Protein 8B4Z (pdb70)

Solvent-accessible surface area: 87998 Å² total; per-residue (Å²): 140,24,121,149,66,96,163,116,68,62,103,56,184,47,74,92,86,18,109,79,47,107,6,44,33,63,10,1,1,14,78,1,38,3,166,68,2,37,19,113,47,8,85,22,94,64,6,15,34,2,6,39,85,4,33,26,29,9,0,9,42,57,60,16,1,14,22,23,3,143,20,34,0,2,0,0,0,1,0,5,0,33,1,93,33,7,70,1,8,1,2,0,1,2,3,1,1,2,7,2,48,2,5,78,6,46,2,100,5,36,0,78,6,71,94,24,34,152,69,70,74,38,108,54,12,50,36,46,0,34,78,94,5,50,72,13,1,80,92,201,24,135,1,2,48,27,1,0,149,19,0,4,38,21,9,6,20,0,2,63,37,2,1,4,4,4,0,3,0,0,0,1,0,0,0,0,4,14,0,3,54,63,61,65,33,76,34,0,31,4,117,5,37,104,81,82,94,44,55,20,74,61,69,1,18,48,100,44,64,20,2,0,0,1,4,62,3,7,0,1,13,29,50,97,26,28,56,16,133,82,49,80,140,81,26,99,86,119,78,78,20,34,108,68,13,27,24,0,9,78,30,0,19,44,1,98,86,59,132,126,80,21,0,58,8,2,0,4,1,0,16,90,19,17,107,1,8,0,49,28,0,18,37,0,0,0,0,0,7,0,0,1,3,52,26,0,1,1,37,30,26,10,42,146,47,39,0,3,1,0,60,12,3,73,4,14,40,8,4,1,0,0,0,5,45,45,57,0,14,82,35,5,45,12,59,5,49,81,73,112,60,104,10,32,56,5,80,165,15,69,84,20,118,55,19,141,40,0,25,107,38,0,4,30,17,58,20,134,20,108,55,140,10,1,2,0,53,12,0,33,76,20,94,1,0,5,1,0,0,0,0,2,0,24,4,4,7,7,23,26,17,4,0,49,0,2,3,9,0,0,2,5,0,2,4,4,1,1,1,9,0,3,1,3,6,0,20,2,70,5,0,1,50,116,54,36,4,87,61,1,21,39,6,0,0,36,0,0,0,19,0,4,0,12,8,0,46,5,36,40,19,75,41,83,75,46,43,34,93,9,9,21,28,35,0,0,6,3,3,12,0,1,23,1,17,11,30,18,101,84,7,90,35,93,66,5,89,10,75,83,38,22,26,57,74,5,0,54,72,1,18,21,98,55,72,10,127,43,26,80,4,65,106,8,2,91,27,14,68,6,0,133,45,88,83,39,2,8,0,17,0,0,5,24,14,20,60,40,33,86,56,63,43,115,74,27,32,11,114,17,92,32,10,88,53,99,85,60,10,60,6,45,0,12,0,0,3,2,1,0,0,0,0,10,2,19,6,0,79,31,52,74,61,0,63,92,7,0,0,4,0,0,0,4,0,0,2,9,2,1,0,0,0,15,20,22,64,26,115,54,48,0,44,116,3,5,45,22,134,25,99,27,130,4,26,8,112,24,55,113,33,34,85,52,55,27,0,53,17,0,7,1,3,20,32,70,10,2,9,2,0,0,11,2,3,2,57,4,44,6,6,0,8,0,1,1,47,23,0,40,34,49,4,39,114,64,143,35,84,48,4,82,56,63,1,73,12,5,0,5,20,16,11,4,30,48,12,26,11,17,0,1,2,0,0,0,1,0,0,1,1,1,0,0,0,1,22,0,2,31,117,42,65,3,0,2,0,1,0,1,37,9,85,73,61,22,0,2,16,33,72,74,0,17,88,63,10,120,75,37,93,22,70,90,119,113,59,35,39,60,2,10,12,32,81,1,9,27,79,2,36,44,31,0,49,181,11,0,5,63,8,36,7,52,56,10,34,32,38,67,71,13,138,15,34,4,14,13,32,113,29,88,14,104,84,33,78,84,6,0,2,0,4,18,13,3,6,3,4,0,0,4,2,5,0,22,36,9,54,34,69,23,0,4,1,1,8,29,72,101,47,6,21,109,39,111,15,46,80,17,157,19,2,9,38,2,7,60,8,70,83,21,212,98,21,86,122,59,3,3,39,0,0,1,4,7,0,0,1,0,1,0,1,6,1,39,2,54,5,35,5,88,7,111,64,116,86,101,71,87,160,24,29,142,28,49,1,5,74,30,3,2,46,5,43,5,1,9,0,1,3,0,7,5,1,6,7,0,1,6,0,8,6,12,3,41,5,14,56,19,191,42,99,33,49,26,10,79,70,0,0,64,17,6,17,5,7,3,4,8,4,2,3,26,8,61,78,21,1,6,2,0,6,0,4,5,13,9,62,119,32,95,18,21,18,11,0,1,29,0,24,174,133,4,9,39,80,79,33,81,9,3,21,10,3,0,53,34,26,79,113,40,6,13,18,49,9,37,53,78,56,0,1,51,111,60,10,109,137,64,58,78,23,83,49,13,103,2,10,3,2,33,8,41,6,2,39,2,17,68,85,29,20,4,12,9,11,79,128,64,0,10,35,87,0,92,54,79,18,86,26,104,36,33,1,8,1,5,6,0,0,0,13,32,28,13,57,4,121,40,81,53,92,53,28,50,0,3,38,0,4,106,60,6,106,11,16,1,34,81,8,5,24,3,1,0,5,45,0,23,10,28,13,6,0,6,8,118,22,78,107,84,183,81,96,92,110,44,15,121,57,27,52,44,21,7,83,41,41,124,45,12,43,40,21,120,4,7,21,104,69,0,34,43,21,1,78,46,1,117,6,39,5,134,38,9,46,63,118,69,28,206,143,119,71,221,143,126,104,98,59,126,49,63,95,10,44,34,58,25,0,3,8,77,1,108,7,163,93,131,120,85,184,38,9,90,27,33,35,6,4,5,18,10,0,1,11,3,51,120,77,31,47,4,3,89,124,39,1,24,42,3,97,26,28,0,1,0,0,0,0,0,6,0,51,2,107,124,147,132,1,2,3,2,0,1,4,6,0,9,1,10,2,39,8,6,114,5,34,2,24,7,8,1,24,1,58,38,42,19,119,57,107,59,10,70,94,10,17,37,98,0,46,78,87,2,49,69,16,2,67,109,70,4,40,0,0,13,10,1,0,14,0,0,7,0,0,22,10,39,42,17,68,55,0,3,4,4,6,0,3,0,0,0,1,0,1,0,3,4,6,1,3,59,66,61,59,45,81,38,0,29,3,68,17,33,126,75,68,116,44,51,24,81,64,79,0,16,59,96,56,58,18,3,0,2,3,3,62,2,8,0,2,22,37,43,88,30,30,52,12,134,82,47,73,146,78,28,88,79,126,67,76,26,39,110,81,10,29,20,0,13,57,32,1,33,40,3,57,5,33,35,42,5,11,0,52,13,4,0,4,0,0,18,88,11,13,155,10,39,0,25,33,0,15,33,0,1,0,0,0,5,0,0,0,2,54,24,0,1,0,41,34,29,9,13,126,60,39,2,1,0,0,68,9,3,72,6,15,42,6,5,1,0,0,0,6,43,63,45,0,16,74,45,5,45,22,90,39,22,84,65,124,74,104,84,140,102,43,100,134,23,49,87,24,122,55,19,149,43,4,21,105,40,0,4,23,16,65,22,121,10,115,51,148,7,3,4,0,59,8,0,43,86,24,82,2,0,4,1,0,0,0,0,2,0,26,6,4,16,0,21,24,26,0,2,33,0,4,13,7,0,0,0,3,0,2,4,5,3,1,2,5,0,5,2,2,3,0,16,2,70,0,0,1,21,54,24,14,4,56,37,1,21,35,2,0,0,34,0,0,0,16,0,4,0,27,11,0,43,6,57,14,39,114,27,90,73,48,33,35,94,11,9,23,29,30,0,0,6,4,8,16,0,2,24,1,14,12,33,9,111,86,7,83,42,91,63,11,83,12,69,96,36,24,23,63,78,3,1,54,75,2,24,23,100,28,86,11,97,41,19,81,8,72,97,7,6,88,24,12,66,4,0,128,56,85,85,32,0,4,0,20,0,0,3,28,13,19,71,29,40,110,137,63,62,126,45,14,24,14,102,36,95,35,19,74,52,101,68,61,9,48,10,45,0,6,0,0,5,2,2,2,0,0,4,14,3,15,16,0,82,28,56,77,60,0,33,78,8,0,1,7,0,3,0,4,0,0,2,7,1,0,0,0,0,16,25,39,46,26,115,57,48,0,43,115,5,3,39,18,146,32,99,31,82,1,23,9,116,25,49,97,26,27,76,48,47,26,0,32,11,2,0,0,2,9,28,38,1,7,6,14,0,0,8,3,14,0,32,2,12,22,25,0,10,0,1,1,41,32,0,18,89,26,8,92,58,51,209,76,90,49,3,72,40,40,0,89,51,0,0,32,34,0,24,146,20,82,21,49,18,1,0,6,1,0,0,3,9,0,0,8,0,2,0,0,0,2,0,0,2,6,79,19,8,2,0,5,0,0,0,3,2,3,4,26,29,46,7,1,8,32,83,71,0,21,73,30,5,144,54,25,90,1,59,40,110,118,2,33,13,67,5,0,19,26,36,1,1,30,50,0,22,29,1,1,32,89,2,5,4,25,12,13,3,71,47,10,30,82,88,14,41,5,66,20,18,3,46,7,3,74,12,21,47,142,8,1,86,66,0,0,0,0,6,6,14,4,9,2,4,0,0,4,4,11,2,1,34,14,12,21,17,18,0,2,1,1,6,45,87,94,61,5,30,96,49,114,43,66,161,31,163,16,3,8,38,2,17,47,23,104,90,19,123,45,8,30,19,19,4,2,45,0,0,0,3,6,0,0,1,0,0,0,1,4,1,38,1,81,0,34,0,23,6,89,56,85,93,61,78,73,150,20,38,140,19,46,1,2,45,27,0,0,62,6,41,4,3,11,0,2,4,0,5,11,1,7,4,0,1,5,0,3,4,16,2,13,1,0,0,0,80,1,63,12,56,32,8,84,65,0,0,56,21,4,18,7,8,8,4,10,3,3,4,19,22,87,91,6,2,1,5,0,8,1,12,6,11,18,139,154,37,99,33,20,10,17,1,4,29,4,24,93,202,47,37,129,41,15,38,69,11,5,26,62,11,5,140,18,124,112,78,35,4,26,10,53,10,35,71,79,68,0,2,55,102,62,10,119,143,68,70,103,28,96,46,8,101,3,7,1,0,27,9,47,3,3,50,24,27,72,90,27,25,3,9,8,9,73,123,77,0,14,39,83,0,94,55,86,21,68,22,101,30,32,3,6,2,3,5,0,1,0,14,43,34,11,54,7,106,40,78,58,89,50,38,48,0,4,48,0,8,114,49,5,101,9,19,1,25,59,8,5,63,2,5,12,12,24,2,10,18,53,28,41,4,4,24,20,18,148,70,149,127,37,89,193,122,82,160,62,53,118,108,135,78,59,154,80,31,84,67,136,39,112,115,73,40,82,73,59,113,131,135,28,96,89,74,43,178,132,146,101,140,185,129,161,65,77,179,115,166,181,132,59,139,125,53,60,112,125,114,81,156,134,69,148,86,141,72,116,26,8,63,68,46,187,65,38,86,63,55,28,52,17,33,119,83,49,110,39,118,179,52,128,193

Structure (mmCIF, N/CA/C/O backbone):
data_8B4Z
#
_entry.id   8B4Z
#
_cell.length_a   1.00
_cell.length_b   1.00
_cell.length_c   1.00
_cell.angle_alpha   90.00
_cell.angle_beta   90.00
_cell.angle_gamma   90.00
#
_symmetry.space_group_name_H-M   'P 1'
#
loop_
_atom_site.group_PDB
_atom_site.id
_atom_site.type_symbol
_atom_site.label_atom_id
_atom_site.label_alt_id
_atom_site.label_comp_id
_atom_site.label_asym_id
_atom_site.label_entity_id
_atom_site.label_seq_id
_atom_site.pdbx_PDB_ins_code
_atom_site.Cartn_x
_atom_site.Cartn_y
_atom_site.Cartn_z
_atom_site.occupancy
_atom_site.B_iso_or_equiv
_atom_site.auth_seq_id
_atom_site.auth_comp_id
_atom_site.auth_asym_id
_atom_site.auth_atom_id
_atom_site.pdbx_PDB_model_num
ATOM 1 N N . SER A 1 2 ? -4.806 -14.310 209.061 1.00 35.14 2 SER A N 1
ATOM 2 C CA . SER A 1 2 ? -6.172 -14.010 209.474 1.00 35.14 2 SER A CA 1
ATOM 3 C C . SER A 1 2 ? -7.010 -15.276 209.502 1.00 35.14 2 SER A C 1
ATOM 4 O O . SER A 1 2 ? -7.783 -15.540 208.586 1.00 35.14 2 SER A O 1
ATOM 7 N N . GLY A 1 3 ? -6.853 -16.060 210.560 1.00 33.37 3 GLY A N 1
ATOM 8 C CA . GLY A 1 3 ? -7.542 -17.327 210.637 1.00 33.37 3 GLY A CA 1
ATOM 9 C C . GLY A 1 3 ? -9.035 -17.222 210.852 1.00 33.37 3 GLY A C 1
ATOM 10 O O . GLY A 1 3 ? -9.814 -17.502 209.940 1.00 33.37 3 GLY A O 1
ATOM 11 N N . ASP A 1 4 ? -9.443 -16.800 212.044 1.00 34.25 4 ASP A N 1
ATOM 12 C CA . ASP A 1 4 ? -10.848 -16.774 212.440 1.00 34.25 4 ASP A CA 1
ATOM 13 C C . ASP A 1 4 ? -11.507 -18.135 212.197 1.00 34.25 4 ASP A C 1
ATOM 14 O O . ASP A 1 4 ? -12.338 -18.311 211.310 1.00 34.25 4 ASP A O 1
ATOM 19 N N . ASN A 1 5 ? -11.057 -19.113 212.986 1.00 34.14 5 ASN A N 1
ATOM 20 C CA . ASN A 1 5 ? -11.616 -20.468 212.982 1.00 34.14 5 ASN A CA 1
ATOM 21 C C . ASN A 1 5 ? -11.315 -21.201 211.678 1.00 34.14 5 ASN A C 1
ATOM 22 O O . ASN A 1 5 ? -12.179 -21.876 211.121 1.00 34.14 5 ASN A O 1
ATOM 27 N N . GLY A 1 6 ? -10.088 -21.077 211.187 1.00 31.05 6 GLY A N 1
ATOM 28 C CA . GLY A 1 6 ? -9.735 -21.734 209.944 1.00 31.05 6 GLY A CA 1
ATOM 29 C C . GLY A 1 6 ? -10.518 -21.245 208.750 1.00 31.05 6 GLY A C 1
ATOM 30 O O . GLY A 1 6 ? -10.764 -22.015 207.818 1.00 31.05 6 GLY A O 1
ATOM 31 N N . VAL A 1 7 ? -10.917 -19.976 208.753 1.00 30.12 7 VAL A N 1
ATOM 32 C CA . VAL A 1 7 ? -11.624 -19.378 207.629 1.00 30.12 7 VAL A CA 1
ATOM 33 C C . VAL A 1 7 ? -10.701 -18.366 206.971 1.00 30.12 7 VAL A C 1
ATOM 34 O O . VAL A 1 7 ? -10.629 -17.210 207.393 1.00 30.12 7 VAL A O 1
ATOM 38 N N . TYR A 1 8 ? -9.987 -18.790 205.938 1.00 27.89 8 TYR A N 1
ATOM 39 C CA . TYR A 1 8 ? -9.080 -17.917 205.211 1.00 27.89 8 TYR A CA 1
ATOM 40 C C . TYR A 1 8 ? -9.747 -17.497 203.912 1.00 27.89 8 TYR A C 1
ATOM 41 O O . TYR A 1 8 ? -10.080 -18.344 203.080 1.00 27.89 8 TYR A O 1
ATOM 50 N N . SER A 1 9 ? -9.956 -16.199 203.749 1.00 23.57 9 SER A N 1
ATOM 51 C CA . SER A 1 9 ? -10.484 -15.680 202.504 1.00 23.57 9 SER A CA 1
ATOM 52 C C . SER A 1 9 ? -9.374 -15.597 201.460 1.00 23.57 9 SER A C 1
ATOM 53 O O . SER A 1 9 ? -8.185 -15.680 201.769 1.00 23.57 9 SER A O 1
ATOM 56 N N . GLY A 1 10 ? -9.769 -15.427 200.212 1.00 20.04 10 GLY A N 1
ATOM 57 C CA . GLY A 1 10 ? -8.830 -15.382 199.104 1.00 20.04 10 GLY A CA 1
ATOM 58 C C . GLY A 1 10 ? -8.958 -14.101 198.307 1.00 20.04 10 GLY A C 1
ATOM 59 O O . GLY A 1 10 ? -10.065 -13.674 197.980 1.00 20.04 10 GLY A O 1
ATOM 60 N N . SER A 1 11 ? -7.817 -13.499 197.986 1.00 17.17 11 SER A N 1
ATOM 61 C CA . SER A 1 11 ? -7.787 -12.320 197.131 1.00 17.17 11 SER A CA 1
ATOM 62 C C . SER A 1 11 ? -7.996 -12.769 195.695 1.00 17.17 11 SER A C 1
ATOM 63 O O . SER A 1 11 ? -7.138 -13.440 195.118 1.00 17.17 11 SER A O 1
ATOM 66 N N . ALA A 1 12 ? -9.132 -12.400 195.114 1.00 16.76 12 ALA A N 1
ATOM 67 C CA . ALA A 1 12 ? -9.545 -13.013 193.861 1.00 16.76 12 ALA A CA 1
ATOM 68 C C . ALA A 1 12 ? -8.960 -12.327 192.639 1.00 16.76 12 ALA A C 1
ATOM 69 O O . ALA A 1 12 ? -8.595 -13.006 191.675 1.00 16.76 12 ALA A O 1
ATOM 71 N N . ALA A 1 13 ? -8.863 -11.002 192.639 1.00 16.61 13 ALA A N 1
ATOM 72 C CA . ALA A 1 13 ? -8.324 -10.303 191.482 1.00 16.61 13 ALA A CA 1
ATOM 73 C C . ALA A 1 13 ? -7.191 -9.347 191.800 1.00 16.61 13 ALA A C 1
ATOM 74 O O . ALA A 1 13 ? -6.554 -8.854 190.866 1.00 16.61 13 ALA A O 1
ATOM 76 N N . TYR A 1 14 ? -6.902 -9.088 193.071 1.00 16.34 14 TYR A N 1
ATOM 77 C CA . TYR A 1 14 ? -5.921 -8.086 193.455 1.00 16.34 14 TYR A CA 1
ATOM 78 C C . TYR A 1 14 ? -4.869 -8.709 194.359 1.00 16.34 14 TYR A C 1
ATOM 79 O O . TYR A 1 14 ? -4.573 -8.193 195.440 1.00 16.34 14 TYR A O 1
ATOM 88 N N . ASN A 1 15 ? -4.317 -9.833 193.918 1.00 16.49 15 ASN A N 1
ATOM 89 C CA . ASN A 1 15 ? -3.366 -10.641 194.657 1.00 16.49 15 ASN A CA 1
ATOM 90 C C . ASN A 1 15 ? -1.937 -10.274 194.266 1.00 16.49 15 ASN A C 1
ATOM 91 O O . ASN A 1 15 ? -1.694 -9.276 193.590 1.00 16.49 15 ASN A O 1
ATOM 96 N N . THR A 1 16 ? -0.973 -11.085 194.711 1.00 15.77 16 THR A N 1
ATOM 97 C CA . THR A 1 16 ? 0.429 -10.826 194.393 1.00 15.77 16 THR A CA 1
ATOM 98 C C . THR A 1 16 ? 0.727 -11.032 192.916 1.00 15.77 16 THR A C 1
ATOM 99 O O . THR A 1 16 ? 1.687 -10.457 192.397 1.00 15.77 16 THR A O 1
ATOM 103 N N . ALA A 1 17 ? -0.064 -11.854 192.229 1.00 15.78 17 ALA A N 1
ATOM 104 C CA . ALA A 1 17 ? 0.192 -12.106 190.817 1.00 15.78 17 ALA A CA 1
ATOM 105 C C . ALA A 1 17 ? -0.198 -10.921 189.946 1.00 15.78 17 ALA A C 1
ATOM 106 O O . ALA A 1 17 ? 0.413 -10.702 188.897 1.00 15.78 17 ALA A O 1
ATOM 108 N N . THR A 1 18 ? -1.202 -10.150 190.352 1.00 16.31 18 THR A N 1
ATOM 109 C CA . THR A 1 18 ? -1.675 -9.005 189.582 1.00 16.31 18 THR A CA 1
ATOM 110 C C . THR A 1 18 ? -1.306 -7.695 190.267 1.00 16.31 18 THR A C 1
ATOM 111 O O . THR A 1 18 ? -2.089 -6.746 190.292 1.00 16.31 18 THR A O 1
ATOM 115 N N . ALA A 1 19 ? -0.114 -7.637 190.838 1.00 16.77 19 ALA A N 1
ATOM 116 C CA . ALA A 1 19 ? 0.248 -6.409 191.520 1.00 16.77 19 ALA A CA 1
ATOM 117 C C . ALA A 1 19 ? 1.120 -5.543 190.625 1.00 16.77 19 ALA A C 1
ATOM 118 O O . ALA A 1 19 ? 2.011 -6.058 189.943 1.00 16.77 19 ALA A O 1
ATOM 120 N N . PRO A 1 20 ? 0.885 -4.229 190.591 1.00 17.62 20 PRO A N 1
ATOM 121 C CA . PRO A 1 20 ? 1.609 -3.380 189.641 1.00 17.62 20 PRO A CA 1
ATOM 122 C C . PRO A 1 20 ? 3.012 -3.043 190.113 1.00 17.62 20 PRO A C 1
ATOM 123 O O . PRO A 1 20 ? 3.199 -2.168 190.963 1.00 17.62 20 PRO A O 1
ATOM 127 N N . LYS A 1 21 ? 4.008 -3.702 189.537 1.00 17.91 21 LYS A N 1
ATOM 128 C CA . LYS A 1 21 ? 5.381 -3.504 189.962 1.00 17.91 21 LYS A CA 1
ATOM 129 C C . LYS A 1 21 ? 5.955 -2.240 189.343 1.00 17.91 21 LYS A C 1
ATOM 130 O O . LYS A 1 21 ? 5.555 -1.814 188.258 1.00 17.91 21 LYS A O 1
ATOM 136 N N . VAL A 1 22 ? 6.902 -1.637 190.050 1.00 17.42 22 VAL A N 1
ATOM 137 C CA . VAL A 1 22 ? 7.531 -0.393 189.623 1.00 17.42 22 VAL A CA 1
ATOM 138 C C . VAL A 1 22 ? 8.747 -0.747 188.772 1.00 17.42 22 VAL A C 1
ATOM 139 O O . VAL A 1 22 ? 9.619 -1.488 189.246 1.00 17.42 22 VAL A O 1
ATOM 143 N N . PRO A 1 23 ? 8.837 -0.268 187.532 1.00 18.52 23 PRO A N 1
ATOM 144 C CA . PRO A 1 23 ? 10.050 -0.502 186.742 1.00 18.52 23 PRO A CA 1
ATOM 145 C C . PRO A 1 23 ? 11.217 0.279 187.319 1.00 18.52 23 PRO A C 1
ATOM 146 O O . PRO A 1 23 ? 11.145 1.497 187.491 1.00 18.52 23 PRO A O 1
ATOM 150 N N . VAL A 1 24 ? 12.303 -0.429 187.598 1.00 18.54 24 VAL A N 1
ATOM 151 C CA . VAL A 1 24 ? 13.428 0.117 188.337 1.00 18.54 24 VAL A CA 1
ATOM 152 C C . VAL A 1 24 ? 14.701 -0.053 187.522 1.00 18.54 24 VAL A C 1
ATOM 153 O O . VAL A 1 24 ? 14.899 -1.076 186.858 1.00 18.54 24 VAL A O 1
ATOM 157 N N . SER A 1 25 ? 15.538 0.972 187.540 1.00 18.30 25 SER A N 1
ATOM 158 C CA . SER A 1 25 ? 16.880 0.934 186.988 1.00 18.30 25 SER A CA 1
ATOM 159 C C . SER A 1 25 ? 17.877 1.029 188.134 1.00 18.30 25 SER A C 1
ATOM 160 O O . SER A 1 25 ? 17.500 1.124 189.302 1.00 18.30 25 SER A O 1
ATOM 163 N N . ARG A 1 26 ? 19.166 0.980 187.804 1.00 17.22 26 ARG A N 1
ATOM 164 C CA . ARG A 1 26 ? 20.165 1.186 188.844 1.00 17.22 26 ARG A CA 1
ATOM 165 C C . ARG A 1 26 ? 20.103 2.603 189.385 1.00 17.22 26 ARG A C 1
ATOM 166 O O . ARG A 1 26 ? 20.175 2.813 190.599 1.00 17.22 26 ARG A O 1
ATOM 174 N N . ALA A 1 27 ? 19.951 3.585 188.497 1.00 16.53 27 ALA A N 1
ATOM 175 C CA . ALA A 1 27 ? 19.917 4.981 188.903 1.00 16.53 27 ALA A CA 1
ATOM 176 C C . ALA A 1 27 ? 18.709 5.308 189.761 1.00 16.53 27 ALA A C 1
ATOM 177 O O . ALA A 1 27 ? 18.680 6.372 190.382 1.00 16.53 27 ALA A O 1
ATOM 179 N N . THR A 1 28 ? 17.707 4.430 189.795 1.00 16.65 28 THR A N 1
ATOM 180 C CA . THR A 1 28 ? 16.571 4.636 190.685 1.00 16.65 28 THR A CA 1
ATOM 181 C C . THR A 1 28 ? 16.998 4.574 192.142 1.00 16.65 28 THR A C 1
ATOM 182 O O . THR A 1 28 ? 16.542 5.376 192.964 1.00 16.65 28 THR A O 1
ATOM 186 N N . PHE A 1 29 ? 17.888 3.647 192.479 1.00 15.46 29 PHE A N 1
ATOM 187 C CA . PHE A 1 29 ? 18.267 3.408 193.862 1.00 15.46 29 PHE A CA 1
ATOM 188 C C . PHE A 1 29 ? 19.591 4.039 194.249 1.00 15.46 29 PHE A C 1
ATOM 189 O O . PHE A 1 29 ? 19.741 4.480 195.386 1.00 15.46 29 PHE A O 1
ATOM 197 N N . PHE A 1 30 ? 20.556 4.093 193.339 1.00 15.28 30 PHE A N 1
ATOM 198 C CA . PHE A 1 30 ? 21.931 4.405 193.686 1.00 15.28 30 PHE A CA 1
ATOM 199 C C . PHE A 1 30 ? 22.395 5.673 192.991 1.00 15.28 30 PHE A C 1
ATOM 200 O O . PHE A 1 30 ? 21.999 5.966 191.862 1.00 15.28 30 PHE A O 1
ATOM 208 N N . GLN A 1 31 ? 23.249 6.419 193.682 1.00 16.86 31 GLN A N 1
ATOM 209 C CA . GLN A 1 31 ? 23.705 7.708 193.195 1.00 16.86 31 GLN A CA 1
ATOM 210 C C . GLN A 1 31 ? 24.786 7.544 192.138 1.00 16.86 31 GLN A C 1
ATOM 211 O O . GLN A 1 31 ? 25.693 6.720 192.275 1.00 16.86 31 GLN A O 1
ATOM 217 N N . ASN A 1 32 ? 24.682 8.342 191.080 1.00 19.10 32 ASN A N 1
ATOM 218 C CA . ASN A 1 32 ? 25.685 8.389 190.022 1.00 19.10 32 ASN A CA 1
ATOM 219 C C . ASN A 1 32 ? 26.670 9.497 190.363 1.00 19.10 32 ASN A C 1
ATOM 220 O O . ASN A 1 32 ? 26.366 10.681 190.221 1.00 19.10 32 ASN A O 1
ATOM 225 N N . THR A 1 33 ? 27.856 9.114 190.825 1.00 19.85 33 THR A N 1
ATOM 226 C CA . THR A 1 33 ? 28.900 10.080 191.162 1.00 19.85 33 THR A CA 1
ATOM 227 C C . THR A 1 33 ? 29.756 10.377 189.932 1.00 19.85 33 THR A C 1
ATOM 228 O O . THR A 1 33 ? 30.955 10.120 189.889 1.00 19.85 33 THR A O 1
ATOM 232 N N . LYS A 1 34 ? 29.099 10.926 188.914 1.00 23.89 34 LYS A N 1
ATOM 233 C CA . LYS A 1 34 ? 29.740 11.200 187.634 1.00 23.89 34 LYS A CA 1
ATOM 234 C C . LYS A 1 34 ? 29.120 12.452 187.040 1.00 23.89 34 LYS A C 1
ATOM 235 O O . LYS A 1 34 ? 27.912 12.486 186.792 1.00 23.89 34 LYS A O 1
ATOM 241 N N . SER A 1 35 ? 29.941 13.469 186.809 1.00 29.19 35 SER A N 1
ATOM 242 C CA . SER A 1 35 ? 29.447 14.726 186.270 1.00 29.19 35 SER A CA 1
ATOM 243 C C . SER A 1 35 ? 29.120 14.600 184.791 1.00 29.19 35 SER A C 1
ATOM 244 O O . SER A 1 35 ? 29.835 13.942 184.033 1.00 29.19 35 SER A O 1
ATOM 247 N N . LYS A 1 36 ? 28.031 15.240 184.381 1.00 34.26 36 LYS A N 1
ATOM 248 C CA . LYS A 1 36 ? 27.693 15.364 182.973 1.00 34.26 36 LYS A CA 1
ATOM 249 C C . LYS A 1 36 ? 28.334 16.583 182.335 1.00 34.26 36 LYS A C 1
ATOM 250 O O . LYS A 1 36 ? 28.211 16.771 181.122 1.00 34.26 36 LYS A O 1
ATOM 256 N N . ASP A 1 37 ? 29.014 17.409 183.125 1.00 36.33 37 ASP A N 1
ATOM 257 C CA . ASP A 1 37 ? 29.617 18.628 182.616 1.00 36.33 37 ASP A CA 1
ATOM 258 C C . ASP A 1 37 ? 30.979 18.396 181.982 1.00 36.33 37 ASP A C 1
ATOM 259 O O . ASP A 1 37 ? 31.400 19.206 181.152 1.00 36.33 37 ASP A O 1
ATOM 264 N N . PHE A 1 38 ? 31.672 17.321 182.346 1.00 32.58 38 PHE A N 1
ATOM 265 C CA . PHE A 1 38 ? 32.999 17.050 181.813 1.00 32.58 38 PHE A CA 1
ATOM 266 C C . PHE A 1 38 ? 33.290 15.563 181.940 1.00 32.58 38 PHE A C 1
ATOM 267 O O . PHE A 1 38 ? 32.608 14.834 182.662 1.00 32.58 38 PHE A O 1
ATOM 275 N N . ASP A 1 39 ? 34.324 15.124 181.229 1.00 34.00 39 ASP A N 1
ATOM 276 C CA . ASP A 1 39 ? 34.747 13.733 181.203 1.00 34.00 39 ASP A CA 1
ATOM 277 C C . ASP A 1 39 ? 36.206 13.624 181.616 1.00 34.00 39 ASP A C 1
ATOM 278 O O . ASP A 1 39 ? 36.988 14.560 181.440 1.00 34.00 39 ASP A O 1
ATOM 283 N N . PHE A 1 40 ? 36.569 12.473 182.168 1.00 27.23 40 PHE A N 1
ATOM 284 C CA . PHE A 1 40 ? 37.942 12.178 182.560 1.00 27.23 40 PHE A CA 1
ATOM 285 C C . PHE A 1 40 ? 38.513 11.184 181.559 1.00 27.23 40 PHE A C 1
ATOM 286 O O . PHE A 1 40 ? 38.171 9.999 181.591 1.00 27.23 40 PHE A O 1
ATOM 294 N N . LYS A 1 41 ? 39.381 11.662 180.676 1.00 28.04 41 LYS A N 1
ATOM 295 C CA . LYS A 1 41 ? 39.954 10.825 179.633 1.00 28.04 41 LYS A CA 1
ATOM 296 C C . LYS A 1 41 ? 41.200 10.131 180.163 1.00 28.04 41 LYS A C 1
ATOM 297 O O . LYS A 1 41 ? 42.154 10.793 180.583 1.00 28.04 41 LYS A O 1
ATOM 303 N N . PHE A 1 42 ? 41.191 8.803 180.134 1.00 25.38 42 PHE A N 1
ATOM 304 C CA . PHE A 1 42 ? 42.327 8.038 180.619 1.00 25.38 42 PHE A CA 1
ATOM 305 C C . PHE A 1 42 ? 43.547 8.289 179.750 1.00 25.38 42 PHE A C 1
ATOM 306 O O . PHE A 1 42 ? 43.443 8.528 178.545 1.00 25.38 42 PHE A O 1
ATOM 314 N N . ALA A 1 43 ? 44.717 8.234 180.376 1.00 26.01 43 ALA A N 1
ATOM 315 C CA . ALA A 1 43 ? 45.963 8.491 179.671 1.00 26.01 43 ALA A CA 1
ATOM 316 C C . ALA A 1 43 ? 46.299 7.326 178.758 1.00 26.01 43 ALA A C 1
ATOM 317 O O . ALA A 1 43 ? 46.902 6.346 179.199 1.00 26.01 43 ALA A O 1
ATOM 319 N N . ASP A 1 44 ? 45.920 7.422 177.487 1.00 27.74 44 ASP A N 1
ATOM 320 C CA . ASP A 1 44 ? 46.116 6.342 176.523 1.00 27.74 44 ASP A CA 1
ATOM 321 C C . ASP A 1 44 ? 47.081 6.807 175.435 1.00 27.74 44 ASP A C 1
ATOM 322 O O . ASP A 1 44 ? 46.671 7.380 174.424 1.00 27.74 44 ASP A O 1
ATOM 327 N N . GLY A 1 45 ? 48.373 6.557 175.659 1.00 28.52 45 GLY A N 1
ATOM 328 C CA . GLY A 1 45 ? 49.394 6.743 174.666 1.00 28.52 45 GLY A CA 1
ATOM 329 C C . GLY A 1 45 ? 49.835 5.433 174.050 1.00 28.52 45 GLY A C 1
ATOM 330 O O . GLY A 1 45 ? 49.159 4.401 174.157 1.00 28.52 45 GLY A O 1
ATOM 331 N N . ALA A 1 46 ? 50.996 5.468 173.401 1.00 29.93 46 ALA A N 1
ATOM 332 C CA . ALA A 1 46 ? 51.520 4.279 172.738 1.00 29.93 46 ALA A CA 1
ATOM 333 C C . ALA A 1 46 ? 52.370 3.439 173.686 1.00 29.93 46 ALA A C 1
ATOM 334 O O . ALA A 1 46 ? 52.072 2.266 173.926 1.00 29.93 46 ALA A O 1
ATOM 336 N N . ASP A 1 47 ? 53.427 4.030 174.230 1.00 28.33 47 ASP A N 1
ATOM 337 C CA . ASP A 1 47 ? 54.338 3.360 175.141 1.00 28.33 47 ASP A CA 1
ATOM 338 C C . ASP A 1 47 ? 54.063 3.834 176.561 1.00 28.33 47 ASP A C 1
ATOM 339 O O . ASP A 1 47 ? 53.396 4.845 176.779 1.00 28.33 47 ASP A O 1
ATOM 344 N N . ALA A 1 48 ? 54.595 3.093 177.532 1.00 24.95 48 ALA A N 1
ATOM 345 C CA . ALA A 1 48 ? 54.326 3.411 178.930 1.00 24.95 48 ALA A CA 1
ATOM 346 C C . ALA A 1 48 ? 54.900 4.762 179.327 1.00 24.95 48 ALA A C 1
ATOM 347 O O . ALA A 1 48 ? 54.412 5.385 180.274 1.00 24.95 48 ALA A O 1
ATOM 349 N N . ILE A 1 49 ? 55.941 5.228 178.634 1.00 24.49 49 ILE A N 1
ATOM 350 C CA . ILE A 1 49 ? 56.509 6.529 178.971 1.00 24.49 49 ILE A CA 1
ATOM 351 C C . ILE A 1 49 ? 55.639 7.649 178.428 1.00 24.49 49 ILE A C 1
ATOM 352 O O . ILE A 1 49 ? 55.633 8.758 178.970 1.00 24.49 49 ILE A O 1
ATOM 357 N N . ALA A 1 50 ? 54.888 7.384 177.362 1.00 25.11 50 ALA A N 1
ATOM 358 C CA . ALA A 1 50 ? 53.929 8.366 176.880 1.00 25.11 50 ALA A CA 1
ATOM 359 C C . ALA A 1 50 ? 52.835 8.608 177.909 1.00 25.11 50 ALA A C 1
ATOM 360 O O . ALA A 1 50 ? 52.374 9.740 178.080 1.00 25.11 50 ALA A O 1
ATOM 362 N N . ASN A 1 51 ? 52.407 7.554 178.603 1.00 24.94 51 ASN A N 1
ATOM 363 C CA . ASN A 1 51 ? 51.330 7.683 179.578 1.00 24.94 51 ASN A CA 1
ATOM 364 C C . ASN A 1 51 ? 51.853 8.163 180.919 1.00 24.94 51 ASN A C 1
ATOM 365 O O . ASN A 1 51 ? 51.221 8.994 181.576 1.00 24.94 51 ASN A O 1
ATOM 370 N N . VAL A 1 52 ? 52.999 7.636 181.354 1.00 23.08 52 VAL A N 1
ATOM 371 C CA . VAL A 1 52 ? 53.557 8.056 182.635 1.00 23.08 52 VAL A CA 1
ATOM 372 C C . VAL A 1 52 ? 53.823 9.552 182.624 1.00 23.08 52 VAL A C 1
ATOM 373 O O . VAL A 1 52 ? 53.548 10.249 183.603 1.00 23.08 52 VAL A O 1
ATOM 377 N N . LEU A 1 53 ? 54.315 10.078 181.503 1.00 23.04 53 LEU A N 1
ATOM 378 C CA . LEU A 1 53 ? 54.536 11.515 181.401 1.00 23.04 53 LEU A CA 1
ATOM 379 C C . LEU A 1 53 ? 53.238 12.292 181.580 1.00 23.04 53 LEU A C 1
ATOM 380 O O . LEU A 1 53 ? 53.220 13.340 182.234 1.00 23.04 53 LEU A O 1
ATOM 385 N N . GLN A 1 54 ? 52.143 11.801 180.999 1.00 23.08 54 GLN A N 1
ATOM 386 C CA . GLN A 1 54 ? 50.843 12.427 181.217 1.00 23.08 54 GLN A CA 1
ATOM 387 C C . GLN A 1 54 ? 50.400 12.293 182.665 1.00 23.08 54 GLN A C 1
ATOM 388 O O . GLN A 1 54 ? 49.884 13.248 183.253 1.00 23.08 54 GLN A O 1
ATOM 394 N N . GLN A 1 55 ? 50.582 11.112 183.250 1.00 21.99 55 GLN A N 1
ATOM 395 C CA . GLN A 1 55 ? 50.071 10.834 184.583 1.00 21.99 55 GLN A CA 1
ATOM 396 C C . GLN A 1 55 ? 50.901 11.471 185.683 1.00 21.99 55 GLN A C 1
ATOM 397 O O . GLN A 1 55 ? 50.400 11.625 186.799 1.00 21.99 55 GLN A O 1
ATOM 403 N N . MET A 1 56 ? 52.150 11.843 185.402 1.00 21.75 56 MET A N 1
ATOM 404 C CA . MET A 1 56 ? 52.974 12.519 186.394 1.00 21.75 56 MET A CA 1
ATOM 405 C C . MET A 1 56 ? 52.495 13.929 186.692 1.00 21.75 56 MET A C 1
ATOM 406 O O . MET A 1 56 ? 52.984 14.537 187.647 1.00 21.75 56 MET A O 1
ATOM 411 N N . GLU A 1 57 ? 51.570 14.464 185.904 1.00 22.02 57 GLU A N 1
ATOM 412 C CA . GLU A 1 57 ? 50.991 15.768 186.183 1.00 22.02 57 GLU A CA 1
ATOM 413 C C . GLU A 1 57 ? 49.864 15.694 187.198 1.00 22.02 57 GLU A C 1
ATOM 414 O O . GLU A 1 57 ? 49.310 16.735 187.560 1.00 22.02 57 GLU A O 1
ATOM 420 N N . HIS A 1 58 ? 49.503 14.498 187.654 1.00 20.95 58 HIS A N 1
ATOM 421 C CA . HIS A 1 58 ? 48.385 14.330 188.570 1.00 20.95 58 HIS A CA 1
ATOM 422 C C . HIS A 1 58 ? 48.790 13.496 189.775 1.00 20.95 58 HIS A C 1
ATOM 423 O O . HIS A 1 58 ? 49.971 13.201 189.969 1.00 20.95 58 HIS A O 1
ATOM 430 N N . GLY A 1 59 ? 47.817 13.122 190.585 1.00 17.62 59 GLY A N 1
ATOM 431 C CA . GLY A 1 59 ? 48.074 12.364 191.790 1.00 17.62 59 GLY A CA 1
ATOM 432 C C . GLY A 1 59 ? 46.922 12.511 192.749 1.00 17.62 59 GLY A C 1
ATOM 433 O O . GLY A 1 59 ? 46.021 13.323 192.559 1.00 17.62 59 GLY A O 1
ATOM 434 N N . VAL A 1 60 ? 46.967 11.705 193.809 1.00 16.80 60 VAL A N 1
ATOM 435 C CA . VAL A 1 60 ? 45.846 11.668 194.734 1.00 16.80 60 VAL A CA 1
ATOM 436 C C . VAL A 1 60 ? 45.733 12.941 195.551 1.00 16.80 60 VAL A C 1
ATOM 437 O O . VAL A 1 60 ? 44.636 13.285 196.000 1.00 16.80 60 VAL A O 1
ATOM 441 N N . ALA A 1 61 ? 46.829 13.659 195.751 1.00 17.92 61 ALA A N 1
ATOM 442 C CA . ALA A 1 61 ? 46.852 14.798 196.657 1.00 17.92 61 ALA A CA 1
ATOM 443 C C . ALA A 1 61 ? 46.505 16.066 195.889 1.00 17.92 61 ALA A C 1
ATOM 444 O O . ALA A 1 61 ? 47.298 16.542 195.074 1.00 17.92 61 ALA A O 1
ATOM 446 N N . GLN A 1 62 ? 45.320 16.605 196.143 1.00 19.67 62 GLN A N 1
ATOM 447 C CA . GLN A 1 62 ? 44.940 17.947 195.729 1.00 19.67 62 GLN A CA 1
ATOM 448 C C . GLN A 1 62 ? 44.511 18.740 196.959 1.00 19.67 62 GLN A C 1
ATOM 449 O O . GLN A 1 62 ? 44.655 18.285 198.096 1.00 19.67 62 GLN A O 1
ATOM 455 N N . HIS A 1 63 ? 43.984 19.936 196.726 1.00 21.46 63 HIS A N 1
ATOM 456 C CA . HIS A 1 63 ? 43.621 20.852 197.798 1.00 21.46 63 HIS A CA 1
ATOM 457 C C . HIS A 1 63 ? 42.138 20.703 198.102 1.00 21.46 63 HIS A C 1
ATOM 458 O O . HIS A 1 63 ? 41.301 20.827 197.204 1.00 21.46 63 HIS A O 1
ATOM 465 N N . GLN A 1 64 ? 41.827 20.426 199.368 1.00 21.75 64 GLN A N 1
ATOM 466 C CA . GLN A 1 64 ? 40.489 20.153 199.890 1.00 21.75 64 GLN A CA 1
ATOM 467 C C . GLN A 1 64 ? 39.675 19.249 198.974 1.00 21.75 64 GLN A C 1
ATOM 468 O O . GLN A 1 64 ? 38.445 19.332 198.943 1.00 21.75 64 GLN A O 1
ATOM 474 N N . LEU A 1 65 ? 40.354 18.372 198.241 1.00 19.82 65 LEU A N 1
ATOM 475 C CA . LEU A 1 65 ? 39.700 17.366 197.412 1.00 19.82 65 LEU A CA 1
ATOM 476 C C . LEU A 1 65 ? 40.316 15.985 197.521 1.00 19.82 65 LEU A C 1
ATOM 477 O O . LEU A 1 65 ? 39.643 15.009 197.182 1.00 19.82 65 LEU A O 1
ATOM 482 N N . GLY A 1 66 ? 41.559 15.859 197.962 1.00 19.16 66 GLY A N 1
ATOM 483 C CA . GLY A 1 66 ? 42.216 14.574 198.083 1.00 19.16 66 GLY A CA 1
ATOM 484 C C . GLY A 1 66 ? 43.352 14.707 199.066 1.00 19.16 66 GLY A C 1
ATOM 485 O O . GLY A 1 66 ? 43.775 15.810 199.415 1.00 19.16 66 GLY A O 1
ATOM 486 N N . ASP A 1 67 ? 43.854 13.562 199.505 1.00 20.08 67 ASP A N 1
ATOM 487 C CA . ASP A 1 67 ? 44.781 13.541 200.623 1.00 20.08 67 ASP A CA 1
ATOM 488 C C . ASP A 1 67 ? 45.653 12.309 200.507 1.00 20.08 67 ASP A C 1
ATOM 489 O O . ASP A 1 67 ? 45.380 11.398 199.727 1.00 20.08 67 ASP A O 1
ATOM 494 N N . MET A 1 68 ? 46.706 12.290 201.313 1.00 19.62 68 MET A N 1
ATOM 495 C CA . MET A 1 68 ? 47.669 11.198 201.299 1.00 19.62 68 MET A CA 1
ATOM 496 C C . MET A 1 68 ? 48.364 11.184 202.650 1.00 19.62 68 MET A C 1
ATOM 497 O O . MET A 1 68 ? 49.105 12.115 202.969 1.00 19.62 68 MET A O 1
ATOM 502 N N . ASN A 1 69 ? 48.131 10.145 203.437 1.00 18.65 69 ASN A N 1
ATOM 503 C CA . ASN A 1 69 ? 48.779 9.981 204.733 1.00 18.65 69 ASN A CA 1
ATOM 504 C C . ASN A 1 69 ? 49.682 8.759 204.635 1.00 18.65 69 ASN A C 1
ATOM 505 O O . ASN A 1 69 ? 49.278 7.646 204.960 1.00 18.65 69 ASN A O 1
ATOM 510 N N . VAL A 1 70 ? 50.917 8.975 204.195 1.00 17.18 70 VAL A N 1
ATOM 511 C CA . VAL A 1 70 ? 51.842 7.878 203.955 1.00 17.18 70 VAL A CA 1
ATOM 512 C C . VAL A 1 70 ? 52.975 7.817 204.968 1.00 17.18 70 VAL A C 1
ATOM 513 O O . VAL A 1 70 ? 53.628 6.770 205.072 1.00 17.18 70 VAL A O 1
ATOM 517 N N . ARG A 1 71 ? 53.233 8.887 205.716 1.00 18.51 71 ARG A N 1
ATOM 518 C CA . ARG A 1 71 ? 54.277 8.872 206.739 1.00 18.51 71 ARG A CA 1
ATOM 519 C C . ARG A 1 71 ? 53.694 8.337 208.047 1.00 18.51 71 ARG A C 1
ATOM 520 O O . ARG A 1 71 ? 53.463 9.060 209.015 1.00 18.51 71 ARG A O 1
ATOM 528 N N . THR A 1 72 ? 53.461 7.028 208.054 1.00 18.68 72 THR A N 1
ATOM 529 C CA . THR A 1 72 ? 52.801 6.344 209.155 1.00 18.68 72 THR A CA 1
ATOM 530 C C . THR A 1 72 ? 53.626 5.145 209.593 1.00 18.68 72 THR A C 1
ATOM 531 O O . THR A 1 72 ? 54.619 4.778 208.965 1.00 18.68 72 THR A O 1
ATOM 535 N N . ASP A 1 73 ? 53.184 4.522 210.683 1.00 20.63 73 ASP A N 1
ATOM 536 C CA . ASP A 1 73 ? 53.793 3.308 211.204 1.00 20.63 73 ASP A CA 1
ATOM 537 C C . ASP A 1 73 ? 53.272 2.051 210.525 1.00 20.63 73 ASP A C 1
ATOM 538 O O . ASP A 1 73 ? 53.458 0.954 211.056 1.00 20.63 73 ASP A O 1
ATOM 543 N N . GLY A 1 74 ? 52.612 2.180 209.379 1.00 18.27 74 GLY A N 1
ATOM 544 C CA . GLY A 1 74 ? 52.213 1.006 208.633 1.00 18.27 74 GLY A CA 1
ATOM 545 C C . GLY A 1 74 ? 50.826 1.021 208.030 1.00 18.27 74 GLY A C 1
ATOM 546 O O . GLY A 1 74 ? 50.400 0.017 207.458 1.00 18.27 74 GLY A O 1
ATOM 547 N N . LEU A 1 75 ? 50.101 2.131 208.138 1.00 17.54 75 LEU A N 1
ATOM 548 C CA . LEU A 1 75 ? 48.752 2.229 207.579 1.00 17.54 75 LEU A CA 1
ATOM 549 C C . LEU A 1 75 ? 48.675 3.485 206.721 1.00 17.54 75 LEU A C 1
ATOM 550 O O . LEU A 1 75 ? 48.256 4.544 207.190 1.00 17.54 75 LEU A O 1
ATOM 555 N N . ALA A 1 76 ? 49.071 3.364 205.461 1.00 16.37 76 ALA A N 1
ATOM 556 C CA . ALA A 1 76 ? 48.973 4.480 204.539 1.00 16.37 76 ALA A CA 1
ATOM 557 C C . ALA A 1 76 ? 47.581 4.525 203.934 1.00 16.37 76 ALA A C 1
ATOM 558 O O . ALA A 1 76 ? 47.042 3.501 203.516 1.00 16.37 76 ALA A O 1
ATOM 560 N N . THR A 1 77 ? 46.996 5.716 203.898 1.00 16.69 77 THR A N 1
ATOM 561 C CA . THR A 1 77 ? 45.649 5.900 203.389 1.00 16.69 77 THR A CA 1
ATOM 562 C C . THR A 1 77 ? 45.652 6.945 202.287 1.00 16.69 77 THR A C 1
ATOM 563 O O . THR A 1 77 ? 46.541 7.791 202.199 1.00 16.69 77 THR A O 1
ATOM 567 N N . VAL A 1 78 ? 44.633 6.869 201.441 1.00 16.07 78 VAL A N 1
ATOM 568 C CA . VAL A 1 78 ? 44.390 7.840 200.387 1.00 16.07 78 VAL A CA 1
ATOM 569 C C . VAL A 1 78 ? 42.933 8.256 200.480 1.00 16.07 78 VAL A C 1
ATOM 570 O O . VAL A 1 78 ? 42.043 7.403 200.473 1.00 16.07 78 VAL A O 1
ATOM 574 N N . SER A 1 79 ? 42.689 9.556 200.581 1.00 17.16 79 SER A N 1
ATOM 575 C CA . SER A 1 79 ? 41.359 10.080 200.840 1.00 17.16 79 SER A CA 1
ATOM 576 C C . SER A 1 79 ? 40.830 10.850 199.640 1.00 17.16 79 SER A C 1
ATOM 577 O O . SER A 1 79 ? 41.568 11.200 198.720 1.00 17.16 79 SER A O 1
ATOM 580 N N . ALA A 1 80 ? 39.526 11.097 199.662 1.00 16.18 80 ALA A N 1
ATOM 581 C CA . ALA A 1 80 ? 38.852 11.846 198.616 1.00 16.18 80 ALA A CA 1
ATOM 582 C C . ALA A 1 80 ? 37.524 12.331 199.160 1.00 16.18 80 ALA A C 1
ATOM 583 O O . ALA A 1 80 ? 36.791 11.565 199.783 1.00 16.18 80 ALA A O 1
ATOM 585 N N . VAL A 1 81 ? 37.216 13.599 198.923 1.00 16.99 81 VAL A N 1
ATOM 586 C CA . VAL A 1 81 ? 35.986 14.209 199.405 1.00 16.99 81 VAL A CA 1
ATOM 587 C C . VAL A 1 81 ? 34.955 14.182 198.291 1.00 16.99 81 VAL A C 1
ATOM 588 O O . VAL A 1 81 ? 35.226 14.625 197.170 1.00 16.99 81 VAL A O 1
ATOM 592 N N . LEU A 1 82 ? 33.782 13.650 198.595 1.00 17.31 82 LEU A N 1
ATOM 593 C CA . LEU A 1 82 ? 32.637 13.691 197.702 1.00 17.31 82 LEU A CA 1
ATOM 594 C C . LEU A 1 82 ? 31.770 14.870 198.117 1.00 17.31 82 LEU A C 1
ATOM 595 O O . LEU A 1 82 ? 31.322 14.938 199.264 1.00 17.31 82 LEU A O 1
ATOM 600 N N . ASN A 1 83 ? 31.552 15.800 197.196 1.00 18.65 83 ASN A N 1
ATOM 601 C CA . ASN A 1 83 ? 30.864 17.050 197.480 1.00 18.65 83 ASN A CA 1
ATOM 602 C C . ASN A 1 83 ? 29.492 17.033 196.828 1.00 18.65 83 ASN A C 1
ATOM 603 O O . ASN A 1 83 ? 29.363 16.686 195.653 1.00 18.65 83 ASN A O 1
ATOM 608 N N . GLY A 1 84 ? 28.474 17.423 197.585 1.00 18.83 84 GLY A N 1
ATOM 609 C CA . GLY A 1 84 ? 27.115 17.483 197.081 1.00 18.83 84 GLY A CA 1
ATOM 610 C C . GLY A 1 84 ? 26.759 18.891 196.637 1.00 18.83 84 GLY A C 1
ATOM 611 O O . GLY A 1 84 ? 27.142 19.869 197.273 1.00 18.83 84 GLY A O 1
ATOM 612 N N . ARG A 1 85 ? 26.022 18.977 195.535 1.00 20.24 85 ARG A N 1
ATOM 613 C CA . ARG A 1 85 ? 25.631 20.258 194.969 1.00 20.24 85 ARG A CA 1
ATOM 614 C C . ARG A 1 85 ? 24.266 20.727 195.439 1.00 20.24 85 ARG A C 1
ATOM 615 O O . ARG A 1 85 ? 24.058 21.931 195.609 1.00 20.24 85 ARG A O 1
ATOM 623 N N . LYS A 1 86 ? 23.337 19.804 195.649 1.00 17.93 86 LYS A N 1
ATOM 624 C CA . LYS A 1 86 ? 21.969 20.166 195.978 1.00 17.93 86 LYS A CA 1
ATOM 625 C C . LYS A 1 86 ? 21.823 20.660 197.410 1.00 17.93 86 LYS A C 1
ATOM 626 O O . LYS A 1 86 ? 21.009 21.550 197.669 1.00 17.93 86 LYS A O 1
ATOM 632 N N . ARG A 1 87 ? 22.585 20.111 198.349 1.00 16.48 87 ARG A N 1
ATOM 633 C CA . ARG A 1 87 ? 22.400 20.431 199.753 1.00 16.48 87 ARG A CA 1
ATOM 634 C C . ARG A 1 87 ? 23.682 20.800 200.480 1.00 16.48 87 ARG A C 1
ATOM 635 O O . ARG A 1 87 ? 23.633 21.040 201.689 1.00 16.48 87 ARG A O 1
ATOM 643 N N . LYS A 1 88 ? 24.814 20.866 199.784 1.00 18.27 88 LYS A N 1
ATOM 644 C CA . LYS A 1 88 ? 26.113 21.137 200.394 1.00 18.27 88 LYS A CA 1
ATOM 645 C C . LYS A 1 88 ? 26.432 20.119 201.486 1.00 18.27 88 LYS A C 1
ATOM 646 O O . LYS A 1 88 ? 26.847 20.465 202.592 1.00 18.27 88 LYS A O 1
ATOM 652 N N . ILE A 1 89 ? 26.235 18.848 201.157 1.00 17.25 89 ILE A N 1
ATOM 653 C CA . ILE A 1 89 ? 26.623 17.732 202.007 1.00 17.25 89 ILE A CA 1
ATOM 654 C C . ILE A 1 89 ? 27.904 17.139 201.441 1.00 17.25 89 ILE A C 1
ATOM 655 O O . ILE A 1 89 ? 27.982 16.846 200.243 1.00 17.25 89 ILE A O 1
ATOM 660 N N . ALA A 1 90 ? 28.911 16.971 202.290 1.00 17.87 90 ALA A N 1
ATOM 661 C CA . ALA A 1 90 ? 30.199 16.442 201.875 1.00 17.87 90 ALA A CA 1
ATOM 662 C C . ALA A 1 90 ? 30.556 15.234 202.720 1.00 17.87 90 ALA A C 1
ATOM 663 O O . ALA A 1 90 ? 30.240 15.185 203.909 1.00 17.87 90 ALA A O 1
ATOM 665 N N . ASN A 1 91 ? 31.214 14.262 202.096 1.00 17.52 91 ASN A N 1
ATOM 666 C CA . ASN A 1 91 ? 31.663 13.051 202.764 1.00 17.52 91 ASN A CA 1
ATOM 667 C C . ASN A 1 91 ? 33.077 12.742 202.306 1.00 17.52 91 ASN A C 1
ATOM 668 O O . ASN A 1 91 ? 33.502 13.160 201.231 1.00 17.52 91 ASN A O 1
ATOM 673 N N . GLN A 1 92 ? 33.803 12.000 203.129 1.00 16.98 92 GLN A N 1
ATOM 674 C CA . GLN A 1 92 ? 35.185 11.647 202.846 1.00 16.98 92 GLN A CA 1
ATOM 675 C C . GLN A 1 92 ? 35.340 10.135 202.816 1.00 16.98 92 GLN A C 1
ATOM 676 O O . GLN A 1 92 ? 34.804 9.429 203.675 1.00 16.98 92 GLN A O 1
ATOM 682 N N . TYR A 1 93 ? 36.081 9.647 201.827 1.00 15.47 93 TYR A N 1
ATOM 683 C CA . TYR A 1 93 ? 36.267 8.225 201.588 1.00 15.47 93 TYR A CA 1
ATOM 684 C C . TYR A 1 93 ? 37.750 7.903 201.600 1.00 15.47 93 TYR A C 1
ATOM 685 O O . TYR A 1 93 ? 38.569 8.724 201.192 1.00 15.47 93 TYR A O 1
ATOM 694 N N . MET A 1 94 ? 38.093 6.710 202.068 1.00 16.84 94 MET A N 1
ATOM 695 C CA . MET A 1 94 ? 39.482 6.319 202.238 1.00 16.84 94 MET A CA 1
ATOM 696 C C . MET A 1 94 ? 39.728 4.964 201.600 1.00 16.84 94 MET A C 1
ATOM 697 O O . MET A 1 94 ? 38.815 4.156 201.435 1.00 16.84 94 MET A O 1
ATOM 702 N N . MET A 1 95 ? 40.984 4.727 201.236 1.00 16.08 95 MET A N 1
ATOM 703 C CA . MET A 1 95 ? 41.471 3.383 200.969 1.00 16.08 95 MET A CA 1
ATOM 704 C C . MET A 1 95 ? 42.760 3.200 201.743 1.00 16.08 95 MET A C 1
ATOM 705 O O . MET A 1 95 ? 43.622 4.080 201.727 1.00 16.08 95 MET A O 1
ATOM 710 N N . HIS A 1 96 ? 42.885 2.067 202.423 1.00 16.24 96 HIS A N 1
ATOM 711 C CA . HIS A 1 96 ? 43.987 1.825 203.341 1.00 16.24 96 HIS A CA 1
ATOM 712 C C . HIS A 1 96 ? 44.967 0.847 202.720 1.00 16.24 96 HIS A C 1
ATOM 713 O O . HIS A 1 96 ? 44.566 -0.201 202.217 1.00 16.24 96 HIS A O 1
ATOM 720 N N . PHE A 1 97 ? 46.247 1.190 202.761 1.00 15.44 97 PHE A N 1
ATOM 721 C CA . PHE A 1 97 ? 47.305 0.344 202.238 1.00 15.44 97 PHE A CA 1
ATOM 722 C C . PHE A 1 97 ? 48.122 -0.217 203.390 1.00 15.44 97 PHE A C 1
ATOM 723 O O . PHE A 1 97 ? 48.410 0.485 204.360 1.00 15.44 97 PHE A O 1
ATOM 731 N N . ASP A 1 98 ? 48.479 -1.488 203.283 1.00 17.07 98 ASP A N 1
ATOM 732 C CA . ASP A 1 98 ? 49.310 -2.153 204.275 1.00 17.07 98 ASP A CA 1
ATOM 733 C C . ASP A 1 98 ? 50.770 -1.927 203.909 1.00 17.07 98 ASP A C 1
ATOM 734 O O . ASP A 1 98 ? 51.248 -2.437 202.892 1.00 17.07 98 ASP A O 1
ATOM 739 N N . LEU A 1 99 ? 51.477 -1.152 204.725 1.00 16.82 99 LEU A N 1
ATOM 740 C CA . LEU A 1 99 ? 52.900 -0.939 204.513 1.00 16.82 99 LEU A CA 1
ATOM 741 C C . LEU A 1 99 ? 53.763 -2.009 205.159 1.00 16.82 99 LEU A C 1
ATOM 742 O O . LEU A 1 99 ? 54.956 -2.080 204.859 1.00 16.82 99 LEU A O 1
ATOM 747 N N . PHE A 1 100 ? 53.201 -2.830 206.035 1.00 17.80 100 PHE A N 1
ATOM 748 C CA . PHE A 1 100 ? 53.947 -3.948 206.587 1.00 17.80 100 PHE A CA 1
ATOM 749 C C . PHE A 1 100 ? 54.284 -4.946 205.487 1.00 17.80 100 PHE A C 1
ATOM 750 O O . PHE A 1 100 ? 53.478 -5.204 204.591 1.00 17.80 100 PHE A O 1
ATOM 758 N N . GLY A 1 101 ? 55.484 -5.507 205.555 1.00 17.15 101 GLY A N 1
ATOM 759 C CA . GLY A 1 101 ? 55.898 -6.485 204.572 1.00 17.15 101 GLY A CA 1
ATOM 760 C C . GLY A 1 101 ? 55.558 -7.894 204.997 1.00 17.15 101 GLY A C 1
ATOM 761 O O . GLY A 1 101 ? 56.405 -8.786 204.960 1.00 17.15 101 GLY A O 1
ATOM 762 N N . ARG A 1 102 ? 54.318 -8.102 205.420 1.00 18.38 102 ARG A N 1
ATOM 763 C CA . ARG A 1 102 ? 53.858 -9.404 205.870 1.00 18.38 102 ARG A CA 1
ATOM 764 C C . ARG A 1 102 ? 53.045 -10.137 204.818 1.00 18.38 102 ARG A C 1
ATOM 765 O O . ARG A 1 102 ? 52.746 -11.320 205.003 1.00 18.38 102 ARG A O 1
ATOM 773 N N . ALA A 1 103 ? 52.688 -9.471 203.720 1.00 19.42 103 ALA A N 1
ATOM 774 C CA . ALA A 1 103 ? 51.874 -10.080 202.678 1.00 19.42 103 ALA A CA 1
ATOM 775 C C . ALA A 1 103 ? 52.484 -9.902 201.295 1.00 19.42 103 ALA A C 1
ATOM 776 O O . ALA A 1 103 ? 51.782 -10.068 200.296 1.00 19.42 103 ALA A O 1
ATOM 778 N N . ALA A 1 104 ? 53.773 -9.571 201.212 1.00 19.66 104 ALA A N 1
ATOM 779 C CA . ALA A 1 104 ? 54.403 -9.234 199.941 1.00 19.66 104 ALA A CA 1
ATOM 780 C C . ALA A 1 104 ? 54.407 -10.398 198.954 1.00 19.66 104 ALA A C 1
ATOM 781 O O . ALA A 1 104 ? 53.772 -10.318 197.897 1.00 19.66 104 ALA A O 1
ATOM 783 N N . ARG A 1 105 ? 55.126 -11.472 199.275 1.00 22.01 105 ARG A N 1
ATOM 784 C CA . ARG A 1 105 ? 55.127 -12.709 198.492 1.00 22.01 105 ARG A CA 1
ATOM 785 C C . ARG A 1 105 ? 55.638 -12.535 197.064 1.00 22.01 105 ARG A C 1
ATOM 786 O O . ARG A 1 105 ? 55.417 -13.407 196.222 1.00 22.01 105 ARG A O 1
ATOM 794 N N . SER A 1 106 ? 56.323 -11.441 196.750 1.00 19.14 106 SER A N 1
ATOM 795 C CA . SER A 1 106 ? 56.785 -11.202 195.390 1.00 19.14 106 SER A CA 1
ATOM 796 C C . SER A 1 106 ? 58.266 -10.870 195.415 1.00 19.14 106 SER A C 1
ATOM 797 O O . SER A 1 106 ? 58.711 -10.079 196.250 1.00 19.14 106 SER A O 1
ATOM 800 N N . THR A 1 107 ? 59.022 -11.467 194.499 1.00 18.88 107 THR A N 1
ATOM 801 C CA . THR A 1 107 ? 60.468 -11.328 194.447 1.00 18.88 107 THR A CA 1
ATOM 802 C C . THR A 1 107 ? 60.897 -10.847 193.070 1.00 18.88 107 THR A C 1
ATOM 803 O O . THR A 1 107 ? 60.271 -11.174 192.061 1.00 18.88 107 THR A O 1
ATOM 807 N N . VAL A 1 108 ? 61.966 -10.053 193.036 1.00 17.38 108 VAL A N 1
ATOM 808 C CA . VAL A 1 108 ? 62.513 -9.507 191.800 1.00 17.38 108 VAL A CA 1
ATOM 809 C C . VAL A 1 108 ? 64.020 -9.692 191.812 1.00 17.38 108 VAL A C 1
ATOM 810 O O . VAL A 1 108 ? 64.691 -9.279 192.762 1.00 17.38 108 VAL A O 1
ATOM 814 N N . ARG A 1 109 ? 64.551 -10.292 190.753 1.00 18.31 109 ARG A N 1
ATOM 815 C CA . ARG A 1 109 ? 65.980 -10.516 190.609 1.00 18.31 109 ARG A CA 1
ATOM 816 C C . ARG A 1 109 ? 66.408 -10.104 189.212 1.00 18.31 109 ARG A C 1
ATOM 817 O O . ARG A 1 109 ? 65.605 -10.080 188.279 1.00 18.31 109 ARG A O 1
ATOM 825 N N . MET A 1 110 ? 67.688 -9.772 189.073 1.00 19.37 110 MET A N 1
ATOM 826 C CA . MET A 1 110 ? 68.228 -9.304 187.805 1.00 19.37 110 MET A CA 1
ATOM 827 C C . MET A 1 110 ? 69.475 -10.095 187.448 1.00 19.37 110 MET A C 1
ATOM 828 O O . MET A 1 110 ? 70.377 -10.247 188.275 1.00 19.37 110 MET A O 1
ATOM 833 N N . GLU A 1 111 ? 69.524 -10.589 186.214 1.00 22.04 111 GLU A N 1
ATOM 834 C CA . GLU A 1 111 ? 70.621 -11.413 185.714 1.00 22.04 111 GLU A CA 1
ATOM 835 C C . GLU A 1 111 ? 71.545 -10.549 184.867 1.00 22.04 111 GLU A C 1
ATOM 836 O O . GLU A 1 111 ? 71.156 -10.080 183.795 1.00 22.04 111 GLU A O 1
ATOM 842 N N . SER A 1 112 ? 72.767 -10.342 185.339 1.00 21.79 112 SER A N 1
ATOM 843 C CA . SER A 1 112 ? 73.758 -9.585 184.578 1.00 21.79 112 SER A CA 1
ATOM 844 C C . SER A 1 112 ? 74.533 -10.514 183.645 1.00 21.79 112 SER A C 1
ATOM 845 O O . SER A 1 112 ? 75.754 -10.611 183.693 1.00 21.79 112 SER A O 1
ATOM 848 N N . ARG A 1 113 ? 73.794 -11.200 182.780 1.00 23.09 113 ARG A N 1
ATOM 849 C CA . ARG A 1 113 ? 74.373 -12.228 181.931 1.00 23.09 113 ARG A CA 1
ATOM 850 C C . ARG A 1 113 ? 74.713 -11.675 180.558 1.00 23.09 113 ARG A C 1
ATOM 851 O O . ARG A 1 113 ? 74.109 -10.710 180.087 1.00 23.09 113 ARG A O 1
ATOM 859 N N . ILE A 1 114 ? 75.682 -12.320 179.914 1.00 21.85 114 ILE A N 1
ATOM 860 C CA . ILE A 1 114 ? 76.301 -11.830 178.696 1.00 21.85 114 ILE A CA 1
ATOM 861 C C . ILE A 1 114 ? 76.372 -12.966 177.685 1.00 21.85 114 ILE A C 1
ATOM 862 O O . ILE A 1 114 ? 76.160 -14.132 178.010 1.00 21.85 114 ILE A O 1
ATOM 867 N N . GLN A 1 115 ? 76.673 -12.604 176.443 1.00 23.61 115 GLN A N 1
ATOM 868 C CA . GLN A 1 115 ? 76.874 -13.557 175.364 1.00 23.61 115 GLN A CA 1
ATOM 869 C C . GLN A 1 115 ? 78.227 -13.317 174.719 1.00 23.61 115 GLN A C 1
ATOM 870 O O . GLN A 1 115 ? 79.031 -12.510 175.184 1.00 23.61 115 GLN A O 1
ATOM 876 N N . SER A 1 116 ? 78.459 -14.019 173.618 1.00 24.35 116 SER A N 1
ATOM 877 C CA . SER A 1 116 ? 79.575 -13.765 172.721 1.00 24.35 116 SER A CA 1
ATOM 878 C C . SER A 1 116 ? 79.009 -13.365 171.370 1.00 24.35 116 SER A C 1
ATOM 879 O O . SER A 1 116 ? 78.124 -14.044 170.844 1.00 24.35 116 SER A O 1
ATOM 882 N N . PHE A 1 117 ? 79.513 -12.271 170.812 1.00 25.55 117 PHE A N 1
ATOM 883 C CA . PHE A 1 117 ? 78.931 -11.683 169.618 1.00 25.55 117 PHE A CA 1
ATOM 884 C C . PHE A 1 117 ? 79.932 -11.666 168.477 1.00 25.55 117 PHE A C 1
ATOM 885 O O . PHE A 1 117 ? 81.143 -11.573 168.690 1.00 25.55 117 PHE A O 1
ATOM 893 N N . GLY A 1 118 ? 79.408 -11.770 167.260 1.00 30.71 118 GLY A N 1
ATOM 894 C CA . GLY A 1 118 ? 80.195 -11.582 166.059 1.00 30.71 118 GLY A CA 1
ATOM 895 C C . GLY A 1 118 ? 81.188 -12.683 165.763 1.00 30.71 118 GLY A C 1
ATOM 896 O O . GLY A 1 118 ? 81.569 -13.453 166.648 1.00 30.71 118 GLY A O 1
ATOM 897 N N . GLU A 1 119 ? 81.603 -12.767 164.503 1.00 34.05 119 GLU A N 1
ATOM 898 C CA . GLU A 1 119 ? 82.648 -13.679 164.070 1.00 34.05 119 GLU A CA 1
ATOM 899 C C . GLU A 1 119 ? 83.548 -12.942 163.095 1.00 34.05 119 GLU A C 1
ATOM 900 O O . GLU A 1 119 ? 83.118 -12.005 162.421 1.00 34.05 119 GLU A O 1
ATOM 906 N N . GLY A 1 120 ? 84.801 -13.369 163.028 1.00 31.11 120 GLY A N 1
ATOM 907 C CA . GLY A 1 120 ? 85.749 -12.723 162.151 1.00 31.11 120 GLY A CA 1
ATOM 908 C C . GLY A 1 120 ? 86.250 -11.385 162.630 1.00 31.11 120 GLY A C 1
ATOM 909 O O . GLY A 1 120 ? 86.810 -10.631 161.830 1.00 31.11 120 GLY A O 1
ATOM 910 N N . LYS A 1 121 ? 86.071 -11.065 163.907 1.00 26.24 121 LYS A N 1
ATOM 911 C CA . LYS A 1 121 ? 86.534 -9.794 164.435 1.00 26.24 121 LYS A CA 1
ATOM 912 C C . LYS A 1 121 ? 88.050 -9.804 164.579 1.00 26.24 121 LYS A C 1
ATOM 913 O O . LYS A 1 121 ? 88.738 -10.751 164.197 1.00 26.24 121 LYS A O 1
ATOM 919 N N . ASP A 1 122 ? 88.579 -8.715 165.122 1.00 23.69 122 ASP A N 1
ATOM 920 C CA . ASP A 1 122 ? 89.955 -8.671 165.607 1.00 23.69 122 ASP A CA 1
ATOM 921 C C . ASP A 1 122 ? 89.979 -8.046 167.000 1.00 23.69 122 ASP A C 1
ATOM 922 O O . ASP A 1 122 ? 89.695 -6.862 167.193 1.00 23.69 122 ASP A O 1
ATOM 927 N N . VAL A 1 123 ? 90.286 -8.884 167.985 1.00 19.79 123 VAL A N 1
ATOM 928 C CA . VAL A 1 123 ? 90.214 -8.457 169.369 1.00 19.79 123 VAL A CA 1
ATOM 929 C C . VAL A 1 123 ? 91.432 -7.629 169.736 1.00 19.79 123 VAL A C 1
ATOM 930 O O . VAL A 1 123 ? 91.358 -6.755 170.603 1.00 19.79 123 VAL A O 1
ATOM 934 N N . ASP A 1 124 ? 92.563 -7.870 169.079 1.00 20.20 124 ASP A N 1
ATOM 935 C CA . ASP A 1 124 ? 93.764 -7.102 169.376 1.00 20.20 124 ASP A CA 1
ATOM 936 C C . ASP A 1 124 ? 93.645 -5.663 168.899 1.00 20.20 124 ASP A C 1
ATOM 937 O O . ASP A 1 124 ? 94.269 -4.768 169.477 1.00 20.20 124 ASP A O 1
ATOM 942 N N . ASN A 1 125 ? 92.867 -5.423 167.844 1.00 19.34 125 ASN A N 1
ATOM 943 C CA . ASN A 1 125 ? 92.705 -4.067 167.336 1.00 19.34 125 ASN A CA 1
ATOM 944 C C . ASN A 1 125 ? 91.812 -3.252 168.260 1.00 19.34 125 ASN A C 1
ATOM 945 O O . ASN A 1 125 ? 92.136 -2.110 168.599 1.00 19.34 125 ASN A O 1
ATOM 950 N N . PHE A 1 126 ? 90.684 -3.819 168.687 1.00 17.09 126 PHE A N 1
ATOM 951 C CA . PHE A 1 126 ? 89.865 -3.122 169.669 1.00 17.09 126 PHE A CA 1
ATOM 952 C C . PHE A 1 126 ? 90.616 -2.954 170.979 1.00 17.09 126 PHE A C 1
ATOM 953 O O . PHE A 1 126 ? 90.586 -1.878 171.583 1.00 17.09 126 PHE A O 1
ATOM 961 N N . MET A 1 127 ? 91.290 -4.007 171.439 1.00 16.91 127 MET A N 1
ATOM 962 C CA . MET A 1 127 ? 92.051 -3.901 172.676 1.00 16.91 127 MET A CA 1
ATOM 963 C C . MET A 1 127 ? 93.091 -2.799 172.595 1.00 16.91 127 MET A C 1
ATOM 964 O O . MET A 1 127 ? 93.450 -2.213 173.619 1.00 16.91 127 MET A O 1
ATOM 969 N N . ALA A 1 128 ? 93.601 -2.515 171.395 1.00 16.75 128 ALA A N 1
ATOM 970 C CA . ALA A 1 128 ? 94.493 -1.376 171.225 1.00 16.75 128 ALA A CA 1
ATOM 971 C C . ALA A 1 128 ? 93.736 -0.068 171.354 1.00 16.75 128 ALA A C 1
ATOM 972 O O . ALA A 1 128 ? 94.223 0.875 171.980 1.00 16.75 128 ALA A O 1
ATOM 974 N N . LYS A 1 129 ? 92.547 0.013 170.761 1.00 16.58 129 LYS A N 1
ATOM 975 C CA . LYS A 1 129 ? 91.741 1.218 170.899 1.00 16.58 129 LYS A CA 1
ATOM 976 C C . LYS A 1 129 ? 91.349 1.453 172.347 1.00 16.58 129 LYS A C 1
ATOM 977 O O . LYS A 1 129 ? 91.406 2.584 172.837 1.00 16.58 129 LYS A O 1
ATOM 983 N N . PHE A 1 130 ? 90.944 0.398 173.050 1.00 16.02 130 PHE A N 1
ATOM 984 C CA . PHE A 1 130 ? 90.483 0.568 174.421 1.00 16.02 130 PHE A CA 1
ATOM 985 C C . PHE A 1 130 ? 91.596 1.089 175.316 1.00 16.02 130 PHE A C 1
ATOM 986 O O . PHE A 1 130 ? 91.429 2.100 176.004 1.00 16.02 130 PHE A O 1
ATOM 994 N N . HIS A 1 131 ? 92.746 0.422 175.311 1.00 15.98 131 HIS A N 1
ATOM 995 C CA . HIS A 1 131 ? 93.790 0.761 176.267 1.00 15.98 131 HIS A CA 1
ATOM 996 C C . HIS A 1 131 ? 94.619 1.957 175.841 1.00 15.98 131 HIS A C 1
ATOM 997 O O . HIS A 1 131 ? 95.385 2.473 176.657 1.00 15.98 131 HIS A O 1
ATOM 1004 N N . ASN A 1 132 ? 94.469 2.427 174.607 1.00 15.63 132 ASN A N 1
ATOM 1005 C CA . ASN A 1 132 ? 95.134 3.657 174.199 1.00 15.63 132 ASN A CA 1
ATOM 1006 C C . ASN A 1 132 ? 94.321 4.881 174.583 1.00 15.63 132 ASN A C 1
ATOM 1007 O O . ASN A 1 132 ? 94.884 5.883 175.029 1.00 15.63 132 ASN A O 1
ATOM 1012 N N . GLN A 1 133 ? 93.001 4.821 174.408 1.00 14.86 133 GLN A N 1
ATOM 1013 C CA . GLN A 1 133 ? 92.151 5.966 174.713 1.00 14.86 133 GLN A CA 1
ATOM 1014 C C . GLN A 1 133 ? 92.141 6.265 176.205 1.00 14.86 133 GLN A C 1
ATOM 1015 O O . GLN A 1 133 ? 92.369 7.404 176.622 1.00 14.86 133 GLN A O 1
ATOM 1021 N N . LEU A 1 134 ? 91.890 5.253 177.027 1.00 16.63 134 LEU A N 1
ATOM 1022 C CA . LEU A 1 134 ? 91.923 5.421 178.477 1.00 16.63 134 LEU A CA 1
ATOM 1023 C C . LEU A 1 134 ? 93.355 5.226 178.972 1.00 16.63 134 LEU A C 1
ATOM 1024 O O . LEU A 1 134 ? 93.693 4.259 179.651 1.00 16.63 134 LEU A O 1
ATOM 1029 N N . SER A 1 135 ? 94.212 6.170 178.588 1.00 17.68 135 SER A N 1
ATOM 1030 C CA . SER A 1 135 ? 95.612 6.174 178.990 1.00 17.68 135 SER A CA 1
ATOM 1031 C C . SER A 1 135 ? 95.948 7.286 179.961 1.00 17.68 135 SER A C 1
ATOM 1032 O O . SER A 1 135 ? 96.893 7.148 180.736 1.00 17.68 135 SER A O 1
ATOM 1035 N N . GLY A 1 136 ? 95.210 8.384 179.924 1.00 20.12 136 GLY A N 1
ATOM 1036 C CA . GLY A 1 136 ? 95.319 9.385 180.951 1.00 20.12 136 GLY A CA 1
ATOM 1037 C C . GLY A 1 136 ? 94.567 9.049 182.206 1.00 20.12 136 GLY A C 1
ATOM 1038 O O . GLY A 1 136 ? 94.610 9.813 183.173 1.00 20.12 136 GLY A O 1
ATOM 1039 N N . VAL A 1 137 ? 93.874 7.912 182.219 1.00 19.91 137 VAL A N 1
ATOM 1040 C CA . VAL A 1 137 ? 93.071 7.483 183.356 1.00 19.91 137 VAL A CA 1
ATOM 1041 C C . VAL A 1 137 ? 93.643 6.212 183.977 1.00 19.91 137 VAL A C 1
ATOM 1042 O O . VAL A 1 137 ? 94.080 6.216 185.127 1.00 19.91 137 VAL A O 1
ATOM 1046 N N . TYR A 1 138 ? 93.667 5.119 183.221 1.00 19.10 138 TYR A N 1
ATOM 1047 C CA . TYR A 1 138 ? 94.174 3.835 183.680 1.00 19.10 138 TYR A CA 1
ATOM 1048 C C . TYR A 1 138 ? 95.407 3.483 182.868 1.00 19.10 138 TYR A C 1
ATOM 1049 O O . TYR A 1 138 ? 95.440 3.709 181.657 1.00 19.10 138 TYR A O 1
ATOM 1058 N N . GLU A 1 139 ? 96.425 2.938 183.522 1.00 20.62 139 GLU A N 1
ATOM 1059 C CA . GLU A 1 139 ? 97.678 2.714 182.818 1.00 20.62 139 GLU A CA 1
ATOM 1060 C C . GLU A 1 139 ? 97.516 1.613 181.781 1.00 20.62 139 GLU A C 1
ATOM 1061 O O . GLU A 1 139 ? 96.999 0.532 182.070 1.00 20.62 139 GLU A O 1
ATOM 1067 N N . ARG A 1 140 ? 97.938 1.908 180.558 1.00 18.35 140 ARG A N 1
ATOM 1068 C CA . ARG A 1 140 ? 97.900 0.932 179.490 1.00 18.35 140 ARG A CA 1
ATOM 1069 C C . ARG A 1 140 ? 98.941 -0.148 179.744 1.00 18.35 140 ARG A C 1
ATOM 1070 O O . ARG A 1 140 ? 99.822 -0.014 180.595 1.00 18.35 140 ARG A O 1
ATOM 1078 N N . ARG A 1 141 ? 98.839 -1.228 178.979 1.00 19.88 141 ARG A N 1
ATOM 1079 C CA . ARG A 1 141 ? 99.709 -2.384 179.152 1.00 19.88 141 ARG A CA 1
ATOM 1080 C C . ARG A 1 141 ? 99.680 -2.852 180.606 1.00 19.88 141 ARG A C 1
ATOM 1081 O O . ARG A 1 141 ? 100.707 -3.130 181.226 1.00 19.88 141 ARG A O 1
ATOM 1089 N N . SER A 1 142 ? 98.471 -2.920 181.151 1.00 18.95 142 SER A N 1
ATOM 1090 C CA . SER A 1 142 ? 98.203 -3.435 182.483 1.00 18.95 142 SER A CA 1
ATOM 1091 C C . SER A 1 142 ? 97.367 -4.702 182.379 1.00 18.95 142 SER A C 1
ATOM 1092 O O . SER A 1 142 ? 96.683 -4.940 181.382 1.00 18.95 142 SER A O 1
ATOM 1095 N N . GLU A 1 143 ? 97.440 -5.526 183.424 1.00 19.01 143 GLU A N 1
ATOM 1096 C CA . GLU A 1 143 ? 96.691 -6.777 183.427 1.00 19.01 143 GLU A CA 1
ATOM 1097 C C . GLU A 1 143 ? 95.191 -6.527 183.478 1.00 19.01 143 GLU A C 1
ATOM 1098 O O . GLU A 1 143 ? 94.421 -7.208 182.794 1.00 19.01 143 GLU A O 1
ATOM 1104 N N . GLY A 1 144 ? 94.756 -5.561 184.287 1.00 17.63 144 GLY A N 1
ATOM 1105 C CA . GLY A 1 144 ? 93.338 -5.256 184.369 1.00 17.63 144 GLY A CA 1
ATOM 1106 C C . GLY A 1 144 ? 92.789 -4.623 183.106 1.00 17.63 144 GLY A C 1
ATOM 1107 O O . GLY A 1 144 ? 91.680 -4.941 182.677 1.00 17.63 144 GLY A O 1
ATOM 1108 N N . VAL A 1 145 ? 93.547 -3.710 182.503 1.00 17.08 145 VAL A N 1
ATOM 1109 C CA . VAL A 1 145 ? 93.086 -3.058 181.283 1.00 17.08 145 VAL A CA 1
ATOM 1110 C C . VAL A 1 145 ? 93.043 -4.042 180.129 1.00 17.08 145 VAL A C 1
ATOM 1111 O O . VAL A 1 145 ? 92.187 -3.936 179.245 1.00 17.08 145 VAL A O 1
ATOM 1115 N N . ALA A 1 146 ? 93.975 -4.994 180.096 1.00 17.20 146 ALA A N 1
ATOM 1116 C CA . ALA A 1 146 ? 93.958 -6.016 179.058 1.00 17.20 146 ALA A CA 1
ATOM 1117 C C . ALA A 1 146 ? 92.781 -6.962 179.232 1.00 17.20 146 ALA A C 1
ATOM 1118 O O . ALA A 1 146 ? 92.168 -7.384 178.247 1.00 17.20 146 ALA A O 1
ATOM 1120 N N . ASN A 1 147 ? 92.462 -7.322 180.476 1.00 18.24 147 ASN A N 1
ATOM 1121 C CA . ASN A 1 147 ? 91.333 -8.212 180.723 1.00 18.24 147 ASN A CA 1
ATOM 1122 C C . ASN A 1 147 ? 90.022 -7.560 180.310 1.00 18.24 147 ASN A C 1
ATOM 1123 O O . ASN A 1 147 ? 89.240 -8.137 179.549 1.00 18.24 147 ASN A O 1
ATOM 1128 N N . PHE A 1 148 ? 89.765 -6.349 180.802 1.00 17.59 148 PHE A N 1
ATOM 1129 C CA . PHE A 1 148 ? 88.509 -5.680 180.492 1.00 17.59 148 PHE A CA 1
ATOM 1130 C C . PHE A 1 148 ? 88.413 -5.326 179.018 1.00 17.59 148 PHE A C 1
ATOM 1131 O O . PHE A 1 148 ? 87.311 -5.301 178.461 1.00 17.59 148 PHE A O 1
ATOM 1139 N N . GLY A 1 149 ? 89.543 -5.043 178.372 1.00 16.82 149 GLY A N 1
ATOM 1140 C CA . GLY A 1 149 ? 89.522 -4.748 176.953 1.00 16.82 149 GLY A CA 1
ATOM 1141 C C . GLY A 1 149 ? 89.101 -5.928 176.105 1.00 16.82 149 GLY A C 1
ATOM 1142 O O . GLY A 1 149 ? 88.480 -5.749 175.057 1.00 16.82 149 GLY A O 1
ATOM 1143 N N . ARG A 1 150 ? 89.442 -7.144 176.534 1.00 17.58 150 ARG A N 1
ATOM 1144 C CA . ARG A 1 150 ? 89.085 -8.341 175.779 1.00 17.58 150 ARG A CA 1
ATOM 1145 C C . ARG A 1 150 ? 87.638 -8.748 176.002 1.00 17.58 150 ARG A C 1
ATOM 1146 O O . ARG A 1 150 ? 86.985 -9.246 175.082 1.00 17.58 150 ARG A O 1
ATOM 1154 N N . ILE A 1 151 ? 87.127 -8.572 177.218 1.00 18.14 151 ILE A N 1
ATOM 1155 C CA . ILE A 1 151 ? 85.725 -8.870 177.489 1.00 18.14 151 ILE A CA 1
ATOM 1156 C C . ILE A 1 151 ? 84.823 -7.922 176.718 1.00 18.14 151 ILE A C 1
ATOM 1157 O O . ILE A 1 151 ? 83.792 -8.329 176.176 1.00 18.14 151 ILE A O 1
ATOM 1162 N N . LEU A 1 152 ? 85.191 -6.645 176.659 1.00 18.13 152 LEU A N 1
ATOM 1163 C CA . LEU A 1 152 ? 84.435 -5.690 175.861 1.00 18.13 152 LEU A CA 1
ATOM 1164 C C . LEU A 1 152 ? 84.429 -6.082 174.395 1.00 18.13 152 LEU A C 1
ATOM 1165 O O . LEU A 1 152 ? 83.414 -5.937 173.709 1.00 18.13 152 LEU A O 1
ATOM 1170 N N . ALA A 1 153 ? 85.561 -6.568 173.895 1.00 19.25 153 ALA A N 1
ATOM 1171 C CA . ALA A 1 153 ? 85.696 -6.846 172.473 1.00 19.25 153 ALA A CA 1
ATOM 1172 C C . ALA A 1 153 ? 84.981 -8.126 172.076 1.00 19.25 153 ALA A C 1
ATOM 1173 O O . ALA A 1 153 ? 84.461 -8.224 170.962 1.00 19.25 153 ALA A O 1
ATOM 1175 N N . THR A 1 154 ? 84.941 -9.111 172.967 1.00 20.94 154 THR A N 1
ATOM 1176 C CA . THR A 1 154 ? 84.418 -10.429 172.642 1.00 20.94 154 THR A CA 1
ATOM 1177 C C . THR A 1 154 ? 83.000 -10.668 173.135 1.00 20.94 154 THR A C 1
ATOM 1178 O O . THR A 1 154 ? 82.258 -11.418 172.498 1.00 20.94 154 THR A O 1
ATOM 1182 N N . ASP A 1 155 ? 82.605 -10.053 174.243 1.00 22.22 155 ASP A N 1
ATOM 1183 C CA . ASP A 1 155 ? 81.337 -10.328 174.900 1.00 22.22 155 ASP A CA 1
ATOM 1184 C C . ASP A 1 155 ? 80.400 -9.137 174.773 1.00 22.22 155 ASP A C 1
ATOM 1185 O O . ASP A 1 155 ? 80.835 -7.985 174.721 1.00 22.22 155 ASP A O 1
ATOM 1190 N N . THR A 1 156 ? 79.105 -9.425 174.725 1.00 22.55 156 THR A N 1
ATOM 1191 C CA . THR A 1 156 ? 78.071 -8.405 174.774 1.00 22.55 156 THR A CA 1
ATOM 1192 C C . THR A 1 156 ? 77.004 -8.846 175.757 1.00 22.55 156 THR A C 1
ATOM 1193 O O . THR A 1 156 ? 76.859 -10.032 176.051 1.00 22.55 156 THR A O 1
ATOM 1197 N N . ASP A 1 157 ? 76.257 -7.879 176.274 1.00 21.97 157 ASP A N 1
ATOM 1198 C CA . ASP A 1 157 ? 75.221 -8.201 177.239 1.00 21.97 157 ASP A CA 1
ATOM 1199 C C . ASP A 1 157 ? 73.951 -8.672 176.545 1.00 21.97 157 ASP A C 1
ATOM 1200 O O . ASP A 1 157 ? 73.654 -8.291 175.413 1.00 21.97 157 ASP A O 1
ATOM 1205 N N . LEU A 1 158 ? 73.208 -9.529 177.237 1.00 23.26 158 LEU A N 1
ATOM 1206 C CA . LEU A 1 158 ? 72.017 -10.155 176.680 1.00 23.26 158 LEU A CA 1
ATOM 1207 C C . LEU A 1 158 ? 70.773 -9.292 176.859 1.00 23.26 158 LEU A C 1
ATOM 1208 O O . LEU A 1 158 ? 70.008 -9.101 175.912 1.00 23.26 158 LEU A O 1
ATOM 1213 N N . GLY A 1 159 ? 70.560 -8.758 178.055 1.00 22.52 159 GLY A N 1
ATOM 1214 C CA . GLY A 1 159 ? 69.440 -7.870 178.278 1.00 22.52 159 GLY A CA 1
ATOM 1215 C C . GLY A 1 159 ? 69.651 -6.525 177.627 1.00 22.52 159 GLY A C 1
ATOM 1216 O O . GLY A 1 159 ? 68.909 -6.147 176.719 1.00 22.52 159 GLY A O 1
ATOM 1217 N N . GLY A 1 160 ? 70.663 -5.793 178.080 1.00 20.89 160 GLY A N 1
ATOM 1218 C CA . GLY A 1 160 ? 71.045 -4.550 177.444 1.00 20.89 160 GLY A CA 1
ATOM 1219 C C . GLY A 1 160 ? 70.408 -3.338 178.078 1.00 20.89 160 GLY A C 1
ATOM 1220 O O . GLY A 1 160 ? 70.204 -3.302 179.292 1.00 20.89 160 GLY A O 1
ATOM 1221 N N . THR A 1 161 ? 70.088 -2.332 177.265 1.00 20.93 161 THR A N 1
ATOM 1222 C CA . THR A 1 161 ? 69.375 -1.170 177.774 1.00 20.93 161 THR A CA 1
ATOM 1223 C C . THR A 1 161 ? 67.920 -1.471 178.080 1.00 20.93 161 THR A C 1
ATOM 1224 O O . THR A 1 161 ? 67.233 -0.609 178.632 1.00 20.93 161 THR A O 1
ATOM 1228 N N . SER A 1 162 ? 67.433 -2.651 177.720 1.00 20.43 162 SER A N 1
ATOM 1229 C CA . SER A 1 162 ? 66.088 -3.082 178.057 1.00 20.43 162 SER A CA 1
ATOM 1230 C C . SER A 1 162 ? 66.024 -3.796 179.395 1.00 20.43 162 SER A C 1
ATOM 1231 O O . SER A 1 162 ? 64.936 -4.197 179.815 1.00 20.43 162 SER A O 1
ATOM 1234 N N . GLY A 1 163 ? 67.154 -3.972 180.064 1.00 18.67 163 GLY A N 1
ATOM 1235 C CA . GLY A 1 163 ? 67.190 -4.564 181.378 1.00 18.67 163 GLY A CA 1
ATOM 1236 C C . GLY A 1 163 ? 67.282 -3.570 182.501 1.00 18.67 163 GLY A C 1
ATOM 1237 O O . GLY A 1 163 ? 67.406 -3.972 183.660 1.00 18.67 163 GLY A O 1
ATOM 1238 N N . LEU A 1 164 ? 67.223 -2.278 182.197 1.00 17.36 164 LEU A N 1
ATOM 1239 C CA . LEU A 1 164 ? 67.280 -1.240 183.212 1.00 17.36 164 LEU A CA 1
ATOM 1240 C C . LEU A 1 164 ? 65.989 -1.120 183.999 1.00 17.36 164 LEU A C 1
ATOM 1241 O O . LEU A 1 164 ? 65.909 -0.279 184.895 1.00 17.36 164 LEU A O 1
ATOM 1246 N N . SER A 1 165 ? 64.982 -1.930 183.680 1.00 17.14 165 SER A N 1
ATOM 1247 C CA . SER A 1 165 ? 63.721 -1.880 184.405 1.00 17.14 165 SER A CA 1
ATOM 1248 C C . SER A 1 165 ? 63.904 -2.266 185.864 1.00 17.14 165 SER A C 1
ATOM 1249 O O . SER A 1 165 ? 63.303 -1.659 186.753 1.00 17.14 165 SER A O 1
ATOM 1252 N N . VAL A 1 166 ? 64.715 -3.288 186.129 1.00 16.35 166 VAL A N 1
ATOM 1253 C CA . VAL A 1 166 ? 64.934 -3.725 187.502 1.00 16.35 166 VAL A CA 1
ATOM 1254 C C . VAL A 1 166 ? 65.729 -2.684 188.276 1.00 16.35 166 VAL A C 1
ATOM 1255 O O . VAL A 1 166 ? 65.481 -2.452 189.462 1.00 16.35 166 VAL A O 1
ATOM 1259 N N . VAL A 1 167 ? 66.698 -2.041 187.626 1.00 15.55 167 VAL A N 1
ATOM 1260 C CA . VAL A 1 167 ? 67.487 -1.023 188.312 1.00 15.55 167 VAL A CA 1
ATOM 1261 C C . VAL A 1 167 ? 66.605 0.139 188.740 1.00 15.55 167 VAL A C 1
ATOM 1262 O O . VAL A 1 167 ? 66.711 0.634 189.867 1.00 15.55 167 VAL A O 1
ATOM 1266 N N . PHE A 1 168 ? 65.723 0.598 187.850 1.00 15.72 168 PHE A N 1
ATOM 1267 C CA . PHE A 1 168 ? 64.772 1.640 188.210 1.00 15.72 168 PHE A CA 1
ATOM 1268 C C . PHE A 1 168 ? 63.675 1.125 189.124 1.00 15.72 168 PHE A C 1
ATOM 1269 O O . PHE A 1 168 ? 63.047 1.921 189.824 1.00 15.72 168 PHE A O 1
ATOM 1277 N N . ASN A 1 169 ? 63.411 -0.178 189.112 1.00 15.41 169 ASN A N 1
ATOM 1278 C CA . ASN A 1 169 ? 62.435 -0.744 190.033 1.00 15.41 169 ASN A CA 1
ATOM 1279 C C . ASN A 1 169 ? 62.891 -0.568 191.472 1.00 15.41 169 ASN A C 1
ATOM 1280 O O . ASN A 1 169 ? 62.157 -0.034 192.306 1.00 15.41 169 ASN A O 1
ATOM 1285 N N . GLY A 1 170 ? 64.117 -0.993 191.776 1.00 15.04 170 GLY A N 1
ATOM 1286 C CA . GLY A 1 170 ? 64.628 -0.881 193.128 1.00 15.04 170 GLY A CA 1
ATOM 1287 C C . GLY A 1 170 ? 65.006 0.517 193.540 1.00 15.04 170 GLY A C 1
ATOM 1288 O O . GLY A 1 170 ? 65.081 0.795 194.737 1.00 15.04 170 GLY A O 1
ATOM 1289 N N . LEU A 1 171 ? 65.262 1.402 192.579 1.00 15.23 171 LEU A N 1
ATOM 1290 C CA . LEU A 1 171 ? 65.541 2.792 192.914 1.00 15.23 171 LEU A CA 1
ATOM 1291 C C . LEU A 1 171 ? 64.290 3.505 193.396 1.00 15.23 171 LEU A C 1
ATOM 1292 O O . LEU A 1 171 ? 64.374 4.382 194.259 1.00 15.23 171 LEU A O 1
ATOM 1297 N N . LEU A 1 172 ? 63.132 3.161 192.837 1.00 14.70 172 LEU A N 1
ATOM 1298 C CA . LEU A 1 172 ? 61.868 3.681 193.336 1.00 14.70 172 LEU A CA 1
ATOM 1299 C C . LEU A 1 172 ? 61.422 2.977 194.607 1.00 14.70 172 LEU A C 1
ATOM 1300 O O . LEU A 1 172 ? 60.736 3.584 195.431 1.00 14.70 172 LEU A O 1
ATOM 1305 N N . ARG A 1 173 ? 61.778 1.702 194.780 1.00 14.30 173 ARG A N 1
ATOM 1306 C CA . ARG A 1 173 ? 61.416 0.988 196.000 1.00 14.30 173 ARG A CA 1
ATOM 1307 C C . ARG A 1 173 ? 62.068 1.609 197.222 1.00 14.30 173 ARG A C 1
ATOM 1308 O O . ARG A 1 173 ? 61.436 1.732 198.274 1.00 14.30 173 ARG A O 1
ATOM 1316 N N . GLY A 1 174 ? 63.343 1.979 197.117 1.00 14.87 174 GLY A N 1
ATOM 1317 C CA . GLY A 1 174 ? 64.017 2.600 198.240 1.00 14.87 174 GLY A CA 1
ATOM 1318 C C . GLY A 1 174 ? 63.617 4.038 198.459 1.00 14.87 174 GLY A C 1
ATOM 1319 O O . GLY A 1 174 ? 63.668 4.530 199.588 1.00 14.87 174 GLY A O 1
ATOM 1320 N N . LEU A 1 175 ? 63.229 4.738 197.396 1.00 14.60 175 LEU A N 1
ATOM 1321 C CA . LEU A 1 175 ? 62.662 6.069 197.557 1.00 14.60 175 LEU A CA 1
ATOM 1322 C C . LEU A 1 175 ? 61.337 5.999 198.293 1.00 14.60 175 LEU A C 1
ATOM 1323 O O . LEU A 1 175 ? 61.016 6.877 199.099 1.00 14.60 175 LEU A O 1
ATOM 1328 N N . HIS A 1 176 ? 60.545 4.966 198.013 1.00 14.81 176 HIS A N 1
ATOM 1329 C CA . HIS A 1 176 ? 59.266 4.806 198.688 1.00 14.81 176 HIS A CA 1
ATOM 1330 C C . HIS A 1 176 ? 59.454 4.342 200.119 1.00 14.81 176 HIS A C 1
ATOM 1331 O O . HIS A 1 176 ? 58.735 4.785 201.014 1.00 14.81 176 HIS A O 1
ATOM 1338 N N . HIS A 1 177 ? 60.412 3.448 200.351 1.00 14.54 177 HIS A N 1
ATOM 1339 C CA . HIS A 1 177 ? 60.684 2.965 201.698 1.00 14.54 177 HIS A CA 1
ATOM 1340 C C . HIS A 1 177 ? 61.090 4.108 202.617 1.00 14.54 177 HIS A C 1
ATOM 1341 O O . HIS A 1 177 ? 60.581 4.237 203.733 1.00 14.54 177 HIS A O 1
ATOM 1348 N N . VAL A 1 178 ? 61.994 4.963 202.148 1.00 15.91 178 VAL A N 1
ATOM 1349 C CA . VAL A 1 178 ? 62.504 6.058 202.965 1.00 15.91 178 VAL A CA 1
ATOM 1350 C C . VAL A 1 178 ? 61.426 7.102 203.220 1.00 15.91 178 VAL A C 1
ATOM 1351 O O . VAL A 1 178 ? 61.293 7.615 204.336 1.00 15.91 178 VAL A O 1
ATOM 1355 N N . SER A 1 179 ? 60.647 7.440 202.199 1.00 15.50 179 SER A N 1
ATOM 1356 C CA . SER A 1 179 ? 59.688 8.527 202.283 1.00 15.50 179 SER A CA 1
ATOM 1357 C C . SER A 1 179 ? 58.332 8.085 202.800 1.00 15.50 179 SER A C 1
ATOM 1358 O O . SER A 1 179 ? 57.339 8.780 202.570 1.00 15.50 179 SER A O 1
ATOM 1361 N N . THR A 1 180 ? 58.260 6.959 203.501 1.00 15.98 180 THR A N 1
ATOM 1362 C CA . THR A 1 180 ? 56.995 6.502 204.043 1.00 15.98 180 THR A CA 1
ATOM 1363 C C . THR A 1 180 ? 57.091 6.088 205.502 1.00 15.98 180 THR A C 1
ATOM 1364 O O . THR A 1 180 ? 56.101 5.605 206.054 1.00 15.98 180 THR A O 1
ATOM 1368 N N . VAL A 1 181 ? 58.248 6.239 206.133 1.00 17.28 181 VAL A N 1
ATOM 1369 C CA . VAL A 1 181 ? 58.370 6.078 207.576 1.00 17.28 181 VAL A CA 1
ATOM 1370 C C . VAL A 1 181 ? 57.934 7.405 208.185 1.00 17.28 181 VAL A C 1
ATOM 1371 O O . VAL A 1 181 ? 58.007 8.436 207.502 1.00 17.28 181 VAL A O 1
ATOM 1375 N N . PRO A 1 182 ? 57.467 7.439 209.439 1.00 18.98 182 PRO A N 1
ATOM 1376 C CA . PRO A 1 182 ? 56.975 8.712 209.989 1.00 18.98 182 PRO A CA 1
ATOM 1377 C C . PRO A 1 182 ? 57.998 9.827 209.927 1.00 18.98 182 PRO A C 1
ATOM 1378 O O . PRO A 1 182 ? 57.638 10.989 209.709 1.00 18.98 182 PRO A O 1
ATOM 1382 N N . THR A 1 183 ? 59.272 9.499 210.113 1.00 20.73 183 THR A N 1
ATOM 1383 C CA . THR A 1 183 ? 60.363 10.441 209.943 1.00 20.73 183 THR A CA 1
ATOM 1384 C C . THR A 1 183 ? 61.636 9.645 209.734 1.00 20.73 183 THR A C 1
ATOM 1385 O O . THR A 1 183 ? 61.784 8.576 210.340 1.00 20.73 183 THR A O 1
ATOM 1389 N N . PRO A 1 184 ? 62.538 10.089 208.867 1.00 21.05 184 PRO A N 1
ATOM 1390 C CA . PRO A 1 184 ? 63.726 9.287 208.534 1.00 21.05 184 PRO A CA 1
ATOM 1391 C C . PRO A 1 184 ? 64.842 9.410 209.567 1.00 21.05 184 PRO A C 1
ATOM 1392 O O . PRO A 1 184 ? 65.936 9.898 209.284 1.00 21.05 184 PRO A O 1
ATOM 1396 N N . ASN A 1 185 ? 64.568 8.960 210.788 1.00 22.59 185 ASN A N 1
ATOM 1397 C CA . ASN A 1 185 ? 65.628 8.847 211.773 1.00 22.59 185 ASN A CA 1
ATOM 1398 C C . ASN A 1 185 ? 66.517 7.660 211.437 1.00 22.59 185 ASN A C 1
ATOM 1399 O O . ASN A 1 185 ? 66.282 6.917 210.484 1.00 22.59 185 ASN A O 1
ATOM 1404 N N . VAL A 1 186 ? 67.552 7.476 212.254 1.00 24.68 186 VAL A N 1
ATOM 1405 C CA . VAL A 1 186 ? 68.293 6.227 212.225 1.00 24.68 186 VAL A CA 1
ATOM 1406 C C . VAL A 1 186 ? 67.493 5.119 212.894 1.00 24.68 186 VAL A C 1
ATOM 1407 O O . VAL A 1 186 ? 67.733 3.935 212.633 1.00 24.68 186 VAL A O 1
ATOM 1411 N N . ALA A 1 187 ? 66.531 5.477 213.745 1.00 24.27 187 ALA A N 1
ATOM 1412 C CA . ALA A 1 187 ? 65.687 4.480 214.389 1.00 24.27 187 ALA A CA 1
ATOM 1413 C C . ALA A 1 187 ? 64.638 3.925 213.438 1.00 24.27 187 ALA A C 1
ATOM 1414 O O . ALA A 1 187 ? 64.341 2.729 213.473 1.00 24.27 187 ALA A O 1
ATOM 1416 N N . ASN A 1 188 ? 64.056 4.777 212.593 1.00 22.18 188 ASN A N 1
ATOM 1417 C CA . ASN A 1 188 ? 63.025 4.319 211.671 1.00 22.18 188 ASN A CA 1
ATOM 1418 C C . ASN A 1 188 ? 63.609 3.614 210.457 1.00 22.18 188 ASN A C 1
ATOM 1419 O O . ASN A 1 188 ? 62.927 2.790 209.843 1.00 22.18 188 ASN A O 1
ATOM 1424 N N . LEU A 1 189 ? 64.852 3.915 210.093 1.00 20.47 189 LEU A N 1
ATOM 1425 C CA . LEU A 1 189 ? 65.487 3.349 208.904 1.00 20.47 189 LEU A CA 1
ATOM 1426 C C . LEU A 1 189 ? 66.819 2.722 209.287 1.00 20.47 189 LEU A C 1
ATOM 1427 O O . LEU A 1 189 ? 67.879 3.343 209.140 1.00 20.47 189 LEU A O 1
ATOM 1432 N N . PRO A 1 190 ? 66.802 1.494 209.795 1.00 21.51 190 PRO A N 1
ATOM 1433 C CA . PRO A 1 190 ? 68.058 0.782 210.037 1.00 21.51 190 PRO A CA 1
ATOM 1434 C C . PRO A 1 190 ? 68.725 0.368 208.738 1.00 21.51 190 PRO A C 1
ATOM 1435 O O . PRO A 1 190 ? 68.073 0.161 207.714 1.00 21.51 190 PRO A O 1
ATOM 1439 N N . ILE A 1 191 ? 70.046 0.238 208.796 1.00 23.74 191 ILE A N 1
ATOM 1440 C CA . ILE A 1 191 ? 70.859 -0.189 207.666 1.00 23.74 191 ILE A CA 1
ATOM 1441 C C . ILE A 1 191 ? 71.420 -1.567 207.981 1.00 23.74 191 ILE A C 1
ATOM 1442 O O . ILE A 1 191 ? 71.819 -1.838 209.117 1.00 23.74 191 ILE A O 1
ATOM 1447 N N . ARG A 1 192 ? 71.424 -2.443 206.982 1.00 27.85 192 ARG A N 1
ATOM 1448 C CA . ARG A 1 192 ? 71.877 -3.813 207.177 1.00 27.85 192 ARG A CA 1
ATOM 1449 C C . ARG A 1 192 ? 73.339 -3.837 207.587 1.00 27.85 192 ARG A C 1
ATOM 1450 O O . ARG A 1 192 ? 74.210 -3.377 206.844 1.00 27.85 192 ARG A O 1
ATOM 1458 N N . ASN A 1 193 ? 73.607 -4.381 208.767 1.00 34.04 193 ASN A N 1
ATOM 1459 C CA . ASN A 1 193 ? 74.953 -4.478 209.300 1.00 34.04 193 ASN A CA 1
ATOM 1460 C C . ASN A 1 193 ? 75.375 -5.935 209.375 1.00 34.04 193 ASN A C 1
ATOM 1461 O O . ASN A 1 193 ? 74.546 -6.844 209.441 1.00 34.04 193 ASN A O 1
ATOM 1466 N N . ASN A 1 194 ? 76.685 -6.147 209.350 1.00 39.49 194 ASN A N 1
ATOM 1467 C CA . ASN A 1 194 ? 77.264 -7.486 209.384 1.00 39.49 194 ASN A CA 1
ATOM 1468 C C . ASN A 1 194 ? 77.391 -7.911 210.839 1.00 39.49 194 ASN A C 1
ATOM 1469 O O . ASN A 1 194 ? 78.316 -7.499 211.540 1.00 39.49 194 ASN A O 1
ATOM 1474 N N . ARG A 1 195 ? 76.459 -8.734 211.298 1.00 43.08 195 ARG A N 1
ATOM 1475 C CA . ARG A 1 195 ? 76.504 -9.259 212.652 1.00 43.08 195 ARG A CA 1
ATOM 1476 C C . ARG A 1 195 ? 77.280 -10.569 212.684 1.00 43.08 195 ARG A C 1
ATOM 1477 O O . ARG A 1 195 ? 77.404 -11.272 211.680 1.00 43.08 195 ARG A O 1
ATOM 1485 N N . ASP A 1 196 ? 77.802 -10.896 213.865 1.00 49.41 196 ASP A N 1
ATOM 1486 C CA . ASP A 1 196 ? 78.718 -12.016 214.032 1.00 49.41 196 ASP A CA 1
ATOM 1487 C C . ASP A 1 196 ? 78.030 -13.276 214.546 1.00 49.41 196 ASP A C 1
ATOM 1488 O O . ASP A 1 196 ? 78.698 -14.155 215.097 1.00 49.41 196 ASP A O 1
ATOM 1493 N N . GLY A 1 197 ? 76.719 -13.386 214.373 1.00 52.88 197 GLY A N 1
ATOM 1494 C CA . GLY A 1 197 ? 75.954 -14.510 214.886 1.00 52.88 197 GLY A CA 1
ATOM 1495 C C . GLY A 1 197 ? 75.389 -14.253 216.265 1.00 52.88 197 GLY A C 1
ATOM 1496 O O . GLY A 1 197 ? 74.256 -14.637 216.558 1.00 52.88 197 GLY A O 1
ATOM 1497 N N . ALA A 1 198 ? 76.164 -13.593 217.120 1.00 52.06 198 ALA A N 1
ATOM 1498 C CA . ALA A 1 198 ? 75.720 -13.216 218.453 1.00 52.06 198 ALA A CA 1
ATOM 1499 C C . ALA A 1 198 ? 75.035 -11.857 218.481 1.00 52.06 198 ALA A C 1
ATOM 1500 O O . ALA A 1 198 ? 74.686 -11.377 219.564 1.00 52.06 198 ALA A O 1
ATOM 1502 N N . GLY A 1 199 ? 74.830 -11.232 217.324 1.00 48.54 199 GLY A N 1
ATOM 1503 C CA . GLY A 1 199 ? 74.228 -9.922 217.253 1.00 48.54 199 GLY A CA 1
ATOM 1504 C C . GLY A 1 199 ? 75.202 -8.769 217.322 1.00 48.54 199 GLY A C 1
ATOM 1505 O O . GLY A 1 199 ? 74.781 -7.615 217.180 1.00 48.54 199 GLY A O 1
ATOM 1506 N N . ALA A 1 200 ? 76.485 -9.040 217.538 1.00 46.39 200 ALA A N 1
ATOM 1507 C CA . ALA A 1 200 ? 77.495 -7.998 217.606 1.00 46.39 200 ALA A CA 1
ATOM 1508 C C . ALA A 1 200 ? 78.009 -7.682 216.211 1.00 46.39 200 ALA A C 1
ATOM 1509 O O . ALA A 1 200 ? 78.246 -8.582 215.403 1.00 46.39 200 ALA A O 1
ATOM 1511 N N . VAL A 1 201 ? 78.180 -6.390 215.936 1.00 42.19 201 VAL A N 1
ATOM 1512 C CA . VAL A 1 201 ? 78.617 -5.952 214.620 1.00 42.19 201 VAL A CA 1
ATOM 1513 C C . VAL A 1 201 ? 80.081 -6.322 214.412 1.00 42.19 201 VAL A C 1
ATOM 1514 O O . VAL A 1 201 ? 80.889 -6.321 215.350 1.00 42.19 201 VAL A O 1
ATOM 1518 N N . VAL A 1 202 ? 80.425 -6.655 213.173 1.00 41.03 202 VAL A N 1
ATOM 1519 C CA . VAL A 1 202 ? 81.782 -7.033 212.801 1.00 41.03 202 VAL A CA 1
ATOM 1520 C C . VAL A 1 202 ? 82.469 -5.790 212.246 1.00 41.03 202 VAL A C 1
ATOM 1521 O O . VAL A 1 202 ? 82.336 -5.465 211.065 1.00 41.03 202 VAL A O 1
ATOM 1525 N N . GLY A 1 203 ? 83.216 -5.095 213.099 1.00 39.73 203 GLY A N 1
ATOM 1526 C CA . GLY A 1 203 ? 83.962 -3.929 212.670 1.00 39.73 203 GLY A CA 1
ATOM 1527 C C . GLY A 1 203 ? 83.086 -2.740 212.342 1.00 39.73 203 GLY A C 1
ATOM 1528 O O . GLY A 1 203 ? 82.337 -2.262 213.197 1.00 39.73 203 GLY A O 1
ATOM 1529 N N . ARG A 1 204 ? 83.183 -2.240 211.110 1.00 34.26 204 ARG A N 1
ATOM 1530 C CA . ARG A 1 204 ? 82.318 -1.151 210.680 1.00 34.26 204 ARG A CA 1
ATOM 1531 C C . ARG A 1 204 ? 80.946 -1.636 210.236 1.00 34.26 204 ARG A C 1
ATOM 1532 O O . ARG A 1 204 ? 80.014 -0.831 210.168 1.00 34.26 204 ARG A O 1
ATOM 1540 N N . GLY A 1 205 ? 80.798 -2.925 209.943 1.00 36.07 205 GLY A N 1
ATOM 1541 C CA . GLY A 1 205 ? 79.513 -3.492 209.602 1.00 36.07 205 GLY A CA 1
ATOM 1542 C C . GLY A 1 205 ? 79.287 -3.811 208.141 1.00 36.07 205 GLY A C 1
ATOM 1543 O O . GLY A 1 205 ? 78.204 -4.295 207.801 1.00 36.07 205 GLY A O 1
ATOM 1544 N N . ASP A 1 206 ? 80.263 -3.566 207.269 1.00 35.53 206 ASP A N 1
ATOM 1545 C CA . ASP A 1 206 ? 80.083 -3.848 205.850 1.00 35.53 206 ASP A CA 1
ATOM 1546 C C . ASP A 1 206 ? 79.806 -5.317 205.589 1.00 35.53 206 ASP A C 1
ATOM 1547 O O . ASP A 1 206 ? 80.321 -6.200 206.279 1.00 35.53 206 ASP A O 1
ATOM 1552 N N . MET A 1 207 ? 78.988 -5.567 204.582 1.00 33.13 207 MET A N 1
ATOM 1553 C CA . MET A 1 207 ? 78.823 -6.910 204.068 1.00 33.13 207 MET A CA 1
ATOM 1554 C C . MET A 1 207 ? 80.184 -7.388 203.591 1.00 33.13 207 MET A C 1
ATOM 1555 O O . MET A 1 207 ? 80.818 -6.699 202.783 1.00 33.13 207 MET A O 1
ATOM 1560 N N . PRO A 1 208 ? 80.680 -8.528 204.065 1.00 33.85 208 PRO A N 1
ATOM 1561 C CA . PRO A 1 208 ? 82.050 -8.935 203.723 1.00 33.85 208 PRO A CA 1
ATOM 1562 C C . PRO A 1 208 ? 82.196 -9.202 202.234 1.00 33.85 208 PRO A C 1
ATOM 1563 O O . PRO A 1 208 ? 81.643 -10.161 201.695 1.00 33.85 208 PRO A O 1
ATOM 1567 N N . GLY A 1 209 ? 82.956 -8.340 201.572 1.00 29.17 209 GLY A N 1
ATOM 1568 C CA . GLY A 1 209 ? 83.210 -8.460 200.153 1.00 29.17 209 GLY A CA 1
ATOM 1569 C C . GLY A 1 209 ? 82.480 -7.425 199.326 1.00 29.17 209 GLY A C 1
ATOM 1570 O O . GLY A 1 209 ? 83.065 -6.831 198.418 1.00 29.17 209 GLY A O 1
ATOM 1571 N N . ARG A 1 210 ? 81.203 -7.209 199.621 1.00 25.47 210 ARG A N 1
ATOM 1572 C CA . ARG A 1 210 ? 80.394 -6.202 198.931 1.00 25.47 210 ARG A CA 1
ATOM 1573 C C . ARG A 1 210 ? 80.223 -4.948 199.789 1.00 25.47 210 ARG A C 1
ATOM 1574 O O . ARG A 1 210 ? 79.132 -4.623 200.237 1.00 25.47 210 ARG A O 1
ATOM 1582 N N . GLU A 1 211 ? 81.320 -4.230 200.007 1.00 29.34 211 GLU A N 1
ATOM 1583 C CA . GLU A 1 211 ? 81.305 -3.077 200.903 1.00 29.34 211 GLU A CA 1
ATOM 1584 C C . GLU A 1 211 ? 80.532 -1.916 200.293 1.00 29.34 211 GLU A C 1
ATOM 1585 O O . GLU A 1 211 ? 80.894 -1.413 199.225 1.00 29.34 211 GLU A O 1
ATOM 1591 N N . PHE A 1 212 ? 79.482 -1.469 200.981 1.00 25.38 212 PHE A N 1
ATOM 1592 C CA . PHE A 1 212 ? 78.665 -0.361 200.502 1.00 25.38 212 PHE A CA 1
ATOM 1593 C C . PHE A 1 212 ? 78.591 0.803 201.483 1.00 25.38 212 PHE A C 1
ATOM 1594 O O . PHE A 1 212 ? 77.780 1.712 201.280 1.00 25.38 212 PHE A O 1
ATOM 1602 N N . MET A 1 213 ? 79.415 0.812 202.528 1.00 29.08 213 MET A N 1
ATOM 1603 C CA . MET A 1 213 ? 79.520 1.963 203.413 1.00 29.08 213 MET A CA 1
ATOM 1604 C C . MET A 1 213 ? 80.640 2.902 203.006 1.00 29.08 213 MET A C 1
ATOM 1605 O O . MET A 1 213 ? 80.936 3.847 203.740 1.00 29.08 213 MET A O 1
ATOM 1610 N N . ASP A 1 214 ? 81.279 2.646 201.872 1.00 27.68 214 ASP A N 1
ATOM 1611 C CA . ASP A 1 214 ? 82.290 3.531 201.324 1.00 27.68 214 ASP A CA 1
ATOM 1612 C C . ASP A 1 214 ? 82.313 3.347 199.817 1.00 27.68 214 ASP A C 1
ATOM 1613 O O . ASP A 1 214 ? 81.813 2.353 199.289 1.00 27.68 214 ASP A O 1
ATOM 1618 N N . SER A 1 215 ? 82.880 4.326 199.122 1.00 24.18 215 SER A N 1
ATOM 1619 C CA . SER A 1 215 ? 82.887 4.317 197.670 1.00 24.18 215 SER A CA 1
ATOM 1620 C C . SER A 1 215 ? 84.043 3.516 197.099 1.00 24.18 215 SER A C 1
ATOM 1621 O O . SER A 1 215 ? 84.411 3.718 195.939 1.00 24.18 215 SER A O 1
ATOM 1624 N N . SER A 1 216 ? 84.621 2.611 197.880 1.00 23.79 216 SER A N 1
ATOM 1625 C CA . SER A 1 216 ? 85.794 1.866 197.454 1.00 23.79 216 SER A CA 1
ATOM 1626 C C . SER A 1 216 ? 85.470 0.693 196.544 1.00 23.79 216 SER A C 1
ATOM 1627 O O . SER A 1 216 ? 86.391 0.129 195.948 1.00 23.79 216 SER A O 1
ATOM 1630 N N . ARG A 1 217 ? 84.206 0.299 196.428 1.00 21.41 217 ARG A N 1
ATOM 1631 C CA . ARG A 1 217 ? 83.837 -0.833 195.592 1.00 21.41 217 ARG A CA 1
ATOM 1632 C C . ARG A 1 217 ? 83.074 -0.438 194.345 1.00 21.41 217 ARG A C 1
ATOM 1633 O O . ARG A 1 217 ? 83.193 -1.114 193.323 1.00 21.41 217 ARG A O 1
ATOM 1641 N N . ILE A 1 218 ? 82.296 0.634 194.407 1.00 19.30 218 ILE A N 1
ATOM 1642 C CA . ILE A 1 218 ? 81.598 1.120 193.230 1.00 19.30 218 ILE A CA 1
ATOM 1643 C C . ILE A 1 218 ? 82.464 2.085 192.426 1.00 19.30 218 ILE A C 1
ATOM 1644 O O . ILE A 1 218 ? 82.319 2.174 191.204 1.00 19.30 218 ILE A O 1
ATOM 1649 N N . LEU A 1 219 ? 83.375 2.797 193.078 1.00 20.67 219 LEU A N 1
ATOM 1650 C CA . LEU A 1 219 ? 84.286 3.733 192.424 1.00 20.67 219 LEU A CA 1
ATOM 1651 C C . LEU A 1 219 ? 85.687 3.513 192.971 1.00 20.67 219 LEU A C 1
ATOM 1652 O O . LEU A 1 219 ? 86.191 4.320 193.760 1.00 20.67 219 LEU A O 1
ATOM 1657 N N . PRO A 1 220 ? 86.345 2.419 192.582 1.00 21.57 220 PRO A N 1
ATOM 1658 C CA . PRO A 1 220 ? 87.652 2.122 193.150 1.00 21.57 220 PRO A CA 1
ATOM 1659 C C . PRO A 1 220 ? 88.673 3.155 192.714 1.00 21.57 220 PRO A C 1
ATOM 1660 O O . PRO A 1 220 ? 88.600 3.685 191.593 1.00 21.57 220 PRO A O 1
ATOM 1664 N N . PRO A 1 221 ? 89.650 3.468 193.562 1.00 23.51 221 PRO A N 1
ATOM 1665 C CA . PRO A 1 221 ? 90.620 4.507 193.215 1.00 23.51 221 PRO A CA 1
ATOM 1666 C C . PRO A 1 221 ? 91.458 4.111 192.012 1.00 23.51 221 PRO A C 1
ATOM 1667 O O . PRO A 1 221 ? 91.622 2.936 191.690 1.00 23.51 221 PRO A O 1
ATOM 1671 N N . ARG A 1 222 ? 91.964 5.120 191.319 1.00 25.62 222 ARG A N 1
ATOM 1672 C CA . ARG A 1 222 ? 92.930 4.867 190.268 1.00 25.62 222 ARG A CA 1
ATOM 1673 C C . ARG A 1 222 ? 94.266 4.480 190.881 1.00 25.62 222 ARG A C 1
ATOM 1674 O O . ARG A 1 222 ? 94.640 4.954 191.953 1.00 25.62 222 ARG A O 1
ATOM 1682 N N . SER A 1 223 ? 94.986 3.595 190.195 1.00 26.76 223 SER A N 1
ATOM 1683 C CA . SER A 1 223 ? 96.312 3.226 190.671 1.00 26.76 223 SER A CA 1
ATOM 1684 C C . SER A 1 223 ? 97.292 4.380 190.542 1.00 26.76 223 SER A C 1
ATOM 1685 O O . SER A 1 223 ? 98.263 4.453 191.301 1.00 26.76 223 SER A O 1
ATOM 1688 N N . SER A 1 224 ? 97.059 5.286 189.593 1.00 29.16 224 SER A N 1
ATOM 1689 C CA . SER A 1 224 ? 97.924 6.446 189.446 1.00 29.16 224 SER A CA 1
ATOM 1690 C C . SER A 1 224 ? 97.809 7.397 190.625 1.00 29.16 224 SER A C 1
ATOM 1691 O O . SER A 1 224 ? 98.709 8.215 190.833 1.00 29.16 224 SER A O 1
ATOM 1694 N N . ARG A 1 225 ? 96.728 7.306 191.397 1.00 31.03 225 ARG A N 1
ATOM 1695 C CA . ARG A 1 225 ? 96.519 8.136 192.572 1.00 31.03 225 ARG A CA 1
ATOM 1696 C C . ARG A 1 225 ? 96.530 7.340 193.864 1.00 31.03 225 ARG A C 1
ATOM 1697 O O . ARG A 1 225 ? 96.320 7.916 194.934 1.00 31.03 225 ARG A O 1
ATOM 1705 N N . TRP A 1 226 ? 96.775 6.039 193.798 1.00 34.43 226 TRP A N 1
ATOM 1706 C CA . TRP A 1 226 ? 96.846 5.208 194.984 1.00 34.43 226 TRP A CA 1
ATOM 1707 C C . TRP A 1 226 ? 98.222 5.344 195.631 1.00 34.43 226 TRP A C 1
ATOM 1708 O O . TRP A 1 226 ? 99.113 6.027 195.125 1.00 34.43 226 TRP A O 1
ATOM 1719 N N . TYR A 1 227 ? 98.396 4.686 196.770 1.00 40.81 227 TYR A N 1
ATOM 1720 C CA . TYR A 1 227 ? 99.667 4.709 197.475 1.00 40.81 227 TYR A CA 1
ATOM 1721 C C . TYR A 1 227 ? 100.741 3.986 196.673 1.00 40.81 227 TYR A C 1
ATOM 1722 O O . TYR A 1 227 ? 100.461 3.066 195.903 1.00 40.81 227 TYR A O 1
ATOM 1731 N N . GLY A 1 228 ? 101.984 4.404 196.871 1.00 45.69 228 GLY A N 1
ATOM 1732 C CA . GLY A 1 228 ? 103.087 3.790 196.158 1.00 45.69 228 GLY A CA 1
ATOM 1733 C C . GLY A 1 228 ? 103.053 4.037 194.669 1.00 45.69 228 GLY A C 1
ATOM 1734 O O . GLY A 1 228 ? 103.277 3.109 193.884 1.00 45.69 228 GLY A O 1
ATOM 1735 N N . ALA A 1 229 ? 102.777 5.264 194.262 1.00 44.84 229 ALA A N 1
ATOM 1736 C CA . ALA A 1 229 ? 102.682 5.663 192.869 1.00 44.84 229 ALA A CA 1
ATOM 1737 C C . ALA A 1 229 ? 103.525 6.909 192.667 1.00 44.84 229 ALA A C 1
ATOM 1738 O O . ALA A 1 229 ? 103.860 7.601 193.634 1.00 44.84 229 ALA A O 1
ATOM 1740 N N . PRO A 1 230 ? 103.922 7.204 191.428 1.00 46.11 230 PRO A N 1
ATOM 1741 C CA . PRO A 1 230 ? 104.721 8.413 191.178 1.00 46.11 230 PRO A CA 1
ATOM 1742 C C . PRO A 1 230 ? 104.009 9.666 191.661 1.00 46.11 230 PRO A C 1
ATOM 1743 O O . PRO A 1 230 ? 102.940 10.028 191.165 1.00 46.11 230 PRO A O 1
ATOM 1747 N N . GLY A 1 231 ? 104.616 10.332 192.640 1.00 45.96 231 GLY A N 1
ATOM 1748 C CA . GLY A 1 231 ? 104.057 11.533 193.215 1.00 45.96 231 GLY A CA 1
ATOM 1749 C C . GLY A 1 231 ? 103.163 11.314 194.413 1.00 45.96 231 GLY A C 1
ATOM 1750 O O . GLY A 1 231 ? 102.755 12.295 195.045 1.00 45.96 231 GLY A O 1
ATOM 1751 N N . GLN A 1 232 ? 102.857 10.069 194.752 1.00 43.08 232 GLN A N 1
ATOM 1752 C CA . GLN A 1 232 ? 101.990 9.753 195.870 1.00 43.08 232 GLN A CA 1
ATOM 1753 C C . GLN A 1 232 ? 102.794 9.154 197.015 1.00 43.08 232 GLN A C 1
ATOM 1754 O O . GLN A 1 232 ? 103.848 8.552 196.793 1.00 43.08 232 GLN A O 1
ATOM 1760 N N . PRO A 1 233 ? 102.327 9.306 198.252 1.00 46.49 233 PRO A N 1
ATOM 1761 C CA . PRO A 1 233 ? 103.049 8.721 199.382 1.00 46.49 233 PRO A CA 1
ATOM 1762 C C . PRO A 1 233 ? 103.082 7.205 199.292 1.00 46.49 233 PRO A C 1
ATOM 1763 O O . PRO A 1 233 ? 102.194 6.572 198.721 1.00 46.49 233 PRO A O 1
ATOM 1767 N N . ILE A 1 234 ? 104.136 6.627 199.859 1.00 51.87 234 ILE A N 1
ATOM 1768 C CA . ILE A 1 234 ? 104.276 5.180 199.934 1.00 51.87 234 ILE A CA 1
ATOM 1769 C C . ILE A 1 234 ? 103.171 4.627 200.820 1.00 51.87 234 ILE A C 1
ATOM 1770 O O . ILE A 1 234 ? 102.505 5.378 201.541 1.00 51.87 234 ILE A O 1
ATOM 1775 N N . VAL A 1 235 ? 102.961 3.317 200.763 1.00 52.88 235 VAL A N 1
ATOM 1776 C CA . VAL A 1 235 ? 101.933 2.712 201.614 1.00 52.88 235 VAL A CA 1
ATOM 1777 C C . VAL A 1 235 ? 102.295 2.953 203.073 1.00 52.88 235 VAL A C 1
ATOM 1778 O O . VAL A 1 235 ? 103.437 2.666 203.482 1.00 52.88 235 VAL A O 1
ATOM 1782 N N . PRO A 1 236 ? 101.392 3.479 203.892 1.00 53.80 236 PRO A N 1
ATOM 1783 C CA . PRO A 1 236 ? 101.736 3.780 205.280 1.00 53.80 236 PRO A CA 1
ATOM 1784 C C . PRO A 1 236 ? 102.002 2.505 206.057 1.00 53.80 236 PRO A C 1
ATOM 1785 O O . PRO A 1 236 ? 101.602 1.412 205.630 1.00 53.80 236 PRO A O 1
ATOM 1789 N N . PRO A 1 237 ? 102.683 2.599 207.200 1.00 57.96 237 PRO A N 1
ATOM 1790 C CA . PRO A 1 237 ? 103.017 1.387 207.961 1.00 57.96 237 PRO A CA 1
ATOM 1791 C C . PRO A 1 237 ? 101.797 0.704 208.556 1.00 57.96 237 PRO A C 1
ATOM 1792 O O . PRO A 1 237 ? 100.660 1.113 208.305 1.00 57.96 237 PRO A O 1
ATOM 1796 N N . ALA A 1 238 ? 102.030 -0.345 209.343 1.00 57.61 238 ALA A N 1
ATOM 1797 C CA . ALA A 1 238 ? 100.937 -1.190 209.824 1.00 57.61 238 ALA A CA 1
ATOM 1798 C C . ALA A 1 238 ? 99.863 -0.440 210.606 1.00 57.61 238 ALA A C 1
ATOM 1799 O O . ALA A 1 238 ? 98.672 -0.675 210.341 1.00 57.61 238 ALA A O 1
ATOM 1801 N N . PRO A 1 239 ? 100.180 0.431 211.574 1.00 57.36 239 PRO A N 1
ATOM 1802 C CA . PRO A 1 239 ? 99.094 1.099 212.315 1.00 57.36 239 PRO A CA 1
ATOM 1803 C C . PRO A 1 239 ? 98.193 1.953 211.442 1.00 57.36 239 PRO A C 1
ATOM 1804 O O . PRO A 1 239 ? 97.007 2.111 211.756 1.00 57.36 239 PRO A O 1
ATOM 1808 N N . ASN A 1 240 ? 98.716 2.510 210.354 1.00 53.49 240 ASN A N 1
ATOM 1809 C CA . ASN A 1 240 ? 97.952 3.384 209.475 1.00 53.49 240 ASN A CA 1
ATOM 1810 C C . ASN A 1 240 ? 97.859 2.820 208.063 1.00 53.49 240 ASN A C 1
ATOM 1811 O O . ASN A 1 240 ? 97.811 3.572 207.091 1.00 53.49 240 ASN A O 1
ATOM 1816 N N . ASN A 1 241 ? 97.823 1.498 207.938 1.00 49.19 241 ASN A N 1
ATOM 1817 C CA . ASN A 1 241 ? 97.763 0.881 206.627 1.00 49.19 241 ASN A CA 1
ATOM 1818 C C . ASN A 1 241 ? 96.397 1.120 205.986 1.00 49.19 241 ASN A C 1
ATOM 1819 O O . ASN A 1 241 ? 95.400 1.317 206.685 1.00 49.19 241 ASN A O 1
ATOM 1824 N N . PRO A 1 242 ? 96.327 1.120 204.657 1.00 44.69 242 PRO A N 1
ATOM 1825 C CA . PRO A 1 242 ? 95.041 1.301 204.000 1.00 44.69 242 PRO A CA 1
ATOM 1826 C C . PRO A 1 242 ? 94.120 0.135 204.293 1.00 44.69 242 PRO A C 1
ATOM 1827 O O . PRO A 1 242 ? 94.578 -0.977 204.612 1.00 44.69 242 PRO A O 1
ATOM 1831 N N . PRO A 1 243 ? 92.807 0.348 204.217 1.00 38.85 243 PRO A N 1
ATOM 1832 C CA . PRO A 1 243 ? 91.870 -0.752 204.462 1.00 38.85 243 PRO A CA 1
ATOM 1833 C C . PRO A 1 243 ? 92.106 -1.904 203.501 1.00 38.85 243 PRO A C 1
ATOM 1834 O O . PRO A 1 243 ? 92.457 -1.706 202.337 1.00 38.85 243 PRO A O 1
ATOM 1838 N N . ALA A 1 244 ? 91.917 -3.122 204.009 1.00 35.27 244 ALA A N 1
ATOM 1839 C CA . ALA A 1 244 ? 92.247 -4.312 203.236 1.00 35.27 244 ALA A CA 1
ATOM 1840 C C . ALA A 1 244 ? 91.372 -4.448 201.999 1.00 35.27 244 ALA A C 1
ATOM 1841 O O . ALA A 1 244 ? 91.840 -4.918 200.957 1.00 35.27 244 ALA A O 1
ATOM 1843 N N . HIS A 1 245 ? 90.111 -4.035 202.088 1.00 32.01 245 HIS A N 1
ATOM 1844 C CA . HIS A 1 245 ? 89.146 -4.263 201.023 1.00 32.01 245 HIS A CA 1
ATOM 1845 C C . HIS A 1 245 ? 89.216 -3.229 199.910 1.00 32.01 245 HIS A C 1
ATOM 1846 O O . HIS A 1 245 ? 88.421 -3.308 198.970 1.00 32.01 245 HIS A O 1
ATOM 1853 N N . VAL A 1 246 ? 90.125 -2.266 199.989 1.00 30.42 246 VAL A N 1
ATOM 1854 C CA . VAL A 1 246 ? 90.257 -1.245 198.959 1.00 30.42 246 VAL A CA 1
ATOM 1855 C C . VAL A 1 246 ? 91.308 -1.691 197.955 1.00 30.42 246 VAL A C 1
ATOM 1856 O O . VAL A 1 246 ? 92.437 -2.029 198.328 1.00 30.42 246 VAL A O 1
ATOM 1860 N N . ALA A 1 247 ? 90.938 -1.696 196.682 1.00 25.71 247 ALA A N 1
ATOM 1861 C CA . ALA A 1 247 ? 91.840 -2.044 195.602 1.00 25.71 247 ALA A CA 1
ATOM 1862 C C . ALA A 1 247 ? 91.722 -1.012 194.494 1.00 25.71 247 ALA A C 1
ATOM 1863 O O . ALA A 1 247 ? 90.643 -0.458 194.273 1.00 25.71 247 ALA A O 1
ATOM 1865 N N . PRO A 1 248 ? 92.812 -0.733 193.785 1.00 23.12 248 PRO A N 1
ATOM 1866 C CA . PRO A 1 248 ? 92.742 0.186 192.646 1.00 23.12 248 PRO A CA 1
ATOM 1867 C C . PRO A 1 248 ? 91.793 -0.326 191.576 1.00 23.12 248 PRO A C 1
ATOM 1868 O O . PRO A 1 248 ? 91.333 -1.466 191.600 1.00 23.12 248 PRO A O 1
ATOM 1872 N N . MET A 1 249 ? 91.483 0.548 190.621 1.00 21.94 249 MET A N 1
ATOM 1873 C CA . MET A 1 249 ? 90.527 0.169 189.588 1.00 21.94 249 MET A CA 1
ATOM 1874 C C . MET A 1 249 ? 91.057 -0.963 188.728 1.00 21.94 249 MET A C 1
ATOM 1875 O O . MET A 1 249 ? 90.327 -1.912 188.433 1.00 21.94 249 MET A O 1
ATOM 1880 N N . GLU A 1 250 ? 92.324 -0.892 188.323 1.00 21.45 250 GLU A N 1
ATOM 1881 C CA . GLU A 1 250 ? 92.863 -1.907 187.428 1.00 21.45 250 GLU A CA 1
ATOM 1882 C C . GLU A 1 250 ? 92.970 -3.259 188.113 1.00 21.45 250 GLU A C 1
ATOM 1883 O O . GLU A 1 250 ? 92.979 -4.291 187.439 1.00 21.45 250 GLU A O 1
ATOM 1889 N N . THR A 1 251 ? 93.070 -3.278 189.441 1.00 21.27 251 THR A N 1
ATOM 1890 C CA . THR A 1 251 ? 92.960 -4.540 190.161 1.00 21.27 251 THR A CA 1
ATOM 1891 C C . THR A 1 251 ? 91.558 -5.114 190.028 1.00 21.27 251 THR A C 1
ATOM 1892 O O . THR A 1 251 ? 91.388 -6.324 189.845 1.00 21.27 251 THR A O 1
ATOM 1896 N N . VAL A 1 252 ? 90.545 -4.254 190.109 1.00 20.63 252 VAL A N 1
ATOM 1897 C CA . VAL A 1 252 ? 89.163 -4.690 189.955 1.00 20.63 252 VAL A CA 1
ATOM 1898 C C . VAL A 1 252 ? 88.912 -5.211 188.547 1.00 20.63 252 VAL A C 1
ATOM 1899 O O . VAL A 1 252 ? 88.249 -6.237 188.363 1.00 20.63 252 VAL A O 1
ATOM 1903 N N . MET A 1 253 ? 89.426 -4.518 187.528 1.00 19.75 253 MET A N 1
ATOM 1904 C CA . MET A 1 253 ? 89.190 -4.978 186.165 1.00 19.75 253 MET A CA 1
ATOM 1905 C C . MET A 1 253 ? 89.914 -6.277 185.853 1.00 19.75 253 MET A C 1
ATOM 1906 O O . MET A 1 253 ? 89.525 -6.974 184.914 1.00 19.75 253 MET A O 1
ATOM 1911 N N . ALA A 1 254 ? 90.957 -6.615 186.606 1.00 19.82 254 ALA A N 1
ATOM 1912 C CA . ALA A 1 254 ? 91.677 -7.853 186.342 1.00 19.82 254 ALA A CA 1
ATOM 1913 C C . ALA A 1 254 ? 90.840 -9.068 186.709 1.00 19.82 254 ALA A C 1
ATOM 1914 O O . ALA A 1 254 ? 90.916 -10.106 186.043 1.00 19.82 254 ALA A O 1
ATOM 1916 N N . GLY A 1 255 ? 90.048 -8.968 187.771 1.00 20.63 255 GLY A N 1
ATOM 1917 C CA . GLY A 1 255 ? 89.249 -10.089 188.219 1.00 20.63 255 GLY A CA 1
ATOM 1918 C C . GLY A 1 255 ? 87.805 -10.008 187.780 1.00 20.63 255 GLY A C 1
ATOM 1919 O O . GLY A 1 255 ? 86.912 -10.530 188.448 1.00 20.63 255 GLY A O 1
ATOM 1920 N N . LEU A 1 256 ? 87.568 -9.355 186.652 1.00 20.57 256 LEU A N 1
ATOM 1921 C CA . LEU A 1 256 ? 86.217 -9.073 186.177 1.00 20.57 256 LEU A CA 1
ATOM 1922 C C . LEU A 1 256 ? 85.754 -10.144 185.194 1.00 20.57 256 LEU A C 1
ATOM 1923 O O . LEU A 1 256 ? 85.367 -9.854 184.075 1.00 20.57 256 LEU A O 1
ATOM 1928 N N . GLN A 1 257 ? 85.768 -11.393 185.638 1.00 21.79 257 GLN A N 1
ATOM 1929 C CA . GLN A 1 257 ? 85.513 -12.527 184.762 1.00 21.79 257 GLN A CA 1
ATOM 1930 C C . GLN A 1 257 ? 84.030 -12.873 184.705 1.00 21.79 257 GLN A C 1
ATOM 1931 O O . GLN A 1 257 ? 83.201 -12.320 185.426 1.00 21.79 257 GLN A O 1
ATOM 1937 N N . LYS A 1 258 ? 83.709 -13.810 183.820 1.00 23.81 258 LYS A N 1
ATOM 1938 C CA . LYS A 1 258 ? 82.366 -14.354 183.689 1.00 23.81 258 LYS A CA 1
ATOM 1939 C C . LYS A 1 258 ? 82.196 -15.556 184.607 1.00 23.81 258 LYS A C 1
ATOM 1940 O O . LYS A 1 258 ? 83.058 -16.436 184.662 1.00 23.81 258 LYS A O 1
ATOM 1946 N N . THR A 1 259 ? 81.074 -15.595 185.315 1.00 24.14 259 THR A N 1
ATOM 1947 C CA . THR A 1 259 ? 80.821 -16.634 186.304 1.00 24.14 259 THR A CA 1
ATOM 1948 C C . THR A 1 259 ? 80.364 -17.917 185.614 1.00 24.14 259 THR A C 1
ATOM 1949 O O . THR A 1 259 ? 80.479 -18.078 184.396 1.00 24.14 259 THR A O 1
ATOM 1953 N N . VAL A 1 260 ? 79.850 -18.863 186.405 1.00 25.51 260 VAL A N 1
ATOM 1954 C CA . VAL A 1 260 ? 79.353 -20.127 185.867 1.00 25.51 260 VAL A CA 1
ATOM 1955 C C . VAL A 1 260 ? 77.898 -20.050 185.436 1.00 25.51 260 VAL A C 1
ATOM 1956 O O . VAL A 1 260 ? 77.400 -20.992 184.801 1.00 25.51 260 VAL A O 1
ATOM 1960 N N . MET A 1 261 ? 77.197 -18.966 185.758 1.00 25.47 261 MET A N 1
ATOM 1961 C CA . MET A 1 261 ? 75.837 -18.751 185.294 1.00 25.47 261 MET A CA 1
ATOM 1962 C C . MET A 1 261 ? 75.789 -18.044 183.949 1.00 25.47 261 MET A C 1
ATOM 1963 O O . MET A 1 261 ? 74.743 -17.490 183.596 1.00 25.47 261 MET A O 1
ATOM 1968 N N . ASN A 1 262 ? 76.886 -18.067 183.190 1.00 24.74 262 ASN A N 1
ATOM 1969 C CA . ASN A 1 262 ? 77.019 -17.290 181.961 1.00 24.74 262 ASN A CA 1
ATOM 1970 C C . ASN A 1 262 ? 76.752 -15.819 182.240 1.00 24.74 262 ASN A C 1
ATOM 1971 O O . ASN A 1 262 ? 76.030 -15.137 181.515 1.00 24.74 262 ASN A O 1
ATOM 1976 N N . GLU A 1 263 ? 77.360 -15.334 183.311 1.00 23.01 263 GLU A N 1
ATOM 1977 C CA . GLU A 1 263 ? 77.020 -14.066 183.924 1.00 23.01 263 GLU A CA 1
ATOM 1978 C C . GLU A 1 263 ? 78.297 -13.306 184.232 1.00 23.01 263 GLU A C 1
ATOM 1979 O O . GLU A 1 263 ? 79.268 -13.895 184.708 1.00 23.01 263 GLU A O 1
ATOM 1985 N N . LEU A 1 264 ? 78.299 -12.004 183.972 1.00 21.15 264 LEU A N 1
ATOM 1986 C CA . LEU A 1 264 ? 79.459 -11.217 184.348 1.00 21.15 264 LEU A CA 1
ATOM 1987 C C . LEU A 1 264 ? 79.517 -11.055 185.861 1.00 21.15 264 LEU A C 1
ATOM 1988 O O . LEU A 1 264 ? 78.523 -11.200 186.571 1.00 21.15 264 LEU A O 1
ATOM 1993 N N . ASN A 1 265 ? 80.717 -10.762 186.350 1.00 20.43 265 ASN A N 1
ATOM 1994 C CA . ASN A 1 265 ? 80.929 -10.623 187.783 1.00 20.43 265 ASN A CA 1
ATOM 1995 C C . ASN A 1 265 ? 80.137 -9.451 188.353 1.00 20.43 265 ASN A C 1
ATOM 1996 O O . ASN A 1 265 ? 79.538 -9.562 189.427 1.00 20.43 265 ASN A O 1
ATOM 2001 N N . ARG A 1 266 ? 80.123 -8.318 187.654 1.00 19.14 266 ARG A N 1
ATOM 2002 C CA . ARG A 1 266 ? 79.521 -7.093 188.160 1.00 19.14 266 ARG A CA 1
ATOM 2003 C C . ARG A 1 266 ? 78.794 -6.382 187.032 1.00 19.14 266 ARG A C 1
ATOM 2004 O O . ARG A 1 266 ? 78.916 -6.738 185.860 1.00 19.14 266 ARG A O 1
ATOM 2012 N N . VAL A 1 267 ? 78.024 -5.368 187.397 1.00 17.75 267 VAL A N 1
ATOM 2013 C CA . VAL A 1 267 ? 77.313 -4.528 186.444 1.00 17.75 267 VAL A CA 1
ATOM 2014 C C . VAL A 1 267 ? 78.147 -3.280 186.211 1.00 17.75 267 VAL A C 1
ATOM 2015 O O . VAL A 1 267 ? 78.547 -2.609 187.167 1.00 17.75 267 VAL A O 1
ATOM 2019 N N . ILE A 1 268 ? 78.426 -2.975 184.948 1.00 17.79 268 ILE A N 1
ATOM 2020 C CA . ILE A 1 268 ? 79.276 -1.851 184.578 1.00 17.79 268 ILE A CA 1
ATOM 2021 C C . ILE A 1 268 ? 78.392 -0.683 184.178 1.00 17.79 268 ILE A C 1
ATOM 2022 O O . ILE A 1 268 ? 77.481 -0.836 183.358 1.00 17.79 268 ILE A O 1
ATOM 2027 N N . VAL A 1 269 ? 78.650 0.482 184.763 1.00 17.58 269 VAL A N 1
ATOM 2028 C CA . VAL A 1 269 ? 77.954 1.716 184.423 1.00 17.58 269 VAL A CA 1
ATOM 2029 C C . VAL A 1 269 ? 79.040 2.737 184.125 1.00 17.58 269 VAL A C 1
ATOM 2030 O O . VAL A 1 269 ? 79.580 3.360 185.042 1.00 17.58 269 VAL A O 1
ATOM 2034 N N . SER A 1 270 ? 79.367 2.914 182.852 1.00 18.19 270 SER A N 1
ATOM 2035 C CA . SER A 1 270 ? 80.502 3.737 182.462 1.00 18.19 270 SER A CA 1
ATOM 2036 C C . SER A 1 270 ? 80.053 5.176 182.254 1.00 18.19 270 SER A C 1
ATOM 2037 O O . SER A 1 270 ? 79.167 5.447 181.440 1.00 18.19 270 SER A O 1
ATOM 2040 N N . ILE A 1 271 ? 80.683 6.093 182.980 1.00 20.51 271 ILE A N 1
ATOM 2041 C CA . ILE A 1 271 ? 80.313 7.501 182.998 1.00 20.51 271 ILE A CA 1
ATOM 2042 C C . ILE A 1 271 ? 81.346 8.268 182.190 1.00 20.51 271 ILE A C 1
ATOM 2043 O O . ILE A 1 271 ? 82.524 8.312 182.560 1.00 20.51 271 ILE A O 1
ATOM 2048 N N . ALA A 1 272 ? 80.908 8.877 181.090 1.00 23.98 272 ALA A N 1
ATOM 2049 C CA . ALA A 1 272 ? 81.785 9.724 180.291 1.00 23.98 272 ALA A CA 1
ATOM 2050 C C . ALA A 1 272 ? 81.743 11.167 180.780 1.00 23.98 272 ALA A C 1
ATOM 2051 O O . ALA A 1 272 ? 82.776 11.742 181.138 1.00 23.98 272 ALA A O 1
ATOM 2053 N N . ASP A 1 273 ? 80.553 11.756 180.803 1.00 27.58 273 ASP A N 1
ATOM 2054 C CA . ASP A 1 273 ? 80.324 13.093 181.321 1.00 27.58 273 ASP A CA 1
ATOM 2055 C C . ASP A 1 273 ? 79.318 13.028 182.462 1.00 27.58 273 ASP A C 1
ATOM 2056 O O . ASP A 1 273 ? 78.515 12.099 182.554 1.00 27.58 273 ASP A O 1
ATOM 2061 N N . VAL A 1 274 ? 79.383 14.008 183.348 1.00 24.05 274 VAL A N 1
ATOM 2062 C CA . VAL A 1 274 ? 78.627 14.001 184.597 1.00 24.05 274 VAL A CA 1
ATOM 2063 C C . VAL A 1 274 ? 77.488 15.006 184.480 1.00 24.05 274 VAL A C 1
ATOM 2064 O O . VAL A 1 274 ? 77.722 16.137 184.042 1.00 24.05 274 VAL A O 1
ATOM 2068 N N . PRO A 1 275 ? 76.257 14.637 184.833 1.00 22.14 275 PRO A N 1
ATOM 2069 C CA . PRO A 1 275 ? 75.179 15.629 184.894 1.00 22.14 275 PRO A CA 1
ATOM 2070 C C . PRO A 1 275 ? 75.485 16.718 185.910 1.00 22.14 275 PRO A C 1
ATOM 2071 O O . PRO A 1 275 ? 76.102 16.475 186.947 1.00 22.14 275 PRO A O 1
ATOM 2075 N N . LYS A 1 276 ? 75.040 17.934 185.602 1.00 22.63 276 LYS A N 1
ATOM 2076 C CA . LYS A 1 276 ? 75.379 19.102 186.412 1.00 22.63 276 LYS A CA 1
ATOM 2077 C C . LYS A 1 276 ? 74.642 19.023 187.738 1.00 22.63 276 LYS A C 1
ATOM 2078 O O . LYS A 1 276 ? 73.445 19.293 187.818 1.00 22.63 276 LYS A O 1
ATOM 2084 N N . LEU A 1 277 ? 75.361 18.654 188.784 1.00 22.55 277 LEU A N 1
ATOM 2085 C CA . LEU A 1 277 ? 74.840 18.565 190.136 1.00 22.55 277 LEU A CA 1
ATOM 2086 C C . LEU A 1 277 ? 75.922 19.040 191.089 1.00 22.55 277 LEU A C 1
ATOM 2087 O O . LEU A 1 277 ? 77.107 19.037 190.740 1.00 22.55 277 LEU A O 1
ATOM 2092 N N . PRO A 1 278 ? 75.549 19.469 192.289 1.00 22.21 278 PRO A N 1
ATOM 2093 C CA . PRO A 1 278 ? 76.561 19.757 193.304 1.00 22.21 278 PRO A CA 1
ATOM 2094 C C . PRO A 1 278 ? 77.329 18.497 193.655 1.00 22.21 278 PRO A C 1
ATOM 2095 O O . PRO A 1 278 ? 76.837 17.382 193.489 1.00 22.21 278 PRO A O 1
ATOM 2099 N N . ALA A 1 279 ? 78.562 18.681 194.120 1.00 22.98 279 ALA A N 1
ATOM 2100 C CA . ALA A 1 279 ? 79.397 17.532 194.445 1.00 22.98 279 ALA A CA 1
ATOM 2101 C C . ALA A 1 279 ? 78.775 16.689 195.546 1.00 22.98 279 ALA A C 1
ATOM 2102 O O . ALA A 1 279 ? 78.773 15.458 195.465 1.00 22.98 279 ALA A O 1
ATOM 2104 N N . HIS A 1 280 ? 78.242 17.331 196.585 1.00 21.98 280 HIS A N 1
ATOM 2105 C CA . HIS A 1 280 ? 77.664 16.582 197.695 1.00 21.98 280 HIS A CA 1
ATOM 2106 C C . HIS A 1 280 ? 76.460 15.770 197.244 1.00 21.98 280 HIS A C 1
ATOM 2107 O O . HIS A 1 280 ? 76.239 14.655 197.726 1.00 21.98 280 HIS A O 1
ATOM 2114 N N . ARG A 1 281 ? 75.662 16.318 196.330 1.00 20.48 281 ARG A N 1
ATOM 2115 C CA . ARG A 1 281 ? 74.542 15.565 195.784 1.00 20.48 281 ARG A CA 1
ATOM 2116 C C . ARG A 1 281 ? 75.018 14.387 194.953 1.00 20.48 281 ARG A C 1
ATOM 2117 O O . ARG A 1 281 ? 74.328 13.368 194.880 1.00 20.48 281 ARG A O 1
ATOM 2125 N N . ILE A 1 282 ? 76.178 14.510 194.313 1.00 19.43 282 ILE A N 1
ATOM 2126 C CA . ILE A 1 282 ? 76.722 13.399 193.541 1.00 19.43 282 ILE A CA 1
ATOM 2127 C C . ILE A 1 282 ? 77.213 12.294 194.463 1.00 19.43 282 ILE A C 1
ATOM 2128 O O . ILE A 1 282 ? 76.994 11.110 194.197 1.00 19.43 282 ILE A O 1
ATOM 2133 N N . ARG A 1 283 ? 77.880 12.653 195.558 1.00 20.87 283 ARG A N 1
ATOM 2134 C CA . ARG A 1 283 ? 78.341 11.638 196.498 1.00 20.87 283 ARG A CA 1
ATOM 2135 C C . ARG A 1 283 ? 77.173 10.881 197.108 1.00 20.87 283 ARG A C 1
ATOM 2136 O O . ARG A 1 283 ? 77.266 9.674 197.350 1.00 20.87 283 ARG A O 1
ATOM 2144 N N . ASN A 1 284 ? 76.067 11.575 197.374 1.00 18.54 284 ASN A N 1
ATOM 2145 C CA . ASN A 1 284 ? 74.918 10.932 197.999 1.00 18.54 284 ASN A CA 1
ATOM 2146 C C . ASN A 1 284 ? 74.305 9.875 197.095 1.00 18.54 284 ASN A C 1
ATOM 2147 O O . ASN A 1 284 ? 73.892 8.816 197.572 1.00 18.54 284 ASN A O 1
ATOM 2152 N N . LEU A 1 285 ? 74.228 10.135 195.791 1.00 17.00 285 LEU A N 1
ATOM 2153 C CA . LEU A 1 285 ? 73.666 9.137 194.895 1.00 17.00 285 LEU A CA 1
ATOM 2154 C C . LEU A 1 285 ? 74.610 7.965 194.675 1.00 17.00 285 LEU A C 1
ATOM 2155 O O . LEU A 1 285 ? 74.148 6.884 194.307 1.00 17.00 285 LEU A O 1
ATOM 2160 N N . ILE A 1 286 ? 75.916 8.146 194.880 1.00 17.90 286 ILE A N 1
ATOM 2161 C CA . ILE A 1 286 ? 76.819 7.000 194.856 1.00 17.90 286 ILE A CA 1
ATOM 2162 C C . ILE A 1 286 ? 76.511 6.069 196.017 1.00 17.90 286 ILE A C 1
ATOM 2163 O O . ILE A 1 286 ? 76.594 4.846 195.886 1.00 17.90 286 ILE A O 1
ATOM 2168 N N . ALA A 1 287 ? 76.160 6.631 197.174 1.00 17.54 287 ALA A N 1
ATOM 2169 C CA . ALA A 1 287 ? 75.749 5.804 198.302 1.00 17.54 287 ALA A CA 1
ATOM 2170 C C . ALA A 1 287 ? 74.531 4.973 197.949 1.00 17.54 287 ALA A C 1
ATOM 2171 O O . ALA A 1 287 ? 74.432 3.804 198.333 1.00 17.54 287 ALA A O 1
ATOM 2173 N N . VAL A 1 288 ? 73.586 5.572 197.229 1.00 16.52 288 VAL A N 1
ATOM 2174 C CA . VAL A 1 288 ? 72.384 4.872 196.797 1.00 16.52 288 VAL A CA 1
ATOM 2175 C C . VAL A 1 288 ? 72.726 3.778 195.797 1.00 16.52 288 VAL A C 1
ATOM 2176 O O . VAL A 1 288 ? 72.205 2.663 195.879 1.00 16.52 288 VAL A O 1
ATOM 2180 N N . LEU A 1 289 ? 73.603 4.074 194.839 1.00 15.74 289 LEU A N 1
ATOM 2181 C CA . LEU A 1 289 ? 73.920 3.103 193.799 1.00 15.74 289 LEU A CA 1
ATOM 2182 C C . LEU A 1 289 ? 74.707 1.922 194.347 1.00 15.74 289 LEU A C 1
ATOM 2183 O O . LEU A 1 289 ? 74.654 0.829 193.776 1.00 15.74 289 LEU A O 1
ATOM 2188 N N . ALA A 1 290 ? 75.454 2.121 195.431 1.00 16.60 290 ALA A N 1
ATOM 2189 C CA . ALA A 1 290 ? 76.135 1.000 196.063 1.00 16.60 290 ALA A CA 1
ATOM 2190 C C . ALA A 1 290 ? 75.160 0.110 196.817 1.00 16.60 290 ALA A C 1
ATOM 2191 O O . ALA A 1 290 ? 75.445 -1.069 197.043 1.00 16.60 290 ALA A O 1
ATOM 2193 N N . ALA A 1 291 ? 74.014 0.650 197.213 1.00 16.16 291 ALA A N 1
ATOM 2194 C CA . ALA A 1 291 ? 73.051 -0.070 198.028 1.00 16.16 291 ALA A CA 1
ATOM 2195 C C . ALA A 1 291 ? 71.868 -0.601 197.238 1.00 16.16 291 ALA A C 1
ATOM 2196 O O . ALA A 1 291 ? 71.109 -1.410 197.771 1.00 16.16 291 ALA A O 1
ATOM 2198 N N . VAL A 1 292 ? 71.680 -0.170 195.992 1.00 15.83 292 VAL A N 1
ATOM 2199 C CA . VAL A 1 292 ? 70.554 -0.669 195.219 1.00 15.83 292 VAL A CA 1
ATOM 2200 C C . VAL A 1 292 ? 70.727 -2.140 194.880 1.00 15.83 292 VAL A C 1
ATOM 2201 O O . VAL A 1 292 ? 69.739 -2.836 194.635 1.00 15.83 292 VAL A O 1
ATOM 2205 N N . SER A 1 293 ? 71.957 -2.640 194.880 1.00 16.80 293 SER A N 1
ATOM 2206 C CA . SER A 1 293 ? 72.224 -4.023 194.519 1.00 16.80 293 SER A CA 1
ATOM 2207 C C . SER A 1 293 ? 72.041 -4.983 195.677 1.00 16.80 293 SER A C 1
ATOM 2208 O O . SER A 1 293 ? 71.798 -6.170 195.450 1.00 16.80 293 SER A O 1
ATOM 2211 N N . LYS A 1 294 ? 72.167 -4.507 196.908 1.00 17.72 294 LYS A N 1
ATOM 2212 C CA . LYS A 1 294 ? 72.149 -5.397 198.050 1.00 17.72 294 LYS A CA 1
ATOM 2213 C C . LYS A 1 294 ? 70.757 -5.990 198.240 1.00 17.72 294 LYS A C 1
ATOM 2214 O O . LYS A 1 294 ? 69.763 -5.407 197.807 1.00 17.72 294 LYS A O 1
ATOM 2220 N N . PRO A 1 295 ? 70.657 -7.163 198.861 1.00 17.09 295 PRO A N 1
ATOM 2221 C CA . PRO A 1 295 ? 69.335 -7.700 199.185 1.00 17.09 295 PRO A CA 1
ATOM 2222 C C . PRO A 1 295 ? 68.594 -6.763 200.121 1.00 17.09 295 PRO A C 1
ATOM 2223 O O . PRO A 1 295 ? 69.154 -6.258 201.094 1.00 17.09 295 PRO A O 1
ATOM 2227 N N . ASN A 1 296 ? 67.317 -6.539 199.815 1.00 16.11 296 ASN A N 1
ATOM 2228 C CA . ASN A 1 296 ? 66.483 -5.568 200.517 1.00 16.11 296 ASN A CA 1
ATOM 2229 C C . ASN A 1 296 ? 67.087 -4.172 200.475 1.00 16.11 296 ASN A C 1
ATOM 2230 O O . ASN A 1 296 ? 66.917 -3.389 201.407 1.00 16.11 296 ASN A O 1
ATOM 2235 N N . LEU A 1 297 ? 67.799 -3.858 199.392 1.00 16.04 297 LEU A N 1
ATOM 2236 C CA . LEU A 1 297 ? 68.369 -2.531 199.155 1.00 16.04 297 LEU A CA 1
ATOM 2237 C C . LEU A 1 297 ? 69.343 -2.116 200.248 1.00 16.04 297 LEU A C 1
ATOM 2238 O O . LEU A 1 297 ? 69.544 -0.928 200.488 1.00 16.04 297 LEU A O 1
ATOM 2243 N N . GLY A 1 298 ? 69.971 -3.080 200.907 1.00 17.44 298 GLY A N 1
ATOM 2244 C CA . GLY A 1 298 ? 70.860 -2.745 202.002 1.00 17.44 298 GLY A CA 1
ATOM 2245 C C . GLY A 1 298 ? 70.149 -2.105 203.166 1.00 17.44 298 GLY A C 1
ATOM 2246 O O . GLY A 1 298 ? 70.717 -1.245 203.840 1.00 17.44 298 GLY A O 1
ATOM 2247 N N . PHE A 1 299 ? 68.906 -2.496 203.404 1.00 17.78 299 PHE A N 1
ATOM 2248 C CA . PHE A 1 299 ? 68.085 -1.984 204.484 1.00 17.78 299 PHE A CA 1
ATOM 2249 C C . PHE A 1 299 ? 67.718 -3.139 205.398 1.00 17.78 299 PHE A C 1
ATOM 2250 O O . PHE A 1 299 ? 67.614 -4.286 204.960 1.00 17.78 299 PHE A O 1
ATOM 2258 N N . ASP A 1 300 ? 67.521 -2.833 206.669 1.00 21.76 300 ASP A N 1
ATOM 2259 C CA . ASP A 1 300 ? 67.216 -3.855 207.650 1.00 21.76 300 ASP A CA 1
ATOM 2260 C C . ASP A 1 300 ? 65.727 -3.800 207.977 1.00 21.76 300 ASP A C 1
ATOM 2261 O O . ASP A 1 300 ? 64.997 -2.920 207.520 1.00 21.76 300 ASP A O 1
ATOM 2266 N N . ALA A 1 301 ? 65.267 -4.762 208.768 1.00 21.07 301 ALA A N 1
ATOM 2267 C CA . ALA A 1 301 ? 63.858 -4.837 209.128 1.00 21.07 301 ALA A CA 1
ATOM 2268 C C . ALA A 1 301 ? 63.488 -3.658 210.019 1.00 21.07 301 ALA A C 1
ATOM 2269 O O . ALA A 1 301 ? 64.061 -3.488 211.099 1.00 21.07 301 ALA A O 1
ATOM 2271 N N . ASN A 1 302 ? 62.521 -2.851 209.579 1.00 20.49 302 ASN A N 1
ATOM 2272 C CA . ASN A 1 302 ? 62.220 -1.594 210.246 1.00 20.49 302 ASN A CA 1
ATOM 2273 C C . ASN A 1 302 ? 60.856 -1.544 210.919 1.00 20.49 302 ASN A C 1
ATOM 2274 O O . ASN A 1 302 ? 60.604 -0.608 211.684 1.00 20.49 302 ASN A O 1
ATOM 2279 N N . ARG A 1 303 ? 59.974 -2.507 210.666 1.00 20.87 303 ARG A N 1
ATOM 2280 C CA . ARG A 1 303 ? 58.654 -2.530 211.290 1.00 20.87 303 ARG A CA 1
ATOM 2281 C C . ARG A 1 303 ? 58.313 -3.959 211.673 1.00 20.87 303 ARG A C 1
ATOM 2282 O O . ARG A 1 303 ? 58.269 -4.833 210.805 1.00 20.87 303 ARG A O 1
ATOM 2290 N N . LEU A 1 304 ? 58.065 -4.191 212.962 1.00 22.44 304 LEU A N 1
ATOM 2291 C CA . LEU A 1 304 ? 57.655 -5.502 213.466 1.00 22.44 304 LEU A CA 1
ATOM 2292 C C . LEU A 1 304 ? 58.709 -6.570 213.199 1.00 22.44 304 LEU A C 1
ATOM 2293 O O . LEU A 1 304 ? 58.378 -7.737 212.982 1.00 22.44 304 LEU A O 1
ATOM 2298 N N . GLU A 1 305 ? 59.981 -6.174 213.221 1.00 24.02 305 GLU A N 1
ATOM 2299 C CA . GLU A 1 305 ? 61.103 -7.078 212.972 1.00 24.02 305 GLU A CA 1
ATOM 2300 C C . GLU A 1 305 ? 60.938 -7.799 211.640 1.00 24.02 305 GLU A C 1
ATOM 2301 O O . GLU A 1 305 ? 61.217 -8.991 211.509 1.00 24.02 305 GLU A O 1
ATOM 2307 N N . ASP A 1 306 ? 60.474 -7.059 210.639 1.00 21.26 306 ASP A N 1
ATOM 2308 C CA . ASP A 1 306 ? 60.279 -7.589 209.301 1.00 21.26 306 ASP A CA 1
ATOM 2309 C C . ASP A 1 306 ? 60.462 -6.455 208.307 1.00 21.26 306 ASP A C 1
ATOM 2310 O O . ASP A 1 306 ? 60.462 -5.279 208.668 1.00 21.26 306 ASP A O 1
ATOM 2315 N N . HIS A 1 307 ? 60.627 -6.823 207.045 1.00 17.80 307 HIS A N 1
ATOM 2316 C CA . HIS A 1 307 ? 60.881 -5.835 206.015 1.00 17.80 307 HIS A CA 1
ATOM 2317 C C . HIS A 1 307 ? 59.613 -5.069 205.678 1.00 17.80 307 HIS A C 1
ATOM 2318 O O . HIS A 1 307 ? 58.501 -5.481 206.003 1.00 17.80 307 HIS A O 1
ATOM 2325 N N . SER A 1 308 ? 59.793 -3.933 205.023 1.00 15.70 308 SER A N 1
ATOM 2326 C CA . SER A 1 308 ? 58.660 -3.100 204.665 1.00 15.70 308 SER A CA 1
ATOM 2327 C C . SER A 1 308 ? 57.984 -3.691 203.437 1.00 15.70 308 SER A C 1
ATOM 2328 O O . SER A 1 308 ? 58.320 -4.780 202.969 1.00 15.70 308 SER A O 1
ATOM 2331 N N . CYS A 1 309 ? 57.006 -2.972 202.902 1.00 15.93 309 CYS A N 1
ATOM 2332 C CA . CYS A 1 309 ? 56.328 -3.434 201.704 1.00 15.93 309 CYS A CA 1
ATOM 2333 C C . CYS A 1 309 ? 57.242 -3.360 200.489 1.00 15.93 309 CYS A C 1
ATOM 2334 O O . CYS A 1 309 ? 57.087 -4.141 199.546 1.00 15.93 309 CYS A O 1
ATOM 2337 N N . PHE A 1 310 ? 58.216 -2.450 200.515 1.00 14.82 310 PHE A N 1
ATOM 2338 C CA . PHE A 1 310 ? 59.022 -2.080 199.360 1.00 14.82 310 PHE A CA 1
ATOM 2339 C C . PHE A 1 310 ? 60.382 -2.753 199.327 1.00 14.82 310 PHE A C 1
ATOM 2340 O O . PHE A 1 310 ? 60.863 -3.098 198.246 1.00 14.82 310 PHE A O 1
ATOM 2348 N N . THR A 1 311 ? 61.025 -2.947 200.469 1.00 15.42 311 THR A N 1
ATOM 2349 C CA . THR A 1 311 ? 62.312 -3.619 200.480 1.00 15.42 311 THR A CA 1
ATOM 2350 C C . THR A 1 311 ? 62.195 -5.132 200.568 1.00 15.42 311 THR A C 1
ATOM 2351 O O . THR A 1 311 ? 63.213 -5.819 200.480 1.00 15.42 311 THR A O 1
ATOM 2355 N N . LYS A 1 312 ? 60.995 -5.671 200.725 1.00 15.92 312 LYS A N 1
ATOM 2356 C CA . LYS A 1 312 ? 60.839 -7.112 200.810 1.00 15.92 312 LYS A CA 1
ATOM 2357 C C . LYS A 1 312 ? 60.763 -7.726 199.423 1.00 15.92 312 LYS A C 1
ATOM 2358 O O . LYS A 1 312 ? 60.052 -7.232 198.546 1.00 15.92 312 LYS A O 1
ATOM 2364 N N . GLY A 1 313 ? 61.493 -8.819 199.231 1.00 15.76 313 GLY A N 1
ATOM 2365 C CA . GLY A 1 313 ? 61.535 -9.488 197.957 1.00 15.76 313 GLY A CA 1
ATOM 2366 C C . GLY A 1 313 ? 62.574 -8.960 197.004 1.00 15.76 313 GLY A C 1
ATOM 2367 O O . GLY A 1 313 ? 62.737 -9.524 195.921 1.00 15.76 313 GLY A O 1
ATOM 2368 N N . TRP A 1 314 ? 63.271 -7.889 197.360 1.00 14.97 314 TRP A N 1
ATOM 2369 C CA . TRP A 1 314 ? 64.397 -7.409 196.570 1.00 14.97 314 TRP A CA 1
ATOM 2370 C C . TRP A 1 314 ? 65.572 -8.333 196.834 1.00 14.97 314 TRP A C 1
ATOM 2371 O O . TRP A 1 314 ? 66.171 -8.307 197.908 1.00 14.97 314 TRP A O 1
ATOM 2382 N N . LEU A 1 315 ? 65.896 -9.170 195.852 1.00 16.36 315 LEU A N 1
ATOM 2383 C CA . LEU A 1 315 ? 67.028 -10.072 195.991 1.00 16.36 315 LEU A CA 1
ATOM 2384 C C . LEU A 1 315 ? 68.323 -9.418 195.544 1.00 16.36 315 LEU A C 1
ATOM 2385 O O . LEU A 1 315 ? 69.400 -9.813 196.000 1.00 16.36 315 LEU A O 1
ATOM 2390 N N . GLY A 1 316 ? 68.240 -8.427 194.670 1.00 16.85 316 GLY A N 1
ATOM 2391 C CA . GLY A 1 316 ? 69.406 -7.689 194.246 1.00 16.85 316 GLY A CA 1
ATOM 2392 C C . GLY A 1 316 ? 70.031 -8.249 192.990 1.00 16.85 316 GLY A C 1
ATOM 2393 O O . GLY A 1 316 ? 69.492 -9.128 192.316 1.00 16.85 316 GLY A O 1
ATOM 2394 N N . PHE A 1 317 ? 71.205 -7.715 192.671 1.00 17.72 317 PHE A N 1
ATOM 2395 C CA . PHE A 1 317 ? 71.986 -8.204 191.547 1.00 17.72 317 PHE A CA 1
ATOM 2396 C C . PHE A 1 317 ? 73.463 -8.000 191.854 1.00 17.72 317 PHE A C 1
ATOM 2397 O O . PHE A 1 317 ? 73.852 -7.769 193.002 1.00 17.72 317 PHE A O 1
ATOM 2405 N N . ASN A 1 318 ? 74.292 -8.118 190.822 1.00 18.92 318 ASN A N 1
ATOM 2406 C CA . ASN A 1 318 ? 75.722 -7.907 190.975 1.00 18.92 318 ASN A CA 1
ATOM 2407 C C . ASN A 1 318 ? 76.015 -6.428 191.164 1.00 18.92 318 ASN A C 1
ATOM 2408 O O . ASN A 1 318 ? 75.363 -5.571 190.565 1.00 18.92 318 ASN A O 1
ATOM 2413 N N . ASP A 1 319 ? 77.010 -6.129 191.989 1.00 19.87 319 ASP A N 1
ATOM 2414 C CA . ASP A 1 319 ? 77.258 -4.751 192.377 1.00 19.87 319 ASP A CA 1
ATOM 2415 C C . ASP A 1 319 ? 77.580 -3.886 191.171 1.00 19.87 319 ASP A C 1
ATOM 2416 O O . ASP A 1 319 ? 78.282 -4.305 190.252 1.00 19.87 319 ASP A O 1
ATOM 2421 N N . ILE A 1 320 ? 77.056 -2.664 191.183 1.00 17.91 320 ILE A N 1
ATOM 2422 C CA . ILE A 1 320 ? 77.356 -1.708 190.132 1.00 17.91 320 ILE A CA 1
ATOM 2423 C C . ILE A 1 320 ? 78.816 -1.297 190.231 1.00 17.91 320 ILE A C 1
ATOM 2424 O O . ILE A 1 320 ? 79.358 -1.119 191.328 1.00 17.91 320 ILE A O 1
ATOM 2429 N N . LEU A 1 321 ? 79.472 -1.180 189.084 1.00 18.00 321 LEU A N 1
ATOM 2430 C CA . LEU A 1 321 ? 80.834 -0.674 189.000 1.00 18.00 321 LEU A CA 1
ATOM 2431 C C . LEU A 1 321 ? 80.799 0.608 188.183 1.00 18.00 321 LEU A C 1
ATOM 2432 O O . LEU A 1 321 ? 80.562 0.573 186.973 1.00 18.00 321 LEU A O 1
ATOM 2437 N N . LEU A 1 322 ? 81.028 1.737 188.843 1.00 18.46 322 LEU A N 1
ATOM 2438 C CA . LEU A 1 322 ? 81.106 3.021 188.160 1.00 18.46 322 LEU A CA 1
ATOM 2439 C C . LEU A 1 322 ? 82.477 3.108 187.513 1.00 18.46 322 LEU A C 1
ATOM 2440 O O . LEU A 1 322 ? 83.480 3.360 188.179 1.00 18.46 322 LEU A O 1
ATOM 2445 N N . PHE A 1 323 ? 82.523 2.884 186.204 1.00 18.13 323 PHE A N 1
ATOM 2446 C CA . PHE A 1 323 ? 83.766 2.821 185.448 1.00 18.13 323 PHE A CA 1
ATOM 2447 C C . PHE A 1 323 ? 83.871 4.081 184.606 1.00 18.13 323 PHE A C 1
ATOM 2448 O O . PHE A 1 323 ? 83.342 4.131 183.490 1.00 18.13 323 PHE A O 1
ATOM 2456 N N . PRO A 1 324 ? 84.529 5.132 185.088 1.00 19.00 324 PRO A N 1
ATOM 2457 C CA . PRO A 1 324 ? 84.578 6.376 184.320 1.00 19.00 324 PRO A CA 1
ATOM 2458 C C . PRO A 1 324 ? 85.400 6.208 183.054 1.00 19.00 324 PRO A C 1
ATOM 2459 O O . PRO A 1 324 ? 86.532 5.724 183.089 1.00 19.00 324 PRO A O 1
ATOM 2463 N N . LEU A 1 325 ? 84.818 6.612 181.932 1.00 20.17 325 LEU A N 1
ATOM 2464 C CA . LEU A 1 325 ? 85.549 6.706 180.680 1.00 20.17 325 LEU A CA 1
ATOM 2465 C C . LEU A 1 325 ? 86.330 8.001 180.574 1.00 20.17 325 LEU A C 1
ATOM 2466 O O . LEU A 1 325 ? 87.010 8.218 179.570 1.00 20.17 325 LEU A O 1
ATOM 2471 N N . THR A 1 326 ? 86.240 8.862 181.580 1.00 23.54 326 THR A N 1
ATOM 2472 C CA . THR A 1 326 ? 86.938 10.135 181.584 1.00 23.54 326 THR A CA 1
ATOM 2473 C C . THR A 1 326 ? 87.092 10.537 183.045 1.00 23.54 326 THR A C 1
ATOM 2474 O O . THR A 1 326 ? 86.339 10.081 183.907 1.00 23.54 326 THR A O 1
ATOM 2478 N N . VAL A 1 327 ? 88.078 11.387 183.317 1.00 25.76 327 VAL A N 1
ATOM 2479 C CA . VAL A 1 327 ? 88.476 11.729 184.679 1.00 25.76 327 VAL A CA 1
ATOM 2480 C C . VAL A 1 327 ? 87.416 12.586 185.371 1.00 25.76 327 VAL A C 1
ATOM 2481 O O . VAL A 1 327 ? 87.524 12.870 186.567 1.00 25.76 327 VAL A O 1
ATOM 2485 N N . ASP A 1 328 ? 86.370 12.984 184.641 1.00 27.04 328 ASP A N 1
ATOM 2486 C CA . ASP A 1 328 ? 85.396 13.921 185.200 1.00 27.04 328 ASP A CA 1
ATOM 2487 C C . ASP A 1 328 ? 84.700 13.361 186.434 1.00 27.04 328 ASP A C 1
ATOM 2488 O O . ASP A 1 328 ? 84.518 14.075 187.423 1.00 27.04 328 ASP A O 1
ATOM 2493 N N . LEU A 1 329 ? 84.282 12.097 186.396 1.00 23.83 329 LEU A N 1
ATOM 2494 C CA . LEU A 1 329 ? 83.578 11.548 187.549 1.00 23.83 329 LEU A CA 1
ATOM 2495 C C . LEU A 1 329 ? 84.498 11.401 188.750 1.00 23.83 329 LEU A C 1
ATOM 2496 O O . LEU A 1 329 ? 84.029 11.395 189.891 1.00 23.83 329 LEU A O 1
ATOM 2501 N N . PHE A 1 330 ? 85.803 11.284 188.520 1.00 23.87 330 PHE A N 1
ATOM 2502 C CA . PHE A 1 330 ? 86.723 11.066 189.628 1.00 23.87 330 PHE A CA 1
ATOM 2503 C C . PHE A 1 330 ? 86.946 12.338 190.435 1.00 23.87 330 PHE A C 1
ATOM 2504 O O . PHE A 1 330 ? 87.013 12.288 191.667 1.00 23.87 330 PHE A O 1
ATOM 2512 N N . ASP A 1 331 ? 87.074 13.482 189.770 1.00 26.20 331 ASP A N 1
ATOM 2513 C CA . ASP A 1 331 ? 87.336 14.728 190.473 1.00 26.20 331 ASP A CA 1
ATOM 2514 C C . ASP A 1 331 ? 86.071 15.509 190.809 1.00 26.20 331 ASP A C 1
ATOM 2515 O O . ASP A 1 331 ? 86.167 16.591 191.394 1.00 26.20 331 ASP A O 1
ATOM 2520 N N . ARG A 1 332 ? 84.896 14.995 190.455 1.00 25.53 332 ARG A N 1
ATOM 2521 C CA . ARG A 1 332 ? 83.646 15.576 190.922 1.00 25.53 332 ARG A CA 1
ATOM 2522 C C . ARG A 1 332 ? 83.201 14.987 192.246 1.00 25.53 332 ARG A C 1
ATOM 2523 O O . ARG A 1 332 ? 82.565 15.680 193.044 1.00 25.53 332 ARG A O 1
ATOM 2531 N N . VAL A 1 333 ? 83.517 13.717 192.489 1.00 23.86 333 VAL A N 1
ATOM 2532 C CA . VAL A 1 333 ? 83.099 13.059 193.719 1.00 23.86 333 VAL A CA 1
ATOM 2533 C C . VAL A 1 333 ? 83.877 13.599 194.911 1.00 23.86 333 VAL A C 1
ATOM 2534 O O . VAL A 1 333 ? 83.317 13.806 195.990 1.00 23.86 333 VAL A O 1
ATOM 2538 N N . VAL A 1 334 ? 85.171 13.851 194.738 1.00 25.52 334 VAL A N 1
ATOM 2539 C CA . VAL A 1 334 ? 86.008 14.332 195.830 1.00 25.52 334 VAL A CA 1
ATOM 2540 C C . VAL A 1 334 ? 86.062 15.852 195.821 1.00 25.52 334 VAL A C 1
ATOM 2541 O O . VAL A 1 334 ? 86.819 16.460 196.585 1.00 25.52 334 VAL A O 1
ATOM 2545 N N . ALA A 1 335 ? 85.268 16.475 194.958 1.00 27.73 335 ALA A N 1
ATOM 2546 C CA . ALA A 1 335 ? 85.284 17.925 194.842 1.00 27.73 335 ALA A CA 1
ATOM 2547 C C . ALA A 1 335 ? 84.706 18.564 196.092 1.00 27.73 335 ALA A C 1
ATOM 2548 O O . ALA A 1 335 ? 83.631 18.179 196.557 1.00 27.73 335 ALA A O 1
ATOM 2550 N N . ASN A 1 336 ? 85.417 19.545 196.631 1.00 36.10 336 ASN A N 1
ATOM 2551 C CA . ASN A 1 336 ? 84.998 20.278 197.821 1.00 36.10 336 ASN A CA 1
ATOM 2552 C C . ASN A 1 336 ? 84.520 21.653 197.374 1.00 36.10 336 ASN A C 1
ATOM 2553 O O . ASN A 1 336 ? 85.330 22.547 197.119 1.00 36.10 336 ASN A O 1
ATOM 2558 N N . GLU A 1 337 ? 83.206 21.826 197.287 1.00 35.53 337 GLU A N 1
ATOM 2559 C CA . GLU A 1 337 ? 82.629 23.084 196.828 1.00 35.53 337 GLU A CA 1
ATOM 2560 C C . GLU A 1 337 ? 82.282 23.962 198.027 1.00 35.53 337 GLU A C 1
ATOM 2561 O O . GLU A 1 337 ? 81.122 24.196 198.365 1.00 35.53 337 GLU A O 1
ATOM 2567 N N . ALA A 1 338 ? 83.337 24.458 198.669 1.00 45.06 338 ALA A N 1
ATOM 2568 C CA . ALA A 1 338 ? 83.186 25.367 199.804 1.00 45.06 338 ALA A CA 1
ATOM 2569 C C . ALA A 1 338 ? 84.370 26.335 199.780 1.00 45.06 338 ALA A C 1
ATOM 2570 O O . ALA A 1 338 ? 85.436 26.044 200.325 1.00 45.06 338 ALA A O 1
ATOM 2572 N N . GLY A 1 339 ? 84.165 27.485 199.141 1.00 54.38 339 GLY A N 1
ATOM 2573 C CA . GLY A 1 339 ? 85.119 28.575 199.178 1.00 54.38 339 GLY A CA 1
ATOM 2574 C C . GLY A 1 339 ? 86.167 28.600 198.085 1.00 54.38 339 GLY A C 1
ATOM 2575 O O . GLY A 1 339 ? 86.929 29.572 198.012 1.00 54.38 339 GLY A O 1
ATOM 2576 N N . VAL A 1 340 ? 86.232 27.585 197.230 1.00 55.23 340 VAL A N 1
ATOM 2577 C CA . VAL A 1 340 ? 87.261 27.514 196.200 1.00 55.23 340 VAL A CA 1
ATOM 2578 C C . VAL A 1 340 ? 86.603 27.469 194.828 1.00 55.23 340 VAL A C 1
ATOM 2579 O O . VAL A 1 340 ? 85.456 27.037 194.677 1.00 55.23 340 VAL A O 1
ATOM 2583 N N . ASN A 1 341 ? 87.347 27.925 193.820 1.00 53.38 341 ASN A N 1
ATOM 2584 C CA . ASN A 1 341 ? 86.818 27.957 192.461 1.00 53.38 341 ASN A CA 1
ATOM 2585 C C . ASN A 1 341 ? 86.718 26.552 191.881 1.00 53.38 341 ASN A C 1
ATOM 2586 O O . ASN A 1 341 ? 85.643 26.122 191.453 1.00 53.38 341 ASN A O 1
ATOM 2591 N N . ASP A 1 342 ? 87.856 25.862 191.784 1.00 51.24 342 ASP A N 1
ATOM 2592 C CA . ASP A 1 342 ? 88.004 24.429 191.528 1.00 51.24 342 ASP A CA 1
ATOM 2593 C C . ASP A 1 342 ? 87.085 23.877 190.443 1.00 51.24 342 ASP A C 1
ATOM 2594 O O . ASP A 1 342 ? 86.757 22.686 190.458 1.00 51.24 342 ASP A O 1
ATOM 2599 N N . ALA A 1 343 ? 86.694 24.720 189.485 1.00 45.47 343 ALA A N 1
ATOM 2600 C CA . ALA A 1 343 ? 85.883 24.295 188.344 1.00 45.47 343 ALA A CA 1
ATOM 2601 C C . ALA A 1 343 ? 84.619 23.565 188.793 1.00 45.47 343 ALA A C 1
ATOM 2602 O O . ALA A 1 343 ? 84.210 22.563 188.205 1.00 45.47 343 ALA A O 1
ATOM 2604 N N . GLY A 1 344 ? 83.994 24.076 189.853 1.00 37.82 344 GLY A N 1
ATOM 2605 C CA . GLY A 1 344 ? 82.757 23.523 190.361 1.00 37.82 344 GLY A CA 1
ATOM 2606 C C . GLY A 1 344 ? 81.812 24.633 190.775 1.00 37.82 344 GLY A C 1
ATOM 2607 O O . GLY A 1 344 ? 82.143 25.814 190.692 1.00 37.82 344 GLY A O 1
ATOM 2608 N N . PHE A 1 345 ? 80.631 24.229 191.227 1.00 31.13 345 PHE A N 1
ATOM 2609 C CA . PHE A 1 345 ? 79.628 25.189 191.654 1.00 31.13 345 PHE A CA 1
ATOM 2610 C C . PHE A 1 345 ? 80.037 25.853 192.963 1.00 31.13 345 PHE A C 1
ATOM 2611 O O . PHE A 1 345 ? 80.822 25.319 193.747 1.00 31.13 345 PHE A O 1
ATOM 2619 N N . ILE A 1 346 ? 79.495 27.045 193.190 1.00 32.31 346 ILE A N 1
ATOM 2620 C CA . ILE A 1 346 ? 79.628 27.727 194.470 1.00 32.31 346 ILE A CA 1
ATOM 2621 C C . ILE A 1 346 ? 78.403 27.346 195.290 1.00 32.31 346 ILE A C 1
ATOM 2622 O O . ILE A 1 346 ? 77.320 27.900 195.109 1.00 32.31 346 ILE A O 1
ATOM 2627 N N . VAL A 1 347 ? 78.571 26.376 196.180 1.00 34.51 347 VAL A N 1
ATOM 2628 C CA . VAL A 1 347 ? 77.502 25.943 197.070 1.00 34.51 347 VAL A CA 1
ATOM 2629 C C . VAL A 1 347 ? 77.888 26.317 198.493 1.00 34.51 347 VAL A C 1
ATOM 2630 O O . VAL A 1 347 ? 78.773 25.679 199.078 1.00 34.51 347 VAL A O 1
ATOM 2634 N N . PRO A 1 348 ? 77.280 27.339 199.079 1.00 39.99 348 PRO A N 1
ATOM 2635 C CA . PRO A 1 348 ? 77.553 27.646 200.482 1.00 39.99 348 PRO A CA 1
ATOM 2636 C C . PRO A 1 348 ? 76.920 26.621 201.406 1.00 39.99 348 PRO A C 1
ATOM 2637 O O . PRO A 1 348 ? 75.892 26.015 201.096 1.00 39.99 348 PRO A O 1
ATOM 2641 N N . ASN A 1 349 ? 77.562 26.433 202.559 1.00 43.20 349 ASN A N 1
ATOM 2642 C CA . ASN A 1 349 ? 77.106 25.492 203.582 1.00 43.20 349 ASN A CA 1
ATOM 2643 C C . ASN A 1 349 ? 77.019 24.067 203.050 1.00 43.20 349 ASN A C 1
ATOM 2644 O O . ASN A 1 349 ? 76.160 23.289 203.470 1.00 43.20 349 ASN A O 1
ATOM 2649 N N . ALA A 1 350 ? 77.909 23.712 202.129 1.00 40.34 350 ALA A N 1
ATOM 2650 C CA . ALA A 1 350 ? 77.957 22.367 201.577 1.00 40.34 350 ALA A CA 1
ATOM 2651 C C . ALA A 1 350 ? 78.984 21.545 202.342 1.00 40.34 350 ALA A C 1
ATOM 2652 O O . ALA A 1 350 ? 80.100 22.011 202.590 1.00 40.34 350 ALA A O 1
ATOM 2654 N N . ALA A 1 351 ? 78.600 20.334 202.717 1.00 37.98 351 ALA A N 1
ATOM 2655 C CA . ALA A 1 351 ? 79.451 19.506 203.558 1.00 37.98 351 ALA A CA 1
ATOM 2656 C C . ALA A 1 351 ? 80.703 19.088 202.796 1.00 37.98 351 ALA A C 1
ATOM 2657 O O . ALA A 1 351 ? 80.598 18.565 201.681 1.00 37.98 351 ALA A O 1
ATOM 2659 N N . PRO A 1 352 ? 81.897 19.303 203.352 1.00 34.55 352 PRO A N 1
ATOM 2660 C CA . PRO A 1 352 ? 83.105 18.851 202.673 1.00 34.55 352 PRO A CA 1
ATOM 2661 C C . PRO A 1 352 ? 83.156 17.335 202.626 1.00 34.55 352 PRO A C 1
ATOM 2662 O O . PRO A 1 352 ? 82.530 16.654 203.455 1.00 34.55 352 PRO A O 1
ATOM 2666 N N . PRO A 1 353 ? 83.871 16.760 201.660 1.00 29.44 353 PRO A N 1
ATOM 2667 C CA . PRO A 1 353 ? 83.894 15.300 201.533 1.00 29.44 353 PRO A CA 1
ATOM 2668 C C . PRO A 1 353 ? 84.455 14.628 202.774 1.00 29.44 353 PRO A C 1
ATOM 2669 O O . PRO A 1 353 ? 85.377 15.130 203.416 1.00 29.44 353 PRO A O 1
ATOM 2673 N N . GLN A 1 354 ? 83.877 13.483 203.109 1.00 28.33 354 GLN A N 1
ATOM 2674 C CA . GLN A 1 354 ? 84.338 12.654 204.213 1.00 28.33 354 GLN A CA 1
ATOM 2675 C C . GLN A 1 354 ? 85.147 11.510 203.626 1.00 28.33 354 GLN A C 1
ATOM 2676 O O . GLN A 1 354 ? 84.590 10.608 202.997 1.00 28.33 354 GLN A O 1
ATOM 2682 N N . PHE A 1 355 ? 86.455 11.548 203.830 1.00 28.09 355 PHE A N 1
ATOM 2683 C CA . PHE A 1 355 ? 87.360 10.572 203.249 1.00 28.09 355 PHE A CA 1
ATOM 2684 C C . PHE A 1 355 ? 87.629 9.464 204.252 1.00 28.09 355 PHE A C 1
ATOM 2685 O O . PHE A 1 355 ? 87.931 9.735 205.416 1.00 28.09 355 PHE A O 1
ATOM 2693 N N . LEU A 1 356 ? 87.504 8.221 203.798 1.00 32.47 356 LEU A N 1
ATOM 2694 C CA . LEU A 1 356 ? 87.882 7.084 204.618 1.00 32.47 356 LEU A CA 1
ATOM 2695 C C . LEU A 1 356 ? 89.363 7.166 204.960 1.00 32.47 356 LEU A C 1
ATOM 2696 O O . LEU A 1 356 ? 90.188 7.557 204.131 1.00 32.47 356 LEU A O 1
ATOM 2701 N N . GLN A 1 357 ? 89.697 6.802 206.193 1.00 38.98 357 GLN A N 1
ATOM 2702 C CA . GLN A 1 357 ? 91.041 7.024 206.703 1.00 38.98 357 GLN A CA 1
ATOM 2703 C C . GLN A 1 357 ? 92.063 6.173 205.967 1.00 38.98 357 GLN A C 1
ATOM 2704 O O . GLN A 1 357 ? 91.828 4.995 205.687 1.00 38.98 357 GLN A O 1
ATOM 2710 N N . ASN A 1 358 ? 93.212 6.781 205.666 1.00 41.79 358 ASN A N 1
ATOM 2711 C CA . ASN A 1 358 ? 94.347 6.107 205.037 1.00 41.79 358 ASN A CA 1
ATOM 2712 C C . ASN A 1 358 ? 93.969 5.517 203.680 1.00 41.79 358 ASN A C 1
ATOM 2713 O O . ASN A 1 358 ? 94.141 4.329 203.418 1.00 41.79 358 ASN A O 1
ATOM 2718 N N . THR A 1 359 ? 93.445 6.378 202.811 1.00 35.69 359 THR A N 1
ATOM 2719 C CA . THR A 1 359 ? 93.120 5.987 201.445 1.00 35.69 359 THR A CA 1
ATOM 2720 C C . THR A 1 359 ? 93.619 7.007 200.433 1.00 35.69 359 THR A C 1
ATOM 2721 O O . THR A 1 359 ? 93.131 7.028 199.302 1.00 35.69 359 THR A O 1
ATOM 2725 N N . ASN A 1 360 ? 94.574 7.854 200.817 1.00 35.50 360 ASN A N 1
ATOM 2726 C CA . ASN A 1 360 ? 95.116 8.889 199.940 1.00 35.50 360 ASN A CA 1
ATOM 2727 C C . ASN A 1 360 ? 94.031 9.844 199.456 1.00 35.50 360 ASN A C 1
ATOM 2728 O O . ASN A 1 360 ? 94.103 10.364 198.343 1.00 35.50 360 ASN A O 1
ATOM 2733 N N . GLN A 1 361 ? 93.021 10.080 200.294 1.00 31.35 361 GLN A N 1
ATOM 2734 C CA . GLN A 1 361 ? 91.901 10.962 199.971 1.00 31.35 361 GLN A CA 1
ATOM 2735 C C . GLN A 1 361 ? 91.206 10.552 198.678 1.00 31.35 361 GLN A C 1
ATOM 2736 O O . GLN A 1 361 ? 90.720 11.400 197.930 1.00 31.35 361 GLN A O 1
ATOM 2742 N N . GLN A 1 362 ? 91.141 9.251 198.404 1.00 28.63 362 GLN A N 1
ATOM 2743 C CA . GLN A 1 362 ? 90.557 8.753 197.169 1.00 28.63 362 GLN A CA 1
ATOM 2744 C C . GLN A 1 362 ? 89.246 8.014 197.372 1.00 28.63 362 GLN A C 1
ATOM 2745 O O . GLN A 1 362 ? 88.524 7.796 196.395 1.00 28.63 362 GLN A O 1
ATOM 2751 N N . VAL A 1 363 ? 88.914 7.633 198.600 1.00 27.60 363 VAL A N 1
ATOM 2752 C CA . VAL A 1 363 ? 87.716 6.861 198.903 1.00 27.60 363 VAL A CA 1
ATOM 2753 C C . VAL A 1 363 ? 86.849 7.678 199.848 1.00 27.60 363 VAL A C 1
ATOM 2754 O O . VAL A 1 363 ? 87.332 8.155 200.879 1.00 27.60 363 VAL A O 1
ATOM 2758 N N . ILE A 1 364 ? 85.578 7.840 199.495 1.00 25.70 364 ILE A N 1
ATOM 2759 C CA . ILE A 1 364 ? 84.627 8.614 200.286 1.00 25.70 364 ILE A CA 1
ATOM 2760 C C . ILE A 1 364 ? 84.000 7.715 201.338 1.00 25.70 364 ILE A C 1
ATOM 2761 O O . ILE A 1 364 ? 83.638 6.569 201.061 1.00 25.70 364 ILE A O 1
ATOM 2766 N N . ASP A 1 365 ? 83.876 8.232 202.554 1.00 27.40 365 ASP A N 1
ATOM 2767 C CA . ASP A 1 365 ? 83.274 7.497 203.656 1.00 27.40 365 ASP A CA 1
ATOM 2768 C C . ASP A 1 365 ? 81.789 7.829 203.736 1.00 27.40 365 ASP A C 1
ATOM 2769 O O . ASP A 1 365 ? 81.415 8.987 203.945 1.00 27.40 365 ASP A O 1
ATOM 2774 N N . PHE A 1 366 ? 80.946 6.814 203.562 1.00 24.63 366 PHE A N 1
ATOM 2775 C CA . PHE A 1 366 ? 79.505 7.000 203.603 1.00 24.63 366 PHE A CA 1
ATOM 2776 C C . PHE A 1 366 ? 78.915 6.763 204.981 1.00 24.63 366 PHE A C 1
ATOM 2777 O O . PHE A 1 366 ? 77.800 7.217 205.248 1.00 24.63 366 PHE A O 1
ATOM 2785 N N . ARG A 1 367 ? 79.640 6.081 205.858 1.00 29.39 367 ARG A N 1
ATOM 2786 C CA . ARG A 1 367 ? 79.083 5.593 207.108 1.00 29.39 367 ARG A CA 1
ATOM 2787 C C . ARG A 1 367 ? 79.050 6.676 208.177 1.00 29.39 367 ARG A C 1
ATOM 2788 O O . ARG A 1 367 ? 79.989 7.461 208.320 1.00 29.39 367 ARG A O 1
ATOM 2796 N N . GLY A 1 368 ? 77.949 6.711 208.930 1.00 31.67 368 GLY A N 1
ATOM 2797 C CA . GLY A 1 368 ? 77.838 7.548 210.104 1.00 31.67 368 GLY A CA 1
ATOM 2798 C C . GLY A 1 368 ? 77.429 6.720 211.310 1.00 31.67 368 GLY A C 1
ATOM 2799 O O . GLY A 1 368 ? 77.289 5.500 211.229 1.00 31.67 368 GLY A O 1
ATOM 2800 N N . VAL A 1 369 ? 77.241 7.415 212.430 1.00 36.23 369 VAL A N 1
ATOM 2801 C CA . VAL A 1 369 ? 76.862 6.742 213.666 1.00 36.23 369 VAL A CA 1
ATOM 2802 C C . VAL A 1 369 ? 75.410 6.293 213.583 1.00 36.23 369 VAL A C 1
ATOM 2803 O O . VAL A 1 369 ? 74.537 7.034 213.114 1.00 36.23 369 VAL A O 1
ATOM 2807 N N . GLY A 1 370 ? 75.145 5.073 214.039 1.00 38.54 370 GLY A N 1
ATOM 2808 C CA . GLY A 1 370 ? 73.815 4.506 213.940 1.00 38.54 370 GLY A CA 1
ATOM 2809 C C . GLY A 1 370 ? 73.091 4.365 215.261 1.00 38.54 370 GLY A C 1
ATOM 2810 O O . GLY A 1 370 ? 72.789 5.364 215.917 1.00 38.54 370 GLY A O 1
ATOM 2811 N N . VAL A 1 371 ? 72.811 3.128 215.669 1.00 42.70 371 VAL A N 1
ATOM 2812 C CA . VAL A 1 371 ? 72.068 2.878 216.899 1.00 42.70 371 VAL A CA 1
ATOM 2813 C C . VAL A 1 371 ? 73.028 2.225 217.886 1.00 42.70 371 VAL A C 1
ATOM 2814 O O . VAL A 1 371 ? 72.639 1.378 218.698 1.00 42.70 371 VAL A O 1
ATOM 2818 N N . GLY A 1 372 ? 74.300 2.594 217.804 1.00 45.46 372 GLY A N 1
ATOM 2819 C CA . GLY A 1 372 ? 75.268 2.116 218.768 1.00 45.46 372 GLY A CA 1
ATOM 2820 C C . GLY A 1 372 ? 75.981 0.870 218.295 1.00 45.46 372 GLY A C 1
ATOM 2821 O O . GLY A 1 372 ? 75.407 -0.223 218.314 1.00 45.46 372 GLY A O 1
ATOM 2822 N N . GLN A 1 373 ? 77.232 1.032 217.867 1.00 45.42 373 GLN A N 1
ATOM 2823 C CA . GLN A 1 373 ? 78.104 -0.000 217.316 1.00 45.42 373 GLN A CA 1
ATOM 2824 C C . GLN A 1 373 ? 77.657 -0.482 215.946 1.00 45.42 373 GLN A C 1
ATOM 2825 O O . GLN A 1 373 ? 78.358 -1.295 215.338 1.00 45.42 373 GLN A O 1
ATOM 2831 N N . ALA A 1 374 ? 76.532 -0.004 215.431 1.00 40.23 374 ALA A N 1
ATOM 2832 C CA . ALA A 1 374 ? 76.032 -0.388 214.116 1.00 40.23 374 ALA A CA 1
ATOM 2833 C C . ALA A 1 374 ? 75.872 0.887 213.303 1.00 40.23 374 ALA A C 1
ATOM 2834 O O . ALA A 1 374 ? 74.912 1.636 213.501 1.00 40.23 374 ALA A O 1
ATOM 2836 N N . GLY A 1 375 ? 76.800 1.134 212.392 1.00 33.11 375 GLY A N 1
ATOM 2837 C CA . GLY A 1 375 ? 76.745 2.339 211.597 1.00 33.11 375 GLY A CA 1
ATOM 2838 C C . GLY A 1 375 ? 75.645 2.298 210.562 1.00 33.11 375 GLY A C 1
ATOM 2839 O O . GLY A 1 375 ? 75.040 1.264 210.281 1.00 33.11 375 GLY A O 1
ATOM 2840 N N . ASP A 1 376 ? 75.376 3.464 209.984 1.00 27.30 376 ASP A N 1
ATOM 2841 C CA . ASP A 1 376 ? 74.370 3.590 208.944 1.00 27.30 376 ASP A CA 1
ATOM 2842 C C . ASP A 1 376 ? 74.906 4.494 207.843 1.00 27.30 376 ASP A C 1
ATOM 2843 O O . ASP A 1 376 ? 76.033 4.986 207.907 1.00 27.30 376 ASP A O 1
ATOM 2848 N N . ILE A 1 377 ? 74.085 4.708 206.825 1.00 22.11 377 ILE A N 1
ATOM 2849 C CA . ILE A 1 377 ? 74.398 5.595 205.716 1.00 22.11 377 ILE A CA 1
ATOM 2850 C C . ILE A 1 377 ? 73.418 6.757 205.753 1.00 22.11 377 ILE A C 1
ATOM 2851 O O . ILE A 1 377 ? 72.269 6.626 205.334 1.00 22.11 377 ILE A O 1
ATOM 2856 N N . PRO A 1 378 ? 73.836 7.918 206.255 1.00 21.10 378 PRO A N 1
ATOM 2857 C CA . PRO A 1 378 ? 72.920 9.064 206.298 1.00 21.10 378 PRO A CA 1
ATOM 2858 C C . PRO A 1 378 ? 72.460 9.520 204.932 1.00 21.10 378 PRO A C 1
ATOM 2859 O O . PRO A 1 378 ? 71.446 10.217 204.839 1.00 21.10 378 PRO A O 1
ATOM 2863 N N . ALA A 1 379 ? 73.173 9.160 203.870 1.00 18.80 379 ALA A N 1
ATOM 2864 C CA . ALA A 1 379 ? 72.780 9.531 202.521 1.00 18.80 379 ALA A CA 1
ATOM 2865 C C . ALA A 1 379 ? 71.708 8.623 201.944 1.00 18.80 379 ALA A C 1
ATOM 2866 O O . ALA A 1 379 ? 71.134 8.960 200.907 1.00 18.80 379 ALA A O 1
ATOM 2868 N N . LEU A 1 380 ? 71.440 7.478 202.571 1.00 18.12 380 LEU A N 1
ATOM 2869 C CA . LEU A 1 380 ? 70.368 6.601 202.127 1.00 18.12 380 LEU A CA 1
ATOM 2870 C C . LEU A 1 380 ? 69.023 6.965 202.720 1.00 18.12 380 LEU A C 1
ATOM 2871 O O . LEU A 1 380 ? 67.994 6.535 202.193 1.00 18.12 380 LEU A O 1
ATOM 2876 N N . ARG A 1 381 ? 69.004 7.737 203.796 1.00 18.88 381 ARG A N 1
ATOM 2877 C CA . ARG A 1 381 ? 67.766 8.152 204.428 1.00 18.88 381 ARG A CA 1
ATOM 2878 C C . ARG A 1 381 ? 67.249 9.468 203.880 1.00 18.88 381 ARG A C 1
ATOM 2879 O O . ARG A 1 381 ? 66.254 9.990 204.386 1.00 18.88 381 ARG A O 1
ATOM 2887 N N . LEU A 1 382 ? 67.905 10.015 202.870 1.00 17.78 382 LEU A N 1
ATOM 2888 C CA . LEU A 1 382 ? 67.443 11.202 202.173 1.00 17.78 382 LEU A CA 1
ATOM 2889 C C . LEU A 1 382 ? 66.738 10.745 200.910 1.00 17.78 382 LEU A C 1
ATOM 2890 O O . LEU A 1 382 ? 67.345 10.076 200.072 1.00 17.78 382 LEU A O 1
ATOM 2895 N N . ALA A 1 383 ? 65.460 11.092 200.775 1.00 17.02 383 ALA A N 1
ATOM 2896 C CA . ALA A 1 383 ? 64.736 10.724 199.568 1.00 17.02 383 ALA A CA 1
ATOM 2897 C C . ALA A 1 383 ? 65.234 11.489 198.358 1.00 17.02 383 ALA A C 1
ATOM 2898 O O . ALA A 1 383 ? 64.960 11.082 197.228 1.00 17.02 383 ALA A O 1
ATOM 2900 N N . GLN A 1 384 ? 65.947 12.593 198.573 1.00 17.09 384 GLN A N 1
ATOM 2901 C CA . GLN A 1 384 ? 66.553 13.312 197.462 1.00 17.09 384 GLN A CA 1
ATOM 2902 C C . GLN A 1 384 ? 67.583 12.452 196.757 1.00 17.09 384 GLN A C 1
ATOM 2903 O O . GLN A 1 384 ? 67.645 12.431 195.526 1.00 17.09 384 GLN A O 1
ATOM 2909 N N . SER A 1 385 ? 68.402 11.736 197.524 1.00 16.29 385 SER A N 1
ATOM 2910 C CA . SER A 1 385 ? 69.460 10.928 196.934 1.00 16.29 385 SER A CA 1
ATOM 2911 C C . SER A 1 385 ? 68.893 9.790 196.099 1.00 16.29 385 SER A C 1
ATOM 2912 O O . SER A 1 385 ? 69.440 9.460 195.044 1.00 16.29 385 SER A O 1
ATOM 2915 N N . TRP A 1 386 ? 67.800 9.179 196.551 1.00 18.79 386 TRP A N 1
ATOM 2916 C CA . TRP A 1 386 ? 67.200 8.089 195.792 1.00 18.79 386 TRP A CA 1
ATOM 2917 C C . TRP A 1 386 ? 66.584 8.589 194.494 1.00 18.79 386 TRP A C 1
ATOM 2918 O O . TRP A 1 386 ? 66.616 7.889 193.479 1.00 18.79 386 TRP A O 1
ATOM 2929 N N . SER A 1 387 ? 66.020 9.794 194.503 1.00 17.12 387 SER A N 1
ATOM 2930 C CA . SER A 1 387 ? 65.453 10.356 193.287 1.00 17.12 387 SER A CA 1
ATOM 2931 C C . SER A 1 387 ? 66.496 11.023 192.411 1.00 17.12 387 SER A C 1
ATOM 2932 O O . SER A 1 387 ? 66.234 11.252 191.229 1.00 17.12 387 SER A O 1
ATOM 2935 N N . ASP A 1 388 ? 67.666 11.338 192.962 1.00 17.46 388 ASP A N 1
ATOM 2936 C CA . ASP A 1 388 ? 68.771 11.855 192.165 1.00 17.46 388 ASP A CA 1
ATOM 2937 C C . ASP A 1 388 ? 69.440 10.754 191.359 1.00 17.46 388 ASP A C 1
ATOM 2938 O O . ASP A 1 388 ? 69.873 10.989 190.228 1.00 17.46 388 ASP A O 1
ATOM 2943 N N . ALA A 1 389 ? 69.546 9.552 191.926 1.00 16.63 389 ALA A N 1
ATOM 2944 C CA . ALA A 1 389 ? 70.141 8.442 191.195 1.00 16.63 389 ALA A CA 1
ATOM 2945 C C . ALA A 1 389 ? 69.263 8.003 190.035 1.00 16.63 389 ALA A C 1
ATOM 2946 O O . ALA A 1 389 ? 69.775 7.535 189.017 1.00 16.63 389 ALA A O 1
ATOM 2948 N N . ILE A 1 390 ? 67.944 8.143 190.165 1.00 16.41 390 ILE A N 1
ATOM 2949 C CA . ILE A 1 390 ? 67.064 7.899 189.029 1.00 16.41 390 ILE A CA 1
ATOM 2950 C C . ILE A 1 390 ? 67.346 8.903 187.920 1.00 16.41 390 ILE A C 1
ATOM 2951 O O . ILE A 1 390 ? 67.384 8.549 186.739 1.00 16.41 390 ILE A O 1
ATOM 2956 N N . GLY A 1 391 ? 67.530 10.174 188.279 1.00 16.72 391 GLY A N 1
ATOM 2957 C CA . GLY A 1 391 ? 67.901 11.172 187.288 1.00 16.72 391 GLY A CA 1
ATOM 2958 C C . GLY A 1 391 ? 69.310 10.991 186.761 1.00 16.72 391 GLY A C 1
ATOM 2959 O O . GLY A 1 391 ? 69.569 11.202 185.576 1.00 16.72 391 GLY A O 1
ATOM 2960 N N . PHE A 1 392 ? 70.242 10.603 187.634 1.00 17.08 392 PHE A N 1
ATOM 2961 C CA . PHE A 1 392 ? 71.630 10.411 187.223 1.00 17.08 392 PHE A CA 1
ATOM 2962 C C . PHE A 1 392 ? 71.752 9.319 186.173 1.00 17.08 392 PHE A C 1
ATOM 2963 O O . PHE A 1 392 ? 72.517 9.457 185.215 1.00 17.08 392 PHE A O 1
ATOM 2971 N N . LEU A 1 393 ? 71.014 8.221 186.334 1.00 16.69 393 LEU A N 1
ATOM 2972 C CA . LEU A 1 393 ? 71.066 7.148 185.351 1.00 16.69 393 LEU A CA 1
ATOM 2973 C C . LEU A 1 393 ? 70.314 7.488 184.077 1.00 16.69 393 LEU A C 1
ATOM 2974 O O . LEU A 1 393 ? 70.560 6.860 183.045 1.00 16.69 393 LEU A O 1
ATOM 2979 N N . LEU A 1 394 ? 69.389 8.444 184.126 1.00 17.94 394 LEU A N 1
ATOM 2980 C CA . LEU A 1 394 ? 68.587 8.759 182.950 1.00 17.94 394 LEU A CA 1
ATOM 2981 C C . LEU A 1 394 ? 69.400 9.504 181.905 1.00 17.94 394 LEU A C 1
ATOM 2982 O O . LEU A 1 394 ? 69.329 9.193 180.713 1.00 17.94 394 LEU A O 1
ATOM 2987 N N . ASP A 1 395 ? 70.171 10.500 182.327 1.00 19.31 395 ASP A N 1
ATOM 2988 C CA . ASP A 1 395 ? 70.937 11.314 181.398 1.00 19.31 395 ASP A CA 1
ATOM 2989 C C . ASP A 1 395 ? 72.389 10.876 181.310 1.00 19.31 395 ASP A C 1
ATOM 2990 O O . ASP A 1 395 ? 73.235 11.641 180.839 1.00 19.31 395 ASP A O 1
ATOM 2995 N N . THR A 1 396 ? 72.697 9.666 181.767 1.00 18.76 396 THR A N 1
ATOM 2996 C CA . THR A 1 396 ? 74.024 9.094 181.589 1.00 18.76 396 THR A CA 1
ATOM 2997 C C . THR A 1 396 ? 73.989 7.847 180.718 1.00 18.76 396 THR A C 1
ATOM 2998 O O . THR A 1 396 ? 74.685 7.798 179.701 1.00 18.76 396 THR A O 1
ATOM 3002 N N . ILE A 1 397 ? 73.191 6.843 181.072 1.00 18.80 397 ILE A N 1
ATOM 3003 C CA . ILE A 1 397 ? 73.132 5.598 180.320 1.00 18.80 397 ILE A CA 1
ATOM 3004 C C . ILE A 1 397 ? 71.786 5.376 179.665 1.00 18.80 397 ILE A C 1
ATOM 3005 O O . ILE A 1 397 ? 71.576 4.316 179.061 1.00 18.80 397 ILE A O 1
ATOM 3010 N N . GLY A 1 398 ? 70.866 6.331 179.759 1.00 19.26 398 GLY A N 1
ATOM 3011 C CA . GLY A 1 398 ? 69.578 6.182 179.112 1.00 19.26 398 GLY A CA 1
ATOM 3012 C C . GLY A 1 398 ? 68.554 5.505 180.006 1.00 19.26 398 GLY A C 1
ATOM 3013 O O . GLY A 1 398 ? 68.617 5.574 181.230 1.00 19.26 398 GLY A O 1
ATOM 3014 N N . GLY A 1 399 ? 67.602 4.828 179.371 1.00 20.90 399 GLY A N 1
ATOM 3015 C CA . GLY A 1 399 ? 66.575 4.115 180.100 1.00 20.90 399 GLY A CA 1
ATOM 3016 C C . GLY A 1 399 ? 65.285 4.877 180.315 1.00 20.90 399 GLY A C 1
ATOM 3017 O O . GLY A 1 399 ? 64.835 5.027 181.451 1.00 20.90 399 GLY A O 1
ATOM 3018 N N . GLU A 1 400 ? 64.680 5.373 179.236 1.00 23.06 400 GLU A N 1
ATOM 3019 C CA . GLU A 1 400 ? 63.401 6.065 179.356 1.00 23.06 400 GLU A CA 1
ATOM 3020 C C . GLU A 1 400 ? 62.225 5.107 179.447 1.00 23.06 400 GLU A C 1
ATOM 3021 O O . GLU A 1 400 ? 61.508 5.097 180.451 1.00 23.06 400 GLU A O 1
ATOM 3027 N N . ALA A 1 401 ? 62.003 4.303 178.410 1.00 20.77 401 ALA A N 1
ATOM 3028 C CA . ALA A 1 401 ? 60.898 3.360 178.449 1.00 20.77 401 ALA A CA 1
ATOM 3029 C C . ALA A 1 401 ? 61.027 2.391 179.610 1.00 20.77 401 ALA A C 1
ATOM 3030 O O . ALA A 1 401 ? 60.026 1.802 180.028 1.00 20.77 401 ALA A O 1
ATOM 3032 N N . GLN A 1 402 ? 62.237 2.216 180.136 1.00 18.98 402 GLN A N 1
ATOM 3033 C CA . GLN A 1 402 ? 62.462 1.341 181.275 1.00 18.98 402 GLN A CA 1
ATOM 3034 C C . GLN A 1 402 ? 62.061 1.993 182.587 1.00 18.98 402 GLN A C 1
ATOM 3035 O O . GLN A 1 402 ? 61.634 1.298 183.511 1.00 18.98 402 GLN A O 1
ATOM 3041 N N . LEU A 1 403 ? 62.199 3.312 182.699 1.00 18.16 403 LEU A N 1
ATOM 3042 C CA . LEU A 1 403 ? 61.718 3.994 183.894 1.00 18.16 403 LEU A CA 1
ATOM 3043 C C . LEU A 1 403 ? 60.200 4.006 183.946 1.00 18.16 403 LEU A C 1
ATOM 3044 O O . LEU A 1 403 ? 59.614 4.012 185.031 1.00 18.16 403 LEU A O 1
ATOM 3049 N N . ALA A 1 404 ? 59.550 4.030 182.788 1.00 19.10 404 ALA A N 1
ATOM 3050 C CA . ALA A 1 404 ? 58.108 3.855 182.757 1.00 19.10 404 ALA A CA 1
ATOM 3051 C C . ALA A 1 404 ? 57.725 2.422 183.079 1.00 19.10 404 ALA A C 1
ATOM 3052 O O . ALA A 1 404 ? 56.738 2.180 183.778 1.00 19.10 404 ALA A O 1
ATOM 3054 N N . MET A 1 405 ? 58.477 1.458 182.554 1.00 18.71 405 MET A N 1
ATOM 3055 C CA . MET A 1 405 ? 58.240 0.059 182.888 1.00 18.71 405 MET A CA 1
ATOM 3056 C C . MET A 1 405 ? 58.552 -0.209 184.351 1.00 18.71 405 MET A C 1
ATOM 3057 O O . MET A 1 405 ? 57.754 -0.823 185.062 1.00 18.71 405 MET A O 1
ATOM 3062 N N . GLY A 1 406 ? 59.713 0.248 184.820 1.00 17.06 406 GLY A N 1
ATOM 3063 C CA . GLY A 1 406 ? 60.121 -0.000 186.188 1.00 17.06 406 GLY A CA 1
ATOM 3064 C C . GLY A 1 406 ? 59.256 0.680 187.221 1.00 17.06 406 GLY A C 1
ATOM 3065 O O . GLY A 1 406 ? 59.226 0.240 188.372 1.00 17.06 406 GLY A O 1
ATOM 3066 N N . LEU A 1 407 ? 58.563 1.750 186.844 1.00 16.44 407 LEU A N 1
ATOM 3067 C CA . LEU A 1 407 ? 57.620 2.387 187.754 1.00 16.44 407 LEU A CA 1
ATOM 3068 C C . LEU A 1 407 ? 56.343 1.573 187.892 1.00 16.44 407 LEU A C 1
ATOM 3069 O O . LEU A 1 407 ? 55.827 1.408 188.999 1.00 16.44 407 LEU A O 1
ATOM 3074 N N . ASN A 1 408 ? 55.818 1.061 186.780 1.00 17.21 408 ASN A N 1
ATOM 3075 C CA . ASN A 1 408 ? 54.616 0.241 186.838 1.00 17.21 408 ASN A CA 1
ATOM 3076 C C . ASN A 1 408 ? 54.880 -1.100 187.505 1.00 17.21 408 ASN A C 1
ATOM 3077 O O . ASN A 1 408 ? 53.989 -1.647 188.160 1.00 17.21 408 ASN A O 1
ATOM 3082 N N . ASP A 1 409 ? 56.080 -1.655 187.332 1.00 17.21 409 ASP A N 1
ATOM 3083 C CA . ASP A 1 409 ? 56.421 -2.902 188.004 1.00 17.21 409 ASP A CA 1
ATOM 3084 C C . ASP A 1 409 ? 56.456 -2.725 189.512 1.00 17.21 409 ASP A C 1
ATOM 3085 O O . ASP A 1 409 ? 56.000 -3.599 190.253 1.00 17.21 409 ASP A O 1
ATOM 3090 N N . MET A 1 410 ? 57.014 -1.612 189.986 1.00 15.45 410 MET A N 1
ATOM 3091 C CA . MET A 1 410 ? 57.075 -1.371 191.421 1.00 15.45 410 MET A CA 1
ATOM 3092 C C . MET A 1 410 ? 55.682 -1.262 192.018 1.00 15.45 410 MET A C 1
ATOM 3093 O O . MET A 1 410 ? 55.421 -1.794 193.099 1.00 15.45 410 MET A O 1
ATOM 3098 N N . VAL A 1 411 ? 54.772 -0.577 191.328 1.00 14.99 411 VAL A N 1
ATOM 3099 C CA . VAL A 1 411 ? 53.428 -0.388 191.860 1.00 14.99 411 VAL A CA 1
ATOM 3100 C C . VAL A 1 411 ? 52.723 -1.725 192.015 1.00 14.99 411 VAL A C 1
ATOM 3101 O O . VAL A 1 411 ? 52.089 -1.993 193.039 1.00 14.99 411 VAL A O 1
ATOM 3105 N N . ALA A 1 412 ? 52.830 -2.589 191.006 1.00 15.20 412 ALA A N 1
ATOM 3106 C CA . ALA A 1 412 ? 52.149 -3.876 191.055 1.00 15.20 412 ALA A CA 1
ATOM 3107 C C . ALA A 1 412 ? 52.670 -4.743 192.192 1.00 15.20 412 ALA A C 1
ATOM 3108 O O . ALA A 1 412 ? 51.888 -5.380 192.905 1.00 15.20 412 ALA A O 1
ATOM 3110 N N . GLN A 1 413 ? 53.985 -4.771 192.388 1.00 16.52 413 GLN A N 1
ATOM 3111 C CA . GLN A 1 413 ? 54.605 -5.715 193.306 1.00 16.52 413 GLN A CA 1
ATOM 3112 C C . GLN A 1 413 ? 54.710 -5.214 194.736 1.00 16.52 413 GLN A C 1
ATOM 3113 O O . GLN A 1 413 ? 54.880 -6.030 195.646 1.00 16.52 413 GLN A O 1
ATOM 3119 N N . CYS A 1 414 ? 54.615 -3.908 194.961 1.00 15.76 414 CYS A N 1
ATOM 3120 C CA . CYS A 1 414 ? 54.935 -3.321 196.254 1.00 15.76 414 CYS A CA 1
ATOM 3121 C C . CYS A 1 414 ? 53.761 -2.562 196.851 1.00 15.76 414 CYS A C 1
ATOM 3122 O O . CYS A 1 414 ? 53.961 -1.571 197.546 1.00 15.76 414 CYS A O 1
ATOM 3125 N N . PHE A 1 415 ? 52.532 -2.989 196.585 1.00 14.87 415 PHE A N 1
ATOM 3126 C CA . PHE A 1 415 ? 51.371 -2.286 197.115 1.00 14.87 415 PHE A CA 1
ATOM 3127 C C . PHE A 1 415 ? 50.308 -3.298 197.490 1.00 14.87 415 PHE A C 1
ATOM 3128 O O . PHE A 1 415 ? 49.895 -4.103 196.653 1.00 14.87 415 PHE A O 1
ATOM 3136 N N . HIS A 1 416 ? 49.872 -3.250 198.744 1.00 15.50 416 HIS A N 1
ATOM 3137 C CA . HIS A 1 416 ? 48.876 -4.161 199.276 1.00 15.50 416 HIS A CA 1
ATOM 3138 C C . HIS A 1 416 ? 47.822 -3.361 200.015 1.00 15.50 416 HIS A C 1
ATOM 3139 O O . HIS A 1 416 ? 48.142 -2.399 200.712 1.00 15.50 416 HIS A O 1
ATOM 3146 N N . MET A 1 417 ? 46.569 -3.761 199.858 1.00 15.44 417 MET A N 1
ATOM 3147 C CA . MET A 1 417 ? 45.444 -3.030 200.405 1.00 15.44 417 MET A CA 1
ATOM 3148 C C . MET A 1 417 ? 44.699 -3.953 201.356 1.00 15.44 417 MET A C 1
ATOM 3149 O O . MET A 1 417 ? 44.753 -5.173 201.215 1.00 15.44 417 MET A O 1
ATOM 3154 N N . HIS A 1 418 ? 44.003 -3.370 202.331 1.00 15.51 418 HIS A N 1
ATOM 3155 C CA . HIS A 1 418 ? 43.622 -4.140 203.509 1.00 15.51 418 HIS A CA 1
ATOM 3156 C C . HIS A 1 418 ? 42.418 -5.053 203.316 1.00 15.51 418 HIS A C 1
ATOM 3157 O O . HIS A 1 418 ? 42.114 -5.823 204.231 1.00 15.51 418 HIS A O 1
ATOM 3164 N N . GLY A 1 419 ? 41.722 -5.003 202.192 1.00 14.91 419 GLY A N 1
ATOM 3165 C CA . GLY A 1 419 ? 40.653 -5.963 201.990 1.00 14.91 419 GLY A CA 1
ATOM 3166 C C . GLY A 1 419 ? 39.390 -5.646 202.760 1.00 14.91 419 GLY A C 1
ATOM 3167 O O . GLY A 1 419 ? 39.444 -4.973 203.788 1.00 14.91 419 GLY A O 1
ATOM 3168 N N . ALA A 1 420 ? 38.249 -6.150 202.295 1.00 14.06 420 ALA A N 1
ATOM 3169 C CA . ALA A 1 420 ? 36.958 -5.656 202.755 1.00 14.06 420 ALA A CA 1
ATOM 3170 C C . ALA A 1 420 ? 36.509 -6.232 204.084 1.00 14.06 420 ALA A C 1
ATOM 3171 O O . ALA A 1 420 ? 35.561 -5.704 204.664 1.00 14.06 420 ALA A O 1
ATOM 3173 N N . GLN A 1 421 ? 37.130 -7.306 204.569 1.00 14.72 421 GLN A N 1
ATOM 3174 C CA . GLN A 1 421 ? 36.724 -7.862 205.855 1.00 14.72 421 GLN A CA 1
ATOM 3175 C C . GLN A 1 421 ? 37.010 -6.892 206.987 1.00 14.72 421 GLN A C 1
ATOM 3176 O O . GLN A 1 421 ? 36.189 -6.720 207.891 1.00 14.72 421 GLN A O 1
ATOM 3182 N N . THR A 1 422 ? 38.169 -6.248 206.954 1.00 15.37 422 THR A N 1
ATOM 3183 C CA . THR A 1 422 ? 38.568 -5.325 208.001 1.00 15.37 422 THR A CA 1
ATOM 3184 C C . THR A 1 422 ? 38.055 -3.907 207.792 1.00 15.37 422 THR A C 1
ATOM 3185 O O . THR A 1 422 ? 38.080 -3.118 208.740 1.00 15.37 422 THR A O 1
ATOM 3189 N N . THR A 1 423 ? 37.574 -3.564 206.597 1.00 15.10 423 THR A N 1
ATOM 3190 C CA . THR A 1 423 ? 37.165 -2.199 206.307 1.00 15.10 423 THR A CA 1
ATOM 3191 C C . THR A 1 423 ? 35.700 -2.033 205.937 1.00 15.10 423 THR A C 1
ATOM 3192 O O . THR A 1 423 ? 35.198 -0.910 206.015 1.00 15.10 423 THR A O 1
ATOM 3196 N N . MET A 1 424 ? 35.008 -3.081 205.547 1.00 14.28 424 MET A N 1
ATOM 3197 C CA . MET A 1 424 ? 33.627 -2.902 205.115 1.00 14.28 424 MET A CA 1
ATOM 3198 C C . MET A 1 424 ? 32.649 -3.830 205.807 1.00 14.28 424 MET A C 1
ATOM 3199 O O . MET A 1 424 ? 31.522 -3.420 206.081 1.00 14.28 424 MET A O 1
ATOM 3204 N N . LEU A 1 425 ? 33.045 -5.065 206.087 1.00 13.79 425 LEU A N 1
ATOM 3205 C CA . LEU A 1 425 ? 32.141 -6.119 206.522 1.00 13.79 425 LEU A CA 1
ATOM 3206 C C . LEU A 1 425 ? 32.215 -6.331 208.027 1.00 13.79 425 LEU A C 1
ATOM 3207 O O . LEU A 1 425 ? 33.209 -6.008 208.678 1.00 13.79 425 LEU A O 1
ATOM 3212 N N . SER A 1 426 ? 31.136 -6.893 208.575 1.00 14.49 426 SER A N 1
ATOM 3213 C CA . SER A 1 426 ? 31.056 -7.230 209.995 1.00 14.49 426 SER A CA 1
ATOM 3214 C C . SER A 1 426 ? 31.705 -8.593 210.230 1.00 14.49 426 SER A C 1
ATOM 3215 O O . SER A 1 426 ? 31.057 -9.587 210.560 1.00 14.49 426 SER A O 1
ATOM 3218 N N . THR A 1 427 ? 33.006 -8.629 210.045 1.00 14.94 427 THR A N 1
ATOM 3219 C CA . THR A 1 427 ? 33.742 -9.857 210.287 1.00 14.94 427 THR A CA 1
ATOM 3220 C C . THR A 1 427 ? 34.098 -9.960 211.764 1.00 14.94 427 THR A C 1
ATOM 3221 O O . THR A 1 427 ? 34.677 -9.023 212.320 1.00 14.94 427 THR A O 1
ATOM 3225 N N . PRO A 1 428 ? 33.761 -11.062 212.428 1.00 15.91 428 PRO A N 1
ATOM 3226 C CA . PRO A 1 428 ? 34.099 -11.200 213.844 1.00 15.91 428 PRO A CA 1
ATOM 3227 C C . PRO A 1 428 ? 35.600 -11.200 214.064 1.00 15.91 428 PRO A C 1
ATOM 3228 O O . PRO A 1 428 ? 36.380 -11.559 213.183 1.00 15.91 428 PRO A O 1
ATOM 3232 N N . ILE A 1 429 ? 35.997 -10.794 215.272 1.00 16.82 429 ILE A N 1
ATOM 3233 C CA . ILE A 1 429 ? 37.406 -10.708 215.637 1.00 16.82 429 ILE A CA 1
ATOM 3234 C C . ILE A 1 429 ? 38.136 -12.024 215.426 1.00 16.82 429 ILE A C 1
ATOM 3235 O O . ILE A 1 429 ? 39.364 -12.035 215.300 1.00 16.82 429 ILE A O 1
ATOM 3240 N N . ILE A 1 430 ? 37.417 -13.143 215.377 1.00 17.12 430 ILE A N 1
ATOM 3241 C CA . ILE A 1 430 ? 38.080 -14.421 215.157 1.00 17.12 430 ILE A CA 1
ATOM 3242 C C . ILE A 1 430 ? 38.717 -14.461 213.775 1.00 17.12 430 ILE A C 1
ATOM 3243 O O . ILE A 1 430 ? 39.833 -14.961 213.609 1.00 17.12 430 ILE A O 1
ATOM 3248 N N . SER A 1 431 ? 38.042 -13.906 212.771 1.00 16.49 431 SER A N 1
ATOM 3249 C CA . SER A 1 431 ? 38.565 -13.885 211.416 1.00 16.49 431 SER A CA 1
ATOM 3250 C C . SER A 1 431 ? 39.123 -12.533 211.009 1.00 16.49 431 SER A C 1
ATOM 3251 O O . SER A 1 431 ? 39.923 -12.472 210.071 1.00 16.49 431 SER A O 1
ATOM 3254 N N . ARG A 1 432 ? 38.722 -11.453 211.676 1.00 15.83 432 ARG A N 1
ATOM 3255 C CA . ARG A 1 432 ? 39.231 -10.145 211.290 1.00 15.83 432 ARG A CA 1
ATOM 3256 C C . ARG A 1 432 ? 40.669 -9.962 211.754 1.00 15.83 432 ARG A C 1
ATOM 3257 O O . ARG A 1 432 ? 41.458 -9.283 211.090 1.00 15.83 432 ARG A O 1
ATOM 3265 N N . ALA A 1 433 ? 41.027 -10.561 212.885 1.00 17.91 433 ALA A N 1
ATOM 3266 C CA . ALA A 1 433 ? 42.337 -10.400 213.488 1.00 17.91 433 ALA A CA 1
ATOM 3267 C C . ALA A 1 433 ? 43.157 -11.675 213.326 1.00 17.91 433 ALA A C 1
ATOM 3268 O O . ALA A 1 433 ? 42.693 -12.685 212.800 1.00 17.91 433 ALA A O 1
ATOM 3270 N N . ASP A 1 434 ? 44.400 -11.624 213.792 1.00 21.27 434 ASP A N 1
ATOM 3271 C CA . ASP A 1 434 ? 45.290 -12.770 213.680 1.00 21.27 434 ASP A CA 1
ATOM 3272 C C . ASP A 1 434 ? 44.830 -13.875 214.617 1.00 21.27 434 ASP A C 1
ATOM 3273 O O . ASP A 1 434 ? 44.589 -13.636 215.801 1.00 21.27 434 ASP A O 1
ATOM 3278 N N . PHE A 1 435 ? 44.718 -15.094 214.093 1.00 22.12 435 PHE A N 1
ATOM 3279 C CA . PHE A 1 435 ? 44.175 -16.178 214.903 1.00 22.12 435 PHE A CA 1
ATOM 3280 C C . PHE A 1 435 ? 45.137 -16.620 215.996 1.00 22.12 435 PHE A C 1
ATOM 3281 O O . PHE A 1 435 ? 44.696 -17.043 217.067 1.00 22.12 435 PHE A O 1
ATOM 3289 N N . GLY A 1 436 ? 46.443 -16.544 215.752 1.00 24.22 436 GLY A N 1
ATOM 3290 C CA . GLY A 1 436 ? 47.392 -17.019 216.746 1.00 24.22 436 GLY A CA 1
ATOM 3291 C C . GLY A 1 436 ? 47.297 -16.270 218.060 1.00 24.22 436 GLY A C 1
ATOM 3292 O O . GLY A 1 436 ? 47.301 -16.877 219.132 1.00 24.22 436 GLY A O 1
ATOM 3293 N N . VAL A 1 437 ? 47.201 -14.948 217.996 1.00 24.28 437 VAL A N 1
ATOM 3294 C CA . VAL A 1 437 ? 47.150 -14.119 219.195 1.00 24.28 437 VAL A CA 1
ATOM 3295 C C . VAL A 1 437 ? 45.715 -13.855 219.627 1.00 24.28 437 VAL A C 1
ATOM 3296 O O . VAL A 1 437 ? 45.367 -13.988 220.802 1.00 24.28 437 VAL A O 1
ATOM 3300 N N . TYR A 1 438 ? 44.872 -13.464 218.683 1.00 23.14 438 TYR A N 1
ATOM 3301 C CA . TYR A 1 438 ? 43.515 -13.009 218.969 1.00 23.14 438 TYR A CA 1
ATOM 3302 C C . TYR A 1 438 ? 42.501 -14.118 218.700 1.00 23.14 438 TYR A C 1
ATOM 3303 O O . TYR A 1 438 ? 41.628 -13.986 217.846 1.00 23.14 438 TYR A O 1
ATOM 3312 N N . HIS A 1 439 ? 42.607 -15.228 219.428 1.00 25.22 439 HIS A N 1
ATOM 3313 C CA . HIS A 1 439 ? 41.622 -16.292 219.292 1.00 25.22 439 HIS A CA 1
ATOM 3314 C C . HIS A 1 439 ? 40.779 -16.480 220.538 1.00 25.22 439 HIS A C 1
ATOM 3315 O O . HIS A 1 439 ? 39.785 -17.211 220.487 1.00 25.22 439 HIS A O 1
ATOM 3322 N N . ASN A 1 440 ? 41.150 -15.848 221.648 1.00 25.47 440 ASN A N 1
ATOM 3323 C CA . ASN A 1 440 ? 40.319 -15.824 222.840 1.00 25.47 440 ASN A CA 1
ATOM 3324 C C . ASN A 1 440 ? 40.321 -14.438 223.462 1.00 25.47 440 ASN A C 1
ATOM 3325 O O . ASN A 1 440 ? 40.253 -14.301 224.686 1.00 25.47 440 ASN A O 1
ATOM 3330 N N . VAL A 1 441 ? 40.425 -13.401 222.633 1.00 23.47 441 VAL A N 1
ATOM 3331 C CA . VAL A 1 441 ? 40.325 -12.039 223.136 1.00 23.47 441 VAL A CA 1
ATOM 3332 C C . VAL A 1 441 ? 38.878 -11.696 223.446 1.00 23.47 441 VAL A C 1
ATOM 3333 O O . VAL A 1 441 ? 38.603 -10.825 224.276 1.00 23.47 441 VAL A O 1
ATOM 3337 N N . VAL A 1 442 ? 37.928 -12.377 222.809 1.00 22.84 442 VAL A N 1
ATOM 3338 C CA . VAL A 1 442 ? 36.530 -12.087 223.087 1.00 22.84 442 VAL A CA 1
ATOM 3339 C C . VAL A 1 442 ? 36.064 -12.844 224.320 1.00 22.84 442 VAL A C 1
ATOM 3340 O O . VAL A 1 442 ? 35.189 -12.378 225.055 1.00 22.84 442 VAL A O 1
ATOM 3344 N N . THR A 1 443 ? 36.623 -14.028 224.562 1.00 24.18 443 THR A N 1
ATOM 3345 C CA . THR A 1 443 ? 36.352 -14.714 225.818 1.00 24.18 443 THR A CA 1
ATOM 3346 C C . THR A 1 443 ? 36.879 -13.912 226.996 1.00 24.18 443 THR A C 1
ATOM 3347 O O . THR A 1 443 ? 36.206 -13.789 228.024 1.00 24.18 443 THR A O 1
ATOM 3351 N N . ASN A 1 444 ? 38.075 -13.342 226.859 1.00 24.86 444 ASN A N 1
ATOM 3352 C CA . ASN A 1 444 ? 38.657 -12.573 227.950 1.00 24.86 444 ASN A CA 1
ATOM 3353 C C . ASN A 1 444 ? 38.001 -11.207 228.087 1.00 24.86 444 ASN A C 1
ATOM 3354 O O . ASN A 1 444 ? 37.867 -10.693 229.201 1.00 24.86 444 ASN A O 1
ATOM 3359 N N . MET A 1 445 ? 37.600 -10.591 226.971 1.00 23.83 445 MET A N 1
ATOM 3360 C CA . MET A 1 445 ? 36.839 -9.348 227.051 1.00 23.83 445 MET A CA 1
ATOM 3361 C C . MET A 1 445 ? 35.526 -9.559 227.781 1.00 23.83 445 MET A C 1
ATOM 3362 O O . MET A 1 445 ? 35.101 -8.711 228.569 1.00 23.83 445 MET A O 1
ATOM 3367 N N . TYR A 1 446 ? 34.857 -10.675 227.508 1.00 23.07 446 TYR A N 1
ATOM 3368 C CA . TYR A 1 446 ? 33.599 -10.972 228.179 1.00 23.07 446 TYR A CA 1
ATOM 3369 C C . TYR A 1 446 ? 33.799 -11.134 229.678 1.00 23.07 446 TYR A C 1
ATOM 3370 O O . TYR A 1 446 ? 32.972 -10.679 230.473 1.00 23.07 446 TYR A O 1
ATOM 3379 N N . ARG A 1 447 ? 34.889 -11.783 230.084 1.00 24.06 447 ARG A N 1
ATOM 3380 C CA . ARG A 1 447 ? 35.174 -11.928 231.506 1.00 24.06 447 ARG A CA 1
ATOM 3381 C C . ARG A 1 447 ? 35.450 -10.582 232.156 1.00 24.06 447 ARG A C 1
ATOM 3382 O O . ARG A 1 447 ? 34.995 -10.319 233.273 1.00 24.06 447 ARG A O 1
ATOM 3390 N N . ARG A 1 448 ? 36.204 -9.720 231.480 1.00 22.61 448 ARG A N 1
ATOM 3391 C CA . ARG A 1 448 ? 36.534 -8.427 232.064 1.00 22.61 448 ARG A CA 1
ATOM 3392 C C . ARG A 1 448 ? 35.299 -7.557 232.213 1.00 22.61 448 ARG A C 1
ATOM 3393 O O . ARG A 1 448 ? 35.158 -6.847 233.209 1.00 22.61 448 ARG A O 1
ATOM 3401 N N . LEU A 1 449 ? 34.387 -7.602 231.248 1.00 22.21 449 LEU A N 1
ATOM 3402 C CA . LEU A 1 449 ? 33.157 -6.832 231.375 1.00 22.21 449 LEU A CA 1
ATOM 3403 C C . LEU A 1 449 ? 32.206 -7.464 232.380 1.00 22.21 449 LEU A C 1
ATOM 3404 O O . LEU A 1 449 ? 31.518 -6.753 233.116 1.00 22.21 449 LEU A O 1
ATOM 3409 N N . ALA A 1 450 ? 32.146 -8.795 232.418 1.00 23.67 450 ALA A N 1
ATOM 3410 C CA . ALA A 1 450 ? 31.317 -9.465 233.412 1.00 23.67 450 ALA A CA 1
ATOM 3411 C C . ALA A 1 450 ? 31.800 -9.163 234.820 1.00 23.67 450 ALA A C 1
ATOM 3412 O O . ALA A 1 450 ? 30.993 -8.960 235.732 1.00 23.67 450 ALA A O 1
ATOM 3414 N N . TYR A 1 451 ? 33.116 -9.135 235.021 1.00 25.86 451 TYR A N 1
ATOM 3415 C CA . TYR A 1 451 ? 33.655 -8.828 236.338 1.00 25.86 451 TYR A CA 1
ATOM 3416 C C . TYR A 1 451 ? 33.250 -7.430 236.782 1.00 25.86 451 TYR A C 1
ATOM 3417 O O . TYR A 1 451 ? 32.674 -7.257 237.858 1.00 25.86 451 TYR A O 1
ATOM 3426 N N . MET A 1 452 ? 33.506 -6.420 235.945 1.00 23.91 452 MET A N 1
ATOM 3427 C CA . MET A 1 452 ? 33.240 -5.041 236.344 1.00 23.91 452 MET A CA 1
ATOM 3428 C C . MET A 1 452 ? 31.769 -4.821 236.656 1.00 23.91 452 MET A C 1
ATOM 3429 O O . MET A 1 452 ? 31.430 -4.154 237.637 1.00 23.91 452 MET A O 1
ATOM 3434 N N . TYR A 1 453 ? 30.879 -5.372 235.836 1.00 23.18 453 TYR A N 1
ATOM 3435 C CA . TYR A 1 453 ? 29.459 -5.096 236.006 1.00 23.18 453 TYR A CA 1
ATOM 3436 C C . TYR A 1 453 ? 28.908 -5.713 237.279 1.00 23.18 453 TYR A C 1
ATOM 3437 O O . TYR A 1 453 ? 27.967 -5.172 237.866 1.00 23.18 453 TYR A O 1
ATOM 3446 N N . THR A 1 454 ? 29.461 -6.839 237.715 1.00 25.89 454 THR A N 1
ATOM 3447 C CA . THR A 1 454 ? 28.966 -7.518 238.901 1.00 25.89 454 THR A CA 1
ATOM 3448 C C . THR A 1 454 ? 29.659 -7.083 240.183 1.00 25.89 454 THR A C 1
ATOM 3449 O O . THR A 1 454 ? 29.263 -7.536 241.258 1.00 25.89 454 THR A O 1
ATOM 3453 N N . ARG A 1 455 ? 30.679 -6.237 240.105 1.00 28.24 455 ARG A N 1
ATOM 3454 C CA . ARG A 1 455 ? 31.297 -5.712 241.309 1.00 28.24 455 ARG A CA 1
ATOM 3455 C C . ARG A 1 455 ? 30.491 -4.541 241.851 1.00 28.24 455 ARG A C 1
ATOM 3456 O O . ARG A 1 455 ? 29.684 -3.926 241.150 1.00 28.24 455 ARG A O 1
ATOM 3464 N N . LEU A 1 456 ? 30.723 -4.233 243.119 1.00 32.77 456 LEU A N 1
ATOM 3465 C CA . LEU A 1 456 ? 30.180 -3.039 243.753 1.00 32.77 456 LEU A CA 1
ATOM 3466 C C . LEU A 1 456 ? 31.342 -2.083 243.977 1.00 32.77 456 LEU A C 1
ATOM 3467 O O . LEU A 1 456 ? 32.221 -2.349 244.801 1.00 32.77 456 LEU A O 1
ATOM 3472 N N . ILE A 1 457 ? 31.356 -0.981 243.232 1.00 33.86 457 ILE A N 1
ATOM 3473 C CA . ILE A 1 457 ? 32.434 -0.000 243.323 1.00 33.86 457 ILE A CA 1
ATOM 3474 C C . ILE A 1 457 ? 32.069 0.906 244.494 1.00 33.86 457 ILE A C 1
ATOM 3475 O O . ILE A 1 457 ? 31.353 1.892 244.349 1.00 33.86 457 ILE A O 1
ATOM 3480 N N . ARG A 1 458 ? 32.570 0.561 245.673 1.00 39.17 458 ARG A N 1
ATOM 3481 C CA . ARG A 1 458 ? 32.182 1.266 246.881 1.00 39.17 458 ARG A CA 1
ATOM 3482 C C . ARG A 1 458 ? 32.824 2.648 246.944 1.00 39.17 458 ARG A C 1
ATOM 3483 O O . ARG A 1 458 ? 33.796 2.948 246.249 1.00 39.17 458 ARG A O 1
ATOM 3491 N N . THR A 1 459 ? 32.263 3.492 247.804 1.00 42.50 459 THR A N 1
ATOM 3492 C CA . THR A 1 459 ? 32.712 4.862 248.000 1.00 42.50 459 THR A CA 1
ATOM 3493 C C . THR A 1 459 ? 33.424 4.962 249.342 1.00 42.50 459 THR A C 1
ATOM 3494 O O . THR A 1 459 ? 32.920 4.462 250.351 1.00 42.50 459 THR A O 1
ATOM 3498 N N . ASN A 1 460 ? 34.589 5.600 249.355 1.00 47.76 460 ASN A N 1
ATOM 3499 C CA . ASN A 1 460 ? 35.418 5.678 250.545 1.00 47.76 460 ASN A CA 1
ATOM 3500 C C . ASN A 1 460 ? 35.169 6.981 251.293 1.00 47.76 460 ASN A C 1
ATOM 3501 O O . ASN A 1 460 ? 34.196 7.695 251.039 1.00 47.76 460 ASN A O 1
ATOM 3506 N N . ALA A 1 461 ? 36.057 7.277 252.245 1.00 57.29 461 ALA A N 1
ATOM 3507 C CA . ALA A 1 461 ? 36.049 8.532 252.997 1.00 57.29 461 ALA A CA 1
ATOM 3508 C C . ALA A 1 461 ? 34.718 8.743 253.708 1.00 57.29 461 ALA A C 1
ATOM 3509 O O . ALA A 1 461 ? 34.207 9.861 253.798 1.00 57.29 461 ALA A O 1
ATOM 3511 N N . ALA A 1 462 ? 34.163 7.660 254.240 1.00 61.67 462 ALA A N 1
ATOM 3512 C CA . ALA A 1 462 ? 32.913 7.752 254.975 1.00 61.67 462 ALA A CA 1
ATOM 3513 C C . ALA A 1 462 ? 33.161 8.418 256.322 1.00 61.67 462 ALA A C 1
ATOM 3514 O O . ALA A 1 462 ? 32.991 7.789 257.372 1.00 61.67 462 ALA A O 1
ATOM 3516 N N . ALA A 1 463 ? 33.554 9.694 256.292 1.00 64.78 463 ALA A N 1
ATOM 3517 C CA . ALA A 1 463 ? 33.978 10.425 257.488 1.00 64.78 463 ALA A CA 1
ATOM 3518 C C . ALA A 1 463 ? 35.066 9.658 258.238 1.00 64.78 463 ALA A C 1
ATOM 3519 O O . ALA A 1 463 ? 35.076 9.590 259.468 1.00 64.78 463 ALA A O 1
ATOM 3521 N N . GLY A 1 464 ? 35.989 9.075 257.485 1.00 62.81 464 GLY A N 1
ATOM 3522 C CA . GLY A 1 464 ? 37.053 8.291 258.080 1.00 62.81 464 GLY A CA 1
ATOM 3523 C C . GLY A 1 464 ? 38.023 7.835 257.015 1.00 62.81 464 GLY A C 1
ATOM 3524 O O . GLY A 1 464 ? 37.838 8.087 255.820 1.00 62.81 464 GLY A O 1
ATOM 3525 N N . GLY A 1 465 ? 39.071 7.155 257.470 1.00 60.08 465 GLY A N 1
ATOM 3526 C CA . GLY A 1 465 ? 40.098 6.665 256.573 1.00 60.08 465 GLY A CA 1
ATOM 3527 C C . GLY A 1 465 ? 40.073 5.161 256.412 1.00 60.08 465 GLY A C 1
ATOM 3528 O O . GLY A 1 465 ? 40.209 4.420 257.390 1.00 60.08 465 GLY A O 1
ATOM 3529 N N . GLY A 1 466 ? 39.901 4.699 255.174 1.00 57.94 466 GLY A N 1
ATOM 3530 C CA . GLY A 1 466 ? 39.808 3.290 254.874 1.00 57.94 466 GLY A CA 1
ATOM 3531 C C . GLY A 1 466 ? 38.406 2.721 254.923 1.00 57.94 466 GLY A C 1
ATOM 3532 O O . GLY A 1 466 ? 38.177 1.631 254.391 1.00 57.94 466 GLY A O 1
ATOM 3533 N N . ALA A 1 467 ? 37.465 3.426 255.544 1.00 54.47 467 ALA A N 1
ATOM 3534 C CA . ALA A 1 467 ? 36.089 2.962 255.605 1.00 54.47 467 ALA A CA 1
ATOM 3535 C C . ALA A 1 467 ? 35.442 3.033 254.228 1.00 54.47 467 ALA A C 1
ATOM 3536 O O . ALA A 1 467 ? 35.728 3.925 253.427 1.00 54.47 467 ALA A O 1
ATOM 3538 N N . MET A 1 468 ? 34.558 2.077 253.958 1.00 46.34 468 MET A N 1
ATOM 3539 C CA . MET A 1 468 ? 33.914 1.952 252.661 1.00 46.34 468 MET A CA 1
ATOM 3540 C C . MET A 1 468 ? 32.405 1.899 252.832 1.00 46.34 468 MET A C 1
ATOM 3541 O O . MET A 1 468 ? 31.898 1.278 253.770 1.00 46.34 468 MET A O 1
ATOM 3546 N N . LEU A 1 469 ? 31.694 2.554 251.920 1.00 45.18 469 LEU A N 1
ATOM 3547 C CA . LEU A 1 469 ? 30.240 2.613 251.935 1.00 45.18 469 LEU A CA 1
ATOM 3548 C C . LEU A 1 469 ? 29.684 1.677 250.874 1.00 45.18 469 LEU A C 1
ATOM 3549 O O . LEU A 1 469 ? 30.160 1.677 249.737 1.00 45.18 469 LEU A O 1
ATOM 3554 N N . ASP A 1 470 ? 28.666 0.899 251.234 1.00 44.22 470 ASP A N 1
ATOM 3555 C CA . ASP A 1 470 ? 28.065 -0.006 250.263 1.00 44.22 470 ASP A CA 1
ATOM 3556 C C . ASP A 1 470 ? 27.212 0.770 249.272 1.00 44.22 470 ASP A C 1
ATOM 3557 O O . ASP A 1 470 ? 25.992 0.596 249.214 1.00 44.22 470 ASP A O 1
ATOM 3562 N N . ARG A 1 471 ? 27.860 1.618 248.480 1.00 39.35 471 ARG A N 1
ATOM 3563 C CA . ARG A 1 471 ? 27.187 2.475 247.520 1.00 39.35 471 ARG A CA 1
ATOM 3564 C C . ARG A 1 471 ? 28.000 2.496 246.239 1.00 39.35 471 ARG A C 1
ATOM 3565 O O . ARG A 1 471 ? 29.211 2.727 246.277 1.00 39.35 471 ARG A O 1
ATOM 3573 N N . GLN A 1 472 ? 27.338 2.240 245.116 1.00 33.36 472 GLN A N 1
ATOM 3574 C CA . GLN A 1 472 ? 27.988 2.336 243.818 1.00 33.36 472 GLN A CA 1
ATOM 3575 C C . GLN A 1 472 ? 28.560 3.729 243.633 1.00 33.36 472 GLN A C 1
ATOM 3576 O O . GLN A 1 472 ? 27.880 4.727 243.876 1.00 33.36 472 GLN A O 1
ATOM 3582 N N . HIS A 1 473 ? 29.815 3.801 243.211 1.00 32.26 473 HIS A N 1
ATOM 3583 C CA . HIS A 1 473 ? 30.452 5.094 243.039 1.00 32.26 473 HIS A CA 1
ATOM 3584 C C . HIS A 1 473 ? 29.772 5.872 241.920 1.00 32.26 473 HIS A C 1
ATOM 3585 O O . HIS A 1 473 ? 29.188 5.298 241.000 1.00 32.26 473 HIS A O 1
ATOM 3592 N N . TYR A 1 474 ? 29.829 7.198 242.019 1.00 30.49 474 TYR A N 1
ATOM 3593 C CA . TYR A 1 474 ? 29.111 8.028 241.061 1.00 30.49 474 TYR A CA 1
ATOM 3594 C C . TYR A 1 474 ? 29.689 7.887 239.659 1.00 30.49 474 TYR A C 1
ATOM 3595 O O . TYR A 1 474 ? 28.945 7.840 238.675 1.00 30.49 474 TYR A O 1
ATOM 3604 N N . GLN A 1 475 ? 31.012 7.803 239.549 1.00 28.74 475 GLN A N 1
ATOM 3605 C CA . GLN A 1 475 ? 31.670 7.747 238.252 1.00 28.74 475 GLN A CA 1
ATOM 3606 C C . GLN A 1 475 ? 31.461 6.425 237.531 1.00 28.74 475 GLN A C 1
ATOM 3607 O O . GLN A 1 475 ? 31.892 6.295 236.382 1.00 28.74 475 GLN A O 1
ATOM 3613 N N . TRP A 1 476 ? 30.834 5.444 238.176 1.00 26.49 476 TRP A N 1
ATOM 3614 C CA . TRP A 1 476 ? 30.624 4.113 237.612 1.00 26.49 476 TRP A CA 1
ATOM 3615 C C . TRP A 1 476 ? 29.131 3.828 237.596 1.00 26.49 476 TRP A C 1
ATOM 3616 O O . TRP A 1 476 ? 28.575 3.341 238.591 1.00 26.49 476 TRP A O 1
ATOM 3627 N N . PRO A 1 477 ? 28.442 4.120 236.497 1.00 25.33 477 PRO A N 1
ATOM 3628 C CA . PRO A 1 477 ? 26.992 3.923 236.461 1.00 25.33 477 PRO A CA 1
ATOM 3629 C C . PRO A 1 477 ? 26.620 2.466 236.682 1.00 25.33 477 PRO A C 1
ATOM 3630 O O . PRO A 1 477 ? 27.315 1.553 236.239 1.00 25.33 477 PRO A O 1
ATOM 3634 N N . THR A 1 478 ? 25.515 2.256 237.386 1.00 26.56 478 THR A N 1
ATOM 3635 C CA . THR A 1 478 ? 25.082 0.907 237.716 1.00 26.56 478 THR A CA 1
ATOM 3636 C C . THR A 1 478 ? 24.503 0.224 236.486 1.00 26.56 478 THR A C 1
ATOM 3637 O O . THR A 1 478 ? 23.689 0.808 235.769 1.00 26.56 478 THR A O 1
ATOM 3641 N N . HIS A 1 479 ? 24.927 -1.012 236.240 1.00 25.30 479 HIS A N 1
ATOM 3642 C CA . HIS A 1 479 ? 24.373 -1.775 235.131 1.00 25.30 479 HIS A CA 1
ATOM 3643 C C . HIS A 1 479 ? 22.886 -2.006 235.349 1.00 25.30 479 HIS A C 1
ATOM 3644 O O . HIS A 1 479 ? 22.441 -2.282 236.464 1.00 25.30 479 HIS A O 1
ATOM 3651 N N . ALA A 1 480 ? 22.110 -1.877 234.275 1.00 26.28 480 ALA A N 1
ATOM 3652 C CA . ALA A 1 480 ? 20.659 -1.947 234.402 1.00 26.28 480 ALA A CA 1
ATOM 3653 C C . ALA A 1 480 ? 20.197 -3.326 234.853 1.00 26.28 480 ALA A C 1
ATOM 3654 O O . ALA A 1 480 ? 19.297 -3.438 235.686 1.00 26.28 480 ALA A O 1
ATOM 3656 N N . LYS A 1 481 ? 20.795 -4.389 234.319 1.00 26.49 481 LYS A N 1
ATOM 3657 C CA . LYS A 1 481 ? 20.309 -5.739 234.575 1.00 26.49 481 LYS A CA 1
ATOM 3658 C C . LYS A 1 481 ? 21.118 -6.481 235.633 1.00 26.49 481 LYS A C 1
ATOM 3659 O O . LYS A 1 481 ? 20.541 -7.092 236.535 1.00 26.49 481 LYS A O 1
ATOM 3665 N N . VAL A 1 482 ? 22.440 -6.450 235.544 1.00 26.94 482 VAL A N 1
ATOM 3666 C CA . VAL A 1 482 ? 23.290 -7.146 236.494 1.00 26.94 482 VAL A CA 1
ATOM 3667 C C . VAL A 1 482 ? 23.881 -6.185 237.524 1.00 26.94 482 VAL A C 1
ATOM 3668 O O . VAL A 1 482 ? 24.902 -6.484 238.136 1.00 26.94 482 VAL A O 1
ATOM 3672 N N . GLY A 1 483 ? 23.249 -5.037 237.730 1.00 28.14 483 GLY A N 1
ATOM 3673 C CA . GLY A 1 483 ? 23.708 -4.084 238.711 1.00 28.14 483 GLY A CA 1
ATOM 3674 C C . GLY A 1 483 ? 23.338 -4.506 240.115 1.00 28.14 483 GLY A C 1
ATOM 3675 O O . GLY A 1 483 ? 22.898 -5.627 240.372 1.00 28.14 483 GLY A O 1
ATOM 3676 N N . PHE A 1 484 ? 23.520 -3.573 241.046 1.00 31.19 484 PHE A N 1
ATOM 3677 C CA . PHE A 1 484 ? 23.294 -3.837 242.459 1.00 31.19 484 PHE A CA 1
ATOM 3678 C C . PHE A 1 484 ? 22.127 -3.059 243.040 1.00 31.19 484 PHE A C 1
ATOM 3679 O O . PHE A 1 484 ? 21.280 -3.640 243.722 1.00 31.19 484 PHE A O 1
ATOM 3687 N N . HIS A 1 485 ? 22.055 -1.756 242.796 1.00 34.09 485 HIS A N 1
ATOM 3688 C CA . HIS A 1 485 ? 21.024 -0.940 243.412 1.00 34.09 485 HIS A CA 1
ATOM 3689 C C . HIS A 1 485 ? 20.728 0.252 242.514 1.00 34.09 485 HIS A C 1
ATOM 3690 O O . HIS A 1 485 ? 21.184 0.323 241.372 1.00 34.09 485 HIS A O 1
ATOM 3697 N N . ASP A 1 486 ? 19.960 1.194 243.046 1.00 37.31 486 ASP A N 1
ATOM 3698 C CA . ASP A 1 486 ? 19.552 2.387 242.321 1.00 37.31 486 ASP A CA 1
ATOM 3699 C C . ASP A 1 486 ? 20.590 3.486 242.509 1.00 37.31 486 ASP A C 1
ATOM 3700 O O . ASP A 1 486 ? 21.060 3.720 243.626 1.00 37.31 486 ASP A O 1
ATOM 3705 N N . ASP A 1 487 ? 20.947 4.155 241.412 1.00 35.95 487 ASP A N 1
ATOM 3706 C CA . ASP A 1 487 ? 21.890 5.263 241.505 1.00 35.95 487 ASP A CA 1
ATOM 3707 C C . ASP A 1 487 ? 21.243 6.503 242.097 1.00 35.95 487 ASP A C 1
ATOM 3708 O O . ASP A 1 487 ? 21.916 7.287 242.773 1.00 35.95 487 ASP A O 1
ATOM 3713 N N . THR A 1 488 ? 19.949 6.700 241.855 1.00 37.40 488 THR A N 1
ATOM 3714 C CA . THR A 1 488 ? 19.258 7.931 242.204 1.00 37.40 488 THR A CA 1
ATOM 3715 C C . THR A 1 488 ? 18.508 7.840 243.521 1.00 37.40 488 THR A C 1
ATOM 3716 O O . THR A 1 488 ? 17.750 8.755 243.849 1.00 37.40 488 THR A O 1
ATOM 3720 N N . ALA A 1 489 ? 18.693 6.765 244.277 1.00 39.36 489 ALA A N 1
ATOM 3721 C CA . ALA A 1 489 ? 17.974 6.554 245.525 1.00 39.36 489 ALA A CA 1
ATOM 3722 C C . ALA A 1 489 ? 18.813 7.061 246.686 1.00 39.36 489 ALA A C 1
ATOM 3723 O O . ALA A 1 489 ? 19.999 6.737 246.786 1.00 39.36 489 ALA A O 1
ATOM 3725 N N . VAL A 1 490 ? 18.189 7.851 247.561 1.00 40.95 490 VAL A N 1
ATOM 3726 C CA . VAL A 1 490 ? 18.909 8.436 248.688 1.00 40.95 490 VAL A CA 1
ATOM 3727 C C . VAL A 1 490 ? 19.460 7.348 249.599 1.00 40.95 490 VAL A C 1
ATOM 3728 O O . VAL A 1 490 ? 20.566 7.471 250.138 1.00 40.95 490 VAL A O 1
ATOM 3732 N N . ASN A 1 491 ? 18.711 6.264 249.777 1.00 42.45 491 ASN A N 1
ATOM 3733 C CA . ASN A 1 491 ? 19.107 5.159 250.644 1.00 42.45 491 ASN A CA 1
ATOM 3734 C C . ASN A 1 491 ? 19.219 3.905 249.787 1.00 42.45 491 ASN A C 1
ATOM 3735 O O . ASN A 1 491 ? 18.206 3.284 249.453 1.00 42.45 491 ASN A O 1
ATOM 3740 N N . ALA A 1 492 ? 20.452 3.533 249.438 1.00 42.18 492 ALA A N 1
ATOM 3741 C CA . ALA A 1 492 ? 20.658 2.362 248.595 1.00 42.18 492 ALA A CA 1
ATOM 3742 C C . ALA A 1 492 ? 20.345 1.070 249.334 1.00 42.18 492 ALA A C 1
ATOM 3743 O O . ALA A 1 492 ? 20.009 0.063 248.701 1.00 42.18 492 ALA A O 1
ATOM 3745 N N . ALA A 1 493 ? 20.443 1.073 250.664 1.00 43.84 493 ALA A N 1
ATOM 3746 C CA . ALA A 1 493 ? 20.147 -0.123 251.440 1.00 43.84 493 ALA A CA 1
ATOM 3747 C C . ALA A 1 493 ? 18.664 -0.460 251.462 1.00 43.84 493 ALA A C 1
ATOM 3748 O O . ALA A 1 493 ? 18.301 -1.538 251.941 1.00 43.84 493 ALA A O 1
ATOM 3750 N N . ALA A 1 494 ? 17.809 0.428 250.966 1.00 41.58 494 ALA A N 1
ATOM 3751 C CA . ALA A 1 494 ? 16.374 0.198 250.999 1.00 41.58 494 ALA A CA 1
ATOM 3752 C C . ALA A 1 494 ? 15.989 -0.971 250.100 1.00 41.58 494 ALA A C 1
ATOM 3753 O O . ALA A 1 494 ? 16.620 -1.232 249.076 1.00 41.58 494 ALA A O 1
ATOM 3755 N N . ALA A 1 495 ? 14.935 -1.681 250.501 1.00 39.06 495 ALA A N 1
ATOM 3756 C CA . ALA A 1 495 ? 14.452 -2.812 249.723 1.00 39.06 495 ALA A CA 1
ATOM 3757 C C . ALA A 1 495 ? 13.785 -2.391 248.424 1.00 39.06 495 ALA A C 1
ATOM 3758 O O . ALA A 1 495 ? 13.570 -3.243 247.555 1.00 39.06 495 ALA A O 1
ATOM 3760 N N . ALA A 1 496 ? 13.439 -1.117 248.276 1.00 36.75 496 ALA A N 1
ATOM 3761 C CA . ALA A 1 496 ? 12.818 -0.616 247.060 1.00 36.75 496 ALA A CA 1
ATOM 3762 C C . ALA A 1 496 ? 13.835 -0.111 246.052 1.00 36.75 496 ALA A C 1
ATOM 3763 O O . ALA A 1 496 ? 13.454 0.256 244.937 1.00 36.75 496 ALA A O 1
ATOM 3765 N N . ALA A 1 497 ? 15.110 -0.086 246.416 1.00 36.44 497 ALA A N 1
ATOM 3766 C CA . ALA A 1 497 ? 16.186 0.375 245.553 1.00 36.44 497 ALA A CA 1
ATOM 3767 C C . ALA A 1 497 ? 17.191 -0.737 245.307 1.00 36.44 497 ALA A C 1
ATOM 3768 O O . ALA A 1 497 ? 18.394 -0.503 245.250 1.00 36.44 497 ALA A O 1
ATOM 3770 N N . ARG A 1 498 ? 16.705 -1.967 245.176 1.00 35.28 498 ARG A N 1
ATOM 3771 C CA . ARG A 1 498 ? 17.546 -3.133 244.953 1.00 35.28 498 ARG A CA 1
ATOM 3772 C C . ARG A 1 498 ? 17.171 -3.773 243.627 1.00 35.28 498 ARG A C 1
ATOM 3773 O O . ARG A 1 498 ? 15.988 -3.985 243.351 1.00 35.28 498 ARG A O 1
ATOM 3781 N N . ILE A 1 499 ? 18.176 -4.085 242.818 1.00 31.75 499 ILE A N 1
ATOM 3782 C CA . ILE A 1 499 ? 17.956 -4.725 241.528 1.00 31.75 499 ILE A CA 1
ATOM 3783 C C . ILE A 1 499 ? 17.842 -6.228 241.732 1.00 31.75 499 ILE A C 1
ATOM 3784 O O . ILE A 1 499 ? 18.634 -6.826 242.468 1.00 31.75 499 ILE A O 1
ATOM 3789 N N . HIS A 1 500 ? 16.851 -6.840 241.089 1.00 33.37 500 HIS A N 1
ATOM 3790 C CA . HIS A 1 500 ? 16.710 -8.288 241.139 1.00 33.37 500 HIS A CA 1
ATOM 3791 C C . HIS A 1 500 ? 17.933 -8.960 240.536 1.00 33.37 500 HIS A C 1
ATOM 3792 O O . HIS A 1 500 ? 18.380 -8.596 239.446 1.00 33.37 500 HIS A O 1
ATOM 3799 N N . ASP A 1 501 ? 18.465 -9.959 241.239 1.00 33.67 501 ASP A N 1
ATOM 3800 C CA . ASP A 1 501 ? 19.716 -10.602 240.861 1.00 33.67 501 ASP A CA 1
ATOM 3801 C C . ASP A 1 501 ? 19.504 -11.910 240.108 1.00 33.67 501 ASP A C 1
ATOM 3802 O O . ASP A 1 501 ? 20.321 -12.828 240.218 1.00 33.67 501 ASP A O 1
ATOM 3807 N N . GLY A 1 502 ? 18.427 -12.015 239.335 1.00 31.82 502 GLY A N 1
ATOM 3808 C CA . GLY A 1 502 ? 18.206 -13.219 238.560 1.00 31.82 502 GLY A CA 1
ATOM 3809 C C . GLY A 1 502 ? 19.111 -13.362 237.359 1.00 31.82 502 GLY A C 1
ATOM 3810 O O . GLY A 1 502 ? 19.113 -14.425 236.730 1.00 31.82 502 GLY A O 1
ATOM 3811 N N . LEU A 1 503 ? 19.868 -12.320 237.020 1.00 28.94 503 LEU A N 1
ATOM 3812 C CA . LEU A 1 503 ? 20.827 -12.371 235.931 1.00 28.94 503 LEU A CA 1
ATOM 3813 C C . LEU A 1 503 ? 22.261 -12.169 236.385 1.00 28.94 503 LEU A C 1
ATOM 3814 O O . LEU A 1 503 ? 23.173 -12.320 235.569 1.00 28.94 503 LEU A O 1
ATOM 3819 N N . ARG A 1 504 ? 22.485 -11.832 237.654 1.00 29.07 504 ARG A N 1
ATOM 3820 C CA . ARG A 1 504 ? 23.821 -11.473 238.113 1.00 29.07 504 ARG A CA 1
ATOM 3821 C C . ARG A 1 504 ? 24.754 -12.675 238.116 1.00 29.07 504 ARG A C 1
ATOM 3822 O O . ARG A 1 504 ? 25.886 -12.594 237.631 1.00 29.07 504 ARG A O 1
ATOM 3830 N N . GLN A 1 505 ? 24.304 -13.793 238.664 1.00 29.10 505 GLN A N 1
ATOM 3831 C CA . GLN A 1 505 ? 25.156 -14.971 238.771 1.00 29.10 505 GLN A CA 1
ATOM 3832 C C . GLN A 1 505 ? 25.247 -15.764 237.471 1.00 29.10 505 GLN A C 1
ATOM 3833 O O . GLN A 1 505 ? 26.351 -16.173 237.098 1.00 29.10 505 GLN A O 1
ATOM 3839 N N . PRO A 1 506 ? 24.144 -16.029 236.759 1.00 28.48 506 PRO A N 1
ATOM 3840 C CA . PRO A 1 506 ? 24.280 -16.750 235.484 1.00 28.48 506 PRO A CA 1
ATOM 3841 C C . PRO A 1 506 ? 25.164 -16.035 234.485 1.00 28.48 506 PRO A C 1
ATOM 3842 O O . PRO A 1 506 ? 25.760 -16.685 233.619 1.00 28.48 506 PRO A O 1
ATOM 3846 N N . LEU A 1 507 ? 25.256 -14.708 234.570 1.00 27.31 507 LEU A N 1
ATOM 3847 C CA . LEU A 1 507 ? 26.208 -13.978 233.744 1.00 27.31 507 LEU A CA 1
ATOM 3848 C C . LEU A 1 507 ? 27.637 -14.378 234.075 1.00 27.31 507 LEU A C 1
ATOM 3849 O O . LEU A 1 507 ? 28.462 -14.561 233.175 1.00 27.31 507 LEU A O 1
ATOM 3854 N N . LEU A 1 508 ? 27.952 -14.515 235.362 1.00 28.21 508 LEU A N 1
ATOM 3855 C CA . LEU A 1 508 ? 29.301 -14.886 235.762 1.00 28.21 508 LEU A CA 1
ATOM 3856 C C . LEU A 1 508 ? 29.600 -16.355 235.518 1.00 28.21 508 LEU A C 1
ATOM 3857 O O . LEU A 1 508 ? 30.773 -16.738 235.496 1.00 28.21 508 LEU A O 1
ATOM 3862 N N . ASP A 1 509 ? 28.573 -17.187 235.362 1.00 30.34 509 ASP A N 1
ATOM 3863 C CA . ASP A 1 509 ? 28.790 -18.578 234.991 1.00 30.34 509 ASP A CA 1
ATOM 3864 C C . ASP A 1 509 ? 29.112 -18.712 233.511 1.00 30.34 509 ASP A C 1
ATOM 3865 O O . ASP A 1 509 ? 29.947 -19.535 233.126 1.00 30.34 509 ASP A O 1
ATOM 3870 N N . GLU A 1 510 ? 28.446 -17.920 232.672 1.00 28.21 510 GLU A N 1
ATOM 3871 C CA . GLU A 1 510 ? 28.744 -17.921 231.246 1.00 28.21 510 GLU A CA 1
ATOM 3872 C C . GLU A 1 510 ? 30.176 -17.479 230.989 1.00 28.21 510 GLU A C 1
ATOM 3873 O O . GLU A 1 510 ? 30.877 -18.067 230.159 1.00 28.21 510 GLU A O 1
ATOM 3879 N N . ALA A 1 511 ? 30.626 -16.443 231.694 1.00 27.62 511 ALA A N 1
ATOM 3880 C CA . ALA A 1 511 ? 31.947 -15.885 231.445 1.00 27.62 511 ALA A CA 1
ATOM 3881 C C . ALA A 1 511 ? 33.059 -16.760 232.005 1.00 27.62 511 ALA A C 1
ATOM 3882 O O . ALA A 1 511 ? 34.077 -16.966 231.338 1.00 27.62 511 ALA A O 1
ATOM 3884 N N . PHE A 1 512 ? 32.893 -17.285 233.219 1.00 28.19 512 PHE A N 1
ATOM 3885 C CA . PHE A 1 512 ? 33.985 -17.935 233.930 1.00 28.19 512 PHE A CA 1
ATOM 3886 C C . PHE A 1 512 ? 33.771 -19.431 234.116 1.00 28.19 512 PHE A C 1
ATOM 3887 O O . PHE A 1 512 ? 34.600 -20.233 233.685 1.00 28.19 512 PHE A O 1
ATOM 3895 N N . GLY A 1 513 ? 32.684 -19.829 234.754 1.00 33.29 513 GLY A N 1
ATOM 3896 C CA . GLY A 1 513 ? 32.480 -21.220 235.098 1.00 33.29 513 GLY A CA 1
ATOM 3897 C C . GLY A 1 513 ? 31.378 -21.352 236.126 1.00 33.29 513 GLY A C 1
ATOM 3898 O O . GLY A 1 513 ? 30.751 -20.375 236.526 1.00 33.29 513 GLY A O 1
ATOM 3899 N N . ALA A 1 514 ? 31.173 -22.596 236.562 1.00 36.74 514 ALA A N 1
ATOM 3900 C CA . ALA A 1 514 ? 30.032 -22.907 237.419 1.00 36.74 514 ALA A CA 1
ATOM 3901 C C . ALA A 1 514 ? 30.029 -22.056 238.684 1.00 36.74 514 ALA A C 1
ATOM 3902 O O . ALA A 1 514 ? 29.026 -21.410 239.007 1.00 36.74 514 ALA A O 1
ATOM 3904 N N . GLY A 1 515 ? 31.141 -22.038 239.413 1.00 37.77 515 GLY A N 1
ATOM 3905 C CA . GLY A 1 515 ? 31.215 -21.246 240.625 1.00 37.77 515 GLY A CA 1
ATOM 3906 C C . GLY A 1 515 ? 32.545 -20.550 240.809 1.00 37.77 515 GLY A C 1
ATOM 3907 O O . GLY A 1 515 ? 32.967 -20.298 241.941 1.00 37.77 515 GLY A O 1
ATOM 3908 N N . VAL A 1 516 ? 33.212 -20.234 239.699 1.00 34.22 516 VAL A N 1
ATOM 3909 C CA . VAL A 1 516 ? 34.559 -19.676 239.769 1.00 34.22 516 VAL A CA 1
ATOM 3910 C C . VAL A 1 516 ? 34.537 -18.282 240.381 1.00 34.22 516 VAL A C 1
ATOM 3911 O O . VAL A 1 516 ? 35.308 -17.978 241.298 1.00 34.22 516 VAL A O 1
ATOM 3915 N N . VAL A 1 517 ? 33.648 -17.418 239.896 1.00 32.14 517 VAL A N 1
ATOM 3916 C CA . VAL A 1 517 ? 33.612 -16.015 240.285 1.00 32.14 517 VAL A CA 1
ATOM 3917 C C . VAL A 1 517 ? 32.222 -15.680 240.801 1.00 32.14 517 VAL A C 1
ATOM 3918 O O . VAL A 1 517 ? 31.217 -16.153 240.260 1.00 32.14 517 VAL A O 1
ATOM 3922 N N . GLN A 1 518 ? 32.166 -14.874 241.856 1.00 31.94 518 GLN A N 1
ATOM 3923 C CA . GLN A 1 518 ? 30.916 -14.458 242.465 1.00 31.94 518 GLN A CA 1
ATOM 3924 C C . GLN A 1 518 ? 30.865 -12.944 242.575 1.00 31.94 518 GLN A C 1
ATOM 3925 O O . GLN A 1 518 ? 31.907 -12.291 242.660 1.00 31.94 518 GLN A O 1
ATOM 3931 N N . PRO A 1 519 ? 29.667 -12.360 242.575 1.00 30.25 519 PRO A N 1
ATOM 3932 C CA . PRO A 1 519 ? 29.557 -10.914 242.787 1.00 30.25 519 PRO A CA 1
ATOM 3933 C C . PRO A 1 519 ? 30.156 -10.511 244.124 1.00 30.25 519 PRO A C 1
ATOM 3934 O O . PRO A 1 519 ? 30.044 -11.230 245.117 1.00 30.25 519 PRO A O 1
ATOM 3938 N N . GLY A 1 520 ? 30.800 -9.365 244.140 1.00 31.51 520 GLY A N 1
ATOM 3939 C CA . GLY A 1 520 ? 31.492 -8.899 245.324 1.00 31.51 520 GLY A CA 1
ATOM 3940 C C . GLY A 1 520 ? 31.619 -7.403 245.321 1.00 31.51 520 GLY A C 1
ATOM 3941 O O . GLY A 1 520 ? 30.824 -6.698 244.698 1.00 31.51 520 GLY A O 1
ATOM 3942 N N . ASN A 1 521 ? 32.630 -6.910 246.029 1.00 34.53 521 ASN A N 1
ATOM 3943 C CA . ASN A 1 521 ? 32.892 -5.485 246.149 1.00 34.53 521 ASN A CA 1
ATOM 3944 C C . ASN A 1 521 ? 34.302 -5.178 245.670 1.00 34.53 521 ASN A C 1
ATOM 3945 O O . ASN A 1 521 ? 35.217 -5.982 245.856 1.00 34.53 521 ASN A O 1
ATOM 3950 N N . MET A 1 522 ? 34.471 -4.014 245.050 1.00 34.57 522 MET A N 1
ATOM 3951 C CA . MET A 1 522 ? 35.784 -3.492 244.695 1.00 34.57 522 MET A CA 1
ATOM 3952 C C . MET A 1 522 ? 36.017 -2.222 245.495 1.00 34.57 522 MET A C 1
ATOM 3953 O O . MET A 1 522 ? 35.211 -1.289 245.431 1.00 34.57 522 MET A O 1
ATOM 3958 N N . ASP A 1 523 ? 37.120 -2.178 246.234 1.00 38.11 523 ASP A N 1
ATOM 3959 C CA . ASP A 1 523 ? 37.428 -1.066 247.123 1.00 38.11 523 ASP A CA 1
ATOM 3960 C C . ASP A 1 523 ? 38.674 -0.306 246.681 1.00 38.11 523 ASP A C 1
ATOM 3961 O O . ASP A 1 523 ? 39.442 0.181 247.510 1.00 38.11 523 ASP A O 1
ATOM 3966 N N . LEU A 1 524 ? 38.892 -0.187 245.373 1.00 36.07 524 LEU A N 1
ATOM 3967 C CA . LEU A 1 524 ? 40.099 0.451 244.855 1.00 36.07 524 LEU A CA 1
ATOM 3968 C C . LEU A 1 524 ? 39.849 1.898 244.445 1.00 36.07 524 LEU A C 1
ATOM 3969 O O . LEU A 1 524 ? 40.516 2.810 244.940 1.00 36.07 524 LEU A O 1
ATOM 3974 N N . VAL A 1 525 ? 38.904 2.126 243.538 1.00 34.84 525 VAL A N 1
ATOM 3975 C CA . VAL A 1 525 ? 38.562 3.493 243.106 1.00 34.84 525 VAL A CA 1
ATOM 3976 C C . VAL A 1 525 ? 37.442 3.971 244.023 1.00 34.84 525 VAL A C 1
ATOM 3977 O O . VAL A 1 525 ? 36.252 3.910 243.712 1.00 34.84 525 VAL A O 1
ATOM 3981 N N . GLY A 1 526 ? 37.838 4.481 245.182 1.00 38.75 526 GLY A N 1
ATOM 3982 C CA . GLY A 1 526 ? 36.879 4.997 246.133 1.00 38.75 526 GLY A CA 1
ATOM 3983 C C . GLY A 1 526 ? 36.829 6.507 246.140 1.00 38.75 526 GLY A C 1
ATOM 3984 O O . GLY A 1 526 ? 35.781 7.102 246.400 1.00 38.75 526 GLY A O 1
ATOM 3985 N N . ALA A 1 527 ? 37.966 7.141 245.854 1.00 38.99 527 ALA A N 1
ATOM 3986 C CA . ALA A 1 527 ? 38.015 8.597 245.807 1.00 38.99 527 ALA A CA 1
ATOM 3987 C C . ALA A 1 527 ? 37.582 9.115 244.443 1.00 38.99 527 ALA A C 1
ATOM 3988 O O . ALA A 1 527 ? 36.797 10.064 244.351 1.00 38.99 527 ALA A O 1
ATOM 3990 N N . GLY A 1 528 ? 38.079 8.508 243.379 1.00 35.98 528 GLY A N 1
ATOM 3991 C CA . GLY A 1 528 ? 37.647 8.867 242.046 1.00 35.98 528 GLY A CA 1
ATOM 3992 C C . GLY A 1 528 ? 38.710 8.549 241.025 1.00 35.98 528 GLY A C 1
ATOM 3993 O O . GLY A 1 528 ? 39.853 8.237 241.351 1.00 35.98 528 GLY A O 1
ATOM 3994 N N . ILE A 1 529 ? 38.305 8.624 239.776 1.00 33.76 529 ILE A N 1
ATOM 3995 C CA . ILE A 1 529 ? 39.220 8.508 238.650 1.00 33.76 529 ILE A CA 1
ATOM 3996 C C . ILE A 1 529 ? 39.751 9.895 238.341 1.00 33.76 529 ILE A C 1
ATOM 3997 O O . ILE A 1 529 ? 39.132 10.908 238.676 1.00 33.76 529 ILE A O 1
ATOM 4002 N N . ASP A 1 530 ? 40.904 9.949 237.694 1.00 37.36 530 ASP A N 1
ATOM 4003 C CA . ASP A 1 530 ? 41.509 11.204 237.275 1.00 37.36 530 ASP A CA 1
ATOM 4004 C C . ASP A 1 530 ? 41.441 11.257 235.752 1.00 37.36 530 ASP A C 1
ATOM 4005 O O . ASP A 1 530 ? 42.362 10.826 235.059 1.00 37.36 530 ASP A O 1
ATOM 4010 N N . PHE A 1 531 ? 40.334 11.774 235.235 1.00 32.39 531 PHE A N 1
ATOM 4011 C CA . PHE A 1 531 ? 40.237 12.012 233.805 1.00 32.39 531 PHE A CA 1
ATOM 4012 C C . PHE A 1 531 ? 41.221 13.102 233.414 1.00 32.39 531 PHE A C 1
ATOM 4013 O O . PHE A 1 531 ? 41.478 14.028 234.183 1.00 32.39 531 PHE A O 1
ATOM 4021 N N . THR A 1 532 ? 41.792 12.983 232.226 1.00 35.53 532 THR A N 1
ATOM 4022 C CA . THR A 1 532 ? 42.864 13.883 231.838 1.00 35.53 532 THR A CA 1
ATOM 4023 C C . THR A 1 532 ? 42.331 15.127 231.145 1.00 35.53 532 THR A C 1
ATOM 4024 O O . THR A 1 532 ? 41.226 15.150 230.603 1.00 35.53 532 THR A O 1
ATOM 4028 N N . ARG A 1 533 ? 43.143 16.174 231.180 1.00 37.89 533 ARG A N 1
ATOM 4029 C CA . ARG A 1 533 ? 42.908 17.372 230.396 1.00 37.89 533 ARG A CA 1
ATOM 4030 C C . ARG A 1 533 ? 43.552 17.292 229.023 1.00 37.89 533 ARG A C 1
ATOM 4031 O O . ARG A 1 533 ? 43.472 18.257 228.260 1.00 37.89 533 ARG A O 1
ATOM 4039 N N . ASP A 1 534 ? 44.196 16.174 228.704 1.00 36.27 534 ASP A N 1
ATOM 4040 C CA . ASP A 1 534 ? 44.839 15.968 227.410 1.00 36.27 534 ASP A CA 1
ATOM 4041 C C . ASP A 1 534 ? 43.764 15.648 226.384 1.00 36.27 534 ASP A C 1
ATOM 4042 O O . ASP A 1 534 ? 43.308 14.509 226.283 1.00 36.27 534 ASP A O 1
ATOM 4047 N N . LEU A 1 535 ? 43.355 16.654 225.609 1.00 34.33 535 LEU A N 1
ATOM 4048 C CA . LEU A 1 535 ? 42.294 16.441 224.631 1.00 34.33 535 LEU A CA 1
ATOM 4049 C C . LEU A 1 535 ? 42.691 15.452 223.549 1.00 34.33 535 LEU A C 1
ATOM 4050 O O . LEU A 1 535 ? 41.815 14.939 222.846 1.00 34.33 535 LEU A O 1
ATOM 4055 N N . THR A 1 536 ? 43.980 15.173 223.392 1.00 34.64 536 THR A N 1
ATOM 4056 C CA . THR A 1 536 ? 44.440 14.196 222.417 1.00 34.64 536 THR A CA 1
ATOM 4057 C C . THR A 1 536 ? 44.558 12.794 222.995 1.00 34.64 536 THR A C 1
ATOM 4058 O O . THR A 1 536 ? 44.903 11.866 222.260 1.00 34.64 536 THR A O 1
ATOM 4062 N N . SER A 1 537 ? 44.287 12.618 224.286 1.00 33.09 537 SER A N 1
ATOM 4063 C CA . SER A 1 537 ? 44.371 11.314 224.922 1.00 33.09 537 SER A CA 1
ATOM 4064 C C . SER A 1 537 ? 43.195 10.996 225.826 1.00 33.09 537 SER A C 1
ATOM 4065 O O . SER A 1 537 ? 43.044 9.834 226.213 1.00 33.09 537 SER A O 1
ATOM 4068 N N . SER A 1 538 ? 42.365 11.973 226.177 1.00 29.68 538 SER A N 1
ATOM 4069 C CA . SER A 1 538 ? 41.270 11.719 227.099 1.00 29.68 538 SER A CA 1
ATOM 4070 C C . SER A 1 538 ? 40.186 10.893 226.427 1.00 29.68 538 SER A C 1
ATOM 4071 O O . SER A 1 538 ? 39.768 11.190 225.306 1.00 29.68 538 SER A O 1
ATOM 4074 N N . LEU A 1 539 ? 39.746 9.843 227.115 1.00 25.05 539 LEU A N 1
ATOM 4075 C CA . LEU A 1 539 ? 38.546 9.108 226.755 1.00 25.05 539 LEU A CA 1
ATOM 4076 C C . LEU A 1 539 ? 37.309 9.654 227.443 1.00 25.05 539 LEU A C 1
ATOM 4077 O O . LEU A 1 539 ? 36.195 9.291 227.061 1.00 25.05 539 LEU A O 1
ATOM 4082 N N . GLY A 1 540 ? 37.480 10.504 228.450 1.00 25.46 540 GLY A N 1
ATOM 4083 C CA . GLY A 1 540 ? 36.366 11.103 229.148 1.00 25.46 540 GLY A CA 1
ATOM 4084 C C . GLY A 1 540 ? 35.774 12.314 228.480 1.00 25.46 540 GLY A C 1
ATOM 4085 O O . GLY A 1 540 ? 34.720 12.785 228.908 1.00 25.46 540 GLY A O 1
ATOM 4086 N N . LYS A 1 541 ? 36.416 12.835 227.439 1.00 25.18 541 LYS A N 1
ATOM 4087 C CA . LYS A 1 541 ? 35.824 13.941 226.706 1.00 25.18 541 LYS A CA 1
ATOM 4088 C C . LYS A 1 541 ? 34.625 13.511 225.884 1.00 25.18 541 LYS A C 1
ATOM 4089 O O . LYS A 1 541 ? 33.924 14.371 225.346 1.00 25.18 541 LYS A O 1
ATOM 4095 N N . ALA A 1 542 ? 34.383 12.211 225.764 1.00 22.68 542 ALA A N 1
ATOM 4096 C CA . ALA A 1 542 ? 33.242 11.694 225.030 1.00 22.68 542 ALA A CA 1
ATOM 4097 C C . ALA A 1 542 ? 32.011 11.504 225.896 1.00 22.68 542 ALA A C 1
ATOM 4098 O O . ALA A 1 542 ? 30.944 11.198 225.359 1.00 22.68 542 ALA A O 1
ATOM 4100 N N . TYR A 1 543 ? 32.121 11.673 227.204 1.00 23.29 543 TYR A N 1
ATOM 4101 C CA . TYR A 1 543 ? 30.975 11.412 228.062 1.00 23.29 543 TYR A CA 1
ATOM 4102 C C . TYR A 1 543 ? 30.072 12.635 228.057 1.00 23.29 543 TYR A C 1
ATOM 4103 O O . TYR A 1 543 ? 30.562 13.751 228.232 1.00 23.29 543 TYR A O 1
ATOM 4112 N N . PRO A 1 544 ? 28.766 12.474 227.857 1.00 23.67 544 PRO A N 1
ATOM 4113 C CA . PRO A 1 544 ? 27.872 13.636 227.975 1.00 23.67 544 PRO A CA 1
ATOM 4114 C C . PRO A 1 544 ? 27.949 14.323 229.325 1.00 23.67 544 PRO A C 1
ATOM 4115 O O . PRO A 1 544 ? 27.879 15.553 229.392 1.00 23.67 544 PRO A O 1
ATOM 4119 N N . GLU A 1 545 ? 28.102 13.562 230.407 1.00 25.47 545 GLU A N 1
ATOM 4120 C CA . GLU A 1 545 ? 28.128 14.163 231.733 1.00 25.47 545 GLU A CA 1
ATOM 4121 C C . GLU A 1 545 ? 29.397 14.957 231.991 1.00 25.47 545 GLU A C 1
ATOM 4122 O O . GLU A 1 545 ? 29.411 15.792 232.897 1.00 25.47 545 GLU A O 1
ATOM 4128 N N . HIS A 1 546 ? 30.460 14.718 231.230 1.00 26.05 546 HIS A N 1
ATOM 4129 C CA . HIS A 1 546 ? 31.683 15.490 231.386 1.00 26.05 546 HIS A CA 1
ATOM 4130 C C . HIS A 1 546 ? 31.642 16.805 230.634 1.00 26.05 546 HIS A C 1
ATOM 4131 O O . HIS A 1 546 ? 32.596 17.580 230.723 1.00 26.05 546 HIS A O 1
ATOM 4138 N N . ARG A 1 547 ? 30.566 17.071 229.902 1.00 26.43 547 ARG A N 1
ATOM 4139 C CA . ARG A 1 547 ? 30.402 18.300 229.134 1.00 26.43 547 ARG A CA 1
ATOM 4140 C C . ARG A 1 547 ? 29.085 18.932 229.553 1.00 26.43 547 ARG A C 1
ATOM 4141 O O . ARG A 1 547 ? 28.094 18.873 228.816 1.00 26.43 547 ARG A O 1
ATOM 4149 N N . PRO A 1 548 ? 29.036 19.541 230.733 1.00 29.85 548 PRO A N 1
ATOM 4150 C CA . PRO A 1 548 ? 27.785 20.135 231.206 1.00 29.85 548 PRO A CA 1
ATOM 4151 C C . PRO A 1 548 ? 27.436 21.380 230.410 1.00 29.85 548 PRO A C 1
ATOM 4152 O O . PRO A 1 548 ? 28.235 21.917 229.643 1.00 29.85 548 PRO A O 1
ATOM 4156 N N . ILE A 1 549 ? 26.209 21.846 230.616 1.00 31.93 549 ILE A N 1
ATOM 4157 C CA . ILE A 1 549 ? 25.619 22.889 229.797 1.00 31.93 549 ILE A CA 1
ATOM 4158 C C . ILE A 1 549 ? 25.046 23.957 230.721 1.00 31.93 549 ILE A C 1
ATOM 4159 O O . ILE A 1 549 ? 24.919 23.761 231.929 1.00 31.93 549 ILE A O 1
ATOM 4164 N N . GLY A 1 550 ? 24.713 25.105 230.138 1.00 34.71 550 GLY A N 1
ATOM 4165 C CA . GLY A 1 550 ? 24.137 26.190 230.900 1.00 34.71 550 GLY A CA 1
ATOM 4166 C C . GLY A 1 550 ? 22.657 26.009 231.167 1.00 34.71 550 GLY A C 1
ATOM 4167 O O . GLY A 1 550 ? 22.017 25.063 230.718 1.00 34.71 550 GLY A O 1
ATOM 4168 N N . ALA A 1 551 ? 22.105 26.951 231.931 1.00 37.32 551 ALA A N 1
ATOM 4169 C CA . ALA A 1 551 ? 20.695 26.864 232.295 1.00 37.32 551 ALA A CA 1
ATOM 4170 C C . ALA A 1 551 ? 19.788 27.130 231.100 1.00 37.32 551 ALA A C 1
ATOM 4171 O O . ALA A 1 551 ? 18.787 26.431 230.911 1.00 37.32 551 ALA A O 1
ATOM 4173 N N . ASP A 1 552 ? 20.111 28.134 230.285 1.00 36.72 552 ASP A N 1
ATOM 4174 C CA . ASP A 1 552 ? 19.310 28.450 229.109 1.00 36.72 552 ASP A CA 1
ATOM 4175 C C . ASP A 1 552 ? 20.121 28.343 227.823 1.00 36.72 552 ASP A C 1
ATOM 4176 O O . ASP A 1 552 ? 19.885 29.092 226.876 1.00 36.72 552 ASP A O 1
ATOM 4181 N N . ASP A 1 553 ? 21.082 27.429 227.773 1.00 34.35 553 ASP A N 1
ATOM 4182 C CA . ASP A 1 553 ? 21.776 27.181 226.525 1.00 34.35 553 ASP A CA 1
ATOM 4183 C C . ASP A 1 553 ? 20.926 26.298 225.623 1.00 34.35 553 ASP A C 1
ATOM 4184 O O . ASP A 1 553 ? 19.905 25.745 226.032 1.00 34.35 553 ASP A O 1
ATOM 4189 N N . ASN A 1 554 ? 21.353 26.183 224.373 1.00 30.86 554 ASN A N 1
ATOM 4190 C CA . ASN A 1 554 ? 20.734 25.240 223.458 1.00 30.86 554 ASN A CA 1
ATOM 4191 C C . ASN A 1 554 ? 20.958 23.829 223.970 1.00 30.86 554 ASN A C 1
ATOM 4192 O O . ASN A 1 554 ? 22.094 23.359 224.010 1.00 30.86 554 ASN A O 1
ATOM 4197 N N . LYS A 1 555 ? 19.879 23.148 224.362 1.00 30.08 555 LYS A N 1
ATOM 4198 C CA . LYS A 1 555 ? 20.032 21.830 224.968 1.00 30.08 555 LYS A CA 1
ATOM 4199 C C . LYS A 1 555 ? 20.746 20.864 224.039 1.00 30.08 555 LYS A C 1
ATOM 4200 O O . LYS A 1 555 ? 21.385 19.915 224.503 1.00 30.08 555 LYS A O 1
ATOM 4206 N N . ARG A 1 556 ? 20.652 21.082 222.734 1.00 28.10 556 ARG A N 1
ATOM 4207 C CA . ARG A 1 556 ? 21.388 20.275 221.767 1.00 28.10 556 ARG A CA 1
ATOM 4208 C C . ARG A 1 556 ? 22.718 20.922 221.399 1.00 28.10 556 ARG A C 1
ATOM 4209 O O . ARG A 1 556 ? 23.056 21.095 220.235 1.00 28.10 556 ARG A O 1
ATOM 4217 N N . ASP A 1 557 ? 23.487 21.268 222.421 1.00 28.92 557 ASP A N 1
ATOM 4218 C CA . ASP A 1 557 ? 24.802 21.870 222.290 1.00 28.92 557 ASP A CA 1
ATOM 4219 C C . ASP A 1 557 ? 25.864 20.816 222.548 1.00 28.92 557 ASP A C 1
ATOM 4220 O O . ASP A 1 557 ? 25.564 19.671 222.880 1.00 28.92 557 ASP A O 1
ATOM 4225 N N . LEU A 1 558 ? 27.119 21.216 222.397 1.00 27.13 558 LEU A N 1
ATOM 4226 C CA . LEU A 1 558 ? 28.261 20.398 222.790 1.00 27.13 558 LEU A CA 1
ATOM 4227 C C . LEU A 1 558 ? 28.995 21.165 223.879 1.00 27.13 558 LEU A C 1
ATOM 4228 O O . LEU A 1 558 ? 29.496 22.267 223.637 1.00 27.13 558 LEU A O 1
ATOM 4233 N N . GLY A 1 559 ? 29.051 20.595 225.076 1.00 29.49 559 GLY A N 1
ATOM 4234 C CA . GLY A 1 559 ? 29.670 21.280 226.191 1.00 29.49 559 GLY A CA 1
ATOM 4235 C C . GLY A 1 559 ? 31.141 21.558 225.974 1.00 29.49 559 GLY A C 1
ATOM 4236 O O . GLY A 1 559 ? 31.685 21.270 224.906 1.00 29.49 559 GLY A O 1
ATOM 4237 N N . ASP A 1 560 ? 31.806 22.123 226.977 1.00 33.69 560 ASP A N 1
ATOM 4238 C CA . ASP A 1 560 ? 33.204 22.501 226.841 1.00 33.69 560 ASP A CA 1
ATOM 4239 C C . ASP A 1 560 ? 34.146 21.596 227.627 1.00 33.69 560 ASP A C 1
ATOM 4240 O O . ASP A 1 560 ? 35.327 21.923 227.771 1.00 33.69 560 ASP A O 1
ATOM 4245 N N . PHE A 1 561 ? 33.655 20.462 228.126 1.00 31.65 561 PHE A N 1
ATOM 4246 C CA . PHE A 1 561 ? 34.478 19.474 228.825 1.00 31.65 561 PHE A CA 1
ATOM 4247 C C . PHE A 1 561 ? 35.137 20.090 230.065 1.00 31.65 561 PHE A C 1
ATOM 4248 O O . PHE A 1 561 ? 36.347 20.301 230.135 1.00 31.65 561 PHE A O 1
ATOM 4256 N N . THR A 1 562 ? 34.286 20.397 231.043 1.00 35.08 562 THR A N 1
ATOM 4257 C CA . THR A 1 562 ? 34.770 20.999 232.278 1.00 35.08 562 THR A CA 1
ATOM 4258 C C . THR A 1 562 ? 35.562 20.024 233.135 1.00 35.08 562 THR A C 1
ATOM 4259 O O . THR A 1 562 ? 36.408 20.462 233.921 1.00 35.08 562 THR A O 1
ATOM 4263 N N . ALA A 1 563 ? 35.315 18.724 233.008 1.00 34.03 563 ALA A N 1
ATOM 4264 C CA . ALA A 1 563 ? 35.939 17.745 233.888 1.00 34.03 563 ALA A CA 1
ATOM 4265 C C . ALA A 1 563 ? 37.396 17.545 233.483 1.00 34.03 563 ALA A C 1
ATOM 4266 O O . ALA A 1 563 ? 37.941 18.256 232.634 1.00 34.03 563 ALA A O 1
ATOM 4268 N N . GLY A 1 564 ? 38.052 16.572 234.100 1.00 36.90 564 GLY A N 1
ATOM 4269 C CA . GLY A 1 564 ? 39.459 16.356 233.852 1.00 36.90 564 GLY A CA 1
ATOM 4270 C C . GLY A 1 564 ? 40.318 17.092 234.853 1.00 36.90 564 GLY A C 1
ATOM 4271 O O . GLY A 1 564 ? 40.352 18.324 234.855 1.00 36.90 564 GLY A O 1
ATOM 4272 N N . THR A 1 565 ? 41.015 16.353 235.711 1.00 39.75 565 THR A N 1
ATOM 4273 C CA . THR A 1 565 ? 41.836 16.938 236.761 1.00 39.75 565 THR A CA 1
ATOM 4274 C C . THR A 1 565 ? 43.326 16.826 236.483 1.00 39.75 565 THR A C 1
ATOM 4275 O O . THR A 1 565 ? 44.051 17.813 236.613 1.00 39.75 565 THR A O 1
ATOM 4279 N N . VAL A 1 566 ? 43.813 15.646 236.112 1.00 40.85 566 VAL A N 1
ATOM 4280 C CA . VAL A 1 566 ? 45.213 15.503 235.734 1.00 40.85 566 VAL A CA 1
ATOM 4281 C C . VAL A 1 566 ? 45.366 15.954 234.291 1.00 40.85 566 VAL A C 1
ATOM 4282 O O . VAL A 1 566 ? 44.372 16.144 233.583 1.00 40.85 566 VAL A O 1
ATOM 4286 N N . ASP A 1 567 ? 46.607 16.140 233.846 1.00 43.75 567 ASP A N 1
ATOM 4287 C CA . ASP A 1 567 ? 46.869 16.524 232.465 1.00 43.75 567 ASP A CA 1
ATOM 4288 C C . ASP A 1 567 ? 47.953 15.663 231.831 1.00 43.75 567 ASP A C 1
ATOM 4289 O O . ASP A 1 567 ? 48.498 16.034 230.787 1.00 43.75 567 ASP A O 1
ATOM 4294 N N . ALA A 1 568 ? 48.273 14.516 232.429 1.00 44.24 568 ALA A N 1
ATOM 4295 C CA . ALA A 1 568 ? 49.408 13.729 231.952 1.00 44.24 568 ALA A CA 1
ATOM 4296 C C . ALA A 1 568 ? 49.035 12.855 230.757 1.00 44.24 568 ALA A C 1
ATOM 4297 O O . ALA A 1 568 ? 49.498 13.088 229.636 1.00 44.24 568 ALA A O 1
ATOM 4299 N N . ALA A 1 569 ? 48.169 11.867 230.977 1.00 40.11 569 ALA A N 1
ATOM 4300 C CA . ALA A 1 569 ? 47.811 10.890 229.956 1.00 40.11 569 ALA A CA 1
ATOM 4301 C C . ALA A 1 569 ? 46.719 9.979 230.495 1.00 40.11 569 ALA A C 1
ATOM 4302 O O . ALA A 1 569 ? 46.677 9.714 231.701 1.00 40.11 569 ALA A O 1
ATOM 4304 N N . ALA A 1 570 ? 45.834 9.493 229.628 1.00 33.72 570 ALA A N 1
ATOM 4305 C CA . ALA A 1 570 ? 44.704 8.702 230.097 1.00 33.72 570 ALA A CA 1
ATOM 4306 C C . ALA A 1 570 ? 45.180 7.408 230.739 1.00 33.72 570 ALA A C 1
ATOM 4307 O O . ALA A 1 570 ? 45.645 6.501 230.045 1.00 33.72 570 ALA A O 1
ATOM 4309 N N . SER A 1 571 ? 45.068 7.311 232.060 1.00 30.30 571 SER A N 1
ATOM 4310 C CA . SER A 1 571 ? 45.593 6.158 232.772 1.00 30.30 571 SER A CA 1
ATOM 4311 C C . SER A 1 571 ? 44.700 4.946 232.538 1.00 30.30 571 SER A C 1
ATOM 4312 O O . SER A 1 571 ? 43.726 4.989 231.784 1.00 30.30 571 SER A O 1
ATOM 4315 N N . GLY A 1 572 ? 45.043 3.842 233.202 1.00 26.84 572 GLY A N 1
ATOM 4316 C CA . GLY A 1 572 ? 44.312 2.605 232.989 1.00 26.84 572 GLY A CA 1
ATOM 4317 C C . GLY A 1 572 ? 42.870 2.686 233.445 1.00 26.84 572 GLY A C 1
ATOM 4318 O O . GLY A 1 572 ? 41.975 2.144 232.797 1.00 26.84 572 GLY A O 1
ATOM 4319 N N . TYR A 1 573 ? 42.623 3.361 234.567 1.00 26.80 573 TYR A N 1
ATOM 4320 C CA . TYR A 1 573 ? 41.265 3.429 235.092 1.00 26.80 573 TYR A CA 1
ATOM 4321 C C . TYR A 1 573 ? 40.344 4.224 234.178 1.00 26.80 573 TYR A C 1
ATOM 4322 O O . TYR A 1 573 ? 39.152 3.917 234.087 1.00 26.80 573 TYR A O 1
ATOM 4331 N N . GLU A 1 574 ? 40.864 5.247 233.503 1.00 28.45 574 GLU A N 1
ATOM 4332 C CA . GLU A 1 574 ? 40.042 5.984 232.551 1.00 28.45 574 GLU A CA 1
ATOM 4333 C C . GLU A 1 574 ? 39.726 5.137 231.327 1.00 28.45 574 GLU A C 1
ATOM 4334 O O . GLU A 1 574 ? 38.641 5.256 230.750 1.00 28.45 574 GLU A O 1
ATOM 4340 N N . TRP A 1 575 ? 40.665 4.289 230.905 1.00 23.95 575 TRP A N 1
ATOM 4341 C CA . TRP A 1 575 ? 40.382 3.347 229.828 1.00 23.95 575 TRP A CA 1
ATOM 4342 C C . TRP A 1 575 ? 39.325 2.340 230.244 1.00 23.95 575 TRP A C 1
ATOM 4343 O O . TRP A 1 575 ? 38.439 2.002 229.457 1.00 23.95 575 TRP A O 1
ATOM 4354 N N . ASP A 1 576 ? 39.411 1.844 231.479 1.00 23.90 576 ASP A N 1
ATOM 4355 C CA . ASP A 1 576 ? 38.427 0.890 231.975 1.00 23.90 576 ASP A CA 1
ATOM 4356 C C . ASP A 1 576 ? 37.037 1.496 231.999 1.00 23.90 576 ASP A C 1
ATOM 4357 O O . ASP A 1 576 ? 36.053 0.823 231.684 1.00 23.90 576 ASP A O 1
ATOM 4362 N N . ASN A 1 577 ? 36.935 2.760 232.403 1.00 23.42 577 ASN A N 1
ATOM 4363 C CA . ASN A 1 577 ? 35.637 3.413 232.470 1.00 23.42 577 ASN A CA 1
ATOM 4364 C C . ASN A 1 577 ? 35.015 3.551 231.089 1.00 23.42 577 ASN A C 1
ATOM 4365 O O . ASN A 1 577 ? 33.807 3.362 230.925 1.00 23.42 577 ASN A O 1
ATOM 4370 N N . TYR A 1 578 ? 35.825 3.884 230.083 1.00 21.20 578 TYR A N 1
ATOM 4371 C CA . TYR A 1 578 ? 35.298 4.023 228.730 1.00 21.20 578 TYR A CA 1
ATOM 4372 C C . TYR A 1 578 ? 34.705 2.716 228.231 1.00 21.20 578 TYR A C 1
ATOM 4373 O O . TYR A 1 578 ? 33.621 2.701 227.641 1.00 21.20 578 TYR A O 1
ATOM 4382 N N . VAL A 1 579 ? 35.408 1.606 228.448 1.00 20.46 579 VAL A N 1
ATOM 4383 C CA . VAL A 1 579 ? 34.888 0.309 228.039 1.00 20.46 579 VAL A CA 1
ATOM 4384 C C . VAL A 1 579 ? 33.732 -0.110 228.927 1.00 20.46 579 VAL A C 1
ATOM 4385 O O . VAL A 1 579 ? 32.822 -0.815 228.482 1.00 20.46 579 VAL A O 1
ATOM 4389 N N . TYR A 1 580 ? 33.751 0.301 230.192 1.00 21.68 580 TYR A N 1
ATOM 4390 C CA . TYR A 1 580 ? 32.648 -0.000 231.092 1.00 21.68 580 TYR A CA 1
ATOM 4391 C C . TYR A 1 580 ? 31.350 0.602 230.583 1.00 21.68 580 TYR A C 1
ATOM 4392 O O . TYR A 1 580 ? 30.299 -0.045 230.615 1.00 21.68 580 TYR A O 1
ATOM 4401 N N . ARG A 1 581 ? 31.404 1.838 230.097 1.00 20.56 581 ARG A N 1
ATOM 4402 C CA . ARG A 1 581 ? 30.216 2.512 229.600 1.00 20.56 581 ARG A CA 1
ATOM 4403 C C . ARG A 1 581 ? 29.880 2.151 228.164 1.00 20.56 581 ARG A C 1
ATOM 4404 O O . ARG A 1 581 ? 28.721 2.284 227.769 1.00 20.56 581 ARG A O 1
ATOM 4412 N N . LEU A 1 582 ? 30.855 1.712 227.372 1.00 19.65 582 LEU A N 1
ATOM 4413 C CA . LEU A 1 582 ? 30.579 1.398 225.975 1.00 19.65 582 LEU A CA 1
ATOM 4414 C C . LEU A 1 582 ? 29.625 0.217 225.854 1.00 19.65 582 LEU A C 1
ATOM 4415 O O . LEU A 1 582 ? 28.635 0.275 225.120 1.00 19.65 582 LEU A O 1
ATOM 4420 N N . PHE A 1 583 ? 29.903 -0.865 226.576 1.00 19.82 583 PHE A N 1
ATOM 4421 C CA . PHE A 1 583 ? 29.044 -2.039 226.589 1.00 19.82 583 PHE A CA 1
ATOM 4422 C C . PHE A 1 583 ? 28.070 -2.028 227.757 1.00 19.82 583 PHE A C 1
ATOM 4423 O O . PHE A 1 583 ? 27.537 -3.079 228.120 1.00 19.82 583 PHE A O 1
ATOM 4431 N N . GLY A 1 584 ? 27.832 -0.861 228.354 1.00 20.55 584 GLY A N 1
ATOM 4432 C CA . GLY A 1 584 ? 27.096 -0.814 229.604 1.00 20.55 584 GLY A CA 1
ATOM 4433 C C . GLY A 1 584 ? 25.660 -1.274 229.469 1.00 20.55 584 GLY A C 1
ATOM 4434 O O . GLY A 1 584 ? 25.172 -2.063 230.277 1.00 20.55 584 GLY A O 1
ATOM 4435 N N . ASN A 1 585 ? 24.964 -0.789 228.451 1.00 20.59 585 ASN A N 1
ATOM 4436 C CA . ASN A 1 585 ? 23.560 -1.120 228.248 1.00 20.59 585 ASN A CA 1
ATOM 4437 C C . ASN A 1 585 ? 23.370 -1.880 226.947 1.00 20.59 585 ASN A C 1
ATOM 4438 O O . ASN A 1 585 ? 22.380 -1.708 226.240 1.00 20.59 585 ASN A O 1
ATOM 4443 N N . MET A 1 586 ? 24.330 -2.736 226.628 1.00 21.85 586 MET A N 1
ATOM 4444 C CA . MET A 1 586 ? 24.221 -3.645 225.498 1.00 21.85 586 MET A CA 1
ATOM 4445 C C . MET A 1 586 ? 23.614 -4.952 225.985 1.00 21.85 586 MET A C 1
ATOM 4446 O O . MET A 1 586 ? 24.161 -5.600 226.882 1.00 21.85 586 MET A O 1
ATOM 4451 N N . SER A 1 587 ? 22.483 -5.332 225.402 1.00 22.67 587 SER A N 1
ATOM 4452 C CA . SER A 1 587 ? 21.830 -6.584 225.747 1.00 22.67 587 SER A CA 1
ATOM 4453 C C . SER A 1 587 ? 22.518 -7.781 225.131 1.00 22.67 587 SER A C 1
ATOM 4454 O O . SER A 1 587 ? 21.967 -8.880 225.171 1.00 22.67 587 SER A O 1
ATOM 4457 N N . ALA A 1 588 ? 23.699 -7.589 224.559 1.00 22.89 588 ALA A N 1
ATOM 4458 C CA . ALA A 1 588 ? 24.477 -8.658 223.960 1.00 22.89 588 ALA A CA 1
ATOM 4459 C C . ALA A 1 588 ? 25.417 -9.320 224.950 1.00 22.89 588 ALA A C 1
ATOM 4460 O O . ALA A 1 588 ? 26.209 -10.176 224.554 1.00 22.89 588 ALA A O 1
ATOM 4462 N N . MET A 1 589 ? 25.355 -8.943 226.219 1.00 23.78 589 MET A N 1
ATOM 4463 C CA . MET A 1 589 ? 26.166 -9.554 227.255 1.00 23.78 589 MET A CA 1
ATOM 4464 C C . MET A 1 589 ? 25.493 -10.761 227.880 1.00 23.78 589 MET A C 1
ATOM 4465 O O . MET A 1 589 ? 26.013 -11.309 228.854 1.00 23.78 589 MET A O 1
ATOM 4470 N N . ARG A 1 590 ? 24.344 -11.181 227.352 1.00 24.70 590 ARG A N 1
ATOM 4471 C CA . ARG A 1 590 ? 23.679 -12.361 227.889 1.00 24.70 590 ARG A CA 1
ATOM 4472 C C . ARG A 1 590 ? 24.526 -13.611 227.696 1.00 24.70 590 ARG A C 1
ATOM 4473 O O . ARG A 1 590 ? 24.591 -14.466 228.585 1.00 24.70 590 ARG A O 1
ATOM 4481 N N . SER A 1 591 ? 25.188 -13.733 226.548 1.00 24.07 591 SER A N 1
ATOM 4482 C CA . SER A 1 591 ? 25.989 -14.909 226.251 1.00 24.07 591 SER A CA 1
ATOM 4483 C C . SER A 1 591 ? 27.199 -14.496 225.429 1.00 24.07 591 SER A C 1
ATOM 4484 O O . SER A 1 591 ? 27.218 -13.429 224.815 1.00 24.07 591 SER A O 1
ATOM 4487 N N . LYS A 1 592 ? 28.221 -15.357 225.434 1.00 23.81 592 LYS A N 1
ATOM 4488 C CA . LYS A 1 592 ? 29.420 -15.079 224.652 1.00 23.81 592 LYS A CA 1
ATOM 4489 C C . LYS A 1 592 ? 29.139 -15.092 223.160 1.00 23.81 592 LYS A C 1
ATOM 4490 O O . LYS A 1 592 ? 29.806 -14.384 222.403 1.00 23.81 592 LYS A O 1
ATOM 4496 N N . ALA A 1 593 ? 28.184 -15.907 222.716 1.00 21.47 593 ALA A N 1
ATOM 4497 C CA . ALA A 1 593 ? 27.918 -16.024 221.289 1.00 21.47 593 ALA A CA 1
ATOM 4498 C C . ALA A 1 593 ? 27.453 -14.699 220.706 1.00 21.47 593 ALA A C 1
ATOM 4499 O O . ALA A 1 593 ? 27.899 -14.290 219.631 1.00 21.47 593 ALA A O 1
ATOM 4501 N N . GLU A 1 594 ? 26.552 -14.014 221.401 1.00 22.32 594 GLU A N 1
ATOM 4502 C CA . GLU A 1 594 ? 26.032 -12.742 220.927 1.00 22.32 594 GLU A CA 1
ATOM 4503 C C . GLU A 1 594 ? 26.937 -11.570 221.280 1.00 22.32 594 GLU A C 1
ATOM 4504 O O . GLU A 1 594 ? 26.811 -10.502 220.675 1.00 22.32 594 GLU A O 1
ATOM 4510 N N . PHE A 1 595 ? 27.865 -11.748 222.217 1.00 19.98 595 PHE A N 1
ATOM 4511 C CA . PHE A 1 595 ? 28.961 -10.798 222.345 1.00 19.98 595 PHE A CA 1
ATOM 4512 C C . PHE A 1 595 ? 29.893 -10.867 221.144 1.00 19.98 595 PHE A C 1
ATOM 4513 O O . PHE A 1 595 ? 30.364 -9.830 220.669 1.00 19.98 595 PHE A O 1
ATOM 4521 N N . ASP A 1 596 ? 30.164 -12.073 220.642 1.00 20.34 596 ASP A N 1
ATOM 4522 C CA . ASP A 1 596 ? 30.917 -12.212 219.402 1.00 20.34 596 ASP A CA 1
ATOM 4523 C C . ASP A 1 596 ? 30.235 -11.463 218.270 1.00 20.34 596 ASP A C 1
ATOM 4524 O O . ASP A 1 596 ? 30.900 -10.885 217.405 1.00 20.34 596 ASP A O 1
ATOM 4529 N N . ARG A 1 597 ? 28.901 -11.490 218.248 1.00 17.82 597 ARG A N 1
ATOM 4530 C CA . ARG A 1 597 ? 28.140 -10.864 217.178 1.00 17.82 597 ARG A CA 1
ATOM 4531 C C . ARG A 1 597 ? 28.101 -9.352 217.315 1.00 17.82 597 ARG A C 1
ATOM 4532 O O . ARG A 1 597 ? 28.000 -8.648 216.309 1.00 17.82 597 ARG A O 1
ATOM 4540 N N . LEU A 1 598 ? 28.145 -8.835 218.542 1.00 17.30 598 LEU A N 1
ATOM 4541 C CA . LEU A 1 598 ? 28.158 -7.389 218.728 1.00 17.30 598 LEU A CA 1
ATOM 4542 C C . LEU A 1 598 ? 29.499 -6.797 218.328 1.00 17.30 598 LEU A C 1
ATOM 4543 O O . LEU A 1 598 ? 29.552 -5.776 217.638 1.00 17.30 598 LEU A O 1
ATOM 4548 N N . LEU A 1 599 ? 30.592 -7.432 218.745 1.00 16.81 599 LEU A N 1
ATOM 4549 C CA . LEU A 1 599 ? 31.932 -6.976 218.411 1.00 16.81 599 LEU A CA 1
ATOM 4550 C C . LEU A 1 599 ? 32.250 -7.111 216.934 1.00 16.81 599 LEU A C 1
ATOM 4551 O O . LEU A 1 599 ? 33.264 -6.574 216.487 1.00 16.81 599 LEU A O 1
ATOM 4556 N N . ALA A 1 600 ? 31.437 -7.840 216.175 1.00 16.15 600 ALA A N 1
ATOM 4557 C CA . ALA A 1 600 ? 31.681 -7.953 214.746 1.00 16.15 600 ALA A CA 1
ATOM 4558 C C . ALA A 1 600 ? 31.332 -6.667 214.017 1.00 16.15 600 ALA A C 1
ATOM 4559 O O . ALA A 1 600 ? 31.918 -6.370 212.974 1.00 16.15 600 ALA A O 1
ATOM 4561 N N . THR A 1 601 ? 30.397 -5.892 214.550 1.00 16.28 601 THR A N 1
ATOM 4562 C CA . THR A 1 601 ? 29.955 -4.660 213.920 1.00 16.28 601 THR A CA 1
ATOM 4563 C C . THR A 1 601 ? 30.751 -3.442 214.363 1.00 16.28 601 THR A C 1
ATOM 4564 O O . THR A 1 601 ? 30.448 -2.332 213.920 1.00 16.28 601 THR A O 1
ATOM 4568 N N . PHE A 1 602 ? 31.733 -3.612 215.218 1.00 16.69 602 PHE A N 1
ATOM 4569 C CA . PHE A 1 602 ? 32.577 -2.495 215.608 1.00 16.69 602 PHE A CA 1
ATOM 4570 C C . PHE A 1 602 ? 33.579 -2.187 214.501 1.00 16.69 602 PHE A C 1
ATOM 4571 O O . PHE A 1 602 ? 34.089 -3.103 213.857 1.00 16.69 602 PHE A O 1
ATOM 4579 N N . PRO A 1 603 ? 33.880 -0.917 214.263 1.00 16.42 603 PRO A N 1
ATOM 4580 C CA . PRO A 1 603 ? 34.899 -0.579 213.270 1.00 16.42 603 PRO A CA 1
ATOM 4581 C C . PRO A 1 603 ? 36.273 -1.040 213.718 1.00 16.42 603 PRO A C 1
ATOM 4582 O O . PRO A 1 603 ? 36.567 -1.120 214.911 1.00 16.42 603 PRO A O 1
ATOM 4586 N N . SER A 1 604 ? 37.128 -1.342 212.740 1.00 16.18 604 SER A N 1
ATOM 4587 C CA . SER A 1 604 ? 38.469 -1.806 213.068 1.00 16.18 604 SER A CA 1
ATOM 4588 C C . SER A 1 604 ? 39.290 -0.742 213.773 1.00 16.18 604 SER A C 1
ATOM 4589 O O . SER A 1 604 ? 40.277 -1.077 214.430 1.00 16.18 604 SER A O 1
ATOM 4592 N N . SER A 1 605 ? 38.918 0.530 213.639 1.00 17.05 605 SER A N 1
ATOM 4593 C CA . SER A 1 605 ? 39.611 1.580 214.372 1.00 17.05 605 SER A CA 1
ATOM 4594 C C . SER A 1 605 ? 39.326 1.484 215.862 1.00 17.05 605 SER A C 1
ATOM 4595 O O . SER A 1 605 ? 40.196 1.778 216.687 1.00 17.05 605 SER A O 1
ATOM 4598 N N . THR A 1 606 ? 38.108 1.085 216.224 1.00 17.62 606 THR A N 1
ATOM 4599 C CA . THR A 1 606 ? 37.761 0.930 217.629 1.00 17.62 606 THR A CA 1
ATOM 4600 C C . THR A 1 606 ? 38.373 -0.332 218.214 1.00 17.62 606 THR A C 1
ATOM 4601 O O . THR A 1 606 ? 38.828 -0.331 219.361 1.00 17.62 606 THR A O 1
ATOM 4605 N N . LEU A 1 607 ? 38.391 -1.418 217.441 1.00 17.24 607 LEU A N 1
ATOM 4606 C CA . LEU A 1 607 ? 38.982 -2.662 217.919 1.00 17.24 607 LEU A CA 1
ATOM 4607 C C . LEU A 1 607 ? 40.446 -2.485 218.287 1.00 17.24 607 LEU A C 1
ATOM 4608 O O . LEU A 1 607 ? 40.932 -3.143 219.209 1.00 17.24 607 LEU A O 1
ATOM 4613 N N . SER A 1 608 ? 41.165 -1.612 217.580 1.00 17.30 608 SER A N 1
ATOM 4614 C CA . SER A 1 608 ? 42.560 -1.359 217.919 1.00 17.30 608 SER A CA 1
ATOM 4615 C C . SER A 1 608 ? 42.708 -0.851 219.343 1.00 17.30 608 SER A C 1
ATOM 4616 O O . SER A 1 608 ? 43.722 -1.120 219.991 1.00 17.30 608 SER A O 1
ATOM 4619 N N . GLU A 1 609 ? 41.722 -0.102 219.840 1.00 19.51 609 GLU A N 1
ATOM 4620 C CA . GLU A 1 609 ? 41.761 0.347 221.225 1.00 19.51 609 GLU A CA 1
ATOM 4621 C C . GLU A 1 609 ? 41.440 -0.790 222.180 1.00 19.51 609 GLU A C 1
ATOM 4622 O O . GLU A 1 609 ? 42.029 -0.886 223.259 1.00 19.51 609 GLU A O 1
ATOM 4628 N N . LEU A 1 610 ? 40.498 -1.653 221.810 1.00 18.91 610 LEU A N 1
ATOM 4629 C CA . LEU A 1 610 ? 40.155 -2.768 222.678 1.00 18.91 610 LEU A CA 1
ATOM 4630 C C . LEU A 1 610 ? 41.289 -3.777 222.758 1.00 18.91 610 LEU A C 1
ATOM 4631 O O . LEU A 1 610 ? 41.440 -4.453 223.777 1.00 18.91 610 LEU A O 1
ATOM 4636 N N . PHE A 1 611 ? 42.091 -3.897 221.700 1.00 18.86 611 PHE A N 1
ATOM 4637 C CA . PHE A 1 611 ? 43.274 -4.748 221.766 1.00 18.86 611 PHE A CA 1
ATOM 4638 C C . PHE A 1 611 ? 44.365 -4.114 222.614 1.00 18.86 611 PHE A C 1
ATOM 4639 O O . PHE A 1 611 ? 45.151 -4.827 223.240 1.00 18.86 611 PHE A O 1
ATOM 4647 N N . ILE A 1 612 ? 44.443 -2.784 222.622 1.00 19.90 612 ILE A N 1
ATOM 4648 C CA . ILE A 1 612 ? 45.352 -2.089 223.524 1.00 19.90 612 ILE A CA 1
ATOM 4649 C C . ILE A 1 612 ? 44.927 -2.301 224.966 1.00 19.90 612 ILE A C 1
ATOM 4650 O O . ILE A 1 612 ? 45.754 -2.574 225.841 1.00 19.90 612 ILE A O 1
ATOM 4655 N N . TRP A 1 613 ? 43.631 -2.178 225.236 1.00 20.46 613 TRP A N 1
ATOM 4656 C CA . TRP A 1 613 ? 43.116 -2.407 226.578 1.00 20.46 613 TRP A CA 1
ATOM 4657 C C . TRP A 1 613 ? 43.342 -3.847 227.012 1.00 20.46 613 TRP A C 1
ATOM 4658 O O . TRP A 1 613 ? 43.679 -4.110 228.170 1.00 20.46 613 TRP A O 1
ATOM 4669 N N . MET A 1 614 ? 43.161 -4.794 226.092 1.00 21.93 614 MET A N 1
ATOM 4670 C CA . MET A 1 614 ? 43.194 -6.207 226.443 1.00 21.93 614 MET A CA 1
ATOM 4671 C C . MET A 1 614 ? 44.609 -6.720 226.650 1.00 21.93 614 MET A C 1
ATOM 4672 O O . MET A 1 614 ? 44.843 -7.550 227.531 1.00 21.93 614 MET A O 1
ATOM 4677 N N . GLY A 1 615 ? 45.557 -6.263 225.851 1.00 21.75 615 GLY A N 1
ATOM 4678 C CA . GLY A 1 615 ? 46.924 -6.680 226.048 1.00 21.75 615 GLY A CA 1
ATOM 4679 C C . GLY A 1 615 ? 47.695 -5.882 227.066 1.00 21.75 615 GLY A C 1
ATOM 4680 O O . GLY A 1 615 ? 48.844 -6.218 227.360 1.00 21.75 615 GLY A O 1
ATOM 4681 N N . ASN A 1 616 ? 47.085 -4.834 227.618 1.00 23.09 616 ASN A N 1
ATOM 4682 C CA . ASN A 1 616 ? 47.734 -3.951 228.584 1.00 23.09 616 ASN A CA 1
ATOM 4683 C C . ASN A 1 616 ? 49.019 -3.360 228.020 1.00 23.09 616 ASN A C 1
ATOM 4684 O O . ASN A 1 616 ? 50.020 -3.228 228.725 1.00 23.09 616 ASN A O 1
ATOM 4689 N N . VAL A 1 617 ? 49.000 -3.004 226.740 1.00 22.82 617 VAL A N 1
ATOM 4690 C CA . VAL A 1 617 ? 50.180 -2.429 226.106 1.00 22.82 617 VAL A CA 1
ATOM 4691 C C . VAL A 1 617 ? 50.237 -0.949 226.453 1.00 22.82 617 VAL A C 1
ATOM 4692 O O . VAL A 1 617 ? 49.288 -0.202 226.198 1.00 22.82 617 VAL A O 1
ATOM 4696 N N . GLY A 1 618 ? 51.345 -0.527 227.053 1.00 24.66 618 GLY A N 1
ATOM 4697 C CA . GLY A 1 618 ? 51.544 0.862 227.394 1.00 24.66 618 GLY A CA 1
ATOM 4698 C C . GLY A 1 618 ? 50.944 1.299 228.708 1.00 24.66 618 GLY A C 1
ATOM 4699 O O . GLY A 1 618 ? 51.083 2.474 229.068 1.00 24.66 618 GLY A O 1
ATOM 4700 N N . PHE A 1 619 ? 50.279 0.408 229.433 1.00 24.94 619 PHE A N 1
ATOM 4701 C CA . PHE A 1 619 ? 49.708 0.746 230.726 1.00 24.94 619 PHE A CA 1
ATOM 4702 C C . PHE A 1 619 ? 50.731 0.505 231.824 1.00 24.94 619 PHE A C 1
ATOM 4703 O O . PHE A 1 619 ? 51.527 -0.435 231.752 1.00 24.94 619 PHE A O 1
ATOM 4711 N N . ALA A 1 620 ? 50.706 1.364 232.844 1.00 27.89 620 ALA A N 1
ATOM 4712 C CA . ALA A 1 620 ? 51.612 1.192 233.973 1.00 27.89 620 ALA A CA 1
ATOM 4713 C C . ALA A 1 620 ? 51.312 -0.094 234.730 1.00 27.89 620 ALA A C 1
ATOM 4714 O O . ALA A 1 620 ? 52.232 -0.803 235.151 1.00 27.89 620 ALA A O 1
ATOM 4716 N N . ASP A 1 621 ? 50.034 -0.410 234.915 1.00 27.65 621 ASP A N 1
ATOM 4717 C CA . ASP A 1 621 ? 49.618 -1.616 235.611 1.00 27.65 621 ASP A CA 1
ATOM 4718 C C . ASP A 1 621 ? 48.511 -2.302 234.824 1.00 27.65 621 ASP A C 1
ATOM 4719 O O . ASP A 1 621 ? 47.767 -1.660 234.080 1.00 27.65 621 ASP A O 1
ATOM 4724 N N . THR A 1 622 ? 48.411 -3.613 234.995 1.00 27.08 622 THR A N 1
ATOM 4725 C CA . THR A 1 622 ? 47.463 -4.409 234.238 1.00 27.08 622 THR A CA 1
ATOM 4726 C C . THR A 1 622 ? 46.093 -4.393 234.908 1.00 27.08 622 THR A C 1
ATOM 4727 O O . THR A 1 622 ? 45.938 -3.981 236.056 1.00 27.08 622 THR A O 1
ATOM 4731 N N . TRP A 1 623 ? 45.088 -4.852 234.160 1.00 24.35 623 TRP A N 1
ATOM 4732 C CA . TRP A 1 623 ? 43.707 -4.793 234.628 1.00 24.35 623 TRP A CA 1
ATOM 4733 C C . TRP A 1 623 ? 43.517 -5.596 235.903 1.00 24.35 623 TRP A C 1
ATOM 4734 O O . TRP A 1 623 ? 42.792 -5.174 236.809 1.00 24.35 623 TRP A O 1
ATOM 4745 N N . GLU A 1 624 ? 44.155 -6.760 235.989 1.00 27.42 624 GLU A N 1
ATOM 4746 C CA . GLU A 1 624 ? 44.004 -7.603 237.166 1.00 27.42 624 GLU A CA 1
ATOM 4747 C C . GLU A 1 624 ? 44.530 -6.910 238.415 1.00 27.42 624 GLU A C 1
ATOM 4748 O O . GLU A 1 624 ? 43.974 -7.075 239.504 1.00 27.42 624 GLU A O 1
ATOM 4754 N N . GLU A 1 625 ? 45.603 -6.132 238.282 1.00 28.33 625 GLU A N 1
ATOM 4755 C CA . GLU A 1 625 ? 46.062 -5.322 239.404 1.00 28.33 625 GLU A CA 1
ATOM 4756 C C . GLU A 1 625 ? 45.167 -4.114 239.632 1.00 28.33 625 GLU A C 1
ATOM 4757 O O . GLU A 1 625 ? 45.011 -3.669 240.772 1.00 28.33 625 GLU A O 1
ATOM 4763 N N . ARG A 1 626 ? 44.583 -3.569 238.567 1.00 25.81 626 ARG A N 1
ATOM 4764 C CA . ARG A 1 626 ? 43.653 -2.458 238.721 1.00 25.81 626 ARG A CA 1
ATOM 4765 C C . ARG A 1 626 ? 42.385 -2.895 239.439 1.00 25.81 626 ARG A C 1
ATOM 4766 O O . ARG A 1 626 ? 41.844 -2.151 240.263 1.00 25.81 626 ARG A O 1
ATOM 4774 N N . TRP A 1 627 ? 41.891 -4.093 239.135 1.00 26.32 627 TRP A N 1
ATOM 4775 C CA . TRP A 1 627 ? 40.584 -4.535 239.596 1.00 26.32 627 TRP A CA 1
ATOM 4776 C C . TRP A 1 627 ? 40.640 -5.644 240.631 1.00 26.32 627 TRP A C 1
ATOM 4777 O O . TRP A 1 627 ? 39.587 -6.144 241.033 1.00 26.32 627 TRP A O 1
ATOM 4788 N N . GLY A 1 628 ? 41.825 -6.030 241.088 1.00 27.15 628 GLY A N 1
ATOM 4789 C CA . GLY A 1 628 ? 41.914 -7.042 242.125 1.00 27.15 628 GLY A CA 1
ATOM 4790 C C . GLY A 1 628 ? 41.361 -8.385 241.709 1.00 27.15 628 GLY A C 1
ATOM 4791 O O . GLY A 1 628 ? 40.669 -9.042 242.495 1.00 27.15 628 GLY A O 1
ATOM 4792 N N . TYR A 1 629 ? 41.641 -8.803 240.482 1.00 29.67 629 TYR A N 1
ATOM 4793 C CA . TYR A 1 629 ? 41.174 -10.080 239.968 1.00 29.67 629 TYR A CA 1
ATOM 4794 C C . TYR A 1 629 ? 42.195 -11.160 240.290 1.00 29.67 629 TYR A C 1
ATOM 4795 O O . TYR A 1 629 ? 43.396 -10.964 240.088 1.00 29.67 629 TYR A O 1
ATOM 4804 N N . ASP A 1 630 ? 41.718 -12.292 240.798 1.00 33.83 630 ASP A N 1
ATOM 4805 C CA . ASP A 1 630 ? 42.614 -13.366 241.198 1.00 33.83 630 ASP A CA 1
ATOM 4806 C C . ASP A 1 630 ? 42.140 -14.759 240.808 1.00 33.83 630 ASP A C 1
ATOM 4807 O O . ASP A 1 630 ? 42.831 -15.730 241.126 1.00 33.83 630 ASP A O 1
ATOM 4812 N N . ALA A 1 631 ? 41.001 -14.893 240.138 1.00 33.01 631 ALA A N 1
ATOM 4813 C CA . ALA A 1 631 ? 40.519 -16.207 239.746 1.00 33.01 631 ALA A CA 1
ATOM 4814 C C . ALA A 1 631 ? 41.440 -16.829 238.700 1.00 33.01 631 ALA A C 1
ATOM 4815 O O . ALA A 1 631 ? 42.225 -16.149 238.036 1.00 33.01 631 ALA A O 1
ATOM 4817 N N . ALA A 1 632 ? 41.343 -18.151 238.572 1.00 31.62 632 ALA A N 1
ATOM 4818 C CA . ALA A 1 632 ? 42.214 -18.874 237.648 1.00 31.62 632 ALA A CA 1
ATOM 4819 C C . ALA A 1 632 ? 42.035 -18.465 236.191 1.00 31.62 632 ALA A C 1
ATOM 4820 O O . ALA A 1 632 ? 43.053 -18.248 235.512 1.00 31.62 632 ALA A O 1
ATOM 4822 N N . PRO A 1 633 ? 40.819 -18.352 235.641 1.00 30.44 633 PRO A N 1
ATOM 4823 C CA . PRO A 1 633 ? 40.692 -18.035 234.212 1.00 30.44 633 PRO A CA 1
ATOM 4824 C C . PRO A 1 633 ? 41.359 -16.717 233.847 1.00 30.44 633 PRO A C 1
ATOM 4825 O O . PRO A 1 633 ? 41.315 -15.745 234.601 1.00 30.44 633 PRO A O 1
ATOM 4829 N N . LEU A 1 634 ? 41.984 -16.698 232.673 1.00 28.33 634 LEU A N 1
ATOM 4830 C CA . LEU A 1 634 ? 42.715 -15.523 232.223 1.00 28.33 634 LEU A CA 1
ATOM 4831 C C . LEU A 1 634 ? 41.766 -14.413 231.794 1.00 28.33 634 LEU A C 1
ATOM 4832 O O . LEU A 1 634 ? 40.642 -14.659 231.353 1.00 28.33 634 LEU A O 1
ATOM 4837 N N . CYS A 1 635 ? 42.242 -13.177 231.911 1.00 26.52 635 CYS A N 1
ATOM 4838 C CA . CYS A 1 635 ? 41.480 -12.005 231.508 1.00 26.52 635 CYS A CA 1
ATOM 4839 C C . CYS A 1 635 ? 42.375 -11.012 230.782 1.00 26.52 635 CYS A C 1
ATOM 4840 O O . CYS A 1 635 ? 42.289 -9.802 231.003 1.00 26.52 635 CYS A O 1
ATOM 4843 N N . SER A 1 636 ? 43.258 -11.502 229.918 1.00 25.41 636 SER A N 1
ATOM 4844 C CA . SER A 1 636 ? 44.154 -10.629 229.169 1.00 25.41 636 SER A CA 1
ATOM 4845 C C . SER A 1 636 ? 44.795 -11.432 228.048 1.00 25.41 636 SER A C 1
ATOM 4846 O O . SER A 1 636 ? 44.669 -12.656 227.981 1.00 25.41 636 SER A O 1
ATOM 4849 N N . ILE A 1 637 ? 45.496 -10.721 227.171 1.00 26.38 637 ILE A N 1
ATOM 4850 C CA . ILE A 1 637 ? 46.055 -11.277 225.947 1.00 26.38 637 ILE A CA 1
ATOM 4851 C C . ILE A 1 637 ? 47.552 -11.006 225.941 1.00 26.38 637 ILE A C 1
ATOM 4852 O O . ILE A 1 637 ? 47.970 -9.897 226.273 1.00 26.38 637 ILE A O 1
ATOM 4857 N N . PRO A 1 638 ? 48.386 -11.980 225.594 1.00 27.61 638 PRO A N 1
ATOM 4858 C CA . PRO A 1 638 ? 49.818 -11.707 225.424 1.00 27.61 638 PRO A CA 1
ATOM 4859 C C . PRO A 1 638 ? 50.150 -11.124 224.060 1.00 27.61 638 PRO A C 1
ATOM 4860 O O . PRO A 1 638 ? 50.476 -11.869 223.133 1.00 27.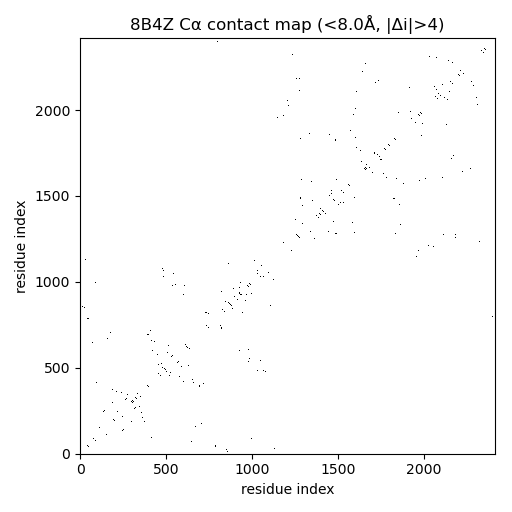61 638 PRO A O 1
ATOM 4864 N N . ILE A 1 639 ? 50.048 -9.810 223.915 1.00 28.07 639 ILE A N 1
ATOM 4865 C CA . ILE A 1 639 ? 50.459 -9.158 222.665 1.00 28.07 639 ILE A CA 1
ATOM 4866 C C . ILE A 1 639 ? 51.945 -9.405 222.440 1.00 28.07 639 ILE A C 1
ATOM 4867 O O . ILE A 1 639 ? 52.722 -9.385 223.410 1.00 28.07 639 ILE A O 1
ATOM 4872 N N . PRO A 1 640 ? 52.390 -9.654 221.208 1.00 30.30 640 PRO A N 1
ATOM 4873 C CA . PRO A 1 640 ? 53.826 -9.818 220.955 1.00 30.30 640 PRO A CA 1
ATOM 4874 C C . PRO A 1 640 ? 54.622 -8.579 221.343 1.00 30.30 640 PRO A C 1
ATOM 4875 O O . PRO A 1 640 ? 54.082 -7.528 221.692 1.00 30.30 640 PRO A O 1
ATOM 4879 N N . ALA A 1 641 ? 55.946 -8.721 221.278 1.00 31.86 641 ALA A N 1
ATOM 4880 C CA . ALA A 1 641 ? 56.837 -7.710 221.838 1.00 31.86 641 ALA A CA 1
ATOM 4881 C C . ALA A 1 641 ? 56.909 -6.452 220.981 1.00 31.86 641 ALA A C 1
ATOM 4882 O O . ALA A 1 641 ? 56.898 -5.338 221.515 1.00 31.86 641 ALA A O 1
ATOM 4884 N N . GLY A 1 642 ? 56.997 -6.597 219.662 1.00 30.21 642 GLY A N 1
ATOM 4885 C CA . GLY A 1 642 ? 57.159 -5.430 218.816 1.00 30.21 642 GLY A CA 1
ATOM 4886 C C . GLY A 1 642 ? 55.907 -4.620 218.574 1.00 30.21 642 GLY A C 1
ATOM 4887 O O . GLY A 1 642 ? 56.000 -3.488 218.094 1.00 30.21 642 GLY A O 1
ATOM 4888 N N . HIS A 1 643 ? 54.741 -5.170 218.897 1.00 28.18 643 HIS A N 1
ATOM 4889 C CA . HIS A 1 643 ? 53.463 -4.508 218.655 1.00 28.18 643 HIS A CA 1
ATOM 4890 C C . HIS A 1 643 ? 53.217 -3.534 219.796 1.00 28.18 643 HIS A C 1
ATOM 4891 O O . HIS A 1 643 ? 52.640 -3.878 220.827 1.00 28.18 643 HIS A O 1
ATOM 4898 N N . ASP A 1 644 ? 53.669 -2.299 219.607 1.00 26.48 644 ASP A N 1
ATOM 4899 C CA . ASP A 1 644 ? 53.541 -1.259 220.618 1.00 26.48 644 ASP A CA 1
ATOM 4900 C C . ASP A 1 644 ? 52.114 -0.726 220.611 1.00 26.48 644 ASP A C 1
ATOM 4901 O O . ASP A 1 644 ? 51.225 -1.264 219.950 1.00 26.48 644 ASP A O 1
ATOM 4906 N N . ARG A 1 645 ? 51.878 0.349 221.360 1.00 23.63 645 ARG A N 1
ATOM 4907 C CA . ARG A 1 645 ? 50.569 0.988 221.335 1.00 23.63 645 ARG A CA 1
ATOM 4908 C C . ARG A 1 645 ? 50.318 1.688 220.011 1.00 23.63 645 ARG A C 1
ATOM 4909 O O . ARG A 1 645 ? 49.186 1.696 219.522 1.00 23.63 645 ARG A O 1
ATOM 4917 N N . SER A 1 646 ? 51.353 2.266 219.411 1.00 23.44 646 SER A N 1
ATOM 4918 C CA . SER A 1 646 ? 51.214 2.965 218.143 1.00 23.44 646 SER A CA 1
ATOM 4919 C C . SER A 1 646 ? 51.236 2.034 216.946 1.00 23.44 646 SER A C 1
ATOM 4920 O O . SER A 1 646 ? 51.002 2.492 215.826 1.00 23.44 646 SER A O 1
ATOM 4923 N N . MET A 1 647 ? 51.520 0.752 217.146 1.00 21.85 647 MET A N 1
ATOM 4924 C CA . MET A 1 647 ? 51.505 -0.207 216.054 1.00 21.85 647 MET A CA 1
ATOM 4925 C C . MET A 1 647 ? 50.225 -1.019 216.001 1.00 21.85 647 MET A C 1
ATOM 4926 O O . MET A 1 647 ? 49.845 -1.481 214.925 1.00 21.85 647 MET A O 1
ATOM 4931 N N . LEU A 1 648 ? 49.555 -1.209 217.134 1.00 20.73 648 LEU A N 1
ATOM 4932 C CA . LEU A 1 648 ? 48.223 -1.790 217.099 1.00 20.73 648 LEU A CA 1
ATOM 4933 C C . LEU A 1 648 ? 47.240 -0.844 216.438 1.00 20.73 648 LEU A C 1
ATOM 4934 O O . LEU A 1 648 ? 46.274 -1.289 215.814 1.00 20.73 648 LEU A O 1
ATOM 4939 N N . ARG A 1 649 ? 47.472 0.461 216.563 1.00 20.67 649 ARG A N 1
ATOM 4940 C CA . ARG A 1 649 ? 46.616 1.457 215.942 1.00 20.67 649 ARG A CA 1
ATOM 4941 C C . ARG A 1 649 ? 46.787 1.526 214.435 1.00 20.67 649 ARG A C 1
ATOM 4942 O O . ARG A 1 649 ? 45.940 2.119 213.763 1.00 20.67 649 ARG A O 1
ATOM 4950 N N . ASN A 1 650 ? 47.853 0.945 213.890 1.00 19.57 650 ASN A N 1
ATOM 4951 C CA . ASN A 1 650 ? 48.057 0.863 212.451 1.00 19.57 650 ASN A CA 1
ATOM 4952 C C . ASN A 1 650 ? 47.682 -0.507 211.903 1.00 19.57 650 ASN A C 1
ATOM 4953 O O . ASN A 1 650 ? 48.251 -0.955 210.905 1.00 19.57 650 ASN A O 1
ATOM 4958 N N . TRP A 1 651 ? 46.733 -1.177 212.555 1.00 16.78 651 TRP A N 1
ATOM 4959 C CA . TRP A 1 651 ? 46.160 -2.436 212.087 1.00 16.78 651 TRP A CA 1
ATOM 4960 C C . TRP A 1 651 ? 47.226 -3.504 211.888 1.00 16.78 651 TRP A C 1
ATOM 4961 O O . TRP A 1 651 ? 47.192 -4.268 210.927 1.00 16.78 651 TRP A O 1
ATOM 4972 N N . SER A 1 652 ? 48.178 -3.567 212.808 1.00 19.53 652 SER A N 1
ATOM 4973 C CA . SER A 1 652 ? 49.147 -4.651 212.800 1.00 19.53 652 SER A CA 1
ATOM 4974 C C . SER A 1 652 ? 48.595 -5.917 213.426 1.00 19.53 652 SER A C 1
ATOM 4975 O O . SER A 1 652 ? 49.313 -6.915 213.512 1.00 19.53 652 SER A O 1
ATOM 4978 N N . TRP A 1 653 ? 47.344 -5.892 213.865 1.00 17.44 653 TRP A N 1
ATOM 4979 C CA . TRP A 1 653 ? 46.678 -7.036 214.459 1.00 17.44 653 TRP A CA 1
ATOM 4980 C C . TRP A 1 653 ? 45.865 -7.840 213.460 1.00 17.44 653 TRP A C 1
ATOM 4981 O O . TRP A 1 653 ? 45.232 -8.819 213.856 1.00 17.44 653 TRP A O 1
ATOM 4992 N N . VAL A 1 654 ? 45.855 -7.459 212.186 1.00 16.87 654 VAL A N 1
ATOM 4993 C CA . VAL A 1 654 ? 44.880 -8.010 211.255 1.00 16.87 654 VAL A CA 1
ATOM 4994 C C . VAL A 1 654 ? 45.333 -9.375 210.751 1.00 16.87 654 VAL A C 1
ATOM 4995 O O . VAL A 1 654 ? 46.513 -9.725 210.775 1.00 16.87 654 VAL A O 1
ATOM 4999 N N . ASN A 1 655 ? 44.357 -10.156 210.296 1.00 17.97 655 ASN A N 1
ATOM 5000 C CA . ASN A 1 655 ? 44.618 -11.416 209.617 1.00 17.97 655 ASN A CA 1
ATOM 5001 C C . ASN A 1 655 ? 45.326 -11.135 208.304 1.00 17.97 655 ASN A C 1
ATOM 5002 O O . ASN A 1 655 ? 44.769 -10.478 207.422 1.00 17.97 655 ASN A O 1
ATOM 5007 N N . VAL A 1 656 ? 46.549 -11.635 208.164 1.00 18.07 656 VAL A N 1
ATOM 5008 C CA . VAL A 1 656 ? 47.407 -11.260 207.047 1.00 18.07 656 VAL A CA 1
ATOM 5009 C C . VAL A 1 656 ? 46.893 -11.878 205.752 1.00 18.07 656 VAL A C 1
ATOM 5010 O O . VAL A 1 656 ? 47.448 -11.645 204.674 1.00 18.07 656 VAL A O 1
ATOM 5014 N N . HIS A 1 657 ? 45.829 -12.665 205.840 1.00 18.96 657 HIS A N 1
ATOM 5015 C CA . HIS A 1 657 ? 45.231 -13.264 204.658 1.00 18.96 657 HIS A CA 1
ATOM 5016 C C . HIS A 1 657 ? 44.143 -12.398 204.048 1.00 18.96 657 HIS A C 1
ATOM 5017 O O . HIS A 1 657 ? 43.593 -12.762 203.006 1.00 18.96 657 HIS A O 1
ATOM 5024 N N . ASN A 1 658 ? 43.820 -11.269 204.669 1.00 17.39 658 ASN A N 1
ATOM 5025 C CA . ASN A 1 658 ? 42.888 -10.303 204.112 1.00 17.39 658 ASN A CA 1
ATOM 5026 C C . ASN A 1 658 ? 43.590 -9.140 203.436 1.00 17.39 658 ASN A C 1
ATOM 5027 O O . ASN A 1 658 ? 42.923 -8.211 202.981 1.00 17.39 658 ASN A O 1
ATOM 5032 N N . VAL A 1 659 ? 44.912 -9.166 203.362 1.00 16.33 659 VAL A N 1
ATOM 5033 C CA . VAL A 1 659 ? 45.678 -8.120 202.703 1.00 16.33 659 VAL A CA 1
ATOM 5034 C C . VAL A 1 659 ? 45.949 -8.582 201.280 1.00 16.33 659 VAL A C 1
ATOM 5035 O O . VAL A 1 659 ? 46.655 -9.571 201.068 1.00 16.33 659 VAL A O 1
ATOM 5039 N N . HIS A 1 660 ? 45.390 -7.877 200.305 1.00 15.48 660 HIS A N 1
ATOM 5040 C CA . HIS A 1 660 ? 45.496 -8.270 198.910 1.00 15.48 660 HIS A CA 1
ATOM 5041 C C . HIS A 1 660 ? 46.393 -7.303 198.156 1.00 15.48 660 HIS A C 1
ATOM 5042 O O . HIS A 1 660 ? 46.314 -6.090 198.353 1.00 15.48 660 HIS A O 1
ATOM 5049 N N . SER A 1 661 ? 47.240 -7.845 197.290 1.00 14.74 661 SER A N 1
ATOM 5050 C CA . SER A 1 661 ? 48.001 -7.006 196.381 1.00 14.74 661 SER A CA 1
ATOM 5051 C C . SER A 1 661 ? 47.056 -6.310 195.416 1.00 14.74 661 SER A C 1
ATOM 5052 O O . SER A 1 661 ? 46.005 -6.840 195.056 1.00 14.74 661 SER A O 1
ATOM 5055 N N . VAL A 1 662 ? 47.438 -5.106 194.989 1.00 14.39 662 VAL A N 1
ATOM 5056 C CA . VAL A 1 662 ? 46.561 -4.308 194.144 1.00 14.39 662 VAL A CA 1
ATOM 5057 C C . VAL A 1 662 ? 46.348 -4.912 192.769 1.00 14.39 662 VAL A C 1
ATOM 5058 O O . VAL A 1 662 ? 45.471 -4.457 192.036 1.00 14.39 662 VAL A O 1
ATOM 5062 N N . THR A 1 663 ? 47.119 -5.920 192.393 1.00 14.83 663 THR A N 1
ATOM 5063 C CA . THR A 1 663 ? 46.856 -6.652 191.167 1.00 14.83 663 THR A CA 1
ATOM 5064 C C . THR A 1 663 ? 46.163 -7.985 191.408 1.00 14.83 663 THR A C 1
ATOM 5065 O O . THR A 1 663 ? 45.661 -8.584 190.455 1.00 14.83 663 THR A O 1
ATOM 5069 N N . GLY A 1 664 ? 46.111 -8.453 192.648 1.00 15.73 664 GLY A N 1
ATOM 5070 C CA . GLY A 1 664 ? 45.582 -9.765 192.929 1.00 15.73 664 GLY A CA 1
ATOM 5071 C C . GLY A 1 664 ? 46.503 -10.902 192.567 1.00 15.73 664 GLY A C 1
ATOM 5072 O O . GLY A 1 664 ? 46.088 -12.062 192.640 1.00 15.73 664 GLY A O 1
ATOM 5073 N N . THR A 1 665 ? 47.738 -10.607 192.173 1.00 16.91 665 THR A N 1
ATOM 5074 C CA . THR A 1 665 ? 48.688 -11.610 191.729 1.00 16.91 665 THR A CA 1
ATOM 5075 C C . THR A 1 665 ? 50.018 -11.421 192.438 1.00 16.91 665 THR A C 1
ATOM 5076 O O . THR A 1 665 ? 50.343 -10.337 192.922 1.00 16.91 665 THR A O 1
ATOM 5080 N N . SER A 1 666 ? 50.782 -12.502 192.495 1.00 18.46 666 SER A N 1
ATOM 5081 C CA . SER A 1 666 ? 52.170 -12.477 192.910 1.00 18.46 666 SER A CA 1
ATOM 5082 C C . SER A 1 666 ? 53.046 -12.535 191.667 1.00 18.46 666 SER A C 1
ATOM 5083 O O . SER A 1 666 ? 52.563 -12.457 190.537 1.00 18.46 666 SER A O 1
ATOM 5086 N N . GLU A 1 667 ? 54.349 -12.685 191.865 1.00 20.28 667 GLU A N 1
ATOM 5087 C CA . GLU A 1 667 ? 55.279 -12.466 190.772 1.00 20.28 667 GLU A CA 1
ATOM 5088 C C . GLU A 1 667 ? 56.652 -12.964 191.190 1.00 20.28 667 GLU A C 1
ATOM 5089 O O . GLU A 1 667 ? 57.081 -12.722 192.316 1.00 20.28 667 GLU A O 1
ATOM 5095 N N . ASN A 1 668 ? 57.334 -13.649 190.283 1.00 20.38 668 ASN A N 1
ATOM 5096 C CA . ASN A 1 668 ? 58.736 -14.008 190.466 1.00 20.38 668 ASN A CA 1
ATOM 5097 C C . ASN A 1 668 ? 59.473 -13.602 189.202 1.00 20.38 668 ASN A C 1
ATOM 5098 O O . ASN A 1 668 ? 59.360 -14.270 188.173 1.00 20.38 668 ASN A O 1
ATOM 5103 N N . VAL A 1 669 ? 60.215 -12.508 189.280 1.00 18.72 669 VAL A N 1
ATOM 5104 C CA . VAL A 1 669 ? 60.879 -11.919 188.130 1.00 18.72 669 VAL A CA 1
ATOM 5105 C C . VAL A 1 669 ? 62.340 -12.320 188.164 1.00 18.72 669 VAL A C 1
ATOM 5106 O O . VAL A 1 669 ? 63.013 -12.141 189.184 1.00 18.72 669 VAL A O 1
ATOM 5110 N N . VAL A 1 670 ? 62.823 -12.887 187.066 1.00 19.17 670 VAL A N 1
ATOM 5111 C CA . VAL A 1 670 ? 64.245 -13.107 186.845 1.00 19.17 670 VAL A CA 1
ATOM 5112 C C . VAL A 1 670 ? 64.509 -12.648 185.419 1.00 19.17 670 VAL A C 1
ATOM 5113 O O . VAL A 1 670 ? 64.304 -13.408 184.468 1.00 19.17 670 VAL A O 1
ATOM 5117 N N . LEU A 1 671 ? 64.960 -11.409 185.264 1.00 20.39 671 LEU A N 1
ATOM 5118 C CA . LEU A 1 671 ? 65.128 -10.785 183.963 1.00 20.39 671 LEU A CA 1
ATOM 5119 C C . LEU A 1 671 ? 66.600 -10.542 183.678 1.00 20.39 671 LEU A C 1
ATOM 5120 O O . LEU A 1 671 ? 67.346 -10.101 184.556 1.00 20.39 671 LEU A O 1
ATOM 5125 N N . ALA A 1 672 ? 67.014 -10.831 182.449 1.00 20.35 672 ALA A N 1
ATOM 5126 C CA . ALA A 1 672 ? 68.347 -10.458 182.002 1.00 20.35 672 ALA A CA 1
ATOM 5127 C C . ALA A 1 672 ? 68.447 -8.942 181.971 1.00 20.35 672 ALA A C 1
ATOM 5128 O O . ALA A 1 672 ? 67.632 -8.274 181.328 1.00 20.35 672 ALA A O 1
ATOM 5130 N N . GLY A 1 673 ? 69.441 -8.397 182.663 1.00 19.93 673 GLY A N 1
ATOM 5131 C CA . GLY A 1 673 ? 69.484 -6.970 182.886 1.00 19.93 673 GLY A CA 1
ATOM 5132 C C . GLY A 1 673 ? 70.646 -6.246 182.249 1.00 19.93 673 GLY A C 1
ATOM 5133 O O . GLY A 1 673 ? 71.423 -6.829 181.491 1.00 19.93 673 GLY A O 1
ATOM 5134 N N . TYR A 1 674 ? 70.759 -4.960 182.560 1.00 18.62 674 TYR A N 1
ATOM 5135 C CA . TYR A 1 674 ? 71.809 -4.120 182.009 1.00 18.62 674 TYR A CA 1
ATOM 5136 C C . TYR A 1 674 ? 73.160 -4.531 182.573 1.00 18.62 674 TYR A C 1
ATOM 5137 O O . TYR A 1 674 ? 73.331 -4.620 183.790 1.00 18.62 674 TYR A O 1
ATOM 5146 N N . VAL A 1 675 ? 74.121 -4.786 181.690 1.00 18.48 675 VAL A N 1
ATOM 5147 C CA . VAL A 1 675 ? 75.486 -5.085 182.087 1.00 18.48 675 VAL A CA 1
ATOM 5148 C C . VAL A 1 675 ? 76.426 -3.933 181.765 1.00 18.48 675 VAL A C 1
ATOM 5149 O O . VAL A 1 675 ? 77.316 -3.619 182.554 1.00 18.48 675 VAL A O 1
ATOM 5153 N N . GLY A 1 676 ? 76.240 -3.287 180.621 1.00 18.41 676 GLY A N 1
ATOM 5154 C CA . GLY A 1 676 ? 77.029 -2.131 180.265 1.00 18.41 676 GLY A CA 1
ATOM 5155 C C . GLY A 1 676 ? 78.154 -2.392 179.297 1.00 18.41 676 GLY A C 1
ATOM 5156 O O . GLY A 1 676 ? 78.929 -1.474 179.018 1.00 18.41 676 GLY A O 1
ATOM 5157 N N . LEU A 1 677 ? 78.276 -3.614 178.787 1.00 18.58 677 LEU A N 1
ATOM 5158 C CA . LEU A 1 677 ? 79.307 -3.920 177.809 1.00 18.58 677 LEU A CA 1
ATOM 5159 C C . LEU A 1 677 ? 78.970 -3.366 176.434 1.00 18.58 677 LEU A C 1
ATOM 5160 O O . LEU A 1 677 ? 79.876 -2.988 175.688 1.00 18.58 677 LEU A O 1
ATOM 5165 N N . SER A 1 678 ? 77.687 -3.322 176.075 1.00 18.96 678 SER A N 1
ATOM 5166 C CA . SER A 1 678 ? 77.295 -2.750 174.792 1.00 18.96 678 SER A CA 1
ATOM 5167 C C . SER A 1 678 ? 77.558 -1.252 174.743 1.00 18.96 678 SER A C 1
ATOM 5168 O O . SER A 1 678 ? 78.003 -0.729 173.718 1.00 18.96 678 SER A O 1
ATOM 5171 N N . ARG A 1 679 ? 77.280 -0.542 175.838 1.00 19.21 679 ARG A N 1
ATOM 5172 C CA . ARG A 1 679 ? 77.437 0.908 175.843 1.00 19.21 679 ARG A CA 1
ATOM 5173 C C . ARG A 1 679 ? 78.902 1.316 175.880 1.00 19.21 679 ARG A C 1
ATOM 5174 O O . ARG A 1 679 ? 79.286 2.309 175.255 1.00 19.21 679 ARG A O 1
ATOM 5182 N N . THR A 1 680 ? 79.730 0.595 176.635 1.00 18.54 680 THR A N 1
ATOM 5183 C CA . THR A 1 680 ? 81.150 0.921 176.677 1.00 18.54 680 THR A CA 1
ATOM 5184 C C . THR A 1 680 ? 81.840 0.565 175.371 1.00 18.54 680 THR A C 1
ATOM 5185 O O . THR A 1 680 ? 82.801 1.230 174.978 1.00 18.54 680 THR A O 1
ATOM 5189 N N . HIS A 1 681 ? 81.386 -0.490 174.701 1.00 18.24 681 HIS A N 1
ATOM 5190 C CA . HIS A 1 681 ? 81.920 -0.816 173.388 1.00 18.24 681 HIS A CA 1
ATOM 5191 C C . HIS A 1 681 ? 81.604 0.280 172.385 1.00 18.24 681 HIS A C 1
ATOM 5192 O O . HIS A 1 681 ? 82.469 0.685 171.604 1.00 18.24 681 HIS A O 1
ATOM 5199 N N . ASP A 1 682 ? 80.367 0.779 172.395 1.00 20.86 682 ASP A N 1
ATOM 5200 C CA . ASP A 1 682 ? 79.966 1.818 171.456 1.00 20.86 682 ASP A CA 1
ATOM 5201 C C . ASP A 1 682 ? 80.653 3.139 171.730 1.00 20.86 682 ASP A C 1
ATOM 5202 O O . ASP A 1 682 ? 80.739 3.974 170.830 1.00 20.86 682 ASP A O 1
ATOM 5207 N N . TYR A 1 683 ? 81.123 3.360 172.954 1.00 19.42 683 TYR A N 1
ATOM 5208 C CA . TYR A 1 683 ? 81.839 4.593 173.248 1.00 19.42 683 TYR A CA 1
ATOM 5209 C C . TYR A 1 683 ? 83.245 4.569 172.669 1.00 19.42 683 TYR A C 1
ATOM 5210 O O . TYR A 1 683 ? 83.726 5.583 172.155 1.00 19.42 683 TYR A O 1
ATOM 5219 N N . ILE A 1 684 ? 83.926 3.428 172.755 1.00 18.09 684 ILE A N 1
ATOM 5220 C CA . ILE A 1 684 ? 85.289 3.348 172.246 1.00 18.09 684 ILE A CA 1
ATOM 5221 C C . ILE A 1 684 ? 85.305 3.456 170.730 1.00 18.09 684 ILE A C 1
ATOM 5222 O O . ILE A 1 684 ? 86.227 4.040 170.153 1.00 18.09 684 ILE A O 1
ATOM 5227 N N . MET A 1 685 ? 84.293 2.921 170.060 1.00 20.24 685 MET A N 1
ATOM 5228 C CA . MET A 1 685 ? 84.203 3.044 168.614 1.00 20.24 685 MET A CA 1
ATOM 5229 C C . MET A 1 685 ? 83.600 4.367 168.172 1.00 20.24 685 MET A C 1
ATOM 5230 O O . MET A 1 685 ? 83.490 4.603 166.966 1.00 20.24 685 MET A O 1
ATOM 5235 N N . ASP A 1 686 ? 83.197 5.220 169.111 1.00 21.78 686 ASP A N 1
ATOM 5236 C CA . ASP A 1 686 ? 82.610 6.527 168.832 1.00 21.78 686 ASP A CA 1
ATOM 5237 C C . ASP A 1 686 ? 81.324 6.424 168.030 1.00 21.78 686 ASP A C 1
ATOM 5238 O O . ASP A 1 686 ? 80.884 7.406 167.429 1.00 21.78 686 ASP A O 1
ATOM 5243 N N . THR A 1 687 ? 80.698 5.249 168.017 1.00 23.60 687 THR A N 1
ATOM 5244 C CA . THR A 1 687 ? 79.506 5.059 167.203 1.00 23.60 687 THR A CA 1
ATOM 5245 C C . THR A 1 687 ? 78.303 5.751 167.827 1.00 23.60 687 THR A C 1
ATOM 5246 O O . THR A 1 687 ? 77.703 6.644 167.220 1.00 23.60 687 THR A O 1
ATOM 5250 N N . ARG A 1 688 ? 77.929 5.351 169.042 1.00 23.69 688 ARG A N 1
ATOM 5251 C CA . ARG A 1 688 ? 76.836 5.989 169.776 1.00 23.69 688 ARG A CA 1
ATOM 5252 C C . ARG A 1 688 ? 77.356 6.299 171.175 1.00 23.69 688 ARG A C 1
ATOM 5253 O O . ARG A 1 688 ? 77.103 5.558 172.124 1.00 23.69 688 ARG A O 1
ATOM 5261 N N . SER A 1 689 ? 78.058 7.424 171.303 1.00 24.72 689 SER A N 1
ATOM 5262 C CA . SER A 1 689 ? 78.768 7.717 172.543 1.00 24.72 689 SER A CA 1
ATOM 5263 C C . SER A 1 689 ? 77.801 8.032 173.674 1.00 24.72 689 SER A C 1
ATOM 5264 O O . SER A 1 689 ? 77.953 7.526 174.790 1.00 24.72 689 SER A O 1
ATOM 5267 N N . THR A 1 690 ? 76.808 8.877 173.413 1.00 25.84 690 THR A N 1
ATOM 5268 C CA . THR A 1 690 ? 75.813 9.209 174.420 1.00 25.84 690 THR A CA 1
ATOM 5269 C C . THR A 1 690 ? 74.486 8.541 174.084 1.00 25.84 690 THR A C 1
ATOM 5270 O O . THR A 1 690 ? 73.920 8.772 173.006 1.00 25.84 690 THR A O 1
ATOM 5274 N N . PRO A 1 691 ? 73.999 7.639 174.938 1.00 24.41 691 PRO A N 1
ATOM 5275 C CA . PRO A 1 691 ? 72.729 6.964 174.665 1.00 24.41 691 PRO A CA 1
ATOM 5276 C C . PRO A 1 691 ? 71.509 7.632 175.276 1.00 24.41 691 PRO A C 1
ATOM 5277 O O . PRO A 1 691 ? 70.385 7.250 174.927 1.00 24.41 691 PRO A O 1
ATOM 5281 N N . ALA A 1 692 ? 71.691 8.612 176.156 1.00 24.78 692 ALA A N 1
ATOM 5282 C CA . ALA A 1 692 ? 70.560 9.318 176.739 1.00 24.78 692 ALA A CA 1
ATOM 5283 C C . ALA A 1 692 ? 69.952 10.267 175.719 1.00 24.78 692 ALA A C 1
ATOM 5284 O O . ALA A 1 692 ? 70.651 11.098 175.134 1.00 24.78 692 ALA A O 1
ATOM 5286 N N . THR A 1 693 ? 68.645 10.151 175.512 1.00 25.82 693 THR A N 1
ATOM 5287 C CA . THR A 1 693 ? 67.954 10.944 174.510 1.00 25.82 693 THR A CA 1
ATOM 5288 C C . THR A 1 693 ? 67.407 12.224 175.125 1.00 25.82 693 THR A C 1
ATOM 5289 O O . THR A 1 693 ? 67.400 12.405 176.341 1.00 25.82 693 THR A O 1
ATOM 5293 N N . SER A 1 694 ? 66.947 13.127 174.256 1.00 26.46 694 SER A N 1
ATOM 5294 C CA . SER A 1 694 ? 66.446 14.415 174.720 1.00 26.46 694 SER A CA 1
ATOM 5295 C C . SER A 1 694 ? 65.235 14.255 175.623 1.00 26.46 694 SER A C 1
ATOM 5296 O O . SER A 1 694 ? 65.064 15.024 176.572 1.00 26.46 694 SER A O 1
ATOM 5299 N N . GLN A 1 695 ? 64.381 13.273 175.343 1.00 26.45 695 GLN A N 1
ATOM 5300 C CA . GLN A 1 695 ? 63.242 13.012 176.209 1.00 26.45 695 GLN A CA 1
ATOM 5301 C C . GLN A 1 695 ? 63.673 12.499 177.575 1.00 26.45 695 GLN A C 1
ATOM 5302 O O . GLN A 1 695 ? 62.931 12.659 178.547 1.00 26.45 695 GLN A O 1
ATOM 5308 N N . GLY A 1 696 ? 64.857 11.897 177.672 1.00 23.86 696 GLY A N 1
ATOM 5309 C CA . GLY A 1 696 ? 65.350 11.439 178.955 1.00 23.86 696 GLY A CA 1
ATOM 5310 C C . GLY A 1 696 ? 66.047 12.497 179.769 1.00 23.86 696 GLY A C 1
ATOM 5311 O O . GLY A 1 696 ? 66.092 12.382 180.995 1.00 23.86 696 GLY A O 1
ATOM 5312 N N . ARG A 1 697 ? 66.592 13.523 179.119 1.00 24.87 697 ARG A N 1
ATOM 5313 C CA . ARG A 1 697 ? 67.226 14.617 179.840 1.00 24.87 697 ARG A CA 1
ATOM 5314 C C . ARG A 1 697 ? 66.208 15.576 180.436 1.00 24.87 697 ARG A C 1
ATOM 5315 O O . ARG A 1 697 ? 66.501 16.234 181.438 1.00 24.87 697 ARG A O 1
ATOM 5323 N N . ARG A 1 698 ? 65.024 15.688 179.836 1.00 26.00 698 ARG A N 1
ATOM 5324 C CA . ARG A 1 698 ? 63.935 16.392 180.500 1.00 26.00 698 ARG A CA 1
ATOM 5325 C C . ARG A 1 698 ? 63.450 15.618 181.711 1.00 26.00 698 ARG A C 1
ATOM 5326 O O . ARG A 1 698 ? 63.294 16.182 182.798 1.00 26.00 698 ARG A O 1
ATOM 5334 N N . LEU A 1 699 ? 63.201 14.321 181.541 1.00 21.27 699 LEU A N 1
ATOM 5335 C CA . LEU A 1 699 ? 62.738 13.508 182.656 1.00 21.27 699 LEU A CA 1
ATOM 5336 C C . LEU A 1 699 ? 63.778 13.455 183.761 1.00 21.27 699 LEU A C 1
ATOM 5337 O O . LEU A 1 699 ? 63.433 13.440 184.945 1.00 21.27 699 LEU A O 1
ATOM 5342 N N . ALA A 1 700 ? 65.058 13.419 183.395 1.00 19.48 700 ALA A N 1
ATOM 5343 C CA . ALA A 1 700 ? 66.111 13.440 184.400 1.00 19.48 700 ALA A CA 1
ATOM 5344 C C . ALA A 1 700 ? 66.081 14.736 185.189 1.00 19.48 700 ALA A C 1
ATOM 5345 O O . ALA A 1 700 ? 66.162 14.728 186.419 1.00 19.48 700 ALA A O 1
ATOM 5347 N N . ALA A 1 701 ? 65.950 15.865 184.493 1.00 19.06 701 ALA A N 1
ATOM 5348 C CA . ALA A 1 701 ? 65.940 17.159 185.163 1.00 19.06 701 ALA A CA 1
ATOM 5349 C C . ALA A 1 701 ? 64.739 17.307 186.079 1.00 19.06 701 ALA A C 1
ATOM 5350 O O . ALA A 1 701 ? 64.807 18.030 187.074 1.00 19.06 701 ALA A O 1
ATOM 5352 N N . MET A 1 702 ? 63.632 16.638 185.761 1.00 19.48 702 MET A N 1
ATOM 5353 C CA . MET A 1 702 ? 62.455 16.702 186.617 1.00 19.48 702 MET A CA 1
ATOM 5354 C C . MET A 1 702 ? 62.741 16.098 187.982 1.00 19.48 702 MET A C 1
ATOM 5355 O O . MET A 1 702 ? 62.312 16.634 189.006 1.00 19.48 702 MET A O 1
ATOM 5360 N N . PHE A 1 703 ? 63.468 14.982 188.018 1.00 17.71 703 PHE A N 1
ATOM 5361 C CA . PHE A 1 703 ? 63.770 14.319 189.280 1.00 17.71 703 PHE A CA 1
ATOM 5362 C C . PHE A 1 703 ? 64.696 15.139 190.162 1.00 17.71 703 PHE A C 1
ATOM 5363 O O . PHE A 1 703 ? 64.786 14.868 191.362 1.00 17.71 703 PHE A O 1
ATOM 5371 N N . TYR A 1 704 ? 65.386 16.126 189.599 1.00 18.28 704 TYR A N 1
ATOM 5372 C CA . TYR A 1 704 ? 66.313 16.925 190.386 1.00 18.28 704 TYR A CA 1
ATOM 5373 C C . TYR A 1 704 ? 65.588 17.915 191.283 1.00 18.28 704 TYR A C 1
ATOM 5374 O O . TYR A 1 704 ? 65.989 18.119 192.432 1.00 18.28 704 TYR A O 1
ATOM 5383 N N . TYR A 1 705 ? 64.527 18.546 190.783 1.00 17.40 705 TYR A N 1
ATOM 5384 C CA . TYR A 1 705 ? 63.845 19.597 191.524 1.00 17.40 705 TYR A CA 1
ATOM 5385 C C . TYR A 1 705 ? 62.425 19.221 191.910 1.00 17.40 705 TYR A C 1
ATOM 5386 O O . TYR A 1 705 ? 61.611 20.105 192.173 1.00 17.40 705 TYR A O 1
ATOM 5395 N N . THR A 1 706 ? 62.102 17.937 191.951 1.00 18.09 706 THR A N 1
ATOM 5396 C CA . THR A 1 706 ? 60.779 17.488 192.350 1.00 18.09 706 THR A CA 1
ATOM 5397 C C . THR A 1 706 ? 60.854 16.860 193.729 1.00 18.09 706 THR A C 1
ATOM 5398 O O . THR A 1 706 ? 61.744 16.050 193.999 1.00 18.09 706 THR A O 1
ATOM 5402 N N . ASN A 1 707 ? 59.933 17.250 194.599 1.00 19.23 707 ASN A N 1
ATOM 5403 C CA . ASN A 1 707 ? 59.836 16.629 195.908 1.00 19.23 707 ASN A CA 1
ATOM 5404 C C . ASN A 1 707 ? 59.479 15.159 195.753 1.00 19.23 707 ASN A C 1
ATOM 5405 O O . ASN A 1 707 ? 58.741 14.778 194.843 1.00 19.23 707 ASN A O 1
ATOM 5410 N N . ALA A 1 708 ? 60.028 14.323 196.635 1.00 19.28 708 ALA A N 1
ATOM 5411 C CA . ALA A 1 708 ? 59.752 12.895 196.563 1.00 19.28 708 ALA A CA 1
ATOM 5412 C C . ALA A 1 708 ? 58.302 12.569 196.875 1.00 19.28 708 ALA A C 1
ATOM 5413 O O . ALA A 1 708 ? 57.814 11.521 196.452 1.00 19.28 708 ALA A O 1
ATOM 5415 N N . ASP A 1 709 ? 57.605 13.440 197.602 1.00 19.72 709 ASP A N 1
ATOM 5416 C CA . ASP A 1 709 ? 56.184 13.241 197.847 1.00 19.72 709 ASP A CA 1
ATOM 5417 C C . ASP A 1 709 ? 55.350 13.418 196.590 1.00 19.72 709 ASP A C 1
ATOM 5418 O O . ASP A 1 709 ? 54.204 12.966 196.557 1.00 19.72 709 ASP A O 1
ATOM 5423 N N . LYS A 1 710 ? 55.886 14.077 195.565 1.00 17.95 710 LYS A N 1
ATOM 5424 C CA . LYS A 1 710 ? 55.175 14.147 194.296 1.00 17.95 710 LYS A CA 1
ATOM 5425 C C . LYS A 1 710 ? 55.174 12.798 193.596 1.00 17.95 710 LYS A C 1
ATOM 5426 O O . LYS A 1 710 ? 54.250 12.492 192.838 1.00 17.95 710 LYS A O 1
ATOM 5432 N N . MET A 1 711 ? 56.202 11.986 193.830 1.00 17.29 711 MET A N 1
ATOM 5433 C CA . MET A 1 711 ? 56.257 10.648 193.258 1.00 17.29 711 MET A CA 1
ATOM 5434 C C . MET A 1 711 ? 55.357 9.675 193.998 1.00 17.29 711 MET A C 1
ATOM 5435 O O . MET A 1 711 ? 54.854 8.725 193.396 1.00 17.29 711 MET A O 1
ATOM 5440 N N . LEU A 1 712 ? 55.148 9.883 195.297 1.00 16.26 712 LEU A N 1
ATOM 5441 C CA . LEU A 1 712 ? 54.271 8.993 196.045 1.00 16.26 712 LEU A CA 1
ATOM 5442 C C . LEU A 1 712 ? 52.808 9.248 195.725 1.00 16.26 712 LEU A C 1
ATOM 5443 O O . LEU A 1 712 ? 51.995 8.325 195.795 1.00 16.26 712 LEU A O 1
ATOM 5448 N N . SER A 1 713 ? 52.446 10.487 195.390 1.00 16.28 713 SER A N 1
ATOM 5449 C CA . SER A 1 713 ? 51.065 10.764 195.016 1.00 16.28 713 SER A CA 1
ATOM 5450 C C . SER A 1 713 ? 50.735 10.164 193.661 1.00 16.28 713 SER A C 1
ATOM 5451 O O . SER A 1 713 ? 49.607 9.725 193.429 1.00 16.28 713 SER A O 1
ATOM 5454 N N . LEU A 1 714 ? 51.701 10.148 192.749 1.00 15.75 714 LEU A N 1
ATOM 5455 C CA . LEU A 1 714 ? 51.494 9.464 191.481 1.00 15.75 714 LEU A CA 1
ATOM 5456 C C . LEU A 1 714 ? 51.382 7.963 191.687 1.00 15.75 714 LEU A C 1
ATOM 5457 O O . LEU A 1 714 ? 50.556 7.302 191.054 1.00 15.75 714 LEU A O 1
ATOM 5462 N N . THR A 1 715 ? 52.188 7.413 192.591 1.00 14.73 715 THR A N 1
ATOM 5463 C CA . THR A 1 715 ? 52.246 5.968 192.762 1.00 14.73 715 THR A CA 1
ATOM 5464 C C . THR A 1 715 ? 51.038 5.442 193.527 1.00 14.73 715 THR A C 1
ATOM 5465 O O . THR A 1 715 ? 50.521 4.366 193.213 1.00 14.73 715 THR A O 1
ATOM 5469 N N . PHE A 1 716 ? 50.570 6.177 194.535 1.00 14.53 716 PHE A N 1
ATOM 5470 C CA . PHE A 1 716 ? 49.371 5.776 195.259 1.00 14.53 716 PHE A CA 1
ATOM 5471 C C . PHE A 1 716 ? 48.098 6.024 194.469 1.00 14.53 716 PHE A C 1
ATOM 5472 O O . PHE A 1 716 ? 47.035 5.552 194.880 1.00 14.53 716 PHE A O 1
ATOM 5480 N N . GLY A 1 717 ? 48.170 6.760 193.366 1.00 14.41 717 GLY A N 1
ATOM 5481 C CA . GLY A 1 717 ? 47.040 6.902 192.476 1.00 14.41 717 GLY A CA 1
ATOM 5482 C C . GLY A 1 717 ? 47.062 5.844 191.403 1.00 14.41 717 GLY A C 1
ATOM 5483 O O . GLY A 1 717 ? 46.027 5.492 190.841 1.00 14.41 717 GLY A O 1
ATOM 5484 N N . LEU A 1 718 ? 48.260 5.351 191.093 1.00 14.60 718 LEU A N 1
ATOM 5485 C CA . LEU A 1 718 ? 48.392 4.189 190.223 1.00 14.60 718 LEU A CA 1
ATOM 5486 C C . LEU A 1 718 ? 48.013 2.915 190.957 1.00 14.60 718 LEU A C 1
ATOM 5487 O O . LEU A 1 718 ? 47.431 2.002 190.367 1.00 14.60 718 LEU A O 1
ATOM 5492 N N . ALA A 1 719 ? 48.353 2.833 192.241 1.00 13.89 719 ALA A N 1
ATOM 5493 C CA . ALA A 1 719 ? 48.068 1.635 193.017 1.00 13.89 719 ALA A CA 1
ATOM 5494 C C . ALA A 1 719 ? 46.574 1.404 193.155 1.00 13.89 719 ALA A C 1
ATOM 5495 O O . ALA A 1 719 ? 46.107 0.267 193.064 1.00 13.89 719 ALA A O 1
ATOM 5497 N N . GLY A 1 720 ? 45.806 2.466 193.393 1.00 13.94 720 GLY A N 1
ATOM 5498 C CA . GLY A 1 720 ? 44.368 2.320 193.491 1.00 13.94 720 GLY A CA 1
ATOM 5499 C C . GLY A 1 720 ? 43.680 2.131 192.160 1.00 13.94 720 GLY A C 1
ATOM 5500 O O . GLY A 1 720 ? 42.590 1.558 192.105 1.00 13.94 720 GLY A O 1
ATOM 5501 N N . GLN A 1 721 ? 44.288 2.602 191.075 1.00 14.84 721 GLN A N 1
ATOM 5502 C CA . GLN A 1 721 ? 43.720 2.371 189.754 1.00 14.84 721 GLN A CA 1
ATOM 5503 C C . GLN A 1 721 ? 43.922 0.934 189.313 1.00 14.84 721 GLN A C 1
ATOM 5504 O O . GLN A 1 721 ? 43.125 0.405 188.535 1.00 14.84 721 GLN A O 1
ATOM 5510 N N . LEU A 1 722 ? 44.987 0.295 189.793 1.00 13.96 722 LEU A N 1
ATOM 5511 C CA . LEU A 1 722 ? 45.208 -1.120 189.541 1.00 13.96 722 LEU A CA 1
ATOM 5512 C C . LEU A 1 722 ? 44.314 -1.996 190.400 1.00 13.96 722 LEU A C 1
ATOM 5513 O O . LEU A 1 722 ? 43.914 -3.077 189.965 1.00 13.96 722 LEU A O 1
ATOM 5518 N N . ARG A 1 723 ? 44.001 -1.559 191.617 1.00 13.96 723 ARG A N 1
ATOM 5519 C CA . ARG A 1 723 ? 43.089 -2.319 192.459 1.00 13.96 723 ARG A CA 1
ATOM 5520 C C . ARG A 1 723 ? 41.665 -2.240 191.943 1.00 13.96 723 ARG A C 1
ATOM 5521 O O . ARG A 1 723 ? 40.884 -3.171 192.141 1.00 13.96 723 ARG A O 1
ATOM 5529 N N . ALA A 1 724 ? 41.305 -1.143 191.282 1.00 14.16 724 ALA A N 1
ATOM 5530 C CA . ALA A 1 724 ? 39.990 -1.064 190.662 1.00 14.16 724 ALA A CA 1
ATOM 5531 C C . ALA A 1 724 ? 39.899 -1.951 189.430 1.00 14.16 724 ALA A C 1
ATOM 5532 O O . ALA A 1 724 ? 38.804 -2.382 189.061 1.00 14.16 724 ALA A O 1
ATOM 5534 N N . ALA A 1 725 ? 41.024 -2.217 188.770 1.00 14.49 725 ALA A N 1
ATOM 5535 C CA . ALA A 1 725 ? 41.025 -3.121 187.629 1.00 14.49 725 ALA A CA 1
ATOM 5536 C C . ALA A 1 725 ? 41.125 -4.575 188.061 1.00 14.49 725 ALA A C 1
ATOM 5537 O O . ALA A 1 725 ? 40.707 -5.466 187.317 1.00 14.49 725 ALA A O 1
ATOM 5539 N N . ALA A 1 726 ? 41.692 -4.832 189.238 1.00 15.47 726 ALA A N 1
ATOM 5540 C CA . ALA A 1 726 ? 41.645 -6.164 189.822 1.00 15.47 726 ALA A CA 1
ATOM 5541 C C . ALA A 1 726 ? 40.293 -6.458 190.441 1.00 15.47 726 ALA A C 1
ATOM 5542 O O . ALA A 1 726 ? 39.848 -7.605 190.420 1.00 15.47 726 ALA A O 1
ATOM 5544 N N . ASP A 1 727 ? 39.635 -5.443 191.001 1.00 18.79 727 ASP A N 1
ATOM 5545 C CA . ASP A 1 727 ? 38.287 -5.623 191.526 1.00 18.79 727 ASP A CA 1
ATOM 5546 C C . ASP A 1 727 ? 37.321 -6.012 190.422 1.00 18.79 727 ASP A C 1
ATOM 5547 O O . ASP A 1 727 ? 36.407 -6.811 190.638 1.00 18.79 727 ASP A O 1
ATOM 5552 N N . THR A 1 728 ? 37.494 -5.440 189.235 1.00 16.24 728 THR A N 1
ATOM 5553 C CA . THR A 1 728 ? 36.652 -5.805 188.108 1.00 16.24 728 THR A CA 1
ATOM 5554 C C . THR A 1 728 ? 36.913 -7.236 187.673 1.00 16.24 728 THR A C 1
ATOM 5555 O O . THR A 1 728 ? 35.991 -7.943 187.256 1.00 16.24 728 THR A O 1
ATOM 5559 N N . THR A 1 729 ? 38.166 -7.675 187.745 1.00 13.07 729 THR A N 1
ATOM 5560 C CA . THR A 1 729 ? 38.506 -9.024 187.319 1.00 13.07 729 THR A CA 1
ATOM 5561 C C . THR A 1 729 ? 38.104 -10.054 188.365 1.00 13.07 729 THR A C 1
ATOM 5562 O O . THR A 1 729 ? 37.644 -11.145 188.022 1.00 13.07 729 THR A O 1
ATOM 5566 N N . VAL A 1 730 ? 38.266 -9.722 189.644 1.00 9.70 730 VAL A N 1
ATOM 5567 C CA . VAL A 1 730 ? 37.811 -10.605 190.711 1.00 9.70 730 VAL A CA 1
ATOM 5568 C C . VAL A 1 730 ? 36.308 -10.808 190.622 1.00 9.70 730 VAL A C 1
ATOM 5569 O O . VAL A 1 730 ? 35.807 -11.929 190.749 1.00 9.70 730 VAL A O 1
ATOM 5573 N N . ALA A 1 731 ? 35.564 -9.726 190.400 1.00 16.82 731 ALA A N 1
ATOM 5574 C CA . ALA A 1 731 ? 34.114 -9.818 190.309 1.00 16.82 731 ALA A CA 1
ATOM 5575 C C . ALA A 1 731 ? 33.667 -10.597 189.082 1.00 16.82 731 ALA A C 1
ATOM 5576 O O . ALA A 1 731 ? 32.592 -11.200 189.094 1.00 16.82 731 ALA A O 1
ATOM 5578 N N . LYS A 1 732 ? 34.463 -10.591 188.015 1.00 18.79 732 LYS A N 1
ATOM 5579 C CA . LYS A 1 732 ? 34.047 -11.273 186.797 1.00 18.79 732 LYS A CA 1
ATOM 5580 C C . LYS A 1 732 ? 34.166 -12.782 186.934 1.00 18.79 732 LYS A C 1
ATOM 5581 O O . LYS A 1 732 ? 33.312 -13.523 186.439 1.00 18.79 732 LYS A O 1
ATOM 5587 N N . PHE A 1 733 ? 35.223 -13.256 187.584 1.00 14.77 733 PHE A N 1
ATOM 5588 C CA . PHE A 1 733 ? 35.479 -14.680 187.728 1.00 14.77 733 PHE A CA 1
ATOM 5589 C C . PHE A 1 733 ? 35.122 -15.207 189.105 1.00 14.77 733 PHE A C 1
ATOM 5590 O O . PHE A 1 733 ? 35.414 -16.364 189.404 1.00 14.77 733 PHE A O 1
ATOM 5598 N N . GLN A 1 734 ? 34.499 -14.385 189.946 1.00 10.39 734 GLN A N 1
ATOM 5599 C CA . GLN A 1 734 ? 34.049 -14.795 191.274 1.00 10.39 734 GLN A CA 1
ATOM 5600 C C . GLN A 1 734 ? 35.205 -15.292 192.128 1.00 10.39 734 GLN A C 1
ATOM 5601 O O . GLN A 1 734 ? 35.106 -16.322 192.791 1.00 10.39 734 GLN A O 1
ATOM 5607 N N . ILE A 1 735 ? 36.316 -14.561 192.111 1.00 14.07 735 ILE A N 1
ATOM 5608 C CA . ILE A 1 735 ? 37.489 -14.973 192.873 1.00 14.07 735 ILE A CA 1
ATOM 5609 C C . ILE A 1 735 ? 37.192 -14.763 194.354 1.00 14.07 735 ILE A C 1
ATOM 5610 O O . ILE A 1 735 ? 37.115 -13.629 194.831 1.00 14.07 735 ILE A O 1
ATOM 5615 N N . CYS A 1 736 ? 37.016 -15.856 195.075 1.00 15.50 736 CYS A N 1
ATOM 5616 C CA . CYS A 1 736 ? 36.775 -15.874 196.508 1.00 15.50 736 CYS A CA 1
ATOM 5617 C C . CYS A 1 736 ? 37.527 -17.069 197.075 1.00 15.50 736 CYS A C 1
ATOM 5618 O O . CYS A 1 736 ? 38.080 -17.860 196.305 1.00 15.50 736 CYS A O 1
ATOM 5621 N N . PRO A 1 737 ? 37.608 -17.230 198.396 1.00 15.81 737 PRO A N 1
ATOM 5622 C CA . PRO A 1 737 ? 38.239 -18.442 198.932 1.00 15.81 737 PRO A CA 1
ATOM 5623 C C . PRO A 1 737 ? 37.581 -19.736 198.479 1.00 15.81 737 PRO A C 1
ATOM 5624 O O . PRO A 1 737 ? 38.281 -20.723 198.240 1.00 15.81 737 PRO A O 1
ATOM 5628 N N . HIS A 1 738 ? 36.256 -19.768 198.360 1.00 15.05 738 HIS A N 1
ATOM 5629 C CA . HIS A 1 738 ? 35.580 -20.988 197.941 1.00 15.05 738 HIS A CA 1
ATOM 5630 C C . HIS A 1 738 ? 35.919 -21.346 196.504 1.00 15.05 738 HIS A C 1
ATOM 5631 O O . HIS A 1 738 ? 36.049 -22.526 196.166 1.00 15.05 738 HIS A O 1
ATOM 5638 N N . THR A 1 739 ? 36.030 -20.345 195.634 1.00 14.15 739 THR A N 1
ATOM 5639 C CA . THR A 1 739 ? 36.340 -20.607 194.234 1.00 14.15 739 THR A CA 1
ATOM 5640 C C . THR A 1 739 ? 37.752 -21.143 194.073 1.00 14.15 739 THR A C 1
ATOM 5641 O O . THR A 1 739 ? 37.981 -22.090 193.319 1.00 14.15 739 THR A O 1
ATOM 5645 N N . ILE A 1 740 ? 38.710 -20.547 194.775 1.00 14.42 740 ILE A N 1
ATOM 5646 C CA . ILE A 1 740 ? 40.099 -20.960 194.634 1.00 14.42 740 ILE A CA 1
ATOM 5647 C C . ILE A 1 740 ? 40.320 -22.328 195.256 1.00 14.42 740 ILE A C 1
ATOM 5648 O O . ILE A 1 740 ? 41.075 -23.147 194.727 1.00 14.42 740 ILE A O 1
ATOM 5653 N N . ALA A 1 741 ? 39.683 -22.594 196.394 1.00 14.09 741 ALA A N 1
ATOM 5654 C CA . ALA A 1 741 ? 39.772 -23.918 196.993 1.00 14.09 741 ALA A CA 1
ATOM 5655 C C . ALA A 1 741 ? 39.117 -24.968 196.108 1.00 14.09 741 ALA A C 1
ATOM 5656 O O . ALA A 1 741 ? 39.629 -26.083 195.984 1.00 14.09 741 ALA A O 1
ATOM 5658 N N . ARG A 1 742 ? 37.981 -24.640 195.492 1.00 13.75 742 ARG A N 1
ATOM 5659 C CA . ARG A 1 742 ? 37.335 -25.581 194.584 1.00 13.75 742 ARG A CA 1
ATOM 5660 C C . ARG A 1 742 ? 38.213 -25.889 193.385 1.00 13.75 742 ARG A C 1
ATOM 5661 O O . ARG A 1 742 ? 38.183 -27.010 192.869 1.00 13.75 742 ARG A O 1
ATOM 5669 N N . ALA A 1 743 ? 39.000 -24.915 192.930 1.00 13.11 743 ALA A N 1
ATOM 5670 C CA . ALA A 1 743 ? 39.908 -25.138 191.814 1.00 13.11 743 ALA A CA 1
ATOM 5671 C C . ALA A 1 743 ? 41.001 -26.131 192.157 1.00 13.11 743 ALA A C 1
ATOM 5672 O O . ALA A 1 743 ? 41.700 -26.601 191.258 1.00 13.11 743 ALA A O 1
ATOM 5674 N N . GLN A 1 744 ? 41.168 -26.453 193.436 1.00 14.16 744 GLN A N 1
ATOM 5675 C CA . GLN A 1 744 ? 42.201 -27.365 193.903 1.00 14.16 744 GLN A CA 1
ATOM 5676 C C . GLN A 1 744 ? 41.597 -28.565 194.623 1.00 14.16 744 GLN A C 1
ATOM 5677 O O . GLN A 1 744 ? 42.182 -29.091 195.566 1.00 14.16 744 GLN A O 1
ATOM 5683 N N . GLY A 1 745 ? 40.425 -29.005 194.182 1.00 14.25 745 GLY A N 1
ATOM 5684 C CA . GLY A 1 745 ? 39.810 -30.210 194.707 1.00 14.25 745 GLY A CA 1
ATOM 5685 C C . GLY A 1 745 ? 39.366 -30.148 196.150 1.00 14.25 745 GLY A C 1
ATOM 5686 O O . GLY A 1 745 ? 39.583 -31.105 196.900 1.00 14.25 745 GLY A O 1
ATOM 5687 N N . TYR A 1 746 ? 38.744 -29.049 196.561 1.00 15.40 746 TYR A N 1
ATOM 5688 C CA . TYR A 1 746 ? 38.236 -28.918 197.917 1.00 15.40 746 TYR A CA 1
ATOM 5689 C C . TYR A 1 746 ? 36.881 -28.234 197.886 1.00 15.40 746 TYR A C 1
ATOM 5690 O O . TYR A 1 746 ? 36.752 -27.138 197.339 1.00 15.40 746 TYR A O 1
ATOM 5699 N N . ILE A 1 747 ? 35.872 -28.874 198.470 1.00 15.69 747 ILE A N 1
ATOM 5700 C CA . ILE A 1 747 ? 34.562 -28.258 198.635 1.00 15.69 747 ILE A CA 1
ATOM 5701 C C . ILE A 1 747 ? 34.627 -27.432 199.913 1.00 15.69 747 ILE A C 1
ATOM 5702 O O . ILE A 1 747 ? 34.527 -27.965 201.017 1.00 15.69 747 ILE A O 1
ATOM 5707 N N . MET A 1 748 ? 34.792 -26.124 199.761 1.00 16.58 748 MET A N 1
ATOM 5708 C CA . MET A 1 748 ? 34.968 -25.213 200.884 1.00 16.58 748 MET A CA 1
ATOM 5709 C C . MET A 1 748 ? 33.694 -24.401 201.051 1.00 16.58 748 MET A C 1
ATOM 5710 O O . MET A 1 748 ? 33.390 -23.538 200.225 1.00 16.58 748 MET A O 1
ATOM 5715 N N . THR A 1 749 ? 32.953 -24.681 202.116 1.00 17.96 749 THR A N 1
ATOM 5716 C CA . THR A 1 749 ? 31.762 -23.927 202.459 1.00 17.96 749 THR A CA 1
ATOM 5717 C C . THR A 1 749 ? 31.792 -23.609 203.943 1.00 17.96 749 THR A C 1
ATOM 5718 O O . THR A 1 749 ? 32.458 -24.283 204.732 1.00 17.96 749 THR A O 1
ATOM 5722 N N . ASP A 1 750 ? 31.068 -22.554 204.310 1.00 18.91 750 ASP A N 1
ATOM 5723 C CA . ASP A 1 750 ? 30.938 -22.198 205.716 1.00 18.91 750 ASP A CA 1
ATOM 5724 C C . ASP A 1 750 ? 30.112 -23.219 206.481 1.00 18.91 750 ASP A C 1
ATOM 5725 O O . ASP A 1 750 ? 30.394 -23.486 207.654 1.00 18.91 750 ASP A O 1
ATOM 5730 N N . ASN A 1 751 ? 29.098 -23.797 205.843 1.00 19.54 751 ASN A N 1
ATOM 5731 C CA . ASN A 1 751 ? 28.271 -24.825 206.465 1.00 19.54 751 ASN A CA 1
ATOM 5732 C C . ASN A 1 751 ? 29.006 -26.155 206.387 1.00 19.54 751 ASN A C 1
ATOM 5733 O O . ASN A 1 751 ? 29.154 -26.726 205.304 1.00 19.54 751 ASN A O 1
ATOM 5738 N N . ASP A 1 752 ? 29.475 -26.646 207.531 1.00 21.53 752 ASP A N 1
ATOM 5739 C CA . ASP A 1 752 ? 30.240 -27.892 207.544 1.00 21.53 752 ASP A CA 1
ATOM 5740 C C . ASP A 1 752 ? 29.432 -29.096 207.078 1.00 21.53 752 ASP A C 1
ATOM 5741 O O . ASP A 1 752 ? 29.965 -29.894 206.288 1.00 21.53 752 ASP A O 1
ATOM 5746 N N . PRO A 1 753 ? 28.188 -29.316 207.523 1.00 20.39 753 PRO A N 1
ATOM 5747 C CA . PRO A 1 753 ? 27.422 -30.446 206.974 1.00 20.39 753 PRO A CA 1
ATOM 5748 C C . PRO A 1 753 ? 27.119 -30.328 205.492 1.00 20.39 753 PRO A C 1
ATOM 5749 O O . PRO A 1 753 ? 26.880 -31.350 204.841 1.00 20.39 753 PRO A O 1
ATOM 5753 N N . LEU A 1 754 ? 27.103 -29.120 204.934 1.00 18.49 754 LEU A N 1
ATOM 5754 C CA . LEU A 1 754 ? 26.791 -28.976 203.518 1.00 18.49 754 LEU A CA 1
ATOM 5755 C C . LEU A 1 754 ? 27.916 -29.506 202.646 1.00 18.49 754 LEU A C 1
ATOM 5756 O O . LEU A 1 754 ? 27.663 -30.151 201.624 1.00 18.49 754 LEU A O 1
ATOM 5761 N N . SER A 1 755 ? 29.165 -29.238 203.025 1.00 20.04 755 SER A N 1
ATOM 5762 C CA . SER A 1 755 ? 30.290 -29.698 202.224 1.00 20.04 755 SER A CA 1
ATOM 5763 C C . SER A 1 755 ? 30.414 -31.211 202.245 1.00 20.04 755 SER A C 1
ATOM 5764 O O . SER A 1 755 ? 30.996 -31.794 201.328 1.00 20.04 755 SER A O 1
ATOM 5767 N N . ASP A 1 756 ? 29.896 -31.861 203.285 1.00 20.81 756 ASP A N 1
ATOM 5768 C CA . ASP A 1 756 ? 29.887 -33.317 203.327 1.00 20.81 756 ASP A CA 1
ATOM 5769 C C . ASP A 1 756 ? 28.808 -33.907 202.436 1.00 20.81 756 ASP A C 1
ATOM 5770 O O . ASP A 1 756 ? 28.975 -35.013 201.915 1.00 20.81 756 ASP A O 1
ATOM 5775 N N . GLU A 1 757 ? 27.696 -33.199 202.261 1.00 20.57 757 GLU A N 1
ATOM 5776 C CA . GLU A 1 757 ? 26.633 -33.681 201.394 1.00 20.57 757 GLU A CA 1
ATOM 5777 C C . GLU A 1 757 ? 26.902 -33.362 199.933 1.00 20.57 757 GLU A C 1
ATOM 5778 O O . GLU A 1 757 ? 26.452 -34.097 199.052 1.00 20.57 757 GLU A O 1
ATOM 5784 N N . LEU A 1 758 ? 27.620 -32.276 199.655 1.00 16.96 758 LEU A N 1
ATOM 5785 C CA . LEU A 1 758 ? 27.930 -31.902 198.283 1.00 16.96 758 LEU A CA 1
ATOM 5786 C C . LEU A 1 758 ? 28.915 -32.852 197.629 1.00 16.96 758 LEU A C 1
ATOM 5787 O O . LEU A 1 758 ? 29.109 -32.774 196.414 1.00 16.96 758 LEU A O 1
ATOM 5792 N N . LYS A 1 759 ? 29.548 -33.731 198.402 1.00 17.93 759 LYS A N 1
ATOM 5793 C CA . LYS A 1 759 ? 30.487 -34.685 197.831 1.00 17.93 759 LYS A CA 1
ATOM 5794 C C . LYS A 1 759 ? 29.778 -35.745 197.001 1.00 17.93 759 LYS A C 1
ATOM 5795 O O . LYS A 1 759 ? 30.345 -36.250 196.028 1.00 17.93 759 LYS A O 1
ATOM 5801 N N . GLY A 1 760 ? 28.545 -36.085 197.357 1.00 17.19 760 GLY A N 1
ATOM 5802 C CA . GLY A 1 760 ? 27.820 -37.125 196.663 1.00 17.19 760 GLY A CA 1
ATOM 5803 C C . GLY A 1 760 ? 26.807 -36.624 195.658 1.00 17.19 760 GLY A C 1
ATOM 5804 O O . GLY A 1 760 ? 25.856 -37.335 195.332 1.00 17.19 760 GLY A O 1
ATOM 5805 N N . THR A 1 761 ? 26.998 -35.411 195.147 1.00 15.42 761 THR A N 1
ATOM 5806 C CA . THR A 1 761 ? 26.059 -34.838 194.191 1.00 15.42 761 THR A CA 1
ATOM 5807 C C . THR A 1 761 ? 26.754 -34.519 192.878 1.00 15.42 761 THR A C 1
ATOM 5808 O O . THR A 1 761 ? 27.918 -34.873 192.683 1.00 15.42 761 THR A O 1
ATOM 5812 N N . ASP A 1 762 ? 26.048 -33.852 191.972 1.00 14.54 762 ASP A N 1
ATOM 5813 C CA . ASP A 1 762 ? 26.636 -33.399 190.722 1.00 14.54 762 ASP A CA 1
ATOM 5814 C C . ASP A 1 762 ? 27.499 -32.158 190.897 1.00 14.54 762 ASP A C 1
ATOM 5815 O O . ASP A 1 762 ? 27.867 -31.526 189.905 1.00 14.54 762 ASP A O 1
ATOM 5820 N N . PHE A 1 763 ? 27.810 -31.788 192.138 1.00 13.43 763 PHE A N 1
ATOM 5821 C CA . PHE A 1 763 ? 28.737 -30.692 192.376 1.00 13.43 763 PHE A CA 1
ATOM 5822 C C . PHE A 1 763 ? 30.114 -31.026 191.829 1.00 13.43 763 PHE A C 1
ATOM 5823 O O . PHE A 1 763 ? 30.782 -30.170 191.241 1.00 13.43 763 PHE A O 1
ATOM 5831 N N . VAL A 1 764 ? 30.557 -32.273 192.012 1.00 12.94 764 VAL A N 1
ATOM 5832 C CA . VAL A 1 764 ? 31.861 -32.705 191.517 1.00 12.94 764 VAL A CA 1
ATOM 5833 C C . VAL A 1 764 ? 31.843 -33.062 190.043 1.00 12.94 764 VAL A C 1
ATOM 5834 O O . VAL A 1 764 ? 32.864 -33.513 189.514 1.00 12.94 764 VAL A O 1
ATOM 5838 N N . THR A 1 765 ? 30.713 -32.885 189.364 1.00 13.43 765 THR A N 1
ATOM 5839 C CA . THR A 1 765 ? 30.652 -33.203 187.944 1.00 13.43 765 THR A CA 1
ATOM 5840 C C . THR A 1 765 ? 31.453 -32.212 187.114 1.00 13.43 765 THR A C 1
ATOM 5841 O O . THR A 1 765 ? 32.198 -32.614 186.217 1.00 13.43 765 THR A O 1
ATOM 5845 N N . GLU A 1 766 ? 31.335 -30.920 187.393 1.00 13.48 766 GLU A N 1
ATOM 5846 C CA . GLU A 1 766 ? 32.089 -29.917 186.654 1.00 13.48 766 GLU A CA 1
ATOM 5847 C C . GLU A 1 766 ? 33.263 -29.383 187.454 1.00 13.48 766 GLU A C 1
ATOM 5848 O O . GLU A 1 766 ? 33.140 -29.092 188.646 1.00 13.48 766 GLU A O 1
ATOM 5854 N N . GLN A 1 767 ? 34.401 -29.271 186.775 1.00 12.96 767 GLN A N 1
ATOM 5855 C CA . GLN A 1 767 ? 35.703 -29.069 187.377 1.00 12.96 767 GLN A CA 1
ATOM 5856 C C . GLN A 1 767 ? 36.451 -27.996 186.603 1.00 12.96 767 GLN A C 1
ATOM 5857 O O . GLN A 1 767 ? 36.137 -27.700 185.451 1.00 12.96 767 GLN A O 1
ATOM 5863 N N . PHE A 1 768 ? 37.447 -27.413 187.257 1.00 13.09 768 PHE A N 1
ATOM 5864 C CA . PHE A 1 768 ? 38.340 -26.464 186.610 1.00 13.09 768 PHE A CA 1
ATOM 5865 C C . PHE A 1 768 ? 39.636 -26.439 187.402 1.00 13.09 768 PHE A C 1
ATOM 5866 O O . PHE A 1 768 ? 39.730 -27.014 188.486 1.00 13.09 768 PHE A O 1
ATOM 5874 N N . SER A 1 769 ? 40.642 -25.781 186.841 1.00 12.99 769 SER A N 1
ATOM 5875 C CA . SER A 1 769 ? 41.987 -25.829 187.385 1.00 12.99 769 SER A CA 1
ATOM 5876 C C . SER A 1 769 ? 42.448 -24.445 187.807 1.00 12.99 769 SER A C 1
ATOM 5877 O O . SER A 1 769 ? 41.983 -23.427 187.295 1.00 12.99 769 SER A O 1
ATOM 5880 N N . LEU A 1 770 ? 43.371 -24.428 188.764 1.00 12.55 770 LEU A N 1
ATOM 5881 C CA . LEU A 1 770 ? 43.960 -23.171 189.202 1.00 12.55 770 LEU A CA 1
ATOM 5882 C C . LEU A 1 770 ? 44.800 -22.548 188.100 1.00 12.55 770 LEU A C 1
ATOM 5883 O O . LEU A 1 770 ? 44.857 -21.321 187.974 1.00 12.55 770 LEU A O 1
ATOM 5888 N N . ALA A 1 771 ? 45.472 -23.377 187.303 1.00 12.67 771 ALA A N 1
ATOM 5889 C CA . ALA A 1 771 ? 46.226 -22.864 186.166 1.00 12.67 771 ALA A CA 1
ATOM 5890 C C . ALA A 1 771 ? 45.306 -22.200 185.155 1.00 12.67 771 ALA A C 1
ATOM 5891 O O . ALA A 1 771 ? 45.586 -21.100 184.677 1.00 12.67 771 ALA A O 1
ATOM 5893 N N . GLY A 1 772 ? 44.197 -22.853 184.818 1.00 12.03 772 GLY A N 1
ATOM 5894 C CA . GLY A 1 772 ? 43.252 -22.250 183.896 1.00 12.03 772 GLY A CA 1
ATOM 5895 C C . GLY A 1 772 ? 42.570 -21.027 184.476 1.00 12.03 772 GLY A C 1
ATOM 5896 O O . GLY A 1 772 ? 42.307 -20.058 183.764 1.00 12.03 772 GLY A O 1
ATOM 5897 N N . LEU A 1 773 ? 42.262 -21.061 185.771 1.00 12.49 773 LEU A N 1
ATOM 5898 C CA . LEU A 1 773 ? 41.665 -19.903 186.425 1.00 12.49 773 LEU A CA 1
ATOM 5899 C C . LEU A 1 773 ? 42.614 -18.715 186.424 1.00 12.49 773 LEU A C 1
ATOM 5900 O O . LEU A 1 773 ? 42.194 -17.578 186.191 1.00 12.49 773 LEU A O 1
ATOM 5905 N N . THR A 1 774 ? 43.896 -18.955 186.696 1.00 13.04 774 THR A N 1
ATOM 5906 C CA . THR A 1 774 ? 44.874 -17.873 186.675 1.00 13.04 774 THR A CA 1
ATOM 5907 C C . THR A 1 774 ? 45.054 -17.305 185.276 1.00 13.04 774 THR A C 1
ATOM 5908 O O . THR A 1 774 ? 45.215 -16.094 185.113 1.00 13.04 774 THR A O 1
ATOM 5912 N N . ASN A 1 775 ? 45.051 -18.161 184.254 1.00 13.20 775 ASN A N 1
ATOM 5913 C CA . ASN A 1 775 ? 45.303 -17.695 182.895 1.00 13.20 775 ASN A CA 1
ATOM 5914 C C . ASN A 1 775 ? 44.175 -16.821 182.378 1.00 13.20 775 ASN A C 1
ATOM 5915 O O . ASN A 1 775 ? 44.396 -15.988 181.496 1.00 13.20 775 ASN A O 1
ATOM 5920 N N . LEU A 1 776 ? 42.959 -17.024 182.880 1.00 12.55 776 LEU A N 1
ATOM 5921 C CA . LEU A 1 776 ? 41.847 -16.148 182.542 1.00 12.55 776 LEU A CA 1
ATOM 5922 C C . LEU A 1 776 ? 41.924 -14.836 183.305 1.00 12.55 776 LEU A C 1
ATOM 5923 O O . LEU A 1 776 ? 41.510 -13.794 182.792 1.00 12.55 776 LEU A O 1
ATOM 5928 N N . TYR A 1 777 ? 42.423 -14.876 184.539 1.00 13.26 777 TYR A N 1
ATOM 5929 C CA . TYR A 1 777 ? 42.559 -13.656 185.324 1.00 13.26 777 TYR A CA 1
ATOM 5930 C C . TYR A 1 777 ? 43.614 -12.735 184.726 1.00 13.26 777 TYR A C 1
ATOM 5931 O O . TYR A 1 777 ? 43.403 -11.523 184.631 1.00 13.26 777 TYR A O 1
ATOM 5940 N N . LEU A 1 778 ? 44.761 -13.287 184.330 1.00 14.11 778 LEU A N 1
ATOM 5941 C CA . LEU A 1 778 ? 45.820 -12.457 183.763 1.00 14.11 778 LEU A CA 1
ATOM 5942 C C . LEU A 1 778 ? 45.439 -11.918 182.398 1.00 14.11 778 LEU A C 1
ATOM 5943 O O . LEU A 1 778 ? 45.824 -10.803 182.041 1.00 14.11 778 LEU A O 1
ATOM 5948 N N . GLY A 1 779 ? 44.721 -12.705 181.604 1.00 13.52 779 GLY A N 1
ATOM 5949 C CA . GLY A 1 779 ? 44.324 -12.233 180.292 1.00 13.52 779 GLY A CA 1
ATOM 5950 C C . GLY A 1 779 ? 43.342 -11.082 180.357 1.00 13.52 779 GLY A C 1
ATOM 5951 O O . GLY A 1 779 ? 43.452 -10.119 179.598 1.00 13.52 779 GLY A O 1
ATOM 5952 N N . TYR A 1 780 ? 42.370 -11.163 181.266 1.00 14.72 780 TYR A N 1
ATOM 5953 C CA . TYR A 1 780 ? 41.369 -10.110 181.375 1.00 14.72 780 TYR A CA 1
ATOM 5954 C C . TYR A 1 780 ? 41.925 -8.879 182.073 1.00 14.72 780 TYR A C 1
ATOM 5955 O O . TYR A 1 780 ? 41.604 -7.750 181.694 1.00 14.72 780 TYR A O 1
ATOM 5964 N N . PHE A 1 781 ? 42.745 -9.073 183.105 1.00 14.85 781 PHE A N 1
ATOM 5965 C CA . PHE A 1 781 ? 43.338 -7.938 183.802 1.00 14.85 781 PHE A CA 1
ATOM 5966 C C . PHE A 1 781 ? 44.259 -7.151 182.885 1.00 14.85 781 PHE A C 1
ATOM 5967 O O . PHE A 1 781 ? 44.307 -5.920 182.952 1.00 14.85 781 PHE A O 1
ATOM 5975 N N . ASP A 1 782 ? 45.013 -7.843 182.036 1.00 16.04 782 ASP A N 1
ATOM 5976 C CA . ASP A 1 782 ? 45.920 -7.162 181.122 1.00 16.04 782 ASP A CA 1
ATOM 5977 C C . ASP A 1 782 ? 45.155 -6.288 180.142 1.00 16.04 782 ASP A C 1
ATOM 5978 O O . ASP A 1 782 ? 45.532 -5.140 179.893 1.00 16.04 782 ASP A O 1
ATOM 5983 N N . GLY A 1 783 ? 44.078 -6.819 179.567 1.00 15.81 783 GLY A N 1
ATOM 5984 C CA . GLY A 1 783 ? 43.312 -6.046 178.606 1.00 15.81 783 GLY A CA 1
ATOM 5985 C C . GLY A 1 783 ? 42.590 -4.877 179.241 1.00 15.81 783 GLY A C 1
ATOM 5986 O O . GLY A 1 783 ? 42.511 -3.795 178.659 1.00 15.81 783 GLY A O 1
ATOM 5987 N N . LEU A 1 784 ? 42.052 -5.081 180.440 1.00 15.63 784 LEU A N 1
ATOM 5988 C CA . LEU A 1 784 ? 41.335 -4.017 181.130 1.00 15.63 784 LEU A CA 1
ATOM 5989 C C . LEU A 1 784 ? 42.277 -2.920 181.597 1.00 15.63 784 LEU A C 1
ATOM 5990 O O . LEU A 1 784 ? 41.978 -1.734 181.438 1.00 15.63 784 LEU A O 1
ATOM 5995 N N . ALA A 1 785 ? 43.411 -3.292 182.190 1.00 16.58 785 ALA A N 1
ATOM 5996 C CA . ALA A 1 785 ? 44.353 -2.290 182.673 1.00 16.58 785 ALA A CA 1
ATOM 5997 C C . ALA A 1 785 ? 44.924 -1.463 181.537 1.00 16.58 785 ALA A C 1
ATOM 5998 O O . ALA A 1 785 ? 45.214 -0.279 181.720 1.00 16.58 785 ALA A O 1
ATOM 6000 N N . THR A 1 786 ? 45.115 -2.066 180.366 1.00 18.75 786 THR A N 1
ATOM 6001 C CA . THR A 1 786 ? 45.537 -1.297 179.201 1.00 18.75 786 THR A CA 1
ATOM 6002 C C . THR A 1 786 ? 44.472 -0.286 178.802 1.00 18.75 786 THR A C 1
ATOM 6003 O O . THR A 1 786 ? 44.784 0.865 178.481 1.00 18.75 786 THR A O 1
ATOM 6007 N N . ARG A 1 787 ? 43.204 -0.695 178.832 1.00 19.30 787 ARG A N 1
ATOM 6008 C CA . ARG A 1 787 ? 42.109 0.199 178.486 1.00 19.30 787 ARG A CA 1
ATOM 6009 C C . ARG A 1 787 ? 42.012 1.367 179.456 1.00 19.30 787 ARG A C 1
ATOM 6010 O O . ARG A 1 787 ? 41.428 2.399 179.115 1.00 19.30 787 ARG A O 1
ATOM 6018 N N . LEU A 1 788 ? 42.580 1.228 180.651 1.00 18.92 788 LEU A N 1
ATOM 6019 C CA . LEU A 1 788 ? 42.720 2.319 181.603 1.00 18.92 788 LEU A CA 1
ATOM 6020 C C . LEU A 1 788 ? 44.047 3.046 181.458 1.00 18.92 788 LEU A C 1
ATOM 6021 O O . LEU A 1 788 ? 44.363 3.905 182.283 1.00 18.92 788 LEU A O 1
ATOM 6026 N N . GLY A 1 789 ? 44.833 2.711 180.442 1.00 20.80 789 GLY A N 1
ATOM 6027 C CA . GLY A 1 789 ? 46.095 3.377 180.200 1.00 20.80 789 GLY A CA 1
ATOM 6028 C C . GLY A 1 789 ? 47.142 3.168 181.268 1.00 20.80 789 GLY A C 1
ATOM 6029 O O . GLY A 1 789 ? 47.771 4.128 181.717 1.00 20.80 789 GLY A O 1
ATOM 6030 N N . ILE A 1 790 ? 47.341 1.926 181.687 1.00 19.85 790 ILE A N 1
ATOM 6031 C CA . ILE A 1 790 ? 48.352 1.581 182.674 1.00 19.85 790 ILE A CA 1
ATOM 6032 C C . ILE A 1 790 ? 49.554 0.900 182.028 1.00 19.85 790 ILE A C 1
ATOM 6033 O O . ILE A 1 790 ? 50.696 1.291 182.265 1.00 19.85 790 ILE A O 1
ATOM 6038 N N . TYR A 1 791 ? 49.313 -0.109 181.193 1.00 22.37 791 TYR A N 1
ATOM 6039 C CA . TYR A 1 791 ? 50.379 -0.873 180.542 1.00 22.37 791 TYR A CA 1
ATOM 6040 C C . TYR A 1 791 ? 51.303 -1.533 181.568 1.00 22.37 791 TYR A C 1
ATOM 6041 O O . TYR A 1 791 ? 52.487 -1.214 181.678 1.00 22.37 791 TYR A O 1
ATOM 6050 N N . ASP A 1 792 ? 50.735 -2.462 182.327 1.00 20.47 792 ASP A N 1
ATOM 6051 C CA . ASP A 1 792 ? 51.520 -3.275 183.240 1.00 20.47 792 ASP A CA 1
ATOM 6052 C C . ASP A 1 792 ? 51.933 -4.573 182.559 1.00 20.47 792 ASP A C 1
ATOM 6053 O O . ASP A 1 792 ? 51.258 -5.064 181.652 1.00 20.47 792 ASP A O 1
ATOM 6058 N N . LEU A 1 793 ? 53.057 -5.123 183.005 1.00 19.11 793 LEU A N 1
ATOM 6059 C CA . LEU A 1 793 ? 53.677 -6.287 182.387 1.00 19.11 793 LEU A CA 1
ATOM 6060 C C . LEU A 1 793 ? 53.443 -7.548 183.208 1.00 19.11 793 LEU A C 1
ATOM 6061 O O . LEU A 1 793 ? 54.320 -8.400 183.333 1.00 19.11 793 LEU A O 1
ATOM 6066 N N . ARG A 1 794 ? 52.255 -7.675 183.791 1.00 18.84 794 ARG A N 1
ATOM 6067 C CA . ARG A 1 794 ? 51.924 -8.895 184.513 1.00 18.84 794 ARG A CA 1
ATOM 6068 C C . ARG A 1 794 ? 51.576 -10.024 183.559 1.00 18.84 794 ARG A C 1
ATOM 6069 O O . ARG A 1 794 ? 51.570 -11.191 183.957 1.00 18.84 794 ARG A O 1
ATOM 6077 N N . TYR A 1 795 ? 51.272 -9.697 182.308 1.00 17.68 795 TYR A N 1
ATOM 6078 C CA . TYR A 1 795 ? 50.977 -10.719 181.315 1.00 17.68 795 TYR A CA 1
ATOM 6079 C C . TYR A 1 795 ? 52.192 -11.002 180.448 1.00 17.68 795 TYR A C 1
ATOM 6080 O O . TYR A 1 795 ? 52.374 -12.127 179.976 1.00 17.68 795 TYR A O 1
ATOM 6089 N N . THR A 1 796 ? 53.024 -9.990 180.216 1.00 17.84 796 THR A N 1
ATOM 6090 C CA . THR A 1 796 ? 54.274 -10.210 179.501 1.00 17.84 796 THR A CA 1
ATOM 6091 C C . THR A 1 796 ? 55.211 -11.106 180.299 1.00 17.84 796 THR A C 1
ATOM 6092 O O . THR A 1 796 ? 55.845 -12.006 179.741 1.00 17.84 796 THR A O 1
ATOM 6096 N N . TYR A 1 797 ? 55.310 -10.875 181.607 1.00 18.84 797 TYR A N 1
ATOM 6097 C CA . TYR A 1 797 ? 56.169 -11.701 182.445 1.00 18.84 797 TYR A CA 1
ATOM 6098 C C . TYR A 1 797 ? 55.636 -13.116 182.584 1.00 18.84 797 TYR A C 1
ATOM 6099 O O . TYR A 1 797 ? 56.416 -14.052 182.768 1.00 18.84 797 TYR A O 1
ATOM 6108 N N . SER A 1 798 ? 54.320 -13.296 182.518 1.00 18.06 798 SER A N 1
ATOM 6109 C CA . SER A 1 798 ? 53.758 -14.635 182.616 1.00 18.06 798 SER A CA 1
ATOM 6110 C C . SER A 1 798 ? 54.151 -15.508 181.436 1.00 18.06 798 SER A C 1
ATOM 6111 O O . SER A 1 798 ? 54.057 -16.733 181.530 1.00 18.06 798 SER A O 1
ATOM 6114 N N . GLU A 1 799 ? 54.594 -14.908 180.336 1.00 18.45 799 GLU A N 1
ATOM 6115 C CA . GLU A 1 799 ? 54.981 -15.631 179.135 1.00 18.45 799 GLU A CA 1
ATOM 6116 C C . GLU A 1 799 ? 56.491 -15.644 178.941 1.00 18.45 799 GLU A C 1
ATOM 6117 O O . GLU A 1 799 ? 56.977 -15.680 177.811 1.00 18.45 799 GLU A O 1
ATOM 6123 N N . TYR A 1 800 ? 57.240 -15.589 180.035 1.00 19.01 800 TYR A N 1
ATOM 6124 C CA . TYR A 1 800 ? 58.682 -15.756 180.026 1.00 19.01 800 TYR A CA 1
ATOM 6125 C C . TYR A 1 800 ? 59.011 -17.026 180.787 1.00 19.01 800 TYR A C 1
ATOM 6126 O O . TYR A 1 800 ? 58.384 -17.326 181.803 1.00 19.01 800 TYR A O 1
ATOM 6135 N N . ALA A 1 801 ? 59.987 -17.781 180.291 1.00 20.10 801 ALA A N 1
ATOM 6136 C CA . ALA A 1 801 ? 60.237 -19.102 180.845 1.00 20.10 801 ALA A CA 1
ATOM 6137 C C . ALA A 1 801 ? 60.870 -19.062 182.226 1.00 20.10 801 ALA A C 1
ATOM 6138 O O . ALA A 1 801 ? 60.875 -20.089 182.909 1.00 20.10 801 ALA A O 1
ATOM 6140 N N . GLU A 1 802 ? 61.399 -17.920 182.654 1.00 19.68 802 GLU A N 1
ATOM 6141 C CA . GLU A 1 802 ? 62.021 -17.791 183.963 1.00 19.68 802 GLU A CA 1
ATOM 6142 C C . GLU A 1 802 ? 61.151 -17.050 184.966 1.00 19.68 802 GLU A C 1
ATOM 6143 O O . GLU A 1 802 ? 61.600 -16.800 186.087 1.00 19.68 802 GLU A O 1
ATOM 6149 N N . CYS A 1 803 ? 59.921 -16.707 184.599 1.00 20.20 803 CYS A N 1
ATOM 6150 C CA . CYS A 1 803 ? 59.024 -15.934 185.444 1.00 20.20 803 CYS A CA 1
ATOM 6151 C C . CYS A 1 803 ? 57.716 -16.687 185.627 1.00 20.20 803 CYS A C 1
ATOM 6152 O O . CYS A 1 803 ? 57.226 -17.331 184.697 1.00 20.20 803 CYS A O 1
ATOM 6155 N N . ARG A 1 804 ? 57.151 -16.603 186.827 1.00 19.85 804 ARG A N 1
ATOM 6156 C CA . ARG A 1 804 ? 55.896 -17.267 187.147 1.00 19.85 804 ARG A CA 1
ATOM 6157 C C . ARG A 1 804 ? 54.984 -16.295 187.870 1.00 19.85 804 ARG A C 1
ATOM 6158 O O . ARG A 1 804 ? 55.411 -15.634 188.817 1.00 19.85 804 ARG A O 1
ATOM 6166 N N . VAL A 1 805 ? 53.730 -16.226 187.437 1.00 18.59 805 VAL A N 1
ATOM 6167 C CA . VAL A 1 805 ? 52.741 -15.328 188.014 1.00 18.59 805 VAL A CA 1
ATOM 6168 C C . VAL A 1 805 ? 51.630 -16.179 188.604 1.00 18.59 805 VAL A C 1
ATOM 6169 O O . VAL A 1 805 ? 51.100 -17.066 187.928 1.00 18.59 805 VAL A O 1
ATOM 6173 N N . GLU A 1 806 ? 51.280 -15.917 189.857 1.00 19.54 806 GLU A N 1
ATOM 6174 C CA . GLU A 1 806 ? 50.246 -16.675 190.538 1.00 19.54 806 GLU A CA 1
ATOM 6175 C C . GLU A 1 806 ? 49.288 -15.725 191.238 1.00 19.54 806 GLU A C 1
ATOM 6176 O O . GLU A 1 806 ? 49.622 -14.576 191.520 1.00 19.54 806 GLU A O 1
ATOM 6182 N N . LEU A 1 807 ? 48.088 -16.221 191.520 1.00 16.33 807 LEU A N 1
ATOM 6183 C CA . LEU A 1 807 ? 47.129 -15.455 192.301 1.00 16.33 807 LEU A CA 1
ATOM 6184 C C . LEU A 1 807 ? 47.654 -15.253 193.718 1.00 16.33 807 LEU A C 1
ATOM 6185 O O . LEU A 1 807 ? 48.451 -16.040 194.224 1.00 16.33 807 LEU A O 1
ATOM 6190 N N . HIS A 1 808 ? 47.214 -14.170 194.356 1.00 17.27 808 HIS A N 1
ATOM 6191 C CA . HIS A 1 808 ? 47.806 -13.801 195.638 1.00 17.27 808 HIS A CA 1
ATOM 6192 C C . HIS A 1 808 ? 47.343 -14.718 196.761 1.00 17.27 808 HIS A C 1
ATOM 6193 O O . HIS A 1 808 ? 48.146 -15.123 197.609 1.00 17.27 808 HIS A O 1
ATOM 6200 N N . GLY A 1 809 ? 46.059 -15.050 196.796 1.00 18.82 809 GLY A N 1
ATOM 6201 C CA . GLY A 1 809 ? 45.546 -15.872 197.872 1.00 18.82 809 GLY A CA 1
ATOM 6202 C C . GLY A 1 809 ? 45.682 -17.357 197.616 1.00 18.82 809 GLY A C 1
ATOM 6203 O O . GLY A 1 809 ? 44.680 -18.055 197.451 1.00 18.82 809 GLY A O 1
ATOM 6204 N N . ILE A 1 810 ? 46.914 -17.856 197.580 1.00 19.08 810 ILE A N 1
ATOM 6205 C CA . ILE A 1 810 ? 47.152 -19.271 197.332 1.00 19.08 810 ILE A CA 1
ATOM 6206 C C . ILE A 1 810 ? 47.902 -19.860 198.515 1.00 19.08 810 ILE A C 1
ATOM 6207 O O . ILE A 1 810 ? 47.785 -21.053 198.813 1.00 19.08 810 ILE A O 1
ATOM 6212 N N . GLN A 1 811 ? 48.660 -19.022 199.212 1.00 21.19 811 GLN A N 1
ATOM 6213 C CA . GLN A 1 811 ? 49.498 -19.474 200.312 1.00 21.19 811 GLN A CA 1
ATOM 6214 C C . GLN A 1 811 ? 48.723 -19.694 201.599 1.00 21.19 811 GLN A C 1
ATOM 6215 O O . GLN A 1 811 ? 49.308 -20.160 202.580 1.00 21.19 811 GLN A O 1
ATOM 6221 N N . ARG A 1 812 ? 47.436 -19.371 201.625 1.00 20.19 812 ARG A N 1
ATOM 6222 C CA . ARG A 1 812 ? 46.647 -19.554 202.827 1.00 20.19 812 ARG A CA 1
ATOM 6223 C C . ARG A 1 812 ? 46.149 -20.987 202.937 1.00 20.19 812 ARG A C 1
ATOM 6224 O O . ARG A 1 812 ? 46.141 -21.751 201.969 1.00 20.19 812 ARG A O 1
ATOM 6232 N N . ASN A 1 813 ? 45.731 -21.348 204.144 1.00 20.74 813 ASN A N 1
ATOM 6233 C CA . ASN A 1 813 ? 45.120 -22.643 204.398 1.00 20.74 813 ASN A CA 1
ATOM 6234 C C . ASN A 1 813 ? 43.617 -22.507 204.212 1.00 20.74 813 ASN A C 1
ATOM 6235 O O . ASN A 1 813 ? 42.959 -21.780 204.960 1.00 20.74 813 ASN A O 1
ATOM 6240 N N . PHE A 1 814 ? 43.080 -23.194 203.210 1.00 18.51 814 PHE A N 1
ATOM 6241 C CA . PHE A 1 814 ? 41.667 -23.071 202.895 1.00 18.51 814 PHE A CA 1
ATOM 6242 C C . PHE A 1 814 ? 40.789 -23.953 203.766 1.00 18.51 814 PHE A C 1
ATOM 6243 O O . PHE A 1 814 ? 39.565 -23.814 203.727 1.00 18.51 814 PHE A O 1
ATOM 6251 N N . LEU A 1 815 ? 41.377 -24.837 204.557 1.00 19.53 815 LEU A N 1
ATOM 6252 C CA . LEU A 1 815 ? 40.628 -25.726 205.427 1.00 19.53 815 LEU A CA 1
ATOM 6253 C C . LEU A 1 815 ? 40.362 -25.119 206.792 1.00 19.53 815 LEU A C 1
ATOM 6254 O O . LEU A 1 815 ? 39.821 -25.803 207.663 1.00 19.53 815 LEU A O 1
ATOM 6259 N N . THR A 1 816 ? 40.727 -23.857 207.004 1.00 21.45 816 THR A N 1
ATOM 6260 C CA . THR A 1 816 ? 40.746 -23.283 208.339 1.00 21.45 816 THR A CA 1
ATOM 6261 C C . THR A 1 816 ? 39.661 -22.237 208.557 1.00 21.45 816 THR A C 1
ATOM 6262 O O . THR A 1 816 ? 38.786 -22.422 209.406 1.00 21.45 816 THR A O 1
ATOM 6266 N N . ASP A 1 817 ? 39.677 -21.148 207.804 1.00 20.29 817 ASP A N 1
ATOM 6267 C CA . ASP A 1 817 ? 38.720 -20.066 208.014 1.00 20.29 817 ASP A CA 1
ATOM 6268 C C . ASP A 1 817 ? 37.584 -20.160 207.001 1.00 20.29 817 ASP A C 1
ATOM 6269 O O . ASP A 1 817 ? 37.385 -19.289 206.158 1.00 20.29 817 ASP A O 1
ATOM 6274 N N . ARG A 1 818 ? 36.825 -21.244 207.101 1.00 18.70 818 ARG A N 1
ATOM 6275 C CA . ARG A 1 818 ? 35.836 -21.549 206.082 1.00 18.70 818 ARG A CA 1
ATOM 6276 C C . ARG A 1 818 ? 34.575 -20.709 206.194 1.00 18.70 818 ARG A C 1
ATOM 6277 O O . ARG A 1 818 ? 33.730 -20.780 205.300 1.00 18.70 818 ARG A O 1
ATOM 6285 N N . LEU A 1 819 ? 34.420 -19.919 207.254 1.00 17.41 819 LEU A N 1
ATOM 6286 C CA . LEU A 1 819 ? 33.232 -19.086 207.382 1.00 17.41 819 LEU A CA 1
ATOM 6287 C C . LEU A 1 819 ? 33.276 -17.858 206.487 1.00 17.41 819 LEU A C 1
ATOM 6288 O O . LEU A 1 819 ? 32.228 -17.259 206.233 1.00 17.41 819 LEU A O 1
ATOM 6293 N N . ASP A 1 820 ? 34.457 -17.468 206.010 1.00 16.67 820 ASP A N 1
ATOM 6294 C CA . ASP A 1 820 ? 34.603 -16.404 205.025 1.00 16.67 820 ASP A CA 1
ATOM 6295 C C . ASP A 1 820 ? 34.792 -16.951 203.618 1.00 16.67 820 ASP A C 1
ATOM 6296 O O . ASP A 1 820 ? 35.529 -16.365 202.822 1.00 16.67 820 ASP A O 1
ATOM 6301 N N . ALA A 1 821 ? 34.151 -18.073 203.299 1.00 15.07 821 ALA A N 1
ATOM 6302 C CA . ALA A 1 821 ? 34.416 -18.748 202.038 1.00 15.07 821 ALA A CA 1
ATOM 6303 C C . ALA A 1 821 ? 33.838 -17.995 200.851 1.00 15.07 821 ALA A C 1
ATOM 6304 O O . ALA A 1 821 ? 34.456 -17.953 199.785 1.00 15.07 821 ALA A O 1
ATOM 6306 N N . PHE A 1 822 ? 32.660 -17.401 201.004 1.00 14.78 822 PHE A N 1
ATOM 6307 C CA . PHE A 1 822 ? 31.957 -16.795 199.884 1.00 14.78 822 PHE A CA 1
ATOM 6308 C C . PHE A 1 822 ? 32.141 -15.292 199.825 1.00 14.78 822 PHE A C 1
ATOM 6309 O O . PHE A 1 822 ? 31.360 -14.607 199.163 1.00 14.78 822 PHE A O 1
ATOM 6317 N N . VAL A 1 823 ? 33.152 -14.765 200.499 1.00 13.96 823 VAL A N 1
ATOM 6318 C CA . VAL A 1 823 ? 33.412 -13.333 200.506 1.00 13.96 823 VAL A CA 1
ATOM 6319 C C . VAL A 1 823 ? 34.440 -13.027 199.429 1.00 13.96 823 VAL A C 1
ATOM 6320 O O . VAL A 1 823 ? 35.539 -13.586 199.430 1.00 13.96 823 VAL A O 1
ATOM 6324 N N . SER A 1 824 ? 34.086 -12.126 198.522 1.00 14.29 824 SER A N 1
ATOM 6325 C CA . SER A 1 824 ? 34.911 -11.853 197.362 1.00 14.29 824 SER A CA 1
ATOM 6326 C C . SER A 1 824 ? 36.193 -11.130 197.762 1.00 14.29 824 SER A C 1
ATOM 6327 O O . SER A 1 824 ? 36.337 -10.629 198.878 1.00 14.29 824 SER A O 1
ATOM 6330 N N . TYR A 1 825 ? 37.144 -11.091 196.828 1.00 15.01 825 TYR A N 1
ATOM 6331 C CA . TYR A 1 825 ? 38.395 -10.362 196.999 1.00 15.01 825 TYR A CA 1
ATOM 6332 C C . TYR A 1 825 ? 38.340 -8.942 196.461 1.00 15.01 825 TYR A C 1
ATOM 6333 O O . TYR A 1 825 ? 39.369 -8.409 196.034 1.00 15.01 825 TYR A O 1
ATOM 6342 N N . LYS A 1 826 ? 37.173 -8.315 196.452 1.00 15.06 826 LYS A N 1
ATOM 6343 C CA . LYS A 1 826 ? 37.091 -6.897 196.148 1.00 15.06 826 LYS A CA 1
ATOM 6344 C C . LYS A 1 826 ? 37.496 -6.105 197.384 1.00 15.06 826 LYS A C 1
ATOM 6345 O O . LYS A 1 826 ? 36.970 -6.335 198.476 1.00 15.06 826 LYS A O 1
ATOM 6351 N N . CYS A 1 827 ? 38.431 -5.173 197.216 1.00 14.98 827 CYS A N 1
ATOM 6352 C CA . CYS A 1 827 ? 39.093 -4.560 198.359 1.00 14.98 827 CYS A CA 1
ATOM 6353 C C . CYS A 1 827 ? 38.620 -3.155 198.675 1.00 14.98 827 CYS A C 1
ATOM 6354 O O . CYS A 1 827 ? 38.722 -2.733 199.830 1.00 14.98 827 CYS A O 1
ATOM 6357 N N . LEU A 1 828 ? 38.125 -2.408 197.699 1.00 14.95 828 LEU A N 1
ATOM 6358 C CA . LEU A 1 828 ? 37.862 -0.993 197.894 1.00 14.95 828 LEU A CA 1
ATOM 6359 C C . LEU A 1 828 ? 36.378 -0.679 197.798 1.00 14.95 828 LEU A C 1
ATOM 6360 O O . LEU A 1 828 ? 35.617 -1.372 197.121 1.00 14.95 828 LEU A O 1
ATOM 6365 N N . HIS A 1 829 ? 35.997 0.396 198.485 1.00 14.75 829 HIS A N 1
ATOM 6366 C CA . HIS A 1 829 ? 34.607 0.756 198.700 1.00 14.75 829 HIS A CA 1
ATOM 6367 C C . HIS A 1 829 ? 33.898 0.973 197.367 1.00 14.75 829 HIS A C 1
ATOM 6368 O O . HIS A 1 829 ? 34.517 1.386 196.387 1.00 14.75 829 HIS A O 1
ATOM 6375 N N . PRO A 1 830 ? 32.598 0.682 197.299 1.00 14.78 830 PRO A N 1
ATOM 6376 C CA . PRO A 1 830 ? 31.853 0.938 196.060 1.00 14.78 830 PRO A CA 1
ATOM 6377 C C . PRO A 1 830 ? 31.891 2.377 195.596 1.00 14.78 830 PRO A C 1
ATOM 6378 O O . PRO A 1 830 ? 31.496 2.644 194.459 1.00 14.78 830 PRO A O 1
ATOM 6382 N N . ILE A 1 831 ? 32.331 3.313 196.431 1.00 14.89 831 ILE A N 1
ATOM 6383 C CA . ILE A 1 831 ? 32.461 4.697 195.995 1.00 14.89 831 ILE A CA 1
ATOM 6384 C C . ILE A 1 831 ? 33.888 5.021 195.571 1.00 14.89 831 ILE A C 1
ATOM 6385 O O . ILE A 1 831 ? 34.092 5.822 194.656 1.00 14.89 831 ILE A O 1
ATOM 6390 N N . MET A 1 832 ? 34.891 4.398 196.186 1.00 15.24 832 MET A N 1
ATOM 6391 C CA . MET A 1 832 ? 36.244 4.564 195.677 1.00 15.24 832 MET A CA 1
ATOM 6392 C C . MET A 1 832 ? 36.461 3.797 194.382 1.00 15.24 832 MET A C 1
ATOM 6393 O O . MET A 1 832 ? 37.461 4.025 193.703 1.00 15.24 832 MET A O 1
ATOM 6398 N N . PHE A 1 833 ? 35.555 2.888 194.032 1.00 15.08 833 PHE A N 1
ATOM 6399 C CA . PHE A 1 833 ? 35.559 2.318 192.692 1.00 15.08 833 PHE A CA 1
ATOM 6400 C C . PHE A 1 833 ? 35.045 3.323 191.672 1.00 15.08 833 PHE A C 1
ATOM 6401 O O . PHE A 1 833 ? 35.603 3.443 190.577 1.00 15.08 833 PHE A O 1
ATOM 6409 N N . GLU A 1 834 ? 33.974 4.044 192.008 1.00 16.43 834 GLU A N 1
ATOM 6410 C CA . GLU A 1 834 ? 33.463 5.084 191.125 1.00 16.43 834 GLU A CA 1
ATOM 6411 C C . GLU A 1 834 ? 34.442 6.237 190.999 1.00 16.43 834 GLU A C 1
ATOM 6412 O O . GLU A 1 834 ? 34.451 6.937 189.985 1.00 16.43 834 GLU A O 1
ATOM 6418 N N . TYR A 1 835 ? 35.256 6.453 192.028 1.00 15.92 835 TYR A N 1
ATOM 6419 C CA . TYR A 1 835 ? 36.262 7.504 191.994 1.00 15.92 835 TYR A CA 1
ATOM 6420 C C . TYR A 1 835 ? 37.263 7.270 190.878 1.00 15.92 835 TYR A C 1
ATOM 6421 O O . TYR A 1 835 ? 37.656 8.207 190.179 1.00 15.92 835 TYR A O 1
ATOM 6430 N N . TYR A 1 836 ? 37.683 6.023 190.694 1.00 15.59 836 TYR A N 1
ATOM 6431 C CA . TYR A 1 836 ? 38.707 5.662 189.727 1.00 15.59 836 TYR A CA 1
ATOM 6432 C C . TYR A 1 836 ? 38.128 5.310 188.367 1.00 15.59 836 TYR A C 1
ATOM 6433 O O . TYR A 1 836 ? 38.693 5.685 187.337 1.00 15.59 836 TYR A O 1
ATOM 6442 N N . MET A 1 837 ? 37.012 4.589 188.340 1.00 17.25 837 MET A N 1
ATOM 6443 C CA . MET A 1 837 ? 36.483 4.028 187.108 1.00 17.25 837 MET A CA 1
ATOM 6444 C C . MET A 1 837 ? 35.435 4.918 186.461 1.00 17.25 837 MET A C 1
ATOM 6445 O O . MET A 1 837 ? 34.548 4.416 185.768 1.00 17.25 837 MET A O 1
ATOM 6450 N N . CYS A 1 838 ? 35.524 6.230 186.670 1.00 20.79 838 CYS A N 1
ATOM 6451 C CA . CYS A 1 838 ? 34.720 7.208 185.943 1.00 20.79 838 CYS A CA 1
ATOM 6452 C C . CYS A 1 838 ? 33.228 6.904 186.069 1.00 20.79 838 CYS A C 1
ATOM 6453 O O . CYS A 1 838 ? 32.516 6.720 185.083 1.00 20.79 838 CYS A O 1
ATOM 6456 N N . GLY A 1 839 ? 32.765 6.846 187.314 1.00 19.48 839 GLY A N 1
ATOM 6457 C CA . GLY A 1 839 ? 31.365 6.646 187.598 1.00 19.48 839 GLY A CA 1
ATOM 6458 C C . GLY A 1 839 ? 30.885 5.219 187.507 1.00 19.48 839 GLY A C 1
ATOM 6459 O O . GLY A 1 839 ? 29.847 4.895 188.092 1.00 19.48 839 GLY A O 1
ATOM 6460 N N . ALA A 1 840 ? 31.600 4.354 186.795 1.00 17.52 840 ALA A N 1
ATOM 6461 C CA . ALA A 1 840 ? 31.190 2.965 186.663 1.00 17.52 840 ALA A CA 1
ATOM 6462 C C . ALA A 1 840 ? 31.250 2.259 188.008 1.00 17.52 840 ALA A C 1
ATOM 6463 O O . ALA A 1 840 ? 32.109 2.538 188.846 1.00 17.52 840 ALA A O 1
ATOM 6465 N N . ASN A 1 841 ? 30.312 1.342 188.217 1.00 16.15 841 ASN A N 1
ATOM 6466 C CA . ASN A 1 841 ? 30.284 0.535 189.424 1.00 16.15 841 ASN A CA 1
ATOM 6467 C C . ASN A 1 841 ? 30.027 -0.908 189.040 1.00 16.15 841 ASN A C 1
ATOM 6468 O O . ASN A 1 841 ? 29.427 -1.189 188.004 1.00 16.15 841 ASN A O 1
ATOM 6473 N N . ILE A 1 842 ? 30.493 -1.823 189.884 1.00 15.59 842 ILE A N 1
ATOM 6474 C CA . ILE A 1 842 ? 30.306 -3.241 189.647 1.00 15.59 842 ILE A CA 1
ATOM 6475 C C . ILE A 1 842 ? 29.273 -3.867 190.577 1.00 15.59 842 ILE A C 1
ATOM 6476 O O . ILE A 1 842 ? 28.607 -4.828 190.177 1.00 15.59 842 ILE A O 1
ATOM 6481 N N . SER A 1 843 ? 29.109 -3.359 191.797 1.00 15.27 843 SER A N 1
ATOM 6482 C CA . SER A 1 843 ? 28.103 -3.889 192.709 1.00 15.27 843 SER A CA 1
ATOM 6483 C C . SER A 1 843 ? 27.031 -2.865 193.051 1.00 15.27 843 SER A C 1
ATOM 6484 O O . SER A 1 843 ? 25.852 -3.099 192.768 1.00 15.27 843 SER A O 1
ATOM 6487 N N . GLY A 1 844 ? 27.400 -1.730 193.632 1.00 15.05 844 GLY A N 1
ATOM 6488 C CA . GLY A 1 844 ? 26.427 -0.719 193.991 1.00 15.05 844 GLY A CA 1
ATOM 6489 C C . GLY A 1 844 ? 26.880 0.135 195.152 1.00 15.05 844 GLY A C 1
ATOM 6490 O O . GLY A 1 844 ? 27.356 -0.389 196.158 1.00 15.05 844 GLY A O 1
ATOM 6491 N N . GLY A 1 845 ? 26.709 1.448 195.037 1.00 14.24 845 GLY A N 1
ATOM 6492 C CA . GLY A 1 845 ? 27.262 2.377 196.000 1.00 14.24 845 GLY A CA 1
ATOM 6493 C C . GLY A 1 845 ? 26.280 2.954 196.994 1.00 14.24 845 GLY A C 1
ATOM 6494 O O . GLY A 1 845 ? 25.574 2.210 197.676 1.00 14.24 845 GLY A O 1
ATOM 6495 N N . ILE A 1 846 ? 26.236 4.280 197.094 1.00 14.48 846 ILE A N 1
ATOM 6496 C CA . ILE A 1 846 ? 25.410 4.966 198.080 1.00 14.48 846 ILE A CA 1
ATOM 6497 C C . ILE A 1 846 ? 24.004 5.148 197.533 1.00 14.48 846 ILE A C 1
ATOM 6498 O O . ILE A 1 846 ? 23.771 4.994 196.332 1.00 14.48 846 ILE A O 1
ATOM 6503 N N . LEU A 1 847 ? 23.063 5.483 198.409 1.00 14.95 847 LEU A N 1
ATOM 6504 C CA . LEU A 1 847 ? 21.662 5.561 198.040 1.00 14.95 847 LEU A CA 1
ATOM 6505 C C . LEU A 1 847 ? 21.361 6.879 197.342 1.00 14.95 847 LEU A C 1
ATOM 6506 O O . LEU A 1 847 ? 22.234 7.715 197.120 1.00 14.95 847 LEU A O 1
ATOM 6511 N N . ASN A 1 848 ? 20.092 7.073 197.013 1.00 17.30 848 ASN A N 1
ATOM 6512 C CA . ASN A 1 848 ? 19.642 8.233 196.269 1.00 17.30 848 ASN A CA 1
ATOM 6513 C C . ASN A 1 848 ? 18.494 8.906 197.009 1.00 17.30 848 ASN A C 1
ATOM 6514 O O . ASN A 1 848 ? 17.849 8.311 197.874 1.00 17.30 848 ASN A O 1
ATOM 6519 N N . GLY A 1 849 ? 18.251 10.162 196.657 1.00 19.55 849 GLY A N 1
ATOM 6520 C CA . GLY A 1 849 ? 17.121 10.895 197.187 1.00 19.55 849 GLY A CA 1
ATOM 6521 C C . GLY A 1 849 ? 16.304 11.510 196.074 1.00 19.55 849 GLY A C 1
ATOM 6522 O O . GLY A 1 849 ? 15.407 12.320 196.315 1.00 19.55 849 GLY A O 1
ATOM 6523 N N . ASP A 1 850 ? 16.621 11.126 194.840 1.00 20.70 850 ASP A N 1
ATOM 6524 C CA . ASP A 1 850 ? 15.928 11.670 193.682 1.00 20.70 850 ASP A CA 1
ATOM 6525 C C . ASP A 1 850 ? 14.474 11.229 193.637 1.00 20.70 850 ASP A C 1
ATOM 6526 O O . ASP A 1 850 ? 13.619 11.968 193.138 1.00 20.70 850 ASP A O 1
ATOM 6531 N N . LYS A 1 851 ? 14.175 10.037 194.143 1.00 19.14 851 LYS A N 1
ATOM 6532 C CA . LYS A 1 851 ? 12.852 9.451 194.038 1.00 19.14 851 LYS A CA 1
ATOM 6533 C C . LYS A 1 851 ? 12.388 8.983 195.407 1.00 19.14 851 LYS A C 1
ATOM 6534 O O . LYS A 1 851 ? 13.190 8.755 196.314 1.00 19.14 851 LYS A O 1
ATOM 6540 N N . ALA A 1 852 ? 11.076 8.854 195.551 1.00 16.71 852 ALA A N 1
ATOM 6541 C CA . ALA A 1 852 ? 10.495 8.311 196.774 1.00 16.71 852 ALA A CA 1
ATOM 6542 C C . ALA A 1 852 ? 10.275 6.809 196.668 1.00 16.71 852 ALA A C 1
ATOM 6543 O O . ALA A 1 852 ? 9.181 6.313 196.912 1.00 16.71 852 ALA A O 1
ATOM 6545 N N . TYR A 1 853 ? 11.322 6.063 196.310 1.00 16.34 853 TYR A N 1
ATOM 6546 C CA . TYR A 1 853 ? 11.198 4.613 196.232 1.00 16.34 853 TYR A CA 1
ATOM 6547 C C . TYR A 1 853 ? 10.888 3.996 197.585 1.00 16.34 853 TYR A C 1
ATOM 6548 O O . TYR A 1 853 ? 10.424 2.855 197.642 1.00 16.34 853 TYR A O 1
ATOM 6557 N N . GLU A 1 854 ? 11.139 4.716 198.674 1.00 17.18 854 GLU A N 1
ATOM 6558 C CA . GLU A 1 854 ? 10.774 4.241 199.998 1.00 17.18 854 GLU A CA 1
ATOM 6559 C C . GLU A 1 854 ? 9.308 4.483 200.324 1.00 17.18 854 GLU A C 1
ATOM 6560 O O . GLU A 1 854 ? 8.839 4.021 201.368 1.00 17.18 854 GLU A O 1
ATOM 6566 N N . GLN A 1 855 ? 8.580 5.197 199.468 1.00 17.06 855 GLN A N 1
ATOM 6567 C CA . GLN A 1 855 ? 7.159 5.445 199.660 1.00 17.06 855 GLN A CA 1
ATOM 6568 C C . GLN A 1 855 ? 6.285 4.577 198.774 1.00 17.06 855 GLN A C 1
ATOM 6569 O O . GLN A 1 855 ? 5.061 4.711 198.819 1.00 17.06 855 GLN A O 1
ATOM 6575 N N . VAL A 1 856 ? 6.876 3.701 197.967 1.00 17.12 856 VAL A N 1
ATOM 6576 C CA . VAL A 1 856 ? 6.093 2.822 197.112 1.00 17.12 856 VAL A CA 1
ATOM 6577 C C . VAL A 1 856 ? 5.413 1.771 197.973 1.00 17.12 856 VAL A C 1
ATOM 6578 O O . VAL A 1 856 ? 6.054 1.116 198.803 1.00 17.12 856 VAL A O 1
ATOM 6582 N N . GLU A 1 857 ? 4.108 1.615 197.791 1.00 18.61 857 GLU A N 1
ATOM 6583 C CA . GLU A 1 857 ? 3.316 0.679 198.569 1.00 18.61 857 GLU A CA 1
ATOM 6584 C C . GLU A 1 857 ? 2.440 -0.132 197.629 1.00 18.61 857 GLU A C 1
ATOM 6585 O O . GLU A 1 857 ? 1.981 0.374 196.604 1.00 18.61 857 GLU A O 1
ATOM 6591 N N . MET A 1 858 ? 2.240 -1.400 197.971 1.00 18.89 858 MET A N 1
ATOM 6592 C CA . MET A 1 858 ? 1.548 -2.355 197.120 1.00 18.89 858 MET A CA 1
ATOM 6593 C C . MET A 1 858 ? 0.794 -3.333 197.999 1.00 18.89 858 MET A C 1
ATOM 6594 O O . MET A 1 858 ? 1.161 -3.560 199.153 1.00 18.89 858 MET A O 1
ATOM 6599 N N . GLY A 1 859 ? -0.260 -3.920 197.442 1.00 17.40 859 GLY A N 1
ATOM 6600 C CA . GLY A 1 859 ? -1.077 -4.860 198.182 1.00 17.40 859 GLY A CA 1
ATOM 6601 C C . GLY A 1 859 ? -0.503 -6.266 198.132 1.00 17.40 859 GLY A C 1
ATOM 6602 O O . GLY A 1 859 ? -0.001 -6.713 197.102 1.00 17.40 859 GLY A O 1
ATOM 6603 N N . ASN A 1 860 ? -0.553 -6.940 199.279 1.00 16.92 860 ASN A N 1
ATOM 6604 C CA . ASN A 1 860 ? -0.292 -8.371 199.384 1.00 16.92 860 ASN A CA 1
ATOM 6605 C C . ASN A 1 860 ? 1.166 -8.739 199.144 1.00 16.92 860 ASN A C 1
ATOM 6606 O O . ASN A 1 860 ? 1.553 -9.895 199.332 1.00 16.92 860 ASN A O 1
ATOM 6611 N N . ILE A 1 861 ? 1.989 -7.772 198.761 1.00 16.49 861 ILE A N 1
ATOM 6612 C CA . ILE A 1 861 ? 3.409 -8.020 198.543 1.00 16.49 861 ILE A CA 1
ATOM 6613 C C . ILE A 1 861 ? 4.117 -7.936 199.887 1.00 16.49 861 ILE A C 1
ATOM 6614 O O . ILE A 1 861 ? 4.064 -6.906 200.563 1.00 16.49 861 ILE A O 1
ATOM 6619 N N . ARG A 1 862 ? 4.774 -9.026 200.281 1.00 16.09 862 ARG A N 1
ATOM 6620 C CA . ARG A 1 862 ? 5.386 -9.126 201.600 1.00 16.09 862 ARG A CA 1
ATOM 6621 C C . ARG A 1 862 ? 6.817 -8.619 201.625 1.00 16.09 862 ARG A C 1
ATOM 6622 O O . ARG A 1 862 ? 7.242 -8.031 202.621 1.00 16.09 862 ARG A O 1
ATOM 6630 N N . ALA A 1 863 ? 7.571 -8.840 200.557 1.00 15.67 863 ALA A N 1
ATOM 6631 C CA . ALA A 1 863 ? 8.959 -8.417 200.489 1.00 15.67 863 ALA A CA 1
ATOM 6632 C C . ALA A 1 863 ? 9.061 -7.060 199.811 1.00 15.67 863 ALA A C 1
ATOM 6633 O O . ALA A 1 863 ? 8.403 -6.806 198.803 1.00 15.67 863 ALA A O 1
ATOM 6635 N N . TYR A 1 864 ? 9.889 -6.184 200.379 1.00 15.55 864 TYR A N 1
ATOM 6636 C CA . TYR A 1 864 ? 10.044 -4.848 199.817 1.00 15.55 864 TYR A CA 1
ATOM 6637 C C . TYR A 1 864 ? 10.655 -4.903 198.426 1.00 15.55 864 TYR A C 1
ATOM 6638 O O . TYR A 1 864 ? 10.186 -4.227 197.506 1.00 15.55 864 TYR A O 1
ATOM 6647 N N . ASP A 1 865 ? 11.698 -5.708 198.253 1.00 16.25 865 ASP A N 1
ATOM 6648 C CA . ASP A 1 865 ? 12.359 -5.836 196.962 1.00 16.25 865 ASP A CA 1
ATOM 6649 C C . ASP A 1 865 ? 11.448 -6.401 195.886 1.00 16.25 865 ASP A C 1
ATOM 6650 O O . ASP A 1 865 ? 11.681 -6.158 194.700 1.00 16.25 865 ASP A O 1
ATOM 6655 N N . ALA A 1 866 ? 10.428 -7.159 196.266 1.00 16.37 866 ALA A N 1
ATOM 6656 C CA . ALA A 1 866 ? 9.498 -7.741 195.313 1.00 16.37 866 ALA A CA 1
ATOM 6657 C C . ALA A 1 866 ? 8.540 -6.717 194.737 1.00 16.37 866 ALA A C 1
ATOM 6658 O O . ALA A 1 866 ? 7.694 -7.078 193.917 1.00 16.37 866 ALA A O 1
ATOM 6660 N N . MET A 1 867 ? 8.645 -5.459 195.152 1.00 15.77 867 MET A N 1
ATOM 6661 C CA . MET A 1 867 ? 7.813 -4.387 194.634 1.00 15.77 867 MET A CA 1
ATOM 6662 C C . MET A 1 867 ? 8.334 -3.809 193.333 1.00 15.77 867 MET A C 1
ATOM 6663 O O . MET A 1 867 ? 7.650 -2.983 192.727 1.00 15.77 867 MET A O 1
ATOM 6668 N N . PHE A 1 868 ? 9.522 -4.209 192.897 1.00 15.89 868 PHE A N 1
ATOM 6669 C CA . PHE A 1 868 ? 10.228 -3.557 191.807 1.00 15.89 868 PHE A CA 1
ATOM 6670 C C . PHE A 1 868 ? 10.548 -4.564 190.716 1.00 15.89 868 PHE A C 1
ATOM 6671 O O . PHE A 1 868 ? 10.879 -5.717 191.003 1.00 15.89 868 PHE A O 1
ATOM 6679 N N . ASP A 1 869 ? 10.462 -4.122 189.466 1.00 20.59 869 ASP A N 1
ATOM 6680 C CA . ASP A 1 869 ? 10.714 -4.967 188.304 1.00 20.59 869 ASP A CA 1
ATOM 6681 C C . ASP A 1 869 ? 12.021 -4.541 187.647 1.00 20.59 869 ASP A C 1
ATOM 6682 O O . ASP A 1 869 ? 12.101 -3.463 187.052 1.00 20.59 869 ASP A O 1
ATOM 6687 N N . THR A 1 870 ? 13.035 -5.395 187.738 1.00 23.35 870 THR A N 1
ATOM 6688 C CA . THR A 1 870 ? 14.334 -5.136 187.133 1.00 23.35 870 THR A CA 1
ATOM 6689 C C . THR A 1 870 ? 14.477 -5.739 185.746 1.00 23.35 870 THR A C 1
ATOM 6690 O O . THR A 1 870 ? 15.542 -5.600 185.137 1.00 23.35 870 THR A O 1
ATOM 6694 N N . SER A 1 871 ? 13.439 -6.406 185.240 1.00 26.13 871 SER A N 1
ATOM 6695 C CA . SER A 1 871 ? 13.590 -7.232 184.048 1.00 26.13 871 SER A CA 1
ATOM 6696 C C . SER A 1 871 ? 13.948 -6.401 182.827 1.00 26.13 871 SER A C 1
ATOM 6697 O O . SER A 1 871 ? 14.789 -6.807 182.018 1.00 26.13 871 SER A O 1
ATOM 6700 N N . ALA A 1 872 ? 13.321 -5.237 182.669 1.00 28.03 872 ALA A N 1
ATOM 6701 C CA . ALA A 1 872 ? 13.603 -4.407 181.506 1.00 28.03 872 ALA A CA 1
ATOM 6702 C C . ALA A 1 872 ? 14.970 -3.748 181.583 1.00 28.03 872 ALA A C 1
ATOM 6703 O O . ALA A 1 872 ? 15.516 -3.360 180.547 1.00 28.03 872 ALA A O 1
ATOM 6705 N N . ALA A 1 873 ? 15.538 -3.621 182.776 1.00 27.31 873 ALA A N 1
ATOM 6706 C CA . ALA A 1 873 ? 16.824 -2.960 182.942 1.00 27.31 873 ALA A CA 1
ATOM 6707 C C . ALA A 1 873 ? 17.952 -3.946 182.671 1.00 27.31 873 ALA A C 1
ATOM 6708 O O . ALA A 1 873 ? 18.037 -4.996 183.317 1.00 27.31 873 ALA A O 1
ATOM 6710 N N . ARG A 1 874 ? 18.811 -3.610 181.713 1.00 28.76 874 ARG A N 1
ATOM 6711 C CA . ARG A 1 874 ? 20.037 -4.354 181.463 1.00 28.76 874 ARG A CA 1
ATOM 6712 C C . ARG A 1 874 ? 21.166 -3.909 182.373 1.00 28.76 874 ARG A C 1
ATOM 6713 O O . ARG A 1 874 ? 22.263 -4.470 182.306 1.00 28.76 874 ARG A O 1
ATOM 6721 N N . ASP A 1 875 ? 20.910 -2.918 183.217 1.00 24.20 875 ASP A N 1
ATOM 6722 C CA . ASP A 1 875 ? 21.903 -2.277 184.061 1.00 24.20 875 ASP A CA 1
ATOM 6723 C C . ASP A 1 875 ? 21.925 -2.888 185.453 1.00 24.20 875 ASP A C 1
ATOM 6724 O O . ASP A 1 875 ? 23.000 -3.080 186.026 1.00 24.20 875 ASP A O 1
ATOM 6729 N N . PHE A 1 876 ? 20.763 -3.258 185.977 1.00 19.58 876 PHE A N 1
ATOM 6730 C CA . PHE A 1 876 ? 20.579 -3.549 187.386 1.00 19.58 876 PHE A CA 1
ATOM 6731 C C . PHE A 1 876 ? 20.161 -5.002 187.556 1.00 19.58 876 PHE A C 1
ATOM 6732 O O . PHE A 1 876 ? 19.895 -5.714 186.588 1.00 19.58 876 PHE A O 1
ATOM 6740 N N . ASN A 1 877 ? 20.117 -5.444 188.808 1.00 19.79 877 ASN A N 1
ATOM 6741 C CA . ASN A 1 877 ? 20.094 -6.869 189.107 1.00 19.79 877 ASN A CA 1
ATOM 6742 C C . ASN A 1 877 ? 19.005 -7.244 190.102 1.00 19.79 877 ASN A C 1
ATOM 6743 O O . ASN A 1 877 ? 18.161 -6.418 190.452 1.00 19.79 877 ASN A O 1
ATOM 6748 N N . PHE A 1 878 ? 19.011 -8.499 190.548 1.00 19.72 878 PHE A N 1
ATOM 6749 C CA . PHE A 1 878 ? 18.133 -8.946 191.623 1.00 19.72 878 PHE A CA 1
ATOM 6750 C C . PHE A 1 878 ? 18.794 -8.889 192.986 1.00 19.72 878 PHE A C 1
ATOM 6751 O O . PHE A 1 878 ? 18.097 -8.721 193.989 1.00 19.72 878 PHE A O 1
ATOM 6759 N N . VAL A 1 879 ? 20.114 -9.052 193.057 1.00 16.91 879 VAL A N 1
ATOM 6760 C CA . VAL A 1 879 ? 20.808 -8.795 194.309 1.00 16.91 879 VAL A CA 1
ATOM 6761 C C . VAL A 1 879 ? 21.089 -7.314 194.477 1.00 16.91 879 VAL A C 1
ATOM 6762 O O . VAL A 1 879 ? 21.419 -6.875 195.582 1.00 16.91 879 VAL A O 1
ATOM 6766 N N . GLY A 1 880 ? 20.983 -6.535 193.401 1.00 16.26 880 GLY A N 1
ATOM 6767 C CA . GLY A 1 880 ? 21.118 -5.098 193.527 1.00 16.26 880 GLY A CA 1
ATOM 6768 C C . GLY A 1 880 ? 19.970 -4.475 194.292 1.00 16.26 880 GLY A C 1
ATOM 6769 O O . GLY A 1 880 ? 20.173 -3.562 195.090 1.00 16.26 880 GLY A O 1
ATOM 6770 N N . VAL A 1 881 ? 18.746 -4.941 194.045 1.00 15.66 881 VAL A N 1
ATOM 6771 C CA . VAL A 1 881 ? 17.599 -4.413 194.774 1.00 15.66 881 VAL A CA 1
ATOM 6772 C C . VAL A 1 881 ? 17.629 -4.874 196.221 1.00 15.66 881 VAL A C 1
ATOM 6773 O O . VAL A 1 881 ? 17.345 -4.099 197.139 1.00 15.66 881 VAL A O 1
ATOM 6777 N N . ARG A 1 882 ? 17.943 -6.145 196.446 1.00 15.21 882 ARG A N 1
ATOM 6778 C CA . ARG A 1 882 ? 18.014 -6.657 197.806 1.00 15.21 882 ARG A CA 1
ATOM 6779 C C . ARG A 1 882 ? 19.147 -6.006 198.584 1.00 15.21 882 ARG A C 1
ATOM 6780 O O . ARG A 1 882 ? 18.999 -5.712 199.773 1.00 15.21 882 ARG A O 1
ATOM 6788 N N . GLY A 1 883 ? 20.289 -5.788 197.937 1.00 13.96 883 GLY A N 1
ATOM 6789 C CA . GLY A 1 883 ? 21.373 -5.085 198.597 1.00 13.96 883 GLY A CA 1
ATOM 6790 C C . GLY A 1 883 ? 21.037 -3.635 198.873 1.00 13.96 883 GLY A C 1
ATOM 6791 O O . GLY A 1 883 ? 21.417 -3.089 199.908 1.00 13.96 883 GLY A O 1
ATOM 6792 N N . ALA A 1 884 ? 20.330 -2.989 197.946 1.00 13.83 884 ALA A N 1
ATOM 6793 C CA . ALA A 1 884 ? 19.870 -1.625 198.175 1.00 13.83 884 ALA A CA 1
ATOM 6794 C C . ALA A 1 884 ? 18.890 -1.562 199.332 1.00 13.83 884 ALA A C 1
ATOM 6795 O O . ALA A 1 884 ? 18.996 -0.689 200.197 1.00 13.83 884 ALA A O 1
ATOM 6797 N N . SER A 1 885 ? 17.933 -2.488 199.370 1.00 13.80 885 SER A N 1
ATOM 6798 C CA . SER A 1 885 ? 16.912 -2.464 200.409 1.00 13.80 885 SER A CA 1
ATOM 6799 C C . SER A 1 885 ? 17.495 -2.742 201.785 1.00 13.80 885 SER A C 1
ATOM 6800 O O . SER A 1 885 ? 16.896 -2.359 202.793 1.00 13.80 885 SER A O 1
ATOM 6803 N N . GLN A 1 886 ? 18.643 -3.411 201.858 1.00 13.69 886 GLN A N 1
ATOM 6804 C CA . GLN A 1 886 ? 19.327 -3.537 203.138 1.00 13.69 886 GLN A CA 1
ATOM 6805 C C . GLN A 1 886 ? 20.004 -2.240 203.538 1.00 13.69 886 GLN A C 1
ATOM 6806 O O . GLN A 1 886 ? 20.151 -1.962 204.731 1.00 13.69 886 GLN A O 1
ATOM 6812 N N . GLN A 1 887 ? 20.445 -1.450 202.562 1.00 13.70 887 GLN A N 1
ATOM 6813 C CA . GLN A 1 887 ? 20.972 -0.127 202.865 1.00 13.70 887 GLN A CA 1
ATOM 6814 C C . GLN A 1 887 ? 19.855 0.861 203.158 1.00 13.70 887 GLN A C 1
ATOM 6815 O O . GLN A 1 887 ? 20.052 1.797 203.934 1.00 13.70 887 GLN A O 1
ATOM 6821 N N . ILE A 1 888 ? 18.688 0.676 202.543 1.00 13.88 888 ILE A N 1
ATOM 6822 C CA . ILE A 1 888 ? 17.532 1.514 202.845 1.00 13.88 888 ILE A CA 1
ATOM 6823 C C . ILE A 1 888 ? 17.087 1.303 204.284 1.00 13.88 888 ILE A C 1
ATOM 6824 O O . ILE A 1 888 ? 16.800 2.260 205.008 1.00 13.88 888 ILE A O 1
ATOM 6829 N N . ALA A 1 889 ? 17.014 0.046 204.716 1.00 14.10 889 ALA A N 1
ATOM 6830 C CA . ALA A 1 889 ? 16.597 -0.250 206.080 1.00 14.10 889 ALA A CA 1
ATOM 6831 C C . ALA A 1 889 ? 17.616 0.242 207.096 1.00 14.10 889 ALA A C 1
ATOM 6832 O O . ALA A 1 889 ? 17.242 0.767 208.148 1.00 14.10 889 ALA A O 1
ATOM 6834 N N . ALA A 1 890 ? 18.907 0.083 206.801 1.00 14.03 890 ALA A N 1
ATOM 6835 C CA . ALA A 1 890 ? 19.954 0.498 207.727 1.00 14.03 890 ALA A CA 1
ATOM 6836 C C . ALA A 1 890 ? 19.950 1.996 207.979 1.00 14.03 890 ALA A C 1
ATOM 6837 O O . ALA A 1 890 ? 20.471 2.440 209.005 1.00 14.03 890 ALA A O 1
ATOM 6839 N N . VAL A 1 891 ? 19.390 2.785 207.062 1.00 14.28 891 VAL A N 1
ATOM 6840 C CA . VAL A 1 891 ? 19.238 4.218 207.295 1.00 14.28 891 VAL A CA 1
ATOM 6841 C C . VAL A 1 891 ? 18.305 4.466 208.470 1.00 14.28 891 VAL A C 1
ATOM 6842 O O . VAL A 1 891 ? 18.591 5.280 209.354 1.00 14.28 891 VAL A O 1
ATOM 6846 N N . GLY A 1 892 ? 17.184 3.753 208.507 1.00 15.42 892 GLY A N 1
ATOM 6847 C CA . GLY A 1 892 ? 16.253 3.882 209.606 1.00 15.42 892 GLY A CA 1
ATOM 6848 C C . GLY A 1 892 ? 16.657 3.177 210.875 1.00 15.42 892 GLY A C 1
ATOM 6849 O O . GLY A 1 892 ? 15.998 3.360 211.900 1.00 15.42 892 GLY A O 1
ATOM 6850 N N . GLY A 1 893 ? 17.724 2.389 210.840 1.00 15.69 893 GLY A N 1
ATOM 6851 C CA . GLY A 1 893 ? 18.151 1.644 212.003 1.00 15.69 893 GLY A CA 1
ATOM 6852 C C . GLY A 1 893 ? 17.580 0.254 212.118 1.00 15.69 893 GLY A C 1
ATOM 6853 O O . GLY A 1 893 ? 17.544 -0.290 213.225 1.00 15.69 893 GLY A O 1
ATOM 6854 N N . PHE A 1 894 ? 17.127 -0.335 211.019 1.00 16.11 894 PHE A N 1
ATOM 6855 C CA . PHE A 1 894 ? 16.499 -1.647 211.008 1.00 16.11 894 PHE A CA 1
ATOM 6856 C C . PHE A 1 894 ? 17.317 -2.601 210.152 1.00 16.11 894 PHE A C 1
ATOM 6857 O O . PHE A 1 894 ? 18.297 -2.218 209.522 1.00 16.11 894 PHE A O 1
ATOM 6865 N N . HIS A 1 895 ? 16.892 -3.858 210.127 1.00 15.02 895 HIS A N 1
ATOM 6866 C CA . HIS A 1 895 ? 17.661 -4.920 209.498 1.00 15.02 895 HIS A CA 1
ATOM 6867 C C . HIS A 1 895 ? 16.721 -5.822 208.721 1.00 15.02 895 HIS A C 1
ATOM 6868 O O . HIS A 1 895 ? 15.718 -6.282 209.268 1.00 15.02 895 HIS A O 1
ATOM 6875 N N . ILE A 1 896 ? 17.033 -6.069 207.453 1.00 14.48 896 ILE A N 1
ATOM 6876 C CA . ILE A 1 896 ? 16.312 -7.042 206.643 1.00 14.48 896 ILE A CA 1
ATOM 6877 C C . ILE A 1 896 ? 17.150 -8.306 206.577 1.00 14.48 896 ILE A C 1
ATOM 6878 O O . ILE A 1 896 ? 18.281 -8.281 206.080 1.00 14.48 896 ILE A O 1
ATOM 6883 N N . GLN A 1 897 ? 16.608 -9.414 207.067 1.00 15.36 897 GLN A N 1
ATOM 6884 C CA . GLN A 1 897 ? 17.322 -10.679 207.046 1.00 15.36 897 GLN A CA 1
ATOM 6885 C C . GLN A 1 897 ? 16.998 -11.438 205.771 1.00 15.36 897 GLN A C 1
ATOM 6886 O O . GLN A 1 897 ? 15.828 -11.652 205.448 1.00 15.36 897 GLN A O 1
ATOM 6892 N N . TYR A 1 898 ? 18.037 -11.842 205.054 1.00 14.85 898 TYR A N 1
ATOM 6893 C CA . TYR A 1 898 ? 17.920 -12.626 203.840 1.00 14.85 898 TYR A CA 1
ATOM 6894 C C . TYR A 1 898 ? 18.446 -14.028 204.093 1.00 14.85 898 TYR A C 1
ATOM 6895 O O . TYR A 1 898 ? 19.040 -14.314 205.133 1.00 14.85 898 TYR A O 1
ATOM 6904 N N . LYS A 1 899 ? 18.213 -14.913 203.131 1.00 15.36 899 LYS A N 1
ATOM 6905 C CA . LYS A 1 899 ? 18.668 -16.287 203.242 1.00 15.36 899 LYS A CA 1
ATOM 6906 C C . LYS A 1 899 ? 19.209 -16.760 201.907 1.00 15.36 899 LYS A C 1
ATOM 6907 O O . LYS A 1 899 ? 18.608 -16.503 200.864 1.00 15.36 899 LYS A O 1
ATOM 6913 N N . MET A 1 900 ? 20.346 -17.446 201.942 1.00 15.70 900 MET A N 1
ATOM 6914 C CA . MET A 1 900 ? 20.874 -18.153 200.782 1.00 15.70 900 MET A CA 1
ATOM 6915 C C . MET A 1 900 ? 20.796 -19.640 201.076 1.00 15.70 900 MET A C 1
ATOM 6916 O O . MET A 1 900 ? 21.421 -20.126 202.021 1.00 15.70 900 MET A O 1
ATOM 6921 N N . GLU A 1 901 ? 20.028 -20.352 200.268 1.00 18.10 901 GLU A N 1
ATOM 6922 C CA . GLU A 1 901 ? 19.653 -21.729 200.528 1.00 18.10 901 GLU A CA 1
ATOM 6923 C C . GLU A 1 901 ? 20.304 -22.624 199.488 1.00 18.10 901 GLU A C 1
ATOM 6924 O O . GLU A 1 901 ? 20.159 -22.386 198.287 1.00 18.10 901 GLU A O 1
ATOM 6930 N N . VAL A 1 902 ? 21.010 -23.651 199.943 1.00 18.46 902 VAL A N 1
ATOM 6931 C CA . VAL A 1 902 ? 21.584 -24.655 199.058 1.00 18.46 902 VAL A CA 1
ATOM 6932 C C . VAL A 1 902 ? 20.782 -25.934 199.232 1.00 18.46 902 VAL A C 1
ATOM 6933 O O . VAL A 1 902 ? 20.684 -26.469 200.341 1.00 18.46 902 VAL A O 1
ATOM 6937 N N . GLU A 1 903 ? 20.212 -26.424 198.139 1.00 22.39 903 GLU A N 1
ATOM 6938 C CA . GLU A 1 903 ? 19.295 -27.551 198.164 1.00 22.39 903 GLU A CA 1
ATOM 6939 C C . GLU A 1 903 ? 19.930 -28.740 197.467 1.00 22.39 903 GLU A C 1
ATOM 6940 O O . GLU A 1 903 ? 20.490 -28.596 196.378 1.00 22.39 903 GLU A O 1
ATOM 6946 N N . ILE A 1 904 ? 19.834 -29.908 198.090 1.00 22.86 904 ILE A N 1
ATOM 6947 C CA . ILE A 1 904 ? 20.393 -31.142 197.556 1.00 22.86 904 ILE A CA 1
ATOM 6948 C C . ILE A 1 904 ? 19.266 -32.154 197.446 1.00 22.86 904 ILE A C 1
ATOM 6949 O O . ILE A 1 904 ? 18.618 -32.480 198.445 1.00 22.86 904 ILE A O 1
ATOM 6954 N N . GLN A 1 905 ? 19.044 -32.659 196.240 1.00 24.72 905 GLN A N 1
ATOM 6955 C CA . GLN A 1 905 ? 17.914 -33.523 195.942 1.00 24.72 905 GLN A CA 1
ATOM 6956 C C . GLN A 1 905 ? 18.318 -34.986 196.028 1.00 24.72 905 GLN A C 1
ATOM 6957 O O . GLN A 1 905 ? 19.407 -35.368 195.596 1.00 24.72 905 GLN A O 1
ATOM 6963 N N . ARG A 1 906 ? 17.427 -35.804 196.576 1.00 27.30 906 ARG A N 1
ATOM 6964 C CA . ARG A 1 906 ? 17.618 -37.253 196.641 1.00 27.30 906 ARG A CA 1
ATOM 6965 C C . ARG A 1 906 ? 16.375 -37.967 196.130 1.00 27.30 906 ARG A C 1
ATOM 6966 O O . ARG A 1 906 ? 15.759 -38.754 196.851 1.00 27.30 906 ARG A O 1
ATOM 6974 N N . PRO A 1 907 ? 15.982 -37.733 194.877 1.00 29.65 907 PRO A N 1
ATOM 6975 C CA . PRO A 1 907 ? 14.774 -38.399 194.384 1.00 29.65 907 PRO A CA 1
ATOM 6976 C C . PRO A 1 907 ? 14.986 -39.875 194.123 1.00 29.65 907 PRO A C 1
ATOM 6977 O O . PRO A 1 907 ? 14.026 -40.651 194.202 1.00 29.65 907 PRO A O 1
ATOM 6981 N N . GLY A 1 908 ? 16.212 -40.290 193.830 1.00 31.06 908 GLY A N 1
ATOM 6982 C CA . GLY A 1 908 ? 16.523 -41.686 193.627 1.00 31.06 908 GLY A CA 1
ATOM 6983 C C . GLY A 1 908 ? 16.699 -42.487 194.887 1.00 31.06 908 GLY A C 1
ATOM 6984 O O . GLY A 1 908 ? 16.900 -43.700 194.822 1.00 31.06 908 GLY A O 1
ATOM 6985 N N . ASP A 1 909 ? 16.638 -41.835 196.045 1.00 33.51 909 ASP A N 1
ATOM 6986 C CA . ASP A 1 909 ? 16.689 -42.514 197.328 1.00 33.51 909 ASP A CA 1
ATOM 6987 C C . ASP A 1 909 ? 15.348 -42.553 198.039 1.00 33.51 909 ASP A C 1
ATOM 6988 O O . ASP A 1 909 ? 15.179 -43.355 198.958 1.00 33.51 909 ASP A O 1
ATOM 6993 N N . GLY A 1 910 ? 14.398 -41.715 197.637 1.00 34.93 910 GLY A N 1
ATOM 6994 C CA . GLY A 1 910 ? 13.095 -41.718 198.261 1.00 34.93 910 GLY A CA 1
ATOM 6995 C C . GLY A 1 910 ? 13.047 -41.095 199.632 1.00 34.93 910 GLY A C 1
ATOM 6996 O O . GLY A 1 910 ? 12.149 -41.414 200.412 1.00 34.93 910 GLY A O 1
ATOM 6997 N N . THR A 1 911 ? 13.991 -40.219 199.956 1.00 34.70 911 THR A N 1
ATOM 6998 C CA . THR A 1 911 ? 14.017 -39.543 201.241 1.00 34.70 911 THR A CA 1
ATOM 6999 C C . THR A 1 911 ? 14.068 -38.040 201.017 1.00 34.70 911 THR A C 1
ATOM 7000 O O . THR A 1 911 ? 14.391 -37.565 199.927 1.00 34.70 911 THR A O 1
ATOM 7004 N N . GLU A 1 912 ? 13.737 -37.299 202.071 1.00 35.46 912 GLU A N 1
ATOM 7005 C CA . GLU A 1 912 ? 13.547 -35.860 201.956 1.00 35.46 912 GLU A CA 1
ATOM 7006 C C . GLU A 1 912 ? 14.841 -35.157 201.577 1.00 35.46 912 GLU A C 1
ATOM 7007 O O . GLU A 1 912 ? 15.929 -35.543 202.010 1.00 35.46 912 GLU A O 1
ATOM 7013 N N . ALA A 1 913 ? 14.715 -34.116 200.760 1.00 28.09 913 ALA A N 1
ATOM 7014 C CA . ALA A 1 913 ? 15.864 -33.330 200.346 1.00 28.09 913 ALA A CA 1
ATOM 7015 C C . ALA A 1 913 ? 16.401 -32.502 201.507 1.00 28.09 913 ALA A C 1
ATOM 7016 O O . ALA A 1 913 ? 15.701 -32.213 202.479 1.00 28.09 913 ALA A O 1
ATOM 7018 N N . SER A 1 914 ? 17.665 -32.114 201.389 1.00 24.82 914 SER A N 1
ATOM 7019 C CA . SER A 1 914 ? 18.358 -31.353 202.416 1.00 24.82 914 SER A CA 1
ATOM 7020 C C . SER A 1 914 ? 18.537 -29.919 201.951 1.00 24.82 914 SER A C 1
ATOM 7021 O O . SER A 1 914 ? 19.040 -29.680 200.851 1.00 24.82 914 SER A O 1
ATOM 7024 N N . ARG A 1 915 ? 18.128 -28.974 202.789 1.00 22.01 915 ARG A N 1
ATOM 7025 C CA . ARG A 1 915 ? 18.283 -27.554 202.518 1.00 22.01 915 ARG A CA 1
ATOM 7026 C C . ARG A 1 915 ? 19.234 -26.953 203.539 1.00 22.01 915 ARG A C 1
ATOM 7027 O O . ARG A 1 915 ? 19.040 -27.124 204.745 1.00 22.01 915 ARG A O 1
ATOM 7035 N N . PHE A 1 916 ? 20.256 -26.253 203.056 1.00 18.79 916 PHE A N 1
ATOM 7036 C CA . PHE A 1 916 ? 21.327 -25.746 203.896 1.00 18.79 916 PHE A CA 1
ATOM 7037 C C . PHE A 1 916 ? 21.457 -24.240 203.750 1.00 18.79 916 PHE A C 1
ATOM 7038 O O . PHE A 1 916 ? 21.168 -23.676 202.693 1.00 18.79 916 PHE A O 1
ATOM 7046 N N . ASN A 1 917 ? 21.918 -23.596 204.816 1.00 16.95 917 ASN A N 1
ATOM 7047 C CA . ASN A 1 917 ? 22.084 -22.150 204.854 1.00 16.95 917 ASN A CA 1
ATOM 7048 C C . ASN A 1 917 ? 23.559 -21.800 204.741 1.00 16.95 917 ASN A C 1
ATOM 7049 O O . ASN A 1 917 ? 24.388 -22.343 205.477 1.00 16.95 917 ASN A O 1
ATOM 7054 N N . VAL A 1 918 ? 23.880 -20.885 203.832 1.00 15.53 918 VAL A N 1
ATOM 7055 C CA . VAL A 1 918 ? 25.247 -20.436 203.621 1.00 15.53 918 VAL A CA 1
ATOM 7056 C C . VAL A 1 918 ? 25.300 -18.931 203.821 1.00 15.53 918 VAL A C 1
ATOM 7057 O O . VAL A 1 918 ? 24.277 -18.245 203.826 1.00 15.53 918 VAL A O 1
ATOM 7061 N N . TYR A 1 919 ? 26.516 -18.423 204.010 1.00 14.15 919 TYR A N 1
ATOM 7062 C CA . TYR A 1 919 ? 26.774 -16.992 204.129 1.00 14.15 919 TYR A CA 1
ATOM 7063 C C . TYR A 1 919 ? 26.071 -16.393 205.338 1.00 14.15 919 TYR A C 1
ATOM 7064 O O . TYR A 1 919 ? 25.821 -15.192 205.382 1.00 14.15 919 TYR A O 1
ATOM 7073 N N . GLU A 1 920 ? 25.760 -17.226 206.332 1.00 15.48 920 GLU A N 1
ATOM 7074 C CA . GLU A 1 920 ? 24.999 -16.817 207.505 1.00 15.48 920 GLU A CA 1
ATOM 7075 C C . GLU A 1 920 ? 25.783 -15.924 208.451 1.00 15.48 920 GLU A C 1
ATOM 7076 O O . GLU A 1 920 ? 25.179 -15.316 209.336 1.00 15.48 920 GLU A O 1
ATOM 7082 N N . ARG A 1 921 ? 27.105 -15.852 208.316 1.00 14.70 921 ARG A N 1
ATOM 7083 C CA . ARG A 1 921 ? 27.876 -14.970 209.181 1.00 14.70 921 ARG A CA 1
ATOM 7084 C C . ARG A 1 921 ? 27.531 -13.513 208.930 1.00 14.70 921 ARG A C 1
ATOM 7085 O O . ARG A 1 921 ? 27.527 -12.707 209.864 1.00 14.70 921 ARG A O 1
ATOM 7093 N N . TYR A 1 922 ? 27.219 -13.164 207.685 1.00 13.95 922 TYR A N 1
ATOM 7094 C CA . TYR A 1 922 ? 26.940 -11.788 207.316 1.00 13.95 922 TYR A CA 1
ATOM 7095 C C . TYR A 1 922 ? 25.464 -11.506 207.109 1.00 13.95 922 TYR A C 1
ATOM 7096 O O . TYR A 1 922 ? 25.046 -10.357 207.262 1.00 13.95 922 TYR A O 1
ATOM 7105 N N . LEU A 1 923 ? 24.668 -12.515 206.775 1.00 14.14 923 LEU A N 1
ATOM 7106 C CA . LEU A 1 923 ? 23.235 -12.320 206.629 1.00 14.14 923 LEU A CA 1
ATOM 7107 C C . LEU A 1 923 ? 22.498 -12.324 207.958 1.00 14.14 923 LEU A C 1
ATOM 7108 O O . LEU A 1 923 ? 21.341 -11.902 208.003 1.00 14.14 923 LEU A O 1
ATOM 7113 N N . ASN A 1 924 ? 23.128 -12.792 209.032 1.00 15.65 924 ASN A N 1
ATOM 7114 C CA . ASN A 1 924 ? 22.526 -12.775 210.355 1.00 15.65 924 ASN A CA 1
ATOM 7115 C C . ASN A 1 924 ? 23.059 -11.660 211.239 1.00 15.65 924 ASN A C 1
ATOM 7116 O O . ASN A 1 924 ? 22.577 -11.502 212.362 1.00 15.65 924 ASN A O 1
ATOM 7121 N N . ASN A 1 925 ? 24.034 -10.896 210.773 1.00 15.41 925 ASN A N 1
ATOM 7122 C CA . ASN A 1 925 ? 24.621 -9.820 211.550 1.00 15.41 925 ASN A CA 1
ATOM 7123 C C . ASN A 1 925 ? 24.415 -8.503 210.820 1.00 15.41 925 ASN A C 1
ATOM 7124 O O . ASN A 1 925 ? 24.436 -8.448 209.589 1.00 15.41 925 ASN A O 1
ATOM 7129 N N . TYR A 1 926 ? 24.230 -7.443 211.594 1.00 15.41 926 TYR A N 1
ATOM 7130 C CA . TYR A 1 926 ? 23.803 -6.167 211.052 1.00 15.41 926 TYR A CA 1
ATOM 7131 C C . TYR A 1 926 ? 24.911 -5.509 210.238 1.00 15.41 926 TYR A C 1
ATOM 7132 O O . TYR A 1 926 ? 26.091 -5.842 210.357 1.00 15.41 926 TYR A O 1
ATOM 7141 N N . LEU A 1 927 ? 24.513 -4.558 209.398 1.00 14.79 927 LEU A N 1
ATOM 7142 C CA . LEU A 1 927 ? 25.483 -3.751 208.678 1.00 14.79 927 LEU A CA 1
ATOM 7143 C C . LEU A 1 927 ? 26.308 -2.918 209.649 1.00 14.79 927 LEU A C 1
ATOM 7144 O O . LEU A 1 927 ? 25.943 -2.709 210.806 1.00 14.79 927 LEU A O 1
ATOM 7149 N N . ARG A 1 928 ? 27.440 -2.441 209.155 1.00 15.26 928 ARG A N 1
ATOM 7150 C CA . ARG A 1 928 ? 28.479 -1.859 209.982 1.00 15.26 928 ARG A CA 1
ATOM 7151 C C . ARG A 1 928 ? 28.955 -0.551 209.374 1.00 15.26 928 ARG A C 1
ATOM 7152 O O . ARG A 1 928 ? 29.055 -0.427 208.153 1.00 15.26 928 ARG A O 1
ATOM 7160 N N . MET A 1 929 ? 29.250 0.421 210.230 1.00 16.93 929 MET A N 1
ATOM 7161 C CA . MET A 1 929 ? 29.841 1.675 209.780 1.00 16.93 929 MET A CA 1
ATOM 7162 C C . MET A 1 929 ? 31.241 1.407 209.244 1.00 16.93 929 MET A C 1
ATOM 7163 O O . MET A 1 929 ? 32.164 1.120 210.011 1.00 16.93 929 MET A O 1
ATOM 7168 N N . SER A 1 930 ? 31.401 1.519 207.930 1.00 16.69 930 SER A N 1
ATOM 7169 C CA . SER A 1 930 ? 32.651 1.154 207.280 1.00 16.69 930 SER A CA 1
ATOM 7170 C C . SER A 1 930 ? 33.795 2.064 207.715 1.00 16.69 930 SER A C 1
ATOM 7171 O O . SER A 1 930 ? 33.600 3.236 208.040 1.00 16.69 930 SER A O 1
ATOM 7174 N N . ASP A 1 931 ? 35.004 1.501 207.741 1.00 17.67 931 ASP A N 1
ATOM 7175 C CA . ASP A 1 931 ? 36.207 2.288 207.982 1.00 17.67 931 ASP A CA 1
ATOM 7176 C C . ASP A 1 931 ? 36.638 3.085 206.767 1.00 17.67 931 ASP A C 1
ATOM 7177 O O . ASP A 1 931 ? 37.312 4.107 206.919 1.00 17.67 931 ASP A O 1
ATOM 7182 N N . CYS A 1 932 ? 36.283 2.627 205.569 1.00 17.94 932 CYS A N 1
ATOM 7183 C CA . CYS A 1 932 ? 36.607 3.376 204.365 1.00 17.94 932 CYS A CA 1
ATOM 7184 C C . CYS A 1 932 ? 35.946 4.744 204.381 1.00 17.94 932 CYS A C 1
ATOM 7185 O O . CYS A 1 932 ? 36.491 5.710 203.840 1.00 17.94 932 CYS A O 1
ATOM 7188 N N . ALA A 1 933 ? 34.778 4.852 205.008 1.00 17.25 933 ALA A N 1
ATOM 7189 C CA . ALA A 1 933 ? 34.038 6.111 205.053 1.00 17.25 933 ALA A CA 1
ATOM 7190 C C . ALA A 1 933 ? 33.197 6.146 206.314 1.00 17.25 933 ALA A C 1
ATOM 7191 O O . ALA A 1 933 ? 32.022 5.763 206.306 1.00 17.25 933 ALA A O 1
ATOM 7193 N N . PRO A 1 934 ? 33.771 6.585 207.427 1.00 18.90 934 PRO A N 1
ATOM 7194 C CA . PRO A 1 934 ? 33.065 6.577 208.712 1.00 18.90 934 PRO A CA 1
ATOM 7195 C C . PRO A 1 934 ? 32.299 7.862 209.015 1.00 18.90 934 PRO A C 1
ATOM 7196 O O . PRO A 1 934 ? 32.375 8.409 210.119 1.00 18.90 934 PRO A O 1
ATOM 7200 N N . THR A 1 935 ? 31.535 8.346 208.049 1.00 18.63 935 THR A N 1
ATOM 7201 C CA . THR A 1 935 ? 30.834 9.608 208.223 1.00 18.63 935 THR A CA 1
ATOM 7202 C C . THR A 1 935 ? 29.333 9.502 208.072 1.00 18.63 935 THR A C 1
ATOM 7203 O O . THR A 1 935 ? 28.613 10.224 208.760 1.00 18.63 935 THR A O 1
ATOM 7207 N N . SER A 1 936 ? 28.841 8.626 207.207 1.00 17.20 936 SER A N 1
ATOM 7208 C CA . SER A 1 936 ? 27.427 8.555 206.896 1.00 17.20 936 SER A CA 1
ATOM 7209 C C . SER A 1 936 ? 26.964 7.112 206.968 1.00 17.20 936 SER A C 1
ATOM 7210 O O . SER A 1 936 ? 27.756 6.179 206.850 1.00 17.20 936 SER A O 1
ATOM 7213 N N . VAL A 1 937 ? 25.661 6.936 207.187 1.00 15.32 937 VAL A N 1
ATOM 7214 C CA . VAL A 1 937 ? 25.080 5.608 207.085 1.00 15.32 937 VAL A CA 1
ATOM 7215 C C . VAL A 1 937 ? 25.094 5.137 205.643 1.00 15.32 937 VAL A C 1
ATOM 7216 O O . VAL A 1 937 ? 25.186 3.934 205.383 1.00 15.32 937 VAL A O 1
ATOM 7220 N N . LEU A 1 938 ? 25.022 6.066 204.691 1.00 14.59 938 LEU A N 1
ATOM 7221 C CA . LEU A 1 938 ? 25.030 5.713 203.279 1.00 14.59 938 LEU A CA 1
ATOM 7222 C C . LEU A 1 938 ? 26.287 4.968 202.873 1.00 14.59 938 LEU A C 1
ATOM 7223 O O . LEU A 1 938 ? 26.283 4.283 201.847 1.00 14.59 938 LEU A O 1
ATOM 7228 N N . ASN A 1 939 ? 27.351 5.079 203.650 1.00 14.79 939 ASN A N 1
ATOM 72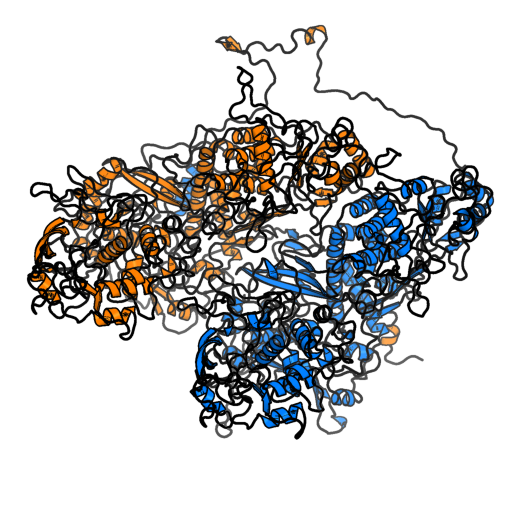29 C CA . ASN A 1 939 ? 28.608 4.428 203.334 1.00 14.79 939 ASN A CA 1
ATOM 7230 C C . ASN A 1 939 ? 28.711 3.027 203.912 1.00 14.79 939 ASN A C 1
ATOM 7231 O O . ASN A 1 939 ? 29.697 2.338 203.646 1.00 14.79 939 ASN A O 1
ATOM 7236 N N . ALA A 1 940 ? 27.728 2.592 204.693 1.00 14.06 940 ALA A N 1
ATOM 7237 C CA . ALA A 1 940 ? 27.686 1.223 205.186 1.00 14.06 940 ALA A CA 1
ATOM 7238 C C . ALA A 1 940 ? 27.210 0.308 204.069 1.00 14.06 940 ALA A C 1
ATOM 7239 O O . ALA A 1 940 ? 26.070 0.424 203.610 1.00 14.06 940 ALA A O 1
ATOM 7241 N N . VAL A 1 941 ? 28.073 -0.602 203.636 1.00 13.15 941 VAL A N 1
ATOM 7242 C CA . VAL A 1 941 ? 27.833 -1.418 202.453 1.00 13.15 941 VAL A CA 1
ATOM 7243 C C . VAL A 1 941 ? 27.213 -2.742 202.875 1.00 13.15 941 VAL A C 1
ATOM 7244 O O . VAL A 1 941 ? 27.502 -3.263 203.958 1.00 13.15 941 VAL A O 1
ATOM 7248 N N . SER A 1 942 ? 26.340 -3.271 202.030 1.00 13.22 942 SER A N 1
ATOM 7249 C CA . SER A 1 942 ? 25.614 -4.497 202.313 1.00 13.22 942 SER A CA 1
ATOM 7250 C C . SER A 1 942 ? 26.449 -5.714 201.928 1.00 13.22 942 SER A C 1
ATOM 7251 O O . SER A 1 942 ? 27.164 -5.682 200.927 1.00 13.22 942 SER A O 1
ATOM 7254 N N . PRO A 1 943 ? 26.379 -6.796 202.704 1.00 12.94 943 PRO A N 1
ATOM 7255 C CA . PRO A 1 943 ? 27.189 -7.977 202.389 1.00 12.94 943 PRO A CA 1
ATOM 7256 C C . PRO A 1 943 ? 26.786 -8.689 201.112 1.00 12.94 943 PRO A C 1
ATOM 7257 O O . PRO A 1 943 ? 27.592 -9.458 200.582 1.00 12.94 943 PRO A O 1
ATOM 7261 N N . LEU A 1 944 ? 25.574 -8.474 200.599 1.00 12.66 944 LEU A N 1
ATOM 7262 C CA . LEU A 1 944 ? 25.161 -9.151 199.377 1.00 12.66 944 LEU A CA 1
ATOM 7263 C C . LEU A 1 944 ? 26.024 -8.767 198.190 1.00 12.66 944 LEU A C 1
ATOM 7264 O O . LEU A 1 944 ? 26.072 -9.510 197.207 1.00 12.66 944 LEU A O 1
ATOM 7269 N N . PHE A 1 945 ? 26.692 -7.619 198.252 1.00 13.43 945 PHE A N 1
ATOM 7270 C CA . PHE A 1 945 ? 27.551 -7.183 197.164 1.00 13.43 945 PHE A CA 1
ATOM 7271 C C . PHE A 1 945 ? 28.912 -7.857 197.186 1.00 13.43 945 PHE A C 1
ATOM 7272 O O . PHE A 1 945 ? 29.612 -7.840 196.172 1.00 13.43 945 PHE A O 1
ATOM 7280 N N . TRP A 1 946 ? 29.299 -8.450 198.310 1.00 13.46 946 TRP A N 1
ATOM 7281 C CA . TRP A 1 946 ? 30.532 -9.214 198.404 1.00 13.46 946 TRP A CA 1
ATOM 7282 C C . TRP A 1 946 ? 30.302 -10.715 198.376 1.00 13.46 946 TRP A C 1
ATOM 7283 O O . TRP A 1 946 ? 31.234 -11.476 198.634 1.00 13.46 946 TRP A O 1
ATOM 7294 N N . MET A 1 947 ? 29.095 -11.158 198.060 1.00 14.60 947 MET A N 1
ATOM 7295 C CA . MET A 1 947 ? 28.830 -12.574 197.859 1.00 14.60 947 MET A CA 1
ATOM 7296 C C . MET A 1 947 ? 29.393 -13.012 196.515 1.00 14.60 947 MET A C 1
ATOM 7297 O O . MET A 1 947 ? 29.029 -12.461 195.472 1.00 14.60 947 MET A O 1
ATOM 7302 N N . ALA A 1 948 ? 30.285 -13.998 196.542 1.00 15.89 948 ALA A N 1
ATOM 7303 C CA . ALA A 1 948 ? 30.817 -14.605 195.333 1.00 15.89 948 ALA A CA 1
ATOM 7304 C C . ALA A 1 948 ? 30.677 -16.113 195.439 1.00 15.89 948 ALA A C 1
ATOM 7305 O O . ALA A 1 948 ? 30.020 -16.608 196.355 1.00 15.89 948 ALA A O 1
ATOM 7307 N N . GLY A 1 949 ? 31.281 -16.855 194.522 1.00 16.60 949 GLY A N 1
ATOM 7308 C CA . GLY A 1 949 ? 31.266 -18.298 194.630 1.00 16.60 949 GLY A CA 1
ATOM 7309 C C . GLY A 1 949 ? 30.744 -19.001 193.399 1.00 16.60 949 GLY A C 1
ATOM 7310 O O . GLY A 1 949 ? 30.080 -18.389 192.561 1.00 16.60 949 GLY A O 1
ATOM 7311 N N . THR A 1 950 ? 31.044 -20.291 193.279 1.00 15.77 950 THR A N 1
ATOM 7312 C CA . THR A 1 950 ? 30.632 -21.094 192.138 1.00 15.77 950 THR A CA 1
ATOM 7313 C C . THR A 1 950 ? 29.511 -22.065 192.481 1.00 15.77 950 THR A C 1
ATOM 7314 O O . THR A 1 950 ? 29.228 -22.973 191.693 1.00 15.77 950 THR A O 1
ATOM 7318 N N . THR A 1 951 ? 28.873 -21.904 193.633 1.00 14.59 951 THR A N 1
ATOM 7319 C CA . THR A 1 951 ? 27.804 -22.788 194.068 1.00 14.59 951 THR A CA 1
ATOM 7320 C C . THR A 1 951 ? 26.450 -22.145 193.801 1.00 14.59 951 THR A C 1
ATOM 7321 O O . THR A 1 951 ? 26.324 -20.921 193.748 1.00 14.59 951 THR A O 1
ATOM 7325 N N . ARG A 1 952 ? 25.433 -22.983 193.627 1.00 13.41 952 ARG A N 1
ATOM 7326 C CA . ARG A 1 952 ? 24.103 -22.524 193.237 1.00 13.41 952 ARG A CA 1
ATOM 7327 C C . ARG A 1 952 ? 23.257 -22.331 194.484 1.00 13.41 952 ARG A C 1
ATOM 7328 O O . ARG A 1 952 ? 22.771 -23.296 195.073 1.00 13.41 952 ARG A O 1
ATOM 7336 N N . VAL A 1 953 ? 23.051 -21.077 194.867 1.00 13.60 953 VAL A N 1
ATOM 7337 C CA . VAL A 1 953 ? 22.225 -20.728 196.009 1.00 13.60 953 VAL A CA 1
ATOM 7338 C C . VAL A 1 953 ? 20.937 -20.101 195.502 1.00 13.60 953 VAL A C 1
ATOM 7339 O O . VAL A 1 953 ? 20.830 -19.684 194.348 1.00 13.60 953 VAL A O 1
ATOM 7343 N N . VAL A 1 954 ? 19.945 -20.040 196.383 1.00 14.76 954 VAL A N 1
ATOM 7344 C CA . VAL A 1 954 ? 18.675 -19.379 196.106 1.00 14.76 954 VAL A CA 1
ATOM 7345 C C . VAL A 1 954 ? 18.483 -18.310 197.168 1.00 14.76 954 VAL A C 1
ATOM 7346 O O . VAL A 1 954 ? 18.312 -18.625 198.351 1.00 14.76 954 VAL A O 1
ATOM 7350 N N . LEU A 1 955 ? 18.493 -17.049 196.752 1.00 14.71 955 LEU A N 1
ATOM 7351 C CA . LEU A 1 955 ? 18.419 -15.924 197.672 1.00 14.71 955 LEU A CA 1
ATOM 7352 C C . LEU A 1 955 ? 16.967 -15.501 197.846 1.00 14.71 955 LEU A C 1
ATOM 7353 O O . LEU A 1 955 ? 16.276 -15.215 196.865 1.00 14.71 955 LEU A O 1
ATOM 7358 N N . CYS A 1 956 ? 16.509 -15.460 199.094 1.00 15.91 956 CYS A N 1
ATOM 7359 C CA . CYS A 1 956 ? 15.135 -15.105 199.405 1.00 15.91 956 CYS A CA 1
ATOM 7360 C C . CYS A 1 956 ? 15.091 -14.509 200.800 1.00 15.91 956 CYS A C 1
ATOM 7361 O O . CYS A 1 956 ? 15.918 -14.837 201.650 1.00 15.91 956 CYS A O 1
ATOM 7364 N N . GLU A 1 957 ? 14.124 -13.630 201.035 1.00 16.88 957 GLU A N 1
ATOM 7365 C CA . GLU A 1 957 ? 14.030 -12.959 202.322 1.00 16.88 957 GLU A CA 1
ATOM 7366 C C . GLU A 1 957 ? 13.424 -13.874 203.375 1.00 16.88 957 GLU A C 1
ATOM 7367 O O . GLU A 1 957 ? 12.453 -14.587 203.117 1.00 16.88 957 GLU A O 1
ATOM 7373 N N . ALA A 1 958 ? 13.989 -13.830 204.575 1.00 17.07 958 ALA A N 1
ATOM 7374 C CA . ALA A 1 958 ? 13.514 -14.665 205.661 1.00 17.07 958 ALA A CA 1
ATOM 7375 C C . ALA A 1 958 ? 12.129 -14.224 206.111 1.00 17.07 958 ALA A C 1
ATOM 7376 O O . ALA A 1 958 ? 11.690 -13.103 205.852 1.00 17.07 958 ALA A O 1
ATOM 7378 N N . ALA A 1 959 ? 11.437 -15.126 206.799 1.00 18.35 959 ALA A N 1
ATOM 7379 C CA . ALA A 1 959 ? 10.103 -14.837 207.306 1.00 18.35 959 ALA A CA 1
ATOM 7380 C C . ALA A 1 959 ? 10.213 -13.964 208.545 1.00 18.35 959 ALA A C 1
ATOM 7381 O O . ALA A 1 959 ? 10.876 -14.342 209.516 1.00 18.35 959 ALA A O 1
ATOM 7383 N N . ASN A 1 960 ? 9.561 -12.801 208.511 1.00 18.00 960 ASN A N 1
ATOM 7384 C CA . ASN A 1 960 ? 9.607 -11.833 209.606 1.00 18.00 960 ASN A CA 1
ATOM 7385 C C . ASN A 1 960 ? 11.045 -11.426 209.917 1.00 18.00 960 ASN A C 1
ATOM 7386 O O . ASN A 1 960 ? 11.495 -11.465 211.062 1.00 18.00 960 ASN A O 1
ATOM 7391 N N . GLY A 1 961 ? 11.771 -11.038 208.877 1.00 17.08 961 GLY A N 1
ATOM 7392 C CA . GLY A 1 961 ? 13.158 -10.662 209.004 1.00 17.08 961 GLY A CA 1
ATOM 7393 C C . GLY A 1 961 ? 13.424 -9.211 209.301 1.00 17.08 961 GLY A C 1
ATOM 7394 O O . GLY A 1 961 ? 14.587 -8.828 209.440 1.00 17.08 961 GLY A O 1
ATOM 7395 N N . TYR A 1 962 ? 12.389 -8.384 209.412 1.00 16.44 962 TYR A N 1
ATOM 7396 C CA . TYR A 1 962 ? 12.556 -6.952 209.637 1.00 16.44 962 TYR A CA 1
ATOM 7397 C C . TYR A 1 962 ? 12.579 -6.698 211.136 1.00 16.44 962 TYR A C 1
ATOM 7398 O O . TYR A 1 962 ? 11.542 -6.720 211.798 1.00 16.44 962 TYR A O 1
ATOM 7407 N N . LYS A 1 963 ? 13.764 -6.444 211.672 1.00 17.13 963 LYS A N 1
ATOM 7408 C CA . LYS A 1 963 ? 13.965 -6.238 213.093 1.00 17.13 963 LYS A CA 1
ATOM 7409 C C . LYS A 1 963 ? 14.906 -5.061 213.286 1.00 17.13 963 LYS A C 1
ATOM 7410 O O . LYS A 1 963 ? 15.704 -4.756 212.394 1.00 17.13 963 LYS A O 1
ATOM 7416 N N . PRO A 1 964 ? 14.836 -4.379 214.425 1.00 17.09 964 PRO A N 1
ATOM 7417 C CA . PRO A 1 964 ? 15.766 -3.279 214.673 1.00 17.09 964 PRO A CA 1
ATOM 7418 C C . PRO A 1 964 ? 17.178 -3.791 214.885 1.00 17.09 964 PRO A C 1
ATOM 7419 O O . PRO A 1 964 ? 17.404 -4.945 215.248 1.00 17.09 964 PRO A O 1
ATOM 7423 N N . MET A 1 965 ? 18.140 -2.909 214.644 1.00 16.95 965 MET A N 1
ATOM 7424 C CA . MET A 1 965 ? 19.535 -3.243 214.858 1.00 16.95 965 MET A CA 1
ATOM 7425 C C . MET A 1 965 ? 19.822 -3.339 216.352 1.00 16.95 965 MET A C 1
ATOM 7426 O O . MET A 1 965 ? 18.934 -3.212 217.195 1.00 16.95 965 MET A O 1
ATOM 7431 N N . ALA A 1 966 ? 21.087 -3.572 216.689 1.00 19.16 966 ALA A N 1
ATOM 7432 C CA . ALA A 1 966 ? 21.484 -3.567 218.091 1.00 19.16 966 ALA A CA 1
ATOM 7433 C C . ALA A 1 966 ? 21.579 -2.141 218.612 1.00 19.16 966 ALA A C 1
ATOM 7434 O O . ALA A 1 966 ? 20.923 -1.777 219.590 1.00 19.16 966 ALA A O 1
ATOM 7436 N N . TYR A 1 967 ? 22.401 -1.326 217.970 1.00 18.48 967 TYR A N 1
ATOM 7437 C CA . TYR A 1 967 ? 22.458 0.101 218.218 1.00 18.48 967 TYR A CA 1
ATOM 7438 C C . TYR A 1 967 ? 22.265 0.814 216.887 1.00 18.48 967 TYR A C 1
ATOM 7439 O O . TYR A 1 967 ? 22.465 0.235 215.818 1.00 18.48 967 TYR A O 1
ATOM 7448 N N . ASP A 1 968 ? 21.846 2.069 216.951 1.00 19.01 968 ASP A N 1
ATOM 7449 C CA . ASP A 1 968 ? 21.615 2.848 215.741 1.00 19.01 968 ASP A CA 1
ATOM 7450 C C . ASP A 1 968 ? 22.949 3.383 215.236 1.00 19.01 968 ASP A C 1
ATOM 7451 O O . ASP A 1 968 ? 23.520 4.299 215.832 1.00 19.01 968 ASP A O 1
ATOM 7456 N N . ILE A 1 969 ? 23.439 2.829 214.123 1.00 18.00 969 ILE A N 1
ATOM 7457 C CA . ILE A 1 969 ? 24.760 3.191 213.623 1.00 18.00 969 ILE A CA 1
ATOM 7458 C C . ILE A 1 969 ? 24.832 4.611 213.094 1.00 18.00 969 ILE A C 1
ATOM 7459 O O . ILE A 1 969 ? 25.929 5.091 212.800 1.00 18.00 969 ILE A O 1
ATOM 7464 N N . SER A 1 970 ? 23.698 5.297 212.955 1.00 18.52 970 SER A N 1
ATOM 7465 C CA . SER A 1 970 ? 23.728 6.698 212.553 1.00 18.52 970 SER A CA 1
ATOM 7466 C C . SER A 1 970 ? 24.400 7.559 213.609 1.00 18.52 970 SER A C 1
ATOM 7467 O O . SER A 1 970 ? 25.135 8.496 213.283 1.00 18.52 970 SER A O 1
ATOM 7470 N N . GLN A 1 971 ? 24.155 7.261 214.883 1.00 18.90 971 GLN A N 1
ATOM 7471 C CA . GLN A 1 971 ? 24.571 8.133 215.969 1.00 18.90 971 GLN A CA 1
ATOM 7472 C C . GLN A 1 971 ? 26.027 7.968 216.357 1.00 18.90 971 GLN A C 1
ATOM 7473 O O . GLN A 1 971 ? 26.544 8.810 217.094 1.00 18.90 971 GLN A O 1
ATOM 7479 N N . THR A 1 972 ? 26.698 6.925 215.892 1.00 18.02 972 THR A N 1
ATOM 7480 C CA . THR A 1 972 ? 28.081 6.677 216.263 1.00 18.02 972 THR A CA 1
ATOM 7481 C C . THR A 1 972 ? 29.033 7.374 215.303 1.00 18.02 972 THR A C 1
ATOM 7482 O O . THR A 1 972 ? 28.815 7.388 214.091 1.00 18.02 972 THR A O 1
ATOM 7486 N N . SER A 1 973 ? 30.095 7.952 215.854 1.00 18.50 973 SER A N 1
ATOM 7487 C CA . SER A 1 973 ? 31.132 8.569 215.040 1.00 18.50 973 SER A CA 1
ATOM 7488 C C . SER A 1 973 ? 32.401 8.658 215.869 1.00 18.50 973 SER A C 1
ATOM 7489 O O . SER A 1 973 ? 32.385 8.477 217.085 1.00 18.50 973 SER A O 1
ATOM 7492 N N . PHE A 1 974 ? 33.505 8.936 215.190 1.00 18.21 974 PHE A N 1
ATOM 7493 C CA . PHE A 1 974 ? 34.802 8.991 215.838 1.00 18.21 974 PHE A CA 1
ATOM 7494 C C . PHE A 1 974 ? 35.097 10.401 216.323 1.00 18.21 974 PHE A C 1
ATOM 7495 O O . PHE A 1 974 ? 34.720 11.387 215.693 1.00 18.21 974 PHE A O 1
ATOM 7503 N N . TRP A 1 975 ? 35.785 10.487 217.454 1.00 20.84 975 TRP A N 1
ATOM 7504 C CA . TRP A 1 975 ? 36.101 11.774 218.053 1.00 20.84 975 TRP A CA 1
ATOM 7505 C C . TRP A 1 975 ? 37.451 12.313 217.615 1.00 20.84 975 TRP A C 1
ATOM 7506 O O . TRP A 1 975 ? 37.640 13.533 217.587 1.00 20.84 975 TRP A O 1
ATOM 7517 N N . ASN A 1 976 ? 38.389 11.435 217.268 1.00 23.93 976 ASN A N 1
ATOM 7518 C CA . ASN A 1 976 ? 39.761 11.814 216.973 1.00 23.93 976 ASN A CA 1
ATOM 7519 C C . ASN A 1 976 ? 40.204 11.188 215.661 1.00 23.93 976 ASN A C 1
ATOM 7520 O O . ASN A 1 976 ? 39.687 10.154 215.236 1.00 23.93 976 ASN A O 1
ATOM 7525 N N . ARG A 1 977 ? 41.174 11.831 215.019 1.00 25.13 977 ARG A N 1
ATOM 7526 C CA . ARG A 1 977 ? 41.841 11.248 213.865 1.00 25.13 977 ARG A CA 1
ATOM 7527 C C . ARG A 1 977 ? 43.080 10.457 214.238 1.00 25.13 977 ARG A C 1
ATOM 7528 O O . ARG A 1 977 ? 43.686 9.838 213.361 1.00 25.13 977 ARG A O 1
ATOM 7536 N N . GLU A 1 978 ? 43.475 10.466 215.506 1.00 28.19 978 GLU A N 1
ATOM 7537 C CA . GLU A 1 978 ? 44.714 9.847 215.937 1.00 28.19 978 GLU A CA 1
ATOM 7538 C C . GLU A 1 978 ? 44.501 8.584 216.757 1.00 28.19 978 GLU A C 1
ATOM 7539 O O . GLU A 1 978 ? 45.477 7.894 217.068 1.00 28.19 978 GLU A O 1
ATOM 7545 N N . ASN A 1 979 ? 43.266 8.261 217.119 1.00 24.93 979 ASN A N 1
ATOM 7546 C CA . ASN A 1 979 ? 42.975 6.996 217.779 1.00 24.93 979 ASN A CA 1
ATOM 7547 C C . ASN A 1 979 ? 41.548 6.595 217.423 1.00 24.93 979 ASN A C 1
ATOM 7548 O O . ASN A 1 979 ? 40.968 7.105 216.459 1.00 24.93 979 ASN A O 1
ATOM 7553 N N . GLY A 1 980 ? 40.984 5.670 218.188 1.00 21.84 980 GLY A N 1
ATOM 7554 C CA . GLY A 1 980 ? 39.681 5.126 217.875 1.00 21.84 980 GLY A CA 1
ATOM 7555 C C . GLY A 1 980 ? 38.613 5.377 218.916 1.00 21.84 980 GLY A C 1
ATOM 7556 O O . GLY A 1 980 ? 37.860 4.462 219.254 1.00 21.84 980 GLY A O 1
ATOM 7557 N N . LEU A 1 981 ? 38.545 6.589 219.456 1.00 20.88 981 LEU A N 1
ATOM 7558 C CA . LEU A 1 981 ? 37.433 6.935 220.329 1.00 20.88 981 LEU A CA 1
ATOM 7559 C C . LEU A 1 981 ? 36.147 6.952 219.520 1.00 20.88 981 LEU A C 1
ATOM 7560 O O . LEU A 1 981 ? 36.051 7.645 218.507 1.00 20.88 981 LEU A O 1
ATOM 7565 N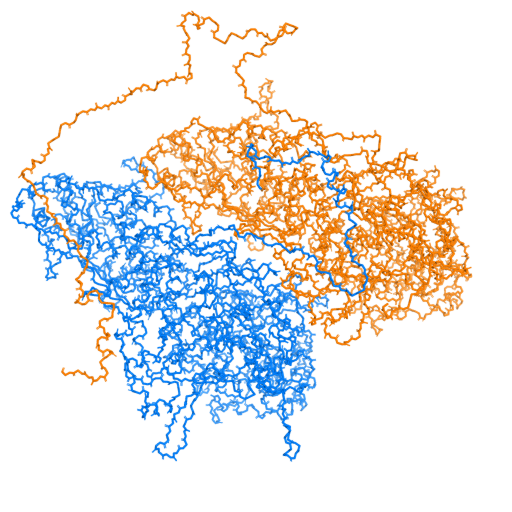 N . TRP A 1 982 ? 35.156 6.194 219.969 1.00 18.30 982 TRP A N 1
ATOM 7566 C CA . TRP A 1 982 ? 33.971 5.945 219.162 1.00 18.30 982 TRP A CA 1
ATOM 7567 C C . TRP A 1 982 ? 32.807 5.674 220.092 1.00 18.30 982 TRP A C 1
ATOM 7568 O O . TRP A 1 982 ? 32.855 4.732 220.886 1.00 18.30 982 TRP A O 1
ATOM 7579 N N . ALA A 1 983 ? 31.774 6.499 219.996 1.00 18.49 983 ALA A N 1
ATOM 7580 C CA . ALA A 1 983 ? 30.592 6.361 220.828 1.00 18.49 983 ALA A CA 1
ATOM 7581 C C . ALA A 1 983 ? 29.477 7.167 220.186 1.00 18.49 983 ALA A C 1
ATOM 7582 O O . ALA A 1 983 ? 29.640 7.726 219.100 1.00 18.49 983 ALA A O 1
ATOM 7584 N N . PHE A 1 984 ? 28.334 7.214 220.859 1.00 18.69 984 PHE A N 1
ATOM 7585 C CA . PHE A 1 984 ? 27.258 8.093 220.431 1.00 18.69 984 PHE A CA 1
ATOM 7586 C C . PHE A 1 984 ? 27.708 9.538 220.577 1.00 18.69 984 PHE A C 1
ATOM 7587 O O . PHE A 1 984 ? 28.211 9.936 221.629 1.00 18.69 984 PHE A O 1
ATOM 7595 N N . THR A 1 985 ? 27.543 10.322 219.520 1.00 20.07 985 THR A N 1
ATOM 7596 C CA . THR A 1 985 ? 28.003 11.700 219.499 1.00 20.07 985 THR A CA 1
ATOM 7597 C C . THR A 1 985 ? 26.825 12.650 219.356 1.00 20.07 985 THR A C 1
ATOM 7598 O O . THR A 1 985 ? 25.689 12.247 219.100 1.00 20.07 985 THR A O 1
ATOM 7602 N N . TRP A 1 986 ? 27.125 13.932 219.520 1.00 22.27 986 TRP A N 1
ATOM 7603 C CA . TRP A 1 986 ? 26.129 14.992 219.520 1.00 22.27 986 TRP A CA 1
ATOM 7604 C C . TRP A 1 986 ? 26.880 16.307 219.417 1.00 22.27 986 TRP A C 1
ATOM 7605 O O . TRP A 1 986 ? 28.108 16.346 219.517 1.00 22.27 986 TRP A O 1
ATOM 7616 N N . GLY A 1 987 ? 26.134 17.386 219.219 1.00 24.87 987 GLY A N 1
ATOM 7617 C CA . GLY A 1 987 ? 26.697 18.715 219.343 1.00 24.87 987 GLY A CA 1
ATOM 7618 C C . GLY A 1 987 ? 26.536 19.625 218.150 1.00 24.87 987 GLY A C 1
ATOM 7619 O O . GLY A 1 987 ? 27.015 20.764 218.211 1.00 24.87 987 GLY A O 1
ATOM 7620 N N . GLU A 1 988 ? 25.888 19.223 217.059 1.00 25.58 988 GLU A N 1
ATOM 7621 C CA . GLU A 1 988 ? 25.763 20.100 215.895 1.00 25.58 988 GLU A CA 1
ATOM 7622 C C . GLU A 1 988 ? 24.711 21.157 216.202 1.00 25.58 988 GLU A C 1
ATOM 7623 O O . GLU A 1 988 ? 23.538 21.051 215.841 1.00 25.58 988 GLU A O 1
ATOM 7629 N N . SER A 1 989 ? 25.150 22.195 216.891 1.00 29.85 989 SER A N 1
ATOM 7630 C CA . SER A 1 989 ? 24.295 23.283 217.320 1.00 29.85 989 SER A CA 1
ATOM 7631 C C . SER A 1 989 ? 24.508 24.508 216.437 1.00 29.85 989 SER A C 1
ATOM 7632 O O . SER A 1 989 ? 25.201 24.460 215.416 1.00 29.85 989 SER A O 1
ATOM 7635 N N . GLU A 1 990 ? 23.900 25.625 216.836 1.00 32.42 990 GLU A N 1
ATOM 7636 C CA . GLU A 1 990 ? 24.067 26.875 216.107 1.00 32.42 990 GLU A CA 1
ATOM 7637 C C . GLU A 1 990 ? 25.497 27.388 216.160 1.00 32.42 990 GLU A C 1
ATOM 7638 O O . GLU A 1 990 ? 25.891 28.170 215.290 1.00 32.42 990 GLU A O 1
ATOM 7644 N N . LYS A 1 991 ? 26.276 26.974 217.154 1.00 32.93 991 LYS A N 1
ATOM 7645 C CA . LYS A 1 991 ? 27.644 27.439 217.314 1.00 32.93 991 LYS A CA 1
ATOM 7646 C C . LYS A 1 991 ? 28.681 26.330 217.306 1.00 32.93 991 LYS A C 1
ATOM 7647 O O . LYS A 1 991 ? 29.794 26.558 216.832 1.00 32.93 991 LYS A O 1
ATOM 7653 N N . THR A 1 992 ? 28.351 25.145 217.810 1.00 28.72 992 THR A N 1
ATOM 7654 C CA . THR A 1 992 ? 29.283 24.033 217.896 1.00 28.72 992 THR A CA 1
ATOM 7655 C C . THR A 1 992 ? 29.044 23.058 216.747 1.00 28.72 992 THR A C 1
ATOM 7656 O O . THR A 1 992 ? 28.135 23.229 215.934 1.00 28.72 992 THR A O 1
ATOM 7660 N N . HIS A 1 993 ? 29.874 22.018 216.681 1.00 24.97 993 HIS A N 1
ATOM 7661 C CA . HIS A 1 993 ? 29.812 21.035 215.610 1.00 24.97 993 HIS A CA 1
ATOM 7662 C C . HIS A 1 993 ? 29.908 19.628 216.180 1.00 24.97 993 HIS A C 1
ATOM 7663 O O . HIS A 1 993 ? 30.460 19.413 217.260 1.00 24.97 993 HIS A O 1
ATOM 7670 N N . ARG A 1 994 ? 29.362 18.675 215.437 1.00 20.75 994 ARG A N 1
ATOM 7671 C CA . ARG A 1 994 ? 29.414 17.282 215.843 1.00 20.75 994 ARG A CA 1
ATOM 7672 C C . ARG A 1 994 ? 30.816 16.720 215.630 1.00 20.75 994 ARG A C 1
ATOM 7673 O O . ARG A 1 994 ? 31.426 16.954 214.583 1.00 20.75 994 ARG A O 1
ATOM 7681 N N . PRO A 1 995 ? 31.350 15.972 216.589 1.00 19.91 995 PRO A N 1
ATOM 7682 C CA . PRO A 1 995 ? 32.667 15.357 216.392 1.00 19.91 995 PRO A CA 1
ATOM 7683 C C . PRO A 1 995 ? 32.615 14.185 215.429 1.00 19.91 995 PRO A C 1
ATOM 7684 O O . PRO A 1 995 ? 32.480 13.034 215.844 1.00 19.91 995 PRO A O 1
ATOM 7688 N N . ASN A 1 996 ? 32.702 14.477 214.139 1.00 19.47 996 ASN A N 1
ATOM 7689 C CA . ASN A 1 996 ? 32.673 13.482 213.073 1.00 19.47 996 ASN A CA 1
ATOM 7690 C C . ASN A 1 996 ? 34.072 13.433 212.462 1.00 19.47 996 ASN A C 1
ATOM 7691 O O . ASN A 1 996 ? 34.364 14.132 211.493 1.00 19.47 996 ASN A O 1
ATOM 7696 N N . ALA A 1 997 ? 34.934 12.598 213.029 1.00 18.90 997 ALA A N 1
ATOM 7697 C CA . ALA A 1 997 ? 36.333 12.536 212.639 1.00 18.90 997 ALA A CA 1
ATOM 7698 C C . ALA A 1 997 ? 36.594 11.365 211.704 1.00 18.90 997 ALA A C 1
ATOM 7699 O O . ALA A 1 997 ? 35.783 10.449 211.572 1.00 18.90 997 ALA A O 1
ATOM 7701 N N . ILE A 1 998 ? 37.751 11.413 211.059 1.00 19.73 998 ILE A N 1
ATOM 7702 C CA . ILE A 1 998 ? 38.191 10.399 210.113 1.00 19.73 998 ILE A CA 1
ATOM 7703 C C . ILE A 1 998 ? 39.431 9.736 210.696 1.00 19.73 998 ILE A C 1
ATOM 7704 O O . ILE A 1 998 ? 40.537 10.262 210.584 1.00 19.73 998 ILE A O 1
ATOM 7709 N N . PRO A 1 999 ? 39.290 8.568 211.309 1.00 20.26 999 PRO A N 1
ATOM 7710 C CA . PRO A 1 999 ? 40.301 8.104 212.269 1.00 20.26 999 PRO A CA 1
ATOM 7711 C C . PRO A 1 999 ? 41.696 7.840 211.728 1.00 20.26 999 PRO A C 1
ATOM 7712 O O . PRO A 1 999 ? 42.568 7.448 212.506 1.00 20.26 999 PRO A O 1
ATOM 7716 N N . HIS A 1 1000 ? 41.951 8.021 210.440 1.00 20.10 1000 HIS A N 1
ATOM 7717 C CA . HIS A 1 1000 ? 43.313 7.840 209.958 1.00 20.10 1000 HIS A CA 1
ATOM 7718 C C . HIS A 1 1000 ? 43.750 8.855 208.916 1.00 20.10 1000 HIS A C 1
ATOM 7719 O O . HIS A 1 1000 ? 44.819 8.675 208.330 1.00 20.10 1000 HIS A O 1
ATOM 7726 N N . GLY A 1 1001 ? 42.976 9.902 208.665 1.00 21.96 1001 GLY A N 1
ATOM 7727 C CA . GLY A 1 1001 ? 43.382 10.932 207.739 1.00 21.96 1001 GLY A CA 1
ATOM 7728 C C . GLY A 1 1001 ? 44.354 11.909 208.361 1.00 21.96 1001 GLY A C 1
ATOM 7729 O O . GLY A 1 1001 ? 44.800 11.766 209.498 1.00 21.96 1001 GLY A O 1
ATOM 7730 N N . THR A 1 1002 ? 44.691 12.931 207.582 1.00 23.88 1002 THR A N 1
ATOM 7731 C CA . THR A 1 1002 ? 45.618 13.957 208.022 1.00 23.88 1002 THR A CA 1
ATOM 7732 C C . THR A 1 1002 ? 44.868 15.127 208.656 1.00 23.88 1002 THR A C 1
ATOM 7733 O O . THR A 1 1002 ? 43.640 15.134 208.762 1.00 23.88 1002 THR A O 1
ATOM 7737 N N . ARG A 1 1003 ? 45.623 16.143 209.072 1.00 26.02 1003 ARG A N 1
ATOM 7738 C CA . ARG A 1 1003 ? 45.056 17.354 209.650 1.00 26.02 1003 ARG A CA 1
ATOM 7739 C C . ARG A 1 1003 ? 44.483 18.222 208.533 1.00 26.02 1003 ARG A C 1
ATOM 7740 O O . ARG A 1 1003 ? 44.800 19.405 208.393 1.00 26.02 1003 ARG A O 1
ATOM 7748 N N . ARG A 1 1004 ? 43.571 17.632 207.772 1.00 24.60 1004 ARG A N 1
ATOM 7749 C CA . ARG A 1 1004 ? 43.177 18.084 206.448 1.00 24.60 1004 ARG A CA 1
ATOM 7750 C C . ARG A 1 1004 ? 41.714 17.742 206.233 1.00 24.60 1004 ARG A C 1
ATOM 7751 O O . ARG A 1 1004 ? 40.905 17.761 207.162 1.00 24.60 1004 ARG A O 1
ATOM 7759 N N . LEU A 1 1005 ? 41.395 17.419 204.986 1.00 21.74 1005 LEU A N 1
ATOM 7760 C CA . LEU A 1 1005 ? 40.108 17.585 204.332 1.00 21.74 1005 LEU A CA 1
ATOM 7761 C C . LEU A 1 1005 ? 38.923 17.534 205.281 1.00 21.74 1005 LEU A C 1
ATOM 7762 O O . LEU A 1 1005 ? 38.145 18.483 205.354 1.00 21.74 1005 LEU A O 1
ATOM 7767 N N . GLY A 1 1006 ? 38.786 16.451 206.037 1.00 22.09 1006 GLY A N 1
ATOM 7768 C CA . GLY A 1 1006 ? 37.606 16.306 206.867 1.00 22.09 1006 GLY A CA 1
ATOM 7769 C C . GLY A 1 1006 ? 37.898 16.520 208.335 1.00 22.09 1006 GLY A C 1
ATOM 7770 O O . GLY A 1 1006 ? 37.039 16.979 209.088 1.00 22.09 1006 GLY A O 1
ATOM 7771 N N . ASN A 1 1007 ? 39.109 16.181 208.761 1.00 23.44 1007 ASN A N 1
ATOM 7772 C CA . ASN A 1 1007 ? 39.506 16.350 210.146 1.00 23.44 1007 ASN A CA 1
ATOM 7773 C C . ASN A 1 1007 ? 39.788 17.798 210.508 1.00 23.44 1007 ASN A C 1
ATOM 7774 O O . ASN A 1 1007 ? 39.831 18.123 211.698 1.00 23.44 1007 ASN A O 1
ATOM 7779 N N . SER A 1 1008 ? 39.993 18.670 209.526 1.00 24.57 1008 SER A N 1
ATOM 7780 C CA . SER A 1 1008 ? 40.320 20.052 209.839 1.00 24.57 1008 SER A CA 1
ATOM 7781 C C . SER A 1 1008 ? 39.326 21.047 209.256 1.00 24.57 1008 SER A C 1
ATOM 7782 O O . SER A 1 1008 ? 38.816 21.910 209.975 1.00 24.57 1008 SER A O 1
ATOM 7785 N N . GLU A 1 1009 ? 39.030 20.931 207.966 1.00 24.41 1009 GLU A N 1
ATOM 7786 C CA . GLU A 1 1009 ? 38.424 22.025 207.220 1.00 24.41 1009 GLU A CA 1
ATOM 7787 C C . GLU A 1 1009 ? 36.997 21.763 206.756 1.00 24.41 1009 GLU A C 1
ATOM 7788 O O . GLU A 1 1009 ? 36.131 22.619 206.954 1.00 24.41 1009 GLU A O 1
ATOM 7794 N N . VAL A 1 1010 ? 36.713 20.621 206.146 1.00 22.36 1010 VAL A N 1
ATOM 7795 C CA . VAL A 1 1010 ? 35.366 20.353 205.654 1.00 22.36 1010 VAL A CA 1
ATOM 7796 C C . VAL A 1 1010 ? 34.545 19.708 206.765 1.00 22.36 1010 VAL A C 1
ATOM 7797 O O . VAL A 1 1010 ? 35.080 19.029 207.645 1.00 22.36 1010 VAL A O 1
ATOM 7801 N N . LEU A 1 1011 ? 33.236 19.943 206.747 1.00 22.21 1011 LEU A N 1
ATOM 7802 C CA . LEU A 1 1011 ? 32.315 19.338 207.700 1.00 22.21 1011 LEU A CA 1
ATOM 7803 C C . LEU A 1 1011 ? 31.537 18.223 207.018 1.00 22.21 1011 LEU A C 1
ATOM 7804 O O . LEU A 1 1011 ? 30.929 18.439 205.967 1.00 22.21 1011 LEU A O 1
ATOM 7809 N N . MET A 1 1012 ? 31.551 17.040 207.622 1.00 19.87 1012 MET A N 1
ATOM 7810 C CA . MET A 1 1012 ? 30.940 15.853 207.047 1.00 19.87 1012 MET A CA 1
ATOM 7811 C C . MET A 1 1012 ? 29.604 15.579 207.720 1.00 19.87 1012 MET A C 1
ATOM 7812 O O . MET A 1 1012 ? 29.507 15.609 208.949 1.00 19.87 1012 MET A O 1
ATOM 7817 N N . ASN A 1 1013 ? 28.579 15.303 206.912 1.00 21.28 1013 ASN A N 1
ATOM 7818 C CA . ASN A 1 1013 ? 27.192 15.271 207.383 1.00 21.28 1013 ASN A CA 1
ATOM 7819 C C . ASN A 1 1013 ? 26.864 16.507 208.208 1.00 21.28 1013 ASN A C 1
ATOM 7820 O O . ASN A 1 1013 ? 26.384 16.425 209.337 1.00 21.28 1013 ASN A O 1
ATOM 7825 N N . SER A 1 1014 ? 27.125 17.669 207.629 1.00 22.62 1014 SER A N 1
ATOM 7826 C CA . SER A 1 1014 ? 26.799 18.896 208.328 1.00 22.62 1014 SER A CA 1
ATOM 7827 C C . SER A 1 1014 ? 25.301 19.118 208.429 1.00 22.62 1014 SER A C 1
ATOM 7828 O O . SER A 1 1014 ? 24.877 20.031 209.142 1.00 22.62 1014 SER A O 1
ATOM 7831 N N . ARG A 1 1015 ? 24.497 18.312 207.744 1.00 19.86 1015 ARG A N 1
ATOM 7832 C CA . ARG A 1 1015 ? 23.065 18.539 207.626 1.00 19.86 1015 ARG A CA 1
ATOM 7833 C C . ARG A 1 1015 ? 22.220 17.525 208.372 1.00 19.86 1015 ARG A C 1
ATOM 7834 O O . ARG A 1 1015 ? 21.188 17.889 208.927 1.00 19.86 1015 ARG A O 1
ATOM 7842 N N . PHE A 1 1016 ? 22.617 16.255 208.391 1.00 20.15 1016 PHE A N 1
ATOM 7843 C CA . PHE A 1 1016 ? 21.857 15.255 209.130 1.00 20.15 1016 PHE A CA 1
ATOM 7844 C C . PHE A 1 1016 ? 21.795 15.605 210.607 1.00 20.15 1016 PHE A C 1
ATOM 7845 O O . PHE A 1 1016 ? 20.714 15.672 211.201 1.00 20.15 1016 PHE A O 1
ATOM 7853 N N . SER A 1 1017 ? 22.952 15.851 211.210 1.00 22.89 1017 SER A N 1
ATOM 7854 C CA . SER A 1 1017 ? 23.012 16.201 212.619 1.00 22.89 1017 SER A CA 1
ATOM 7855 C C . SER A 1 1017 ? 22.421 17.571 212.913 1.00 22.89 1017 SER A C 1
ATOM 7856 O O . SER A 1 1017 ? 22.016 17.821 214.051 1.00 22.89 1017 SER A O 1
ATOM 7859 N N . LYS A 1 1018 ? 22.373 18.464 211.926 1.00 23.87 1018 LYS A N 1
ATOM 7860 C CA . LYS A 1 1018 ? 21.902 19.825 212.181 1.00 23.87 1018 LYS A CA 1
ATOM 7861 C C . LYS A 1 1018 ? 20.381 19.929 212.110 1.00 23.87 1018 LYS A C 1
ATOM 7862 O O . LYS A 1 1018 ? 19.719 20.197 213.115 1.00 23.87 1018 LYS A O 1
ATOM 7868 N N . ILE A 1 1019 ? 19.805 19.718 210.928 1.00 22.22 1019 ILE A N 1
ATOM 7869 C CA . ILE A 1 1019 ? 18.369 19.912 210.770 1.00 22.22 1019 ILE A CA 1
ATOM 7870 C C . ILE A 1 1019 ? 17.582 18.624 210.970 1.00 22.22 1019 ILE A C 1
ATOM 7871 O O . ILE A 1 1019 ? 16.981 18.103 210.027 1.00 22.22 1019 ILE A O 1
ATOM 7876 N N . LEU A 1 1020 ? 17.466 18.164 212.211 1.00 22.93 1020 LEU A N 1
ATOM 7877 C CA . LEU A 1 1020 ? 16.608 17.015 212.467 1.00 22.93 1020 LEU A CA 1
ATOM 7878 C C . LEU A 1 1020 ? 16.573 16.800 213.974 1.00 22.93 1020 LEU A C 1
ATOM 7879 O O . LEU A 1 1020 ? 17.627 16.799 214.614 1.00 22.93 1020 LEU A O 1
ATOM 7884 N N . ASP A 1 1021 ? 15.394 16.627 214.568 1.00 25.89 1021 ASP A N 1
ATOM 7885 C CA . ASP A 1 1021 ? 15.303 16.587 216.026 1.00 25.89 1021 ASP A CA 1
ATOM 7886 C C . ASP A 1 1021 ? 14.815 15.248 216.558 1.00 25.89 1021 ASP A C 1
ATOM 7887 O O . ASP A 1 1021 ? 15.536 14.598 217.321 1.00 25.89 1021 ASP A O 1
ATOM 7892 N N . LYS A 1 1022 ? 13.619 14.808 216.178 1.00 24.96 1022 LYS A N 1
ATOM 7893 C CA . LYS A 1 1022 ? 13.076 13.569 216.719 1.00 24.96 1022 LYS A CA 1
ATOM 7894 C C . LYS A 1 1022 ? 13.626 12.340 216.014 1.00 24.96 1022 LYS A C 1
ATOM 7895 O O . LYS A 1 1022 ? 13.653 11.258 216.605 1.00 24.96 1022 LYS A O 1
ATOM 7901 N N . LYS A 1 1023 ? 14.068 12.489 214.769 1.00 22.92 1023 LYS A N 1
ATOM 7902 C CA . LYS A 1 1023 ? 14.553 11.380 213.962 1.00 22.92 1023 LYS A CA 1
ATOM 7903 C C . LYS A 1 1023 ? 16.003 11.576 213.550 1.00 22.92 1023 LYS A C 1
ATOM 7904 O O . LYS A 1 1023 ? 16.459 10.968 212.580 1.00 22.92 1023 LYS A O 1
ATOM 7910 N N . GLY A 1 1024 ? 16.735 12.414 214.271 1.00 22.55 1024 GLY A N 1
ATOM 7911 C CA . GLY A 1 1024 ? 18.126 12.651 213.965 1.00 22.55 1024 GLY A CA 1
ATOM 7912 C C . GLY A 1 1024 ? 19.032 12.213 215.089 1.00 22.55 1024 GLY A C 1
ATOM 7913 O O . GLY A 1 1024 ? 18.874 11.114 215.624 1.00 22.55 1024 GLY A O 1
ATOM 7914 N N . ILE A 1 1025 ? 19.983 13.066 215.461 1.00 20.81 1025 ILE A N 1
ATOM 7915 C CA . ILE A 1 1025 ? 20.922 12.711 216.512 1.00 20.81 1025 ILE A CA 1
ATOM 7916 C C . ILE A 1 1025 ? 20.193 12.634 217.848 1.00 20.81 1025 ILE A C 1
ATOM 7917 O O . ILE A 1 1025 ? 19.209 13.342 218.091 1.00 20.81 1025 ILE A O 1
ATOM 7922 N N . THR A 1 1026 ? 20.670 11.748 218.717 1.00 22.24 1026 THR A N 1
ATOM 7923 C CA . THR A 1 1026 ? 20.045 11.546 220.014 1.00 22.24 1026 THR A CA 1
ATOM 7924 C C . THR A 1 1026 ? 20.140 12.804 220.868 1.00 22.24 1026 THR A C 1
ATOM 7925 O O . THR A 1 1026 ? 21.047 13.623 220.713 1.00 22.24 1026 THR A O 1
ATOM 7929 N N . LYS A 1 1027 ? 19.167 12.964 221.757 1.00 23.75 1027 LYS A N 1
ATOM 7930 C CA . LYS A 1 1027 ? 19.040 14.159 222.572 1.00 23.75 1027 LYS A CA 1
ATOM 7931 C C . LYS A 1 1027 ? 19.723 13.972 223.916 1.00 23.75 1027 LYS A C 1
ATOM 7932 O O . LYS A 1 1027 ? 19.852 12.860 224.427 1.00 23.75 1027 LYS A O 1
ATOM 7938 N N . LEU A 1 1028 ? 20.155 15.085 224.492 1.00 23.30 1028 LEU A N 1
ATOM 7939 C CA . LEU A 1 1028 ? 20.751 15.091 225.812 1.00 23.30 1028 LEU A CA 1
ATOM 7940 C C . LEU A 1 1028 ? 19.865 15.867 226.771 1.00 23.30 1028 LEU A C 1
ATOM 7941 O O . LEU A 1 1028 ? 19.040 16.687 226.366 1.00 23.30 1028 LEU A O 1
ATOM 7946 N N . GLU A 1 1029 ? 20.057 15.600 228.057 1.00 27.74 1029 GLU A N 1
ATOM 7947 C CA . GLU A 1 1029 ? 19.115 16.006 229.085 1.00 27.74 1029 GLU A CA 1
ATOM 7948 C C . GLU A 1 1029 ? 19.855 16.125 230.404 1.00 27.74 1029 GLU A C 1
ATOM 7949 O O . GLU A 1 1029 ? 20.658 15.256 230.742 1.00 27.74 1029 GLU A O 1
ATOM 7955 N N . THR A 1 1030 ? 19.587 17.192 231.144 1.00 30.24 1030 THR A N 1
ATOM 7956 C CA . THR A 1 1030 ? 20.160 17.376 232.469 1.00 30.24 1030 THR A CA 1
ATOM 7957 C C . THR A 1 1030 ? 19.110 17.032 233.515 1.00 30.24 1030 THR A C 1
ATOM 7958 O O . THR A 1 1030 ? 18.055 17.670 233.575 1.00 30.24 1030 THR A O 1
ATOM 7962 N N . ARG A 1 1031 ? 19.401 16.026 234.332 1.00 31.73 1031 ARG A N 1
ATOM 7963 C CA . ARG A 1 1031 ? 18.526 15.642 235.428 1.00 31.73 1031 ARG A CA 1
ATOM 7964 C C . ARG A 1 1031 ? 19.348 14.852 236.431 1.00 31.73 1031 ARG A C 1
ATOM 7965 O O . ARG A 1 1031 ? 20.521 14.559 236.203 1.00 31.73 1031 ARG A O 1
ATOM 7973 N N . VAL A 1 1032 ? 18.718 14.518 237.553 1.00 34.01 1032 VAL A N 1
ATOM 7974 C CA . VAL A 1 1032 ? 19.394 13.796 238.625 1.00 34.01 1032 VAL A CA 1
ATOM 7975 C C . VAL A 1 1032 ? 19.779 12.410 238.133 1.00 34.01 1032 VAL A C 1
ATOM 7976 O O . VAL A 1 1032 ? 18.915 11.565 237.884 1.00 34.01 1032 VAL A O 1
ATOM 7980 N N . GLY A 1 1033 ? 21.077 12.166 237.997 1.00 34.05 1033 GLY A N 1
ATOM 7981 C CA . GLY A 1 1033 ? 21.545 10.900 237.473 1.00 34.05 1033 GLY A CA 1
ATOM 7982 C C . GLY A 1 1033 ? 22.140 9.991 238.522 1.00 34.05 1033 GLY A C 1
ATOM 7983 O O . GLY A 1 1033 ? 21.957 8.773 238.476 1.00 34.05 1033 GLY A O 1
ATOM 7984 N N . GLY A 1 1034 ? 22.859 10.573 239.472 1.00 36.81 1034 GLY A N 1
ATOM 7985 C CA . GLY A 1 1034 ? 23.447 9.808 240.547 1.00 36.81 1034 GLY A CA 1
ATOM 7986 C C . GLY A 1 1034 ? 23.481 10.609 241.827 1.00 36.81 1034 GLY A C 1
ATOM 7987 O O . GLY A 1 1034 ? 22.903 11.695 241.898 1.00 36.81 1034 GLY A O 1
ATOM 7988 N N . ARG A 1 1035 ? 24.146 10.084 242.850 1.00 40.30 1035 ARG A N 1
ATOM 7989 C CA . ARG A 1 1035 ? 24.291 10.778 244.120 1.00 40.30 1035 ARG A CA 1
ATOM 7990 C C . ARG A 1 1035 ? 25.765 10.829 244.471 1.00 40.30 1035 ARG A C 1
ATOM 7991 O O . ARG A 1 1035 ? 26.424 9.789 244.530 1.00 40.30 1035 ARG A O 1
ATOM 7999 N N . LYS A 1 1036 ? 26.278 12.031 244.701 1.00 42.28 1036 LYS A N 1
ATOM 8000 C CA . LYS A 1 1036 ? 27.654 12.205 245.130 1.00 42.28 1036 LYS A CA 1
ATOM 8001 C C . LYS A 1 1036 ? 27.711 12.245 246.648 1.00 42.28 1036 LYS A C 1
ATOM 8002 O O . LYS A 1 1036 ? 26.880 12.886 247.293 1.00 42.28 1036 LYS A O 1
ATOM 8008 N N . ARG A 1 1037 ? 28.688 11.542 247.215 1.00 52.28 1037 ARG A N 1
ATOM 8009 C CA . ARG A 1 1037 ? 28.820 11.505 248.663 1.00 52.28 1037 ARG A CA 1
ATOM 8010 C C . ARG A 1 1037 ? 29.121 12.896 249.194 1.00 52.28 1037 ARG A C 1
ATOM 8011 O O . ARG A 1 1037 ? 30.035 13.572 248.716 1.00 52.28 1037 ARG A O 1
ATOM 8019 N N . GLY A 1 1038 ? 28.343 13.324 250.183 1.00 59.33 1038 GLY A N 1
ATOM 8020 C CA . GLY A 1 1038 ? 28.561 14.635 250.758 1.00 59.33 1038 GLY A CA 1
ATOM 8021 C C . GLY A 1 1038 ? 29.909 14.722 251.445 1.00 59.33 1038 GLY A C 1
ATOM 8022 O O . GLY A 1 1038 ? 30.397 13.760 252.036 1.00 59.33 1038 GLY A O 1
ATOM 8023 N N . ASP A 1 1039 ? 30.520 15.895 251.357 1.00 64.69 1039 ASP A N 1
ATOM 8024 C CA . ASP A 1 1039 ? 31.807 16.107 251.994 1.00 64.69 1039 ASP A CA 1
ATOM 8025 C C . ASP A 1 1039 ? 31.617 16.293 253.495 1.00 64.69 1039 ASP A C 1
ATOM 8026 O O . ASP A 1 1039 ? 30.628 16.881 253.943 1.00 64.69 1039 ASP A O 1
ATOM 8031 N N . ASN A 1 1040 ? 32.570 15.771 254.268 1.00 66.63 1040 ASN A N 1
ATOM 8032 C CA . ASN A 1 1040 ? 32.573 15.846 255.729 1.00 66.63 1040 ASN A CA 1
ATOM 8033 C C . ASN A 1 1040 ? 31.366 15.161 256.357 1.00 66.63 1040 ASN A C 1
ATOM 8034 O O . ASN A 1 1040 ? 30.993 15.479 257.490 1.00 66.63 1040 ASN A O 1
ATOM 8039 N N . ASN A 1 1041 ? 30.747 14.226 255.646 1.00 63.32 1041 ASN A N 1
ATOM 8040 C CA . ASN A 1 1041 ? 29.689 13.392 256.204 1.00 63.32 1041 ASN A CA 1
ATOM 8041 C C . ASN A 1 1041 ? 29.538 12.170 255.308 1.00 63.32 1041 ASN A C 1
ATOM 8042 O O . ASN A 1 1041 ? 30.364 11.923 254.424 1.00 63.32 1041 ASN A O 1
ATOM 8047 N N . ASP A 1 1042 ? 28.474 11.403 255.533 1.00 62.28 1042 ASP A N 1
ATOM 8048 C CA . ASP A 1 1042 ? 28.255 10.161 254.812 1.00 62.28 1042 ASP A CA 1
ATOM 8049 C C . ASP A 1 1042 ? 27.022 10.170 253.924 1.00 62.28 1042 ASP A C 1
ATOM 8050 O O . ASP A 1 1042 ? 26.873 9.258 253.106 1.00 62.28 1042 ASP A O 1
ATOM 8055 N N . ASP A 1 1043 ? 26.136 11.151 254.062 1.00 58.87 1043 ASP A N 1
ATOM 8056 C CA . ASP A 1 1043 ? 24.938 11.170 253.241 1.00 58.87 1043 ASP A CA 1
ATOM 8057 C C . ASP A 1 1043 ? 25.289 11.536 251.803 1.00 58.87 1043 ASP A C 1
ATOM 8058 O O . ASP A 1 1043 ? 26.320 12.151 251.521 1.00 58.87 1043 ASP A O 1
ATOM 8063 N N . PHE A 1 1044 ? 24.408 11.153 250.888 1.00 48.00 1044 PHE A N 1
ATOM 8064 C CA . PHE A 1 1044 ? 24.636 11.319 249.461 1.00 48.00 1044 PHE A CA 1
ATOM 8065 C C . PHE A 1 1044 ? 23.692 12.375 248.911 1.00 48.00 1044 PHE A C 1
ATOM 8066 O O . PHE A 1 1044 ? 22.478 12.307 249.129 1.00 48.00 1044 PHE A O 1
ATOM 8074 N N . VAL A 1 1045 ? 24.254 13.339 248.196 1.00 44.70 1045 VAL A N 1
ATOM 8075 C CA . VAL A 1 1045 ? 23.528 14.487 247.672 1.00 44.70 1045 VAL A CA 1
ATOM 8076 C C . VAL A 1 1045 ? 23.212 14.233 246.207 1.00 44.70 1045 VAL A C 1
ATOM 8077 O O . VAL A 1 1045 ? 24.001 13.607 245.492 1.00 44.70 1045 VAL A O 1
ATOM 8081 N N . ALA A 1 1046 ? 22.052 14.703 245.757 1.00 41.62 1046 ALA A N 1
ATOM 8082 C CA . ALA A 1 1046 ? 21.683 14.560 244.357 1.00 41.62 1046 ALA A CA 1
ATOM 8083 C C . ALA A 1 1046 ? 22.653 15.326 243.466 1.00 41.62 1046 ALA A C 1
ATOM 8084 O O . ALA A 1 1046 ? 23.190 16.368 243.843 1.00 41.62 1046 ALA A O 1
ATOM 8086 N N . ALA A 1 1047 ? 22.887 14.787 242.272 1.00 38.11 1047 ALA A N 1
ATOM 8087 C CA . ALA A 1 1047 ? 23.801 15.379 241.307 1.00 38.11 1047 ALA A CA 1
ATOM 8088 C C . ALA A 1 1047 ? 23.114 15.461 239.956 1.00 38.11 1047 ALA A C 1
ATOM 8089 O O . ALA A 1 1047 ? 22.573 14.463 239.474 1.00 38.11 1047 ALA A O 1
ATOM 8091 N N . ASP A 1 1048 ? 23.136 16.642 239.347 1.00 36.10 1048 ASP A N 1
ATOM 8092 C CA . ASP A 1 1048 ? 22.540 16.824 238.031 1.00 36.10 1048 ASP A CA 1
ATOM 8093 C C . ASP A 1 1048 ? 23.518 16.351 236.967 1.00 36.10 1048 ASP A C 1
ATOM 8094 O O . ASP A 1 1048 ? 24.633 16.870 236.861 1.00 36.10 1048 ASP A O 1
ATOM 8099 N N . THR A 1 1049 ? 23.096 15.371 236.179 1.00 29.95 1049 THR A N 1
ATOM 8100 C CA . THR A 1 1049 ? 23.943 14.713 235.200 1.00 29.95 1049 THR A CA 1
ATOM 8101 C C . THR A 1 1049 ? 23.354 14.922 233.818 1.00 29.95 1049 THR A C 1
ATOM 8102 O O . THR A 1 1049 ? 22.184 14.604 233.589 1.00 29.95 1049 THR A O 1
ATOM 8106 N N . ARG A 1 1050 ? 24.151 15.460 232.902 1.00 26.18 1050 ARG A N 1
ATOM 8107 C CA . ARG A 1 1050 ? 23.741 15.485 231.507 1.00 26.18 1050 ARG A CA 1
ATOM 8108 C C . ARG A 1 1050 ? 23.790 14.068 230.954 1.00 26.18 1050 ARG A C 1
ATOM 8109 O O . ARG A 1 1050 ? 24.779 13.356 231.136 1.00 26.18 1050 ARG A O 1
ATOM 8117 N N . MET A 1 1051 ? 22.719 13.651 230.289 1.00 26.06 1051 MET A N 1
ATOM 8118 C CA . MET A 1 1051 ? 22.610 12.269 229.858 1.00 26.06 1051 MET A CA 1
ATOM 8119 C C . MET A 1 1051 ? 21.826 12.209 228.564 1.00 26.06 1051 MET A C 1
ATOM 8120 O O . MET A 1 1051 ? 21.101 13.137 228.214 1.00 26.06 1051 MET A O 1
ATOM 8125 N N . PHE A 1 1052 ? 21.966 11.089 227.867 1.00 22.58 1052 PHE A N 1
ATOM 8126 C CA . PHE A 1 1052 ? 21.169 10.846 226.681 1.00 22.58 1052 PHE A CA 1
ATOM 8127 C C . PHE A 1 1052 ? 19.713 10.611 227.063 1.00 22.58 1052 PHE A C 1
ATOM 8128 O O . PHE A 1 1052 ? 19.393 10.213 228.184 1.00 22.58 1052 PHE A O 1
ATOM 8136 N N . ILE A 1 1053 ? 18.821 10.860 226.113 1.00 24.09 1053 ILE A N 1
ATOM 8137 C CA . ILE A 1 1053 ? 17.420 10.482 226.240 1.00 24.09 1053 ILE A CA 1
ATOM 8138 C C . ILE A 1 1053 ? 17.199 9.213 225.431 1.00 24.09 1053 ILE A C 1
ATOM 8139 O O . ILE A 1 1053 ? 17.626 9.122 224.275 1.00 24.09 1053 ILE A O 1
ATOM 8144 N N . ILE A 1 1054 ? 16.544 8.233 226.037 1.00 23.11 1054 ILE A N 1
ATOM 8145 C CA . ILE A 1 1054 ? 16.418 6.900 225.463 1.00 23.11 1054 ILE A CA 1
ATOM 8146 C C . ILE A 1 1054 ? 15.133 6.822 224.653 1.00 23.11 1054 ILE A C 1
ATOM 8147 O O . ILE A 1 1054 ? 14.061 7.207 225.131 1.00 23.11 1054 ILE A O 1
ATOM 8152 N N . GLN A 1 1055 ? 15.239 6.321 223.427 1.00 24.00 1055 GLN A N 1
ATOM 8153 C CA . GLN A 1 1055 ? 14.139 6.278 222.480 1.00 24.00 1055 GLN A CA 1
ATOM 8154 C C . GLN A 1 1055 ? 13.880 4.849 222.027 1.00 24.00 1055 GLN A C 1
ATOM 8155 O O . GLN A 1 1055 ? 14.772 4.000 222.039 1.00 24.00 1055 GLN A O 1
ATOM 8161 N N . ASP A 1 1056 ? 12.649 4.595 221.609 1.00 24.53 1056 ASP A N 1
ATOM 8162 C CA . ASP A 1 1056 ? 12.310 3.323 220.997 1.00 24.53 1056 ASP A CA 1
ATOM 8163 C C . ASP A 1 1056 ? 12.442 3.451 219.482 1.00 24.53 1056 ASP A C 1
ATOM 8164 O O . ASP A 1 1056 ? 12.913 4.464 218.963 1.00 24.53 1056 ASP A O 1
ATOM 8169 N N . VAL A 1 1057 ? 12.025 2.418 218.750 1.00 21.93 1057 VAL A N 1
ATOM 8170 C CA . VAL A 1 1057 ? 12.146 2.449 217.300 1.00 21.93 1057 VAL A CA 1
ATOM 8171 C C . VAL A 1 1057 ? 11.200 3.460 216.670 1.00 21.93 1057 VAL A C 1
ATOM 8172 O O . VAL A 1 1057 ? 11.384 3.833 215.507 1.00 21.93 1057 VAL A O 1
ATOM 8176 N N . ALA A 1 1058 ? 10.184 3.908 217.399 1.00 23.74 1058 ALA A N 1
ATOM 8177 C CA . ALA A 1 1058 ? 9.217 4.866 216.887 1.00 23.74 1058 ALA A CA 1
ATOM 8178 C C . ALA A 1 1058 ? 9.540 6.296 217.280 1.00 23.74 1058 ALA A C 1
ATOM 8179 O O . ALA A 1 1058 ? 8.746 7.195 216.994 1.00 23.74 1058 ALA A O 1
ATOM 8181 N N . GLY A 1 1059 ? 10.674 6.530 217.931 1.00 25.01 1059 GLY A N 1
ATOM 8182 C CA . GLY A 1 1059 ? 11.079 7.865 218.310 1.00 25.01 1059 GLY A CA 1
ATOM 8183 C C . GLY A 1 1059 ? 10.499 8.375 219.609 1.00 25.01 1059 GLY A C 1
ATOM 8184 O O . GLY A 1 1059 ? 10.849 9.483 220.029 1.00 25.01 1059 GLY A O 1
ATOM 8185 N N . GLY A 1 1060 ? 9.632 7.612 220.261 1.00 26.07 1060 GLY A N 1
ATOM 8186 C CA . GLY A 1 1060 ? 9.050 8.060 221.506 1.00 26.07 1060 GLY A CA 1
ATOM 8187 C C . GLY A 1 1060 ? 10.001 7.908 222.677 1.00 26.07 1060 GLY A C 1
ATOM 8188 O O . GLY A 1 1060 ? 10.833 7.007 222.725 1.00 26.07 1060 GLY A O 1
ATOM 8189 N N . GLU A 1 1061 ? 9.861 8.812 223.639 1.00 26.77 1061 GLU A N 1
ATOM 8190 C CA . GLU A 1 1061 ? 10.659 8.807 224.857 1.00 26.77 1061 GLU A CA 1
ATOM 8191 C C . GLU A 1 1061 ? 9.725 8.697 226.048 1.00 26.77 1061 GLU A C 1
ATOM 8192 O O . GLU A 1 1061 ? 8.856 9.553 226.240 1.00 26.77 1061 GLU A O 1
ATOM 8198 N N . HIS A 1 1062 ? 9.905 7.652 226.843 1.00 25.96 1062 HIS A N 1
ATOM 8199 C CA . HIS A 1 1062 ? 9.086 7.402 228.014 1.00 25.96 1062 HIS A CA 1
ATOM 8200 C C . HIS A 1 1062 ? 9.983 7.264 229.230 1.00 25.96 1062 HIS A C 1
ATOM 8201 O O . HIS A 1 1062 ? 11.134 6.837 229.126 1.00 25.96 1062 HIS A O 1
ATOM 8208 N N . ALA A 1 1063 ? 9.447 7.635 230.391 1.00 26.56 1063 ALA A N 1
ATOM 8209 C CA . ALA A 1 1063 ? 10.218 7.539 231.620 1.00 26.56 1063 ALA A CA 1
ATOM 8210 C C . ALA A 1 1063 ? 10.512 6.103 232.017 1.00 26.56 1063 ALA A C 1
ATOM 8211 O O . ALA A 1 1063 ? 11.360 5.884 232.885 1.00 26.56 1063 ALA A O 1
ATOM 8213 N N . ALA A 1 1064 ? 9.844 5.130 231.406 1.00 26.15 1064 ALA A N 1
ATOM 8214 C CA . ALA A 1 1064 ? 10.017 3.725 231.735 1.00 26.15 1064 ALA A CA 1
ATOM 8215 C C . ALA A 1 1064 ? 11.128 3.067 230.934 1.00 26.15 1064 ALA A C 1
ATOM 8216 O O . ALA A 1 1064 ? 11.289 1.846 231.007 1.00 26.15 1064 ALA A O 1
ATOM 8218 N N . TYR A 1 1065 ? 11.887 3.842 230.165 1.00 24.68 1065 TYR A N 1
ATOM 8219 C CA . TYR A 1 1065 ? 12.988 3.303 229.385 1.00 24.68 1065 TYR A CA 1
ATOM 8220 C C . TYR A 1 1065 ? 14.321 3.363 230.107 1.00 24.68 1065 TYR A C 1
ATOM 8221 O O . TYR A 1 1065 ? 15.261 2.680 229.693 1.00 24.68 1065 TYR A O 1
ATOM 8230 N N . SER A 1 1066 ? 14.433 4.162 231.160 1.00 25.34 1066 SER A N 1
ATOM 8231 C CA . SER A 1 1066 ? 15.702 4.403 231.822 1.00 25.34 1066 SER A CA 1
ATOM 8232 C C . SER A 1 1066 ? 15.638 3.939 233.265 1.00 25.34 1066 SER A C 1
ATOM 8233 O O . SER A 1 1066 ? 14.641 4.159 233.953 1.00 25.34 1066 SER A O 1
ATOM 8236 N N . SER A 1 1067 ? 16.714 3.301 233.720 1.00 27.49 1067 SER A N 1
ATOM 8237 C CA . SER A 1 1067 ? 16.803 2.853 235.099 1.00 27.49 1067 SER A CA 1
ATOM 8238 C C . SER A 1 1067 ? 16.881 4.007 236.080 1.00 27.49 1067 SER A C 1
ATOM 8239 O O . SER A 1 1067 ? 16.762 3.780 237.288 1.00 27.49 1067 SER A O 1
ATOM 8242 N N . LEU A 1 1068 ? 17.096 5.227 235.596 1.00 28.64 1068 LEU A N 1
ATOM 8243 C CA . LEU A 1 1068 ? 17.211 6.402 236.442 1.00 28.64 1068 LEU A CA 1
ATOM 8244 C C . LEU A 1 1068 ? 15.880 7.102 236.650 1.00 28.64 1068 LEU A C 1
ATOM 8245 O O . LEU A 1 1068 ? 15.860 8.278 237.023 1.00 28.64 1068 LEU A O 1
ATOM 8250 N N . ARG A 1 1069 ? 14.771 6.410 236.414 1.00 28.84 1069 ARG A N 1
ATOM 8251 C CA . ARG A 1 1069 ? 13.443 6.942 236.663 1.00 28.84 1069 ARG A CA 1
ATOM 8252 C C . ARG A 1 1069 ? 12.621 5.901 237.408 1.00 28.84 1069 ARG A C 1
ATOM 8253 O O . ARG A 1 1069 ? 12.908 4.705 237.361 1.00 28.84 1069 ARG A O 1
ATOM 8261 N N . ASP A 1 1070 ? 11.599 6.374 238.115 1.00 31.30 1070 ASP A N 1
ATOM 8262 C CA . ASP A 1 1070 ? 10.804 5.475 238.949 1.00 31.30 1070 ASP A CA 1
ATOM 8263 C C . ASP A 1 1070 ? 10.086 4.397 238.149 1.00 31.30 1070 ASP A C 1
ATOM 8264 O O . ASP A 1 1070 ? 10.172 3.219 238.536 1.00 31.30 1070 ASP A O 1
ATOM 8269 N N . PRO A 1 1071 ? 9.361 4.699 237.066 1.00 28.96 1071 PRO A N 1
ATOM 8270 C CA . PRO A 1 1071 ? 8.777 3.605 236.276 1.00 28.96 1071 PRO A CA 1
ATOM 8271 C C . PRO A 1 1071 ? 9.816 2.714 235.624 1.00 28.96 1071 PRO A C 1
ATOM 8272 O O . PRO A 1 1071 ? 9.558 1.522 235.423 1.00 28.96 1071 PRO A O 1
ATOM 8276 N N . GLY A 1 1072 ? 10.978 3.261 235.268 1.00 28.97 1072 GLY A N 1
ATOM 8277 C CA . GLY A 1 1072 ? 12.029 2.435 234.701 1.00 28.97 1072 GLY A CA 1
ATOM 8278 C C . GLY A 1 1072 ? 12.603 1.447 235.695 1.00 28.97 1072 GLY A C 1
ATOM 8279 O O . GLY A 1 1072 ? 12.803 0.275 235.373 1.00 28.97 1072 GLY A O 1
ATOM 8280 N N . PHE A 1 1073 ? 12.872 1.900 236.916 1.00 31.17 1073 PHE A N 1
ATOM 8281 C CA . PHE A 1 1073 ? 13.457 1.029 237.924 1.00 31.17 1073 PHE A CA 1
ATOM 8282 C C . PHE A 1 1073 ? 12.460 0.048 238.519 1.00 31.17 1073 PHE A C 1
ATOM 8283 O O . PHE A 1 1073 ? 12.876 -0.893 239.199 1.00 31.17 1073 PHE A O 1
ATOM 8291 N N . ALA A 1 1074 ? 11.163 0.246 238.298 1.00 30.04 1074 ALA A N 1
ATOM 8292 C CA . ALA A 1 1074 ? 10.189 -0.743 238.737 1.00 30.04 1074 ALA A CA 1
ATOM 8293 C C . ALA A 1 1074 ? 10.388 -2.064 238.010 1.00 30.04 1074 ALA A C 1
ATOM 8294 O O . ALA A 1 1074 ? 10.258 -3.136 238.608 1.00 30.04 1074 ALA A O 1
ATOM 8296 N N . LEU A 1 1075 ? 10.703 -2.006 236.718 1.00 29.71 1075 LEU A N 1
ATOM 8297 C CA . LEU A 1 1075 ? 10.870 -3.197 235.899 1.00 29.71 1075 LEU A CA 1
ATOM 8298 C C . LEU A 1 1075 ? 12.190 -3.906 236.148 1.00 29.71 1075 LEU A C 1
ATOM 8299 O O . LEU A 1 1075 ? 12.344 -5.057 235.732 1.00 29.71 1075 LEU A O 1
ATOM 8304 N N . VAL A 1 1076 ? 13.137 -3.245 236.801 1.00 30.21 1076 VAL A N 1
ATOM 8305 C CA . VAL A 1 1076 ? 14.414 -3.842 237.154 1.00 30.21 1076 VAL A CA 1
ATOM 8306 C C . VAL A 1 1076 ? 14.405 -4.379 238.577 1.00 30.21 1076 VAL A C 1
ATOM 8307 O O . VAL A 1 1076 ? 14.992 -5.425 238.854 1.00 30.21 1076 VAL A O 1
ATOM 8311 N N . ARG A 1 1077 ? 13.737 -3.675 239.489 1.00 31.45 1077 ARG A N 1
ATOM 8312 C CA . ARG A 1 1077 ? 13.560 -4.195 240.836 1.00 31.45 1077 ARG A CA 1
ATOM 8313 C C . ARG A 1 1077 ? 12.710 -5.458 240.835 1.00 31.45 1077 ARG A C 1
ATOM 8314 O O . ARG A 1 1077 ? 12.862 -6.309 241.717 1.00 31.45 1077 ARG A O 1
ATOM 8322 N N . ALA A 1 1078 ? 11.818 -5.600 239.862 1.00 30.96 1078 ALA A N 1
ATOM 8323 C CA . ALA A 1 1078 ? 11.100 -6.847 239.680 1.00 30.96 1078 ALA A CA 1
ATOM 8324 C C . ALA A 1 1078 ? 11.962 -7.845 238.917 1.00 30.96 1078 ALA A C 1
ATOM 8325 O O . ALA A 1 1078 ? 12.948 -7.487 238.271 1.00 30.96 1078 ALA A O 1
ATOM 8327 N N . ALA A 1 1079 ? 11.578 -9.117 239.000 1.00 31.23 1079 ALA A N 1
ATOM 8328 C CA . ALA A 1 1079 ? 12.301 -10.167 238.296 1.00 31.23 1079 ALA A CA 1
ATOM 8329 C C . ALA A 1 1079 ? 12.210 -9.950 236.795 1.00 31.23 1079 ALA A C 1
ATOM 8330 O O . ALA A 1 1079 ? 11.133 -10.076 236.207 1.00 31.23 1079 ALA A O 1
ATOM 8332 N N . HIS A 1 1080 ? 13.332 -9.629 236.172 1.00 30.12 1080 HIS A N 1
ATOM 8333 C CA . HIS A 1 1080 ? 13.399 -9.282 234.763 1.00 30.12 1080 HIS A CA 1
ATOM 8334 C C . HIS A 1 1080 ? 14.290 -10.271 234.027 1.00 30.12 1080 HIS A C 1
ATOM 8335 O O . HIS A 1 1080 ? 14.828 -11.216 234.606 1.00 30.12 1080 HIS A O 1
ATOM 8342 N N . THR A 1 1081 ? 14.433 -10.040 232.729 1.00 28.69 1081 THR A N 1
ATOM 8343 C CA . THR A 1 1081 ? 15.366 -10.762 231.882 1.00 28.69 1081 THR A CA 1
ATOM 8344 C C . THR A 1 1081 ? 16.120 -9.752 231.035 1.00 28.69 1081 THR A C 1
ATOM 8345 O O . THR A 1 1081 ? 15.907 -8.543 231.137 1.00 28.69 1081 THR A O 1
ATOM 8349 N N . TRP A 1 1082 ? 17.007 -10.249 230.181 1.00 26.55 1082 TRP A N 1
ATOM 8350 C CA . TRP A 1 1082 ? 17.476 -9.426 229.079 1.00 26.55 1082 TRP A CA 1
ATOM 8351 C C . TRP A 1 1082 ? 16.280 -9.218 228.161 1.00 26.55 1082 TRP A C 1
ATOM 8352 O O . TRP A 1 1082 ? 15.220 -9.810 228.388 1.00 26.55 1082 TRP A O 1
ATOM 8363 N N . ASP A 1 1083 ? 16.420 -8.378 227.141 1.00 26.69 1083 ASP A N 1
ATOM 8364 C CA . ASP A 1 1083 ? 15.334 -7.943 226.267 1.00 26.69 1083 ASP A CA 1
ATOM 8365 C C . ASP A 1 1083 ? 14.346 -7.032 226.981 1.00 26.69 1083 ASP A C 1
ATOM 8366 O O . ASP A 1 1083 ? 13.403 -6.552 226.347 1.00 26.69 1083 ASP A O 1
ATOM 8371 N N . THR A 1 1084 ? 14.515 -6.789 228.276 1.00 25.54 1084 THR A N 1
ATOM 8372 C CA . THR A 1 1084 ? 13.805 -5.699 228.923 1.00 25.54 1084 THR A CA 1
ATOM 8373 C C . THR A 1 1084 ? 14.411 -4.381 228.464 1.00 25.54 1084 THR A C 1
ATOM 8374 O O . THR A 1 1084 ? 15.633 -4.223 228.428 1.00 25.54 1084 THR A O 1
ATOM 8378 N N . PHE A 1 1085 ? 13.555 -3.427 228.105 1.00 22.67 1085 PHE A N 1
ATOM 8379 C CA . PHE A 1 1085 ? 14.015 -2.197 227.476 1.00 22.67 1085 PHE A CA 1
ATOM 8380 C C . PHE A 1 1085 ? 14.419 -1.136 228.485 1.00 22.67 1085 PHE A C 1
ATOM 8381 O O . PHE A 1 1085 ? 14.348 0.060 228.186 1.00 22.67 1085 PHE A O 1
ATOM 8389 N N . VAL A 1 1086 ? 14.839 -1.535 229.677 1.00 23.33 1086 VAL A N 1
ATOM 8390 C CA . VAL A 1 1086 ? 15.313 -0.602 230.687 1.00 23.33 1086 VAL A CA 1
ATOM 8391 C C . VAL A 1 1086 ? 16.828 -0.553 230.609 1.00 23.33 1086 VAL A C 1
ATOM 8392 O O . VAL A 1 1086 ? 17.496 -1.586 230.720 1.00 23.33 1086 VAL A O 1
ATOM 8396 N N . GLN A 1 1087 ? 17.375 0.643 230.415 1.00 22.24 1087 GLN A N 1
ATOM 8397 C CA . GLN A 1 1087 ? 18.810 0.788 230.242 1.00 22.24 1087 GLN A CA 1
ATOM 8398 C C . GLN A 1 1087 ? 19.262 2.135 230.783 1.00 22.24 1087 GLN A C 1
ATOM 8399 O O . GLN A 1 1087 ? 18.474 3.067 230.923 1.00 22.24 1087 GLN A O 1
ATOM 8405 N N . ASN A 1 1088 ? 20.552 2.213 231.094 1.00 22.68 1088 ASN A N 1
ATOM 8406 C CA . ASN A 1 1088 ? 21.124 3.360 231.786 1.00 22.68 1088 ASN A CA 1
ATOM 8407 C C . ASN A 1 1088 ? 21.523 4.425 230.776 1.00 22.68 1088 ASN A C 1
ATOM 8408 O O . ASN A 1 1088 ? 22.393 4.166 229.936 1.00 22.68 1088 ASN A O 1
ATOM 8413 N N . PRO A 1 1089 ? 20.942 5.624 230.826 1.00 22.54 1089 PRO A N 1
ATOM 8414 C CA . PRO A 1 1089 ? 21.280 6.666 229.855 1.00 22.54 1089 PRO A CA 1
ATOM 8415 C C . PRO A 1 1089 ? 22.608 7.359 230.103 1.00 22.54 1089 PRO A C 1
ATOM 8416 O O . PRO A 1 1089 ? 22.916 8.326 229.403 1.00 22.54 1089 PRO A O 1
ATOM 8420 N N . ARG A 1 1090 ? 23.397 6.911 231.071 1.00 23.51 1090 ARG A N 1
ATOM 8421 C CA . ARG A 1 1090 ? 24.718 7.468 231.306 1.00 23.51 1090 ARG A CA 1
ATOM 8422 C C . ARG A 1 1090 ? 25.812 6.677 230.615 1.00 23.51 1090 ARG A C 1
ATOM 8423 O O . ARG A 1 1090 ? 26.990 6.995 230.782 1.00 23.51 1090 ARG A O 1
ATOM 8431 N N . MET A 1 1091 ? 25.450 5.658 229.846 1.00 20.94 1091 MET A N 1
ATOM 8432 C CA . MET A 1 1091 ? 26.405 4.849 229.116 1.00 20.94 1091 MET A CA 1
ATOM 8433 C C . MET A 1 1091 ? 26.705 5.529 227.781 1.00 20.94 1091 MET A C 1
ATOM 8434 O O . MET A 1 1091 ? 26.164 6.590 227.470 1.00 20.94 1091 MET A O 1
ATOM 8439 N N . LEU A 1 1092 ? 27.559 4.922 226.960 1.00 19.72 1092 LEU A N 1
ATOM 8440 C CA . LEU A 1 1092 ? 27.987 5.586 225.732 1.00 19.72 1092 LEU A CA 1
ATOM 8441 C C . LEU A 1 1092 ? 27.311 5.068 224.473 1.00 19.72 1092 LEU A C 1
ATOM 8442 O O . LEU A 1 1092 ? 27.195 5.818 223.503 1.00 19.72 1092 LEU A O 1
ATOM 8447 N N . LEU A 1 1093 ? 26.876 3.818 224.443 1.00 19.09 1093 LEU A N 1
ATOM 8448 C CA . LEU A 1 1093 ? 26.002 3.343 223.383 1.00 19.09 1093 LEU A CA 1
ATOM 8449 C C . LEU A 1 1093 ? 24.581 3.249 223.916 1.00 19.09 1093 LEU A C 1
ATOM 8450 O O . LEU A 1 1093 ? 24.334 3.356 225.116 1.00 19.09 1093 LEU A O 1
ATOM 8455 N N . LEU A 1 1094 ? 23.635 3.048 223.008 1.00 19.48 1094 LEU A N 1
ATOM 8456 C CA . LEU A 1 1094 ? 22.230 2.956 223.386 1.00 19.48 1094 LEU A CA 1
ATOM 8457 C C . LEU A 1 1094 ? 21.571 1.874 222.547 1.00 19.48 1094 LEU A C 1
ATOM 8458 O O . LEU A 1 1094 ? 21.364 2.059 221.346 1.00 19.48 1094 LEU A O 1
ATOM 8463 N N . GLU A 1 1095 ? 21.241 0.755 223.182 1.00 21.06 1095 GLU A N 1
ATOM 8464 C CA . GLU A 1 1095 ? 20.458 -0.279 222.525 1.00 21.06 1095 GLU A CA 1
ATOM 8465 C C . GLU A 1 1095 ? 19.097 0.269 222.127 1.00 21.06 1095 GLU A C 1
ATOM 8466 O O . GLU A 1 1095 ? 18.470 1.019 222.878 1.00 21.06 1095 GLU A O 1
ATOM 8472 N N . ARG A 1 1096 ? 18.639 -0.101 220.938 1.00 20.07 1096 ARG A N 1
ATOM 8473 C CA . ARG A 1 1096 ? 17.332 0.309 220.450 1.00 20.07 1096 ARG A CA 1
ATOM 8474 C C . ARG A 1 1096 ? 16.400 -0.890 220.396 1.00 20.07 1096 ARG A C 1
ATOM 8475 O O . ARG A 1 1096 ? 16.834 -2.017 220.145 1.00 20.07 1096 ARG A O 1
ATOM 8483 N N . GLY A 1 1097 ? 15.122 -0.642 220.646 1.00 21.27 1097 GLY A N 1
ATOM 8484 C CA . GLY A 1 1097 ? 14.146 -1.711 220.633 1.00 21.27 1097 GLY A CA 1
ATOM 8485 C C . GLY A 1 1097 ? 12.753 -1.135 220.640 1.00 21.27 1097 GLY A C 1
ATOM 8486 O O . GLY A 1 1097 ? 12.559 0.081 220.640 1.00 21.27 1097 GLY A O 1
ATOM 8487 N N . TYR A 1 1098 ? 11.776 -2.032 220.640 1.00 21.86 1098 TYR A N 1
ATOM 8488 C CA . TYR A 1 1098 ? 10.388 -1.622 220.760 1.00 21.86 1098 TYR A CA 1
ATOM 8489 C C . TYR A 1 1098 ? 10.084 -1.356 222.225 1.00 21.86 1098 TYR A C 1
ATOM 8490 O O . TYR A 1 1098 ? 10.370 -2.193 223.085 1.00 21.86 1098 TYR A O 1
ATOM 8499 N N . GLY A 1 1099 ? 9.510 -0.202 222.517 1.00 25.50 1099 GLY A N 1
ATOM 8500 C CA . GLY A 1 1099 ? 9.124 0.055 223.886 1.00 25.50 1099 GLY A CA 1
ATOM 8501 C C . GLY A 1 1099 ? 7.746 0.660 224.000 1.00 25.50 1099 GLY A C 1
ATOM 8502 O O . GLY A 1 1099 ? 7.511 1.766 223.508 1.00 25.50 1099 GLY A O 1
ATOM 8503 N N . ASN A 1 1100 ? 6.830 -0.047 224.657 1.00 28.23 1100 ASN A N 1
ATOM 8504 C CA . ASN A 1 1100 ? 5.471 0.441 224.878 1.00 28.23 1100 ASN A CA 1
ATOM 8505 C C . ASN A 1 1100 ? 4.791 0.825 223.570 1.00 28.23 1100 ASN A C 1
ATOM 8506 O O . ASN A 1 1100 ? 3.920 1.696 223.542 1.00 28.23 1100 ASN A O 1
ATOM 8511 N N . THR A 1 1101 ? 5.194 0.188 222.478 1.00 27.77 1101 THR A N 1
ATOM 8512 C CA . THR A 1 1101 ? 4.522 0.333 221.199 1.00 27.77 1101 THR A CA 1
ATOM 8513 C C . THR A 1 1101 ? 4.237 -1.051 220.640 1.00 27.77 1101 THR A C 1
ATOM 8514 O O . THR A 1 1101 ? 5.000 -1.996 220.854 1.00 27.77 1101 THR A O 1
ATOM 8518 N N . GLY A 1 1102 ? 3.121 -1.170 219.936 1.00 27.24 1102 GLY A N 1
ATOM 8519 C CA . GLY A 1 1102 ? 2.690 -2.464 219.454 1.00 27.24 1102 GLY A CA 1
ATOM 8520 C C . GLY A 1 1102 ? 3.423 -2.919 218.214 1.00 27.24 1102 GLY A C 1
ATOM 8521 O O . GLY A 1 1102 ? 2.797 -3.359 217.246 1.00 27.24 1102 GLY A O 1
ATOM 8522 N N . PHE A 1 1103 ? 4.747 -2.825 218.229 1.00 24.18 1103 PHE A N 1
ATOM 8523 C CA . PHE A 1 1103 ? 5.566 -3.190 217.086 1.00 24.18 1103 PHE A CA 1
ATOM 8524 C C . PHE A 1 1103 ? 6.172 -4.566 217.313 1.00 24.18 1103 PHE A C 1
ATOM 8525 O O . PHE A 1 1103 ? 6.605 -4.891 218.421 1.00 24.18 1103 PHE A O 1
ATOM 8533 N N . THR A 1 1104 ? 6.187 -5.374 216.260 1.00 22.46 1104 THR A N 1
ATOM 8534 C CA . THR A 1 1104 ? 6.769 -6.704 216.289 1.00 22.46 1104 THR A CA 1
ATOM 8535 C C . THR A 1 1104 ? 7.685 -6.860 215.087 1.00 22.46 1104 THR A C 1
ATOM 8536 O O . THR A 1 1104 ? 7.746 -5.995 214.213 1.00 22.46 1104 THR A O 1
ATOM 8540 N N . ASP A 1 1105 ? 8.417 -7.970 215.054 1.00 20.68 1105 ASP A N 1
ATOM 8541 C CA . ASP A 1 1105 ? 9.131 -8.337 213.841 1.00 20.68 1105 ASP A CA 1
ATOM 8542 C C . ASP A 1 1105 ? 8.124 -8.586 212.733 1.00 20.68 1105 ASP A C 1
ATOM 8543 O O . ASP A 1 1105 ? 7.138 -9.300 212.924 1.00 20.68 1105 ASP A O 1
ATOM 8548 N N . THR A 1 1106 ? 8.367 -7.991 211.573 1.00 18.33 1106 THR A N 1
ATOM 8549 C CA . THR A 1 1106 ? 7.419 -8.058 210.477 1.00 18.33 1106 THR A CA 1
ATOM 8550 C C . THR A 1 1106 ? 8.200 -8.307 209.197 1.00 18.33 1106 THR A C 1
ATOM 8551 O O . THR A 1 1106 ? 9.385 -8.641 209.227 1.00 18.33 1106 THR A O 1
ATOM 8555 N N . TYR A 1 1107 ? 7.533 -8.160 208.065 1.00 17.46 1107 TYR A N 1
ATOM 8556 C CA . TYR A 1 1107 ? 8.195 -8.306 206.784 1.00 17.46 1107 TYR A CA 1
ATOM 8557 C C . TYR A 1 1107 ? 8.811 -6.980 206.357 1.00 17.46 1107 TYR A C 1
ATOM 8558 O O . TYR A 1 1107 ? 8.548 -5.927 206.934 1.00 17.46 1107 TYR A O 1
ATOM 8567 N N . SER A 1 1108 ? 9.661 -7.045 205.336 1.00 16.29 1108 SER A N 1
ATOM 8568 C CA . SER A 1 1108 ? 10.360 -5.846 204.897 1.00 16.29 1108 SER A CA 1
ATOM 8569 C C . SER A 1 1108 ? 9.394 -4.805 204.352 1.00 16.29 1108 SER A C 1
ATOM 8570 O O . SER A 1 1108 ? 9.518 -3.617 204.661 1.00 16.29 1108 SER A O 1
ATOM 8573 N N . ALA A 1 1109 ? 8.420 -5.228 203.548 1.00 16.17 1109 ALA A N 1
ATOM 8574 C CA . ALA A 1 1109 ? 7.533 -4.264 202.906 1.00 16.17 1109 ALA A CA 1
ATOM 8575 C C . ALA A 1 1109 ? 6.630 -3.578 203.917 1.00 16.17 1109 ALA A C 1
ATOM 8576 O O . ALA A 1 1109 ? 6.416 -2.364 203.840 1.00 16.17 1109 ALA A O 1
ATOM 8578 N N . ALA A 1 1110 ? 6.081 -4.335 204.864 1.00 17.04 1110 ALA A N 1
ATOM 8579 C CA . ALA A 1 1110 ? 5.221 -3.748 205.882 1.00 17.04 1110 ALA A CA 1
ATOM 8580 C C . ALA A 1 1110 ? 6.013 -3.005 206.945 1.00 17.04 1110 ALA A C 1
ATOM 8581 O O . ALA A 1 1110 ? 5.481 -2.088 207.573 1.00 17.04 1110 ALA A O 1
ATOM 8583 N N . GLY A 1 1111 ? 7.268 -3.391 207.175 1.00 16.75 1111 GLY A N 1
ATOM 8584 C CA . GLY A 1 1111 ? 8.076 -2.699 208.159 1.00 16.75 1111 GLY A CA 1
ATOM 8585 C C . GLY A 1 1111 ? 8.693 -1.415 207.653 1.00 16.75 1111 GLY A C 1
ATOM 8586 O O . GLY A 1 1111 ? 8.960 -0.506 208.441 1.00 16.75 1111 GLY A O 1
ATOM 8587 N N . ILE A 1 1112 ? 8.949 -1.320 206.351 1.00 16.28 1112 ILE A N 1
ATOM 8588 C CA . ILE A 1 1112 ? 9.456 -0.069 205.802 1.00 16.28 1112 ILE A CA 1
ATOM 8589 C C . ILE A 1 1112 ? 8.357 0.982 205.769 1.00 16.28 1112 ILE A C 1
ATOM 8590 O O . ILE A 1 1112 ? 8.594 2.158 206.065 1.00 16.28 1112 ILE A O 1
ATOM 8595 N N . ARG A 1 1113 ? 7.139 0.580 205.417 1.00 18.55 1113 ARG A N 1
ATOM 8596 C CA . ARG A 1 1113 ? 6.010 1.496 205.490 1.00 18.55 1113 ARG A CA 1
ATOM 8597 C C . ARG A 1 1113 ? 5.746 1.924 206.925 1.00 18.55 1113 ARG A C 1
ATOM 8598 O O . ARG A 1 1113 ? 5.459 3.096 207.189 1.00 18.55 1113 ARG A O 1
ATOM 8606 N N . ARG A 1 1114 ? 5.851 0.986 207.867 1.00 19.02 1114 ARG A N 1
ATOM 8607 C CA . ARG A 1 1114 ? 5.588 1.293 209.268 1.00 19.02 1114 ARG A CA 1
ATOM 8608 C C . ARG A 1 1114 ? 6.591 2.298 209.818 1.00 19.02 1114 ARG A C 1
ATOM 8609 O O . ARG A 1 1114 ? 6.223 3.187 210.591 1.00 19.02 1114 ARG A O 1
ATOM 8617 N N . THR A 1 1115 ? 7.863 2.176 209.440 1.00 18.27 1115 THR A N 1
ATOM 8618 C CA . THR A 1 1115 ? 8.877 3.155 209.835 1.00 18.27 1115 THR A CA 1
ATOM 8619 C C . THR A 1 1115 ? 9.040 4.180 208.716 1.00 18.27 1115 THR A C 1
ATOM 8620 O O . THR A 1 1115 ? 10.039 4.227 208.002 1.00 18.27 1115 THR A O 1
ATOM 8624 N N . ASN A 1 1116 ? 8.015 5.017 208.578 1.00 20.08 1116 ASN A N 1
ATOM 8625 C CA . ASN A 1 1116 ? 7.948 5.936 207.449 1.00 20.08 1116 ASN A CA 1
ATOM 8626 C C . ASN A 1 1116 ? 8.906 7.108 207.621 1.00 20.08 1116 ASN A C 1
ATOM 8627 O O . ASN A 1 1116 ? 9.751 7.364 206.758 1.00 20.08 1116 ASN A O 1
ATOM 8632 N N . GLY A 1 1117 ? 8.787 7.836 208.732 1.00 19.72 1117 GLY A N 1
ATOM 8633 C CA . GLY A 1 1117 ? 9.579 9.042 208.902 1.00 19.72 1117 GLY A CA 1
ATOM 8634 C C . GLY A 1 1117 ? 11.060 8.770 209.070 1.00 19.72 1117 GLY A C 1
ATOM 8635 O O . GLY A 1 1117 ? 11.894 9.480 208.510 1.00 19.72 1117 GLY A O 1
ATOM 8636 N N . HIS A 1 1118 ? 11.409 7.736 209.828 1.00 20.65 1118 HIS A N 1
ATOM 8637 C CA . HIS A 1 1118 ? 12.812 7.432 210.084 1.00 20.65 1118 HIS A CA 1
ATOM 8638 C C . HIS A 1 1118 ? 13.573 6.970 208.858 1.00 20.65 1118 HIS A C 1
ATOM 8639 O O . HIS A 1 1118 ? 14.760 6.672 208.988 1.00 20.65 1118 HIS A O 1
ATOM 8646 N N . ILE A 1 1119 ? 12.956 6.892 207.685 1.00 17.03 1119 ILE A N 1
ATOM 8647 C CA . ILE A 1 1119 ? 13.654 6.545 206.456 1.00 17.03 1119 ILE A CA 1
ATOM 8648 C C . ILE A 1 1119 ? 13.566 7.666 205.431 1.00 17.03 1119 ILE A C 1
ATOM 8649 O O . ILE A 1 1119 ? 14.583 8.112 204.897 1.00 17.03 1119 ILE A O 1
ATOM 8654 N N . SER A 1 1120 ? 12.355 8.139 205.146 1.00 16.93 1120 SER A N 1
ATOM 8655 C CA . SER A 1 1120 ? 12.189 9.192 204.152 1.00 16.93 1120 SER A CA 1
ATOM 8656 C C . SER A 1 1120 ? 12.807 10.504 204.615 1.00 16.93 1120 SER A C 1
ATOM 8657 O O . SER A 1 1120 ? 13.440 11.208 203.823 1.00 16.93 1120 SER A O 1
ATOM 8660 N N . LEU A 1 1121 ? 12.626 10.856 205.889 1.00 16.93 1121 LEU A N 1
ATOM 8661 C CA . LEU A 1 1121 ? 13.189 12.103 206.399 1.00 16.93 1121 LEU A CA 1
ATOM 8662 C C . LEU A 1 1121 ? 14.705 12.038 206.482 1.00 16.93 1121 LEU A C 1
ATOM 8663 O O . LEU A 1 1121 ? 15.391 12.986 206.091 1.00 16.93 1121 LEU A O 1
ATOM 8668 N N . ARG A 1 1122 ? 15.245 10.932 206.994 1.00 16.67 1122 ARG A N 1
ATOM 8669 C CA . ARG A 1 1122 ? 16.693 10.795 207.104 1.00 16.67 1122 ARG A CA 1
ATOM 8670 C C . ARG A 1 1122 ? 17.359 10.814 205.737 1.00 16.67 1122 ARG A C 1
ATOM 8671 O O . ARG A 1 1122 ? 18.421 11.417 205.569 1.00 16.67 1122 ARG A O 1
ATOM 8679 N N . LEU A 1 1123 ? 16.757 10.153 204.749 1.00 15.76 1123 LEU A N 1
ATOM 8680 C CA . LEU A 1 1123 ? 17.331 10.147 203.410 1.00 15.76 1123 LEU A CA 1
ATOM 8681 C C . LEU A 1 1123 ? 17.468 11.554 202.848 1.00 15.76 1123 LEU A C 1
ATOM 8682 O O . LEU A 1 1123 ? 18.392 11.826 202.079 1.00 15.76 1123 LEU A O 1
ATOM 8687 N N . SER A 1 1124 ? 16.561 12.459 203.206 1.00 16.30 1124 SER A N 1
ATOM 8688 C CA . SER A 1 1124 ? 16.678 13.833 202.737 1.00 16.30 1124 SER A CA 1
ATOM 8689 C C . SER A 1 1124 ? 17.827 14.560 203.418 1.00 16.30 1124 SER A C 1
ATOM 8690 O O . SER A 1 1124 ? 18.469 15.417 202.803 1.00 16.30 1124 SER A O 1
ATOM 8693 N N . ALA A 1 1125 ? 18.094 14.246 204.682 1.00 16.00 1125 ALA A N 1
ATOM 8694 C CA . ALA A 1 1125 ? 19.220 14.846 205.382 1.00 16.00 1125 ALA A CA 1
ATOM 8695 C C . ALA A 1 1125 ? 20.547 14.231 204.970 1.00 16.00 1125 ALA A C 1
ATOM 8696 O O . ALA A 1 1125 ? 21.587 14.889 205.057 1.00 16.00 1125 ALA A O 1
ATOM 8698 N N . LEU A 1 1126 ? 20.535 12.979 204.527 1.00 15.96 1126 LEU A N 1
ATOM 8699 C CA . LEU A 1 1126 ? 21.749 12.220 204.272 1.00 15.96 1126 LEU A CA 1
ATOM 8700 C C . LEU A 1 1126 ? 22.165 12.222 202.814 1.00 15.96 1126 LEU A C 1
ATOM 8701 O O . LEU A 1 1126 ? 23.359 12.272 202.520 1.00 15.96 1126 LEU A O 1
ATOM 8706 N N . THR A 1 1127 ? 21.212 12.143 201.896 1.00 16.35 1127 THR A N 1
ATOM 8707 C CA . THR A 1 1127 ? 21.520 12.074 200.480 1.00 16.35 1127 THR A CA 1
ATOM 8708 C C . THR A 1 1127 ? 21.751 13.469 199.918 1.00 16.35 1127 THR A C 1
ATOM 8709 O O . THR A 1 1127 ? 21.517 14.480 200.577 1.00 16.35 1127 THR A O 1
ATOM 8713 N N . ASP A 1 1128 ? 22.212 13.516 198.679 1.00 18.01 1128 ASP A N 1
ATOM 8714 C CA . ASP A 1 1128 ? 22.520 14.775 198.010 1.00 18.01 1128 ASP A CA 1
ATOM 8715 C C . ASP A 1 1128 ? 22.717 14.482 196.528 1.00 18.01 1128 ASP A C 1
ATOM 8716 O O . ASP A 1 1128 ? 22.427 13.379 196.053 1.00 18.01 1128 ASP A O 1
ATOM 8721 N N . ASP A 1 1129 ? 23.183 15.483 195.793 1.00 18.70 1129 ASP A N 1
ATOM 8722 C CA . ASP A 1 1129 ? 23.580 15.329 194.397 1.00 18.70 1129 ASP A CA 1
ATOM 8723 C C . ASP A 1 1129 ? 25.092 15.142 194.310 1.00 18.70 1129 ASP A C 1
ATOM 8724 O O . ASP A 1 1129 ? 25.819 15.960 193.760 1.00 18.70 1129 ASP A O 1
ATOM 8729 N N . PHE A 1 1130 ? 25.550 14.032 194.878 1.00 17.80 1130 PHE A N 1
ATOM 8730 C CA . PHE A 1 1130 ? 26.975 13.781 195.030 1.00 17.80 1130 PHE A CA 1
ATOM 8731 C C . PHE A 1 1130 ? 27.648 13.609 193.679 1.00 17.80 1130 PHE A C 1
ATOM 8732 O O . PHE A 1 1130 ? 27.093 12.993 192.768 1.00 17.80 1130 PHE A O 1
ATOM 8740 N N . GLU A 1 1131 ? 28.859 14.150 193.556 1.00 20.68 1131 GLU A N 1
ATOM 8741 C CA . GLU A 1 1131 ? 29.567 14.193 192.285 1.00 20.68 1131 GLU A CA 1
ATOM 8742 C C . GLU A 1 1131 ? 31.065 14.268 192.531 1.00 20.68 1131 GLU A C 1
ATOM 8743 O O . GLU A 1 1131 ? 31.520 14.890 193.492 1.00 20.68 1131 GLU A O 1
ATOM 8749 N N . PHE A 1 1132 ? 31.830 13.642 191.641 1.00 18.30 1132 PHE A N 1
ATOM 8750 C CA . PHE A 1 1132 ? 33.285 13.650 191.709 1.00 18.30 1132 PHE A CA 1
ATOM 8751 C C . PHE A 1 1132 ? 33.821 14.623 190.670 1.00 18.30 1132 PHE A C 1
ATOM 8752 O O . PHE A 1 1132 ? 33.599 14.438 189.471 1.00 18.30 1132 PHE A O 1
ATOM 8760 N N . THR A 1 1133 ? 34.528 15.651 191.128 1.00 20.61 1133 THR A N 1
ATOM 8761 C CA . THR A 1 1133 ? 35.108 16.653 190.246 1.00 20.61 1133 THR A CA 1
ATOM 8762 C C . THR A 1 1133 ? 36.589 16.432 190.000 1.00 20.61 1133 THR A C 1
ATOM 8763 O O . THR A 1 1133 ? 37.208 17.215 189.278 1.00 20.61 1133 THR A O 1
ATOM 8767 N N . MET A 1 1134 ? 37.166 15.387 190.576 1.00 21.19 1134 MET A N 1
ATOM 8768 C CA . MET A 1 1134 ? 38.585 15.111 190.469 1.00 21.19 1134 MET A CA 1
ATOM 8769 C C . MET A 1 1134 ? 38.798 13.635 190.178 1.00 21.19 1134 MET A C 1
ATOM 8770 O O . MET A 1 1134 ? 38.008 12.783 190.586 1.00 21.19 1134 MET A O 1
ATOM 8775 N N . HIS A 1 1135 ? 39.873 13.340 189.456 1.00 19.63 1135 HIS A N 1
ATOM 8776 C CA . HIS A 1 1135 ? 40.292 11.986 189.241 1.00 19.63 1135 HIS A CA 1
ATOM 8777 C C . HIS A 1 1135 ? 41.809 12.017 189.271 1.00 19.63 1135 HIS A C 1
ATOM 8778 O O . HIS A 1 1135 ? 42.418 12.809 188.535 1.00 19.63 1135 HIS A O 1
ATOM 8785 N N . PRO A 1 1136 ? 42.451 11.209 190.107 1.00 19.13 1136 PRO A N 1
ATOM 8786 C CA . PRO A 1 1136 ? 43.890 11.017 189.949 1.00 19.13 1136 PRO A CA 1
ATOM 8787 C C . PRO A 1 1136 ? 44.163 10.387 188.595 1.00 19.13 1136 PRO A C 1
ATOM 8788 O O . PRO A 1 1136 ? 43.386 9.563 188.111 1.00 19.13 1136 PRO A O 1
ATOM 8792 N N . LEU A 1 1137 ? 45.254 10.805 187.968 1.00 20.39 1137 LEU A N 1
ATOM 8793 C CA . LEU A 1 1137 ? 45.769 10.283 186.705 1.00 20.39 1137 LEU A CA 1
ATOM 8794 C C . LEU A 1 1137 ? 44.999 10.760 185.482 1.00 20.39 1137 LEU A C 1
ATOM 8795 O O . LEU A 1 1137 ? 45.331 10.326 184.377 1.00 20.39 1137 LEU A O 1
ATOM 8800 N N . ALA A 1 1138 ? 43.996 11.622 185.621 1.00 23.50 1138 ALA A N 1
ATOM 8801 C CA . ALA A 1 1138 ? 43.277 12.102 184.452 1.00 23.50 1138 ALA A CA 1
ATOM 8802 C C . ALA A 1 1138 ? 42.826 13.535 184.680 1.00 23.50 1138 ALA A C 1
ATOM 8803 O O . ALA A 1 1138 ? 42.725 14.005 185.815 1.00 23.50 1138 ALA A O 1
ATOM 8805 N N . ARG A 1 1139 ? 42.560 14.228 183.575 1.00 29.77 1139 ARG A N 1
ATOM 8806 C CA . ARG A 1 1139 ? 42.194 15.637 183.583 1.00 29.77 1139 ARG A CA 1
ATOM 8807 C C . ARG A 1 1139 ? 40.789 15.813 183.024 1.00 29.77 1139 ARG A C 1
ATOM 8808 O O . ARG A 1 1139 ? 40.397 15.124 182.078 1.00 29.77 1139 ARG A O 1
ATOM 8816 N N . ALA A 1 1140 ? 40.040 16.743 183.615 1.00 33.47 1140 ALA A N 1
ATOM 8817 C CA . ALA A 1 1140 ? 38.664 16.995 183.207 1.00 33.47 1140 ALA A CA 1
ATOM 8818 C C . ALA A 1 1140 ? 38.628 17.606 181.813 1.00 33.47 1140 ALA A C 1
ATOM 8819 O O . ALA A 1 1140 ? 39.214 18.666 181.577 1.00 33.47 1140 ALA A O 1
ATOM 8821 N N . GLU A 1 1141 ? 37.932 16.943 180.896 1.00 36.40 1141 GLU A N 1
ATOM 8822 C CA . GLU A 1 1141 ? 37.795 17.383 179.513 1.00 36.40 1141 GLU A CA 1
ATOM 8823 C C . GLU A 1 1141 ? 36.360 17.851 179.307 1.00 36.40 1141 GLU A C 1
ATOM 8824 O O . GLU A 1 1141 ? 35.445 17.029 179.200 1.00 36.40 1141 GLU A O 1
ATOM 8830 N N . TYR A 1 1142 ? 36.166 19.165 179.241 1.00 37.82 1142 TYR A N 1
ATOM 8831 C CA . TYR A 1 1142 ? 34.822 19.724 179.220 1.00 37.82 1142 TYR A CA 1
ATOM 8832 C C . TYR A 1 1142 ? 34.107 19.412 177.913 1.00 37.82 1142 TYR A C 1
ATOM 8833 O O . TYR A 1 1142 ? 34.724 19.261 176.856 1.00 37.82 1142 TYR A O 1
ATOM 8842 N N . LYS A 1 1143 ? 32.784 19.321 177.997 1.00 46.86 1143 LYS A N 1
ATOM 8843 C CA . LYS A 1 1143 ? 31.942 19.035 176.849 1.00 46.86 1143 LYS A CA 1
ATOM 8844 C C . LYS A 1 1143 ? 30.796 20.032 176.786 1.00 46.86 1143 LYS A C 1
ATOM 8845 O O . LYS A 1 1143 ? 30.270 20.466 177.815 1.00 46.86 1143 LYS A O 1
ATOM 8851 N N . GLU A 1 1144 ? 30.416 20.395 175.562 1.00 60.37 1144 GLU A N 1
ATOM 8852 C CA . GLU A 1 1144 ? 29.279 21.280 175.315 1.00 60.37 1144 GLU A CA 1
ATOM 8853 C C . GLU A 1 1144 ? 28.053 20.409 175.084 1.00 60.37 1144 GLU A C 1
ATOM 8854 O O . GLU A 1 1144 ? 27.852 19.880 173.990 1.00 60.37 1144 GLU A O 1
ATOM 8860 N N . THR A 1 1145 ? 27.228 20.250 176.122 1.00 58.12 1145 THR A N 1
ATOM 8861 C CA . THR A 1 1145 ? 26.087 19.342 176.072 1.00 58.12 1145 THR A CA 1
ATOM 8862 C C . THR A 1 1145 ? 24.802 20.008 176.547 1.00 58.12 1145 THR A C 1
ATOM 8863 O O . THR A 1 1145 ? 23.958 19.355 177.164 1.00 58.12 1145 THR A O 1
ATOM 8867 N N . SER A 1 1146 ? 24.638 21.302 176.265 1.00 53.05 1146 SER A N 1
ATOM 8868 C CA . SER A 1 1146 ? 23.366 22.001 176.456 1.00 53.05 1146 SER A CA 1
ATOM 8869 C C . SER A 1 1146 ? 22.903 21.923 177.915 1.00 53.05 1146 SER A C 1
ATOM 8870 O O . SER A 1 1146 ? 21.931 21.246 178.258 1.00 53.05 1146 SER A O 1
ATOM 8873 N N . ARG A 1 1147 ? 23.663 22.610 178.769 1.00 39.30 1147 ARG A N 1
ATOM 8874 C CA . ARG A 1 1147 ? 23.294 22.760 180.171 1.00 39.30 1147 ARG A CA 1
ATOM 8875 C C . ARG A 1 1147 ? 21.843 23.209 180.291 1.00 39.30 1147 ARG A C 1
ATOM 8876 O O . ARG A 1 1147 ? 21.387 24.094 179.563 1.00 39.30 1147 ARG A O 1
ATOM 8884 N N . VAL A 1 1148 ? 21.112 22.580 181.207 1.00 35.95 1148 VAL A N 1
ATOM 8885 C CA . VAL A 1 1148 ? 19.656 22.655 181.255 1.00 35.95 1148 VAL A CA 1
ATOM 8886 C C . VAL A 1 1148 ? 19.226 23.521 182.430 1.00 35.95 1148 VAL A C 1
ATOM 8887 O O . VAL A 1 1148 ? 19.674 23.312 183.563 1.00 35.95 1148 VAL A O 1
ATOM 8891 N N . SER A 1 1149 ? 18.359 24.489 182.154 1.00 30.16 1149 SER A N 1
ATOM 8892 C CA . SER A 1 1149 ? 17.624 25.234 183.162 1.00 30.16 1149 SER A CA 1
ATOM 8893 C C . SER A 1 1149 ? 16.149 24.866 183.076 1.00 30.16 1149 SER A C 1
ATOM 8894 O O . SER A 1 1149 ? 15.667 24.397 182.043 1.00 30.16 1149 SER A O 1
ATOM 8897 N N . LEU A 1 1150 ? 15.430 25.073 184.176 1.00 27.44 1150 LEU A N 1
ATOM 8898 C CA . LEU A 1 1150 ? 14.032 24.674 184.213 1.00 27.44 1150 LEU A CA 1
ATOM 8899 C C . LEU A 1 1150 ? 13.188 25.632 183.382 1.00 27.44 1150 LEU A C 1
ATOM 8900 O O . LEU A 1 1150 ? 13.340 26.852 183.462 1.00 27.44 1150 LEU A O 1
ATOM 8905 N N . THR A 1 1151 ? 12.294 25.066 182.571 1.00 31.28 1151 THR A N 1
ATOM 8906 C CA . THR A 1 1151 ? 11.568 25.860 181.589 1.00 31.28 1151 THR A CA 1
ATOM 8907 C C . THR A 1 1151 ? 10.468 26.714 182.206 1.00 31.28 1151 THR A C 1
ATOM 8908 O O . THR A 1 1151 ? 10.085 27.732 181.620 1.00 31.28 1151 THR A O 1
ATOM 8912 N N . SER A 1 1152 ? 9.941 26.331 183.364 1.00 29.90 1152 SER A N 1
ATOM 8913 C CA . SER A 1 1152 ? 8.812 27.067 183.908 1.00 29.90 1152 SER A CA 1
ATOM 8914 C C . SER A 1 1152 ? 8.753 26.886 185.414 1.00 29.90 1152 SER A C 1
ATOM 8915 O O . SER A 1 1152 ? 9.066 25.816 185.940 1.00 29.90 1152 SER A O 1
ATOM 8918 N N . MET A 1 1153 ? 8.339 27.950 186.094 1.00 26.68 1153 MET A N 1
ATOM 8919 C CA . MET A 1 1153 ? 8.062 27.916 187.524 1.00 26.68 1153 MET A CA 1
ATOM 8920 C C . MET A 1 1153 ? 6.733 27.205 187.709 1.00 26.68 1153 MET A C 1
ATOM 8921 O O . MET A 1 1153 ? 5.672 27.794 187.510 1.00 26.68 1153 MET A O 1
ATOM 8926 N N . ILE A 1 1154 ? 6.779 25.929 188.078 1.00 23.78 1154 ILE A N 1
ATOM 8927 C CA . ILE A 1 1154 ? 5.552 25.158 188.229 1.00 23.78 1154 ILE A CA 1
ATOM 8928 C C . ILE A 1 1154 ? 4.823 25.645 189.472 1.00 23.78 1154 ILE A C 1
ATOM 8929 O O . ILE A 1 1154 ? 5.327 25.520 190.593 1.00 23.78 1154 ILE A O 1
ATOM 8934 N N . TYR A 1 1155 ? 3.631 26.198 189.279 1.00 22.43 1155 TYR A N 1
ATOM 8935 C CA . TYR A 1 1155 ? 2.844 26.778 190.356 1.00 22.43 1155 TYR A CA 1
ATOM 8936 C C . TYR A 1 1155 ? 1.843 25.760 190.877 1.00 22.43 1155 TYR A C 1
ATOM 8937 O O . TYR A 1 1155 ? 1.214 25.042 190.098 1.00 22.43 1155 TYR A O 1
ATOM 8946 N N . VAL A 1 1156 ? 1.695 25.702 192.193 1.00 21.12 1156 VAL A N 1
ATOM 8947 C CA . VAL A 1 1156 ? 0.720 24.823 192.815 1.00 21.12 1156 VAL A CA 1
ATOM 8948 C C . VAL A 1 1156 ? -0.359 25.674 193.464 1.00 21.12 1156 VAL A C 1
ATOM 8949 O O . VAL A 1 1156 ? -0.171 26.853 193.760 1.00 21.12 1156 VAL A O 1
ATOM 8953 N N . GLY A 1 1157 ? -1.507 25.050 193.690 1.00 21.26 1157 GLY A N 1
ATOM 8954 C CA . GLY A 1 1157 ? -2.684 25.761 194.157 1.00 21.26 1157 GLY A CA 1
ATOM 8955 C C . GLY A 1 1157 ? -3.734 25.600 193.077 1.00 21.26 1157 GLY A C 1
ATOM 8956 O O . GLY A 1 1157 ? -3.478 25.782 191.890 1.00 21.26 1157 GLY A O 1
ATOM 8957 N N . THR A 1 1158 ? -4.937 25.226 193.499 1.00 22.34 1158 THR A N 1
ATOM 8958 C CA . THR A 1 1158 ? -6.020 25.005 192.555 1.00 22.34 1158 THR A CA 1
ATOM 8959 C C . THR A 1 1158 ? -6.891 26.231 192.362 1.00 22.34 1158 THR A C 1
ATOM 8960 O O . THR A 1 1158 ? -7.609 26.311 191.360 1.00 22.34 1158 THR A O 1
ATOM 8964 N N . ALA A 1 1159 ? -6.843 27.183 193.284 1.00 21.16 1159 ALA A N 1
ATOM 8965 C CA . ALA A 1 1159 ? -7.636 28.395 193.197 1.00 21.16 1159 ALA A CA 1
ATOM 8966 C C . ALA A 1 1159 ? -6.744 29.598 193.436 1.00 21.16 1159 ALA A C 1
ATOM 8967 O O . ALA A 1 1159 ? -5.850 29.558 194.284 1.00 21.16 1159 ALA A O 1
ATOM 8969 N N . GLY A 1 1160 ? -6.989 30.657 192.683 1.00 19.70 1160 GLY A N 1
ATOM 8970 C CA . GLY A 1 1160 ? -6.324 31.925 192.874 1.00 19.70 1160 GLY A CA 1
ATOM 8971 C C . GLY A 1 1160 ? -5.445 32.286 191.694 1.00 19.70 1160 GLY A C 1
ATOM 8972 O O . GLY A 1 1160 ? -5.441 31.630 190.650 1.00 19.70 1160 GLY A O 1
ATOM 8973 N N . LYS A 1 1161 ? -4.696 33.365 191.879 1.00 19.95 1161 LYS A N 1
ATOM 8974 C CA . LYS A 1 1161 ? -3.697 33.826 190.932 1.00 19.95 1161 LYS A CA 1
ATOM 8975 C C . LYS A 1 1161 ? -2.318 33.666 191.548 1.00 19.95 1161 LYS A C 1
ATOM 8976 O O . LYS A 1 1161 ? -2.168 33.600 192.768 1.00 19.95 1161 LYS A O 1
ATOM 8982 N N . ASP A 1 1162 ? -1.308 33.600 190.695 1.00 20.92 1162 ASP A N 1
ATOM 8983 C CA . ASP A 1 1162 ? 0.046 33.463 191.193 1.00 20.92 1162 ASP A CA 1
ATOM 8984 C C . ASP A 1 1162 ? 0.636 34.839 191.482 1.00 20.92 1162 ASP A C 1
ATOM 8985 O O . ASP A 1 1162 ? 0.000 35.876 191.291 1.00 20.92 1162 ASP A O 1
ATOM 8990 N N . LEU A 1 1163 ? 1.879 34.846 191.948 1.00 19.47 1163 LEU A N 1
ATOM 8991 C CA . LEU A 1 1163 ? 2.551 36.063 192.367 1.00 19.47 1163 LEU A CA 1
ATOM 8992 C C . LEU A 1 1163 ? 3.574 36.540 191.349 1.00 19.47 1163 LEU A C 1
ATOM 8993 O O . LEU A 1 1163 ? 4.480 37.300 191.701 1.00 19.47 1163 LEU A O 1
ATOM 8998 N N . SER A 1 1164 ? 3.450 36.111 190.098 1.00 20.95 1164 SER A N 1
ATOM 8999 C CA . SER A 1 1164 ? 4.382 36.547 189.072 1.00 20.95 1164 SER A CA 1
ATOM 9000 C C . SER A 1 1164 ? 4.291 38.053 188.882 1.00 20.95 1164 SER A C 1
ATOM 9001 O O . SER A 1 1164 ? 3.256 38.673 189.133 1.00 20.95 1164 SER A O 1
ATOM 9004 N N . LEU A 1 1165 ? 5.394 38.644 188.438 1.00 20.78 1165 LEU A N 1
ATOM 9005 C CA . LEU A 1 1165 ? 5.431 40.071 188.201 1.00 20.78 1165 LEU A CA 1
ATOM 9006 C C . LEU A 1 1165 ? 4.454 40.447 187.096 1.00 20.78 1165 LEU A C 1
ATOM 9007 O O . LEU A 1 1165 ? 4.137 39.630 186.231 1.00 20.78 1165 LEU A O 1
ATOM 9012 N N . PRO A 1 1166 ? 3.947 41.677 187.115 1.00 21.49 1166 PRO A N 1
ATOM 9013 C CA . PRO A 1 1166 ? 3.141 42.148 185.990 1.00 21.49 1166 PRO A CA 1
ATOM 9014 C C . PRO A 1 1166 ? 3.943 42.087 184.700 1.00 21.49 1166 PRO A C 1
ATOM 9015 O O . PRO A 1 1166 ? 5.157 42.294 184.686 1.00 21.49 1166 PRO A O 1
ATOM 9019 N N . THR A 1 1167 ? 3.244 41.781 183.609 1.00 23.02 1167 THR A N 1
ATOM 9020 C CA . THR A 1 1167 ? 3.908 41.442 182.358 1.00 23.02 1167 THR A CA 1
ATOM 9021 C C . THR A 1 1167 ? 4.735 42.587 181.790 1.00 23.02 1167 THR A C 1
ATOM 9022 O O . THR A 1 1167 ? 5.603 42.345 180.947 1.00 23.02 1167 THR A O 1
ATOM 9026 N N . GLY A 1 1168 ? 4.495 43.819 182.222 1.00 21.98 1168 GLY A N 1
ATOM 9027 C CA . GLY A 1 1168 ? 5.255 44.939 181.710 1.00 21.98 1168 GLY A CA 1
ATOM 9028 C C . GLY A 1 1168 ? 6.221 45.532 182.711 1.00 21.98 1168 GLY A C 1
ATOM 9029 O O . GLY A 1 1168 ? 6.636 46.683 182.568 1.00 21.98 1168 GLY A O 1
ATOM 9030 N N . THR A 1 1169 ? 6.593 44.758 183.729 1.00 21.41 1169 THR A N 1
ATOM 9031 C CA . THR A 1 1169 ? 7.474 45.249 184.780 1.00 21.41 1169 THR A CA 1
ATOM 9032 C C . THR A 1 1169 ? 8.947 45.040 184.446 1.00 21.41 1169 THR A C 1
ATOM 9033 O O . THR A 1 1169 ? 9.736 45.984 184.526 1.00 21.41 1169 THR A O 1
ATOM 9037 N N . VAL A 1 1170 ? 9.343 43.819 184.082 1.00 21.07 1170 VAL A N 1
ATOM 9038 C CA . VAL A 1 1170 ? 10.727 43.611 183.679 1.00 21.07 1170 VAL A CA 1
ATOM 9039 C C . VAL A 1 1170 ? 11.002 44.209 182.311 1.00 21.07 1170 VAL A C 1
ATOM 9040 O O . VAL A 1 1170 ? 12.157 44.494 181.989 1.00 21.07 1170 VAL A O 1
ATOM 9044 N N . GLU A 1 1171 ? 9.972 44.406 181.491 1.00 21.66 1171 GLU A N 1
ATOM 9045 C CA . GLU A 1 1171 ? 10.176 45.077 180.213 1.00 21.66 1171 GLU A CA 1
ATOM 9046 C C . GLU A 1 1171 ? 10.522 46.543 180.414 1.00 21.66 1171 GLU A C 1
ATOM 9047 O O . GLU A 1 1171 ? 11.297 47.114 179.642 1.00 21.66 1171 GLU A O 1
ATOM 9053 N N . ASP A 1 1172 ? 9.950 47.172 181.440 1.00 21.53 1172 ASP A N 1
ATOM 9054 C CA . ASP A 1 1172 ? 10.281 48.559 181.739 1.00 21.53 1172 ASP A CA 1
ATOM 9055 C C . ASP A 1 1172 ? 11.643 48.682 182.403 1.00 21.53 1172 ASP A C 1
ATOM 9056 O O . ASP A 1 1172 ? 12.267 49.744 182.339 1.00 21.53 1172 ASP A O 1
ATOM 9061 N N . ILE A 1 1173 ? 12.104 47.625 183.069 1.00 20.11 1173 ILE A N 1
ATOM 9062 C CA . ILE A 1 1173 ? 13.425 47.651 183.686 1.00 20.11 1173 ILE A CA 1
ATOM 9063 C C . ILE A 1 1173 ? 14.509 47.504 182.629 1.00 20.11 1173 ILE A C 1
ATOM 9064 O O . ILE A 1 1173 ? 15.549 48.167 182.693 1.00 20.11 1173 ILE A O 1
ATOM 9069 N N . ILE A 1 1174 ? 14.290 46.632 181.647 1.00 20.55 1174 ILE A N 1
ATOM 9070 C CA . ILE A 1 1174 ? 15.261 46.467 180.572 1.00 20.55 1174 ILE A CA 1
ATOM 9071 C C . ILE A 1 1174 ? 15.370 47.744 179.755 1.00 20.55 1174 ILE A C 1
ATOM 9072 O O . ILE A 1 1174 ? 16.467 48.160 179.373 1.00 20.55 1174 ILE A O 1
ATOM 9077 N N . GLY A 1 1175 ? 14.237 48.386 179.473 1.00 21.11 1175 GLY A N 1
ATOM 9078 C CA . GLY A 1 1175 ? 14.271 49.627 178.719 1.00 21.11 1175 GLY A CA 1
ATOM 9079 C C . GLY A 1 1175 ? 15.020 50.730 179.438 1.00 21.11 1175 GLY A C 1
ATOM 9080 O O . GLY A 1 1175 ? 15.680 51.556 178.808 1.00 21.11 1175 GLY A O 1
ATOM 9081 N N . ALA A 1 1176 ? 14.920 50.768 180.766 1.00 21.01 1176 ALA A N 1
ATOM 9082 C CA . ALA A 1 1176 ? 15.679 51.747 181.533 1.00 21.01 1176 ALA A CA 1
ATOM 9083 C C . ALA A 1 1176 ? 17.169 51.441 181.502 1.00 21.01 1176 ALA A C 1
ATOM 9084 O O . ALA A 1 1176 ? 17.994 52.354 181.410 1.00 21.01 1176 ALA A O 1
ATOM 9086 N N . VAL A 1 1177 ? 17.531 50.162 181.592 1.00 21.44 1177 VAL A N 1
ATOM 9087 C CA . VAL A 1 1177 ? 18.934 49.773 181.521 1.00 21.44 1177 VAL A CA 1
ATOM 9088 C C . VAL A 1 1177 ? 19.498 50.036 180.133 1.00 21.44 1177 VAL A C 1
ATOM 9089 O O . VAL A 1 1177 ? 20.670 50.402 179.991 1.00 21.44 1177 VAL A O 1
ATOM 9093 N N . ASP A 1 1178 ? 18.687 49.855 179.091 1.00 22.69 1178 ASP A N 1
ATOM 9094 C CA . ASP A 1 1178 ? 19.135 50.163 177.739 1.00 22.69 1178 ASP A CA 1
ATOM 9095 C C . ASP A 1 1178 ? 19.418 51.647 177.561 1.00 22.69 1178 ASP A C 1
ATOM 9096 O O . ASP A 1 1178 ? 20.288 52.019 176.769 1.00 22.69 1178 ASP A O 1
ATOM 9101 N N . GLY A 1 1179 ? 18.696 52.505 178.278 1.00 23.44 1179 GLY A N 1
ATOM 9102 C CA . GLY A 1 1179 ? 18.940 53.931 178.172 1.00 23.44 1179 GLY A CA 1
ATOM 9103 C C . GLY A 1 1179 ? 20.310 54.342 178.665 1.00 23.44 1179 GLY A C 1
ATOM 9104 O O . GLY A 1 1179 ? 20.906 55.283 178.137 1.00 23.44 1179 GLY A O 1
ATOM 9105 N N . MET A 1 1180 ? 20.829 53.652 179.680 1.00 22.93 1180 MET A N 1
ATOM 9106 C CA . MET A 1 1180 ? 22.150 53.969 180.205 1.00 22.93 1180 MET A CA 1
ATOM 9107 C C . MET A 1 1180 ? 23.261 53.648 179.218 1.00 22.93 1180 MET A C 1
ATOM 9108 O O . MET A 1 1180 ? 24.369 54.165 179.375 1.00 22.93 1180 MET A O 1
ATOM 9113 N N . ARG A 1 1181 ? 22.993 52.795 178.228 1.00 23.92 1181 ARG A N 1
ATOM 9114 C CA . ARG A 1 1181 ? 23.910 52.521 177.117 1.00 23.92 1181 ARG A CA 1
ATOM 9115 C C . ARG A 1 1181 ? 25.326 52.197 177.601 1.00 23.92 1181 ARG A C 1
ATOM 9116 O O . ARG A 1 1181 ? 26.326 52.640 177.034 1.00 23.92 1181 ARG A O 1
ATOM 9124 N N . ARG A 1 1182 ? 25.404 51.373 178.646 1.00 22.11 1182 ARG A N 1
ATOM 9125 C CA . ARG A 1 1182 ? 26.665 50.919 179.210 1.00 22.11 1182 ARG A CA 1
ATOM 9126 C C . ARG A 1 1182 ? 27.026 49.497 178.821 1.00 22.11 1182 ARG A C 1
ATOM 9127 O O . ARG A 1 1182 ? 28.023 48.980 179.327 1.00 22.11 1182 ARG A O 1
ATOM 9135 N N . VAL A 1 1183 ? 26.247 48.850 177.953 1.00 21.36 1183 VAL A N 1
ATOM 9136 C CA . VAL A 1 1183 ? 26.441 47.430 177.682 1.00 21.36 1183 VAL A CA 1
ATOM 9137 C C . VAL A 1 1183 ? 27.882 47.161 177.294 1.00 21.36 1183 VAL A C 1
ATOM 9138 O O . VAL A 1 1183 ? 28.432 47.802 176.395 1.00 21.36 1183 VAL A O 1
ATOM 9142 N N . VAL A 1 1184 ? 28.508 46.229 177.999 1.00 21.50 1184 VAL A N 1
ATOM 9143 C CA . VAL A 1 1184 ? 29.898 45.867 177.762 1.00 21.50 1184 VAL A CA 1
ATOM 9144 C C . VAL A 1 1184 ? 29.938 44.779 176.706 1.00 21.50 1184 VAL A C 1
ATOM 9145 O O . VAL A 1 1184 ? 29.126 43.848 176.715 1.00 21.50 1184 VAL A O 1
ATOM 9149 N N . ARG A 1 1185 ? 30.858 44.913 175.762 1.00 23.28 1185 ARG A N 1
ATOM 9150 C CA . ARG A 1 1185 ? 30.956 43.974 174.659 1.00 23.28 1185 ARG A CA 1
ATOM 9151 C C . ARG A 1 1185 ? 32.350 43.427 174.427 1.00 23.28 1185 ARG A C 1
ATOM 9152 O O . ARG A 1 1185 ? 32.470 42.355 173.828 1.00 23.28 1185 ARG A O 1
ATOM 9160 N N . THR A 1 1186 ? 33.400 44.112 174.860 1.00 23.41 1186 THR A N 1
ATOM 9161 C CA . THR A 1 1186 ? 34.760 43.689 174.587 1.00 23.41 1186 THR A CA 1
ATOM 9162 C C . THR A 1 1186 ? 35.591 43.731 175.860 1.00 23.41 1186 THR A C 1
ATOM 9163 O O . THR A 1 1186 ? 35.349 44.544 176.752 1.00 23.41 1186 THR A O 1
ATOM 9167 N N . ILE A 1 1187 ? 36.574 42.840 175.929 1.00 24.01 1187 ILE A N 1
ATOM 9168 C CA . ILE A 1 1187 ? 37.538 42.788 177.028 1.00 24.01 1187 ILE A CA 1
ATOM 9169 C C . ILE A 1 1187 ? 38.937 42.895 176.423 1.00 24.01 1187 ILE A C 1
ATOM 9170 O O . ILE A 1 1187 ? 39.562 41.899 176.048 1.00 24.01 1187 ILE A O 1
ATOM 9175 N N . GLY A 1 1188 ? 39.444 44.119 176.330 1.00 25.13 1188 GLY A N 1
ATOM 9176 C CA . GLY A 1 1188 ? 40.727 44.340 175.693 1.00 25.13 1188 GLY A CA 1
ATOM 9177 C C . GLY A 1 1188 ? 40.729 44.022 174.215 1.00 25.13 1188 GLY A C 1
ATOM 9178 O O . GLY A 1 1188 ? 41.655 43.364 173.728 1.00 25.13 1188 GLY A O 1
ATOM 9179 N N . GLY A 1 1189 ? 39.713 44.465 173.490 1.00 27.59 1189 GLY A N 1
ATOM 9180 C CA . GLY A 1 1189 ? 39.575 44.159 172.079 1.00 27.59 1189 GLY A CA 1
ATOM 9181 C C . GLY A 1 1189 ? 38.888 42.838 171.823 1.00 27.59 1189 GLY A C 1
ATOM 9182 O O . GLY A 1 1189 ? 38.080 42.725 170.901 1.00 27.59 1189 GLY A O 1
ATOM 9183 N N . GLN A 1 1190 ? 39.207 41.828 172.625 1.00 27.16 1190 GLN A N 1
ATOM 9184 C CA . GLN A 1 1190 ? 38.527 40.546 172.536 1.00 27.16 1190 GLN A CA 1
ATOM 9185 C C . GLN A 1 1190 ? 37.062 40.689 172.925 1.00 27.16 1190 GLN A C 1
ATOM 9186 O O . GLN A 1 1190 ? 36.737 41.324 173.930 1.00 27.16 1190 GLN A O 1
ATOM 9192 N N . THR A 1 1191 ? 36.178 40.090 172.134 1.00 27.76 1191 THR A N 1
ATOM 9193 C CA . THR A 1 1191 ? 34.761 40.086 172.461 1.00 27.76 1191 THR A CA 1
ATOM 9194 C C . THR A 1 1191 ? 34.487 39.140 173.619 1.00 27.76 1191 THR A C 1
ATOM 9195 O O . THR A 1 1191 ? 34.983 38.012 173.645 1.00 27.76 1191 THR A O 1
ATOM 9199 N N . ILE A 1 1192 ? 33.688 39.597 174.583 1.00 28.52 1192 ILE A N 1
ATOM 9200 C CA . ILE A 1 1192 ? 33.338 38.737 175.704 1.00 28.52 1192 ILE A CA 1
ATOM 9201 C C . ILE A 1 1192 ? 32.364 37.666 175.230 1.00 28.52 1192 ILE A C 1
ATOM 9202 O O . ILE A 1 1192 ? 31.556 37.879 174.315 1.00 28.52 1192 ILE A O 1
ATOM 9207 N N . LYS A 1 1193 ? 32.456 36.492 175.840 1.00 33.21 1193 LYS A N 1
ATOM 9208 C CA . LYS A 1 1193 ? 31.563 35.395 175.504 1.00 33.21 1193 LYS A CA 1
ATOM 9209 C C . LYS A 1 1193 ? 30.736 35.017 176.725 1.00 33.21 1193 LYS A C 1
ATOM 9210 O O . LYS A 1 1193 ? 30.962 35.535 177.820 1.00 33.21 1193 LYS A O 1
ATOM 9216 N N . SER B 1 11 ? -18.668 27.081 188.514 1.00 13.06 11 SER B N 1
ATOM 9217 C CA . SER B 1 11 ? -18.077 25.759 188.661 1.00 13.06 11 SER B CA 1
ATOM 9218 C C . SER B 1 11 ? -18.139 25.302 190.108 1.00 13.06 11 SER B C 1
ATOM 9219 O O . SER B 1 11 ? -17.146 25.349 190.822 1.00 13.06 11 SER B O 1
ATOM 9222 N N . ALA B 1 12 ? -19.326 24.873 190.529 1.00 11.83 12 ALA B N 1
ATOM 9223 C CA . ALA B 1 12 ? -19.659 24.408 191.869 1.00 11.83 12 ALA B CA 1
ATOM 9224 C C . ALA B 1 12 ? -19.640 25.522 192.898 1.00 11.83 12 ALA B C 1
ATOM 9225 O O . ALA B 1 12 ? -20.005 25.283 194.053 1.00 11.83 12 ALA B O 1
ATOM 9227 N N . ALA B 1 13 ? -19.244 26.732 192.522 1.00 11.53 13 ALA B N 1
ATOM 9228 C CA . ALA B 1 13 ? -19.247 27.882 193.408 1.00 11.53 13 ALA B CA 1
ATOM 9229 C C . ALA B 1 13 ? -20.234 28.898 192.867 1.00 11.53 13 ALA B C 1
ATOM 9230 O O . ALA B 1 13 ? -20.231 29.192 191.670 1.00 11.53 13 ALA B O 1
ATOM 9232 N N . TYR B 1 14 ? -21.082 29.418 193.742 1.00 11.78 14 TYR B N 1
ATOM 9233 C CA . TYR B 1 14 ? -22.082 30.395 193.355 1.00 11.78 14 TYR B CA 1
ATOM 9234 C C . TYR B 1 14 ? -21.498 31.792 193.481 1.00 11.78 14 TYR B C 1
ATOM 9235 O O . TYR B 1 14 ? -20.982 32.160 194.538 1.00 11.78 14 TYR B O 1
ATOM 9244 N N . ASN B 1 15 ? -21.582 32.563 192.407 1.00 13.67 15 ASN B N 1
ATOM 9245 C CA . ASN B 1 15 ? -21.036 33.907 192.364 1.00 13.67 15 ASN B CA 1
ATOM 9246 C C . ASN B 1 15 ? -22.121 34.935 192.640 1.00 13.67 15 ASN B C 1
ATOM 9247 O O . ASN B 1 15 ? -23.315 34.652 192.557 1.00 13.67 15 ASN B O 1
ATOM 9252 N N . THR B 1 16 ? -21.687 36.141 192.972 1.00 14.68 16 THR B N 1
ATOM 9253 C CA . THR B 1 16 ? -22.580 37.255 193.237 1.00 14.68 16 THR B CA 1
ATOM 9254 C C . THR B 1 16 ? -22.365 38.325 192.177 1.00 14.68 16 THR B C 1
ATOM 9255 O O . THR B 1 16 ? -21.226 38.615 191.802 1.00 14.68 16 THR B O 1
ATOM 9259 N N . ALA B 1 17 ? -23.458 38.897 191.682 1.00 17.26 17 ALA B N 1
ATOM 9260 C CA . ALA B 1 17 ? -23.357 39.947 190.682 1.00 17.26 17 ALA B CA 1
ATOM 9261 C C . ALA B 1 17 ? -22.725 41.195 191.278 1.00 17.26 17 ALA B C 1
ATOM 9262 O O . ALA B 1 17 ? -22.873 41.489 192.465 1.00 17.26 17 ALA B O 1
ATOM 9264 N N . THR B 1 18 ? -22.014 41.936 190.433 1.00 18.47 18 THR B N 1
ATOM 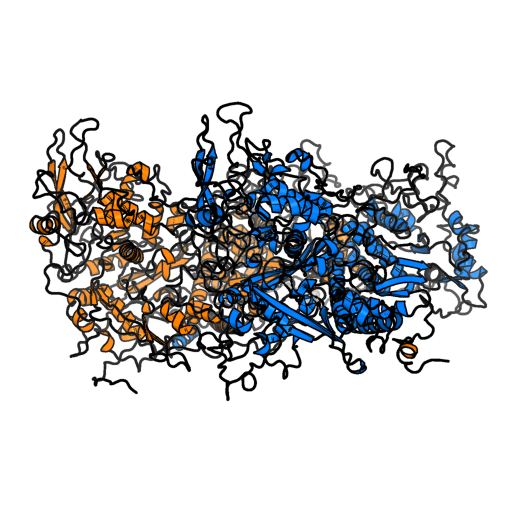9265 C CA . THR B 1 18 ? -21.345 43.149 190.870 1.00 18.47 18 THR B CA 1
ATOM 9266 C C . THR B 1 18 ? -21.171 44.074 189.676 1.00 18.47 18 THR B C 1
ATOM 9267 O O . THR B 1 18 ? -21.280 43.655 188.522 1.00 18.47 18 THR B O 1
ATOM 9271 N N . ALA B 1 19 ? -20.907 45.333 189.971 1.00 17.86 19 ALA B N 1
ATOM 9272 C CA . ALA B 1 19 ? -20.722 46.373 188.975 1.00 17.86 19 ALA B CA 1
ATOM 9273 C C . ALA B 1 19 ? -19.279 46.416 188.501 1.00 17.86 19 ALA B C 1
ATOM 9274 O O . ALA B 1 19 ? -18.377 45.920 189.179 1.00 17.86 19 ALA B O 1
ATOM 9276 N N . PRO B 1 20 ? -19.026 46.980 187.320 1.00 17.97 20 PRO B N 1
ATOM 9277 C CA . PRO B 1 20 ? -17.640 47.196 186.894 1.00 17.97 20 PRO B CA 1
ATOM 9278 C C . PRO B 1 20 ? -16.919 48.160 187.821 1.00 17.97 20 PRO B C 1
ATOM 9279 O O . PRO B 1 20 ? -17.512 49.085 188.375 1.00 17.97 20 PRO B O 1
ATOM 9283 N N . LYS B 1 21 ? -15.621 47.937 187.977 1.00 17.67 21 LYS B N 1
ATOM 9284 C CA . LYS B 1 21 ? -14.798 48.692 188.906 1.00 17.67 21 LYS B CA 1
ATOM 9285 C C . LYS B 1 21 ? -13.932 49.697 188.160 1.00 17.67 21 LYS B C 1
ATOM 9286 O O . LYS B 1 21 ? -13.724 49.598 186.951 1.00 17.67 21 LYS B O 1
ATOM 9292 N N . VAL B 1 22 ? -13.425 50.673 188.905 1.00 17.34 22 VAL B N 1
ATOM 9293 C CA . VAL B 1 22 ? -12.601 51.737 188.339 1.00 17.34 22 VAL B CA 1
ATOM 9294 C C . VAL B 1 22 ? -11.269 51.154 187.894 1.00 17.34 22 VAL B C 1
ATOM 9295 O O . VAL B 1 22 ? -10.545 50.578 188.715 1.00 17.34 22 VAL B O 1
ATOM 9299 N N . PRO B 1 23 ? -10.902 51.269 186.621 1.00 16.71 23 PRO B N 1
ATOM 9300 C CA . PRO B 1 23 ? -9.588 50.782 186.196 1.00 16.71 23 PRO B CA 1
ATOM 9301 C C . PRO B 1 23 ? -8.488 51.680 186.736 1.00 16.71 23 PRO B C 1
ATOM 9302 O O . PRO B 1 23 ? -8.564 52.905 186.638 1.00 16.71 23 PRO B O 1
ATOM 9306 N N . VAL B 1 24 ? -7.466 51.061 187.317 1.00 16.63 24 VAL B N 1
ATOM 9307 C CA . VAL B 1 24 ? -6.338 51.785 187.881 1.00 16.63 24 VAL B CA 1
ATOM 9308 C C . VAL B 1 24 ? -5.053 51.153 187.379 1.00 16.63 24 VAL B C 1
ATOM 9309 O O . VAL B 1 24 ? -5.012 49.969 187.037 1.00 16.63 24 VAL B O 1
ATOM 9313 N N . SER B 1 25 ? -4.002 51.958 187.328 1.00 17.51 25 SER B N 1
ATOM 9314 C CA . SER B 1 25 ? -2.655 51.520 187.003 1.00 17.51 25 SER B CA 1
ATOM 9315 C C . SER B 1 25 ? -1.738 51.858 188.168 1.00 17.51 25 SER B C 1
ATOM 9316 O O . SER B 1 25 ? -2.182 52.338 189.209 1.00 17.51 25 SER B O 1
ATOM 9319 N N . ARG B 1 26 ? -0.442 51.607 187.991 1.00 17.18 26 ARG B N 1
ATOM 9320 C CA . ARG B 1 26 ? 0.498 51.895 189.068 1.00 17.18 26 ARG B CA 1
ATOM 9321 C C . ARG B 1 26 ? 0.550 53.381 189.372 1.00 17.18 26 ARG B C 1
ATOM 9322 O O . ARG B 1 26 ? 0.630 53.779 190.537 1.00 17.18 26 ARG B O 1
ATOM 9330 N N . ALA B 1 27 ? 0.498 54.216 188.336 1.00 16.85 27 ALA B N 1
ATOM 9331 C CA . ALA B 1 27 ? 0.614 55.657 188.501 1.00 16.85 27 ALA B CA 1
ATOM 9332 C C . ALA B 1 27 ? -0.546 56.262 189.272 1.00 16.85 27 ALA B C 1
ATOM 9333 O O . ALA B 1 27 ? -0.451 57.422 189.679 1.00 16.85 27 ALA B O 1
ATOM 9335 N N . THR B 1 28 ? -1.637 55.524 189.468 1.00 16.83 28 THR B N 1
ATOM 9336 C CA . THR B 1 28 ? -2.734 56.040 190.275 1.00 16.83 28 THR B CA 1
ATOM 9337 C C . THR B 1 28 ? -2.327 56.197 191.731 1.00 16.83 28 THR B C 1
ATOM 9338 O O . THR B 1 28 ? -2.705 57.174 192.381 1.00 16.83 28 THR B O 1
ATOM 9342 N N . PHE B 1 29 ? -1.556 55.252 192.263 1.00 16.59 29 PHE B N 1
ATOM 9343 C CA . PHE B 1 29 ? -1.236 55.243 193.682 1.00 16.59 29 PHE B CA 1
ATOM 9344 C C . PHE B 1 29 ? 0.194 55.627 194.000 1.00 16.59 29 PHE B C 1
ATOM 9345 O O . PHE B 1 29 ? 0.443 56.159 195.079 1.00 16.59 29 PHE B O 1
ATOM 9353 N N . PHE B 1 30 ? 1.140 55.371 193.106 1.00 16.07 30 PHE B N 1
ATOM 9354 C CA . PHE B 1 30 ? 2.549 55.460 193.441 1.00 16.07 30 PHE B CA 1
ATOM 9355 C C . PHE B 1 30 ? 3.241 56.534 192.622 1.00 16.07 30 PHE B C 1
ATOM 9356 O O . PHE B 1 30 ? 2.942 56.727 191.442 1.00 16.07 30 PHE B O 1
ATOM 9364 N N . GLN B 1 31 ? 4.176 57.218 193.266 1.00 19.30 31 GLN B N 1
ATOM 9365 C CA . GLN B 1 31 ? 4.887 58.329 192.663 1.00 19.30 31 GLN B CA 1
ATOM 9366 C C . GLN B 1 31 ? 6.003 57.833 191.758 1.00 19.30 31 GLN B C 1
ATOM 9367 O O . GLN B 1 31 ? 6.728 56.896 192.099 1.00 19.30 31 GLN B O 1
ATOM 9373 N N . ASN B 1 32 ? 6.134 58.467 190.597 1.00 22.13 32 ASN B N 1
ATOM 9374 C CA . ASN B 1 32 ? 7.264 58.240 189.704 1.00 22.13 32 ASN B CA 1
ATOM 9375 C C . ASN B 1 32 ? 8.388 59.180 190.118 1.00 22.13 32 ASN B C 1
ATOM 9376 O O . ASN B 1 32 ? 8.269 60.399 189.975 1.00 22.13 32 ASN B O 1
ATOM 9381 N N . THR B 1 33 ? 9.474 58.618 190.635 1.00 21.66 33 THR B N 1
ATOM 9382 C CA . THR B 1 33 ? 10.593 59.415 191.132 1.00 21.66 33 THR B CA 1
ATOM 9383 C C . THR B 1 33 ? 11.673 59.553 190.063 1.00 21.66 33 THR B C 1
ATOM 9384 O O . THR B 1 33 ? 12.835 59.217 190.260 1.00 21.66 33 THR B O 1
ATOM 9388 N N . LYS B 1 34 ? 11.262 60.067 188.910 1.00 25.49 34 LYS B N 1
ATOM 9389 C CA . LYS B 1 34 ? 12.174 60.366 187.817 1.00 25.49 34 LYS B CA 1
ATOM 9390 C C . LYS B 1 34 ? 11.887 61.772 187.327 1.00 25.49 34 LYS B C 1
ATOM 9391 O O . LYS B 1 34 ? 10.735 62.109 187.040 1.00 25.49 34 LYS B O 1
ATOM 9397 N N . SER B 1 35 ? 12.930 62.587 187.229 1.00 28.31 35 SER B N 1
ATOM 9398 C CA . SER B 1 35 ? 12.747 63.984 186.873 1.00 28.31 35 SER B CA 1
ATOM 9399 C C . SER B 1 35 ? 12.445 64.112 185.390 1.00 28.31 35 SER B C 1
ATOM 9400 O O . SER B 1 35 ? 13.156 63.555 184.551 1.00 28.31 35 SER B O 1
ATOM 9403 N N . LYS B 1 36 ? 11.386 64.844 185.066 1.00 32.34 36 LYS B N 1
ATOM 9404 C CA . LYS B 1 36 ? 11.043 65.118 183.680 1.00 32.34 36 LYS B CA 1
ATOM 9405 C C . LYS B 1 36 ? 11.679 66.398 183.163 1.00 32.34 36 LYS B C 1
ATOM 9406 O O . LYS B 1 36 ? 11.521 66.719 181.983 1.00 32.34 36 LYS B O 1
ATOM 9412 N N . ASP B 1 37 ? 12.397 67.128 184.014 1.00 32.88 37 ASP B N 1
ATOM 9413 C CA . ASP B 1 37 ? 13.042 68.373 183.628 1.00 32.88 37 ASP B CA 1
ATOM 9414 C C . ASP B 1 37 ? 14.533 68.230 183.391 1.00 32.88 37 ASP B C 1
ATOM 9415 O O . ASP B 1 37 ? 15.086 68.952 182.558 1.00 32.88 37 ASP B O 1
ATOM 9420 N N . PHE B 1 38 ? 15.199 67.325 184.098 1.00 30.98 38 PHE B N 1
ATOM 9421 C CA . PHE B 1 38 ? 16.648 67.190 184.036 1.00 30.98 38 PHE B CA 1
ATOM 9422 C C . PHE B 1 38 ? 16.982 65.776 183.595 1.00 30.98 38 PHE B C 1
ATOM 9423 O O . PHE B 1 38 ? 16.810 64.824 184.362 1.00 30.98 38 PHE B O 1
ATOM 9431 N N . ASP B 1 39 ? 17.462 65.643 182.364 1.00 29.80 39 ASP B N 1
ATOM 9432 C CA . ASP B 1 39 ? 17.855 64.360 181.802 1.00 29.80 39 ASP B CA 1
ATOM 9433 C C . ASP B 1 39 ? 19.360 64.218 181.962 1.00 29.80 39 ASP B C 1
ATOM 9434 O O . ASP B 1 39 ? 20.129 64.894 181.274 1.00 29.80 39 ASP B O 1
ATOM 9439 N N . PHE B 1 40 ? 19.778 63.350 182.876 1.00 24.58 40 PHE B N 1
ATOM 9440 C CA . PHE B 1 40 ? 21.196 63.084 183.051 1.00 24.58 40 PHE B CA 1
ATOM 9441 C C . PHE B 1 40 ? 21.698 62.225 181.903 1.00 24.58 40 PHE B C 1
ATOM 9442 O O . PHE B 1 40 ? 21.109 61.189 181.587 1.00 24.58 40 PHE B O 1
ATOM 9450 N N . LYS B 1 41 ? 22.780 62.659 181.272 1.00 23.26 41 LYS B N 1
ATOM 9451 C CA . LYS B 1 41 ? 23.324 61.974 180.113 1.00 23.26 41 LYS B CA 1
ATOM 9452 C C . LYS B 1 41 ? 24.435 61.024 180.531 1.00 23.26 41 LYS B C 1
ATOM 9453 O O . LYS B 1 41 ? 25.019 61.148 181.607 1.00 23.26 41 LYS B O 1
ATOM 9459 N N . PHE B 1 42 ? 24.719 60.066 179.656 1.00 22.95 42 PHE B N 1
ATOM 9460 C CA . PHE B 1 42 ? 25.639 58.984 179.957 1.00 22.95 42 PHE B CA 1
ATOM 9461 C C . PHE B 1 42 ? 26.725 58.917 178.895 1.00 22.95 42 PHE B C 1
ATOM 9462 O O . PHE B 1 42 ? 26.543 59.360 177.759 1.00 22.95 42 PHE B O 1
ATOM 9470 N N . ALA B 1 43 ? 27.863 58.354 179.281 1.00 22.66 43 ALA B N 1
ATOM 9471 C CA . ALA B 1 43 ? 29.025 58.256 178.414 1.00 22.66 43 ALA B CA 1
ATOM 9472 C C . ALA B 1 43 ? 29.049 56.907 177.712 1.00 22.66 43 ALA B C 1
ATOM 9473 O O . ALA B 1 43 ? 28.676 55.884 178.291 1.00 22.66 43 ALA B O 1
ATOM 9475 N N . ASP B 1 44 ? 29.490 56.915 176.459 1.00 24.23 44 ASP B N 1
ATOM 9476 C CA . ASP B 1 44 ? 29.587 55.693 175.682 1.00 24.23 44 ASP B CA 1
ATOM 9477 C C . ASP B 1 44 ? 30.718 54.811 176.194 1.00 24.23 44 ASP B C 1
ATOM 9478 O O . ASP B 1 44 ? 31.596 55.243 176.943 1.00 24.23 44 ASP B O 1
ATOM 9483 N N . GLY B 1 45 ? 30.690 53.555 175.767 1.00 23.45 45 GLY B N 1
ATOM 9484 C CA . GLY B 1 45 ? 31.791 52.651 176.005 1.00 23.45 45 GLY B CA 1
ATOM 9485 C C . GLY B 1 45 ? 31.348 51.215 176.150 1.00 23.45 45 GLY B C 1
ATOM 9486 O O . GLY B 1 45 ? 30.419 50.918 176.903 1.00 23.45 45 GLY B O 1
ATOM 9487 N N . ALA B 1 46 ? 32.022 50.310 175.445 1.00 22.15 46 ALA B N 1
ATOM 9488 C CA . ALA B 1 46 ? 31.688 48.895 175.481 1.00 22.15 46 ALA B CA 1
ATOM 9489 C C . ALA B 1 46 ? 32.879 48.037 175.868 1.00 22.15 46 ALA B C 1
ATOM 9490 O O . ALA B 1 46 ? 32.774 46.809 175.840 1.00 22.15 46 ALA B O 1
ATOM 9492 N N . ASP B 1 47 ? 34.000 48.645 176.222 1.00 21.00 47 ASP B N 1
ATOM 9493 C CA . ASP B 1 47 ? 35.167 47.928 176.701 1.00 21.00 47 ASP B CA 1
ATOM 9494 C C . ASP B 1 47 ? 35.164 47.930 178.221 1.00 21.00 47 ASP B C 1
ATOM 9495 O O . ASP B 1 47 ? 34.730 48.892 178.855 1.00 21.00 47 ASP B O 1
ATOM 9500 N N . ALA B 1 48 ? 35.632 46.829 178.803 1.00 18.66 48 ALA B N 1
ATOM 9501 C CA . ALA B 1 48 ? 35.608 46.702 180.254 1.00 18.66 48 ALA B CA 1
ATOM 9502 C C . ALA B 1 48 ? 36.846 47.309 180.900 1.00 18.66 48 ALA B C 1
ATOM 9503 O O . ALA B 1 48 ? 36.765 47.842 182.010 1.00 18.66 48 ALA B O 1
ATOM 9505 N N . ILE B 1 49 ? 38.002 47.231 180.238 1.00 17.95 49 ILE B N 1
ATOM 9506 C CA . ILE B 1 49 ? 39.184 47.912 180.759 1.00 17.95 49 ILE B CA 1
ATOM 9507 C C . ILE B 1 49 ? 39.016 49.418 180.647 1.00 17.95 49 ILE B C 1
ATOM 9508 O O . ILE B 1 49 ? 39.454 50.170 181.521 1.00 17.95 49 ILE B O 1
ATOM 9513 N N . ALA B 1 50 ? 38.395 49.880 179.561 1.00 17.59 50 ALA B N 1
ATOM 9514 C CA . ALA B 1 50 ? 38.080 51.295 179.422 1.00 17.59 50 ALA B CA 1
ATOM 9515 C C . ALA B 1 50 ? 37.093 51.743 180.486 1.00 17.59 50 ALA B C 1
ATOM 9516 O O . ALA B 1 50 ? 37.175 52.869 180.984 1.00 17.59 50 ALA B O 1
ATOM 9518 N N . ASN B 1 51 ? 36.149 50.874 180.846 1.00 17.80 51 ASN B N 1
ATOM 9519 C CA . ASN B 1 51 ? 35.160 51.216 181.862 1.00 17.80 51 ASN B CA 1
ATOM 9520 C C . ASN B 1 51 ? 35.821 51.520 183.195 1.00 17.80 51 ASN B C 1
ATOM 9521 O O . ASN B 1 51 ? 35.410 52.444 183.902 1.00 17.80 51 ASN B O 1
ATOM 9526 N N . VAL B 1 52 ? 36.846 50.753 183.560 1.00 17.03 52 VAL B N 1
ATOM 9527 C CA . VAL B 1 52 ? 37.539 50.996 184.820 1.00 17.03 52 VAL B CA 1
ATOM 9528 C C . VAL B 1 52 ? 38.212 52.357 184.790 1.00 17.03 52 VAL B C 1
ATOM 9529 O O . VAL B 1 52 ? 38.233 53.081 185.790 1.00 17.03 52 VAL B O 1
ATOM 9533 N N . LEU B 1 53 ? 38.775 52.722 183.640 1.00 16.13 53 LEU B N 1
ATOM 9534 C CA . LEU B 1 53 ? 39.448 54.004 183.495 1.00 16.13 53 LEU B CA 1
ATOM 9535 C C . LEU B 1 53 ? 38.468 55.161 183.533 1.00 16.13 53 LEU B C 1
ATOM 9536 O O . LEU B 1 53 ? 38.810 56.245 184.011 1.00 16.13 53 LEU B O 1
ATOM 9541 N N . GLN B 1 54 ? 37.260 54.960 183.007 1.00 16.93 54 GLN B N 1
ATOM 9542 C CA . GLN B 1 54 ? 36.269 56.028 182.989 1.00 16.93 54 GLN B CA 1
ATOM 9543 C C . GLN B 1 54 ? 35.750 56.330 184.384 1.00 16.93 54 GLN B C 1
ATOM 9544 O O . GLN B 1 54 ? 35.548 57.493 184.737 1.00 16.93 54 GLN B O 1
ATOM 9550 N N . GLN B 1 55 ? 35.522 55.300 185.190 1.00 17.77 55 GLN B N 1
ATOM 9551 C CA . GLN B 1 55 ? 34.981 55.514 186.524 1.00 17.77 55 GLN B CA 1
ATOM 9552 C C . GLN B 1 55 ? 36.025 56.018 187.507 1.00 17.77 55 GLN B C 1
ATOM 9553 O O . GLN B 1 55 ? 35.666 56.610 188.527 1.00 17.77 55 GLN B O 1
ATOM 9559 N N . MET B 1 56 ? 37.304 55.807 187.226 1.00 18.80 56 MET B N 1
ATOM 9560 C CA . MET B 1 56 ? 38.374 56.140 188.152 1.00 18.80 56 MET B CA 1
ATOM 9561 C C . MET B 1 56 ? 38.943 57.538 187.905 1.00 18.80 56 MET B C 1
ATOM 9562 O O . MET B 1 56 ? 39.842 57.973 188.629 1.00 18.80 56 MET B O 1
ATOM 9567 N N . GLU B 1 57 ? 38.413 58.268 186.927 1.00 19.45 57 GLU B N 1
ATOM 9568 C CA . GLU B 1 57 ? 38.826 59.647 186.710 1.00 19.45 57 GLU B CA 1
ATOM 9569 C C . GLU B 1 57 ? 38.481 60.501 187.918 1.00 19.45 57 GLU B C 1
ATOM 9570 O O . GLU B 1 57 ? 37.370 60.434 188.444 1.00 19.45 57 GLU B O 1
ATOM 9576 N N . HIS B 1 58 ? 39.428 61.336 188.341 1.00 19.58 58 HIS B N 1
ATOM 9577 C CA . HIS B 1 58 ? 39.194 62.197 189.493 1.00 19.58 58 HIS B CA 1
ATOM 9578 C C . HIS B 1 58 ? 38.102 63.226 189.246 1.00 19.58 58 HIS B C 1
ATOM 9579 O O . HIS B 1 58 ? 37.612 63.829 190.203 1.00 19.58 58 HIS B O 1
ATOM 9586 N N . GLY B 1 59 ? 37.722 63.452 187.995 1.00 19.59 59 GLY B N 1
ATOM 9587 C CA . GLY B 1 59 ? 36.724 64.446 187.677 1.00 19.59 59 GLY B CA 1
ATOM 9588 C C . GLY B 1 59 ? 35.288 64.012 187.805 1.00 19.59 59 GLY B C 1
ATOM 9589 O O . GLY B 1 59 ? 34.391 64.838 187.630 1.00 19.59 59 GLY B O 1
ATOM 9590 N N . VAL B 1 60 ? 35.031 62.742 188.099 1.00 18.65 60 VAL B N 1
ATOM 9591 C CA . VAL B 1 60 ? 33.677 62.232 188.244 1.00 18.65 60 VAL B CA 1
ATOM 9592 C C . VAL B 1 60 ? 33.545 61.600 189.618 1.00 18.65 60 VAL B C 1
ATOM 9593 O O . VAL B 1 60 ? 34.531 61.276 190.281 1.00 18.65 60 VAL B O 1
ATOM 9597 N N . ALA B 1 61 ? 32.300 61.442 190.052 1.00 18.23 61 ALA B N 1
ATOM 9598 C CA . ALA B 1 61 ? 32.011 60.747 191.294 1.00 18.23 61 ALA B CA 1
ATOM 9599 C C . ALA B 1 61 ? 30.754 59.923 191.097 1.00 18.23 61 ALA B C 1
ATOM 9600 O O . ALA B 1 61 ? 29.771 60.413 190.539 1.00 18.23 61 ALA B O 1
ATOM 9602 N N . GLN B 1 62 ? 30.801 58.670 191.536 1.00 18.12 62 GLN B N 1
ATOM 9603 C CA . GLN B 1 62 ? 29.613 57.829 191.524 1.00 18.12 62 GLN B CA 1
ATOM 9604 C C . GLN B 1 62 ? 28.725 58.163 192.713 1.00 18.12 62 GLN B C 1
ATOM 9605 O O . GLN B 1 62 ? 27.569 58.562 192.549 1.00 18.12 62 GLN B O 1
ATOM 9611 N N . HIS B 1 63 ? 29.261 58.020 193.918 1.00 18.55 63 HIS B N 1
ATOM 9612 C CA . HIS B 1 63 ? 28.576 58.379 195.149 1.00 18.55 63 HIS B CA 1
ATOM 9613 C C . HIS B 1 63 ? 29.319 59.534 195.798 1.00 18.55 63 HIS B C 1
ATOM 9614 O O . HIS B 1 63 ? 30.533 59.457 196.000 1.00 18.55 63 HIS B O 1
ATOM 9621 N N . GLN B 1 64 ? 28.596 60.598 196.116 1.00 20.85 64 GLN B N 1
ATOM 9622 C CA . GLN B 1 64 ? 29.220 61.753 196.738 1.00 20.85 64 GLN B CA 1
ATOM 9623 C C . GLN B 1 64 ? 29.672 61.416 198.153 1.00 20.85 64 GLN B C 1
ATOM 9624 O O . GLN B 1 64 ? 29.120 60.533 198.809 1.00 20.85 64 GLN B O 1
ATOM 9630 N N . LEU B 1 65 ? 30.702 62.125 198.616 1.00 21.48 65 LEU B N 1
ATOM 9631 C CA . LEU B 1 65 ? 31.316 61.778 199.894 1.00 21.48 65 LEU B CA 1
ATOM 9632 C C . LEU B 1 65 ? 30.379 62.040 201.061 1.00 21.48 65 LEU B C 1
ATOM 9633 O O . LEU B 1 65 ? 30.519 61.414 202.115 1.00 21.48 65 LEU B O 1
ATOM 9638 N N . GLY B 1 66 ? 29.441 62.960 200.908 1.00 22.88 66 GLY B N 1
ATOM 9639 C CA . GLY B 1 66 ? 28.440 63.136 201.932 1.00 22.88 66 GLY B CA 1
ATOM 9640 C C . GLY B 1 66 ? 27.358 62.090 201.928 1.00 22.88 66 GLY B C 1
ATOM 9641 O O . GLY B 1 66 ? 26.512 62.073 202.822 1.00 22.88 66 GLY B O 1
ATOM 9642 N N . ASP B 1 67 ? 27.367 61.204 200.937 1.00 22.27 67 ASP B N 1
ATOM 9643 C CA . ASP B 1 67 ? 26.384 60.142 200.804 1.00 22.27 67 ASP B CA 1
ATOM 9644 C C . ASP B 1 67 ? 26.992 58.771 201.075 1.00 22.27 67 ASP B C 1
ATOM 9645 O O . ASP B 1 67 ? 26.557 57.774 200.499 1.00 22.27 67 ASP B O 1
ATOM 9650 N N . MET B 1 68 ? 28.005 58.706 201.937 1.00 21.35 68 MET B N 1
ATOM 9651 C CA . MET B 1 68 ? 28.703 57.454 202.216 1.00 21.35 68 MET B CA 1
ATOM 9652 C C . MET B 1 68 ? 29.149 57.457 203.669 1.00 21.35 68 MET B C 1
ATOM 9653 O O . MET B 1 68 ? 30.025 58.240 204.040 1.00 21.35 68 MET B O 1
ATOM 9658 N N . ASN B 1 69 ? 28.543 56.606 204.490 1.00 19.62 69 ASN B N 1
ATOM 9659 C CA . ASN B 1 69 ? 29.042 56.336 205.839 1.00 19.62 69 ASN B CA 1
ATOM 9660 C C . ASN B 1 69 ? 29.841 55.034 205.865 1.00 19.62 69 ASN B C 1
ATOM 9661 O O . ASN B 1 69 ? 29.563 54.122 206.633 1.00 19.62 69 ASN B O 1
ATOM 9666 N N . VAL B 1 70 ? 30.862 54.965 205.016 1.00 19.03 70 VAL B N 1
ATOM 9667 C CA . VAL B 1 70 ? 31.564 53.705 204.800 1.00 19.03 70 VAL B CA 1
ATOM 9668 C C . VAL B 1 70 ? 32.478 53.361 205.971 1.00 19.03 70 VAL B C 1
ATOM 9669 O O . VAL B 1 70 ? 32.621 52.191 206.330 1.00 19.03 70 VAL B O 1
ATOM 9673 N N . ARG B 1 71 ? 33.118 54.359 206.577 1.00 19.58 71 ARG B N 1
ATOM 9674 C CA . ARG B 1 71 ? 34.138 54.117 207.599 1.00 19.58 71 ARG B CA 1
ATOM 9675 C C . ARG B 1 71 ? 33.487 53.986 208.974 1.00 19.58 71 ARG B C 1
ATOM 9676 O O . ARG B 1 71 ? 33.603 54.842 209.849 1.00 19.58 71 ARG B O 1
ATOM 9684 N N . THR B 1 72 ? 32.782 52.876 209.145 1.00 19.60 72 THR B N 1
ATOM 9685 C CA . THR B 1 72 ? 32.154 52.527 210.408 1.00 19.60 72 THR B CA 1
ATOM 9686 C C . THR B 1 72 ? 32.494 51.088 210.742 1.00 19.60 72 THR B C 1
ATOM 9687 O O . THR B 1 72 ? 32.766 50.279 209.853 1.00 19.60 72 THR B O 1
ATOM 9691 N N . ASP B 1 73 ? 32.480 50.774 212.035 1.00 20.23 73 ASP B N 1
ATOM 9692 C CA . ASP B 1 73 ? 32.717 49.409 212.498 1.00 20.23 73 ASP B CA 1
ATOM 9693 C C . ASP B 1 73 ? 31.462 48.585 212.233 1.00 20.23 73 ASP B C 1
ATOM 9694 O O . ASP B 1 73 ? 30.621 48.365 213.102 1.00 20.23 73 ASP B O 1
ATOM 9699 N N . GLY B 1 74 ? 31.354 48.112 211.000 1.00 18.55 74 GLY B N 1
ATOM 9700 C CA . GLY B 1 74 ? 30.150 47.479 210.516 1.00 18.55 74 GLY B CA 1
ATOM 9701 C C . GLY B 1 74 ? 29.115 48.504 210.093 1.00 18.55 74 GLY B C 1
ATOM 9702 O O . GLY B 1 74 ? 29.168 49.674 210.461 1.00 18.55 74 GLY B O 1
ATOM 9703 N N . LEU B 1 75 ? 28.153 48.048 209.295 1.00 17.19 75 LEU B N 1
ATOM 9704 C CA . LEU B 1 75 ? 27.024 48.874 208.864 1.00 17.19 75 LEU B CA 1
ATOM 9705 C C . LEU B 1 75 ? 27.493 50.134 208.129 1.00 17.19 75 LEU B C 1
ATOM 9706 O O . LEU B 1 75 ? 27.364 51.260 208.607 1.00 17.19 75 LEU B O 1
ATOM 9711 N N . ALA B 1 76 ? 28.067 49.907 206.957 1.00 17.26 76 ALA B N 1
ATOM 9712 C CA . ALA B 1 76 ? 28.322 50.993 206.028 1.00 17.26 76 ALA B CA 1
ATOM 9713 C C . ALA B 1 76 ? 27.053 51.286 205.245 1.00 17.26 76 ALA B C 1
ATOM 9714 O O . ALA B 1 76 ? 26.458 50.380 204.661 1.00 17.26 76 ALA B O 1
ATOM 9716 N N . THR B 1 77 ? 26.634 52.545 205.237 1.00 17.71 77 THR B N 1
ATOM 9717 C CA . THR B 1 77 ? 25.424 52.955 204.544 1.00 17.71 77 THR B CA 1
ATOM 9718 C C . THR B 1 77 ? 25.760 53.935 203.431 1.00 17.71 77 THR B C 1
ATOM 9719 O O . THR B 1 77 ? 26.734 54.685 203.513 1.00 17.71 77 THR B O 1
ATOM 9723 N N . VAL B 1 78 ? 24.943 53.916 202.385 1.00 17.34 78 VAL B N 1
ATOM 9724 C CA . VAL B 1 78 ? 25.064 54.820 201.251 1.00 17.34 78 VAL B CA 1
ATOM 9725 C C . VAL B 1 78 ? 23.689 55.415 201.001 1.00 17.34 78 VAL B C 1
ATOM 9726 O O . VAL B 1 78 ? 22.694 54.687 200.976 1.00 17.34 78 VAL B O 1
ATOM 9730 N N . SER B 1 79 ? 23.626 56.730 200.825 1.00 19.08 79 SER B N 1
ATOM 9731 C CA . SER B 1 79 ? 22.369 57.456 200.912 1.00 19.08 79 SER B CA 1
ATOM 9732 C C . SER B 1 79 ? 21.983 58.101 199.587 1.00 19.08 79 SER B C 1
ATOM 9733 O O . SER B 1 79 ? 22.784 58.224 198.659 1.00 19.08 79 SER B O 1
ATOM 9736 N N . ALA B 1 80 ? 20.716 58.506 199.520 1.00 17.98 80 ALA B N 1
ATOM 9737 C CA . ALA B 1 80 ? 20.160 59.246 198.397 1.00 17.98 80 ALA B CA 1
ATOM 9738 C C . ALA B 1 80 ? 19.064 60.153 198.931 1.00 17.98 80 ALA B C 1
ATOM 9739 O O . ALA B 1 80 ? 18.531 59.930 200.018 1.00 17.98 80 ALA B O 1
ATOM 9741 N N . VAL B 1 81 ? 18.738 61.190 198.166 1.00 18.52 81 VAL B N 1
ATOM 9742 C CA . VAL B 1 81 ? 17.780 62.206 198.585 1.00 18.52 81 VAL B CA 1
ATOM 9743 C C . VAL B 1 81 ? 16.728 62.380 197.500 1.00 18.52 81 VAL B C 1
ATOM 9744 O O . VAL B 1 81 ? 17.063 62.541 196.323 1.00 18.52 81 VAL B O 1
ATOM 9748 N N . LEU B 1 82 ? 15.463 62.356 197.897 1.00 18.43 82 LEU B N 1
ATOM 9749 C CA . LEU B 1 82 ? 14.347 62.633 197.005 1.00 18.43 82 LEU B CA 1
ATOM 9750 C C . LEU B 1 82 ? 13.875 64.056 197.249 1.00 18.43 82 LEU B C 1
ATOM 9751 O O . LEU B 1 82 ? 13.409 64.374 198.344 1.00 18.43 82 LEU B O 1
ATOM 9756 N N . ASN B 1 83 ? 13.982 64.904 196.237 1.00 19.58 83 ASN B N 1
ATOM 9757 C CA . ASN B 1 83 ? 13.606 66.303 196.360 1.00 19.58 83 ASN B CA 1
ATOM 9758 C C . ASN B 1 83 ? 12.238 66.509 195.733 1.00 19.58 83 ASN B C 1
ATOM 9759 O O . ASN B 1 83 ? 12.056 66.248 194.542 1.00 19.58 83 ASN B O 1
ATOM 9764 N N . GLY B 1 84 ? 11.282 66.979 196.531 1.00 20.43 84 GLY B N 1
ATOM 9765 C CA . GLY B 1 84 ? 9.986 67.354 196.000 1.00 20.43 84 GLY B CA 1
ATOM 9766 C C . GLY B 1 84 ? 10.080 68.725 195.369 1.00 20.43 84 GLY B C 1
ATOM 9767 O O . GLY B 1 84 ? 10.527 69.683 196.005 1.00 20.43 84 GLY B O 1
ATOM 9768 N N . ARG B 1 85 ? 9.675 68.824 194.109 1.00 22.11 85 ARG B N 1
ATOM 9769 C CA . ARG B 1 85 ? 9.874 70.058 193.365 1.00 22.11 85 ARG B CA 1
ATOM 9770 C C . ARG B 1 85 ? 8.708 71.022 193.477 1.00 22.11 85 ARG B C 1
ATOM 9771 O O . ARG B 1 85 ? 8.757 72.093 192.867 1.00 22.11 85 ARG B O 1
ATOM 9779 N N . LYS B 1 86 ? 7.665 70.682 194.231 1.00 22.94 86 LYS B N 1
ATOM 9780 C CA . LYS B 1 86 ? 6.526 71.574 194.400 1.00 22.94 86 LYS B CA 1
ATOM 9781 C C . LYS B 1 86 ? 6.577 72.327 195.725 1.00 22.94 86 LYS B C 1
ATOM 9782 O O . LYS B 1 86 ? 6.642 73.557 195.734 1.00 22.94 86 LYS B O 1
ATOM 9788 N N . ARG B 1 87 ? 6.567 71.612 196.849 1.00 23.74 87 ARG B N 1
ATOM 9789 C CA . ARG B 1 87 ? 6.631 72.249 198.157 1.00 23.74 87 ARG B CA 1
ATOM 9790 C C . ARG B 1 87 ? 8.023 72.198 198.765 1.00 23.74 87 ARG B C 1
ATOM 9791 O O . ARG B 1 87 ? 8.198 72.627 199.907 1.00 23.74 87 ARG B O 1
ATOM 9799 N N . LYS B 1 88 ? 9.007 71.680 198.029 1.00 23.32 88 LYS B N 1
ATOM 9800 C CA . LYS B 1 88 ? 10.423 71.796 198.378 1.00 23.32 88 LYS B CA 1
ATOM 9801 C C . LYS B 1 88 ? 10.761 71.066 199.674 1.00 23.32 88 LYS B C 1
ATOM 9802 O O . LYS B 1 88 ? 11.568 71.535 200.477 1.00 23.32 88 LYS B O 1
ATOM 9808 N N . ILE B 1 89 ? 10.153 69.903 199.881 1.00 21.60 89 ILE B N 1
ATOM 9809 C CA . ILE B 1 89 ? 10.473 69.040 201.009 1.00 21.60 89 ILE B CA 1
ATOM 9810 C C . ILE B 1 89 ? 11.260 67.853 200.480 1.00 21.60 89 ILE B C 1
ATOM 9811 O O . ILE B 1 89 ? 11.016 67.383 199.365 1.00 21.60 89 ILE B O 1
ATOM 9816 N N . ALA B 1 90 ? 12.224 67.392 201.262 1.00 22.05 90 ALA B N 1
ATOM 9817 C CA . ALA B 1 90 ? 13.111 66.316 200.853 1.00 22.05 90 ALA B CA 1
ATOM 9818 C C . ALA B 1 90 ? 12.882 65.092 201.722 1.00 22.05 90 ALA B C 1
ATOM 9819 O O . ALA B 1 90 ? 12.122 65.112 202.691 1.00 22.05 90 ALA B O 1
ATOM 9821 N N . ASN B 1 91 ? 13.567 64.014 201.365 1.00 20.89 91 ASN B N 1
ATOM 9822 C CA . ASN B 1 91 ? 13.347 62.725 202.006 1.00 20.89 91 ASN B CA 1
ATOM 9823 C C . ASN B 1 91 ? 14.569 61.868 201.726 1.00 20.89 91 ASN B C 1
ATOM 9824 O O . ASN B 1 91 ? 14.875 61.597 200.564 1.00 20.89 91 ASN B O 1
ATOM 9829 N N . GLN B 1 92 ? 15.265 61.454 202.778 1.00 21.06 92 GLN B N 1
ATOM 9830 C CA . GLN B 1 92 ? 16.549 60.780 202.662 1.00 21.06 92 GLN B CA 1
ATOM 9831 C C . GLN B 1 92 ? 16.373 59.272 202.764 1.00 21.06 92 GLN B C 1
ATOM 9832 O O . GLN B 1 92 ? 15.665 58.777 203.644 1.00 21.06 92 GLN B O 1
ATOM 9838 N N . TYR B 1 93 ? 17.027 58.546 201.863 1.00 17.85 93 TYR B N 1
ATOM 9839 C CA . TYR B 1 93 ? 16.951 57.096 201.802 1.00 17.85 93 TYR B CA 1
ATOM 9840 C C . TYR B 1 93 ? 18.343 56.507 201.927 1.00 17.85 93 TYR B C 1
ATOM 9841 O O . TYR B 1 93 ? 19.301 57.045 201.373 1.00 17.85 93 TYR B O 1
ATOM 9850 N N . MET B 1 94 ? 18.452 55.405 202.655 1.00 18.96 94 MET B N 1
ATOM 9851 C CA . MET B 1 94 ? 19.731 54.776 202.937 1.00 18.96 94 MET B CA 1
ATOM 9852 C C . MET B 1 94 ? 19.763 53.367 202.365 1.00 18.96 94 MET B C 1
ATOM 9853 O O . MET B 1 94 ? 18.779 52.860 201.829 1.00 18.96 94 MET B O 1
ATOM 9858 N N . MET B 1 95 ? 20.925 52.738 202.493 1.00 17.94 95 MET B N 1
ATOM 9859 C CA . MET B 1 95 ? 21.151 51.413 201.930 1.00 17.94 95 MET B CA 1
ATOM 9860 C C . MET B 1 95 ? 22.308 50.806 202.707 1.00 17.94 95 MET B C 1
ATOM 9861 O O . MET B 1 95 ? 23.425 51.317 202.639 1.00 17.94 95 MET B O 1
ATOM 9866 N N . HIS B 1 96 ? 22.039 49.738 203.450 1.00 16.46 96 HIS B N 1
ATOM 9867 C CA . HIS B 1 96 ? 22.936 49.261 204.492 1.00 16.46 96 HIS B CA 1
ATOM 9868 C C . HIS B 1 96 ? 23.771 48.089 203.999 1.00 16.46 96 HIS B C 1
ATOM 9869 O O . HIS B 1 96 ? 23.228 47.098 203.507 1.00 16.46 96 HIS B O 1
ATOM 9876 N N . PHE B 1 97 ? 25.086 48.201 204.151 1.00 15.47 97 PHE B N 1
ATOM 9877 C CA . PHE B 1 97 ? 26.022 47.134 203.840 1.00 15.47 97 PHE B CA 1
ATOM 9878 C C . PHE B 1 97 ? 26.663 46.623 205.119 1.00 15.47 97 PHE B C 1
ATOM 9879 O O . PHE B 1 97 ? 26.753 47.338 206.116 1.00 15.47 97 PHE B O 1
ATOM 9887 N N . ASP B 1 98 ? 27.118 45.380 205.079 1.00 16.47 98 ASP B N 1
ATOM 9888 C CA . ASP B 1 98 ? 27.800 44.765 206.205 1.00 16.47 98 ASP B CA 1
ATOM 9889 C C . ASP B 1 98 ? 29.297 44.716 205.980 1.00 16.47 98 ASP B C 1
ATOM 9890 O O . ASP B 1 98 ? 29.766 44.457 204.868 1.00 16.47 98 ASP B O 1
ATOM 9895 N N . LEU B 1 99 ? 30.041 44.963 207.050 1.00 17.52 99 LEU B N 1
ATOM 9896 C CA . LEU B 1 99 ? 31.484 44.817 207.039 1.00 17.52 99 LEU B CA 1
ATOM 9897 C C . LEU B 1 99 ? 31.944 43.780 208.050 1.00 17.52 99 LEU B C 1
ATOM 9898 O O . LEU B 1 99 ? 33.143 43.680 208.320 1.00 17.52 99 LEU B O 1
ATOM 9903 N N . PHE B 1 100 ? 31.022 43.017 208.620 1.00 17.50 100 PHE B N 1
ATOM 9904 C CA . PHE B 1 100 ? 31.351 41.875 209.454 1.00 17.50 100 PHE B CA 1
ATOM 9905 C C . PHE B 1 100 ? 31.511 40.638 208.586 1.00 17.50 100 PHE B C 1
ATOM 9906 O O . PHE B 1 100 ? 30.874 40.503 207.540 1.00 17.50 100 PHE B O 1
ATOM 9914 N N . GLY B 1 101 ? 32.367 39.730 209.028 1.00 16.93 101 GLY B N 1
ATOM 9915 C CA . GLY B 1 101 ? 32.569 38.489 208.320 1.00 16.93 101 GLY B CA 1
ATOM 9916 C C . GLY B 1 101 ? 31.652 37.368 208.737 1.00 16.93 101 GLY B C 1
ATOM 9917 O O . GLY B 1 101 ? 31.864 36.228 208.320 1.00 16.93 101 GLY B O 1
ATOM 9918 N N . ARG B 1 102 ? 30.640 37.653 209.555 1.00 17.63 102 ARG B N 1
ATOM 9919 C CA . ARG B 1 102 ? 29.743 36.601 210.016 1.00 17.63 102 ARG B CA 1
ATOM 9920 C C . ARG B 1 102 ? 29.045 35.918 208.849 1.00 17.63 102 ARG B C 1
ATOM 9921 O O . ARG B 1 102 ? 28.793 34.709 208.890 1.00 17.63 102 ARG B O 1
ATOM 9929 N N . ALA B 1 103 ? 28.720 36.675 207.800 1.00 18.58 103 ALA B N 1
ATOM 9930 C CA . ALA B 1 103 ? 28.029 36.144 206.625 1.00 18.58 103 ALA B CA 1
ATOM 9931 C C . ALA B 1 103 ? 28.822 36.519 205.381 1.00 18.58 103 ALA B C 1
ATOM 9932 O O . ALA B 1 103 ? 28.502 37.498 204.712 1.00 18.58 103 ALA B O 1
ATOM 9934 N N . ALA B 1 104 ? 29.839 35.720 205.058 1.00 19.82 104 ALA B N 1
ATOM 9935 C CA . ALA B 1 104 ? 30.624 35.919 203.845 1.00 19.82 104 ALA B CA 1
ATOM 9936 C C . ALA B 1 104 ? 30.470 34.755 202.876 1.00 19.82 104 ALA B C 1
ATOM 9937 O O . ALA B 1 104 ? 30.068 34.967 201.728 1.00 19.82 104 ALA B O 1
ATOM 9939 N N . ARG B 1 105 ? 30.788 33.534 203.301 1.00 20.86 105 ARG B N 1
ATOM 9940 C CA . ARG B 1 105 ? 30.475 32.308 202.571 1.00 20.86 105 ARG B CA 1
ATOM 9941 C C . ARG B 1 105 ? 31.145 32.184 201.206 1.00 20.86 105 ARG B C 1
ATOM 9942 O O . ARG B 1 105 ? 30.897 31.211 200.491 1.00 20.86 105 ARG B O 1
ATOM 9950 N N . SER B 1 106 ? 31.988 33.136 200.825 1.00 20.32 106 SER B N 1
ATOM 9951 C CA . SER B 1 106 ? 32.728 33.061 199.573 1.00 20.32 106 SER B CA 1
ATOM 9952 C C . SER B 1 106 ? 34.213 32.970 199.876 1.00 20.32 106 SER B C 1
ATOM 9953 O O . SER B 1 106 ? 34.723 33.713 200.718 1.00 20.32 106 SER B O 1
ATOM 9956 N N . THR B 1 107 ? 34.898 32.057 199.196 1.00 19.75 107 THR B N 1
ATOM 9957 C CA . THR B 1 107 ? 36.338 31.903 199.310 1.00 19.75 107 THR B CA 1
ATOM 9958 C C . THR B 1 107 ? 36.958 31.970 197.924 1.00 19.75 107 THR B C 1
ATOM 9959 O O . THR B 1 107 ? 36.297 31.701 196.921 1.00 19.75 107 THR B O 1
ATOM 9963 N N . VAL B 1 108 ? 38.230 32.353 197.875 1.00 18.23 108 VAL B N 1
ATOM 9964 C CA . VAL B 1 108 ? 38.998 32.369 196.636 1.00 18.23 108 VAL B CA 1
ATOM 9965 C C . VAL B 1 108 ? 40.396 31.847 196.926 1.00 18.23 108 VAL B C 1
ATOM 9966 O O . VAL B 1 108 ? 41.021 32.243 197.914 1.00 18.23 108 VAL B O 1
ATOM 9970 N N . ARG B 1 109 ? 40.880 30.945 196.075 1.00 20.30 109 ARG B N 1
ATOM 9971 C CA . ARG B 1 109 ? 42.200 30.362 196.236 1.00 20.30 109 ARG B CA 1
ATOM 9972 C C . ARG B 1 109 ? 42.875 30.324 194.877 1.00 20.30 109 ARG B C 1
ATOM 9973 O O . ARG B 1 109 ? 42.213 30.240 193.843 1.00 20.30 109 ARG B O 1
ATOM 9981 N N . MET B 1 110 ? 44.199 30.400 194.882 1.00 19.70 110 MET B N 1
ATOM 9982 C CA . MET B 1 110 ? 44.989 30.356 193.663 1.00 19.70 110 MET B CA 1
ATOM 9983 C C . MET B 1 110 ? 45.972 29.204 193.764 1.00 19.70 110 MET B C 1
ATOM 9984 O O . MET B 1 110 ? 46.605 29.009 194.804 1.00 19.70 110 MET B O 1
ATOM 9989 N N . GLU B 1 111 ? 46.088 28.432 192.691 1.00 22.68 111 GLU B N 1
ATOM 9990 C CA . GLU B 1 111 ? 46.972 27.276 192.645 1.00 22.68 111 GLU B CA 1
ATOM 9991 C C . GLU B 1 111 ? 48.158 27.575 191.742 1.00 22.68 111 GLU B C 1
ATOM 9992 O O . GLU B 1 111 ? 47.983 28.049 190.617 1.00 22.68 111 GLU B O 1
ATOM 9998 N N . SER B 1 112 ? 49.358 27.302 192.239 1.00 20.25 112 SER B N 1
ATOM 9999 C CA . SER B 1 112 ? 50.582 27.544 191.480 1.00 20.25 112 SER B CA 1
ATOM 10000 C C . SER B 1 112 ? 51.031 26.301 190.721 1.00 20.25 112 SER B C 1
ATOM 10001 O O . SER B 1 112 ? 52.186 25.901 190.787 1.00 20.25 112 SER B O 1
ATOM 10004 N N . ARG B 1 113 ? 50.124 25.691 189.969 1.00 21.40 113 ARG B N 1
ATOM 10005 C CA . ARG B 1 113 ? 50.431 24.440 189.293 1.00 21.40 113 ARG B CA 1
ATOM 10006 C C . ARG B 1 113 ? 51.268 24.703 188.052 1.00 21.40 113 ARG B C 1
ATOM 10007 O O . ARG B 1 113 ? 50.922 25.553 187.230 1.00 21.40 113 ARG B O 1
ATOM 10015 N N . ILE B 1 114 ? 52.362 23.965 187.916 1.00 18.79 114 ILE B N 1
ATOM 10016 C CA . ILE B 1 114 ? 53.258 24.076 186.775 1.00 18.79 114 ILE B CA 1
ATOM 10017 C C . ILE B 1 114 ? 53.198 22.775 185.995 1.00 18.79 114 ILE B C 1
ATOM 10018 O O . ILE B 1 114 ? 53.037 21.699 186.576 1.00 18.79 114 ILE B O 1
ATOM 10023 N N . GLN B 1 115 ? 53.306 22.878 184.680 1.00 20.82 115 GLN B N 1
ATOM 10024 C CA . GLN B 1 115 ? 53.318 21.729 183.794 1.00 20.82 115 GLN B CA 1
ATOM 10025 C C . GLN B 1 115 ? 54.633 21.685 183.034 1.00 20.82 115 GLN B C 1
ATOM 10026 O O . GLN B 1 115 ? 55.396 22.649 183.014 1.00 20.82 115 GLN B O 1
ATOM 10032 N N . SER B 1 116 ? 54.894 20.552 182.399 1.00 22.27 116 SER B N 1
ATOM 10033 C CA . SER B 1 116 ? 56.089 20.399 181.588 1.00 22.27 116 SER B CA 1
ATOM 10034 C C . SER B 1 116 ? 55.818 20.855 180.163 1.00 22.27 116 SER B C 1
ATOM 10035 O O . SER B 1 116 ? 54.684 20.821 179.685 1.00 22.27 116 SER B O 1
ATOM 10038 N N . PHE B 1 117 ? 56.875 21.288 179.484 1.00 25.02 117 PHE B N 1
ATOM 10039 C CA . PHE B 1 117 ? 56.742 21.819 178.138 1.00 25.02 117 PHE B CA 1
ATOM 10040 C C . PHE B 1 117 ? 58.057 21.633 177.399 1.00 25.02 117 PHE B C 1
ATOM 10041 O O . PHE B 1 117 ? 59.088 21.307 177.991 1.00 25.02 117 PHE B O 1
ATOM 10049 N N . GLY B 1 118 ? 58.009 21.844 176.085 1.00 37.40 118 GLY B N 1
ATOM 10050 C CA . GLY B 1 118 ? 59.206 21.751 175.275 1.00 37.40 118 GLY B CA 1
ATOM 10051 C C . GLY B 1 118 ? 59.726 20.339 175.119 1.00 37.40 118 GLY B C 1
ATOM 10052 O O . GLY B 1 118 ? 60.762 19.998 175.696 1.00 37.40 118 GLY B O 1
ATOM 10053 N N . GLU B 1 119 ? 59.005 19.511 174.354 1.00 43.56 119 GLU B N 1
ATOM 10054 C CA . GLU B 1 119 ? 59.353 18.098 174.216 1.00 43.56 119 GLU B CA 1
ATOM 10055 C C . GLU B 1 119 ? 60.820 17.913 173.843 1.00 43.56 119 GLU B C 1
ATOM 10056 O O . GLU B 1 119 ? 61.525 17.090 174.438 1.00 43.56 119 GLU B O 1
ATOM 10062 N N . GLY B 1 120 ? 61.292 18.652 172.842 1.00 47.47 120 GLY B N 1
ATOM 10063 C CA . GLY B 1 120 ? 62.722 18.743 172.624 1.00 47.47 120 GLY B CA 1
ATOM 10064 C C . GLY B 1 120 ? 63.217 20.174 172.609 1.00 47.47 120 GLY B C 1
ATOM 10065 O O . GLY B 1 120 ? 62.966 20.901 171.644 1.00 47.47 120 GLY B O 1
ATOM 10066 N N . LYS B 1 121 ? 63.936 20.591 173.658 1.00 41.16 121 LYS B N 1
ATOM 10067 C CA . LYS B 1 121 ? 64.494 21.937 173.704 1.00 41.16 121 LYS B CA 1
ATOM 10068 C C . LYS B 1 121 ? 65.876 22.022 174.340 1.00 41.16 121 LYS B C 1
ATOM 10069 O O . LYS B 1 121 ? 66.382 23.136 174.507 1.00 41.16 121 LYS B O 1
ATOM 10075 N N . ASP B 1 122 ? 66.495 20.899 174.706 1.00 35.64 122 ASP B N 1
ATOM 10076 C CA . ASP B 1 122 ? 67.871 20.879 175.192 1.00 35.64 122 ASP B CA 1
ATOM 10077 C C . ASP B 1 122 ? 68.064 21.748 176.431 1.00 35.64 122 ASP B C 1
ATOM 10078 O O . ASP B 1 122 ? 68.600 22.855 176.348 1.00 35.64 122 ASP B O 1
ATOM 10083 N N . VAL B 1 123 ? 67.557 21.270 177.566 1.00 29.65 123 VAL B N 1
ATOM 10084 C CA . VAL B 1 123 ? 67.641 21.911 178.877 1.00 29.65 123 VAL B CA 1
ATOM 10085 C C . VAL B 1 123 ? 69.007 22.524 179.165 1.00 29.65 123 VAL B C 1
ATOM 10086 O O . VAL B 1 123 ? 69.096 23.587 179.784 1.00 29.65 123 VAL B O 1
ATOM 10090 N N . ASP B 1 124 ? 70.082 21.864 178.735 1.00 30.49 124 ASP B N 1
ATOM 10091 C CA . ASP B 1 124 ? 71.414 22.308 179.131 1.00 30.49 124 ASP B CA 1
ATOM 10092 C C . ASP B 1 124 ? 71.848 23.569 178.399 1.00 30.49 124 ASP B C 1
ATOM 10093 O O . ASP B 1 124 ? 72.778 24.247 178.848 1.00 30.49 124 ASP B O 1
ATOM 10098 N N . ASN B 1 125 ? 71.215 23.898 177.275 1.00 28.03 125 ASN B N 1
ATOM 10099 C CA . ASN B 1 125 ? 71.571 25.133 176.586 1.00 28.03 125 ASN B CA 1
ATOM 10100 C C . ASN B 1 125 ? 70.773 26.327 177.083 1.00 28.03 125 ASN B C 1
ATOM 10101 O O . ASN B 1 125 ? 71.242 27.460 176.960 1.00 28.03 125 ASN B O 1
ATOM 10106 N N . PHE B 1 126 ? 69.570 26.115 177.620 1.00 19.64 126 PHE B N 1
ATOM 10107 C CA . PHE B 1 126 ? 68.908 27.210 178.318 1.00 19.64 126 PHE B CA 1
ATOM 10108 C C . PHE B 1 126 ? 69.622 27.531 179.616 1.00 19.64 126 PHE B C 1
ATOM 10109 O O . PHE B 1 126 ? 69.798 28.703 179.959 1.00 19.64 126 PHE B O 1
ATOM 10117 N N . MET B 1 127 ? 70.032 26.503 180.356 1.00 20.18 127 MET B N 1
ATOM 10118 C CA . MET B 1 127 ? 70.737 26.731 181.608 1.00 20.18 127 MET B CA 1
ATOM 10119 C C . MET B 1 127 ? 71.994 27.555 181.394 1.00 20.18 127 MET B C 1
ATOM 10120 O O . MET B 1 127 ? 72.461 28.224 182.319 1.00 20.18 127 MET B O 1
ATOM 10125 N N . ALA B 1 128 ? 72.562 27.508 180.188 1.00 19.38 128 ALA B N 1
ATOM 10126 C CA . ALA B 1 128 ? 73.696 28.361 179.857 1.00 19.38 128 ALA B CA 1
ATOM 10127 C C . ALA B 1 128 ? 73.262 29.802 179.636 1.00 19.38 128 ALA B C 1
ATOM 10128 O O . ALA B 1 128 ? 73.938 30.732 180.083 1.00 19.38 128 ALA B O 1
ATOM 10130 N N . LYS B 1 129 ? 72.146 30.010 178.935 1.00 18.71 129 LYS B N 1
ATOM 10131 C CA . LYS B 1 129 ? 71.643 31.363 178.725 1.00 18.71 129 LYS B CA 1
ATOM 10132 C C . LYS B 1 129 ? 71.254 32.017 180.039 1.00 18.71 129 LYS B C 1
ATOM 10133 O O . LYS B 1 129 ? 71.556 33.191 180.270 1.00 18.71 129 LYS B O 1
ATOM 10139 N N . PHE B 1 130 ? 70.574 31.272 180.909 1.00 17.00 130 PHE B N 1
ATOM 10140 C CA . PHE B 1 130 ? 70.073 31.846 182.151 1.00 17.00 130 PHE B CA 1
ATOM 10141 C C . PHE B 1 130 ? 71.212 32.333 183.032 1.00 17.00 130 PHE B C 1
ATOM 10142 O O . PHE B 1 130 ? 71.193 33.466 183.518 1.00 17.00 130 PHE B O 1
ATOM 10150 N N . HIS B 1 131 ? 72.224 31.496 183.239 1.00 18.91 131 HIS B N 1
ATOM 10151 C CA . HIS B 1 131 ? 73.286 31.859 184.164 1.00 18.91 131 HIS B CA 1
ATOM 10152 C C . HIS B 1 131 ? 74.294 32.821 183.560 1.00 18.91 131 HIS B C 1
ATOM 10153 O O . HIS B 1 131 ? 75.138 33.341 184.292 1.00 18.91 131 HIS B O 1
ATOM 10160 N N . ASN B 1 132 ? 74.216 33.086 182.260 1.00 18.25 132 ASN B N 1
ATOM 10161 C CA . ASN B 1 132 ? 75.040 34.110 181.633 1.00 18.25 132 ASN B CA 1
ATOM 10162 C C . ASN B 1 132 ? 74.325 35.450 181.559 1.00 18.25 132 ASN B C 1
ATOM 10163 O O . ASN B 1 132 ? 74.943 36.495 181.777 1.00 18.25 132 ASN B O 1
ATOM 10168 N N . GLN B 1 133 ? 73.031 35.435 181.254 1.00 17.12 133 GLN B N 1
ATOM 10169 C CA . GLN B 1 133 ? 72.255 36.668 181.234 1.00 17.12 133 GLN B CA 1
ATOM 10170 C C . GLN B 1 133 ? 72.186 37.298 182.618 1.00 17.12 133 GLN B C 1
ATOM 10171 O O . GLN B 1 133 ? 72.279 38.521 182.757 1.00 17.12 133 GLN B O 1
ATOM 10177 N N . LEU B 1 134 ? 72.024 36.482 183.655 1.00 17.45 134 LEU B N 1
ATOM 10178 C CA . LEU B 1 134 ? 71.889 36.960 185.022 1.00 17.45 134 LEU B CA 1
ATOM 10179 C C . LEU B 1 134 ? 73.209 36.962 185.778 1.00 17.45 134 LEU B C 1
ATOM 10180 O O . LEU B 1 134 ? 73.206 36.960 187.011 1.00 17.45 134 LEU B O 1
ATOM 10185 N N . SER B 1 135 ? 74.338 36.959 185.071 1.00 19.11 135 SER B N 1
ATOM 10186 C CA . SER B 1 135 ? 75.630 36.946 185.745 1.00 19.11 135 SER B CA 1
ATOM 10187 C C . SER B 1 135 ? 75.979 38.293 186.352 1.00 19.11 135 SER B C 1
ATOM 10188 O O . SER B 1 135 ? 76.807 38.350 187.266 1.00 19.11 135 SER B O 1
ATOM 10191 N N . GLY B 1 136 ? 75.371 39.371 185.876 1.00 18.94 136 GLY B N 1
ATOM 10192 C CA . GLY B 1 136 ? 75.638 40.675 186.431 1.00 18.94 136 GLY B CA 1
ATOM 10193 C C . GLY B 1 136 ? 74.928 40.975 187.723 1.00 18.94 136 GLY B C 1
ATOM 10194 O O . GLY B 1 136 ? 75.132 42.045 188.301 1.00 18.94 136 GLY B O 1
ATOM 10195 N N . VAL B 1 137 ? 74.083 40.062 188.195 1.00 19.44 137 VAL B N 1
ATOM 10196 C CA . VAL B 1 137 ? 73.326 40.235 189.427 1.00 19.44 137 VAL B CA 1
ATOM 10197 C C . VAL B 1 137 ? 73.577 39.085 190.395 1.00 19.44 137 VAL B C 1
ATOM 10198 O O . VAL B 1 137 ? 73.920 39.301 191.560 1.00 19.44 137 VAL B O 1
ATOM 10202 N N . TYR B 1 138 ? 73.421 37.853 189.923 1.00 19.23 138 TYR B N 1
ATOM 10203 C CA . TYR B 1 138 ? 73.562 36.659 190.736 1.00 19.23 138 TYR B CA 1
ATOM 10204 C C . TYR B 1 138 ? 74.776 35.865 190.283 1.00 19.23 138 TYR B C 1
ATOM 10205 O O . TYR B 1 138 ? 75.119 35.852 189.100 1.00 19.23 138 TYR B O 1
ATOM 10214 N N . GLU B 1 139 ? 75.424 35.201 191.235 1.00 24.90 139 GLU B N 1
ATOM 10215 C CA . GLU B 1 139 ? 76.675 34.508 190.957 1.00 24.90 139 GLU B CA 1
ATOM 10216 C C . GLU B 1 139 ? 76.410 33.366 189.984 1.00 24.90 139 GLU B C 1
ATOM 10217 O O . GLU B 1 139 ? 75.570 32.504 190.250 1.00 24.90 139 GLU B O 1
ATOM 10223 N N . ARG B 1 140 ? 77.132 33.352 188.861 1.00 24.82 140 ARG B N 1
ATOM 10224 C CA . ARG B 1 140 ? 76.755 32.480 187.751 1.00 24.82 140 ARG B CA 1
ATOM 10225 C C . ARG B 1 140 ? 76.974 31.011 188.083 1.00 24.82 140 ARG B C 1
ATOM 10226 O O . ARG B 1 140 ? 76.092 30.178 187.848 1.00 24.82 140 ARG B O 1
ATOM 10234 N N . ARG B 1 141 ? 78.142 30.661 188.615 1.00 30.66 141 ARG B N 1
ATOM 10235 C CA . ARG B 1 141 ? 78.403 29.267 188.969 1.00 30.66 141 ARG B CA 1
ATOM 10236 C C . ARG B 1 141 ? 78.006 29.058 190.422 1.00 30.66 141 ARG B C 1
ATOM 10237 O O . ARG B 1 141 ? 78.820 29.106 191.340 1.00 30.66 141 ARG B O 1
ATOM 10245 N N . SER B 1 142 ? 76.711 28.830 190.621 1.00 25.90 142 SER B N 1
ATOM 10246 C CA . SER B 1 142 ? 76.155 28.484 191.918 1.00 25.90 142 SER B CA 1
ATOM 10247 C C . SER B 1 142 ? 75.083 27.425 191.714 1.00 25.90 142 SER B C 1
ATOM 10248 O O . SER B 1 142 ? 74.585 27.227 190.605 1.00 25.90 142 SER B O 1
ATOM 10251 N N . GLU B 1 143 ? 74.737 26.725 192.793 1.00 25.26 143 GLU B N 1
ATOM 10252 C CA . GLU B 1 143 ? 73.737 25.676 192.667 1.00 25.26 143 GLU B CA 1
ATOM 10253 C C . GLU B 1 143 ? 72.316 26.215 192.622 1.00 25.26 143 GLU B C 1
ATOM 10254 O O . GLU B 1 143 ? 71.386 25.433 192.406 1.00 25.26 143 GLU B O 1
ATOM 10260 N N . GLY B 1 144 ? 72.118 27.509 192.834 1.00 19.92 144 GLY B N 1
ATOM 10261 C CA . GLY B 1 144 ? 70.791 28.078 192.770 1.00 19.92 144 GLY B CA 1
ATOM 10262 C C . GLY B 1 144 ? 70.463 28.594 191.389 1.00 19.92 144 GLY B C 1
ATOM 10263 O O . GLY B 1 144 ? 69.321 28.502 190.937 1.00 19.92 144 GLY B O 1
ATOM 10264 N N . VAL B 1 145 ? 71.459 29.158 190.710 1.00 19.37 145 VAL B N 1
ATOM 10265 C CA . VAL B 1 145 ? 71.240 29.619 189.348 1.00 19.37 145 VAL B CA 1
ATOM 10266 C C . VAL B 1 145 ? 71.140 28.439 188.398 1.00 19.37 145 VAL B C 1
ATOM 10267 O O . VAL B 1 145 ? 70.477 28.522 187.359 1.00 19.37 145 VAL B O 1
ATOM 10271 N N . ALA B 1 146 ? 71.793 27.325 188.725 1.00 18.74 146 ALA B N 1
ATOM 10272 C CA . ALA B 1 146 ? 71.623 26.117 187.929 1.00 18.74 146 ALA B CA 1
ATOM 10273 C C . ALA B 1 146 ? 70.302 25.432 188.230 1.00 18.74 146 ALA B C 1
ATOM 10274 O O . ALA B 1 146 ? 69.712 24.811 187.345 1.00 18.74 146 ALA B O 1
ATOM 10276 N N . ASN B 1 147 ? 69.831 25.519 189.471 1.00 17.57 147 ASN B N 1
ATOM 10277 C CA . ASN B 1 147 ? 68.573 24.876 189.825 1.00 17.57 147 ASN B CA 1
ATOM 10278 C C . ASN B 1 147 ? 67.377 25.643 189.280 1.00 17.57 147 ASN B C 1
ATOM 10279 O O . ASN B 1 147 ? 66.437 25.037 188.760 1.00 17.57 147 ASN B O 1
ATOM 10284 N N . PHE B 1 148 ? 67.387 26.972 189.392 1.00 16.45 148 PHE B N 1
ATOM 10285 C CA . PHE B 1 148 ? 66.269 27.758 188.887 1.00 16.45 148 PHE B CA 1
ATOM 10286 C C . PHE B 1 148 ? 66.283 27.853 187.371 1.00 16.45 148 PHE B C 1
ATOM 10287 O O . PHE B 1 148 ? 65.225 28.000 186.756 1.00 16.45 148 PHE B O 1
ATOM 10295 N N . GLY B 1 149 ? 67.457 27.771 186.748 1.00 17.20 149 GLY B N 1
ATOM 10296 C CA . GLY B 1 149 ? 67.507 27.653 185.305 1.00 17.20 149 GLY B CA 1
ATOM 10297 C C . GLY B 1 149 ? 67.150 26.280 184.792 1.00 17.20 149 GLY B C 1
ATOM 10298 O O . GLY B 1 149 ? 66.854 26.131 183.605 1.00 17.20 149 GLY B O 1
ATOM 10299 N N . ARG B 1 150 ? 67.192 25.271 185.659 1.00 17.37 150 ARG B N 1
ATOM 10300 C CA . ARG B 1 150 ? 66.694 23.944 185.328 1.00 17.37 150 ARG B CA 1
ATOM 10301 C C . ARG B 1 150 ? 65.178 23.878 185.382 1.00 17.37 150 ARG B C 1
ATOM 10302 O O . ARG B 1 150 ? 64.568 23.116 184.629 1.00 17.37 150 ARG B O 1
ATOM 10310 N N . ILE B 1 151 ? 64.559 24.640 186.284 1.00 16.33 151 ILE B N 1
ATOM 10311 C CA . ILE B 1 151 ? 63.105 24.666 186.375 1.00 16.33 151 ILE B CA 1
ATOM 10312 C C . ILE B 1 151 ? 62.507 25.423 185.202 1.00 16.33 151 ILE B C 1
ATOM 10313 O O . ILE B 1 151 ? 61.500 25.004 184.626 1.00 16.33 151 ILE B O 1
ATOM 10318 N N . LEU B 1 152 ? 63.107 26.553 184.837 1.00 16.08 152 LEU B N 1
ATOM 10319 C CA . LEU B 1 152 ? 62.586 27.355 183.738 1.00 16.08 152 LEU B CA 1
ATOM 10320 C C . LEU B 1 152 ? 62.720 26.642 182.406 1.00 16.08 152 LEU B C 1
ATOM 10321 O O . LEU B 1 152 ? 61.908 26.864 181.504 1.00 16.08 152 LEU B O 1
ATOM 10326 N N . ALA B 1 153 ? 63.738 25.804 182.253 1.00 17.79 153 ALA B N 1
ATOM 10327 C CA . ALA B 1 153 ? 63.958 25.116 180.993 1.00 17.79 153 ALA B CA 1
ATOM 10328 C C . ALA B 1 153 ? 63.028 23.933 180.794 1.00 17.79 153 ALA B C 1
ATOM 10329 O O . ALA B 1 153 ? 62.831 23.506 179.655 1.00 17.79 153 ALA B O 1
ATOM 10331 N N . THR B 1 154 ? 62.453 23.397 181.864 1.00 18.98 154 THR B N 1
ATOM 10332 C CA . THR B 1 154 ? 61.654 22.186 181.774 1.00 18.98 154 THR B CA 1
ATOM 10333 C C . THR B 1 154 ? 60.182 22.389 182.089 1.00 18.98 154 THR B C 1
ATOM 10334 O O . THR B 1 154 ? 59.350 21.706 181.496 1.00 18.98 154 THR B O 1
ATOM 10338 N N . ASP B 1 155 ? 59.836 23.306 182.990 1.00 18.64 155 ASP B N 1
ATOM 10339 C CA . ASP B 1 155 ? 58.465 23.478 183.453 1.00 18.64 155 ASP B CA 1
ATOM 10340 C C . ASP B 1 155 ? 57.965 24.879 183.147 1.00 18.64 155 ASP B C 1
ATOM 10341 O O . ASP B 1 155 ? 58.630 25.865 183.472 1.00 18.64 155 ASP B O 1
ATOM 10346 N N . THR B 1 156 ? 56.789 24.960 182.543 1.00 19.09 156 THR B N 1
ATOM 10347 C CA . THR B 1 156 ? 56.040 26.197 182.422 1.00 19.09 156 THR B CA 1
ATOM 10348 C C . THR B 1 156 ? 54.879 26.147 183.396 1.00 19.09 156 THR B C 1
ATOM 10349 O O . THR B 1 156 ? 54.656 25.145 184.070 1.00 19.09 156 THR B O 1
ATOM 10353 N N . ASP B 1 157 ? 54.134 27.237 183.475 1.00 18.03 157 ASP B N 1
ATOM 10354 C CA . ASP B 1 157 ? 53.031 27.297 184.416 1.00 18.03 157 ASP B CA 1
ATOM 10355 C C . ASP B 1 157 ? 51.696 27.095 183.719 1.00 18.03 157 ASP B C 1
ATOM 10356 O O . ASP B 1 157 ? 51.476 27.554 182.598 1.00 18.03 157 ASP B O 1
ATOM 10361 N N . LEU B 1 158 ? 50.806 26.392 184.410 1.00 20.48 158 LEU B N 1
ATOM 10362 C CA . LEU B 1 158 ? 49.502 26.007 183.882 1.00 20.48 158 LEU B CA 1
ATOM 10363 C C . LEU B 1 158 ? 48.534 27.169 184.055 1.00 20.48 158 LEU B C 1
ATOM 10364 O O . LEU B 1 158 ? 48.130 27.485 185.177 1.00 20.48 158 LEU B O 1
ATOM 10369 N N . GLY B 1 159 ? 48.160 27.798 182.949 1.00 20.07 159 GLY B N 1
ATOM 10370 C CA . GLY B 1 159 ? 47.201 28.884 183.006 1.00 20.07 159 GLY B CA 1
ATOM 10371 C C . GLY B 1 159 ? 47.675 30.125 183.730 1.00 20.07 159 GLY B C 1
ATOM 10372 O O . GLY B 1 159 ? 46.922 30.691 184.529 1.00 20.07 159 GLY B O 1
ATOM 10373 N N . GLY B 1 160 ? 48.901 30.561 183.474 1.00 18.33 160 GLY B N 1
ATOM 10374 C CA . GLY B 1 160 ? 49.393 31.784 184.067 1.00 18.33 160 GLY B CA 1
ATOM 10375 C C . GLY B 1 160 ? 48.793 33.011 183.416 1.00 18.33 160 GLY B C 1
ATOM 10376 O O . GLY B 1 160 ? 48.084 32.934 182.415 1.00 18.33 160 GLY B O 1
ATOM 10377 N N . THR B 1 161 ? 49.024 34.154 184.069 1.00 17.38 161 THR B N 1
ATOM 10378 C CA . THR B 1 161 ? 48.617 35.513 183.689 1.00 17.38 161 THR B CA 1
ATOM 10379 C C . THR B 1 161 ? 47.115 35.626 183.471 1.00 17.38 161 THR B C 1
ATOM 10380 O O . THR B 1 161 ? 46.626 36.676 183.049 1.00 17.38 161 THR B O 1
ATOM 10384 N N . SER B 1 162 ? 46.378 34.559 183.754 1.00 17.54 162 SER B N 1
ATOM 10385 C CA . SER B 1 162 ? 44.935 34.615 183.878 1.00 17.54 162 SER B CA 1
ATOM 10386 C C . SER B 1 162 ? 44.490 34.401 185.309 1.00 17.54 162 SER B C 1
ATOM 10387 O O . SER B 1 162 ? 43.329 34.667 185.631 1.00 17.54 162 SER B O 1
ATOM 10390 N N . GLY B 1 163 ? 45.379 33.913 186.162 1.00 16.79 163 GLY B N 1
ATOM 10391 C CA . GLY B 1 163 ? 45.209 33.875 187.592 1.00 16.79 163 GLY B CA 1
ATOM 10392 C C . GLY B 1 163 ? 45.700 35.122 188.278 1.00 16.79 163 GLY B C 1
ATOM 10393 O O . GLY B 1 163 ? 45.816 35.144 189.505 1.00 16.79 163 GLY B O 1
ATOM 10394 N N . LEU B 1 164 ? 46.029 36.157 187.512 1.00 15.60 164 LEU B N 1
ATOM 10395 C CA . LEU B 1 164 ? 46.244 37.472 188.088 1.00 15.60 164 LEU B CA 1
ATOM 10396 C C . LEU B 1 164 ? 44.946 38.106 188.548 1.00 15.60 164 LEU B C 1
ATOM 10397 O O . LEU B 1 164 ? 44.983 39.144 189.214 1.00 15.60 164 LEU B O 1
ATOM 10402 N N . SER B 1 165 ? 43.805 37.512 188.201 1.00 15.61 165 SER B N 1
ATOM 10403 C CA . SER B 1 165 ? 42.538 37.967 188.754 1.00 15.61 165 SER B CA 1
ATOM 10404 C C . SER B 1 165 ? 42.529 37.827 190.266 1.00 15.61 165 SER B C 1
ATOM 10405 O O . SER B 1 165 ? 42.039 38.710 190.974 1.00 15.61 165 SER B O 1
ATOM 10408 N N . VAL B 1 166 ? 43.065 36.718 190.776 1.00 15.34 166 VAL B N 1
ATOM 10409 C CA . VAL B 1 166 ? 43.050 36.465 192.211 1.00 15.34 166 VAL B CA 1
ATOM 10410 C C . VAL B 1 166 ? 43.972 37.427 192.943 1.00 15.34 166 VAL B C 1
ATOM 10411 O O . VAL B 1 166 ? 43.633 37.930 194.017 1.00 15.34 166 VAL B O 1
ATOM 10415 N N . VAL B 1 167 ? 45.155 37.691 192.391 1.00 14.46 167 VAL B N 1
ATOM 10416 C CA . VAL B 1 167 ? 46.078 38.597 193.063 1.00 14.46 167 VAL B CA 1
ATOM 10417 C C . VAL B 1 167 ? 45.503 40.005 193.120 1.00 14.46 167 VAL B C 1
ATOM 10418 O O . VAL B 1 167 ? 45.571 40.670 194.157 1.00 14.46 167 VAL B O 1
ATOM 10422 N N . PHE B 1 168 ? 44.932 40.485 192.014 1.00 14.15 168 PHE B N 1
ATOM 10423 C CA . PHE B 1 168 ? 44.276 41.788 192.040 1.00 14.15 168 PHE B CA 1
ATOM 10424 C C . PHE B 1 168 ? 43.000 41.747 192.861 1.00 14.15 168 PHE B C 1
ATOM 10425 O O . PHE B 1 168 ? 42.565 42.780 193.373 1.00 14.15 168 PHE B O 1
ATOM 10433 N N . ASN B 1 169 ? 42.381 40.574 192.986 1.00 15.05 169 ASN B N 1
ATOM 10434 C CA . ASN B 1 169 ? 41.244 40.429 193.887 1.00 15.05 169 ASN B CA 1
ATOM 10435 C C . ASN B 1 169 ? 41.660 40.680 195.327 1.00 15.05 169 ASN B C 1
ATOM 10436 O O . ASN B 1 169 ? 40.957 41.366 196.072 1.00 15.05 169 ASN B O 1
ATOM 10441 N N . GLY B 1 170 ? 42.812 40.146 195.733 1.00 14.19 170 GLY B N 1
ATOM 10442 C CA . GLY B 1 170 ? 43.244 40.290 197.109 1.00 14.19 170 GLY B CA 1
ATOM 10443 C C . GLY B 1 170 ? 43.898 41.612 197.419 1.00 14.19 170 GLY B C 1
ATOM 10444 O O . GLY B 1 170 ? 43.900 42.041 198.573 1.00 14.19 170 GLY B O 1
ATOM 10445 N N . LEU B 1 171 ? 44.473 42.271 196.414 1.00 14.42 171 LEU B N 1
ATOM 10446 C CA . LEU B 1 171 ? 45.017 43.605 196.634 1.00 14.42 171 LEU B CA 1
ATOM 10447 C C . LEU B 1 171 ? 43.912 44.634 196.784 1.00 14.42 171 LEU B C 1
ATOM 10448 O O . LEU B 1 171 ? 44.090 45.632 197.486 1.00 14.42 171 LEU B O 1
ATOM 10453 N N . LEU B 1 172 ? 42.781 44.427 196.116 1.00 14.77 172 LEU B N 1
ATOM 10454 C CA . LEU B 1 172 ? 41.627 45.287 196.329 1.00 14.77 172 LEU B CA 1
ATOM 10455 C C . LEU B 1 172 ? 40.910 44.958 197.627 1.00 14.77 172 LEU B C 1
ATOM 10456 O O . LEU B 1 172 ? 40.319 45.848 198.240 1.00 14.77 172 LEU B O 1
ATOM 10461 N N . ARG B 1 173 ? 40.941 43.694 198.053 1.00 14.77 173 ARG B N 1
ATOM 10462 C CA . ARG B 1 173 ? 40.340 43.322 199.329 1.00 14.77 173 ARG B CA 1
ATOM 10463 C C . ARG B 1 173 ? 41.035 44.017 200.487 1.00 14.77 173 ARG B C 1
ATOM 10464 O O . ARG B 1 173 ? 40.378 44.526 201.397 1.00 14.77 173 ARG B O 1
ATOM 10472 N N . GLY B 1 174 ? 42.367 44.033 200.481 1.00 15.41 174 GLY B N 1
ATOM 10473 C CA . GLY B 1 174 ? 43.094 44.709 201.539 1.00 15.41 174 GLY B CA 1
ATOM 10474 C C . GLY B 1 174 ? 42.911 46.208 201.519 1.00 15.41 174 GLY B C 1
ATOM 10475 O O . GLY B 1 174 ? 42.890 46.846 202.571 1.00 15.41 174 GLY B O 1
ATOM 10476 N N . LEU B 1 175 ? 42.791 46.791 200.327 1.00 15.19 175 LEU B N 1
ATOM 10477 C CA . LEU B 1 175 ? 42.560 48.225 200.214 1.00 15.19 175 LEU B CA 1
ATOM 10478 C C . LEU B 1 175 ? 41.254 48.619 200.883 1.00 15.19 175 LEU B C 1
ATOM 10479 O O . LEU B 1 175 ? 41.187 49.630 201.588 1.00 15.19 175 LEU B O 1
ATOM 10484 N N . HIS B 1 176 ? 40.201 47.833 200.666 1.00 15.94 176 HIS B N 1
ATOM 10485 C CA . HIS B 1 176 ? 38.917 48.121 201.285 1.00 15.94 176 HIS B CA 1
ATOM 10486 C C . HIS B 1 176 ? 38.919 47.793 202.767 1.00 15.94 176 HIS B C 1
ATOM 10487 O O . HIS B 1 176 ? 38.197 48.426 203.538 1.00 15.94 176 HIS B O 1
ATOM 10494 N N . HIS B 1 177 ? 39.695 46.794 203.181 1.00 15.29 177 HIS B N 1
ATOM 10495 C CA . HIS B 1 177 ? 39.749 46.443 204.593 1.00 15.29 177 HIS B CA 1
ATOM 10496 C C . HIS B 1 177 ? 40.306 47.591 205.419 1.00 15.29 177 HIS B C 1
ATOM 10497 O O . HIS B 1 177 ? 39.748 47.951 206.459 1.00 15.29 177 HIS B O 1
ATOM 10504 N N . VAL B 1 178 ? 41.401 48.196 204.960 1.00 16.02 178 VAL B N 1
ATOM 10505 C CA . VAL B 1 178 ? 42.022 49.289 205.702 1.00 16.02 178 VAL B CA 1
ATOM 10506 C C . VAL B 1 178 ? 41.295 50.609 205.522 1.00 16.02 178 VAL B C 1
ATOM 10507 O O . VAL B 1 178 ? 41.598 51.573 206.232 1.00 16.02 178 VAL B O 1
ATOM 10511 N N . SER B 1 179 ? 40.335 50.679 204.601 1.00 16.36 179 SER B N 1
ATOM 10512 C CA . SER B 1 179 ? 39.643 51.916 204.286 1.00 16.36 179 SER B CA 1
ATOM 10513 C C . SER B 1 179 ? 38.225 51.981 204.824 1.00 16.36 179 SER B C 1
ATOM 10514 O O . SER B 1 179 ? 37.687 53.080 204.959 1.00 16.36 179 SER B O 1
ATOM 10517 N N . THR B 1 180 ? 37.605 50.843 205.113 1.00 17.03 180 THR B N 1
ATOM 10518 C CA . THR B 1 180 ? 36.277 50.799 205.716 1.00 17.03 180 THR B CA 1
ATOM 10519 C C . THR B 1 180 ? 36.364 50.587 207.215 1.00 17.03 180 THR B C 1
ATOM 10520 O O . THR B 1 180 ? 35.532 49.903 207.806 1.00 17.03 180 THR B O 1
ATOM 10524 N N . VAL B 1 181 ? 37.372 51.165 207.853 1.00 19.07 181 VAL B N 1
ATOM 10525 C CA . VAL B 1 181 ? 37.581 50.990 209.284 1.00 19.07 181 VAL B CA 1
ATOM 10526 C C . VAL B 1 181 ? 37.596 52.403 209.854 1.00 19.07 181 VAL B C 1
ATOM 10527 O O . VAL B 1 181 ? 38.050 53.324 209.161 1.00 19.07 181 VAL B O 1
ATOM 10531 N N . PRO B 1 182 ? 37.089 52.640 211.073 1.00 21.00 182 PRO B N 1
ATOM 10532 C CA . PRO B 1 182 ? 36.943 54.028 211.543 1.00 21.00 182 PRO B CA 1
ATOM 10533 C C . PRO B 1 182 ? 38.208 54.854 211.454 1.00 21.00 182 PRO B C 1
ATOM 10534 O O . PRO B 1 182 ? 38.146 56.035 211.095 1.00 21.00 182 PRO B O 1
ATOM 10538 N N . THR B 1 183 ? 39.361 54.262 211.759 1.00 23.01 183 THR B N 1
ATOM 10539 C CA . THR B 1 183 ? 40.639 54.925 211.585 1.00 23.01 183 THR B CA 1
ATOM 10540 C C . THR B 1 183 ? 41.675 53.829 211.438 1.00 23.01 183 THR B C 1
ATOM 10541 O O . THR B 1 183 ? 41.603 52.837 212.172 1.00 23.01 183 THR B O 1
ATOM 10545 N N . PRO B 1 184 ? 42.613 53.943 210.512 1.00 22.62 184 PRO B N 1
ATOM 10546 C CA . PRO B 1 184 ? 43.658 52.919 210.407 1.00 22.62 184 PRO B CA 1
ATOM 10547 C C . PRO B 1 184 ? 44.666 52.988 211.543 1.00 22.62 184 PRO B C 1
ATOM 10548 O O . PRO B 1 184 ? 45.794 53.448 211.352 1.00 22.62 184 PRO B O 1
ATOM 10552 N N . ASN B 1 185 ? 44.265 52.541 212.728 1.00 23.25 185 ASN B N 1
ATOM 10553 C CA . ASN B 1 185 ? 45.138 52.455 213.884 1.00 23.25 185 ASN B CA 1
ATOM 10554 C C . ASN B 1 185 ? 45.696 51.045 214.000 1.00 23.25 185 ASN B C 1
ATOM 10555 O O . ASN B 1 185 ? 45.393 50.159 213.202 1.00 23.25 185 ASN B O 1
ATOM 10560 N N . VAL B 1 186 ? 46.519 50.831 215.028 1.00 24.01 186 VAL B N 1
ATOM 10561 C CA . VAL B 1 186 ? 46.867 49.472 215.402 1.00 24.01 186 VAL B CA 1
ATOM 10562 C C . VAL B 1 186 ? 45.723 48.817 216.160 1.00 24.01 186 VAL B C 1
ATOM 10563 O O . VAL B 1 186 ? 45.617 47.587 216.183 1.00 24.01 186 VAL B O 1
ATOM 10567 N N . ALA B 1 187 ? 44.862 49.616 216.788 1.00 23.41 187 ALA B N 1
ATOM 10568 C CA . ALA B 1 187 ? 43.712 49.081 217.501 1.00 23.41 187 ALA B CA 1
ATOM 10569 C C . ALA B 1 187 ? 42.617 48.637 216.550 1.00 23.41 187 ALA B C 1
ATOM 10570 O O . ALA B 1 187 ? 41.844 47.731 216.877 1.00 23.41 187 ALA B O 1
ATOM 10572 N N . ASN B 1 188 ? 42.531 49.260 215.380 1.00 22.69 188 ASN B N 1
ATOM 10573 C CA . ASN B 1 188 ? 41.530 48.904 214.390 1.00 22.69 188 ASN B CA 1
ATOM 10574 C C . ASN B 1 188 ? 42.035 47.914 213.354 1.00 22.69 188 ASN B C 1
ATOM 10575 O O . ASN B 1 188 ? 41.222 47.197 212.765 1.00 22.69 188 ASN B O 1
ATOM 10580 N N . LEU B 1 189 ? 43.344 47.844 213.126 1.00 21.07 189 LEU B N 1
ATOM 10581 C CA . LEU B 1 189 ? 43.931 46.977 212.105 1.00 21.07 189 LEU B CA 1
ATOM 10582 C C . LEU B 1 189 ? 45.042 46.129 212.708 1.00 21.07 189 LEU B C 1
ATOM 10583 O O . LEU B 1 189 ? 46.229 46.424 212.528 1.00 21.07 189 LEU B O 1
ATOM 10588 N N . PRO B 1 190 ? 44.696 45.066 213.427 1.00 22.66 190 PRO B N 1
ATOM 10589 C CA . PRO B 1 190 ? 45.725 44.144 213.911 1.00 22.66 190 PRO B CA 1
ATOM 10590 C C . PRO B 1 190 ? 46.298 43.302 212.781 1.00 22.66 190 PRO B C 1
ATOM 10591 O O . PRO B 1 190 ? 45.645 43.057 211.765 1.00 22.66 190 PRO B O 1
ATOM 10595 N N . ILE B 1 191 ? 47.535 42.853 212.973 1.00 22.40 191 ILE B N 1
ATOM 10596 C CA . ILE B 1 191 ? 48.212 41.940 212.059 1.00 22.40 191 ILE B CA 1
ATOM 10597 C C . ILE B 1 191 ? 48.490 40.639 212.795 1.00 22.40 191 ILE B C 1
ATOM 10598 O O . ILE B 1 191 ? 48.915 40.655 213.954 1.00 22.40 191 ILE B O 1
ATOM 10603 N N . ARG B 1 192 ? 48.237 39.515 212.125 1.00 23.84 192 ARG B N 1
ATOM 10604 C CA . ARG B 1 192 ? 48.389 38.215 212.763 1.00 23.84 192 ARG B CA 1
ATOM 10605 C C . ARG B 1 192 ? 49.820 37.995 213.216 1.00 23.84 192 ARG B C 1
ATOM 10606 O O . ARG B 1 192 ? 50.760 38.080 212.421 1.00 23.84 192 ARG B O 1
ATOM 10614 N N . ASN B 1 193 ? 49.979 37.692 214.494 1.00 30.98 193 ASN B N 1
ATOM 10615 C CA . ASN B 1 193 ? 51.269 37.381 215.077 1.00 30.98 193 ASN B CA 1
ATOM 10616 C C . ASN B 1 193 ? 51.362 35.885 215.339 1.00 30.98 193 ASN B C 1
ATOM 10617 O O . ASN B 1 193 ? 50.447 35.116 215.040 1.00 30.98 193 ASN B O 1
ATOM 10622 N N . ASN B 1 194 ? 52.487 35.473 215.902 1.00 37.66 194 ASN B N 1
ATOM 10623 C CA . ASN B 1 194 ? 52.774 34.067 216.153 1.00 37.66 194 ASN B CA 1
ATOM 10624 C C . ASN B 1 194 ? 52.610 33.824 217.648 1.00 37.66 194 ASN B C 1
ATOM 10625 O O . ASN B 1 194 ? 53.550 33.981 218.426 1.00 37.66 194 ASN B O 1
ATOM 10630 N N . ARG B 1 195 ? 51.402 33.443 218.044 1.00 43.21 195 ARG B N 1
ATOM 10631 C CA . ARG B 1 195 ? 51.123 33.154 219.439 1.00 43.21 195 ARG B CA 1
ATOM 10632 C C . ARG B 1 195 ? 51.518 31.725 219.776 1.00 43.21 195 ARG B C 1
ATOM 10633 O O . ARG B 1 195 ? 51.308 30.802 218.985 1.00 43.21 195 ARG B O 1
ATOM 10641 N N . ASP B 1 196 ? 52.101 31.552 220.953 1.00 51.70 196 ASP B N 1
ATOM 10642 C CA . ASP B 1 196 ? 52.382 30.236 221.498 1.00 51.70 196 ASP B CA 1
ATOM 10643 C C . ASP B 1 196 ? 51.184 29.792 222.333 1.00 51.70 196 ASP B C 1
ATOM 10644 O O . ASP B 1 196 ? 50.085 30.343 222.220 1.00 51.70 196 ASP B O 1
ATOM 10649 N N . GLY B 1 197 ? 51.371 28.767 223.158 1.00 55.40 197 GLY B N 1
ATOM 10650 C CA . GLY B 1 197 ? 50.369 28.466 224.164 1.00 55.40 197 GLY B CA 1
ATOM 10651 C C . GLY B 1 197 ? 50.138 29.668 225.063 1.00 55.40 197 GLY B C 1
ATOM 10652 O O . GLY B 1 197 ? 51.063 30.418 225.380 1.00 55.40 197 GLY B O 1
ATOM 10653 N N . ALA B 1 198 ? 48.880 29.863 225.454 1.00 56.04 198 ALA B N 1
ATOM 10654 C CA . ALA B 1 198 ? 48.412 31.000 226.242 1.00 56.04 198 ALA B CA 1
ATOM 10655 C C . ALA B 1 198 ? 48.490 32.320 225.486 1.00 56.04 198 ALA B C 1
ATOM 10656 O O . ALA B 1 198 ? 48.369 33.385 226.103 1.00 56.04 198 ALA B O 1
ATOM 10658 N N . GLY B 1 199 ? 48.678 32.284 224.167 1.00 52.50 199 GLY B N 1
ATOM 10659 C CA . GLY B 1 199 ? 48.559 33.466 223.335 1.00 52.50 199 GLY B CA 1
ATOM 10660 C C . GLY B 1 199 ? 49.571 34.572 223.553 1.00 52.50 199 GLY B C 1
ATOM 10661 O O . GLY B 1 199 ? 49.198 35.744 223.649 1.00 52.50 199 GLY B O 1
ATOM 10662 N N . ALA B 1 200 ? 50.851 34.222 223.631 1.00 48.68 200 ALA B N 1
ATOM 10663 C CA . ALA B 1 200 ? 51.930 35.196 223.695 1.00 48.68 200 ALA B CA 1
ATOM 10664 C C . ALA B 1 200 ? 52.779 35.098 222.435 1.00 48.68 200 ALA B C 1
ATOM 10665 O O . ALA B 1 200 ? 52.990 34.005 221.905 1.00 48.68 200 ALA B O 1
ATOM 10667 N N . VAL B 1 201 ? 53.262 36.243 221.950 1.00 44.17 201 VAL B N 1
ATOM 10668 C CA . VAL B 1 201 ? 54.071 36.226 220.737 1.00 44.17 201 VAL B CA 1
ATOM 10669 C C . VAL B 1 201 ? 55.432 35.607 221.031 1.00 44.17 201 VAL B C 1
ATOM 10670 O O . VAL B 1 201 ? 55.871 35.504 222.183 1.00 44.17 201 VAL B O 1
ATOM 10674 N N . VAL B 1 202 ? 56.116 35.200 219.967 1.00 42.88 202 VAL B N 1
ATOM 10675 C CA . VAL B 1 202 ? 57.321 34.391 220.085 1.00 42.88 202 VAL B CA 1
ATOM 10676 C C . VAL B 1 202 ? 58.590 35.216 219.853 1.00 42.88 202 VAL B C 1
ATOM 10677 O O . VAL B 1 202 ? 59.630 34.660 219.511 1.00 42.88 202 VAL B O 1
ATOM 10681 N N . GLY B 1 203 ? 58.526 36.528 220.042 1.00 41.43 203 GLY B N 1
ATOM 10682 C CA . GLY B 1 203 ? 59.724 37.346 220.002 1.00 41.43 203 GLY B CA 1
ATOM 10683 C C . GLY B 1 203 ? 59.663 38.463 218.984 1.00 41.43 203 GLY B C 1
ATOM 10684 O O . GLY B 1 203 ? 60.084 39.591 219.254 1.00 41.43 203 GLY B O 1
ATOM 10685 N N . ARG B 1 204 ? 59.138 38.155 217.804 1.00 34.24 204 ARG B N 1
ATOM 10686 C CA . ARG B 1 204 ? 58.804 39.167 216.821 1.00 34.24 204 ARG B CA 1
ATOM 10687 C C . ARG B 1 204 ? 57.401 38.988 216.279 1.00 34.24 204 ARG B C 1
ATOM 10688 O O . ARG B 1 204 ? 56.932 39.852 215.534 1.00 34.24 204 ARG B O 1
ATOM 10696 N N . GLY B 1 205 ? 56.718 37.902 216.630 1.00 35.02 205 GLY B N 1
ATOM 10697 C CA . GLY B 1 205 ? 55.368 37.680 216.170 1.00 35.02 205 GLY B CA 1
ATOM 10698 C C . GLY B 1 205 ? 55.253 37.365 214.703 1.00 35.02 205 GLY B C 1
ATOM 10699 O O . GLY B 1 205 ? 54.173 37.498 214.134 1.00 35.02 205 GLY B O 1
ATOM 10700 N N . ASP B 1 206 ? 56.334 36.948 214.069 1.00 32.77 206 ASP B N 1
ATOM 10701 C CA . ASP B 1 206 ? 56.336 36.714 212.636 1.00 32.77 206 ASP B CA 1
ATOM 10702 C C . ASP B 1 206 ? 56.311 35.216 212.374 1.00 32.77 206 ASP B C 1
ATOM 10703 O O . ASP B 1 206 ? 57.086 34.461 212.968 1.00 32.77 206 ASP B O 1
ATOM 10708 N N . MET B 1 207 ? 55.418 34.793 211.484 1.00 32.64 207 MET B N 1
ATOM 10709 C CA . MET B 1 207 ? 55.106 33.373 211.351 1.00 32.64 207 MET B CA 1
ATOM 10710 C C . MET B 1 207 ? 56.302 32.618 210.779 1.00 32.64 207 MET B C 1
ATOM 10711 O O . MET B 1 207 ? 56.913 33.075 209.808 1.00 32.64 207 MET B O 1
ATOM 10716 N N . PRO B 1 208 ? 56.662 31.466 211.351 1.00 32.42 208 PRO B N 1
ATOM 10717 C CA . PRO B 1 208 ? 58.057 31.002 211.258 1.00 32.42 208 PRO B CA 1
ATOM 10718 C C . PRO B 1 208 ? 58.515 30.632 209.860 1.00 32.42 208 PRO B C 1
ATOM 10719 O O . PRO B 1 208 ? 59.655 30.935 209.490 1.00 32.42 208 PRO B O 1
ATOM 10723 N N . GLY B 1 209 ? 57.674 29.978 209.074 1.00 29.54 209 GLY B N 1
ATOM 10724 C CA . GLY B 1 209 ? 58.145 29.455 207.812 1.00 29.54 209 GLY B CA 1
ATOM 10725 C C . GLY B 1 209 ? 58.187 30.486 206.711 1.00 29.54 209 GLY B C 1
ATOM 10726 O O . GLY B 1 209 ? 58.983 30.375 205.776 1.00 29.54 209 GLY B O 1
ATOM 10727 N N . ARG B 1 210 ? 57.337 31.506 206.823 1.00 24.44 210 ARG B N 1
ATOM 10728 C CA . ARG B 1 210 ? 57.124 32.485 205.763 1.00 24.44 210 ARG B CA 1
ATOM 10729 C C . ARG B 1 210 ? 56.999 33.873 206.393 1.00 24.44 210 ARG B C 1
ATOM 10730 O O . ARG B 1 210 ? 55.910 34.335 206.730 1.00 24.44 210 ARG B O 1
ATOM 10738 N N . GLU B 1 211 ? 58.134 34.548 206.532 1.00 28.26 211 GLU B N 1
ATOM 10739 C CA . GLU B 1 211 ? 58.180 35.866 207.145 1.00 28.26 211 GLU B CA 1
ATOM 10740 C C . GLU B 1 211 ? 57.578 36.927 206.232 1.00 28.26 211 GLU B C 1
ATOM 10741 O O . GLU B 1 211 ? 57.723 36.882 205.009 1.00 28.26 211 GLU B O 1
ATOM 10747 N N . PHE B 1 212 ? 56.890 37.896 206.841 1.00 24.65 212 PHE B N 1
ATOM 10748 C CA . PHE B 1 212 ? 56.407 39.042 206.081 1.00 24.65 212 PHE B CA 1
ATOM 10749 C C . PHE B 1 212 ? 56.565 40.352 206.840 1.00 24.65 212 PHE B C 1
ATOM 10750 O O . PHE B 1 212 ? 56.000 41.365 206.416 1.00 24.65 212 PHE B O 1
ATOM 10758 N N . MET B 1 213 ? 57.318 40.368 207.934 1.00 28.01 213 MET B N 1
ATOM 10759 C CA . MET B 1 213 ? 57.720 41.601 208.590 1.00 28.01 213 MET B CA 1
ATOM 10760 C C . MET B 1 213 ? 59.109 42.056 208.169 1.00 28.01 213 MET B C 1
ATOM 10761 O O . MET B 1 213 ? 59.600 43.063 208.681 1.00 28.01 213 MET B O 1
ATOM 10766 N N . ASP B 1 214 ? 59.742 41.344 207.241 1.00 26.94 214 ASP B N 1
ATOM 10767 C CA . ASP B 1 214 ? 61.091 41.637 206.792 1.00 26.94 214 ASP B CA 1
ATOM 10768 C C . ASP B 1 214 ? 61.153 41.511 205.281 1.00 26.94 214 ASP B C 1
ATOM 10769 O O . ASP B 1 214 ? 60.437 40.709 204.680 1.00 26.94 214 ASP B O 1
ATOM 10774 N N . SER B 1 215 ? 62.034 42.294 204.675 1.00 22.56 215 SER B N 1
ATOM 10775 C CA . SER B 1 215 ? 62.288 42.210 203.240 1.00 22.56 215 SER B CA 1
ATOM 10776 C C . SER B 1 215 ? 63.337 41.156 202.925 1.00 22.56 215 SER B C 1
ATOM 10777 O O . SER B 1 215 ? 64.300 41.413 202.210 1.00 22.56 215 SER B O 1
ATOM 10780 N N . SER B 1 216 ? 63.156 39.964 203.455 1.00 20.16 216 SER B N 1
ATOM 10781 C CA . SER B 1 216 ? 64.135 38.894 203.311 1.00 20.16 216 SER B CA 1
ATOM 10782 C C . SER B 1 216 ? 63.533 37.619 202.756 1.00 20.16 216 SER B C 1
ATOM 10783 O O . SER B 1 216 ? 64.206 36.901 202.019 1.00 20.16 216 SER B O 1
ATOM 10786 N N . ARG B 1 217 ? 62.292 37.300 203.118 1.00 17.96 217 ARG B N 1
ATOM 10787 C CA . ARG B 1 217 ? 61.598 36.198 202.467 1.00 17.96 217 ARG B CA 1
ATOM 10788 C C . ARG B 1 217 ? 61.211 36.580 201.048 1.00 17.96 217 ARG B C 1
ATOM 10789 O O . ARG B 1 217 ? 61.429 35.814 200.105 1.00 17.96 217 ARG B O 1
ATOM 10797 N N . ILE B 1 218 ? 60.642 37.758 200.882 1.00 17.04 218 ILE B N 1
ATOM 10798 C CA . ILE B 1 218 ? 60.480 38.397 199.583 1.00 17.04 218 ILE B CA 1
ATOM 10799 C C . ILE B 1 218 ? 61.669 39.327 199.394 1.00 17.04 218 ILE B C 1
ATOM 10800 O O . ILE B 1 218 ? 62.069 40.032 200.326 1.00 17.04 218 ILE B O 1
ATOM 10805 N N . LEU B 1 219 ? 62.268 39.307 198.209 1.00 17.85 219 LEU B N 1
ATOM 10806 C CA . LEU B 1 219 ? 63.581 39.918 198.007 1.00 17.85 219 LEU B CA 1
ATOM 10807 C C . LEU B 1 219 ? 64.637 39.415 198.977 1.00 17.85 219 LEU B C 1
ATOM 10808 O O . LEU B 1 219 ? 65.049 40.162 199.869 1.00 17.85 219 LEU B O 1
ATOM 10813 N N . PRO B 1 220 ? 65.115 38.181 198.843 1.00 18.94 220 PRO B N 1
ATOM 10814 C CA . PRO B 1 220 ? 66.290 37.785 199.600 1.00 18.94 220 PRO B CA 1
ATOM 10815 C C . PRO B 1 220 ? 67.496 38.587 199.151 1.00 18.94 220 PRO B C 1
ATOM 10816 O O . PRO B 1 220 ? 67.565 39.033 197.994 1.00 18.94 220 PRO B O 1
ATOM 10820 N N . PRO B 1 221 ? 68.460 38.822 200.038 1.00 20.90 221 PRO B N 1
ATOM 10821 C CA . PRO B 1 221 ? 69.642 39.605 199.662 1.00 20.90 221 PRO B CA 1
ATOM 10822 C C . PRO B 1 221 ? 70.419 38.958 198.526 1.00 20.90 221 PRO B C 1
ATOM 10823 O O . PRO B 1 221 ? 70.164 37.829 198.108 1.00 20.90 221 PRO B O 1
ATOM 10827 N N . ARG B 1 222 ? 71.385 39.709 198.013 1.00 23.54 222 ARG B N 1
ATOM 10828 C CA . ARG B 1 222 ? 72.305 39.200 197.010 1.00 23.54 222 ARG B CA 1
ATOM 10829 C C . ARG B 1 222 ? 73.535 38.628 197.690 1.00 23.54 222 ARG B C 1
ATOM 10830 O O . ARG B 1 222 ? 74.048 39.203 198.651 1.00 23.54 222 ARG B O 1
ATOM 10838 N N . SER B 1 223 ? 74.011 37.490 197.187 1.00 24.76 223 SER B N 1
ATOM 10839 C CA . SER B 1 223 ? 75.221 36.907 197.753 1.00 24.76 223 SER B CA 1
ATOM 10840 C C . SER B 1 223 ? 76.423 37.804 197.527 1.00 24.76 223 SER B C 1
ATOM 10841 O O . SER B 1 223 ? 77.394 37.741 198.287 1.00 24.76 223 SER B O 1
ATOM 10844 N N . SER B 1 224 ? 76.384 38.638 196.489 1.00 26.30 224 SER B N 1
ATOM 10845 C CA . SER B 1 224 ? 77.466 39.581 196.255 1.00 26.30 224 SER B CA 1
ATOM 10846 C C . SER B 1 224 ? 77.453 40.726 197.253 1.00 26.30 224 SER B C 1
ATOM 10847 O O . SER B 1 224 ? 78.493 41.353 197.470 1.00 26.30 224 SER B O 1
ATOM 10850 N N . ARG B 1 225 ? 76.303 41.017 197.855 1.00 27.46 225 ARG B N 1
ATOM 10851 C CA . ARG B 1 225 ? 76.183 42.061 198.858 1.00 27.46 225 ARG B CA 1
ATOM 10852 C C . ARG B 1 225 ? 76.059 41.514 200.269 1.00 27.46 225 ARG B C 1
ATOM 10853 O O . ARG B 1 225 ? 76.019 42.297 201.219 1.00 27.46 225 ARG B O 1
ATOM 10861 N N . TRP B 1 226 ? 75.998 40.200 200.433 1.00 27.91 226 TRP B N 1
ATOM 10862 C CA . TRP B 1 226 ? 75.859 39.616 201.753 1.00 27.91 226 TRP B CA 1
ATOM 10863 C C . TRP B 1 226 ? 77.206 39.618 202.471 1.00 27.91 226 TRP B C 1
ATOM 10864 O O . TRP B 1 226 ? 78.235 40.003 201.919 1.00 27.91 226 TRP B O 1
ATOM 10875 N N . TYR B 1 227 ? 77.184 39.200 203.729 1.00 32.52 227 TYR B N 1
ATOM 10876 C CA . TYR B 1 227 ? 78.400 39.152 204.525 1.00 32.52 227 TYR B CA 1
ATOM 10877 C C . TYR B 1 227 ? 79.377 38.136 203.950 1.00 32.52 227 TYR B C 1
ATOM 10878 O O . TYR B 1 227 ? 78.989 37.046 203.525 1.00 32.52 227 TYR B O 1
ATOM 10887 N N . GLY B 1 228 ? 80.656 38.495 203.946 1.00 34.72 228 GLY B N 1
ATOM 10888 C CA . GLY B 1 228 ? 81.692 37.620 203.453 1.00 34.72 228 GLY B CA 1
ATOM 10889 C C . GLY B 1 228 ? 81.981 37.742 201.976 1.00 34.72 228 GLY B C 1
ATOM 10890 O O . GLY B 1 228 ? 82.991 37.202 201.513 1.00 34.72 228 GLY B O 1
ATOM 10891 N N . ALA B 1 229 ? 81.131 38.423 201.221 1.00 33.42 229 ALA B N 1
ATOM 10892 C CA . ALA B 1 229 ? 81.409 38.642 199.817 1.00 33.42 229 ALA B CA 1
ATOM 10893 C C . ALA B 1 229 ? 82.585 39.604 199.670 1.00 33.42 229 ALA B C 1
ATOM 10894 O O . ALA B 1 229 ? 82.838 40.421 200.558 1.00 33.42 229 ALA B O 1
ATOM 10896 N N . PRO B 1 230 ? 83.330 39.518 198.569 1.00 34.79 230 PRO B N 1
ATOM 10897 C CA . PRO B 1 230 ? 84.461 40.436 198.377 1.00 34.79 230 PRO B CA 1
ATOM 10898 C C . PRO B 1 230 ? 83.982 41.875 198.302 1.00 34.79 230 PRO B C 1
ATOM 10899 O O . PRO B 1 230 ? 83.150 42.230 197.465 1.00 34.79 230 PRO B O 1
ATOM 10903 N N . GLY B 1 231 ? 84.514 42.706 199.192 1.00 33.35 231 GLY B N 1
ATOM 10904 C CA . GLY B 1 231 ? 84.089 44.081 199.326 1.00 33.35 231 GLY B CA 1
ATOM 10905 C C . GLY B 1 231 ? 83.151 44.337 200.483 1.00 33.35 231 GLY B C 1
ATOM 10906 O O . GLY B 1 231 ? 82.951 45.501 200.851 1.00 33.35 231 GLY B O 1
ATOM 10907 N N . GLN B 1 232 ? 82.579 43.294 201.065 1.00 32.27 232 GLN B N 1
ATOM 10908 C CA . GLN B 1 232 ? 81.648 43.394 202.172 1.00 32.27 232 GLN B CA 1
ATOM 10909 C C . GLN B 1 232 ? 82.299 42.923 203.465 1.00 32.27 232 GLN B C 1
ATOM 10910 O O . GLN B 1 232 ? 83.272 42.162 203.444 1.00 32.27 232 GLN B O 1
ATOM 10916 N N . PRO B 1 233 ? 81.798 43.367 204.613 1.00 34.50 233 PRO B N 1
ATOM 10917 C CA . PRO B 1 233 ? 82.390 42.946 205.883 1.00 34.50 233 PRO B CA 1
ATOM 10918 C C . PRO B 1 233 ? 82.160 41.469 206.161 1.00 34.50 233 PRO B C 1
ATOM 10919 O O . PRO B 1 233 ? 81.274 40.825 205.597 1.00 34.50 233 PRO B O 1
ATOM 10923 N N . ILE B 1 234 ? 83.004 40.933 207.043 1.00 38.46 234 ILE B N 1
ATOM 10924 C CA . ILE B 1 234 ? 82.880 39.545 207.462 1.00 38.46 234 ILE B CA 1
ATOM 10925 C C . ILE B 1 234 ? 81.659 39.391 208.367 1.00 38.46 234 ILE B C 1
ATOM 10926 O O . ILE B 1 234 ? 81.180 40.350 208.982 1.00 38.46 234 ILE B O 1
ATOM 10931 N N . VAL B 1 235 ? 81.136 38.169 208.426 1.00 41.92 235 VAL B N 1
ATOM 10932 C CA . VAL B 1 235 ? 79.961 37.871 209.253 1.00 41.92 235 VAL B CA 1
ATOM 10933 C C . VAL B 1 235 ? 80.239 38.283 210.693 1.00 41.92 235 VAL B C 1
ATOM 10934 O O . VAL B 1 235 ? 81.325 37.982 211.223 1.00 41.92 235 VAL B O 1
ATOM 10938 N N . PRO B 1 236 ? 79.319 38.969 211.365 1.00 46.51 236 PRO B N 1
ATOM 10939 C CA . PRO B 1 236 ? 79.580 39.437 212.729 1.00 46.51 236 PRO B CA 1
ATOM 10940 C C . PRO B 1 236 ? 79.607 38.282 213.715 1.00 46.51 236 PRO B C 1
ATOM 10941 O O . PRO B 1 236 ? 79.154 37.172 213.400 1.00 46.51 236 PRO B O 1
ATOM 10945 N N . PRO B 1 237 ? 80.137 38.502 214.923 1.00 53.04 237 PRO B N 1
ATOM 10946 C CA . PRO B 1 237 ? 80.167 37.430 215.926 1.00 53.04 237 PRO B CA 1
ATOM 10947 C C . PRO B 1 237 ? 78.795 37.083 216.483 1.00 53.04 237 PRO B C 1
ATOM 10948 O O . PRO B 1 237 ? 77.777 37.620 216.040 1.00 53.04 237 PRO B O 1
ATOM 10952 N N . ALA B 1 238 ? 78.773 36.181 217.465 1.00 55.51 238 ALA B N 1
ATOM 10953 C CA . ALA B 1 238 ? 77.513 35.642 217.976 1.00 55.51 238 ALA B CA 1
ATOM 10954 C C . ALA B 1 238 ? 76.572 36.685 218.571 1.00 55.51 238 ALA B C 1
ATOM 10955 O O . ALA B 1 238 ? 75.371 36.642 218.252 1.00 55.51 238 ALA B O 1
ATOM 10957 N N . PRO B 1 239 ? 77.006 37.615 219.431 1.00 55.90 239 PRO B N 1
ATOM 10958 C CA . PRO B 1 239 ? 76.029 38.519 220.066 1.00 55.90 239 PRO B CA 1
ATOM 10959 C C . PRO B 1 239 ? 75.262 39.387 219.085 1.00 55.90 239 PRO B C 1
ATOM 10960 O O . PRO B 1 239 ? 74.184 39.884 219.431 1.00 55.90 239 PRO B O 1
ATOM 10964 N N . ASN B 1 240 ? 75.780 39.592 217.878 1.00 50.97 240 ASN B N 1
ATOM 10965 C CA . ASN B 1 240 ? 75.098 40.379 216.860 1.00 50.97 240 ASN B CA 1
ATOM 10966 C C . ASN B 1 240 ? 75.212 39.709 215.496 1.00 50.97 240 ASN B C 1
ATOM 10967 O O . ASN B 1 240 ? 75.466 40.363 214.480 1.00 50.97 240 ASN B O 1
ATOM 10972 N N . ASN B 1 241 ? 75.023 38.392 215.457 1.00 47.74 241 ASN B N 1
ATOM 10973 C CA . ASN B 1 241 ? 75.040 37.663 214.201 1.00 47.74 241 ASN B CA 1
ATOM 10974 C C . ASN B 1 241 ? 73.767 37.939 213.402 1.00 47.74 241 ASN B C 1
ATOM 10975 O O . ASN B 1 241 ? 72.730 38.290 213.968 1.00 47.74 241 ASN B O 1
ATOM 10980 N N . PRO B 1 242 ? 73.820 37.783 212.076 1.00 40.06 242 PRO B N 1
ATOM 10981 C CA . PRO B 1 242 ? 72.628 38.019 211.271 1.00 40.06 242 PRO B CA 1
ATOM 10982 C C . PRO B 1 242 ? 71.546 37.007 211.597 1.00 40.06 242 PRO B C 1
ATOM 10983 O O . PRO B 1 242 ? 71.838 35.894 212.067 1.00 40.06 242 PRO B O 1
ATOM 10987 N N . PRO B 1 243 ? 70.278 37.350 211.372 1.00 34.69 243 PRO B N 1
ATOM 10988 C CA . PRO B 1 243 ? 69.192 36.422 211.702 1.00 34.69 243 PRO B CA 1
ATOM 10989 C C . PRO B 1 243 ? 69.274 35.146 210.882 1.00 34.69 243 PRO B C 1
ATOM 10990 O O . PRO B 1 243 ? 69.816 35.123 209.776 1.00 34.69 243 PRO B O 1
ATOM 10994 N N . ALA B 1 244 ? 68.733 34.068 211.450 1.00 31.74 244 ALA B N 1
ATOM 10995 C CA . ALA B 1 244 ? 68.858 32.760 210.821 1.00 31.74 244 ALA B CA 1
ATOM 10996 C C . ALA B 1 244 ? 68.015 32.646 209.561 1.00 31.74 244 ALA B C 1
ATOM 10997 O O . ALA B 1 244 ? 68.402 31.942 208.623 1.00 31.74 244 ALA B O 1
ATOM 10999 N N . HIS B 1 245 ? 66.871 33.318 209.513 1.00 29.97 245 HIS B N 1
ATOM 11000 C CA . HIS B 1 245 ? 65.948 33.136 208.402 1.00 29.97 245 HIS B CA 1
ATOM 11001 C C . HIS B 1 245 ? 66.282 34.003 207.201 1.00 29.97 245 HIS B C 1
ATOM 11002 O O . HIS B 1 245 ? 65.549 33.962 206.208 1.00 29.97 245 HIS B O 1
ATOM 11009 N N . VAL B 1 246 ? 67.349 34.789 207.264 1.00 27.74 246 VAL B N 1
ATOM 11010 C CA . VAL B 1 246 ? 67.776 35.605 206.136 1.00 27.74 246 VAL B CA 1
ATOM 11011 C C . VAL B 1 246 ? 68.830 34.831 205.364 1.00 27.74 246 VAL B C 1
ATOM 11012 O O . VAL B 1 246 ? 69.894 34.507 205.900 1.00 27.74 246 VAL B O 1
ATOM 11016 N N . ALA B 1 247 ? 68.536 34.533 204.107 1.00 23.19 247 ALA B N 1
ATOM 11017 C CA . ALA B 1 247 ? 69.458 33.836 203.233 1.00 23.19 247 ALA B CA 1
ATOM 11018 C C . ALA B 1 247 ? 69.560 34.582 201.915 1.00 23.19 247 ALA B C 1
ATOM 11019 O O . ALA B 1 247 ? 68.576 35.162 201.451 1.00 23.19 247 ALA B O 1
ATOM 11021 N N . PRO B 1 248 ? 70.735 34.584 201.292 1.00 20.99 248 PRO B N 1
ATOM 11022 C CA . PRO B 1 248 ? 70.886 35.254 199.998 1.00 20.99 248 PRO B CA 1
ATOM 11023 C C . PRO B 1 248 ? 69.973 34.639 198.952 1.00 20.99 248 PRO B C 1
ATOM 11024 O O . PRO B 1 248 ? 69.407 33.562 199.130 1.00 20.99 248 PRO B O 1
ATOM 11028 N N . MET B 1 249 ? 69.825 35.353 197.839 1.00 19.34 249 MET B N 1
ATOM 11029 C CA . MET B 1 249 ? 68.895 34.909 196.810 1.00 19.34 249 MET B CA 1
ATOM 11030 C C . MET B 1 249 ? 69.337 33.594 196.188 1.00 19.34 249 MET B C 1
ATOM 11031 O O . MET B 1 249 ? 68.506 32.726 195.912 1.00 19.34 249 MET B O 1
ATOM 11036 N N . GLU B 1 250 ? 70.637 33.423 195.958 1.00 20.07 250 GLU B N 1
ATOM 11037 C CA . GLU B 1 250 ? 71.100 32.204 195.309 1.00 20.07 250 GLU B CA 1
ATOM 11038 C C . GLU B 1 250 ? 70.909 30.985 196.197 1.00 20.07 250 GLU B C 1
ATOM 11039 O O . GLU B 1 250 ? 70.875 29.858 195.696 1.00 20.07 250 GLU B O 1
ATOM 11045 N N . THR B 1 251 ? 70.797 31.183 197.509 1.00 19.22 251 THR B N 1
ATOM 11046 C CA . THR B 1 251 ? 70.411 30.083 198.383 1.00 19.22 251 THR B CA 1
ATOM 11047 C C . THR B 1 251 ? 68.928 29.775 198.244 1.00 19.22 251 THR B C 1
ATOM 11048 O O . THR B 1 251 ? 68.524 28.609 198.264 1.00 19.22 251 THR B O 1
ATOM 11052 N N . VAL B 1 252 ? 68.104 30.810 198.094 1.00 18.22 252 VAL B N 1
ATOM 11053 C CA . VAL B 1 252 ? 66.668 30.608 197.963 1.00 18.22 252 VAL B CA 1
ATOM 11054 C C . VAL B 1 252 ? 66.337 29.915 196.648 1.00 18.22 252 VAL B C 1
ATOM 11055 O O . VAL B 1 252 ? 65.444 29.064 196.594 1.00 18.22 252 VAL B O 1
ATOM 11059 N N . MET B 1 253 ? 67.042 30.259 195.566 1.00 17.98 253 MET B N 1
ATOM 11060 C CA . MET B 1 253 ? 66.772 29.583 194.302 1.00 17.98 253 MET B CA 1
ATOM 11061 C C . MET B 1 253 ? 67.148 28.111 194.361 1.00 17.98 253 MET B C 1
ATOM 11062 O O . MET B 1 253 ? 66.543 27.293 193.664 1.00 17.98 253 MET B O 1
ATOM 11067 N N . ALA B 1 254 ? 68.137 27.751 195.173 1.00 17.99 254 ALA B N 1
ATOM 11068 C CA . ALA B 1 254 ? 68.491 26.349 195.319 1.00 17.99 254 ALA B CA 1
ATOM 11069 C C . ALA B 1 254 ? 67.415 25.547 196.029 1.00 17.99 254 ALA B C 1
ATOM 11070 O O . ALA B 1 254 ? 67.464 24.315 196.000 1.00 17.99 254 ALA B O 1
ATOM 11072 N N . GLY B 1 255 ? 66.456 26.208 196.666 1.00 16.49 255 GLY B N 1
ATOM 11073 C CA . GLY B 1 255 ? 65.384 25.557 197.377 1.00 16.49 255 GLY B CA 1
ATOM 11074 C C . GLY B 1 255 ? 64.068 25.492 196.650 1.00 16.49 255 GLY B C 1
ATOM 11075 O O . GLY B 1 255 ? 63.125 24.891 197.167 1.00 16.49 255 GLY B O 1
ATOM 11076 N N . LEU B 1 256 ? 63.966 26.095 195.473 1.00 16.91 256 LEU B N 1
ATOM 11077 C CA . LEU B 1 256 ? 62.753 25.986 194.678 1.00 16.91 256 LEU B CA 1
ATOM 11078 C C . LEU B 1 256 ? 62.579 24.558 194.191 1.00 16.91 256 LEU B C 1
ATOM 11079 O O . LEU B 1 256 ? 63.536 23.912 193.760 1.00 16.91 256 LEU B O 1
ATOM 11084 N N . GLN B 1 257 ? 61.348 24.066 194.251 1.00 17.15 257 GLN B N 1
ATOM 11085 C CA . GLN B 1 257 ? 61.083 22.696 193.852 1.00 17.15 257 GLN B CA 1
ATOM 11086 C C . GLN B 1 257 ? 59.600 22.533 193.579 1.00 17.15 257 GLN B C 1
ATOM 11087 O O . GLN B 1 257 ? 58.783 23.354 193.994 1.00 17.15 257 GLN B O 1
ATOM 11093 N N . LYS B 1 258 ? 59.266 21.458 192.873 1.00 17.53 258 LYS B N 1
ATOM 11094 C CA . LYS B 1 258 ? 57.875 21.107 192.640 1.00 17.53 258 LYS B CA 1
ATOM 11095 C C . LYS B 1 258 ? 57.346 20.313 193.823 1.00 17.53 258 LYS B C 1
ATOM 11096 O O . LYS B 1 258 ? 57.920 19.290 194.199 1.00 17.53 258 LYS B O 1
ATOM 11102 N N . THR B 1 259 ? 56.251 20.784 194.407 1.00 17.89 259 THR B N 1
ATOM 11103 C CA . THR B 1 259 ? 55.740 20.230 195.648 1.00 17.89 259 THR B CA 1
ATOM 11104 C C . THR B 1 259 ? 54.829 19.040 195.358 1.00 17.89 259 THR B C 1
ATOM 11105 O O . THR B 1 259 ? 54.680 18.607 194.215 1.00 17.89 259 THR B O 1
ATOM 11109 N N . VAL B 1 260 ? 54.205 18.499 196.407 1.00 18.78 260 VAL B N 1
ATOM 11110 C CA . VAL B 1 260 ? 53.366 17.312 196.264 1.00 18.78 260 VAL B CA 1
ATOM 11111 C C . VAL B 1 260 ? 52.154 17.596 195.394 1.00 18.78 260 VAL B C 1
ATOM 11112 O O . VAL B 1 260 ? 51.670 16.711 194.680 1.00 18.78 260 VAL B O 1
ATOM 11116 N N . MET B 1 261 ? 51.646 18.824 195.424 1.00 19.72 261 MET B N 1
ATOM 11117 C CA . MET B 1 261 ? 50.467 19.195 194.662 1.00 19.72 261 MET B CA 1
ATOM 11118 C C . MET B 1 261 ? 50.800 19.636 193.248 1.00 19.72 261 MET B C 1
ATOM 11119 O O . MET B 1 261 ? 50.012 20.365 192.640 1.00 19.72 261 MET B O 1
ATOM 11124 N N . ASN B 1 262 ? 51.948 19.221 192.720 1.00 19.84 262 ASN B N 1
ATOM 11125 C CA . ASN B 1 262 ? 52.406 19.588 191.383 1.00 19.84 262 ASN B CA 1
ATOM 11126 C C . ASN B 1 262 ? 52.592 21.089 191.233 1.00 19.84 262 ASN B C 1
ATOM 11127 O O . ASN B 1 262 ? 52.640 21.601 190.116 1.00 19.84 262 ASN B O 1
ATOM 11132 N N . GLU B 1 263 ? 52.703 21.800 192.342 1.00 19.20 263 GLU B N 1
ATOM 11133 C CA . GLU B 1 263 ? 52.875 23.240 192.352 1.00 19.20 263 GLU B CA 1
ATOM 11134 C C . GLU B 1 263 ? 54.334 23.591 192.581 1.00 19.20 263 GLU B C 1
ATOM 11135 O O . GLU B 1 263 ? 55.137 22.759 192.998 1.00 19.20 263 GLU B O 1
ATOM 11141 N N . LEU B 1 264 ? 54.674 24.841 192.297 1.00 16.18 264 LEU B N 1
ATOM 11142 C CA . LEU B 1 264 ? 56.000 25.325 192.623 1.00 16.18 264 LEU B CA 1
ATOM 11143 C C . LEU B 1 264 ? 56.054 25.761 194.083 1.00 16.18 264 LEU B C 1
ATOM 11144 O O . LEU B 1 264 ? 55.035 26.033 194.717 1.00 16.18 264 LEU B O 1
ATOM 11149 N N . ASN B 1 265 ? 57.273 25.811 194.613 1.00 15.15 265 ASN B N 1
ATOM 11150 C CA . ASN B 1 265 ? 57.478 26.207 196.000 1.00 15.15 265 ASN B CA 1
ATOM 11151 C C . ASN B 1 265 ? 56.949 27.612 196.258 1.00 15.15 265 ASN B C 1
ATOM 11152 O O . ASN B 1 265 ? 56.259 27.855 197.254 1.00 15.15 265 ASN B O 1
ATOM 11157 N N . ARG B 1 266 ? 57.261 28.551 195.365 1.00 14.01 266 ARG B N 1
ATOM 11158 C CA . ARG B 1 266 ? 56.909 29.955 195.538 1.00 14.01 266 ARG B CA 1
ATOM 11159 C C . ARG B 1 266 ? 56.204 30.492 194.305 1.00 14.01 266 ARG B C 1
ATOM 11160 O O . ARG B 1 266 ? 55.852 29.733 193.402 1.00 14.01 266 ARG B O 1
ATOM 11168 N N . VAL B 1 267 ? 55.996 31.802 194.259 1.00 13.78 267 VAL B N 1
ATOM 11169 C CA . VAL B 1 267 ? 55.493 32.496 193.081 1.00 13.78 267 VAL B CA 1
ATOM 11170 C C . VAL B 1 267 ? 56.543 33.524 192.698 1.00 13.78 267 VAL B C 1
ATOM 11171 O O . VAL B 1 267 ? 56.839 34.431 193.482 1.00 13.78 267 VAL B O 1
ATOM 11175 N N . ILE B 1 268 ? 57.120 33.379 191.512 1.00 13.65 268 ILE B N 1
ATOM 11176 C CA . ILE B 1 268 ? 58.201 34.253 191.074 1.00 13.65 268 ILE B CA 1
ATOM 11177 C C . ILE B 1 268 ? 57.625 35.414 190.282 1.00 13.65 268 ILE B C 1
ATOM 11178 O O . ILE B 1 268 ? 57.091 35.228 189.185 1.00 13.65 268 ILE B O 1
ATOM 11183 N N . VAL B 1 269 ? 57.740 36.610 190.838 1.00 13.82 269 VAL B N 1
ATOM 11184 C CA . VAL B 1 269 ? 57.373 37.849 190.171 1.00 13.82 269 VAL B CA 1
ATOM 11185 C C . VAL B 1 269 ? 58.682 38.525 189.793 1.00 13.82 269 VAL B C 1
ATOM 11186 O O . VAL B 1 269 ? 59.305 39.200 190.616 1.00 13.82 269 VAL B O 1
ATOM 11190 N N . SER B 1 270 ? 59.119 38.337 188.555 1.00 14.14 270 SER B N 1
ATOM 11191 C CA . SER B 1 270 ? 60.422 38.818 188.126 1.00 14.14 270 SER B CA 1
ATOM 11192 C C . SER B 1 270 ? 60.300 40.215 187.540 1.00 14.14 270 SER B C 1
ATOM 11193 O O . SER B 1 270 ? 59.525 40.442 186.608 1.00 14.14 270 SER B O 1
ATOM 11196 N N . ILE B 1 271 ? 61.068 41.147 188.093 1.00 15.98 271 ILE B N 1
ATOM 11197 C CA . ILE B 1 271 ? 60.994 42.559 187.743 1.00 15.98 271 ILE B CA 1
ATOM 11198 C C . ILE B 1 271 ? 62.244 42.917 186.961 1.00 15.98 271 ILE B C 1
ATOM 11199 O O . ILE B 1 271 ? 63.358 42.824 187.486 1.00 15.98 271 ILE B O 1
ATOM 11204 N N . ALA B 1 272 ? 62.061 43.343 185.713 1.00 19.54 272 ALA B N 1
ATOM 11205 C CA . ALA B 1 272 ? 63.178 43.743 184.865 1.00 19.54 272 ALA B CA 1
ATOM 11206 C C . ALA B 1 272 ? 63.537 45.207 185.088 1.00 19.54 272 ALA B C 1
ATOM 11207 O O . ALA B 1 272 ? 64.667 45.526 185.468 1.00 19.54 272 ALA B O 1
ATOM 11209 N N . ASP B 1 273 ? 62.583 46.102 184.860 1.00 22.60 273 ASP B N 1
ATOM 11210 C CA . ASP B 1 273 ? 62.720 47.514 185.179 1.00 22.60 273 ASP B CA 1
ATOM 11211 C C . ASP B 1 273 ? 61.619 47.928 186.147 1.00 22.60 273 ASP B C 1
ATOM 11212 O O . ASP B 1 273 ? 60.532 47.345 186.163 1.00 22.60 273 ASP B O 1
ATOM 11217 N N . VAL B 1 274 ? 61.920 48.915 186.982 1.00 21.27 274 VAL B N 1
ATOM 11218 C CA . VAL B 1 274 ? 61.042 49.263 188.095 1.00 21.27 274 VAL B CA 1
ATOM 11219 C C . VAL B 1 274 ? 60.319 50.576 187.816 1.00 21.27 274 VAL B C 1
ATOM 11220 O O . VAL B 1 274 ? 60.925 51.515 187.281 1.00 21.27 274 VAL B O 1
ATOM 11224 N N . PRO B 1 275 ? 59.031 50.680 188.139 1.00 18.83 275 PRO B N 1
ATOM 11225 C CA . PRO B 1 275 ? 58.357 51.978 188.062 1.00 18.83 275 PRO B CA 1
ATOM 11226 C C . PRO B 1 275 ? 59.011 52.988 188.989 1.00 18.83 275 PRO B C 1
ATOM 11227 O O . PRO B 1 275 ? 59.453 52.655 190.088 1.00 18.83 275 PRO B O 1
ATOM 11231 N N . LYS B 1 276 ? 59.063 54.238 188.535 1.00 19.10 276 LYS B N 1
ATOM 11232 C CA . LYS B 1 276 ? 59.751 55.297 189.269 1.00 19.10 276 LYS B CA 1
ATOM 11233 C C . LYS B 1 276 ? 58.805 55.885 190.310 1.00 19.10 276 LYS B C 1
ATOM 11234 O O . LYS B 1 276 ? 58.283 56.993 190.178 1.00 19.10 276 LYS B O 1
ATOM 11240 N N . LEU B 1 277 ? 58.582 55.120 191.365 1.00 18.58 277 LEU B N 1
ATOM 11241 C CA . LEU B 1 277 ? 57.873 55.582 192.543 1.00 18.58 277 LEU B CA 1
ATOM 11242 C C . LEU B 1 277 ? 58.874 56.064 193.576 1.00 18.58 277 LEU B C 1
ATOM 11243 O O . LEU B 1 277 ? 60.045 55.673 193.543 1.00 18.58 277 LEU B O 1
ATOM 11248 N N . PRO B 1 278 ? 58.466 56.937 194.494 1.00 18.69 278 PRO B N 1
ATOM 11249 C CA . PRO B 1 278 ? 59.360 57.292 195.596 1.00 18.69 278 PRO B CA 1
ATOM 11250 C C . PRO B 1 278 ? 59.770 56.043 196.354 1.00 18.69 278 PRO B C 1
ATOM 11251 O O . PRO B 1 278 ? 58.958 55.152 196.594 1.00 18.69 278 PRO B O 1
ATOM 11255 N N . ALA B 1 279 ? 61.052 55.976 196.713 1.00 19.52 279 ALA B N 1
ATOM 11256 C CA . ALA B 1 279 ? 61.600 54.731 197.235 1.00 19.52 279 ALA B CA 1
ATOM 11257 C C . ALA B 1 279 ? 60.879 54.279 198.491 1.00 19.52 279 ALA B C 1
ATOM 11258 O O . ALA B 1 279 ? 60.771 53.076 198.738 1.00 19.52 279 ALA B O 1
ATOM 11260 N N . HIS B 1 280 ? 60.372 55.217 199.293 1.00 19.92 280 HIS B N 1
ATOM 11261 C CA . HIS B 1 280 ? 59.619 54.826 200.480 1.00 19.92 280 HIS B CA 1
ATOM 11262 C C . HIS B 1 280 ? 58.292 54.184 200.110 1.00 19.92 280 HIS B C 1
ATOM 11263 O O . HIS B 1 280 ? 57.699 53.479 200.928 1.00 19.92 280 HIS B O 1
ATOM 11270 N N . ARG B 1 281 ? 57.807 54.423 198.895 1.00 17.87 281 ARG B N 1
ATOM 11271 C CA . ARG B 1 281 ? 56.603 53.764 198.416 1.00 17.87 281 ARG B CA 1
ATOM 11272 C C . ARG B 1 281 ? 56.895 52.412 197.792 1.00 17.87 281 ARG B C 1
ATOM 11273 O O . ARG B 1 281 ? 55.985 51.588 197.686 1.00 17.87 281 ARG B O 1
ATOM 11281 N N . ILE B 1 282 ? 58.132 52.174 197.358 1.00 17.52 282 ILE B N 1
ATOM 11282 C CA . ILE B 1 282 ? 58.524 50.833 196.944 1.00 17.52 282 ILE B CA 1
ATOM 11283 C C . ILE B 1 282 ? 58.617 49.915 198.150 1.00 17.52 282 ILE B C 1
ATOM 11284 O O . ILE B 1 282 ? 58.174 48.766 198.105 1.00 17.52 282 ILE B O 1
ATOM 11289 N N . ARG B 1 283 ? 59.194 50.400 199.248 1.00 18.51 283 ARG B N 1
ATOM 11290 C CA . ARG B 1 283 ? 59.300 49.569 200.440 1.00 18.51 283 ARG B CA 1
ATOM 11291 C C . ARG B 1 283 ? 57.941 49.280 201.052 1.00 18.51 283 ARG B C 1
ATOM 11292 O O . ARG B 1 283 ? 57.767 48.241 201.695 1.00 18.51 283 ARG B O 1
ATOM 11300 N N . ASN B 1 284 ? 56.977 50.184 200.890 1.00 16.00 284 ASN B N 1
ATOM 11301 C CA . ASN B 1 284 ? 55.652 49.946 201.447 1.00 16.00 284 ASN B CA 1
ATOM 11302 C C . ASN B 1 284 ? 54.865 48.934 200.628 1.00 16.00 284 ASN B C 1
ATOM 11303 O O . ASN B 1 284 ? 54.181 48.083 201.198 1.00 16.00 284 ASN B O 1
ATOM 11308 N N . LEU B 1 285 ? 54.933 49.005 199.299 1.00 14.77 285 LEU B N 1
ATOM 11309 C CA . LEU B 1 285 ? 54.195 48.037 198.499 1.00 14.77 285 LEU B CA 1
ATOM 11310 C C . LEU B 1 285 ? 54.836 46.662 198.530 1.00 14.77 285 LEU B C 1
ATOM 11311 O O . LEU B 1 285 ? 54.159 45.675 198.240 1.00 14.77 285 LEU B O 1
ATOM 11316 N N . ILE B 1 286 ? 56.124 46.571 198.854 1.00 15.77 286 ILE B N 1
ATOM 11317 C CA . ILE B 1 286 ? 56.732 45.265 199.069 1.00 15.77 286 ILE B CA 1
ATOM 11318 C C . ILE B 1 286 ? 56.193 44.637 200.346 1.00 15.77 286 ILE B C 1
ATOM 11319 O O . ILE B 1 286 ? 55.983 43.422 200.414 1.00 15.77 286 ILE B O 1
ATOM 11324 N N . ALA B 1 287 ? 55.953 45.450 201.375 1.00 15.66 287 ALA B N 1
ATOM 11325 C CA . ALA B 1 287 ? 55.307 44.945 202.581 1.00 15.66 287 ALA B CA 1
ATOM 11326 C C . ALA B 1 287 ? 53.923 44.407 202.271 1.00 15.66 287 ALA B C 1
ATOM 11327 O O . ALA B 1 287 ? 53.479 43.426 202.873 1.00 15.66 287 ALA B O 1
ATOM 11329 N N . VAL B 1 288 ? 53.217 45.057 201.348 1.00 14.96 288 VAL B N 1
ATOM 11330 C CA . VAL B 1 288 ? 51.901 44.590 200.929 1.00 14.96 288 VAL B CA 1
ATOM 11331 C C . VAL B 1 288 ? 52.022 43.310 200.117 1.00 14.96 288 VAL B C 1
ATOM 11332 O O . VAL B 1 288 ? 51.272 42.351 200.325 1.00 14.96 288 VAL B O 1
ATOM 11336 N N . LEU B 1 289 ? 52.974 43.272 199.184 1.00 14.11 289 LEU B N 1
ATOM 11337 C CA . LEU B 1 289 ? 53.139 42.100 198.333 1.00 14.11 289 LEU B CA 1
ATOM 11338 C C . LEU B 1 289 ? 53.511 40.870 199.139 1.00 14.11 289 LEU B C 1
ATOM 11339 O O . LEU B 1 289 ? 53.212 39.746 198.727 1.00 14.11 289 LEU B O 1
ATOM 11344 N N . ALA B 1 290 ? 54.168 41.055 200.282 1.00 14.99 290 ALA B N 1
ATOM 11345 C CA . ALA B 1 290 ? 54.513 39.927 201.134 1.00 14.99 290 ALA B CA 1
ATOM 11346 C C . ALA B 1 290 ? 53.315 39.412 201.915 1.00 14.99 290 ALA B C 1
ATOM 11347 O O . ALA B 1 290 ? 53.255 38.222 202.233 1.00 14.99 290 ALA B O 1
ATOM 11349 N N . ALA B 1 291 ? 52.359 40.284 202.229 1.00 14.96 291 ALA B N 1
ATOM 11350 C CA . ALA B 1 291 ? 51.228 39.927 203.069 1.00 14.96 291 ALA B CA 1
ATOM 11351 C C . ALA B 1 291 ? 50.025 39.436 202.289 1.00 14.96 291 ALA B C 1
ATOM 11352 O O . ALA B 1 291 ? 49.131 38.832 202.883 1.00 14.96 291 ALA B O 1
ATOM 11354 N N . VAL B 1 292 ? 49.967 39.686 200.981 1.00 14.37 292 VAL B N 1
ATOM 11355 C CA . VAL B 1 292 ? 48.813 39.254 200.210 1.00 14.37 292 VAL B CA 1
ATOM 11356 C C . VAL B 1 292 ? 48.798 37.742 200.047 1.00 14.37 292 VAL B C 1
ATOM 11357 O O . VAL B 1 292 ? 47.758 37.167 199.715 1.00 14.37 292 VAL B O 1
ATOM 11361 N N . SER B 1 293 ? 49.924 37.077 200.284 1.00 14.74 293 SER B N 1
ATOM 11362 C CA . SER B 1 293 ? 49.974 35.626 200.185 1.00 14.74 293 SER B CA 1
ATOM 11363 C C . SER B 1 293 ? 49.335 34.945 201.383 1.00 14.74 293 SER B C 1
ATOM 11364 O O . SER B 1 293 ? 48.805 33.841 201.252 1.00 14.74 293 SER B O 1
ATOM 11367 N N . LYS B 1 294 ? 49.392 35.573 202.549 1.00 16.43 294 LYS B N 1
ATOM 11368 C CA . LYS B 1 294 ? 49.000 34.923 203.778 1.00 16.43 294 LYS B CA 1
ATOM 11369 C C . LYS B 1 294 ? 47.491 34.728 203.823 1.00 16.43 294 LYS B C 1
ATOM 11370 O O . LYS B 1 294 ? 46.745 35.431 203.141 1.00 16.43 294 LYS B O 1
ATOM 11376 N N . PRO B 1 295 ? 47.015 33.764 204.605 1.00 16.97 295 PRO B N 1
ATOM 11377 C CA . PRO B 1 295 ? 45.574 33.660 204.829 1.00 16.97 295 PRO B CA 1
ATOM 11378 C C . PRO B 1 295 ? 45.045 34.936 205.454 1.00 16.97 295 PRO B C 1
ATOM 11379 O O . PRO B 1 295 ? 45.659 35.502 206.360 1.00 16.97 295 PRO B O 1
ATOM 11383 N N . ASN B 1 296 ? 43.894 35.384 204.960 1.00 16.53 296 ASN B N 1
ATOM 11384 C CA . ASN B 1 296 ? 43.257 36.610 205.432 1.00 16.53 296 ASN B CA 1
ATOM 11385 C C . ASN B 1 296 ? 44.192 37.806 205.298 1.00 16.53 296 ASN B C 1
ATOM 11386 O O . ASN B 1 296 ? 44.198 38.703 206.137 1.00 16.53 296 ASN B O 1
ATOM 11391 N N . LEU B 1 297 ? 45.003 37.803 204.244 1.00 15.95 297 LEU B N 1
ATOM 11392 C CA . LEU B 1 297 ? 45.881 38.913 203.880 1.00 15.95 297 LEU B CA 1
ATOM 11393 C C . LEU B 1 297 ? 46.902 39.233 204.960 1.00 15.95 297 LEU B C 1
ATOM 11394 O O . LEU B 1 297 ? 47.485 40.315 204.960 1.00 15.95 297 LEU B O 1
ATOM 11399 N N . GLY B 1 298 ? 47.139 38.317 205.890 1.00 17.82 298 GLY B N 1
ATOM 11400 C CA . GLY B 1 298 ? 48.057 38.591 206.972 1.00 17.82 298 GLY B CA 1
ATOM 11401 C C . GLY B 1 298 ? 47.482 39.434 208.079 1.00 17.82 298 GLY B C 1
ATOM 11402 O O . GLY B 1 298 ? 48.203 39.773 209.019 1.00 17.82 298 GLY B O 1
ATOM 11403 N N . PHE B 1 299 ? 46.211 39.789 207.991 1.00 18.50 299 PHE B N 1
ATOM 11404 C CA . PHE B 1 299 ? 45.525 40.570 209.001 1.00 18.50 299 PHE B CA 1
ATOM 11405 C C . PHE B 1 299 ? 44.939 39.648 210.060 1.00 18.50 299 PHE B C 1
ATOM 11406 O O . PHE B 1 299 ? 44.800 38.444 209.858 1.00 18.50 299 PHE B O 1
ATOM 11414 N N . ASP B 1 300 ? 44.592 40.229 211.195 1.00 22.31 300 ASP B N 1
ATOM 11415 C CA . ASP B 1 300 ? 44.008 39.492 212.301 1.00 22.31 300 ASP B CA 1
ATOM 11416 C C . ASP B 1 300 ? 42.512 39.778 212.374 1.00 22.31 300 ASP B C 1
ATOM 11417 O O . ASP B 1 300 ? 41.943 40.470 211.528 1.00 22.31 300 ASP B O 1
ATOM 11422 N N . ALA B 1 301 ? 41.872 39.228 213.400 1.00 22.35 301 ALA B N 1
ATOM 11423 C CA . ALA B 1 301 ? 40.441 39.411 213.604 1.00 22.35 301 ALA B CA 1
ATOM 11424 C C . ALA B 1 301 ? 40.207 40.757 214.277 1.00 22.35 301 ALA B C 1
ATOM 11425 O O . ALA B 1 301 ? 40.600 40.957 215.429 1.00 22.35 301 ALA B O 1
ATOM 11427 N N . ASN B 1 302 ? 39.552 41.678 213.572 1.00 22.03 302 ASN B N 1
ATOM 11428 C CA . ASN B 1 302 ? 39.411 43.041 214.056 1.00 22.03 302 ASN B CA 1
ATOM 11429 C C . ASN B 1 302 ? 37.995 43.420 214.469 1.00 22.03 302 ASN B C 1
ATOM 11430 O O . ASN B 1 302 ? 37.808 44.507 215.023 1.00 22.03 302 ASN B O 1
ATOM 11435 N N . ARG B 1 303 ? 37.003 42.567 214.231 1.00 21.13 303 ARG B N 1
ATOM 11436 C CA . ARG B 1 303 ? 35.646 42.823 214.695 1.00 21.13 303 ARG B CA 1
ATOM 11437 C C . ARG B 1 303 ? 35.042 41.532 215.214 1.00 21.13 303 ARG B C 1
ATOM 11438 O O . ARG B 1 303 ? 35.131 40.499 214.547 1.00 21.13 303 ARG B O 1
ATOM 11446 N N . LEU B 1 304 ? 34.427 41.596 216.394 1.00 23.61 304 LEU B N 1
ATOM 11447 C CA . LEU B 1 304 ? 33.686 40.468 216.964 1.00 23.61 304 LEU B CA 1
ATOM 11448 C C . LEU B 1 304 ? 34.543 39.212 217.056 1.00 23.61 304 LEU B C 1
ATOM 11449 O O . LEU B 1 304 ? 34.028 38.095 216.989 1.00 23.61 304 LEU B O 1
ATOM 11454 N N . GLU B 1 305 ? 35.856 39.384 217.201 1.00 27.15 305 GLU B N 1
ATOM 11455 C CA . GLU B 1 305 ? 36.813 38.283 217.194 1.00 27.15 305 GLU B CA 1
ATOM 11456 C C . GLU B 1 305 ? 36.729 37.453 215.918 1.00 27.15 305 GLU B C 1
ATOM 11457 O O . GLU B 1 305 ? 37.228 36.326 215.875 1.00 27.15 305 GLU B O 1
ATOM 11463 N N . ASP B 1 306 ? 36.099 37.983 214.877 1.00 24.32 306 ASP B N 1
ATOM 11464 C CA . ASP B 1 306 ? 35.995 37.331 213.581 1.00 24.32 306 ASP B CA 1
ATOM 11465 C C . ASP B 1 306 ? 36.721 38.188 212.549 1.00 24.32 306 ASP B C 1
ATOM 11466 O O . ASP B 1 306 ? 37.339 39.200 212.875 1.00 24.32 306 ASP B O 1
ATOM 11471 N N . HIS B 1 307 ? 36.624 37.790 211.290 1.00 19.70 307 HIS B N 1
ATOM 11472 C CA . HIS B 1 307 ? 37.313 38.481 210.215 1.00 19.70 307 HIS B CA 1
ATOM 11473 C C . HIS B 1 307 ? 36.375 39.441 209.507 1.00 19.70 307 HIS B C 1
ATOM 11474 O O . HIS B 1 307 ? 35.162 39.428 209.706 1.00 19.70 307 HIS B O 1
ATOM 11481 N N . SER B 1 308 ? 36.960 40.294 208.679 1.00 17.08 308 SER B N 1
ATOM 11482 C CA . SER B 1 308 ? 36.209 41.339 208.013 1.00 17.08 308 SER B CA 1
ATOM 11483 C C . SER B 1 308 ? 35.442 40.768 206.831 1.00 17.08 308 SER B C 1
ATOM 11484 O O . SER B 1 308 ? 35.556 39.594 206.485 1.00 17.08 308 SER B O 1
ATOM 11487 N N . CYS B 1 309 ? 34.638 41.618 206.206 1.00 17.36 309 CYS B N 1
ATOM 11488 C CA . CYS B 1 309 ? 33.910 41.212 205.016 1.00 17.36 309 CYS B CA 1
ATOM 11489 C C . CYS B 1 309 ? 34.860 40.905 203.868 1.00 17.36 309 CYS B C 1
ATOM 11490 O O . CYS B 1 309 ? 34.594 40.008 203.063 1.00 17.36 309 CYS B O 1
ATOM 11493 N N . PHE B 1 310 ? 35.972 41.634 203.790 1.00 15.75 310 PHE B N 1
ATOM 11494 C CA . PHE B 1 310 ? 36.953 41.534 202.720 1.00 15.75 310 PHE B CA 1
ATOM 11495 C C . PHE B 1 310 ? 38.086 40.590 203.076 1.00 15.75 310 PHE B C 1
ATOM 11496 O O . PHE B 1 310 ? 38.585 39.863 202.215 1.00 15.75 310 PHE B O 1
ATOM 11504 N N . THR B 1 311 ? 38.494 40.595 204.339 1.00 16.44 311 THR B N 1
ATOM 11505 C CA . THR B 1 311 ? 39.591 39.762 204.804 1.00 16.44 311 THR B CA 1
ATOM 11506 C C . THR B 1 311 ? 39.195 38.296 204.924 1.00 16.44 311 THR B C 1
ATOM 11507 O O . THR B 1 311 ? 40.063 37.424 204.850 1.00 16.44 311 THR B O 1
ATOM 11511 N N . LYS B 1 312 ? 37.908 37.999 205.067 1.00 16.57 312 LYS B N 1
ATOM 11512 C CA . LYS B 1 312 ? 37.468 36.622 205.228 1.00 16.57 312 LYS B CA 1
ATOM 11513 C C . LYS B 1 312 ? 37.304 35.941 203.880 1.00 16.57 312 LYS B C 1
ATOM 11514 O O . LYS B 1 312 ? 36.846 36.549 202.911 1.00 16.57 312 LYS B O 1
ATOM 11520 N N . GLY B 1 313 ? 37.661 34.662 203.829 1.00 16.03 313 GLY B N 1
ATOM 11521 C CA . GLY B 1 313 ? 37.593 33.900 202.606 1.00 16.03 313 GLY B CA 1
ATOM 11522 C C . GLY B 1 313 ? 38.831 33.972 201.749 1.00 16.03 313 GLY B C 1
ATOM 11523 O O . GLY B 1 313 ? 38.865 33.350 200.686 1.00 16.03 313 GLY B O 1
ATOM 11524 N N . TRP B 1 314 ? 39.841 34.720 202.168 1.00 14.26 314 TRP B N 1
ATOM 11525 C CA . TRP B 1 314 ? 41.111 34.780 201.458 1.00 14.26 314 TRP B CA 1
ATOM 11526 C C . TRP B 1 314 ? 41.989 33.669 202.009 1.00 14.26 314 TRP B C 1
ATOM 11527 O O . TRP B 1 314 ? 42.560 33.791 203.091 1.00 14.26 314 TRP B O 1
ATOM 11538 N N . LEU B 1 315 ? 42.075 32.565 201.271 1.00 15.61 315 LEU B N 1
ATOM 11539 C CA . LEU B 1 315 ? 42.909 31.452 201.697 1.00 15.61 315 LEU B CA 1
ATOM 11540 C C . LEU B 1 315 ? 44.381 31.709 201.421 1.00 15.61 315 LEU B C 1
ATOM 11541 O O . LEU B 1 315 ? 45.240 31.211 202.153 1.00 15.61 315 LEU B O 1
ATOM 11546 N N . GLY B 1 316 ? 44.689 32.480 200.391 1.00 14.74 316 GLY B N 1
ATOM 11547 C CA . GLY B 1 316 ? 46.056 32.826 200.069 1.00 14.74 316 GLY B CA 1
ATOM 11548 C C . GLY B 1 316 ? 46.643 31.935 198.997 1.00 14.74 316 GLY B C 1
ATOM 11549 O O . GLY B 1 316 ? 45.967 31.111 198.378 1.00 14.74 316 GLY B O 1
ATOM 11550 N N . PHE B 1 317 ? 47.939 32.124 198.771 1.00 14.68 317 PHE B N 1
ATOM 11551 C CA . PHE B 1 317 ? 48.698 31.265 197.875 1.00 14.68 317 PHE B CA 1
ATOM 11552 C C . PHE B 1 317 ? 50.124 31.164 198.401 1.00 14.68 317 PHE B C 1
ATOM 11553 O O . PHE B 1 317 ? 50.411 31.548 199.536 1.00 14.68 317 PHE B O 1
ATOM 11561 N N . ASN B 1 318 ? 51.013 30.609 197.584 1.00 14.83 318 ASN B N 1
ATOM 11562 C CA . ASN B 1 318 ? 52.418 30.522 197.951 1.00 14.83 318 ASN B CA 1
ATOM 11563 C C . ASN B 1 318 ? 53.056 31.903 197.916 1.00 14.83 318 ASN B C 1
ATOM 11564 O O . ASN B 1 318 ? 52.640 32.783 197.162 1.00 14.83 318 ASN B O 1
ATOM 11569 N N . ASP B 1 319 ? 54.089 32.081 198.729 1.00 15.66 319 ASP B N 1
ATOM 11570 C CA . ASP B 1 319 ? 54.676 33.399 198.902 1.00 15.66 319 ASP B CA 1
ATOM 11571 C C . ASP B 1 319 ? 55.310 33.896 197.614 1.00 15.66 319 ASP B C 1
ATOM 11572 O O . ASP B 1 319 ? 56.000 33.156 196.914 1.00 15.66 319 ASP B O 1
ATOM 11577 N N . ILE B 1 320 ? 55.070 35.170 197.309 1.00 13.48 320 ILE B N 1
ATOM 11578 C CA . ILE B 1 320 ? 55.695 35.793 196.155 1.00 13.48 320 ILE B CA 1
ATOM 11579 C C . ILE B 1 320 ? 57.199 35.848 196.370 1.00 13.48 320 ILE B C 1
ATOM 11580 O O . ILE B 1 320 ? 57.682 35.990 197.499 1.00 13.48 320 ILE B O 1
ATOM 11585 N N . LEU B 1 321 ? 57.948 35.689 195.288 1.00 13.01 321 LEU B N 1
ATOM 11586 C CA . LEU B 1 321 ? 59.396 35.840 195.293 1.00 13.01 321 LEU B CA 1
ATOM 11587 C C . LEU B 1 321 ? 59.720 36.945 194.303 1.00 13.01 321 LEU B C 1
ATOM 11588 O O . LEU B 1 321 ? 59.662 36.733 193.091 1.00 13.01 321 LEU B O 1
ATOM 11593 N N . LEU B 1 322 ? 60.043 38.126 194.810 1.00 14.18 322 LEU B N 1
ATOM 11594 C CA . LEU B 1 322 ? 60.480 39.208 193.943 1.00 14.18 322 LEU B CA 1
ATOM 11595 C C . LEU B 1 322 ? 61.846 38.846 193.388 1.00 14.18 322 LEU B C 1
ATOM 11596 O O . LEU B 1 322 ? 62.830 38.788 194.128 1.00 14.18 322 LEU B O 1
ATOM 11601 N N . PHE B 1 323 ? 61.908 38.582 192.088 1.00 15.54 323 PHE B N 1
ATOM 11602 C CA . PHE B 1 323 ? 63.129 38.115 191.443 1.00 15.54 323 PHE B CA 1
ATOM 11603 C C . PHE B 1 323 ? 63.637 39.185 190.492 1.00 15.54 323 PHE B C 1
ATOM 11604 O O . PHE B 1 323 ? 63.289 39.181 189.305 1.00 15.54 323 PHE B O 1
ATOM 11612 N N . PRO B 1 324 ? 64.466 40.120 190.952 1.00 16.79 324 PRO B N 1
ATOM 11613 C CA . PRO B 1 324 ? 64.960 41.174 190.060 1.00 16.79 324 PRO B CA 1
ATOM 11614 C C . PRO B 1 324 ? 65.863 40.597 188.982 1.00 16.79 324 PRO B C 1
ATOM 11615 O O . PRO B 1 324 ? 66.902 40.006 189.273 1.00 16.79 324 PRO B O 1
ATOM 11619 N N . LEU B 1 325 ? 65.452 40.767 187.731 1.00 16.86 325 LEU B N 1
ATOM 11620 C CA . LEU B 1 325 ? 66.280 40.390 186.599 1.00 16.86 325 LEU B CA 1
ATOM 11621 C C . LEU B 1 325 ? 67.386 41.396 186.326 1.00 16.86 325 LEU B C 1
ATOM 11622 O O . LEU B 1 325 ? 68.305 41.091 185.562 1.00 16.86 325 LEU B O 1
ATOM 11627 N N . THR B 1 326 ? 67.317 42.579 186.926 1.00 20.24 326 THR B N 1
ATOM 11628 C CA . THR B 1 326 ? 68.358 43.592 186.857 1.00 20.24 326 THR B CA 1
ATOM 11629 C C . THR B 1 326 ? 68.616 44.105 188.267 1.00 20.24 326 THR B C 1
ATOM 11630 O O . THR B 1 326 ? 67.975 43.680 189.229 1.00 20.24 326 THR B O 1
ATOM 11634 N N . VAL B 1 327 ? 69.565 45.036 188.398 1.00 22.39 327 VAL B N 1
ATOM 11635 C CA . VAL B 1 327 ? 69.924 45.558 189.712 1.00 22.39 327 VAL B CA 1
ATOM 11636 C C . VAL B 1 327 ? 69.117 46.782 190.106 1.00 22.39 327 VAL B C 1
ATOM 11637 O O . VAL B 1 327 ? 69.393 47.374 191.156 1.00 22.39 327 VAL B O 1
ATOM 11641 N N . ASP B 1 328 ? 68.132 47.184 189.309 1.00 23.82 328 ASP B N 1
ATOM 11642 C CA . ASP B 1 328 ? 67.445 48.438 189.579 1.00 23.82 328 ASP B CA 1
ATOM 11643 C C . ASP B 1 328 ? 66.288 48.306 190.556 1.00 23.82 328 ASP B C 1
ATOM 11644 O O . ASP B 1 328 ? 65.698 49.327 190.918 1.00 23.82 328 ASP B O 1
ATOM 11649 N N . LEU B 1 329 ? 65.937 47.099 190.989 1.00 21.31 329 LEU B N 1
ATOM 11650 C CA . LEU B 1 329 ? 65.021 46.978 192.114 1.00 21.31 329 LEU B CA 1
ATOM 11651 C C . LEU B 1 329 ? 65.765 46.730 193.410 1.00 21.31 329 LEU B C 1
ATOM 11652 O O . LEU B 1 329 ? 65.269 47.087 194.480 1.00 21.31 329 LEU B O 1
ATOM 11657 N N . PHE B 1 330 ? 66.948 46.126 193.334 1.00 21.67 330 PHE B N 1
ATOM 11658 C CA . PHE B 1 330 ? 67.750 45.920 194.531 1.00 21.67 330 PHE B CA 1
ATOM 11659 C C . PHE B 1 330 ? 68.235 47.242 195.105 1.00 21.67 330 PHE B C 1
ATOM 11660 O O . PHE B 1 330 ? 68.316 47.398 196.328 1.00 21.67 330 PHE B O 1
ATOM 11668 N N . ASP B 1 331 ? 68.573 48.200 194.246 1.00 23.31 331 ASP B N 1
ATOM 11669 C CA . ASP B 1 331 ? 69.014 49.508 194.707 1.00 23.31 331 ASP B CA 1
ATOM 11670 C C . ASP B 1 331 ? 67.873 50.496 194.880 1.00 23.31 331 ASP B C 1
ATOM 11671 O O . ASP B 1 331 ? 68.086 51.572 195.446 1.00 23.31 331 ASP B O 1
ATOM 11676 N N . ARG B 1 332 ? 66.680 50.168 194.393 1.00 22.86 332 ARG B N 1
ATOM 11677 C CA . ARG B 1 332 ? 65.521 51.030 194.574 1.00 22.86 332 ARG B CA 1
ATOM 11678 C C . ARG B 1 332 ? 64.948 50.928 195.977 1.00 22.86 332 ARG B C 1
ATOM 11679 O O . ARG B 1 332 ? 64.463 51.925 196.516 1.00 22.86 332 ARG B O 1
ATOM 11687 N N . VAL B 1 333 ? 64.982 49.739 196.575 1.00 21.74 333 VAL B N 1
ATOM 11688 C CA . VAL B 1 333 ? 64.427 49.556 197.911 1.00 21.74 333 VAL B CA 1
ATOM 11689 C C . VAL B 1 333 ? 65.271 50.288 198.946 1.00 21.74 333 VAL B C 1
ATOM 11690 O O . VAL B 1 333 ? 64.749 51.018 199.794 1.00 21.74 333 VAL B O 1
ATOM 11694 N N . VAL B 1 334 ? 66.594 50.110 198.886 1.00 23.68 334 VAL B N 1
ATOM 11695 C CA . VAL B 1 334 ? 67.490 50.738 199.847 1.00 23.68 334 VAL B CA 1
ATOM 11696 C C . VAL B 1 334 ? 67.782 52.190 199.514 1.00 23.68 334 VAL B C 1
ATOM 11697 O O . VAL B 1 334 ? 68.551 52.837 200.237 1.00 23.68 334 VAL B O 1
ATOM 11701 N N . ALA B 1 335 ? 67.200 52.724 198.446 1.00 24.12 335 ALA B N 1
ATOM 11702 C CA . ALA B 1 335 ? 67.438 54.110 198.077 1.00 24.12 335 ALA B CA 1
ATOM 11703 C C . ALA B 1 335 ? 66.865 55.040 199.133 1.00 24.12 335 ALA B C 1
ATOM 11704 O O . ALA B 1 335 ? 65.719 54.880 199.558 1.00 24.12 335 ALA B O 1
ATOM 11706 N N . ASN B 1 336 ? 67.661 56.017 199.547 1.00 27.75 336 ASN B N 1
ATOM 11707 C CA . ASN B 1 336 ? 67.268 56.990 200.556 1.00 27.75 336 ASN B CA 1
ATOM 11708 C C . ASN B 1 336 ? 67.075 58.337 199.877 1.00 27.75 336 ASN B C 1
ATOM 11709 O O . ASN B 1 336 ? 67.999 58.851 199.238 1.00 27.75 336 ASN B O 1
ATOM 11714 N N . GLU B 1 337 ? 65.880 58.903 200.016 1.00 28.05 337 GLU B N 1
ATOM 11715 C CA . GLU B 1 337 ? 65.554 60.176 199.397 1.00 28.05 337 GLU B CA 1
ATOM 11716 C C . GLU B 1 337 ? 65.203 61.257 200.405 1.00 28.05 337 GLU B C 1
ATOM 11717 O O . GLU B 1 337 ? 64.933 62.393 200.002 1.00 28.05 337 GLU B O 1
ATOM 11723 N N . ALA B 1 338 ? 65.203 60.943 201.695 1.00 31.40 338 ALA B N 1
ATOM 11724 C CA . ALA B 1 338 ? 64.839 61.903 202.720 1.00 31.40 338 ALA B CA 1
ATOM 11725 C C . ALA B 1 338 ? 66.066 62.660 203.211 1.00 31.40 338 ALA B C 1
ATOM 11726 O O . ALA B 1 338 ? 67.209 62.320 202.902 1.00 31.40 338 ALA B O 1
ATOM 11728 N N . GLY B 1 339 ? 65.812 63.706 203.992 1.00 35.76 339 GLY B N 1
ATOM 11729 C CA . GLY B 1 339 ? 66.853 64.547 204.525 1.00 35.76 339 GLY B CA 1
ATOM 11730 C C . GLY B 1 339 ? 67.247 65.705 203.637 1.00 35.76 339 GLY B C 1
ATOM 11731 O O . GLY B 1 339 ? 68.030 66.558 204.066 1.00 35.76 339 GLY B O 1
ATOM 11732 N N . VAL B 1 340 ? 66.725 65.763 202.417 1.00 36.27 340 VAL B N 1
ATOM 11733 C CA . VAL B 1 340 ? 67.064 66.802 201.455 1.00 36.27 340 VAL B CA 1
ATOM 11734 C C . VAL B 1 340 ? 65.850 67.695 201.271 1.00 36.27 340 VAL B C 1
ATOM 11735 O O . VAL B 1 340 ? 64.749 67.206 200.990 1.00 36.27 340 VAL B O 1
ATOM 11739 N N . ASN B 1 341 ? 66.041 69.001 201.432 1.00 38.86 341 ASN B N 1
ATOM 11740 C CA . ASN B 1 341 ? 64.950 69.957 201.289 1.00 38.86 341 ASN B CA 1
ATOM 11741 C C . ASN B 1 341 ? 65.305 71.055 200.298 1.00 38.86 341 ASN B C 1
ATOM 11742 O O . ASN B 1 341 ? 64.910 72.208 200.473 1.00 38.86 341 ASN B O 1
ATOM 11747 N N . ASP B 1 342 ? 66.054 70.714 199.257 1.00 36.23 342 ASP B N 1
ATOM 11748 C CA . ASP B 1 342 ? 66.380 71.673 198.217 1.00 36.23 342 ASP B CA 1
ATOM 11749 C C . ASP B 1 342 ? 65.267 71.715 197.178 1.00 36.23 342 ASP B C 1
ATOM 11750 O O . ASP B 1 342 ? 64.453 70.798 197.066 1.00 36.23 342 ASP B O 1
ATOM 11755 N N . ALA B 1 343 ? 65.233 72.800 196.415 1.00 34.35 343 ALA B N 1
ATOM 11756 C CA . ALA B 1 343 ? 64.271 72.917 195.332 1.00 34.35 343 ALA B CA 1
ATOM 11757 C C . ALA B 1 343 ? 64.709 72.036 194.174 1.00 34.35 343 ALA B C 1
ATOM 11758 O O . ALA B 1 343 ? 65.849 72.128 193.710 1.00 34.35 343 ALA B O 1
ATOM 11760 N N . GLY B 1 344 ? 63.803 71.186 193.704 1.00 32.13 344 GLY B N 1
ATOM 11761 C CA . GLY B 1 344 ? 64.142 70.199 192.707 1.00 32.13 344 GLY B CA 1
ATOM 11762 C C . GLY B 1 344 ? 64.770 68.943 193.258 1.00 32.13 344 GLY B C 1
ATOM 11763 O O . GLY B 1 344 ? 65.078 68.034 192.483 1.00 32.13 344 GLY B O 1
ATOM 11764 N N . PHE B 1 345 ? 64.966 68.862 194.571 1.00 32.77 345 PHE B N 1
ATOM 11765 C CA . PHE B 1 345 ? 65.536 67.691 195.214 1.00 32.77 345 PHE B CA 1
ATOM 11766 C C . PHE B 1 345 ? 64.646 67.091 196.284 1.00 32.77 345 PHE B C 1
ATOM 11767 O O . PHE B 1 345 ? 64.812 65.911 196.605 1.00 32.77 345 PHE B O 1
ATOM 11775 N N . ILE B 1 346 ? 63.715 67.861 196.843 1.00 34.58 346 ILE B N 1
ATOM 11776 C CA . ILE B 1 346 ? 62.887 67.372 197.932 1.00 34.58 346 ILE B CA 1
ATOM 11777 C C . ILE B 1 346 ? 61.831 66.418 197.394 1.00 34.58 346 ILE B C 1
ATOM 11778 O O . ILE B 1 346 ? 61.229 66.650 196.337 1.00 34.58 346 ILE B O 1
ATOM 11783 N N . VAL B 1 347 ? 61.633 65.314 198.099 1.00 32.11 347 VAL B N 1
ATOM 11784 C CA . VAL B 1 347 ? 60.578 64.348 197.816 1.00 32.11 347 VAL B CA 1
ATOM 11785 C C . VAL B 1 347 ? 59.603 64.385 198.986 1.00 32.11 347 VAL B C 1
ATOM 11786 O O . VAL B 1 347 ? 60.013 64.140 200.128 1.00 32.11 347 VAL B O 1
ATOM 11790 N N . PRO B 1 348 ? 58.331 64.705 198.766 1.00 31.29 348 PRO B N 1
ATOM 11791 C CA . PRO B 1 348 ? 57.397 64.811 199.892 1.00 31.29 348 PRO B CA 1
ATOM 11792 C C . PRO B 1 348 ? 57.152 63.464 200.553 1.00 31.29 348 PRO B C 1
ATOM 11793 O O . PRO B 1 348 ? 57.120 62.423 199.894 1.00 31.29 348 PRO B O 1
ATOM 11797 N N . ASN B 1 349 ? 56.988 63.500 201.873 1.00 30.29 349 ASN B N 1
ATOM 11798 C CA . ASN B 1 349 ? 56.704 62.345 202.720 1.00 30.29 349 ASN B CA 1
ATOM 11799 C C . ASN B 1 349 ? 57.811 61.303 202.706 1.00 30.29 349 ASN B C 1
ATOM 11800 O O . ASN B 1 349 ? 57.624 60.208 203.246 1.00 30.29 349 ASN B O 1
ATOM 11805 N N . ALA B 1 350 ? 58.959 61.605 202.110 1.00 28.30 350 ALA B N 1
ATOM 11806 C CA . ALA B 1 350 ? 60.037 60.631 202.038 1.00 28.30 350 ALA B CA 1
ATOM 11807 C C . ALA B 1 350 ? 60.621 60.379 203.419 1.00 28.30 350 ALA B C 1
ATOM 11808 O O . ALA B 1 350 ? 60.791 61.302 204.219 1.00 28.30 350 ALA B O 1
ATOM 11810 N N . ALA B 1 351 ? 60.922 59.117 203.698 1.00 26.99 351 ALA B N 1
ATOM 11811 C CA . ALA B 1 351 ? 61.506 58.702 204.960 1.00 26.99 351 ALA B CA 1
ATOM 11812 C C . ALA B 1 351 ? 62.704 57.803 204.698 1.00 26.99 351 ALA B C 1
ATOM 11813 O O . ALA B 1 351 ? 62.746 57.101 203.686 1.00 26.99 351 ALA B O 1
ATOM 11815 N N . PRO B 1 352 ? 63.699 57.814 205.587 1.00 26.14 352 PRO B N 1
ATOM 11816 C CA . PRO B 1 352 ? 64.873 56.978 205.368 1.00 26.14 352 PRO B CA 1
ATOM 11817 C C . PRO B 1 352 ? 64.520 55.508 205.487 1.00 26.14 352 PRO B C 1
ATOM 11818 O O . PRO B 1 352 ? 63.540 55.142 206.158 1.00 26.14 352 PRO B O 1
ATOM 11822 N N . PRO B 1 353 ? 65.277 54.627 204.836 1.00 24.54 353 PRO B N 1
ATOM 11823 C CA . PRO B 1 353 ? 65.014 53.192 204.960 1.00 24.54 353 PRO B CA 1
ATOM 11824 C C . PRO B 1 353 ? 65.224 52.699 206.382 1.00 24.54 353 PRO B C 1
ATOM 11825 O O . PRO B 1 353 ? 66.095 53.177 207.109 1.00 24.54 353 PRO B O 1
ATOM 11829 N N . GLN B 1 354 ? 64.409 51.728 206.772 1.00 25.43 354 GLN B N 1
ATOM 11830 C CA . GLN B 1 354 ? 64.510 51.076 208.070 1.00 25.43 354 GLN B CA 1
ATOM 11831 C C . GLN B 1 354 ? 65.079 49.688 207.829 1.00 25.43 354 GLN B C 1
ATOM 11832 O O . GLN B 1 354 ? 64.431 48.848 207.200 1.00 25.43 354 GLN B O 1
ATOM 11838 N N . PHE B 1 355 ? 66.287 49.451 208.320 1.00 26.19 355 PHE B N 1
ATOM 11839 C CA . PHE B 1 355 ? 67.025 48.236 208.018 1.00 26.19 355 PHE B CA 1
ATOM 11840 C C . PHE B 1 355 ? 66.922 47.253 209.170 1.00 26.19 355 PHE B C 1
ATOM 11841 O O . PHE B 1 355 ? 67.034 47.635 210.337 1.00 26.19 355 PHE B O 1
ATOM 11849 N N . LEU B 1 356 ? 66.705 45.988 208.836 1.00 28.18 356 LEU B N 1
ATOM 11850 C CA . LEU B 1 356 ? 66.756 44.944 209.845 1.00 28.18 356 LEU B CA 1
ATOM 11851 C C . LEU B 1 356 ? 68.182 44.818 210.358 1.00 28.18 356 LEU B C 1
ATOM 11852 O O . LEU B 1 356 ? 69.131 44.751 209.573 1.00 28.18 356 LEU B O 1
ATOM 11857 N N . GLN B 1 357 ? 68.332 44.800 211.676 1.00 32.63 357 GLN B N 1
ATOM 11858 C CA . GLN B 1 357 ? 69.655 44.843 212.272 1.00 32.63 357 GLN B CA 1
ATOM 11859 C C . GLN B 1 357 ? 70.433 43.569 211.973 1.00 32.63 357 GLN B C 1
ATOM 11860 O O . GLN B 1 357 ? 69.869 42.476 211.879 1.00 32.63 357 GLN B O 1
ATOM 11866 N N . ASN B 1 358 ? 71.747 43.731 211.812 1.00 36.23 358 ASN B N 1
ATOM 11867 C CA . ASN B 1 358 ? 72.729 42.682 211.549 1.00 36.23 358 ASN B CA 1
ATOM 11868 C C . ASN B 1 358 ? 72.648 42.129 210.137 1.00 36.23 358 ASN B C 1
ATOM 11869 O O . ASN B 1 358 ? 73.329 41.153 209.827 1.00 36.23 358 ASN B O 1
ATOM 11874 N N . THR B 1 359 ? 71.826 42.710 209.278 1.00 30.88 359 THR B N 1
ATOM 11875 C CA . THR B 1 359 ? 71.956 42.493 207.848 1.00 30.88 359 THR B CA 1
ATOM 11876 C C . THR B 1 359 ? 72.854 43.576 207.263 1.00 30.88 359 THR B C 1
ATOM 11877 O O . THR B 1 359 ? 73.002 44.661 207.826 1.00 30.88 359 THR B O 1
ATOM 11881 N N . ASN B 1 360 ? 73.454 43.277 206.119 1.00 29.84 360 ASN B N 1
ATOM 11882 C CA . ASN B 1 360 ? 74.450 44.188 205.578 1.00 29.84 360 ASN B CA 1
ATOM 11883 C C . ASN B 1 360 ? 73.768 45.379 204.924 1.00 29.84 360 ASN B C 1
ATOM 11884 O O . ASN B 1 360 ? 74.060 45.712 203.772 1.00 29.84 360 ASN B O 1
ATOM 11889 N N . GLN B 1 361 ? 72.875 46.038 205.666 1.00 27.93 361 GLN B N 1
ATOM 11890 C CA . GLN B 1 361 ? 72.012 47.086 205.127 1.00 27.93 361 GLN B CA 1
ATOM 11891 C C . GLN B 1 361 ? 71.247 46.598 203.906 1.00 27.93 361 GLN B C 1
ATOM 11892 O O . GLN B 1 361 ? 70.873 47.383 203.036 1.00 27.93 361 GLN B O 1
ATOM 11898 N N . GLN B 1 362 ? 71.001 45.290 203.840 1.00 26.40 362 GLN B N 1
ATOM 11899 C CA . GLN B 1 362 ? 70.407 44.668 202.669 1.00 26.40 362 GLN B CA 1
ATOM 11900 C C . GLN B 1 362 ? 68.963 44.245 202.862 1.00 26.40 362 GLN B C 1
ATOM 11901 O O . GLN B 1 362 ? 68.275 44.003 201.868 1.00 26.40 362 GLN B O 1
ATOM 11907 N N . VAL B 1 363 ? 68.488 44.148 204.098 1.00 25.03 363 VAL B N 1
ATOM 11908 C CA . VAL B 1 363 ? 67.133 43.704 204.395 1.00 25.03 363 VAL B CA 1
ATOM 11909 C C . VAL B 1 363 ? 66.392 44.840 205.081 1.00 25.03 363 VAL B C 1
ATOM 11910 O O . VAL B 1 363 ? 66.866 45.375 206.088 1.00 25.03 363 VAL B O 1
ATOM 11914 N N . ILE B 1 364 ? 65.238 45.198 204.541 1.00 24.21 364 ILE B N 1
ATOM 11915 C CA . ILE B 1 364 ? 64.395 46.256 205.083 1.00 24.21 364 ILE B CA 1
ATOM 11916 C C . ILE B 1 364 ? 63.439 45.653 206.099 1.00 24.21 364 ILE B C 1
ATOM 11917 O O . ILE B 1 364 ? 62.875 44.577 205.878 1.00 24.21 364 ILE B O 1
ATOM 11922 N N . ASP B 1 365 ? 63.262 46.339 207.222 1.00 26.23 365 ASP B N 1
ATOM 11923 C CA . ASP B 1 365 ? 62.427 45.864 208.314 1.00 26.23 365 ASP B CA 1
ATOM 11924 C C . ASP B 1 365 ? 61.118 46.641 208.321 1.00 26.23 365 ASP B C 1
ATOM 11925 O O . ASP B 1 365 ? 61.125 47.874 208.381 1.00 26.23 365 ASP B O 1
ATOM 11930 N N . PHE B 1 366 ? 59.998 45.920 208.262 1.00 23.16 366 PHE B N 1
ATOM 11931 C CA . PHE B 1 366 ? 58.682 46.540 208.220 1.00 23.16 366 PHE B CA 1
ATOM 11932 C C . PHE B 1 366 ? 58.009 46.626 209.579 1.00 23.16 366 PHE B C 1
ATOM 11933 O O . PHE B 1 366 ? 57.034 47.368 209.719 1.00 23.16 366 PHE B O 1
ATOM 11941 N N . ARG B 1 367 ? 58.496 45.894 210.575 1.00 28.05 367 ARG B N 1
ATOM 11942 C CA . ARG B 1 367 ? 57.787 45.779 211.840 1.00 28.05 367 ARG B CA 1
ATOM 11943 C C . ARG B 1 367 ? 57.834 47.076 212.632 1.00 28.05 367 ARG B C 1
ATOM 11944 O O . ARG B 1 367 ? 58.854 47.766 212.674 1.00 28.05 367 ARG B O 1
ATOM 11952 N N . GLY B 1 368 ? 56.705 47.402 213.261 1.00 29.35 368 GLY B N 1
ATOM 11953 C CA . GLY B 1 368 ? 56.643 48.453 214.253 1.00 29.35 368 GLY B CA 1
ATOM 11954 C C . GLY B 1 368 ? 55.943 47.942 215.499 1.00 29.35 368 GLY B C 1
ATOM 11955 O O . GLY B 1 368 ? 55.565 46.773 215.584 1.00 29.35 368 GLY B O 1
ATOM 11956 N N . VAL B 1 369 ? 55.779 48.845 216.463 1.00 33.26 369 VAL B N 1
ATOM 11957 C CA . VAL B 1 369 ? 55.118 48.473 217.706 1.00 33.26 369 VAL B CA 1
ATOM 11958 C C . VAL B 1 369 ? 53.650 48.159 217.435 1.00 33.26 369 VAL B C 1
ATOM 11959 O O . VAL B 1 369 ? 53.027 48.714 216.521 1.00 33.26 369 VAL B O 1
ATOM 11963 N N . GLY B 1 370 ? 53.096 47.243 218.224 1.00 38.54 370 GLY B N 1
ATOM 11964 C CA . GLY B 1 370 ? 51.706 46.861 218.084 1.00 38.54 370 GLY B CA 1
ATOM 11965 C C . GLY B 1 370 ? 50.921 47.061 219.360 1.00 38.54 370 GLY B C 1
ATOM 11966 O O . GLY B 1 370 ? 51.211 47.982 220.126 1.00 38.54 370 GLY B O 1
ATOM 11967 N N . VAL B 1 371 ? 49.929 46.206 219.608 1.00 43.48 371 VAL B N 1
ATOM 11968 C CA . VAL B 1 371 ? 49.072 46.389 220.777 1.00 43.48 371 VAL B CA 1
ATOM 11969 C C . VAL B 1 371 ? 49.842 46.081 222.055 1.00 43.48 371 VAL B C 1
ATOM 11970 O O . VAL B 1 371 ? 50.042 46.953 222.907 1.00 43.48 371 VAL B O 1
ATOM 11974 N N . GLY B 1 372 ? 50.287 44.842 222.204 1.00 44.81 372 GLY B N 1
ATOM 11975 C CA . GLY B 1 372 ? 51.082 44.479 223.356 1.00 44.81 372 GLY B CA 1
ATOM 11976 C C . GLY B 1 372 ? 52.515 44.222 222.958 1.00 44.81 372 GLY B C 1
ATOM 11977 O O . GLY B 1 372 ? 53.248 45.152 222.613 1.00 44.81 372 GLY B O 1
ATOM 11978 N N . GLN B 1 373 ? 52.927 42.963 223.002 1.00 43.86 373 GLN B N 1
ATOM 11979 C CA . GLN B 1 373 ? 54.198 42.562 222.427 1.00 43.86 373 GLN B CA 1
ATOM 11980 C C . GLN B 1 373 ? 54.057 42.165 220.967 1.00 43.86 373 GLN B C 1
ATOM 11981 O O . GLN B 1 373 ? 55.037 41.735 220.354 1.00 43.86 373 GLN B O 1
ATOM 11987 N N . ALA B 1 374 ? 52.857 42.288 220.411 1.00 39.30 374 ALA B N 1
ATOM 11988 C CA . ALA B 1 374 ? 52.618 41.950 219.020 1.00 39.30 374 ALA B CA 1
ATOM 11989 C C . ALA B 1 374 ? 53.210 43.009 218.102 1.00 39.30 374 ALA B C 1
ATOM 11990 O O . ALA B 1 374 ? 53.293 44.186 218.449 1.00 39.30 374 ALA B O 1
ATOM 11992 N N . GLY B 1 375 ? 53.631 42.577 216.924 1.00 31.74 375 GLY B N 1
ATOM 11993 C CA . GLY B 1 375 ? 54.132 43.504 215.939 1.00 31.74 375 GLY B CA 1
ATOM 11994 C C . GLY B 1 375 ? 53.021 44.146 215.140 1.00 31.74 375 GLY B C 1
ATOM 11995 O O . GLY B 1 375 ? 51.845 43.811 215.263 1.00 31.74 375 GLY B O 1
ATOM 11996 N N . ASP B 1 376 ? 53.413 45.090 214.292 1.00 25.39 376 ASP B N 1
ATOM 11997 C CA . ASP B 1 376 ? 52.453 45.811 213.464 1.00 25.39 376 ASP B CA 1
ATOM 11998 C C . ASP B 1 376 ? 53.204 46.417 212.296 1.00 25.39 376 ASP B C 1
ATOM 11999 O O . ASP B 1 376 ? 54.154 47.173 212.505 1.00 25.39 376 ASP B O 1
ATOM 12004 N N . ILE B 1 377 ? 52.790 46.085 211.079 1.00 20.45 377 ILE B N 1
ATOM 12005 C CA . ILE B 1 377 ? 53.400 46.635 209.873 1.00 20.45 377 ILE B CA 1
ATOM 12006 C C . ILE B 1 377 ? 52.631 47.894 209.497 1.00 20.45 377 ILE B C 1
ATOM 12007 O O . ILE B 1 377 ? 51.523 47.796 208.957 1.00 20.45 377 ILE B O 1
ATOM 12012 N N . PRO B 1 378 ? 53.161 49.088 209.773 1.00 18.93 378 PRO B N 1
ATOM 12013 C CA . PRO B 1 378 ? 52.418 50.310 209.436 1.00 18.93 378 PRO B CA 1
ATOM 12014 C C . PRO B 1 378 ? 52.210 50.504 207.950 1.00 18.93 378 PRO B C 1
ATOM 12015 O O . PRO B 1 378 ? 51.327 51.272 207.560 1.00 18.93 378 PRO B O 1
ATOM 12019 N N . ALA B 1 379 ? 53.000 49.844 207.106 1.00 17.21 379 ALA B N 1
ATOM 12020 C CA . ALA B 1 379 ? 52.825 49.936 205.666 1.00 17.21 379 ALA B CA 1
ATOM 12021 C C . ALA B 1 379 ? 51.591 49.203 205.178 1.00 17.21 379 ALA B C 1
ATOM 12022 O O . ALA B 1 379 ? 51.201 49.387 204.023 1.00 17.21 379 ALA B O 1
ATOM 12024 N N . LEU B 1 380 ? 50.990 48.361 206.014 1.00 17.90 380 LEU B N 1
ATOM 12025 C CA . LEU B 1 380 ? 49.770 47.654 205.659 1.00 17.90 380 LEU B CA 1
ATOM 12026 C C . LEU B 1 380 ? 48.520 48.437 206.003 1.00 17.90 380 LEU B C 1
ATOM 12027 O O . LEU B 1 380 ? 47.459 48.160 205.440 1.00 17.90 380 LEU B O 1
ATOM 12032 N N . ARG B 1 381 ? 48.623 49.400 206.909 1.00 19.05 381 ARG B N 1
ATOM 12033 C CA . ARG B 1 381 ? 47.498 50.218 207.322 1.00 19.05 381 ARG B CA 1
ATOM 12034 C C . ARG B 1 381 ? 47.315 51.440 206.441 1.00 19.05 381 ARG B C 1
ATOM 12035 O O . ARG B 1 381 ? 46.396 52.226 206.678 1.00 19.05 381 ARG B O 1
ATOM 12043 N N . LEU B 1 382 ? 48.160 51.614 205.433 1.00 16.63 382 LEU B N 1
ATOM 12044 C CA . LEU B 1 382 ? 48.049 52.715 204.488 1.00 16.63 382 LEU B CA 1
ATOM 12045 C C . LEU B 1 382 ? 47.352 52.211 203.238 1.00 16.63 382 LEU B C 1
ATOM 12046 O O . LEU B 1 382 ? 47.839 51.285 202.586 1.00 16.63 382 LEU B O 1
ATOM 12051 N N . ALA B 1 383 ? 46.216 52.818 202.902 1.00 16.12 383 ALA B N 1
ATOM 12052 C CA . ALA B 1 383 ? 45.507 52.418 201.697 1.00 16.12 383 ALA B CA 1
ATOM 12053 C C . ALA B 1 383 ? 46.281 52.763 200.441 1.00 16.12 383 ALA B C 1
ATOM 12054 O O . ALA B 1 383 ? 45.967 52.234 199.373 1.00 16.12 383 ALA B O 1
ATOM 12056 N N . GLN B 1 384 ? 47.273 53.647 200.539 1.00 15.57 384 GLN B N 1
ATOM 12057 C CA . GLN B 1 384 ? 48.082 53.972 199.372 1.00 15.57 384 GLN B CA 1
ATOM 12058 C C . GLN B 1 384 ? 48.998 52.827 198.989 1.00 15.57 384 GLN B C 1
ATOM 12059 O O . GLN B 1 384 ? 49.280 52.637 197.805 1.00 15.57 384 GLN B O 1
ATOM 12065 N N . SER B 1 385 ? 49.476 52.061 199.965 1.00 15.80 385 SER B N 1
ATOM 12066 C CA . SER B 1 385 ? 50.403 50.979 199.672 1.00 15.80 385 SER B CA 1
ATOM 12067 C C . SER B 1 385 ? 49.720 49.771 199.058 1.00 15.80 385 SER B C 1
ATOM 12068 O O . SER B 1 385 ? 50.400 48.927 198.474 1.00 15.80 385 SER B O 1
ATOM 12071 N N . TRP B 1 386 ? 48.397 49.670 199.168 1.00 18.79 386 TRP B N 1
ATOM 12072 C CA . TRP B 1 386 ? 47.682 48.580 198.518 1.00 18.79 386 TRP B CA 1
ATOM 12073 C C . TRP B 1 386 ? 47.292 48.926 197.093 1.00 18.79 386 TRP B C 1
ATOM 12074 O O . TRP B 1 386 ? 47.160 48.027 196.262 1.00 18.79 386 TRP B O 1
ATOM 12085 N N . SER B 1 387 ? 47.082 50.207 196.796 1.00 16.07 387 SER B N 1
ATOM 12086 C CA . SER B 1 387 ? 46.850 50.617 195.419 1.00 16.07 387 SER B CA 1
ATOM 12087 C C . SER B 1 387 ? 48.154 50.824 194.668 1.00 16.07 387 SER B C 1
ATOM 12088 O O . SER B 1 387 ? 48.186 50.688 193.443 1.00 16.07 387 SER B O 1
ATOM 12091 N N . ASP B 1 388 ? 49.231 51.154 195.378 1.00 15.88 388 ASP B N 1
ATOM 12092 C CA . ASP B 1 388 ? 50.546 51.201 194.753 1.00 15.88 388 ASP B CA 1
ATOM 12093 C C . ASP B 1 388 ? 50.957 49.830 194.241 1.00 15.88 388 ASP B C 1
ATOM 12094 O O . ASP B 1 388 ? 51.569 49.715 193.176 1.00 15.88 388 ASP B O 1
ATOM 12099 N N . ALA B 1 389 ? 50.647 48.777 195.000 1.00 14.74 389 ALA B N 1
ATOM 12100 C CA . ALA B 1 389 ? 51.023 47.429 194.597 1.00 14.74 389 ALA B CA 1
ATOM 12101 C C . ALA B 1 389 ? 50.226 46.954 193.394 1.00 14.74 389 ALA B C 1
ATOM 12102 O O . ALA B 1 389 ? 50.686 46.078 192.658 1.00 14.74 389 ALA B O 1
ATOM 12104 N N . ILE B 1 390 ? 49.023 47.490 193.190 1.00 14.63 390 ILE B N 1
ATOM 12105 C CA . ILE B 1 390 ? 48.263 47.157 191.992 1.00 14.63 390 ILE B CA 1
ATOM 12106 C C . ILE B 1 390 ? 48.892 47.798 190.766 1.00 14.63 390 ILE B C 1
ATOM 12107 O O . ILE B 1 390 ? 49.015 47.167 189.713 1.00 14.63 390 ILE B O 1
ATOM 12112 N N . GLY B 1 391 ? 49.278 49.068 190.870 1.00 14.09 391 GLY B N 1
ATOM 12113 C CA . GLY B 1 391 ? 49.931 49.724 189.752 1.00 14.09 391 GLY B CA 1
ATOM 12114 C C . GLY B 1 391 ? 51.302 49.150 189.463 1.00 14.09 391 GLY B C 1
ATOM 12115 O O . GLY B 1 391 ? 51.728 49.089 188.309 1.00 14.09 391 GLY B O 1
ATOM 12116 N N . PHE B 1 392 ? 52.020 48.739 190.508 1.00 14.19 392 PHE B N 1
ATOM 12117 C CA . PHE B 1 392 ? 53.335 48.139 190.320 1.00 14.19 392 PHE B CA 1
ATOM 12118 C C . PHE B 1 392 ? 53.238 46.842 189.535 1.00 14.19 392 PHE B C 1
ATOM 12119 O O . PHE B 1 392 ? 54.066 46.575 188.658 1.00 14.19 392 PHE B O 1
ATOM 12127 N N . LEU B 1 393 ? 52.240 46.015 189.839 1.00 13.75 393 LEU B N 1
ATOM 12128 C CA . LEU B 1 393 ? 52.108 44.742 189.146 1.00 13.75 393 LEU B CA 1
ATOM 12129 C C . LEU B 1 393 ? 51.632 44.924 187.715 1.00 13.75 393 LEU B C 1
ATOM 12130 O O . LEU B 1 393 ? 52.025 44.153 186.840 1.00 13.75 393 LEU B O 1
ATOM 12135 N N . LEU B 1 394 ? 50.780 45.915 187.456 1.00 13.98 394 LEU B N 1
ATOM 12136 C CA . LEU B 1 394 ? 50.300 46.136 186.096 1.00 13.98 394 LEU B CA 1
ATOM 12137 C C . LEU B 1 394 ? 51.419 46.608 185.180 1.00 13.98 394 LEU B C 1
ATOM 12138 O O . LEU B 1 394 ? 51.520 46.160 184.035 1.00 13.98 394 LEU B O 1
ATOM 12143 N N . ASP B 1 395 ? 52.259 47.518 185.659 1.00 15.03 395 ASP B N 1
ATOM 12144 C CA . ASP B 1 395 ? 53.280 48.126 184.822 1.00 15.03 395 ASP B CA 1
ATOM 12145 C C . ASP B 1 395 ? 54.507 47.227 184.697 1.00 15.03 395 ASP B C 1
ATOM 12146 O O . ASP B 1 395 ? 55.376 47.486 183.861 1.00 15.03 395 ASP B O 1
ATOM 12151 N N . THR B 1 396 ? 54.579 46.150 185.478 1.00 15.11 396 THR B N 1
ATOM 12152 C CA . THR B 1 396 ? 55.647 45.161 185.384 1.00 15.11 396 THR B CA 1
ATOM 12153 C C . THR B 1 396 ? 55.168 43.838 184.799 1.00 15.11 396 THR B C 1
ATOM 12154 O O . THR B 1 396 ? 55.896 43.200 184.039 1.00 15.11 396 THR B O 1
ATOM 12158 N N . ILE B 1 397 ? 53.963 43.406 185.149 1.00 15.76 397 ILE B N 1
ATOM 12159 C CA . ILE B 1 397 ? 53.357 42.194 184.614 1.00 15.76 397 ILE B CA 1
ATOM 12160 C C . ILE B 1 397 ? 52.068 42.592 183.913 1.00 15.76 397 ILE B C 1
ATOM 12161 O O . ILE B 1 397 ? 51.302 43.413 184.425 1.00 15.76 397 ILE B O 1
ATOM 12166 N N . GLY B 1 398 ? 51.805 41.998 182.764 1.00 18.39 398 GLY B N 1
ATOM 12167 C CA . GLY B 1 398 ? 50.619 42.433 182.066 1.00 18.39 398 GLY B CA 1
ATOM 12168 C C . GLY B 1 398 ? 49.370 41.806 182.638 1.00 18.39 398 GLY B C 1
ATOM 12169 O O . GLY B 1 398 ? 49.051 40.653 182.337 1.00 18.39 398 GLY B O 1
ATOM 12170 N N . GLY B 1 399 ? 48.647 42.560 183.458 1.00 16.57 399 GLY B N 1
ATOM 12171 C CA . GLY B 1 399 ? 47.393 42.079 183.990 1.00 16.57 399 GLY B CA 1
ATOM 12172 C C . GLY B 1 399 ? 46.273 43.085 183.859 1.00 16.57 399 GLY B C 1
ATOM 12173 O O . GLY B 1 399 ? 45.429 43.188 184.749 1.00 16.57 399 GLY B O 1
ATOM 12174 N N . GLU B 1 400 ? 46.258 43.845 182.766 1.00 16.33 400 GLU B N 1
ATOM 12175 C CA . GLU B 1 400 ? 45.237 44.873 182.605 1.00 16.33 400 GLU B CA 1
ATOM 12176 C C . GLU B 1 400 ? 43.853 44.263 182.457 1.00 16.33 400 GLU B C 1
ATOM 12177 O O . GLU B 1 400 ? 42.900 44.718 183.096 1.00 16.33 400 GLU B O 1
ATOM 12183 N N . ALA B 1 401 ? 43.720 43.225 181.632 1.00 16.56 401 ALA B N 1
ATOM 12184 C CA . ALA B 1 401 ? 42.430 42.576 181.438 1.00 16.56 401 ALA B CA 1
ATOM 12185 C C . ALA B 1 401 ? 41.972 41.807 182.661 1.00 16.56 401 ALA B C 1
ATOM 12186 O O . ALA B 1 401 ? 40.799 41.440 182.736 1.00 16.56 401 ALA B O 1
ATOM 12188 N N . GLN B 1 402 ? 42.867 41.548 183.607 1.00 16.29 402 GLN B N 1
ATOM 12189 C CA . GLN B 1 402 ? 42.560 40.781 184.800 1.00 16.29 402 GLN B CA 1
ATOM 12190 C C . GLN B 1 402 ? 42.273 41.653 186.009 1.00 16.29 402 GLN B C 1
ATOM 12191 O O . GLN B 1 402 ? 41.817 41.134 187.029 1.00 16.29 402 GLN B O 1
ATOM 12197 N N . LEU B 1 403 ? 42.541 42.952 185.934 1.00 15.85 403 LEU B N 1
ATOM 12198 C CA . LEU B 1 403 ? 42.070 43.837 186.988 1.00 15.85 403 LEU B CA 1
ATOM 12199 C C . LEU B 1 403 ? 40.585 44.120 186.836 1.00 15.85 403 LEU B C 1
ATOM 12200 O O . LEU B 1 403 ? 39.867 44.228 187.833 1.00 15.85 403 LEU B O 1
ATOM 12205 N N . ALA B 1 404 ? 40.111 44.264 185.599 1.00 16.79 404 ALA B N 1
ATOM 12206 C CA . ALA B 1 404 ? 38.684 44.444 185.379 1.00 16.79 404 ALA B CA 1
ATOM 12207 C C . ALA B 1 404 ? 37.906 43.246 185.895 1.00 16.79 404 ALA B C 1
ATOM 12208 O O . ALA B 1 404 ? 36.821 43.398 186.464 1.00 16.79 404 ALA B O 1
ATOM 12210 N N . MET B 1 405 ? 38.444 42.041 185.703 1.00 17.98 405 MET B N 1
ATOM 12211 C CA . MET B 1 405 ? 37.857 40.863 186.327 1.00 17.98 405 MET B CA 1
ATOM 12212 C C . MET B 1 405 ? 38.083 40.854 187.832 1.00 17.98 405 MET B C 1
ATOM 12213 O O . MET B 1 405 ? 37.269 40.300 188.571 1.00 17.98 405 MET B O 1
ATOM 12218 N N . GLY B 1 406 ? 39.184 41.439 188.301 1.00 16.85 406 GLY B N 1
ATOM 12219 C CA . GLY B 1 406 ? 39.437 41.480 189.731 1.00 16.85 406 GLY B CA 1
ATOM 12220 C C . GLY B 1 406 ? 38.473 42.376 190.484 1.00 16.85 406 GLY B C 1
ATOM 12221 O O . GLY B 1 406 ? 38.080 42.063 191.608 1.00 16.85 406 GLY B O 1
ATOM 12222 N N . LEU B 1 407 ? 38.105 43.515 189.896 1.00 16.62 407 LEU B N 1
ATOM 12223 C CA . LEU B 1 407 ? 37.112 44.387 190.519 1.00 16.62 407 LEU B CA 1
ATOM 12224 C C . LEU B 1 407 ? 35.763 43.699 190.636 1.00 16.62 407 LEU B C 1
ATOM 12225 O O . LEU B 1 407 ? 35.153 43.680 191.709 1.00 16.62 407 LEU B O 1
ATOM 12230 N N . ASN B 1 408 ? 35.271 43.148 189.532 1.00 17.64 408 ASN B N 1
ATOM 12231 C CA . ASN B 1 408 ? 33.927 42.595 189.526 1.00 17.64 408 ASN B CA 1
ATOM 12232 C C . ASN B 1 408 ? 33.829 41.355 190.400 1.00 17.64 408 ASN B C 1
ATOM 12233 O O . ASN B 1 408 ? 32.773 41.093 190.981 1.00 17.64 408 ASN B O 1
ATOM 12238 N N . ASP B 1 409 ? 34.912 40.589 190.512 1.00 18.58 409 ASP B N 1
ATOM 12239 C CA . ASP B 1 409 ? 34.926 39.424 191.389 1.00 18.58 409 ASP B CA 1
ATOM 12240 C C . ASP B 1 409 ? 35.070 39.816 192.851 1.00 18.58 409 ASP B C 1
ATOM 12241 O O . ASP B 1 409 ? 34.496 39.163 193.724 1.00 18.58 409 ASP B O 1
ATOM 12246 N N . MET B 1 410 ? 35.861 40.848 193.144 1.00 16.68 410 MET B N 1
ATOM 12247 C CA . MET B 1 410 ? 35.983 41.311 194.521 1.00 16.68 410 MET B CA 1
ATOM 12248 C C . MET B 1 410 ? 34.669 41.870 195.031 1.00 16.68 410 MET B C 1
ATOM 12249 O O . MET B 1 410 ? 34.260 41.583 196.158 1.00 16.68 410 MET B O 1
ATOM 12254 N N . VAL B 1 411 ? 33.997 42.681 194.217 1.00 16.50 411 VAL B N 1
ATOM 12255 C CA . VAL B 1 411 ? 32.792 43.358 194.677 1.00 16.50 411 VAL B CA 1
ATOM 12256 C C . VAL B 1 411 ? 31.684 42.354 194.954 1.00 16.50 411 VAL B C 1
ATOM 12257 O O . VAL B 1 411 ? 31.005 42.433 195.982 1.00 16.50 411 VAL B O 1
ATOM 12261 N N . ALA B 1 412 ? 31.489 41.390 194.055 1.00 17.25 412 ALA B N 1
ATOM 12262 C CA . ALA B 1 412 ? 30.450 40.390 194.263 1.00 17.25 412 ALA B CA 1
ATOM 12263 C C . ALA B 1 412 ? 30.751 39.526 195.479 1.00 17.25 412 ALA B C 1
ATOM 12264 O O . ALA B 1 412 ? 29.844 39.178 196.242 1.00 17.25 412 ALA B O 1
ATOM 12266 N N . GLN B 1 413 ? 32.020 39.177 195.682 1.00 17.29 413 GLN B N 1
ATOM 12267 C CA . GLN B 1 413 ? 32.380 38.276 196.769 1.00 17.29 413 GLN B CA 1
ATOM 12268 C C . GLN B 1 413 ? 32.325 38.954 198.128 1.00 17.29 413 GLN B C 1
ATOM 12269 O O . GLN B 1 413 ? 32.044 38.295 199.133 1.00 17.29 413 GLN B O 1
ATOM 12275 N N . CYS B 1 414 ? 32.597 40.255 198.186 1.00 16.42 414 CYS B N 1
ATOM 12276 C CA . CYS B 1 414 ? 32.934 40.925 199.434 1.00 16.42 414 CYS B CA 1
ATOM 12277 C C . CYS B 1 414 ? 31.952 42.031 199.791 1.00 16.42 414 CYS B C 1
ATOM 12278 O O . CYS B 1 414 ? 32.307 42.963 200.506 1.00 16.42 414 CYS B O 1
ATOM 12281 N N . PHE B 1 415 ? 30.726 41.970 199.289 1.00 15.71 415 PHE B N 1
ATOM 12282 C CA . PHE B 1 415 ? 29.755 43.013 199.584 1.00 15.71 415 PHE B CA 1
ATOM 12283 C C . PHE B 1 415 ? 28.423 42.361 199.902 1.00 15.71 415 PHE B C 1
ATOM 12284 O O . PHE B 1 415 ? 27.950 41.519 199.136 1.00 15.71 415 PHE B O 1
ATOM 12292 N N . HIS B 1 416 ? 27.831 42.739 201.033 1.00 15.32 416 HIS B N 1
ATOM 12293 C CA . HIS B 1 416 ? 26.629 42.095 201.536 1.00 15.32 416 HIS B CA 1
ATOM 12294 C C . HIS B 1 416 ? 25.637 43.136 202.019 1.00 15.32 416 HIS B C 1
ATOM 12295 O O . HIS B 1 416 ? 26.008 44.077 202.720 1.00 15.32 416 HIS B O 1
ATOM 12302 N N . MET B 1 417 ? 24.373 42.945 201.664 1.00 15.21 417 MET B N 1
ATOM 12303 C CA . MET B 1 417 ? 23.289 43.807 202.096 1.00 15.21 417 MET B CA 1
ATOM 12304 C C . MET B 1 417 ? 22.559 43.175 203.279 1.00 15.21 417 MET B C 1
ATOM 12305 O O . MET B 1 417 ? 22.938 42.118 203.778 1.00 15.21 417 MET B O 1
ATOM 12310 N N . HIS B 1 418 ? 21.490 43.826 203.733 1.00 15.33 418 HIS B N 1
ATOM 12311 C CA . HIS B 1 418 ? 20.837 43.429 204.969 1.00 15.33 418 HIS B CA 1
ATOM 12312 C C . HIS B 1 418 ? 19.438 42.846 204.825 1.00 15.33 418 HIS B C 1
ATOM 12313 O O . HIS B 1 418 ? 18.871 42.410 205.831 1.00 15.33 418 HIS B O 1
ATOM 12320 N N . GLY B 1 419 ? 18.861 42.818 203.636 1.00 14.63 419 GLY B N 1
ATOM 12321 C CA . GLY B 1 419 ? 17.585 42.144 203.498 1.00 14.63 419 GLY B CA 1
ATOM 12322 C C . GLY B 1 419 ? 16.421 42.890 204.111 1.00 14.63 419 GLY B C 1
ATOM 12323 O O . GLY B 1 419 ? 16.609 43.761 204.960 1.00 14.63 419 GLY B O 1
ATOM 12324 N N . ALA B 1 420 ? 15.204 42.547 203.691 1.00 13.76 420 ALA B N 1
ATOM 12325 C CA . ALA B 1 420 ? 14.031 43.290 204.131 1.00 13.76 420 ALA B CA 1
ATOM 12326 C C . ALA B 1 420 ? 13.714 43.043 205.594 1.00 13.76 420 ALA B C 1
ATOM 12327 O O . ALA B 1 420 ? 13.155 43.920 206.254 1.00 13.76 420 ALA B O 1
ATOM 12329 N N . GLN B 1 421 ? 14.059 41.867 206.118 1.00 14.03 421 GLN B N 1
ATOM 12330 C CA . GLN B 1 421 ? 13.664 41.520 207.478 1.00 14.03 421 GLN B CA 1
ATOM 12331 C C . GLN B 1 421 ? 14.249 42.488 208.489 1.00 14.03 421 GLN B C 1
ATOM 12332 O O . GLN B 1 421 ? 13.568 42.895 209.434 1.00 14.03 421 GLN B O 1
ATOM 12338 N N . THR B 1 422 ? 15.514 42.850 208.324 1.00 14.76 422 THR B N 1
ATOM 12339 C CA . THR B 1 422 ? 16.135 43.771 209.264 1.00 14.76 422 THR B CA 1
ATOM 12340 C C . THR B 1 422 ? 15.682 45.203 209.030 1.00 14.76 422 THR B C 1
ATOM 12341 O O . THR B 1 422 ? 15.365 45.920 209.984 1.00 14.76 422 THR B O 1
ATOM 12345 N N . THR B 1 423 ? 15.624 45.629 207.770 1.00 15.12 423 THR B N 1
ATOM 12346 C CA . THR B 1 423 ? 15.495 47.040 207.444 1.00 15.12 423 THR B CA 1
ATOM 12347 C C . THR B 1 423 ? 14.087 47.468 207.059 1.00 15.12 423 THR B C 1
ATOM 12348 O O . THR B 1 423 ? 13.766 48.649 207.200 1.00 15.12 423 THR B O 1
ATOM 12352 N N . MET B 1 424 ? 13.251 46.575 206.580 1.00 14.61 424 MET B N 1
ATOM 12353 C CA . MET B 1 424 ? 11.932 47.040 206.171 1.00 14.61 424 MET B CA 1
ATOM 12354 C C . MET B 1 424 ? 10.788 46.288 206.826 1.00 14.61 424 MET B C 1
ATOM 12355 O O . MET B 1 424 ? 9.791 46.908 207.194 1.00 14.61 424 MET B O 1
ATOM 12360 N N . LEU B 1 425 ? 10.904 44.976 206.986 1.00 14.12 425 LEU B N 1
ATOM 12361 C CA . LEU B 1 425 ? 9.793 44.146 207.419 1.00 14.12 425 LEU B CA 1
ATOM 12362 C C . LEU B 1 425 ? 9.796 43.979 208.928 1.00 14.12 425 LEU B C 1
ATOM 12363 O O . LEU B 1 425 ? 10.843 44.007 209.575 1.00 14.12 425 LEU B O 1
ATOM 12368 N N . SER B 1 426 ? 8.603 43.794 209.484 1.00 15.22 426 SER B N 1
ATOM 12369 C CA . SER B 1 426 ? 8.431 43.655 210.927 1.00 15.22 426 SER B CA 1
ATOM 12370 C C . SER B 1 426 ? 8.552 42.184 211.320 1.00 15.22 426 SER B C 1
ATOM 12371 O O . SER B 1 426 ? 7.576 41.502 211.630 1.00 15.22 426 SER B O 1
ATOM 12374 N N . THR B 1 427 ? 9.791 41.696 211.293 1.00 15.85 427 THR B N 1
ATOM 12375 C CA . THR B 1 427 ? 9.960 40.317 211.715 1.00 15.85 427 THR B CA 1
ATOM 12376 C C . THR B 1 427 ? 10.294 40.254 213.197 1.00 15.85 427 THR B C 1
ATOM 12377 O O . THR B 1 427 ? 10.987 41.129 213.721 1.00 15.85 427 THR B O 1
ATOM 12381 N N . PRO B 1 428 ? 9.816 39.229 213.891 1.00 17.27 428 PRO B N 1
ATOM 12382 C CA . PRO B 1 428 ? 10.133 39.084 215.309 1.00 17.27 428 PRO B CA 1
ATOM 12383 C C . PRO B 1 428 ? 11.612 38.820 215.515 1.00 17.27 428 PRO B C 1
ATOM 12384 O O . PRO B 1 428 ? 12.364 38.533 214.586 1.00 17.27 428 PRO B O 1
ATOM 12388 N N . ILE B 1 429 ? 12.024 38.924 216.776 1.00 18.18 429 ILE B N 1
ATOM 12389 C CA . ILE B 1 429 ? 13.424 38.722 217.121 1.00 18.18 429 ILE B CA 1
ATOM 12390 C C . ILE B 1 429 ? 13.870 37.307 216.781 1.00 18.18 429 ILE B C 1
ATOM 12391 O O . ILE B 1 429 ? 15.054 37.066 216.522 1.00 18.18 429 ILE B O 1
ATOM 12396 N N . ILE B 1 430 ? 12.938 36.355 216.745 1.00 18.28 430 ILE B N 1
ATOM 12397 C CA . ILE B 1 430 ? 13.304 34.977 216.431 1.00 18.28 430 ILE B CA 1
ATOM 12398 C C . ILE B 1 430 ? 13.915 34.885 215.038 1.00 18.28 430 ILE B C 1
ATOM 12399 O O . ILE B 1 430 ? 14.895 34.163 214.825 1.00 18.28 430 ILE B O 1
ATOM 12404 N N . SER B 1 431 ? 13.373 35.627 214.078 1.00 17.58 431 SER B N 1
ATOM 12405 C CA . SER B 1 431 ? 13.883 35.593 212.718 1.00 17.58 431 SER B CA 1
ATOM 12406 C C . SER B 1 431 ? 14.744 36.793 212.371 1.00 17.58 431 SER B C 1
ATOM 12407 O O . SER B 1 431 ? 15.414 36.772 211.337 1.00 17.58 431 SER B O 1
ATOM 12410 N N . ARG B 1 432 ? 14.745 37.832 213.197 1.00 16.67 432 ARG B N 1
ATOM 12411 C CA . ARG B 1 432 ? 15.577 38.994 212.931 1.00 16.67 432 ARG B CA 1
ATOM 12412 C C . ARG B 1 432 ? 16.951 38.884 213.565 1.00 16.67 432 ARG B C 1
ATOM 12413 O O . ARG B 1 432 ? 17.921 39.399 213.005 1.00 16.67 432 ARG B O 1
ATOM 12421 N N . ALA B 1 433 ? 17.061 38.208 214.702 1.00 18.39 433 ALA B N 1
ATOM 12422 C CA . ALA B 1 433 ? 18.286 38.157 215.481 1.00 18.39 433 ALA B CA 1
ATOM 12423 C C . ALA B 1 433 ? 18.923 36.777 215.407 1.00 18.39 433 ALA B C 1
ATOM 12424 O O . ALA B 1 433 ? 18.286 35.790 215.038 1.00 18.39 433 ALA B O 1
ATOM 12426 N N . ASP B 1 434 ? 20.198 36.723 215.780 1.00 21.74 434 ASP B N 1
ATOM 12427 C CA . ASP B 1 434 ? 20.937 35.469 215.765 1.00 21.74 434 ASP B CA 1
ATOM 12428 C C . ASP B 1 434 ? 20.381 34.512 216.808 1.00 21.74 434 ASP B C 1
ATOM 12429 O O . ASP B 1 434 ? 20.291 34.851 217.990 1.00 21.74 434 ASP B O 1
ATOM 12434 N N . PHE B 1 435 ? 20.020 33.307 216.373 1.00 23.05 435 PHE B N 1
ATOM 12435 C CA . PHE B 1 435 ? 19.395 32.356 217.280 1.00 23.05 435 PHE B CA 1
ATOM 12436 C C . PHE B 1 435 ? 20.386 31.739 218.250 1.00 23.05 435 PHE B C 1
ATOM 12437 O O . PHE B 1 435 ? 19.975 31.247 219.303 1.00 23.05 435 PHE B O 1
ATOM 12445 N N . GLY B 1 436 ? 21.676 31.752 217.930 1.00 24.00 436 GLY B N 1
ATOM 12446 C CA . GLY B 1 436 ? 22.647 31.186 218.844 1.00 24.00 436 GLY B CA 1
ATOM 12447 C C . GLY B 1 436 ? 22.899 32.021 220.075 1.00 24.00 436 GLY B C 1
ATOM 12448 O O . GLY B 1 436 ? 23.520 31.527 221.020 1.00 24.00 436 GLY B O 1
ATOM 12449 N N . VAL B 1 437 ? 22.437 33.266 220.085 1.00 23.68 437 VAL B N 1
ATOM 12450 C CA . VAL B 1 437 ? 22.619 34.181 221.202 1.00 23.68 437 VAL B CA 1
ATOM 12451 C C . VAL B 1 437 ? 21.283 34.706 221.708 1.00 23.68 437 VAL B C 1
ATOM 12452 O O . VAL B 1 437 ? 20.990 34.645 222.905 1.00 23.68 437 VAL B O 1
ATOM 12456 N N . TYR B 1 438 ? 20.466 35.236 220.810 1.00 23.01 438 TYR B N 1
ATOM 12457 C CA . TYR B 1 438 ? 19.188 35.840 221.173 1.00 23.01 438 TYR B CA 1
ATOM 12458 C C . TYR B 1 438 ? 18.043 34.863 220.927 1.00 23.01 438 TYR B C 1
ATOM 12459 O O . TYR B 1 438 ? 17.144 35.101 220.125 1.00 23.01 438 TYR B O 1
ATOM 12468 N N . HIS B 1 439 ? 18.084 33.742 221.643 1.00 24.72 439 HIS B N 1
ATOM 12469 C CA . HIS B 1 439 ? 17.008 32.769 221.579 1.00 24.72 439 HIS B CA 1
ATOM 12470 C C . HIS B 1 439 ? 16.117 32.808 222.806 1.00 24.72 439 HIS B C 1
ATOM 12471 O O . HIS B 1 439 ? 15.021 32.242 222.775 1.00 24.72 439 HIS B O 1
ATOM 12478 N N . ASN B 1 440 ? 16.561 33.469 223.877 1.00 25.63 440 ASN B N 1
ATOM 12479 C CA . ASN B 1 440 ? 15.760 33.682 225.075 1.00 25.63 440 ASN B CA 1
ATOM 12480 C C . ASN B 1 440 ? 15.680 35.157 225.435 1.00 25.63 440 ASN B C 1
ATOM 12481 O O . ASN B 1 440 ? 15.501 35.488 226.607 1.00 25.63 440 ASN B O 1
ATOM 12486 N N . VAL B 1 441 ? 15.836 36.053 224.464 1.00 23.51 441 VAL B N 1
ATOM 12487 C CA . VAL B 1 441 ? 15.861 37.471 224.795 1.00 23.51 441 VAL B CA 1
ATOM 12488 C C . VAL B 1 441 ? 14.450 38.027 224.919 1.00 23.51 441 VAL B C 1
ATOM 12489 O O . VAL B 1 441 ? 14.214 38.954 225.695 1.00 23.51 441 VAL B O 1
ATOM 12493 N N . VAL B 1 442 ? 13.492 37.485 224.171 1.00 23.43 442 VAL B N 1
ATOM 12494 C CA . VAL B 1 442 ? 12.110 37.910 224.346 1.00 23.43 442 VAL B CA 1
ATOM 12495 C C . VAL B 1 442 ? 11.561 37.387 225.665 1.00 23.43 442 VAL B C 1
ATOM 12496 O O . VAL B 1 442 ? 10.838 38.092 226.375 1.00 23.43 442 VAL B O 1
ATOM 12500 N N . THR B 1 443 ? 11.889 36.144 226.010 1.00 24.35 443 THR B N 1
ATOM 12501 C CA . THR B 1 443 ? 11.401 35.567 227.257 1.00 24.35 443 THR B CA 1
ATOM 12502 C C . THR B 1 443 ? 11.990 36.277 228.465 1.00 24.35 443 THR B C 1
ATOM 12503 O O . THR B 1 443 ? 11.285 36.528 229.446 1.00 24.35 443 THR B O 1
ATOM 12507 N N . ASN B 1 444 ? 13.280 36.601 228.418 1.00 25.20 444 ASN B N 1
ATOM 12508 C CA . ASN B 1 444 ? 13.925 37.248 229.552 1.00 25.20 444 ASN B CA 1
ATOM 12509 C C . ASN B 1 444 ? 13.574 38.727 229.638 1.00 25.20 444 ASN B C 1
ATOM 12510 O O . ASN B 1 444 ? 13.436 39.263 230.740 1.00 25.20 444 ASN B O 1
ATOM 12515 N N . MET B 1 445 ? 13.440 39.411 228.498 1.00 24.59 445 MET B N 1
ATOM 12516 C CA . MET B 1 445 ? 13.024 40.810 228.538 1.00 24.59 445 MET B CA 1
ATOM 12517 C C . MET B 1 445 ? 11.592 40.946 229.027 1.00 24.59 445 MET B C 1
ATOM 12518 O O . MET B 1 445 ? 11.253 41.935 229.679 1.00 24.59 445 MET B O 1
ATOM 12523 N N . TYR B 1 446 ? 10.740 39.973 228.714 1.00 23.89 446 TYR B N 1
ATOM 12524 C CA . TYR B 1 446 ? 9.399 39.950 229.281 1.00 23.89 446 TYR B CA 1
ATOM 12525 C C . TYR B 1 446 ? 9.444 39.742 230.786 1.00 23.89 446 TYR B C 1
ATOM 12526 O O . TYR B 1 446 ? 8.641 40.320 231.522 1.00 23.89 446 TYR B O 1
ATOM 12535 N N . ARG B 1 447 ? 10.368 38.906 231.261 1.00 25.09 447 ARG B N 1
ATOM 12536 C CA . ARG B 1 447 ? 10.523 38.701 232.696 1.00 25.09 447 ARG B CA 1
ATOM 12537 C C . ARG B 1 447 ? 10.961 39.978 233.392 1.00 25.09 447 ARG B C 1
ATOM 12538 O O . ARG B 1 447 ? 10.453 40.310 234.466 1.00 25.09 447 ARG B O 1
ATOM 12546 N N . ARG B 1 448 ? 11.916 40.698 232.807 1.00 23.95 448 ARG B N 1
ATOM 12547 C CA . ARG B 1 448 ? 12.364 41.946 233.409 1.00 23.95 448 ARG B CA 1
ATOM 12548 C C . ARG B 1 448 ? 11.209 42.921 233.556 1.00 23.95 448 ARG B C 1
ATOM 12549 O O . ARG B 1 448 ? 10.954 43.436 234.647 1.00 23.95 448 ARG B O 1
ATOM 12557 N N . LEU B 1 449 ? 10.482 43.167 232.468 1.00 24.49 449 LEU B N 1
ATOM 12558 C CA . LEU B 1 449 ? 9.385 44.125 232.504 1.00 24.49 449 LEU B CA 1
ATOM 12559 C C . LEU B 1 449 ? 8.287 43.682 233.457 1.00 24.49 449 LEU B C 1
ATOM 12560 O O . LEU B 1 449 ? 7.777 44.488 234.240 1.00 24.49 449 LEU B O 1
ATOM 12565 N N . ALA B 1 450 ? 7.908 42.404 233.408 1.00 26.52 450 ALA B N 1
ATOM 12566 C CA . ALA B 1 450 ? 6.886 41.901 234.319 1.00 26.52 450 ALA B CA 1
ATOM 12567 C C . ALA B 1 450 ? 7.311 42.076 235.768 1.00 26.52 450 ALA B C 1
ATOM 12568 O O . ALA B 1 450 ? 6.480 42.355 236.636 1.00 26.52 450 ALA B O 1
ATOM 12570 N N . TYR B 1 451 ? 8.598 41.906 236.047 1.00 26.79 451 TYR B N 1
ATOM 12571 C CA . TYR B 1 451 ? 9.136 42.144 237.377 1.00 26.79 451 TYR B CA 1
ATOM 12572 C C . TYR B 1 451 ? 8.960 43.605 237.761 1.00 26.79 451 TYR B C 1
ATOM 12573 O O . TYR B 1 451 ? 8.185 43.913 238.667 1.00 26.79 451 TYR B O 1
ATOM 12582 N N . MET B 1 452 ? 9.623 44.515 237.043 1.00 25.64 452 MET B N 1
ATOM 12583 C CA . MET B 1 452 ? 9.630 45.920 237.441 1.00 25.64 452 MET B CA 1
ATOM 12584 C C . MET B 1 452 ? 8.229 46.500 237.542 1.00 25.64 452 MET B C 1
ATOM 12585 O O . MET B 1 452 ? 7.981 47.369 238.382 1.00 25.64 452 MET B O 1
ATOM 12590 N N . TYR B 1 453 ? 7.302 46.041 236.703 1.00 26.00 453 TYR B N 1
ATOM 12591 C CA . TYR B 1 453 ? 5.957 46.599 236.723 1.00 26.00 453 TYR B CA 1
ATOM 12592 C C . TYR B 1 453 ? 5.176 46.190 237.958 1.00 26.00 453 TYR B C 1
ATOM 12593 O O . TYR B 1 453 ? 4.209 46.867 238.312 1.00 26.00 453 TYR B O 1
ATOM 12602 N N . THR B 1 454 ? 5.571 45.107 238.621 1.00 28.87 454 THR B N 1
ATOM 12603 C CA . THR B 1 454 ? 4.858 44.606 239.784 1.00 28.87 454 THR B CA 1
ATOM 12604 C C . THR B 1 454 ? 5.593 44.850 241.092 1.00 28.87 454 THR B C 1
ATOM 12605 O O . THR B 1 454 ? 5.113 44.414 242.138 1.00 28.87 454 THR B O 1
ATOM 12609 N N . ARG B 1 455 ? 6.737 45.522 241.068 1.00 31.09 455 ARG B N 1
ATOM 12610 C CA . ARG B 1 455 ? 7.397 45.927 242.300 1.00 31.09 455 ARG B CA 1
ATOM 12611 C C . ARG B 1 455 ? 6.915 47.306 242.707 1.00 31.09 455 ARG B C 1
ATOM 12612 O O . ARG B 1 455 ? 6.720 48.183 241.865 1.00 31.09 455 ARG B O 1
ATOM 12620 N N . LEU B 1 456 ? 6.717 47.485 244.004 1.00 33.65 456 LEU B N 1
ATOM 12621 C CA . LEU B 1 456 ? 6.399 48.789 244.570 1.00 33.65 456 LEU B CA 1
ATOM 12622 C C . LEU B 1 456 ? 7.724 49.475 244.847 1.00 33.65 456 LEU B C 1
ATOM 12623 O O . LEU B 1 456 ? 8.397 49.176 245.833 1.00 33.65 456 LEU B O 1
ATOM 12628 N N . ILE B 1 457 ? 8.113 50.388 243.968 1.00 32.74 457 ILE B N 1
ATOM 12629 C CA . ILE B 1 457 ? 9.408 51.037 244.097 1.00 32.74 457 ILE B CA 1
ATOM 12630 C C . ILE B 1 457 ? 9.281 52.126 245.147 1.00 32.74 457 ILE B C 1
ATOM 12631 O O . ILE B 1 457 ? 8.943 53.272 244.839 1.00 32.74 457 ILE B O 1
ATOM 12636 N N . ARG B 1 458 ? 9.560 51.769 246.394 1.00 38.92 458 ARG B N 1
ATOM 12637 C CA . ARG B 1 458 ? 9.285 52.641 247.519 1.00 38.92 458 ARG B CA 1
ATOM 12638 C C . ARG B 1 458 ? 10.237 53.829 247.539 1.00 38.92 458 ARG B C 1
ATOM 12639 O O . ARG B 1 458 ? 11.276 53.843 246.876 1.00 38.92 458 ARG B O 1
ATOM 12647 N N . THR B 1 459 ? 9.867 54.834 248.324 1.00 41.83 459 THR B N 1
ATOM 12648 C CA . THR B 1 459 ? 10.611 56.077 248.437 1.00 41.83 459 THR B CA 1
ATOM 12649 C C . THR B 1 459 ? 11.204 56.218 249.833 1.00 41.83 459 THR B C 1
ATOM 12650 O O . THR B 1 459 ? 10.595 55.821 250.830 1.00 41.83 459 THR B O 1
ATOM 12654 N N . ASN B 1 460 ? 12.409 56.779 249.891 1.00 46.10 460 ASN B N 1
ATOM 12655 C CA . ASN B 1 460 ? 13.125 56.915 251.151 1.00 46.10 460 ASN B CA 1
ATOM 12656 C C . ASN B 1 460 ? 12.393 57.860 252.093 1.00 46.10 460 ASN B C 1
ATOM 12657 O O . ASN B 1 460 ? 11.923 58.924 251.687 1.00 46.10 460 ASN B O 1
ATOM 12662 N N . ALA B 1 461 ? 12.314 57.474 253.364 1.00 53.73 461 ALA B N 1
ATOM 12663 C CA . ALA B 1 461 ? 11.655 58.299 254.363 1.00 53.73 461 ALA B CA 1
ATOM 12664 C C . ALA B 1 461 ? 12.557 59.464 254.761 1.00 53.73 461 ALA B C 1
ATOM 12665 O O . ALA B 1 461 ? 13.689 59.599 254.293 1.00 53.73 461 ALA B O 1
ATOM 12667 N N . ALA B 1 462 ? 12.047 60.318 255.644 1.00 57.94 462 ALA B N 1
ATOM 12668 C CA . ALA B 1 462 ? 12.745 61.541 256.032 1.00 57.94 462 ALA B CA 1
ATOM 12669 C C . ALA B 1 462 ? 13.870 61.190 256.994 1.00 57.94 462 ALA B C 1
ATOM 12670 O O . ALA B 1 462 ? 13.639 60.956 258.182 1.00 57.94 462 ALA B O 1
ATOM 12672 N N . ALA B 1 463 ? 15.096 61.146 256.467 1.00 61.02 463 ALA B N 1
ATOM 12673 C CA . ALA B 1 463 ? 16.309 60.936 257.263 1.00 61.02 463 ALA B CA 1
ATOM 12674 C C . ALA B 1 463 ? 16.230 59.663 258.098 1.00 61.02 463 ALA B C 1
ATOM 12675 O O . ALA B 1 463 ? 16.857 59.555 259.152 1.00 61.02 463 ALA B O 1
ATOM 12677 N N . GLY B 1 464 ? 15.450 58.693 257.638 1.00 59.57 464 GLY B N 1
ATOM 12678 C CA . GLY B 1 464 ? 15.381 57.419 258.318 1.00 59.57 464 GLY B CA 1
ATOM 12679 C C . GLY B 1 464 ? 16.204 56.375 257.600 1.00 59.57 464 GLY B C 1
ATOM 12680 O O . GLY B 1 464 ? 15.769 55.834 256.579 1.00 59.57 464 GLY B O 1
ATOM 12681 N N . GLY B 1 465 ? 17.395 56.086 258.120 1.00 58.54 465 GLY B N 1
ATOM 12682 C CA . GLY B 1 465 ? 18.275 55.125 257.489 1.00 58.54 465 GLY B CA 1
ATOM 12683 C C . GLY B 1 465 ? 17.643 53.757 257.364 1.00 58.54 465 GLY B C 1
ATOM 12684 O O . GLY B 1 465 ? 17.493 53.039 258.356 1.00 58.54 465 GLY B O 1
ATOM 12685 N N . GLY B 1 466 ? 17.266 53.386 256.144 1.00 57.02 466 GLY B N 1
ATOM 12686 C CA . GLY B 1 466 ? 16.600 52.129 255.897 1.00 57.02 466 GLY B CA 1
ATOM 12687 C C . GLY B 1 466 ? 15.093 52.159 256.020 1.00 57.02 466 GLY B C 1
ATOM 12688 O O . GLY B 1 466 ? 14.447 51.144 255.734 1.00 57.02 466 GLY B O 1
ATOM 12689 N N . ALA B 1 467 ? 14.510 53.282 256.432 1.00 54.07 467 ALA B N 1
ATOM 12690 C CA . ALA B 1 467 ? 13.065 53.394 256.570 1.00 54.07 467 ALA B CA 1
ATOM 12691 C C . ALA B 1 467 ? 12.464 53.890 255.263 1.00 54.07 467 ALA B C 1
ATOM 12692 O O . ALA B 1 467 ? 12.934 54.879 254.693 1.00 54.07 467 ALA B O 1
ATOM 12694 N N . MET B 1 468 ? 11.429 53.204 254.794 1.00 48.78 468 MET B N 1
ATOM 12695 C CA . MET B 1 468 ? 10.818 53.493 253.508 1.00 48.78 468 MET B CA 1
ATOM 12696 C C . MET B 1 468 ? 9.329 53.760 253.675 1.00 48.78 468 MET B C 1
ATOM 12697 O O . MET B 1 468 ? 8.729 53.470 254.712 1.00 48.78 468 MET B O 1
ATOM 12702 N N . LEU B 1 469 ? 8.739 54.321 252.626 1.00 46.17 469 LEU B N 1
ATOM 12703 C CA . LEU B 1 469 ? 7.318 54.620 252.578 1.00 46.17 469 LEU B CA 1
ATOM 12704 C C . LEU B 1 469 ? 6.664 53.820 251.460 1.00 46.17 469 LEU B C 1
ATOM 12705 O O . LEU B 1 469 ? 7.275 53.567 250.420 1.00 46.17 469 LEU B O 1
ATOM 12710 N N . ASP B 1 470 ? 5.409 53.426 251.676 1.00 43.73 470 ASP B N 1
ATOM 12711 C CA . ASP B 1 470 ? 4.725 52.598 250.691 1.00 43.73 470 ASP B CA 1
ATOM 12712 C C . ASP B 1 470 ? 4.380 53.345 249.413 1.00 43.73 470 ASP B C 1
ATOM 12713 O O . ASP B 1 470 ? 3.937 52.710 248.453 1.00 43.73 470 ASP B O 1
ATOM 12718 N N . ARG B 1 471 ? 4.547 54.660 249.375 1.00 40.61 471 ARG B N 1
ATOM 12719 C CA . ARG B 1 471 ? 4.368 55.378 248.124 1.00 40.61 471 ARG B CA 1
ATOM 12720 C C . ARG B 1 471 ? 5.450 54.978 247.133 1.00 40.61 471 ARG B C 1
ATOM 12721 O O . ARG B 1 471 ? 6.629 54.892 247.479 1.00 40.61 471 ARG B O 1
ATOM 12729 N N . GLN B 1 472 ? 5.044 54.722 245.896 1.00 33.49 472 GLN B N 1
ATOM 12730 C CA . GLN B 1 472 ? 6.015 54.491 244.842 1.00 33.49 472 GLN B CA 1
ATOM 12731 C C . GLN B 1 472 ? 6.720 55.793 244.490 1.00 33.49 472 GLN B C 1
ATOM 12732 O O . GLN B 1 472 ? 6.130 56.873 244.529 1.00 33.49 472 GLN B O 1
ATOM 12738 N N . HIS B 1 473 ? 8.001 55.684 244.158 1.00 33.56 473 HIS B N 1
ATOM 12739 C CA . HIS B 1 473 ? 8.797 56.871 243.909 1.00 33.56 473 HIS B CA 1
ATOM 12740 C C . HIS B 1 473 ? 8.292 57.619 242.683 1.00 33.56 473 HIS B C 1
ATOM 12741 O O . HIS B 1 473 ? 7.706 57.039 241.768 1.00 33.56 473 HIS B O 1
ATOM 12748 N N . TYR B 1 474 ? 8.523 58.932 242.682 1.00 33.70 474 TYR B N 1
ATOM 12749 C CA . TYR B 1 474 ? 7.956 59.790 241.648 1.00 33.70 474 TYR B CA 1
ATOM 12750 C C . TYR B 1 474 ? 8.507 59.454 240.271 1.00 33.70 474 TYR B C 1
ATOM 12751 O O . TYR B 1 474 ? 7.755 59.399 239.293 1.00 33.70 474 TYR B O 1
ATOM 12760 N N . GLN B 1 475 ? 9.813 59.219 240.173 1.00 29.64 475 GLN B N 1
ATOM 12761 C CA . GLN B 1 475 ? 10.452 59.045 238.876 1.00 29.64 475 GLN B CA 1
ATOM 12762 C C . GLN B 1 475 ? 10.062 57.749 238.186 1.00 29.64 475 GLN B C 1
ATOM 12763 O O . GLN B 1 475 ? 10.418 57.564 237.020 1.00 29.64 475 GLN B O 1
ATOM 12769 N N . TRP B 1 476 ? 9.362 56.849 238.869 1.00 27.81 476 TRP B N 1
ATOM 12770 C CA . TRP B 1 476 ? 8.890 55.600 238.275 1.00 27.81 476 TRP B CA 1
ATOM 12771 C C . TRP B 1 476 ? 7.374 55.616 238.262 1.00 27.81 476 TRP B C 1
ATOM 12772 O O . TRP B 1 476 ? 6.740 55.260 239.270 1.00 27.81 476 TRP B O 1
ATOM 12783 N N . PRO B 1 477 ? 6.746 56.020 237.162 1.00 27.07 477 PRO B N 1
ATOM 12784 C CA . PRO B 1 477 ? 5.285 56.108 237.143 1.00 27.07 477 PRO B CA 1
ATOM 12785 C C . PRO B 1 477 ? 4.642 54.752 237.378 1.00 27.07 477 PRO B C 1
ATOM 12786 O O . PRO B 1 477 ? 5.143 53.719 236.935 1.00 27.07 477 PRO B O 1
ATOM 12790 N N . THR B 1 478 ? 3.528 54.762 238.096 1.00 29.37 478 THR B N 1
ATOM 12791 C CA . THR B 1 478 ? 2.827 53.524 238.386 1.00 29.37 478 THR B CA 1
ATOM 12792 C C . THR B 1 478 ? 2.212 52.964 237.113 1.00 29.37 478 THR B C 1
ATOM 12793 O O . THR B 1 478 ? 1.620 53.698 236.319 1.00 29.37 478 THR B O 1
ATOM 12797 N N . HIS B 1 479 ? 2.358 51.659 236.916 1.00 28.13 479 HIS B N 1
ATOM 12798 C CA . HIS B 1 479 ? 1.740 51.010 235.770 1.00 28.13 479 HIS B CA 1
ATOM 12799 C C . HIS B 1 479 ? 0.230 51.038 235.928 1.00 28.13 479 HIS B C 1
ATOM 12800 O O . HIS B 1 479 ? -0.293 50.766 237.009 1.00 28.13 479 HIS B O 1
ATOM 12807 N N . ALA B 1 480 ? -0.475 51.384 234.854 1.00 27.98 480 ALA B N 1
ATOM 12808 C CA . ALA B 1 480 ? -1.919 51.552 234.957 1.00 27.98 480 ALA B CA 1
ATOM 12809 C C . ALA B 1 480 ? -2.614 50.242 235.295 1.00 27.98 480 ALA B C 1
ATOM 12810 O O . ALA B 1 480 ? -3.509 50.210 236.143 1.00 27.98 480 ALA B O 1
ATOM 12812 N N . LYS B 1 481 ? -2.210 49.148 234.658 1.00 29.08 481 LYS B N 1
ATOM 12813 C CA . LYS B 1 481 ? -2.949 47.901 234.781 1.00 29.08 481 LYS B CA 1
ATOM 12814 C C . LYS B 1 481 ? -2.507 47.070 235.980 1.00 29.08 481 LYS B C 1
ATOM 12815 O O . LYS B 1 481 ? -3.345 46.634 236.773 1.00 29.08 481 LYS B O 1
ATOM 12821 N N . VAL B 1 482 ? -1.208 46.838 236.129 1.00 30.03 482 VAL B N 1
ATOM 12822 C CA . VAL B 1 482 ? -0.698 45.955 237.166 1.00 30.03 482 VAL B CA 1
ATOM 12823 C C . VAL B 1 482 ? 0.000 46.738 238.276 1.00 30.03 482 VAL B C 1
ATOM 12824 O O . VAL B 1 482 ? 0.733 46.164 239.072 1.00 30.03 482 VAL B O 1
ATOM 12828 N N . GLY B 1 483 ? -0.233 48.040 238.355 1.00 32.46 483 GLY B N 1
ATOM 12829 C CA . GLY B 1 483 ? 0.370 48.836 239.394 1.00 32.46 483 GLY B CA 1
ATOM 12830 C C . GLY B 1 483 ? -0.273 48.570 240.738 1.00 32.46 483 GLY B C 1
ATOM 12831 O O . GLY B 1 483 ? -1.077 47.655 240.921 1.00 32.46 483 GLY B O 1
ATOM 12832 N N . PHE B 1 484 ? 0.100 49.401 241.705 1.00 35.26 484 PHE B N 1
ATOM 12833 C CA . PHE B 1 484 ? -0.367 49.251 243.076 1.00 35.26 484 PHE B CA 1
ATOM 12834 C C . PHE B 1 484 ? -1.356 50.316 243.507 1.00 35.26 484 PHE B C 1
ATOM 12835 O O . PHE B 1 484 ? -2.347 49.994 244.160 1.00 35.26 484 PHE B O 1
ATOM 12843 N N . HIS B 1 485 ? -1.120 51.577 243.164 1.00 38.23 485 HIS B N 1
ATOM 12844 C CA . HIS B 1 485 ? -1.956 52.659 243.651 1.00 38.23 485 HIS B CA 1
ATOM 12845 C C . HIS B 1 485 ? -1.918 53.803 242.650 1.00 38.23 485 HIS B C 1
ATOM 12846 O O . HIS B 1 485 ? -1.179 53.771 241.666 1.00 38.23 485 HIS B O 1
ATOM 12853 N N . ASP B 1 486 ? -2.722 54.824 242.917 1.00 40.60 486 ASP B N 1
ATOM 12854 C CA . ASP B 1 486 ? -2.725 56.023 242.096 1.00 40.60 486 ASP B CA 1
ATOM 12855 C C . ASP B 1 486 ? -1.546 56.915 242.462 1.00 40.60 486 ASP B C 1
ATOM 12856 O O . ASP B 1 486 ? -1.247 57.120 243.640 1.00 40.60 486 ASP B O 1
ATOM 12861 N N . ASP B 1 487 ? -0.860 57.430 241.439 1.00 38.19 487 ASP B N 1
ATOM 12862 C CA . ASP B 1 487 ? 0.283 58.304 241.682 1.00 38.19 487 ASP B CA 1
ATOM 12863 C C . ASP B 1 487 ? -0.150 59.605 242.343 1.00 38.19 487 ASP B C 1
ATOM 12864 O O . ASP B 1 487 ? 0.510 60.093 243.267 1.00 38.19 487 ASP B O 1
ATOM 12869 N N . THR B 1 488 ? -1.256 60.184 241.881 1.00 39.97 488 THR B N 1
ATOM 12870 C CA . THR B 1 488 ? -1.725 61.481 242.369 1.00 39.97 488 THR B CA 1
ATOM 12871 C C . THR B 1 488 ? -2.725 61.301 243.510 1.00 39.97 488 THR B C 1
ATOM 12872 O O . THR B 1 488 ? -3.872 61.740 243.453 1.00 39.97 488 THR B O 1
ATOM 12876 N N . ALA B 1 489 ? -2.268 60.638 244.565 1.00 43.07 489 ALA B N 1
ATOM 12877 C CA . ALA B 1 489 ? -3.091 60.364 245.731 1.00 43.07 489 ALA B CA 1
ATOM 12878 C C . ALA B 1 489 ? -2.462 61.006 246.955 1.00 43.07 489 ALA B C 1
ATOM 12879 O O . ALA B 1 489 ? -1.240 60.986 247.115 1.00 43.07 489 ALA B O 1
ATOM 12881 N N . VAL B 1 490 ? -3.300 61.589 247.812 1.00 44.23 490 VAL B N 1
ATOM 12882 C CA . VAL B 1 490 ? -2.786 62.177 249.043 1.00 44.23 490 VAL B CA 1
ATOM 12883 C C . VAL B 1 490 ? -2.242 61.092 249.960 1.00 44.23 490 VAL B C 1
ATOM 12884 O O . VAL B 1 490 ? -1.172 61.243 250.560 1.00 44.23 490 VAL B O 1
ATOM 12888 N N . ASN B 1 491 ? -2.967 59.984 250.085 1.00 45.31 491 ASN B N 1
ATOM 12889 C CA . ASN B 1 491 ? -2.536 58.845 250.884 1.00 45.31 491 ASN B CA 1
ATOM 12890 C C . ASN B 1 491 ? -2.720 57.585 250.058 1.00 45.31 491 ASN B C 1
ATOM 12891 O O . ASN B 1 491 ? -3.852 57.208 249.744 1.00 45.31 491 ASN B O 1
ATOM 12896 N N . ALA B 1 492 ? -1.610 56.929 249.721 1.00 44.64 492 ALA B N 1
ATOM 12897 C CA . ALA B 1 492 ? -1.666 55.716 248.919 1.00 44.64 492 ALA B CA 1
ATOM 12898 C C . ALA B 1 492 ? -2.331 54.556 249.647 1.00 44.64 492 ALA B C 1
ATOM 12899 O O . ALA B 1 492 ? -2.661 53.553 249.006 1.00 44.64 492 ALA B O 1
ATOM 12901 N N . ALA B 1 493 ? -2.533 54.661 250.957 1.00 45.94 493 ALA B N 1
ATOM 12902 C CA . ALA B 1 493 ? -3.193 53.607 251.711 1.00 45.94 493 ALA B CA 1
ATOM 12903 C C . ALA B 1 493 ? -4.710 53.649 251.595 1.00 45.94 493 ALA B C 1
ATOM 12904 O O . ALA B 1 493 ? -5.376 52.727 252.075 1.00 45.94 493 ALA B O 1
ATOM 12906 N N . ALA B 1 494 ? -5.269 54.684 250.977 1.00 45.47 494 ALA B N 1
ATOM 12907 C CA . ALA B 1 494 ? -6.715 54.789 250.855 1.00 45.47 494 ALA B CA 1
ATOM 12908 C C . ALA B 1 494 ? -7.258 53.697 249.944 1.00 45.47 494 ALA B C 1
ATOM 12909 O O . ALA B 1 494 ? -6.672 53.385 248.906 1.00 45.47 494 ALA B O 1
ATOM 12911 N N . ALA B 1 495 ? -8.391 53.114 250.339 1.00 43.31 495 ALA B N 1
ATOM 12912 C CA . ALA B 1 495 ? -8.990 52.058 249.532 1.00 43.31 495 ALA B CA 1
ATOM 12913 C C . ALA B 1 495 ? -9.413 52.570 248.162 1.00 43.31 495 ALA B C 1
ATOM 12914 O O . ALA B 1 495 ? -9.439 51.803 247.194 1.00 43.31 495 ALA B O 1
ATOM 12916 N N . ALA B 1 496 ? -9.754 53.854 248.059 1.00 42.16 496 ALA B N 1
ATOM 12917 C CA . ALA B 1 496 ? -10.116 54.410 246.762 1.00 42.16 496 ALA B CA 1
ATOM 12918 C C . ALA B 1 496 ? -8.908 54.528 245.845 1.00 42.16 496 ALA B C 1
ATOM 12919 O O . ALA B 1 496 ? -9.047 54.397 244.625 1.00 42.16 496 ALA B O 1
ATOM 12921 N N . ALA B 1 497 ? -7.731 54.792 246.399 1.00 41.10 497 ALA B N 1
ATOM 12922 C CA . ALA B 1 497 ? -6.500 54.914 245.616 1.00 41.10 497 ALA B CA 1
ATOM 12923 C C . ALA B 1 497 ? -5.723 53.605 245.573 1.00 41.10 497 ALA B C 1
ATOM 12924 O O . ALA B 1 497 ? -4.527 53.582 245.845 1.00 41.10 497 ALA B O 1
ATOM 12926 N N . ARG B 1 498 ? -6.380 52.505 245.212 1.00 38.97 498 ARG B N 1
ATOM 12927 C CA . ARG B 1 498 ? -5.752 51.190 245.163 1.00 38.97 498 ARG B CA 1
ATOM 12928 C C . ARG B 1 498 ? -6.154 50.505 243.869 1.00 38.97 498 ARG B C 1
ATOM 12929 O O . ARG B 1 498 ? -7.339 50.244 243.649 1.00 38.97 498 ARG B O 1
ATOM 12937 N N . ILE B 1 499 ? -5.172 50.204 243.023 1.00 35.99 499 ILE B N 1
ATOM 12938 C CA . ILE B 1 499 ? -5.447 49.506 241.776 1.00 35.99 499 ILE B CA 1
ATOM 12939 C C . ILE B 1 499 ? -5.896 48.084 242.074 1.00 35.99 499 ILE B C 1
ATOM 12940 O O . ILE B 1 499 ? -5.361 47.418 242.968 1.00 35.99 499 ILE B O 1
ATOM 12945 N N . HIS B 1 500 ? -6.899 47.620 241.334 1.00 36.47 500 HIS B N 1
ATOM 12946 C CA . HIS B 1 500 ? -7.352 46.242 241.453 1.00 36.47 500 HIS B CA 1
ATOM 12947 C C . HIS B 1 500 ? -6.229 45.280 241.089 1.00 36.47 500 HIS B C 1
ATOM 12948 O O . HIS B 1 500 ? -5.556 45.449 240.069 1.00 36.47 500 HIS B O 1
ATOM 12955 N N . ASP B 1 501 ? -6.025 44.268 241.928 1.00 38.21 501 ASP B N 1
ATOM 12956 C CA . ASP B 1 501 ? -4.966 43.285 241.707 1.00 38.21 501 ASP B CA 1
ATOM 12957 C C . ASP B 1 501 ? -5.546 42.031 241.057 1.00 38.21 501 ASP B C 1
ATOM 12958 O O . ASP B 1 501 ? -5.503 40.929 241.598 1.00 38.21 501 ASP B O 1
ATOM 12963 N N . GLY B 1 502 ? -6.087 42.219 239.861 1.00 35.93 502 GLY B N 1
ATOM 12964 C CA . GLY B 1 502 ? -6.666 41.109 239.133 1.00 35.93 502 GLY B CA 1
ATOM 12965 C C . GLY B 1 502 ? -5.766 40.613 238.026 1.00 35.93 502 GLY B C 1
ATOM 12966 O O . GLY B 1 502 ? -5.912 39.485 237.549 1.00 35.93 502 GLY B O 1
ATOM 12967 N N . LEU B 1 503 ? -4.826 41.458 237.613 1.00 32.72 503 LEU B N 1
ATOM 12968 C CA . LEU B 1 503 ? -3.920 41.160 236.517 1.00 32.72 503 LEU B CA 1
ATOM 12969 C C . LEU B 1 503 ? -2.477 41.019 236.974 1.00 32.72 503 LEU B C 1
ATOM 12970 O O . LEU B 1 503 ? -1.626 40.625 236.174 1.00 32.72 503 LEU B O 1
ATOM 12975 N N . ARG B 1 504 ? -2.183 41.325 238.237 1.00 33.64 504 ARG B N 1
ATOM 12976 C CA . ARG B 1 504 ? -0.799 41.372 238.696 1.00 33.64 504 ARG B CA 1
ATOM 12977 C C . ARG B 1 504 ? -0.178 39.982 238.737 1.00 33.64 504 ARG B C 1
ATOM 12978 O O . ARG B 1 504 ? 0.862 39.737 238.118 1.00 33.64 504 ARG B O 1
ATOM 12986 N N . GLN B 1 505 ? -0.791 39.062 239.477 1.00 34.85 505 GLN B N 1
ATOM 12987 C CA . GLN B 1 505 ? -0.229 37.718 239.591 1.00 34.85 505 GLN B CA 1
ATOM 12988 C C . GLN B 1 505 ? -0.212 36.960 238.270 1.00 34.85 505 GLN B C 1
ATOM 12989 O O . GLN B 1 505 ? 0.818 36.338 237.960 1.00 34.85 505 GLN B O 1
ATOM 12995 N N . PRO B 1 506 ? -1.278 36.942 237.463 1.00 34.20 506 PRO B N 1
ATOM 12996 C CA . PRO B 1 506 ? -1.173 36.259 236.164 1.00 34.20 506 PRO B CA 1
ATOM 12997 C C . PRO B 1 506 ? -0.111 36.850 235.256 1.00 34.20 506 PRO B C 1
ATOM 12998 O O . PRO B 1 506 ? 0.366 36.160 234.349 1.00 34.20 506 PRO B O 1
ATOM 13002 N N . LEU B 1 507 ? 0.264 38.114 235.456 1.00 32.35 507 LEU B N 1
ATOM 13003 C CA . LEU B 1 507 ? 1.366 38.679 234.688 1.00 32.35 507 LEU B CA 1
ATOM 13004 C C . LEU B 1 507 ? 2.686 38.022 235.056 1.00 32.35 507 LEU B C 1
ATOM 13005 O O . LEU B 1 507 ? 3.510 37.743 234.181 1.00 32.35 507 LEU B O 1
ATOM 13010 N N . LEU B 1 508 ? 2.912 37.777 236.346 1.00 33.19 508 LEU B N 1
ATOM 13011 C CA . LEU B 1 508 ? 4.140 37.121 236.774 1.00 33.19 508 LEU B CA 1
ATOM 13012 C C . LEU B 1 508 ? 4.104 35.620 236.523 1.00 33.19 508 LEU B C 1
ATOM 13013 O O . LEU B 1 508 ? 5.155 35.008 236.320 1.00 33.19 508 LEU B O 1
ATOM 13018 N N . ASP B 1 509 ? 2.919 35.010 236.550 1.00 34.60 509 ASP B N 1
ATOM 13019 C CA . ASP B 1 509 ? 2.810 33.600 236.195 1.00 34.60 509 ASP B CA 1
ATOM 13020 C C . ASP B 1 509 ? 3.058 33.387 234.708 1.00 34.60 509 ASP B C 1
ATOM 13021 O O . ASP B 1 509 ? 3.672 32.392 234.313 1.00 34.60 509 ASP B O 1
ATOM 13026 N N . GLU B 1 510 ? 2.571 34.302 233.869 1.00 32.18 510 GLU B N 1
ATOM 13027 C CA . GLU B 1 510 ? 2.854 34.226 232.441 1.00 32.18 510 GLU B CA 1
ATOM 13028 C C . GLU B 1 510 ? 4.344 34.364 232.169 1.00 32.18 510 GLU B C 1
ATOM 13029 O O . GLU B 1 510 ? 4.893 33.670 231.307 1.00 32.18 510 GLU B O 1
ATOM 13035 N N . ALA B 1 511 ? 5.015 35.250 232.900 1.00 30.67 511 ALA B N 1
ATOM 13036 C CA . ALA B 1 511 ? 6.418 35.539 232.635 1.00 30.67 511 ALA B CA 1
ATOM 13037 C C . ALA B 1 511 ? 7.329 34.472 233.224 1.00 30.67 511 ALA B C 1
ATOM 13038 O O . ALA B 1 511 ? 8.144 33.875 232.515 1.00 30.67 511 ALA B O 1
ATOM 13040 N N . PHE B 1 512 ? 7.204 34.218 234.525 1.00 31.49 512 PHE B N 1
ATOM 13041 C CA . PHE B 1 512 ? 8.085 33.280 235.212 1.00 31.49 512 PHE B CA 1
ATOM 13042 C C . PHE B 1 512 ? 7.476 31.883 235.294 1.00 31.49 512 PHE B C 1
ATOM 13043 O O . PHE B 1 512 ? 8.059 30.917 234.796 1.00 31.49 512 PHE B O 1
ATOM 13051 N N . GLY B 1 513 ? 6.309 31.758 235.920 1.00 35.17 513 GLY B N 1
ATOM 13052 C CA . GLY B 1 513 ? 5.607 30.490 235.914 1.00 35.17 513 GLY B CA 1
ATOM 13053 C C . GLY B 1 513 ? 5.201 29.947 237.267 1.00 35.17 513 GLY B C 1
ATOM 13054 O O . GLY B 1 513 ? 6.041 29.781 238.154 1.00 35.17 513 GLY B O 1
ATOM 13055 N N . ALA B 1 514 ? 3.905 29.671 237.428 1.00 39.21 514 ALA B N 1
ATOM 13056 C CA . ALA B 1 514 ? 3.360 28.959 238.588 1.00 39.21 514 ALA B CA 1
ATOM 13057 C C . ALA B 1 514 ? 3.694 29.641 239.912 1.00 39.21 514 ALA B C 1
ATOM 13058 O O . ALA B 1 514 ? 3.900 28.975 240.927 1.00 39.21 514 ALA B O 1
ATOM 13060 N N . GLY B 1 515 ? 3.737 30.968 239.921 1.00 39.35 515 GLY B N 1
ATOM 13061 C CA . GLY B 1 515 ? 3.945 31.695 241.161 1.00 39.35 515 GLY B CA 1
ATOM 13062 C C . GLY B 1 515 ? 5.298 31.522 241.818 1.00 39.35 515 GLY B C 1
ATOM 13063 O O . GLY B 1 515 ? 5.368 31.346 243.040 1.00 39.35 515 GLY B O 1
ATOM 13064 N N . VAL B 1 516 ? 6.381 31.572 241.037 1.00 38.78 516 VAL B N 1
ATOM 13065 C CA . VAL B 1 516 ? 7.721 31.577 241.619 1.00 38.78 516 VAL B CA 1
ATOM 13066 C C . VAL B 1 516 ? 8.214 32.982 241.920 1.00 38.78 516 VAL B C 1
ATOM 13067 O O . VAL B 1 516 ? 9.207 33.137 242.646 1.00 38.78 516 VAL B O 1
ATOM 13071 N N . VAL B 1 517 ? 7.558 34.009 241.387 1.00 37.50 517 VAL B N 1
ATOM 13072 C CA . VAL B 1 517 ? 7.854 35.400 241.703 1.00 37.50 517 VAL B CA 1
ATOM 13073 C C . VAL B 1 517 ? 6.548 36.084 242.075 1.00 37.50 517 VAL B C 1
ATOM 13074 O O . VAL B 1 517 ? 5.528 35.896 241.406 1.00 37.50 517 VAL B O 1
ATOM 13078 N N . GLN B 1 518 ? 6.575 36.865 243.153 1.00 37.42 518 GLN B N 1
ATOM 13079 C CA . GLN B 1 518 ? 5.399 37.553 243.655 1.00 37.42 518 GLN B CA 1
ATOM 13080 C C . GLN B 1 518 ? 5.649 39.053 243.726 1.00 37.42 518 GLN B C 1
ATOM 13081 O O . GLN B 1 518 ? 6.799 39.486 243.834 1.00 37.42 518 GLN B O 1
ATOM 13087 N N . PRO B 1 519 ? 4.600 39.871 243.653 1.00 34.45 519 PRO B N 1
ATOM 13088 C CA . PRO B 1 519 ? 4.790 41.316 243.797 1.00 34.45 519 PRO B CA 1
ATOM 13089 C C . PRO B 1 519 ? 5.368 41.655 245.160 1.00 34.45 519 PRO B C 1
ATOM 13090 O O . PRO B 1 519 ? 5.033 41.033 246.168 1.00 34.45 519 PRO B O 1
ATOM 13094 N N . GLY B 1 520 ? 6.240 42.645 245.183 1.00 34.16 520 GLY B N 1
ATOM 13095 C CA . GLY B 1 520 ? 6.915 43.011 246.402 1.00 34.16 520 GLY B CA 1
ATOM 13096 C C . GLY B 1 520 ? 7.396 44.436 246.368 1.00 34.16 520 GLY B C 1
ATOM 13097 O O . GLY B 1 520 ? 6.888 45.265 245.614 1.00 34.16 520 GLY B O 1
ATOM 13098 N N . ASN B 1 521 ? 8.390 44.715 247.203 1.00 35.50 521 ASN B N 1
ATOM 13099 C CA . ASN B 1 521 ? 8.955 46.046 247.355 1.00 35.50 521 ASN B CA 1
ATOM 13100 C C . ASN B 1 521 ? 10.389 46.061 246.851 1.00 35.50 521 ASN B C 1
ATOM 13101 O O . ASN B 1 521 ? 11.138 45.104 247.062 1.00 35.50 521 ASN B O 1
ATOM 13106 N N . MET B 1 522 ? 10.770 47.146 246.186 1.00 35.57 522 MET B N 1
ATOM 13107 C CA . MET B 1 522 ? 12.172 47.432 245.920 1.00 35.57 522 MET B CA 1
ATOM 13108 C C . MET B 1 522 ? 12.524 48.756 246.572 1.00 35.57 522 MET B C 1
ATOM 13109 O O . MET B 1 522 ? 11.966 49.795 246.209 1.00 35.57 522 MET B O 1
ATOM 13114 N N . ASP B 1 523 ? 13.457 48.720 247.516 1.00 39.17 523 ASP B N 1
ATOM 13115 C CA . ASP B 1 523 ? 13.905 49.912 248.218 1.00 39.17 523 ASP B CA 1
ATOM 13116 C C . ASP B 1 523 ? 15.338 50.281 247.853 1.00 39.17 523 ASP B C 1
ATOM 13117 O O . ASP B 1 523 ? 16.080 50.813 248.680 1.00 39.17 523 ASP B O 1
ATOM 13122 N N . LEU B 1 524 ? 15.735 50.012 246.611 1.00 33.16 524 LEU B N 1
ATOM 13123 C CA . LEU B 1 524 ? 17.106 50.229 246.176 1.00 33.16 524 LEU B CA 1
ATOM 13124 C C . LEU B 1 524 ? 17.330 51.566 245.491 1.00 33.16 524 LEU B C 1
ATOM 13125 O O . LEU B 1 524 ? 18.484 51.972 245.330 1.00 33.16 524 LEU B O 1
ATOM 13130 N N . VAL B 1 525 ? 16.273 52.255 245.077 1.00 32.13 525 VAL B N 1
ATOM 13131 C CA . VAL B 1 525 ? 16.436 53.482 244.309 1.00 32.13 525 VAL B CA 1
ATOM 13132 C C . VAL B 1 525 ? 15.574 54.586 244.913 1.00 32.13 525 VAL B C 1
ATOM 13133 O O . VAL B 1 525 ? 15.199 55.548 244.236 1.00 32.13 525 VAL B O 1
ATOM 13137 N N . GLY B 1 526 ? 15.281 54.472 246.207 1.00 34.95 526 GLY B N 1
ATOM 13138 C CA . GLY B 1 526 ? 14.384 55.407 246.864 1.00 34.95 526 GLY B CA 1
ATOM 13139 C C . GLY B 1 526 ? 14.867 56.842 246.880 1.00 34.95 526 GLY B C 1
ATOM 13140 O O . GLY B 1 526 ? 14.071 57.739 247.174 1.00 34.95 526 GLY B O 1
ATOM 13141 N N . ALA B 1 527 ? 16.143 57.084 246.585 1.00 34.27 527 ALA B N 1
ATOM 13142 C CA . ALA B 1 527 ? 16.640 58.453 246.539 1.00 34.27 527 ALA B CA 1
ATOM 13143 C C . ALA B 1 527 ? 16.292 59.121 245.215 1.00 34.27 527 ALA B C 1
ATOM 13144 O O . ALA B 1 527 ? 15.680 60.193 245.193 1.00 34.27 527 ALA B O 1
ATOM 13146 N N . GLY B 1 528 ? 16.673 58.507 244.110 1.00 32.67 528 GLY B N 1
ATOM 13147 C CA . GLY B 1 528 ? 16.346 59.044 242.805 1.00 32.67 528 GLY B CA 1
ATOM 13148 C C . GLY B 1 528 ? 17.363 58.620 241.770 1.00 32.67 528 GLY B C 1
ATOM 13149 O O . GLY B 1 528 ? 18.425 58.087 242.076 1.00 32.67 528 GLY B O 1
ATOM 13150 N N . ILE B 1 529 ? 17.013 58.879 240.519 1.00 32.84 529 ILE B N 1
ATOM 13151 C CA . ILE B 1 529 ? 17.838 58.544 239.366 1.00 32.84 529 ILE B CA 1
ATOM 13152 C C . ILE B 1 529 ? 18.745 59.725 239.067 1.00 32.84 529 ILE B C 1
ATOM 13153 O O . ILE B 1 529 ? 18.333 60.885 239.186 1.00 32.84 529 ILE B O 1
ATOM 13158 N N . ASP B 1 530 ? 19.983 59.437 238.685 1.00 35.60 530 ASP B N 1
ATOM 13159 C CA . ASP B 1 530 ? 20.919 60.485 238.293 1.00 35.60 530 ASP B CA 1
ATOM 13160 C C . ASP B 1 530 ? 20.906 60.568 236.775 1.00 35.60 530 ASP B C 1
ATOM 13161 O O . ASP B 1 530 ? 21.682 59.906 236.088 1.00 35.60 530 ASP B O 1
ATOM 13166 N N . PHE B 1 531 ? 20.004 61.384 236.241 1.00 32.02 531 PHE B N 1
ATOM 13167 C CA . PHE B 1 531 ? 19.947 61.584 234.804 1.00 32.02 531 PHE B CA 1
ATOM 13168 C C . PHE B 1 531 ? 21.100 62.470 234.365 1.00 32.02 531 PHE B C 1
ATOM 13169 O O . PHE B 1 531 ? 21.427 63.464 235.014 1.00 32.02 531 PHE B O 1
ATOM 13177 N N . THR B 1 532 ? 21.718 62.099 233.254 1.00 33.96 532 THR B N 1
ATOM 13178 C CA . THR B 1 532 ? 22.989 62.674 232.847 1.00 33.96 532 THR B CA 1
ATOM 13179 C C . THR B 1 532 ? 22.779 63.904 231.976 1.00 33.96 532 THR B C 1
ATOM 13180 O O . THR B 1 532 ? 21.787 64.007 231.250 1.00 33.96 532 THR B O 1
ATOM 13184 N N . ARG B 1 533 ? 23.713 64.850 232.079 1.00 35.14 533 ARG B N 1
ATOM 13185 C CA . ARG B 1 533 ? 23.748 66.018 231.211 1.00 35.14 533 ARG B CA 1
ATOM 13186 C C . ARG B 1 533 ? 24.396 65.726 229.868 1.00 35.14 533 ARG B C 1
ATOM 13187 O O . ARG B 1 533 ? 24.360 66.584 228.981 1.00 35.14 533 ARG B O 1
ATOM 13195 N N . ASP B 1 534 ? 24.994 64.552 229.705 1.00 33.68 534 ASP B N 1
ATOM 13196 C CA . ASP B 1 534 ? 25.655 64.162 228.464 1.00 33.68 534 ASP B CA 1
ATOM 13197 C C . ASP B 1 534 ? 24.590 63.879 227.418 1.00 33.68 534 ASP B C 1
ATOM 13198 O O . ASP B 1 534 ? 24.068 62.768 227.336 1.00 33.68 534 ASP B O 1
ATOM 13203 N N . LEU B 1 535 ? 24.262 64.883 226.602 1.00 31.60 535 LEU B N 1
ATOM 13204 C CA . LEU B 1 535 ? 23.191 64.712 225.626 1.00 31.60 535 LEU B CA 1
ATOM 13205 C C . LEU B 1 535 ? 23.515 63.651 224.587 1.00 31.60 535 LEU B C 1
ATOM 13206 O O . LEU B 1 535 ? 22.598 63.143 223.933 1.00 31.60 535 LEU B O 1
ATOM 13211 N N . THR B 1 536 ? 24.790 63.308 224.413 1.00 32.84 536 THR B N 1
ATOM 13212 C CA . THR B 1 536 ? 25.145 62.236 223.491 1.00 32.84 536 THR B CA 1
ATOM 13213 C C . THR B 1 536 ? 24.644 60.890 223.996 1.00 32.84 536 THR B C 1
ATOM 13214 O O . THR B 1 536 ? 24.060 60.110 223.238 1.00 32.84 536 THR B O 1
ATOM 13218 N N . SER B 1 537 ? 24.858 60.605 225.278 1.00 31.37 537 SER B N 1
ATOM 13219 C CA . SER B 1 537 ? 24.496 59.324 225.864 1.00 31.37 537 SER B CA 1
ATOM 13220 C C . SER B 1 537 ? 23.242 59.397 226.717 1.00 31.37 537 SER B C 1
ATOM 13221 O O . SER B 1 537 ? 22.901 58.412 227.375 1.00 31.37 537 SER B O 1
ATOM 13224 N N . SER B 1 538 ? 22.547 60.528 226.722 1.00 28.42 538 SER B N 1
ATOM 13225 C CA . SER B 1 538 ? 21.387 60.688 227.583 1.00 28.42 538 SER B CA 1
ATOM 13226 C C . SER B 1 538 ? 20.168 59.993 227.004 1.00 28.42 538 SER B C 1
ATOM 13227 O O . SER B 1 538 ? 19.850 60.142 225.824 1.00 28.42 538 SER B O 1
ATOM 13230 N N . LEU B 1 539 ? 19.483 59.231 227.854 1.00 25.07 539 LEU B N 1
ATOM 13231 C CA . LEU B 1 539 ? 18.160 58.711 227.553 1.00 25.07 539 LEU B CA 1
ATOM 13232 C C . LEU B 1 539 ? 17.059 59.527 228.200 1.00 25.07 539 LEU B C 1
ATOM 13233 O O . LEU B 1 539 ? 15.891 59.340 227.859 1.00 25.07 539 LEU B O 1
ATOM 13238 N N . GLY B 1 540 ? 17.405 60.416 229.123 1.00 26.12 540 GLY B N 1
ATOM 13239 C CA . GLY B 1 540 ? 16.466 61.286 229.787 1.00 26.12 540 GLY B CA 1
ATOM 13240 C C . GLY B 1 540 ? 16.049 62.507 229.013 1.00 26.12 540 GLY B C 1
ATOM 13241 O O . GLY B 1 540 ? 15.097 63.181 229.408 1.00 26.12 540 GLY B O 1
ATOM 13242 N N . LYS B 1 541 ? 16.739 62.822 227.920 1.00 25.68 541 LYS B N 1
ATOM 13243 C CA . LYS B 1 541 ? 16.367 63.974 227.113 1.00 25.68 541 LYS B CA 1
ATOM 13244 C C . LYS B 1 541 ? 15.042 63.769 226.407 1.00 25.68 541 LYS B C 1
ATOM 13245 O O . LYS B 1 541 ? 14.403 64.750 226.017 1.00 25.68 541 LYS B O 1
ATOM 13251 N N . ALA B 1 542 ? 14.617 62.519 226.240 1.00 24.33 542 ALA B N 1
ATOM 13252 C CA . ALA B 1 542 ? 13.407 62.201 225.498 1.00 24.33 542 ALA B CA 1
ATOM 13253 C C . ALA B 1 542 ? 12.134 62.473 226.279 1.00 24.33 542 ALA B C 1
ATOM 13254 O O . ALA B 1 542 ? 11.071 62.604 225.670 1.00 24.33 542 ALA B O 1
ATOM 13256 N N . TYR B 1 543 ? 12.208 62.541 227.594 1.00 26.18 543 TYR B N 1
ATOM 13257 C CA . TYR B 1 543 ? 11.000 62.552 228.403 1.00 26.18 543 TYR B CA 1
ATOM 13258 C C . TYR B 1 543 ? 10.344 63.920 228.311 1.00 26.18 543 TYR B C 1
ATOM 13259 O O . TYR B 1 543 ? 11.040 64.935 228.403 1.00 26.18 543 TYR B O 1
ATOM 13268 N N . PRO B 1 544 ? 9.026 64.001 228.144 1.00 27.57 544 PRO B N 1
ATOM 13269 C CA . PRO B 1 544 ? 8.377 65.317 228.224 1.00 27.57 544 PRO B CA 1
ATOM 13270 C C . PRO B 1 544 ? 8.553 65.993 229.571 1.00 27.57 544 PRO B C 1
ATOM 13271 O O . PRO B 1 544 ? 8.669 67.221 229.623 1.00 27.57 544 PRO B O 1
ATOM 13275 N N . GLU B 1 545 ? 8.591 65.233 230.666 1.00 28.75 545 GLU B N 1
ATOM 13276 C CA . GLU B 1 545 ? 8.646 65.854 231.982 1.00 28.75 545 GLU B CA 1
ATOM 13277 C C . GLU B 1 545 ? 10.016 66.426 232.300 1.00 28.75 545 GLU B C 1
ATOM 13278 O O . GLU B 1 545 ? 10.124 67.291 233.172 1.00 28.75 545 GLU B O 1
ATOM 13284 N N . HIS B 1 546 ? 11.059 65.955 231.628 1.00 29.04 546 HIS B N 1
ATOM 13285 C CA . HIS B 1 546 ? 12.399 66.494 231.792 1.00 29.04 546 HIS B CA 1
ATOM 13286 C C . HIS B 1 546 ? 12.637 67.721 230.928 1.00 29.04 546 HIS B C 1
ATOM 13287 O O . HIS B 1 546 ? 13.746 68.260 230.937 1.00 29.04 546 HIS B O 1
ATOM 13294 N N . ARG B 1 547 ? 11.632 68.166 230.179 1.00 29.53 547 ARG B N 1
ATOM 13295 C CA . ARG B 1 547 ? 11.728 69.343 229.318 1.00 29.53 547 ARG B CA 1
ATOM 13296 C C . ARG B 1 547 ? 10.546 70.263 229.589 1.00 29.53 547 ARG B C 1
ATOM 13297 O O . ARG B 1 547 ? 9.659 70.419 228.744 1.00 29.53 547 ARG B O 1
ATOM 13305 N N . PRO B 1 548 ? 10.504 70.893 230.759 1.00 33.80 548 PRO B N 1
ATOM 13306 C CA . PRO B 1 548 ? 9.371 71.757 231.087 1.00 33.80 548 PRO B CA 1
ATOM 13307 C C . PRO B 1 548 ? 9.439 73.074 230.333 1.00 33.80 548 PRO B C 1
ATOM 13308 O O . PRO B 1 548 ? 10.500 73.522 229.894 1.00 33.80 548 PRO B O 1
ATOM 13312 N N . ILE B 1 549 ? 8.274 73.703 230.189 1.00 40.95 549 ILE B N 1
ATOM 13313 C CA . ILE B 1 549 ? 8.170 75.005 229.551 1.00 40.95 549 ILE B CA 1
ATOM 13314 C C . ILE B 1 549 ? 7.430 75.946 230.489 1.00 40.95 549 ILE B C 1
ATOM 13315 O O . ILE B 1 549 ? 6.720 75.523 231.403 1.00 40.95 549 ILE B O 1
ATOM 13320 N N . GLY B 1 550 ? 7.602 77.239 230.245 1.00 50.40 550 GLY B N 1
ATOM 13321 C CA . GLY B 1 550 ? 6.987 78.251 231.071 1.00 50.40 550 GLY B CA 1
ATOM 13322 C C . GLY B 1 550 ? 5.478 78.287 230.912 1.00 50.40 550 GLY B C 1
ATOM 13323 O O . GLY B 1 550 ? 4.873 77.564 230.120 1.00 50.40 550 GLY B O 1
ATOM 13324 N N . ALA B 1 551 ? 4.857 79.157 231.709 1.00 55.55 551 ALA B N 1
ATOM 13325 C CA . ALA B 1 551 ? 3.409 79.299 231.656 1.00 55.55 551 ALA B CA 1
ATOM 13326 C C . ALA B 1 551 ? 2.958 79.995 230.380 1.00 55.55 551 ALA B C 1
ATOM 13327 O O . ALA B 1 551 ? 1.827 79.784 229.929 1.00 55.55 551 ALA B O 1
ATOM 13329 N N . ASP B 1 552 ? 3.815 80.827 229.792 1.00 57.21 552 ASP B N 1
ATOM 13330 C CA . ASP B 1 552 ? 3.493 81.521 228.553 1.00 57.21 552 ASP B CA 1
ATOM 13331 C C . ASP B 1 552 ? 4.101 80.868 227.323 1.00 57.21 552 ASP B C 1
ATOM 13332 O O . ASP B 1 552 ? 3.668 81.170 226.206 1.00 57.21 552 ASP B O 1
ATOM 13337 N N . ASP B 1 553 ? 5.089 79.994 227.501 1.00 51.53 553 ASP B N 1
ATOM 13338 C CA . ASP B 1 553 ? 5.728 79.338 226.372 1.00 51.53 553 ASP B CA 1
ATOM 13339 C C . ASP B 1 553 ? 4.709 78.552 225.560 1.00 51.53 553 ASP B C 1
ATOM 13340 O O . ASP B 1 553 ? 3.697 78.077 226.083 1.00 51.53 553 ASP B O 1
ATOM 13345 N N . ASN B 1 554 ? 4.976 78.436 224.264 1.00 42.07 554 ASN B N 1
ATOM 13346 C CA . ASN B 1 554 ? 4.117 77.647 223.398 1.00 42.07 554 ASN B CA 1
ATOM 13347 C C . ASN B 1 554 ? 4.107 76.200 223.864 1.00 42.07 554 ASN B C 1
ATOM 13348 O O . ASN B 1 554 ? 5.160 75.603 224.091 1.00 42.07 554 ASN B O 1
ATOM 13353 N N . LYS B 1 555 ? 2.911 75.629 224.001 1.00 37.75 555 LYS B N 1
ATOM 13354 C CA . LYS B 1 555 ? 2.805 74.254 224.462 1.00 37.75 555 LYS B CA 1
ATOM 13355 C C . LYS B 1 555 ? 3.351 73.259 223.458 1.00 37.75 555 LYS B C 1
ATOM 13356 O O . LYS B 1 555 ? 3.508 72.084 223.801 1.00 37.75 555 LYS B O 1
ATOM 13362 N N . ARG B 1 556 ? 3.625 73.691 222.231 1.00 34.45 556 ARG B N 1
ATOM 13363 C CA . ARG B 1 556 ? 4.279 72.838 221.254 1.00 34.45 556 ARG B CA 1
ATOM 13364 C C . ARG B 1 556 ? 5.792 72.858 221.380 1.00 34.45 556 ARG B C 1
ATOM 13365 O O . ARG B 1 556 ? 6.460 72.089 220.685 1.00 34.45 556 ARG B O 1
ATOM 13373 N N . ASP B 1 557 ? 6.341 73.711 222.239 1.00 36.70 557 ASP B N 1
ATOM 13374 C CA . ASP B 1 557 ? 7.785 73.847 222.338 1.00 36.70 557 ASP B CA 1
ATOM 13375 C C . ASP B 1 557 ? 8.423 72.548 222.800 1.00 36.70 557 ASP B C 1
ATOM 13376 O O . ASP B 1 557 ? 7.886 71.840 223.654 1.00 36.70 557 ASP B O 1
ATOM 13381 N N . LEU B 1 558 ? 9.582 72.235 222.221 1.00 30.70 558 LEU B N 1
ATOM 13382 C CA . LEU B 1 558 ? 10.363 71.097 222.678 1.00 30.70 558 LEU B CA 1
ATOM 13383 C C . LEU B 1 558 ? 10.878 71.296 224.093 1.00 30.70 558 LEU B C 1
ATOM 13384 O O . LEU B 1 558 ? 11.227 70.315 224.753 1.00 30.70 558 LEU B O 1
ATOM 13389 N N . GLY B 1 559 ? 10.924 72.529 224.573 1.00 32.01 559 GLY B N 1
ATOM 13390 C CA . GLY B 1 559 ? 11.439 72.800 225.891 1.00 32.01 559 GLY B CA 1
ATOM 13391 C C . GLY B 1 559 ? 12.948 72.699 225.918 1.00 32.01 559 GLY B C 1
ATOM 13392 O O . GLY B 1 559 ? 13.612 72.535 224.894 1.00 32.01 559 GLY B O 1
ATOM 13393 N N . ASP B 1 560 ? 13.496 72.800 227.122 1.00 31.67 560 ASP B N 1
ATOM 13394 C CA . ASP B 1 560 ? 14.927 72.660 227.338 1.00 31.67 560 ASP B CA 1
ATOM 13395 C C . ASP B 1 560 ? 15.167 71.553 228.346 1.00 31.67 560 ASP B C 1
ATOM 13396 O O . ASP B 1 560 ? 14.491 71.493 229.377 1.00 31.67 560 ASP B O 1
ATOM 13401 N N . PHE B 1 561 ? 16.121 70.679 228.047 1.00 30.02 561 PHE B N 1
ATOM 13402 C CA . PHE B 1 561 ? 16.460 69.598 228.961 1.00 30.02 561 PHE B CA 1
ATOM 13403 C C . PHE B 1 561 ? 17.101 70.194 230.206 1.00 30.02 561 PHE B C 1
ATOM 13404 O O . PHE B 1 561 ? 18.267 70.597 230.184 1.00 30.02 561 PHE B O 1
ATOM 13412 N N . THR B 1 562 ? 16.338 70.253 231.294 1.00 32.05 562 THR B N 1
ATOM 13413 C CA . THR B 1 562 ? 16.782 70.897 232.522 1.00 32.05 562 THR B CA 1
ATOM 13414 C C . THR B 1 562 ? 16.801 69.933 233.697 1.00 32.05 562 THR B C 1
ATOM 13415 O O . THR B 1 562 ? 16.799 70.371 234.850 1.00 32.05 562 THR B O 1
ATOM 13419 N N . ALA B 1 563 ? 16.817 68.630 233.440 1.00 33.03 563 ALA B N 1
ATOM 13420 C CA . ALA B 1 563 ? 16.714 67.656 234.514 1.00 33.03 563 ALA B CA 1
ATOM 13421 C C . ALA B 1 563 ? 17.893 66.699 234.575 1.00 33.03 563 ALA B C 1
ATOM 13422 O O . ALA B 1 563 ? 17.801 65.664 235.240 1.00 33.03 563 ALA B O 1
ATOM 13424 N N . GLY B 1 564 ? 18.998 67.015 233.909 1.00 33.99 564 GLY B N 1
ATOM 13425 C CA . GLY B 1 564 ? 20.221 66.281 234.145 1.00 33.99 564 GLY B CA 1
ATOM 13426 C C . GLY B 1 564 ? 20.780 66.567 235.526 1.00 33.99 564 GLY B C 1
ATOM 13427 O O . GLY B 1 564 ? 20.643 67.664 236.064 1.00 33.99 564 GLY B O 1
ATOM 13428 N N . THR B 1 565 ? 21.407 65.567 236.109 1.00 36.51 565 THR B N 1
ATOM 13429 C CA . THR B 1 565 ? 21.978 65.743 237.440 1.00 36.51 565 THR B CA 1
ATOM 13430 C C . THR B 1 565 ? 23.474 65.486 237.482 1.00 36.51 565 THR B C 1
ATOM 13431 O O . THR B 1 565 ? 24.206 66.260 238.101 1.00 36.51 565 THR B O 1
ATOM 13435 N N . VAL B 1 566 ? 23.949 64.426 236.836 1.00 37.25 566 VAL B N 1
ATOM 13436 C CA . VAL B 1 566 ? 25.361 64.083 236.814 1.00 37.25 566 VAL B CA 1
ATOM 13437 C C . VAL B 1 566 ? 25.894 64.348 235.414 1.00 37.25 566 VAL B C 1
ATOM 13438 O O . VAL B 1 566 ? 25.142 64.630 234.483 1.00 37.25 566 VAL B O 1
ATOM 13442 N N . ASP B 1 567 ? 27.215 64.265 235.276 1.00 38.79 567 ASP B N 1
ATOM 13443 C CA . ASP B 1 567 ? 27.871 64.524 234.002 1.00 38.79 567 ASP B CA 1
ATOM 13444 C C . ASP B 1 567 ? 28.513 63.283 233.402 1.00 38.79 567 ASP B C 1
ATOM 13445 O O . ASP B 1 567 ? 29.169 63.380 232.361 1.00 38.79 567 ASP B O 1
ATOM 13450 N N . ALA B 1 568 ? 28.332 62.121 234.017 1.00 38.95 568 ALA B N 1
ATOM 13451 C CA . ALA B 1 568 ? 28.866 60.883 233.470 1.00 38.95 568 ALA B CA 1
ATOM 13452 C C . ALA B 1 568 ? 27.964 60.412 232.333 1.00 38.95 568 ALA B C 1
ATOM 13453 O O . ALA B 1 568 ? 27.028 61.101 231.924 1.00 38.95 568 ALA B O 1
ATOM 13455 N N . ALA B 1 569 ? 28.235 59.226 231.803 1.00 36.81 569 ALA B N 1
ATOM 13456 C CA . ALA B 1 569 ? 27.352 58.645 230.809 1.00 36.81 569 ALA B CA 1
ATOM 13457 C C . ALA B 1 569 ? 26.099 58.110 231.494 1.00 36.81 569 ALA B C 1
ATOM 13458 O O . ALA B 1 569 ? 25.966 58.145 232.720 1.00 36.81 569 ALA B O 1
ATOM 13460 N N . ALA B 1 570 ? 25.162 57.610 230.697 1.00 32.33 570 ALA B N 1
ATOM 13461 C CA . ALA B 1 570 ? 23.905 57.119 231.242 1.00 32.33 570 ALA B CA 1
ATOM 13462 C C . ALA B 1 570 ? 24.167 55.915 232.135 1.00 32.33 570 ALA B C 1
ATOM 13463 O O . ALA B 1 570 ? 24.690 54.897 231.675 1.00 32.33 570 ALA B O 1
ATOM 13465 N N . SER B 1 571 ? 23.806 56.032 233.409 1.00 29.41 571 SER B N 1
ATOM 13466 C CA . SER B 1 571 ? 23.989 54.938 234.348 1.00 29.41 571 SER B CA 1
ATOM 13467 C C . SER B 1 571 ? 23.044 53.794 234.005 1.00 29.41 571 SER B C 1
ATOM 13468 O O . SER B 1 571 ? 22.240 53.870 233.076 1.00 29.41 571 SER B O 1
ATOM 13471 N N . GLY B 1 572 ? 23.152 52.708 234.767 1.00 26.60 572 GLY B N 1
ATOM 13472 C CA . GLY B 1 572 ? 22.272 51.576 234.542 1.00 26.60 572 GLY B CA 1
ATOM 13473 C C . GLY B 1 572 ? 20.822 51.897 234.836 1.00 26.60 572 GLY B C 1
ATOM 13474 O O . GLY B 1 572 ? 19.928 51.493 234.093 1.00 26.60 572 GLY B O 1
ATOM 13475 N N . TYR B 1 573 ? 20.569 52.640 235.913 1.00 26.48 573 TYR B N 1
ATOM 13476 C CA . TYR B 1 573 ? 19.195 52.926 236.307 1.00 26.48 573 TYR B CA 1
ATOM 13477 C C . TYR B 1 573 ? 18.496 53.844 235.318 1.00 26.48 573 TYR B C 1
ATOM 13478 O O . TYR B 1 573 ? 17.267 53.812 235.213 1.00 26.48 573 TYR B O 1
ATOM 13487 N N . GLU B 1 574 ? 19.247 54.680 234.603 1.00 27.60 574 GLU B N 1
ATOM 13488 C CA . GLU B 1 574 ? 18.640 55.500 233.563 1.00 27.60 574 GLU B CA 1
ATOM 13489 C C . GLU B 1 574 ? 18.145 54.644 232.409 1.00 27.60 574 GLU B C 1
ATOM 13490 O O . GLU B 1 574 ? 17.084 54.915 231.840 1.00 27.60 574 GLU B O 1
ATOM 13496 N N . TRP B 1 575 ? 18.906 53.611 232.040 1.00 24.44 575 TRP B N 1
ATOM 13497 C CA . TRP B 1 575 ? 18.451 52.694 231.002 1.00 24.44 575 TRP B CA 1
ATOM 13498 C C . TRP B 1 575 ? 17.215 51.934 231.449 1.00 24.44 575 TRP B C 1
ATOM 13499 O O . TRP B 1 575 ? 16.306 51.691 230.651 1.00 24.44 575 TRP B O 1
ATOM 13510 N N . ASP B 1 576 ? 17.167 51.540 232.722 1.00 24.25 576 ASP B N 1
ATOM 13511 C CA . ASP B 1 576 ? 15.995 50.843 233.238 1.00 24.25 576 ASP B CA 1
ATOM 13512 C C . ASP B 1 576 ? 14.758 51.719 233.162 1.00 24.25 576 ASP B C 1
ATOM 13513 O O . ASP B 1 576 ? 13.663 51.230 232.875 1.00 24.25 576 ASP B O 1
ATOM 13518 N N . ASN B 1 577 ? 14.909 53.012 233.444 1.00 24.24 577 ASN B N 1
ATOM 13519 C CA . ASN B 1 577 ? 13.775 53.925 233.381 1.00 24.24 577 ASN B CA 1
ATOM 13520 C C . ASN B 1 577 ? 13.247 54.058 231.960 1.00 24.24 577 ASN B C 1
ATOM 13521 O O . ASN B 1 577 ? 12.032 54.056 231.742 1.00 24.24 577 ASN B O 1
ATOM 13526 N N . TYR B 1 578 ? 14.142 54.174 230.980 1.00 22.17 578 TYR B N 1
ATOM 13527 C CA . TYR B 1 578 ? 13.702 54.321 229.599 1.00 22.17 578 TYR B CA 1
ATOM 13528 C C . TYR B 1 578 ? 12.933 53.097 229.128 1.00 22.17 578 TYR B C 1
ATOM 13529 O O . TYR B 1 578 ? 11.894 53.224 228.476 1.00 22.17 578 TYR B O 1
ATOM 13538 N N . VAL B 1 579 ? 13.419 51.901 229.453 1.00 22.14 579 VAL B N 1
ATOM 13539 C CA . VAL B 1 579 ? 12.718 50.692 229.038 1.00 22.14 579 VAL B CA 1
ATOM 13540 C C . VAL B 1 579 ? 11.497 50.446 229.909 1.00 22.14 579 VAL B C 1
ATOM 13541 O O . VAL B 1 579 ? 10.548 49.783 229.483 1.00 22.14 579 VAL B O 1
ATOM 13545 N N . TYR B 1 580 ? 11.498 50.965 231.133 1.00 23.90 580 TYR B N 1
ATOM 13546 C CA . TYR B 1 580 ? 10.301 50.931 231.963 1.00 23.90 580 TYR B CA 1
ATOM 13547 C C . TYR B 1 580 ? 9.175 51.723 231.320 1.00 23.90 580 TYR B C 1
ATOM 13548 O O . TYR B 1 580 ? 8.052 51.232 231.179 1.00 23.90 580 TYR B O 1
ATOM 13557 N N . ARG B 1 581 ? 9.465 52.957 230.916 1.00 23.21 581 ARG B N 1
ATOM 13558 C CA . ARG B 1 581 ? 8.439 53.839 230.384 1.00 23.21 581 ARG B CA 1
ATOM 13559 C C . ARG B 1 581 ? 8.079 53.506 228.945 1.00 23.21 581 ARG B C 1
ATOM 13560 O O . ARG B 1 581 ? 6.952 53.770 228.522 1.00 23.21 581 ARG B O 1
ATOM 13568 N N . LEU B 1 582 ? 9.012 52.939 228.180 1.00 21.60 582 LEU B N 1
ATOM 13569 C CA . LEU B 1 582 ? 8.741 52.649 226.776 1.00 21.60 582 LEU B CA 1
ATOM 13570 C C . LEU B 1 582 ? 7.620 51.630 226.620 1.00 21.60 582 LEU B C 1
ATOM 13571 O O . LEU B 1 582 ? 6.747 51.784 225.761 1.00 21.60 582 LEU B O 1
ATOM 13576 N N . PHE B 1 583 ? 7.622 50.587 227.442 1.00 21.37 583 PHE B N 1
ATOM 13577 C CA . PHE B 1 583 ? 6.645 49.514 227.342 1.00 21.37 583 PHE B CA 1
ATOM 13578 C C . PHE B 1 583 ? 5.503 49.648 228.334 1.00 21.37 583 PHE B C 1
ATOM 13579 O O . PHE B 1 583 ? 4.689 48.729 228.447 1.00 21.37 583 PHE B O 1
ATOM 13587 N N . GLY B 1 584 ? 5.426 50.757 229.065 1.00 23.98 584 GLY B N 1
ATOM 13588 C CA . GLY B 1 584 ? 4.471 50.834 230.157 1.00 23.98 584 GLY B CA 1
ATOM 13589 C C . GLY B 1 584 ? 3.028 50.833 229.694 1.00 23.98 584 GLY B C 1
ATOM 13590 O O . GLY B 1 584 ? 2.191 50.117 230.246 1.00 23.98 584 GLY B O 1
ATOM 13591 N N . ASN B 1 585 ? 2.716 51.627 228.679 1.00 24.22 585 ASN B N 1
ATOM 13592 C CA . ASN B 1 585 ? 1.345 51.751 228.207 1.00 24.22 585 ASN B CA 1
ATOM 13593 C C . ASN B 1 585 ? 0.971 50.692 227.189 1.00 24.22 585 ASN B C 1
ATOM 13594 O O . ASN B 1 585 ? -0.198 50.609 226.806 1.00 24.22 585 ASN B O 1
ATOM 13599 N N . MET B 1 586 ? 1.923 49.886 226.744 1.00 25.76 586 MET B N 1
ATOM 13600 C CA . MET B 1 586 ? 1.648 48.906 225.706 1.00 25.76 586 MET B CA 1
ATOM 13601 C C . MET B 1 586 ? 0.823 47.762 226.275 1.00 25.76 586 MET B C 1
ATOM 13602 O O . MET B 1 586 ? 1.234 47.106 227.237 1.00 25.76 586 MET B O 1
ATOM 13607 N N . SER B 1 587 ? -0.346 47.527 225.678 1.00 27.20 587 SER B N 1
ATOM 13608 C CA . SER B 1 587 ? -1.197 46.413 226.072 1.00 27.20 587 SER B CA 1
ATOM 13609 C C . SER B 1 587 ? -0.574 45.064 225.773 1.00 27.20 587 SER B C 1
ATOM 13610 O O . SER B 1 587 ? -1.070 44.052 226.273 1.00 27.20 587 SER B O 1
ATOM 13613 N N . ALA B 1 588 ? 0.488 45.020 224.976 1.00 25.75 588 ALA B N 1
ATOM 13614 C CA . ALA B 1 588 ? 1.105 43.754 224.619 1.00 25.75 588 ALA B CA 1
ATOM 13615 C C . ALA B 1 588 ? 2.008 43.280 225.743 1.00 25.75 588 ALA B C 1
ATOM 13616 O O . ALA B 1 588 ? 3.174 42.950 225.524 1.00 25.75 588 ALA B O 1
ATOM 13618 N N . MET B 1 589 ? 1.475 43.260 226.955 1.00 27.47 589 MET B N 1
ATOM 13619 C CA . MET B 1 589 ? 2.085 42.560 228.066 1.00 27.47 589 MET B CA 1
ATOM 13620 C C . MET B 1 589 ? 1.121 41.553 228.663 1.00 27.47 589 MET B C 1
ATOM 13621 O O . MET B 1 589 ? 1.448 40.916 229.668 1.00 27.47 589 MET B O 1
ATOM 13626 N N . ARG B 1 590 ? -0.059 41.395 228.066 1.00 26.83 590 ARG B N 1
ATOM 13627 C CA . ARG B 1 590 ? -0.993 40.374 228.510 1.00 26.83 590 ARG B CA 1
ATOM 13628 C C . ARG B 1 590 ? -0.408 38.982 228.359 1.00 26.83 590 ARG B C 1
ATOM 13629 O O . ARG B 1 590 ? -0.733 38.086 229.144 1.00 26.83 590 ARG B O 1
ATOM 13637 N N . SER B 1 591 ? 0.449 38.777 227.363 1.00 25.23 591 SER B N 1
ATOM 13638 C CA . SER B 1 591 ? 1.022 37.465 227.122 1.00 25.23 591 SER B CA 1
ATOM 13639 C C . SER B 1 591 ? 2.373 37.623 226.450 1.00 25.23 591 SER B C 1
ATOM 13640 O O . SER B 1 591 ? 2.688 38.668 225.882 1.00 25.23 591 SER B O 1
ATOM 13643 N N . LYS B 1 592 ? 3.174 36.562 226.534 1.00 24.73 592 LYS B N 1
ATOM 13644 C CA . LYS B 1 592 ? 4.463 36.543 225.857 1.00 24.73 592 LYS B CA 1
ATOM 13645 C C . LYS B 1 592 ? 4.300 36.491 224.348 1.00 24.73 592 LYS B C 1
ATOM 13646 O O . LYS B 1 592 ? 5.141 37.020 223.616 1.00 24.73 592 LYS B O 1
ATOM 13652 N N . ALA B 1 593 ? 3.241 35.840 223.866 1.00 22.89 593 ALA B N 1
ATOM 13653 C CA . ALA B 1 593 ? 2.986 35.785 222.432 1.00 22.89 593 ALA B CA 1
ATOM 13654 C C . ALA B 1 593 ? 2.617 37.153 221.877 1.00 22.89 593 ALA B C 1
ATOM 13655 O O . ALA B 1 593 ? 3.026 37.508 220.768 1.00 22.89 593 ALA B O 1
ATOM 13657 N N . GLU B 1 594 ? 1.828 37.926 222.622 1.00 22.63 594 GLU B N 1
ATOM 13658 C CA . GLU B 1 594 ? 1.469 39.268 222.184 1.00 22.63 594 GLU B CA 1
ATOM 13659 C C . GLU B 1 594 ? 2.605 40.256 222.385 1.00 22.63 594 GLU B C 1
ATOM 13660 O O . GLU B 1 594 ? 2.697 41.244 221.652 1.00 22.63 594 GLU B O 1
ATOM 13666 N N . PHE B 1 595 ? 3.460 40.024 223.380 1.00 21.24 595 PHE B N 1
ATOM 13667 C CA . PHE B 1 595 ? 4.628 40.875 223.567 1.00 21.24 595 PHE B CA 1
ATOM 13668 C C . PHE B 1 595 ? 5.600 40.740 222.405 1.00 21.24 595 PHE B C 1
ATOM 13669 O O . PHE B 1 595 ? 6.158 41.736 221.940 1.00 21.24 595 PHE B O 1
ATOM 13677 N N . ASP B 1 596 ? 5.814 39.518 221.920 1.00 20.46 596 ASP B N 1
ATOM 13678 C CA . ASP B 1 596 ? 6.748 39.323 220.820 1.00 20.46 596 ASP B CA 1
ATOM 13679 C C . ASP B 1 596 ? 6.227 39.967 219.542 1.00 20.46 596 ASP B C 1
ATOM 13680 O O . ASP B 1 596 ? 7.020 40.415 218.710 1.00 20.46 596 ASP B O 1
ATOM 13685 N N . ARG B 1 597 ? 4.906 40.026 219.366 1.00 18.80 597 ARG B N 1
ATOM 13686 C CA . ARG B 1 597 ? 4.351 40.755 218.233 1.00 18.80 597 ARG B CA 1
ATOM 13687 C C . ARG B 1 597 ? 4.605 42.249 218.355 1.00 18.80 597 ARG B C 1
ATOM 13688 O O . ARG B 1 597 ? 4.791 42.932 217.345 1.00 18.80 597 ARG B O 1
ATOM 13696 N N . LEU B 1 598 ? 4.587 42.781 219.575 1.00 18.54 598 LEU B N 1
ATOM 13697 C CA . LEU B 1 598 ? 4.970 44.173 219.777 1.00 18.54 598 LEU B CA 1
ATOM 13698 C C . LEU B 1 598 ? 6.401 44.414 219.331 1.00 18.54 598 LEU B C 1
ATOM 13699 O O . LEU B 1 598 ? 6.674 45.317 218.535 1.00 18.54 598 LEU B O 1
ATOM 13704 N N . LEU B 1 599 ? 7.330 43.597 219.825 1.00 18.18 599 LEU B N 1
ATOM 13705 C CA . LEU B 1 599 ? 8.740 43.770 219.511 1.00 18.18 599 LEU B CA 1
ATOM 13706 C C . LEU B 1 599 ? 9.026 43.599 218.031 1.00 18.18 599 LEU B C 1
ATOM 13707 O O . LEU B 1 599 ? 10.056 44.080 217.553 1.00 18.18 599 LEU B O 1
ATOM 13712 N N . ALA B 1 600 ? 8.150 42.914 217.298 1.00 17.04 600 ALA B N 1
ATOM 13713 C CA . ALA B 1 600 ? 8.349 42.740 215.868 1.00 17.04 600 ALA B CA 1
ATOM 13714 C C . ALA B 1 600 ? 8.222 44.045 215.103 1.00 17.04 600 ALA B C 1
ATOM 13715 O O . ALA B 1 600 ? 8.811 44.176 214.030 1.00 17.04 600 ALA B O 1
ATOM 13717 N N . THR B 1 601 ? 7.490 45.017 215.634 1.00 17.12 601 THR B N 1
ATOM 13718 C CA . THR B 1 601 ? 7.257 46.280 214.954 1.00 17.12 601 THR B CA 1
ATOM 13719 C C . THR B 1 601 ? 8.254 47.359 215.348 1.00 17.12 601 THR B C 1
ATOM 13720 O O . THR B 1 601 ? 8.106 48.504 214.918 1.00 17.12 601 THR B O 1
ATOM 13724 N N . PHE B 1 602 ? 9.248 47.030 216.162 1.00 17.45 602 PHE B N 1
ATOM 13725 C CA . PHE B 1 602 ? 10.247 48.009 216.564 1.00 17.45 602 PHE B CA 1
ATOM 13726 C C . PHE B 1 602 ? 11.353 48.088 215.521 1.00 17.45 602 PHE B C 1
ATOM 13727 O O . PHE B 1 602 ? 11.765 47.062 214.980 1.00 17.45 602 PHE B O 1
ATOM 13735 N N . PRO B 1 603 ? 11.855 49.285 215.233 1.00 17.21 603 PRO B N 1
ATOM 13736 C CA . PRO B 1 603 ? 12.967 49.404 214.292 1.00 17.21 603 PRO B CA 1
ATOM 13737 C C . PRO B 1 603 ? 14.189 48.653 214.791 1.00 17.21 603 PRO B C 1
ATOM 13738 O O . PRO B 1 603 ? 14.411 48.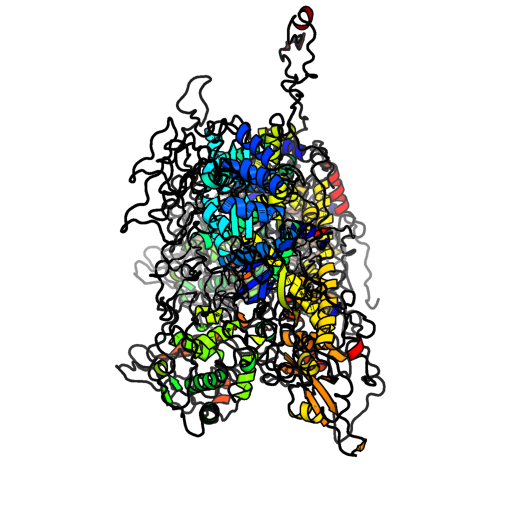516 215.993 1.00 17.21 603 PRO B O 1
ATOM 13742 N N . SER B 1 604 ? 14.982 48.153 213.845 1.00 17.49 604 SER B N 1
ATOM 13743 C CA . SER B 1 604 ? 16.182 47.413 214.214 1.00 17.49 604 SER B CA 1
ATOM 13744 C C . SER B 1 604 ? 17.151 48.277 215.001 1.00 17.49 604 SER B C 1
ATOM 13745 O O . SER B 1 604 ? 17.945 47.757 215.789 1.00 17.49 604 SER B O 1
ATOM 13748 N N . SER B 1 605 ? 17.107 49.590 214.804 1.00 18.12 605 SER B N 1
ATOM 13749 C CA . SER B 1 605 ? 18.001 50.488 215.517 1.00 18.12 605 SER B CA 1
ATOM 13750 C C . SER B 1 605 ? 17.583 50.711 216.960 1.00 18.12 605 SER B C 1
ATOM 13751 O O . SER B 1 605 ? 18.366 51.265 217.735 1.00 18.12 605 SER B O 1
ATOM 13754 N N . THR B 1 606 ? 16.368 50.311 217.326 1.00 18.15 606 THR B N 1
ATOM 13755 C CA . THR B 1 606 ? 15.920 50.307 218.709 1.00 18.15 606 THR B CA 1
ATOM 13756 C C . THR B 1 606 ? 16.163 48.959 219.362 1.00 18.15 606 THR B C 1
ATOM 13757 O O . THR B 1 606 ? 16.481 48.893 220.551 1.00 18.15 606 THR B O 1
ATOM 13761 N N . LEU B 1 607 ? 16.020 47.880 218.593 1.00 18.58 607 LEU B N 1
ATOM 13762 C CA . LEU B 1 607 ? 16.328 46.552 219.104 1.00 18.58 607 LEU B CA 1
ATOM 13763 C C . LEU B 1 607 ? 17.778 46.441 219.541 1.00 18.58 607 LEU B C 1
ATOM 13764 O O . LEU B 1 607 ? 18.087 45.680 220.459 1.00 18.58 607 LEU B O 1
ATOM 13769 N N . SER B 1 608 ? 18.681 47.177 218.898 1.00 19.43 608 SER B N 1
ATOM 13770 C CA . SER B 1 608 ? 20.078 47.149 219.312 1.00 19.43 608 SER B CA 1
ATOM 13771 C C . SER B 1 608 ? 20.251 47.738 220.702 1.00 19.43 608 SER B C 1
ATOM 13772 O O . SER B 1 608 ? 21.119 47.300 221.461 1.00 19.43 608 SER B O 1
ATOM 13775 N N . GLU B 1 609 ? 19.443 48.741 221.050 1.00 20.66 609 GLU B N 1
ATOM 13776 C CA . GLU B 1 609 ? 19.507 49.312 222.390 1.00 20.66 609 GLU B CA 1
ATOM 13777 C C . GLU B 1 609 ? 18.856 48.405 223.419 1.00 20.66 609 GLU B C 1
ATOM 13778 O O . GLU B 1 609 ? 19.200 48.468 224.602 1.00 20.66 609 GLU B O 1
ATOM 13784 N N . LEU B 1 610 ? 17.897 47.584 223.002 1.00 20.38 610 LEU B N 1
ATOM 13785 C CA . LEU B 1 610 ? 17.310 46.620 223.920 1.00 20.38 610 LEU B CA 1
ATOM 13786 C C . LEU B 1 610 ? 18.228 45.432 224.143 1.00 20.38 610 LEU B C 1
ATOM 13787 O O . LEU B 1 610 ? 18.166 44.802 225.199 1.00 20.38 610 LEU B O 1
ATOM 13792 N N . PHE B 1 611 ? 19.078 45.109 223.169 1.00 20.27 611 PHE B N 1
ATOM 13793 C CA . PHE B 1 611 ? 20.051 44.041 223.350 1.00 20.27 611 PHE B CA 1
ATOM 13794 C C . PHE B 1 611 ? 21.228 44.483 224.205 1.00 20.27 611 PHE B C 1
ATOM 13795 O O . PHE B 1 611 ? 21.833 43.656 224.889 1.00 20.27 611 PHE B O 1
ATOM 13803 N N . ILE B 1 612 ? 21.579 45.767 224.166 1.00 20.76 612 ILE B N 1
ATOM 13804 C CA . ILE B 1 612 ? 22.589 46.288 225.081 1.00 20.76 612 ILE B CA 1
ATOM 13805 C C . ILE B 1 612 ? 22.098 46.187 226.514 1.00 20.76 612 ILE B C 1
ATOM 13806 O O . ILE B 1 612 ? 22.839 45.795 227.419 1.00 20.76 612 ILE B O 1
ATOM 13811 N N . TRP B 1 613 ? 20.843 46.561 226.743 1.00 21.30 613 TRP B N 1
ATOM 13812 C CA . TRP B 1 613 ? 20.234 46.414 228.056 1.00 21.30 613 TRP B CA 1
ATOM 13813 C C . TRP B 1 613 ? 20.094 44.948 228.438 1.00 21.30 613 TRP B C 1
ATOM 13814 O O . TRP B 1 613 ? 20.358 44.569 229.582 1.00 21.30 613 TRP B O 1
ATOM 13825 N N . MET B 1 614 ? 19.670 44.111 227.491 1.00 22.71 614 MET B N 1
ATOM 13826 C CA . MET B 1 614 ? 19.503 42.677 227.716 1.00 22.71 614 MET B CA 1
ATOM 13827 C C . MET B 1 614 ? 20.844 42.001 227.474 1.00 22.71 614 MET B C 1
ATOM 13828 O O . MET B 1 614 ? 21.115 41.440 226.414 1.00 22.71 614 MET B O 1
ATOM 13833 N N . GLY B 1 615 ? 21.698 42.053 228.480 1.00 23.11 615 GLY B N 1
ATOM 13834 C CA . GLY B 1 615 ? 23.022 41.501 228.315 1.00 23.11 615 GLY B CA 1
ATOM 13835 C C . GLY B 1 615 ? 24.069 42.303 229.047 1.00 23.11 615 GLY B C 1
ATOM 13836 O O . GLY B 1 615 ? 25.189 41.827 229.246 1.00 23.11 615 GLY B O 1
ATOM 13837 N N . ASN B 1 616 ? 23.711 43.520 229.453 1.00 24.21 616 ASN B N 1
ATOM 13838 C CA . ASN B 1 616 ? 24.545 44.341 230.323 1.00 24.21 616 ASN B CA 1
ATOM 13839 C C . ASN B 1 616 ? 25.926 44.553 229.711 1.00 24.21 616 ASN B C 1
ATOM 13840 O O . ASN B 1 616 ? 26.957 44.250 230.312 1.00 24.21 616 ASN B O 1
ATOM 13845 N N . VAL B 1 617 ? 25.929 45.075 228.487 1.00 24.08 617 VAL B N 1
ATOM 13846 C CA . VAL B 1 617 ? 27.166 45.125 227.717 1.00 24.08 617 VAL B CA 1
ATOM 13847 C C . VAL B 1 617 ? 28.164 46.072 228.370 1.00 24.08 617 VAL B C 1
ATOM 13848 O O . VAL B 1 617 ? 29.250 45.660 228.792 1.00 24.08 617 VAL B O 1
ATOM 13852 N N . GLY B 1 618 ? 27.809 47.343 228.480 1.00 24.62 618 GLY B N 1
ATOM 13853 C CA . GLY B 1 618 ? 28.724 48.316 229.029 1.00 24.62 618 GLY B CA 1
ATOM 13854 C C . GLY B 1 618 ? 28.491 48.711 230.464 1.00 24.62 618 GLY B C 1
ATOM 13855 O O . GLY B 1 618 ? 29.246 49.531 230.992 1.00 24.62 618 GLY B O 1
ATOM 13856 N N . PHE B 1 619 ? 27.475 48.160 231.117 1.00 25.67 619 PHE B N 1
ATOM 13857 C CA . PHE B 1 619 ? 27.088 48.644 232.429 1.00 25.67 619 PHE B CA 1
ATOM 13858 C C . PHE B 1 619 ? 28.080 48.193 233.492 1.00 25.67 619 PHE B C 1
ATOM 13859 O O . PHE B 1 619 ? 28.777 47.187 233.348 1.00 25.67 619 PHE B O 1
ATOM 13867 N N . ALA B 1 620 ? 28.142 48.970 234.574 1.00 28.67 620 ALA B N 1
ATOM 13868 C CA . ALA B 1 620 ? 28.976 48.591 235.707 1.00 28.67 620 ALA B CA 1
ATOM 13869 C C . ALA B 1 620 ? 28.402 47.380 236.429 1.00 28.67 620 ALA B C 1
ATOM 13870 O O . ALA B 1 620 ? 29.132 46.439 236.760 1.00 28.67 620 ALA B O 1
ATOM 13872 N N . ASP B 1 621 ? 27.095 47.379 236.673 1.00 28.50 621 ASP B N 1
ATOM 13873 C CA . ASP B 1 621 ? 26.438 46.323 237.425 1.00 28.50 621 ASP B CA 1
ATOM 13874 C C . ASP B 1 621 ? 25.250 45.783 236.644 1.00 28.50 621 ASP B C 1
ATOM 13875 O O . ASP B 1 621 ? 24.618 46.501 235.866 1.00 28.50 621 ASP B O 1
ATOM 13880 N N . THR B 1 622 ? 24.959 44.504 236.857 1.00 27.00 622 THR B N 1
ATOM 13881 C CA . THR B 1 622 ? 23.919 43.829 236.103 1.00 27.00 622 THR B CA 1
ATOM 13882 C C . THR B 1 622 ? 22.536 44.262 236.579 1.00 27.00 622 THR B C 1
ATOM 13883 O O . THR B 1 622 ? 22.369 44.858 237.644 1.00 27.00 622 THR B O 1
ATOM 13887 N N . TRP B 1 623 ? 21.530 43.946 235.763 1.00 24.52 623 TRP B N 1
ATOM 13888 C CA . TRP B 1 623 ? 20.160 44.319 236.091 1.00 24.52 623 TRP B CA 1
ATOM 13889 C C . TRP B 1 623 ? 19.698 43.640 237.368 1.00 24.52 623 TRP B C 1
ATOM 13890 O O . TRP B 1 623 ? 18.982 44.241 238.175 1.00 24.52 623 TRP B O 1
ATOM 13901 N N . GLU B 1 624 ? 20.088 42.383 237.564 1.00 27.09 624 GLU B N 1
ATOM 13902 C CA . GLU B 1 624 ? 19.701 41.669 238.772 1.00 27.09 624 GLU B CA 1
ATOM 13903 C C . GLU B 1 624 ? 20.272 42.340 240.011 1.00 27.09 624 GLU B C 1
ATOM 13904 O O . GLU B 1 624 ? 19.597 42.440 241.040 1.00 27.09 624 GLU B O 1
ATOM 13910 N N . GLU B 1 625 ? 21.520 42.801 239.936 1.00 27.63 625 GLU B N 1
ATOM 13911 C CA . GLU B 1 625 ? 22.090 43.554 241.046 1.00 27.63 625 GLU B CA 1
ATOM 13912 C C . GLU B 1 625 ? 21.349 44.867 241.256 1.00 27.63 625 GLU B C 1
ATOM 13913 O O . GLU B 1 625 ? 21.106 45.277 242.396 1.00 27.63 625 GLU B O 1
ATOM 13919 N N . ARG B 1 626 ? 20.985 45.543 240.166 1.00 26.08 626 ARG B N 1
ATOM 13920 C CA . ARG B 1 626 ? 20.257 46.802 240.278 1.00 26.08 626 ARG B CA 1
ATOM 13921 C C . ARG B 1 626 ? 18.883 46.600 240.900 1.00 26.08 626 ARG B C 1
ATOM 13922 O O . ARG B 1 626 ? 18.440 47.413 241.718 1.00 26.08 626 ARG B O 1
ATOM 13930 N N . TRP B 1 627 ? 18.189 45.530 240.520 1.00 26.34 627 TRP B N 1
ATOM 13931 C CA . TRP B 1 627 ? 16.800 45.330 240.911 1.00 26.34 627 TRP B CA 1
ATOM 13932 C C . TRP B 1 627 ? 16.619 44.249 241.965 1.00 26.34 627 TRP B C 1
ATOM 13933 O O . TRP B 1 627 ? 15.480 43.900 242.281 1.00 26.34 627 TRP B O 1
ATOM 13944 N N . GLY B 1 628 ? 17.702 43.722 242.522 1.00 28.24 628 GLY B N 1
ATOM 13945 C CA . GLY B 1 628 ? 17.604 42.755 243.598 1.00 28.24 628 GLY B CA 1
ATOM 13946 C C . GLY B 1 628 ? 16.822 41.515 243.226 1.00 28.24 628 GLY B C 1
ATOM 13947 O O . GLY B 1 628 ? 15.975 41.055 243.994 1.00 28.24 628 GLY B O 1
ATOM 13948 N N . TYR B 1 629 ? 17.094 40.970 242.048 1.00 29.90 629 TYR B N 1
ATOM 13949 C CA . TYR B 1 629 ? 16.362 39.823 241.534 1.00 29.90 629 TYR B CA 1
ATOM 13950 C C . TYR B 1 629 ? 17.007 38.545 242.051 1.00 29.90 629 TYR B C 1
ATOM 13951 O O . TYR B 1 629 ? 18.202 38.320 241.840 1.00 29.90 629 TYR B O 1
ATOM 13960 N N . ASP B 1 630 ? 16.221 37.715 242.729 1.00 34.35 630 ASP B N 1
ATOM 13961 C CA . ASP B 1 630 ? 16.744 36.537 243.412 1.00 34.35 630 ASP B CA 1
ATOM 13962 C C . ASP B 1 630 ? 15.854 35.325 243.159 1.00 34.35 630 ASP B C 1
ATOM 13963 O O . ASP B 1 630 ? 15.489 34.592 244.078 1.00 34.35 630 ASP B O 1
ATOM 13968 N N . ALA B 1 631 ? 15.489 35.098 241.905 1.00 34.15 631 ALA B N 1
ATOM 13969 C CA . ALA B 1 631 ? 14.725 33.920 241.531 1.00 34.15 631 ALA B CA 1
ATOM 13970 C C . ALA B 1 631 ? 15.570 33.008 240.654 1.00 34.15 631 ALA B C 1
ATOM 13971 O O . ALA B 1 631 ? 16.602 33.410 240.112 1.00 34.15 631 ALA B O 1
ATOM 13973 N N . ALA B 1 632 ? 15.125 31.758 240.537 1.00 33.85 632 ALA B N 1
ATOM 13974 C CA . ALA B 1 632 ? 15.864 30.780 239.741 1.00 33.85 632 ALA B CA 1
ATOM 13975 C C . ALA B 1 632 ? 15.927 31.130 238.259 1.00 33.85 632 ALA B C 1
ATOM 13976 O O . ALA B 1 632 ? 17.036 31.112 237.697 1.00 33.85 632 ALA B O 1
ATOM 13978 N N . PRO B 1 633 ? 14.826 31.439 237.567 1.00 32.51 633 PRO B N 1
ATOM 13979 C CA . PRO B 1 633 ? 14.934 31.738 236.136 1.00 32.51 633 PRO B CA 1
ATOM 13980 C C . PRO B 1 633 ? 15.728 33.007 235.883 1.00 32.51 633 PRO B C 1
ATOM 13981 O O . PRO B 1 633 ? 15.651 33.977 236.637 1.00 32.51 633 PRO B O 1
ATOM 13985 N N . LEU B 1 634 ? 16.485 32.993 234.792 1.00 31.36 634 LEU B N 1
ATOM 13986 C CA . LEU B 1 634 ? 17.402 34.072 234.458 1.00 31.36 634 LEU B CA 1
ATOM 13987 C C . LEU B 1 634 ? 16.709 35.184 233.682 1.00 31.36 634 LEU B C 1
ATOM 13988 O O . LEU B 1 634 ? 15.735 34.958 232.962 1.00 31.36 634 LEU B O 1
ATOM 13993 N N . CYS B 1 635 ? 17.233 36.399 233.840 1.00 28.03 635 CYS B N 1
ATOM 13994 C CA . CYS B 1 635 ? 16.644 37.597 233.256 1.00 28.03 635 CYS B CA 1
ATOM 13995 C C . CYS B 1 635 ? 17.619 38.338 232.349 1.00 28.03 635 CYS B C 1
ATOM 13996 O O . CYS B 1 635 ? 17.386 39.503 232.020 1.00 28.03 635 CYS B O 1
ATOM 13999 N N . SER B 1 636 ? 18.709 37.694 231.945 1.00 25.82 636 SER B N 1
ATOM 14000 C CA . SER B 1 636 ? 19.692 38.297 231.061 1.00 25.82 636 SER B CA 1
ATOM 14001 C C . SER B 1 636 ? 20.195 37.237 230.096 1.00 25.82 636 SER B C 1
ATOM 14002 O O . SER B 1 636 ? 19.898 36.050 230.237 1.00 25.82 636 SER B O 1
ATOM 14005 N N . ILE B 1 637 ? 20.963 37.675 229.104 1.00 24.43 637 ILE B N 1
ATOM 14006 C CA . ILE B 1 637 ? 21.492 36.765 228.091 1.00 24.43 637 ILE B CA 1
ATOM 14007 C C . ILE B 1 637 ? 22.999 36.960 227.955 1.00 24.43 637 ILE B C 1
ATOM 14008 O O . ILE B 1 637 ? 23.502 38.076 228.140 1.00 24.43 637 ILE B O 1
ATOM 14013 N N . PRO B 1 638 ? 23.756 35.902 227.665 1.00 25.65 638 PRO B N 1
ATOM 14014 C CA . PRO B 1 638 ? 25.227 35.986 227.516 1.00 25.65 638 PRO B CA 1
ATOM 14015 C C . PRO B 1 638 ? 25.705 36.440 226.136 1.00 25.65 638 PRO B C 1
ATOM 14016 O O . PRO B 1 638 ? 26.026 35.650 225.249 1.00 25.65 638 PRO B O 1
ATOM 14020 N N . ILE B 1 639 ? 25.742 37.753 225.940 1.00 26.54 639 ILE B N 1
ATOM 14021 C CA . ILE B 1 639 ? 26.270 38.287 224.680 1.00 26.54 639 ILE B CA 1
ATOM 14022 C C . ILE B 1 639 ? 27.758 37.976 224.593 1.00 26.54 639 ILE B C 1
ATOM 14023 O O . ILE B 1 639 ? 28.466 38.060 225.618 1.00 26.54 639 ILE B O 1
ATOM 14028 N N . PRO B 1 640 ? 28.284 37.587 223.430 1.00 27.67 640 PRO B N 1
ATOM 14029 C CA . PRO B 1 640 ? 29.685 37.160 223.347 1.00 27.67 640 PRO B CA 1
ATOM 14030 C C . PRO B 1 640 ? 30.656 38.242 223.793 1.00 27.67 640 PRO B C 1
ATOM 14031 O O . PRO B 1 640 ? 30.308 39.405 224.000 1.00 27.67 640 PRO B O 1
ATOM 14035 N N . ALA B 1 641 ? 31.914 37.824 223.950 1.00 31.03 641 ALA B N 1
ATOM 14036 C CA . ALA B 1 641 ? 32.947 38.729 224.444 1.00 31.03 641 ALA B CA 1
ATOM 14037 C C . ALA B 1 641 ? 33.241 39.844 223.450 1.00 31.03 641 ALA B C 1
ATOM 14038 O O . ALA B 1 641 ? 33.414 41.003 223.843 1.00 31.03 641 ALA B O 1
ATOM 14040 N N . GLY B 1 642 ? 33.313 39.512 222.161 1.00 28.42 642 GLY B N 1
ATOM 14041 C CA . GLY B 1 642 ? 33.681 40.504 221.169 1.00 28.42 642 GLY B CA 1
ATOM 14042 C C . GLY B 1 642 ? 32.659 41.608 221.006 1.00 28.42 642 GLY B C 1
ATOM 14043 O O . GLY B 1 642 ? 33.024 42.759 220.756 1.00 28.42 642 GLY B O 1
ATOM 14044 N N . HIS B 1 643 ? 31.377 41.281 221.145 1.00 26.10 643 HIS B N 1
ATOM 14045 C CA . HIS B 1 643 ? 30.310 42.228 220.843 1.00 26.10 643 HIS B CA 1
ATOM 14046 C C . HIS B 1 643 ? 30.292 43.353 221.867 1.00 26.10 643 HIS B C 1
ATOM 14047 O O . HIS B 1 643 ? 30.111 43.117 223.064 1.00 26.10 643 HIS B O 1
ATOM 14054 N N . ASP B 1 644 ? 30.479 44.575 221.387 1.00 25.18 644 ASP B N 1
ATOM 14055 C CA . ASP B 1 644 ? 30.538 45.771 222.204 1.00 25.18 644 ASP B CA 1
ATOM 14056 C C . ASP B 1 644 ? 29.217 46.520 222.091 1.00 25.18 644 ASP B C 1
ATOM 14057 O O . ASP B 1 644 ? 28.282 46.084 221.419 1.00 25.18 644 ASP B O 1
ATOM 14062 N N . ARG B 1 645 ? 29.130 47.663 222.769 1.00 22.98 645 ARG B N 1
ATOM 14063 C CA . ARG B 1 645 ? 28.000 48.552 222.539 1.00 22.98 645 ARG B CA 1
ATOM 14064 C C . ARG B 1 645 ? 28.025 49.103 221.124 1.00 22.98 645 ARG B C 1
ATOM 14065 O O . ARG B 1 645 ? 26.978 49.243 220.488 1.00 22.98 645 ARG B O 1
ATOM 14073 N N . SER B 1 646 ? 29.213 49.420 220.615 1.00 22.22 646 SER B N 1
ATOM 14074 C CA . SER B 1 646 ? 29.322 49.964 219.269 1.00 22.22 646 SER B CA 1
ATOM 14075 C C . SER B 1 646 ? 29.120 48.896 218.206 1.00 22.22 646 SER B C 1
ATOM 14076 O O . SER B 1 646 ? 28.725 49.215 217.082 1.00 22.22 646 SER B O 1
ATOM 14079 N N . MET B 1 647 ? 29.407 47.635 218.524 1.00 22.51 647 MET B N 1
ATOM 14080 C CA . MET B 1 647 ? 29.146 46.560 217.576 1.00 22.51 647 MET B CA 1
ATOM 14081 C C . MET B 1 647 ? 27.670 46.199 217.537 1.00 22.51 647 MET B C 1
ATOM 14082 O O . MET B 1 647 ? 27.139 45.870 216.474 1.00 22.51 647 MET B O 1
ATOM 14087 N N . LEU B 1 648 ? 26.997 46.234 218.684 1.00 20.71 648 LEU B N 1
ATOM 14088 C CA . LEU B 1 648 ? 25.567 45.958 218.705 1.00 20.71 648 LEU B CA 1
ATOM 14089 C C . LEU B 1 648 ? 24.787 47.039 217.975 1.00 20.71 648 LEU B C 1
ATOM 14090 O O . LEU B 1 648 ? 23.815 46.742 217.275 1.00 20.71 648 LEU B O 1
ATOM 14095 N N . ARG B 1 649 ? 25.192 48.297 218.128 1.00 20.60 649 ARG B N 1
ATOM 14096 C CA . ARG B 1 649 ? 24.543 49.379 217.404 1.00 20.60 649 ARG B CA 1
ATOM 14097 C C . ARG B 1 649 ? 24.774 49.289 215.906 1.00 20.60 649 ARG B C 1
ATOM 14098 O O . ARG B 1 649 ? 24.032 49.905 215.139 1.00 20.60 649 ARG B O 1
ATOM 14106 N N . ASN B 1 650 ? 25.785 48.542 215.474 1.00 19.11 650 ASN B N 1
ATOM 14107 C CA . ASN B 1 650 ? 26.045 48.300 214.065 1.00 19.11 650 ASN B CA 1
ATOM 14108 C C . ASN B 1 650 ? 25.473 46.970 213.601 1.00 19.11 650 ASN B C 1
ATOM 14109 O O . ASN B 1 650 ? 25.910 46.435 212.580 1.00 19.11 650 ASN B O 1
ATOM 14114 N N . TRP B 1 651 ? 24.517 46.425 214.350 1.00 17.39 651 TRP B N 1
ATOM 14115 C CA . TRP B 1 651 ? 23.753 45.243 213.963 1.00 17.39 651 TRP B CA 1
ATOM 14116 C C . TRP B 1 651 ? 24.640 44.008 213.868 1.00 17.39 651 TRP B C 1
ATOM 14117 O O . TRP B 1 651 ? 24.608 43.265 212.890 1.00 17.39 651 TRP B O 1
ATOM 14128 N N . SER B 1 652 ? 25.438 43.784 214.902 1.00 19.19 652 SER B N 1
ATOM 14129 C CA . SER B 1 652 ? 26.166 42.532 215.000 1.00 19.19 652 SER B CA 1
ATOM 14130 C C . SER B 1 652 ? 25.276 41.390 215.453 1.00 19.19 652 SER B C 1
ATOM 14131 O O . SER B 1 652 ? 25.732 40.244 215.494 1.00 19.19 652 SER B O 1
ATOM 14134 N N . TRP B 1 653 ? 24.027 41.679 215.795 1.00 18.34 653 TRP B N 1
ATOM 14135 C CA . TRP B 1 653 ? 23.085 40.698 216.301 1.00 18.34 653 TRP B CA 1
ATOM 14136 C C . TRP B 1 653 ? 22.161 40.146 215.232 1.00 18.34 653 TRP B C 1
ATOM 14137 O O . TRP B 1 653 ? 21.288 39.341 215.552 1.00 18.34 653 TRP B O 1
ATOM 14148 N N . VAL B 1 654 ? 22.320 40.553 213.975 1.00 17.19 654 VAL B N 1
ATOM 14149 C CA . VAL B 1 654 ? 21.345 40.172 212.963 1.00 17.19 654 VAL B CA 1
ATOM 14150 C C . VAL B 1 654 ? 21.531 38.711 212.570 1.00 17.19 654 VAL B C 1
ATOM 14151 O O . VAL B 1 654 ? 22.576 38.095 212.800 1.00 17.19 654 VAL B O 1
ATOM 14155 N N . ASN B 1 655 ? 20.487 38.155 211.966 1.00 16.98 655 ASN B N 1
ATOM 14156 C CA . ASN B 1 655 ? 20.533 36.795 211.455 1.00 16.98 655 ASN B CA 1
ATOM 14157 C C . ASN B 1 655 ? 21.441 36.737 210.237 1.00 16.98 655 ASN B C 1
ATOM 14158 O O . ASN B 1 655 ? 21.280 37.516 209.297 1.00 16.98 655 ASN B O 1
ATOM 14163 N N . VAL B 1 656 ? 22.388 35.803 210.239 1.00 16.91 656 VAL B N 1
ATOM 14164 C CA . VAL B 1 656 ? 23.404 35.739 209.193 1.00 16.91 656 VAL B CA 1
ATOM 14165 C C . VAL B 1 656 ? 22.805 35.202 207.905 1.00 16.91 656 VAL B C 1
ATOM 14166 O O . VAL B 1 656 ? 23.501 35.071 206.894 1.00 16.91 656 VAL B O 1
ATOM 14170 N N . HIS B 1 657 ? 21.522 34.863 207.934 1.00 17.21 657 HIS B N 1
ATOM 14171 C CA . HIS B 1 657 ? 20.821 34.423 206.740 1.00 17.21 657 HIS B CA 1
ATOM 14172 C C . HIS B 1 657 ? 20.033 35.538 206.080 1.00 17.21 657 HIS B C 1
ATOM 14173 O O . HIS B 1 657 ? 19.713 35.433 204.894 1.00 17.21 657 HIS B O 1
ATOM 14180 N N . ASN B 1 658 ? 19.711 36.590 206.823 1.00 15.73 658 ASN B N 1
ATOM 14181 C CA . ASN B 1 658 ? 19.096 37.780 206.263 1.00 15.73 658 ASN B CA 1
ATOM 14182 C C . ASN B 1 658 ? 20.115 38.705 205.626 1.00 15.73 658 ASN B C 1
ATOM 14183 O O . ASN B 1 658 ? 19.728 39.710 205.025 1.00 15.73 658 ASN B O 1
ATOM 14188 N N . VAL B 1 659 ? 21.398 38.393 205.751 1.00 15.17 659 VAL B N 1
ATOM 14189 C CA . VAL B 1 659 ? 22.458 39.161 205.118 1.00 15.17 659 VAL B CA 1
ATOM 14190 C C . VAL B 1 659 ? 22.727 38.529 203.761 1.00 15.17 659 VAL B C 1
ATOM 14191 O O . VAL B 1 659 ? 23.314 37.450 203.672 1.00 15.17 659 VAL B O 1
ATOM 14195 N N . HIS B 1 660 ? 22.297 39.201 202.704 1.00 14.47 660 HIS B N 1
ATOM 14196 C CA . HIS B 1 660 ? 22.398 38.683 201.353 1.00 14.47 660 HIS B CA 1
ATOM 14197 C C . HIS B 1 660 ? 23.604 39.294 200.668 1.00 14.47 660 HIS B C 1
ATOM 14198 O O . HIS B 1 660 ? 23.822 40.502 200.755 1.00 14.47 660 HIS B O 1
ATOM 14205 N N . SER B 1 661 ? 24.384 38.459 199.993 1.00 15.58 661 SER B N 1
ATOM 14206 C CA . SER B 1 661 ? 25.436 38.973 199.140 1.00 15.58 661 SER B CA 1
ATOM 14207 C C . SER B 1 661 ? 24.828 39.841 198.048 1.00 15.58 661 SER B C 1
ATOM 14208 O O . SER B 1 661 ? 23.640 39.755 197.741 1.00 15.58 661 SER B O 1
ATOM 14211 N N . VAL B 1 662 ? 25.654 40.706 197.469 1.00 16.03 662 VAL B N 1
ATOM 14212 C CA . VAL B 1 662 ? 25.153 41.613 196.444 1.00 16.03 662 VAL B CA 1
ATOM 14213 C C . VAL B 1 662 ? 24.640 40.831 195.244 1.00 16.03 662 VAL B C 1
ATOM 14214 O O . VAL B 1 662 ? 23.510 41.029 194.788 1.00 16.03 662 VAL B O 1
ATOM 14218 N N . THR B 1 663 ? 25.449 39.922 194.725 1.00 18.54 663 THR B N 1
ATOM 14219 C CA . THR B 1 663 ? 24.901 38.852 193.914 1.00 18.54 663 THR B CA 1
ATOM 14220 C C . THR B 1 663 ? 24.107 37.917 194.816 1.00 18.54 663 THR B C 1
ATOM 14221 O O . THR B 1 663 ? 24.444 37.715 195.982 1.00 18.54 663 THR B O 1
ATOM 14225 N N . GLY B 1 664 ? 23.041 37.343 194.283 1.00 18.83 664 GLY B N 1
ATOM 14226 C CA . GLY B 1 664 ? 22.255 36.461 195.119 1.00 18.83 664 GLY B CA 1
ATOM 14227 C C . GLY B 1 664 ? 22.870 35.089 195.285 1.00 18.83 664 GLY B C 1
ATOM 14228 O O . GLY B 1 664 ? 22.169 34.127 195.602 1.00 18.83 664 GLY B O 1
ATOM 14229 N N . THR B 1 665 ? 24.180 34.985 195.079 1.00 19.32 665 THR B N 1
ATOM 14230 C CA . THR B 1 665 ? 24.872 33.709 195.033 1.00 19.32 665 THR B CA 1
ATOM 14231 C C . THR B 1 665 ? 26.107 33.746 195.920 1.00 19.32 665 THR B C 1
ATOM 14232 O O . THR B 1 665 ? 26.672 34.805 196.189 1.00 19.32 665 THR B O 1
ATOM 14236 N N . SER B 1 666 ? 26.519 32.566 196.367 1.00 21.53 666 SER B N 1
ATOM 14237 C CA . SER B 1 666 ? 27.795 32.362 197.027 1.00 21.53 666 SER B CA 1
ATOM 14238 C C . SER B 1 666 ? 28.813 31.901 195.989 1.00 21.53 666 SER B C 1
ATOM 14239 O O . SER B 1 666 ? 28.548 31.914 194.787 1.00 21.53 666 SER B O 1
ATOM 14242 N N . GLU B 1 667 ? 29.985 31.477 196.445 1.00 23.02 667 GLU B N 1
ATOM 14243 C CA . GLU B 1 667 ? 31.077 31.240 195.514 1.00 23.02 667 GLU B CA 1
ATOM 14244 C C . GLU B 1 667 ? 32.213 30.528 196.224 1.00 23.02 667 GLU B C 1
ATOM 14245 O O . GLU B 1 667 ? 32.480 30.781 197.399 1.00 23.02 667 GLU B O 1
ATOM 14251 N N . ASN B 1 668 ? 32.878 29.638 195.499 1.00 21.85 668 ASN B N 1
ATOM 14252 C CA . ASN B 1 668 ? 34.118 29.025 195.975 1.00 21.85 668 ASN B CA 1
ATOM 14253 C C . ASN B 1 668 ? 34.963 28.766 194.730 1.00 21.85 668 ASN B C 1
ATOM 14254 O O . ASN B 1 668 ? 34.830 27.724 194.090 1.00 21.85 668 ASN B O 1
ATOM 14259 N N . VAL B 1 669 ? 35.828 29.717 194.400 1.00 21.16 669 VAL B N 1
ATOM 14260 C CA . VAL B 1 669 ? 36.588 29.682 193.158 1.00 21.16 669 VAL B CA 1
ATOM 14261 C C . VAL B 1 669 ? 38.002 29.200 193.431 1.00 21.16 669 VAL B C 1
ATOM 14262 O O . VAL B 1 669 ? 38.672 29.682 194.351 1.00 21.16 669 VAL B O 1
ATOM 14266 N N . VAL B 1 670 ? 38.442 28.229 192.640 1.00 21.90 670 VAL B N 1
ATOM 14267 C CA . VAL B 1 670 ? 39.808 27.732 192.650 1.00 21.90 670 VAL B CA 1
ATOM 14268 C C . VAL B 1 670 ? 40.249 27.701 191.198 1.00 21.90 670 VAL B C 1
ATOM 14269 O O . VAL B 1 670 ? 39.982 26.729 190.485 1.00 21.90 670 VAL B O 1
ATOM 14273 N N . LEU B 1 671 ? 40.915 28.754 190.751 1.00 20.90 671 LEU B N 1
ATOM 14274 C CA . LEU B 1 671 ? 41.412 28.833 189.388 1.00 20.90 671 LEU B CA 1
ATOM 14275 C C . LEU B 1 671 ? 42.927 28.949 189.414 1.00 20.90 671 LEU B C 1
ATOM 14276 O O . LEU B 1 671 ? 43.476 29.778 190.144 1.00 20.90 671 LEU B O 1
ATOM 14281 N N . ALA B 1 672 ? 43.590 28.088 188.644 1.00 20.08 672 ALA B N 1
ATOM 14282 C CA . ALA B 1 672 ? 45.045 28.049 188.627 1.00 20.08 672 ALA B CA 1
ATOM 14283 C C . ALA B 1 672 ? 45.600 29.383 188.160 1.00 20.08 672 ALA B C 1
ATOM 14284 O O . ALA B 1 672 ? 45.075 30.003 187.233 1.00 20.08 672 ALA B O 1
ATOM 14286 N N . GLY B 1 673 ? 46.673 29.824 188.807 1.00 18.89 673 GLY B N 1
ATOM 14287 C CA . GLY B 1 673 ? 47.087 31.197 188.649 1.00 18.89 673 GLY B CA 1
ATOM 14288 C C . GLY B 1 673 ? 48.516 31.455 188.241 1.00 18.89 673 GLY B C 1
ATOM 14289 O O . GLY B 1 673 ? 49.213 30.574 187.733 1.00 18.89 673 GLY B O 1
ATOM 14290 N N . TYR B 1 674 ? 48.948 32.689 188.470 1.00 16.03 674 TYR B N 1
ATOM 14291 C CA . TYR B 1 674 ? 50.260 33.144 188.048 1.00 16.03 674 TYR B CA 1
ATOM 14292 C C . TYR B 1 674 ? 51.345 32.439 188.845 1.00 16.03 674 TYR B C 1
ATOM 14293 O O . TYR B 1 674 ? 51.268 32.352 190.071 1.00 16.03 674 TYR B O 1
ATOM 14302 N N . VAL B 1 675 ? 52.344 31.912 188.144 1.00 15.58 675 VAL B N 1
ATOM 14303 C CA . VAL B 1 675 ? 53.545 31.382 188.764 1.00 15.58 675 VAL B CA 1
ATOM 14304 C C . VAL B 1 675 ? 54.774 32.191 188.377 1.00 15.58 675 VAL B C 1
ATOM 14305 O O . VAL B 1 675 ? 55.665 32.403 189.200 1.00 15.58 675 VAL B O 1
ATOM 14309 N N . GLY B 1 676 ? 54.837 32.653 187.135 1.00 14.96 676 GLY B N 1
ATOM 14310 C CA . GLY B 1 676 ? 55.918 33.495 186.680 1.00 14.96 676 GLY B CA 1
ATOM 14311 C C . GLY B 1 676 ? 57.015 32.780 185.936 1.00 14.96 676 GLY B C 1
ATOM 14312 O O . GLY B 1 676 ? 58.010 33.415 185.582 1.00 14.96 676 GLY B O 1
ATOM 14313 N N . LEU B 1 677 ? 56.877 31.478 185.709 1.00 15.18 677 LEU B N 1
ATOM 14314 C CA . LEU B 1 677 ? 57.865 30.757 184.925 1.00 15.18 677 LEU B CA 1
ATOM 14315 C C . LEU B 1 677 ? 57.725 31.046 183.439 1.00 15.18 677 LEU B C 1
ATOM 14316 O O . LEU B 1 677 ? 58.715 30.981 182.709 1.00 15.18 677 LEU B O 1
ATOM 14321 N N . SER B 1 678 ? 56.519 31.360 182.972 1.00 15.67 678 SER B N 1
ATOM 14322 C CA . SER B 1 678 ? 56.349 31.708 181.567 1.00 15.67 678 SER B CA 1
ATOM 14323 C C . SER B 1 678 ? 56.841 33.113 181.272 1.00 15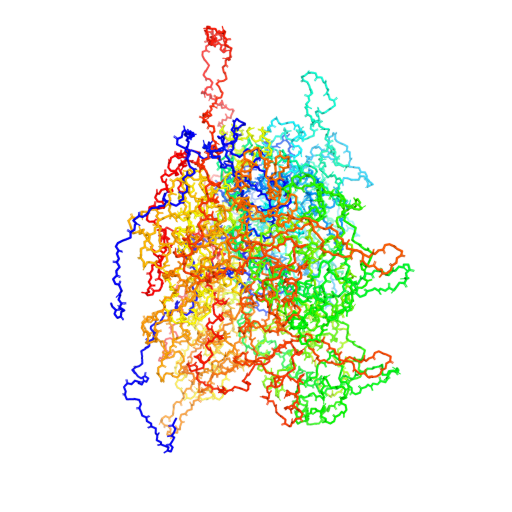.67 678 SER B C 1
ATOM 14324 O O . SER B 1 678 ? 57.287 33.385 180.156 1.00 15.67 678 SER B O 1
ATOM 14327 N N . ARG B 1 679 ? 56.743 34.023 182.239 1.00 14.76 679 ARG B N 1
ATOM 14328 C CA . ARG B 1 679 ? 57.226 35.380 182.027 1.00 14.76 679 ARG B CA 1
ATOM 14329 C C . ARG B 1 679 ? 58.745 35.452 182.103 1.00 14.76 679 ARG B C 1
ATOM 14330 O O . ARG B 1 679 ? 59.371 36.178 181.328 1.00 14.76 679 ARG B O 1
ATOM 14338 N N . THR B 1 680 ? 59.354 34.713 183.032 1.00 14.65 680 THR B N 1
ATOM 14339 C CA . THR B 1 680 ? 60.805 34.736 183.162 1.00 14.65 680 THR B CA 1
ATOM 14340 C C . THR B 1 680 ? 61.485 33.936 182.064 1.00 14.65 680 THR B C 1
ATOM 14341 O O . THR B 1 680 ? 62.609 34.259 181.671 1.00 14.65 680 THR B O 1
ATOM 14345 N N . HIS B 1 681 ? 60.841 32.880 181.574 1.00 16.37 681 HIS B N 1
ATOM 14346 C CA . HIS B 1 681 ? 61.404 32.149 180.449 1.00 16.37 681 HIS B CA 1
ATOM 14347 C C . HIS B 1 681 ? 61.436 33.015 179.202 1.00 16.37 681 HIS B C 1
ATOM 14348 O O . HIS B 1 681 ? 62.422 33.009 178.461 1.00 16.37 681 HIS B O 1
ATOM 14355 N N . ASP B 1 682 ? 60.371 33.777 178.958 1.00 16.85 682 ASP B N 1
ATOM 14356 C CA . ASP B 1 682 ? 60.326 34.635 177.784 1.00 16.85 682 ASP B CA 1
ATOM 14357 C C . ASP B 1 682 ? 61.264 35.824 177.893 1.00 16.85 682 ASP B C 1
ATOM 14358 O O . ASP B 1 682 ? 61.600 36.424 176.869 1.00 16.85 682 ASP B O 1
ATOM 14363 N N . TYR B 1 683 ? 61.676 36.197 179.101 1.00 15.81 683 TYR B N 1
ATOM 14364 C CA . TYR B 1 683 ? 62.665 37.256 179.233 1.00 15.81 683 TYR B CA 1
ATOM 14365 C C . TYR B 1 683 ? 64.046 36.773 178.816 1.00 15.81 683 TYR B C 1
ATOM 14366 O O . TYR B 1 683 ? 64.763 37.474 178.096 1.00 15.81 683 TYR B O 1
ATOM 14375 N N . ILE B 1 684 ? 64.437 35.577 179.254 1.00 16.12 684 ILE B N 1
ATOM 14376 C CA . ILE B 1 684 ? 65.757 35.064 178.914 1.00 16.12 684 ILE B CA 1
ATOM 14377 C C . ILE B 1 684 ? 65.870 34.827 177.417 1.00 16.12 684 ILE B C 1
ATOM 14378 O O . ILE B 1 684 ? 66.934 35.036 176.827 1.00 16.12 684 ILE B O 1
ATOM 14383 N N . MET B 1 685 ? 64.782 34.400 176.776 1.00 17.06 685 MET B N 1
ATOM 14384 C CA . MET B 1 685 ? 64.774 34.249 175.325 1.00 17.06 685 MET B CA 1
ATOM 14385 C C . MET B 1 685 ? 64.960 35.580 174.612 1.00 17.06 685 MET B C 1
ATOM 14386 O O . MET B 1 685 ? 65.657 35.650 173.597 1.00 17.06 685 MET B O 1
ATOM 14391 N N . ASP B 1 686 ? 64.331 36.643 175.106 1.00 16.71 686 ASP B N 1
ATOM 14392 C CA . ASP B 1 686 ? 64.430 37.948 174.453 1.00 16.71 686 ASP B CA 1
ATOM 14393 C C . ASP B 1 686 ? 64.118 39.031 175.475 1.00 16.71 686 ASP B C 1
ATOM 14394 O O . ASP B 1 686 ? 62.957 39.200 175.854 1.00 16.71 686 ASP B O 1
ATOM 14399 N N . THR B 1 687 ? 65.138 39.774 175.895 1.00 15.79 687 THR B N 1
ATOM 14400 C CA . THR B 1 687 ? 64.966 40.787 176.928 1.00 15.79 687 THR B CA 1
ATOM 14401 C C . THR B 1 687 ? 64.413 42.098 176.391 1.00 15.79 687 THR B C 1
ATOM 14402 O O . THR B 1 687 ? 64.218 43.031 177.173 1.00 15.79 687 THR B O 1
ATOM 14406 N N . ARG B 1 688 ? 64.159 42.196 175.090 1.00 15.76 688 ARG B N 1
ATOM 14407 C CA . ARG B 1 688 ? 63.771 43.446 174.456 1.00 15.76 688 ARG B CA 1
ATOM 14408 C C . ARG B 1 688 ? 62.264 43.637 174.367 1.00 15.76 688 ARG B C 1
ATOM 14409 O O . ARG B 1 688 ? 61.815 44.608 173.755 1.00 15.76 688 ARG B O 1
ATOM 14417 N N . SER B 1 689 ? 61.475 42.741 174.946 1.00 17.44 689 SER B N 1
ATOM 14418 C CA . SER B 1 689 ? 60.025 42.855 174.944 1.00 17.44 689 SER B CA 1
ATOM 14419 C C . SER B 1 689 ? 59.525 43.215 176.335 1.00 17.44 689 SER B C 1
ATOM 14420 O O . SER B 1 689 ? 60.280 43.248 177.308 1.00 17.44 689 SER B O 1
ATOM 14423 N N . THR B 1 690 ? 58.232 43.498 176.416 1.00 17.31 690 THR B N 1
ATOM 14424 C CA . THR B 1 690 ? 57.563 43.786 177.672 1.00 17.31 690 THR B CA 1
ATOM 14425 C C . THR B 1 690 ? 56.316 42.925 177.785 1.00 17.31 690 THR B C 1
ATOM 14426 O O . THR B 1 690 ? 55.706 42.573 176.773 1.00 17.31 690 THR B O 1
ATOM 14430 N N . PRO B 1 691 ? 55.927 42.560 178.993 1.00 16.31 691 PRO B N 1
ATOM 14431 C CA . PRO B 1 691 ? 54.628 41.909 179.170 1.00 16.31 691 PRO B CA 1
ATOM 14432 C C . PRO B 1 691 ? 53.510 42.916 179.391 1.00 16.31 691 PRO B C 1
ATOM 14433 O O . PRO B 1 691 ? 52.338 42.611 179.160 1.00 16.31 691 PRO B O 1
ATOM 14437 N N . ALA B 1 692 ? 53.861 44.122 179.825 1.00 15.84 692 ALA B N 1
ATOM 14438 C CA . ALA B 1 692 ? 52.887 45.164 180.114 1.00 15.84 692 ALA B CA 1
ATOM 14439 C C . ALA B 1 692 ? 52.613 45.979 178.857 1.00 15.84 692 ALA B C 1
ATOM 14440 O O . ALA B 1 692 ? 53.529 46.581 178.288 1.00 15.84 692 ALA B O 1
ATOM 14442 N N . THR B 1 693 ? 51.355 46.004 178.434 1.00 14.97 693 THR B N 1
ATOM 14443 C CA . THR B 1 693 ? 50.930 46.755 177.267 1.00 14.97 693 THR B CA 1
ATOM 14444 C C . THR B 1 693 ? 50.611 48.191 177.652 1.00 14.97 693 THR B C 1
ATOM 14445 O O . THR B 1 693 ? 50.400 48.511 178.820 1.00 14.97 693 THR B O 1
ATOM 14449 N N . SER B 1 694 ? 50.566 49.060 176.640 1.00 13.93 694 SER B N 1
ATOM 14450 C CA . SER B 1 694 ? 50.400 50.486 176.890 1.00 13.93 694 SER B CA 1
ATOM 14451 C C . SER B 1 694 ? 49.057 50.817 177.520 1.00 13.93 694 SER B C 1
ATOM 14452 O O . SER B 1 694 ? 48.922 51.878 178.132 1.00 13.93 694 SER B O 1
ATOM 14455 N N . GLN B 1 695 ? 48.060 49.949 177.372 1.00 14.34 695 GLN B N 1
ATOM 14456 C CA . GLN B 1 695 ? 46.810 50.117 178.100 1.00 14.34 695 GLN B CA 1
ATOM 14457 C C . GLN B 1 695 ? 46.946 49.696 179.554 1.00 14.34 695 GLN B C 1
ATOM 14458 O O . GLN B 1 695 ? 46.229 50.214 180.414 1.00 14.34 695 GLN B O 1
ATOM 14464 N N . GLY B 1 696 ? 47.846 48.761 179.849 1.00 14.33 696 GLY B N 1
ATOM 14465 C CA . GLY B 1 696 ? 48.073 48.375 181.228 1.00 14.33 696 GLY B CA 1
ATOM 14466 C C . GLY B 1 696 ? 48.972 49.337 181.967 1.00 14.33 696 GLY B C 1
ATOM 14467 O O . GLY B 1 696 ? 48.949 49.390 183.197 1.00 14.33 696 GLY B O 1
ATOM 14468 N N . ARG B 1 697 ? 49.787 50.095 181.238 1.00 14.33 697 ARG B N 1
ATOM 14469 C CA . ARG B 1 697 ? 50.581 51.152 181.847 1.00 14.33 697 ARG B CA 1
ATOM 14470 C C . ARG B 1 697 ? 49.743 52.383 182.148 1.00 14.33 697 ARG B C 1
ATOM 14471 O O . ARG B 1 697 ? 50.067 53.136 183.068 1.00 14.33 697 ARG B O 1
ATOM 14479 N N . ARG B 1 698 ? 48.684 52.612 181.374 1.00 13.60 698 ARG B N 1
ATOM 14480 C CA . ARG B 1 698 ? 47.762 53.696 181.681 1.00 13.60 698 ARG B CA 1
ATOM 14481 C C . ARG B 1 698 ? 46.911 53.362 182.893 1.00 13.60 698 ARG B C 1
ATOM 14482 O O . ARG B 1 698 ? 46.708 54.207 183.768 1.00 13.60 698 ARG B O 1
ATOM 14490 N N . LEU B 1 699 ? 46.393 52.136 182.951 1.00 13.75 699 LEU B N 1
ATOM 14491 C CA . LEU B 1 699 ? 45.644 51.691 184.119 1.00 13.75 699 LEU B CA 1
ATOM 14492 C C . LEU B 1 699 ? 46.517 51.657 185.360 1.00 13.75 699 LEU B C 1
ATOM 14493 O O . LEU B 1 699 ? 46.036 51.926 186.463 1.00 13.75 699 LEU B O 1
ATOM 14498 N N . ALA B 1 700 ? 47.795 51.317 185.204 1.00 13.69 700 ALA B N 1
ATOM 14499 C CA . ALA B 1 700 ? 48.721 51.336 186.329 1.00 13.69 700 ALA B CA 1
ATOM 14500 C C . ALA B 1 700 ? 48.936 52.748 186.844 1.00 13.69 700 ALA B C 1
ATOM 14501 O O . ALA B 1 700 ? 49.080 52.959 188.050 1.00 13.69 700 ALA B O 1
ATOM 14503 N N . ALA B 1 701 ? 48.972 53.727 185.941 1.00 14.59 701 ALA B N 1
ATOM 14504 C CA . ALA B 1 701 ? 49.211 55.107 186.343 1.00 14.59 701 ALA B CA 1
ATOM 14505 C C . ALA B 1 701 ? 48.112 55.620 187.258 1.00 14.59 701 ALA B C 1
ATOM 14506 O O . ALA B 1 701 ? 48.389 56.318 188.236 1.00 14.59 701 ALA B O 1
ATOM 14508 N N . MET B 1 702 ? 46.856 55.290 186.961 1.00 15.89 702 MET B N 1
ATOM 14509 C CA . MET B 1 702 ? 45.760 55.794 187.778 1.00 15.89 702 MET B CA 1
ATOM 14510 C C . MET B 1 702 ? 45.785 55.225 189.185 1.00 15.89 702 MET B C 1
ATOM 14511 O O . MET B 1 702 ? 45.356 55.897 190.126 1.00 15.89 702 MET B O 1
ATOM 14516 N N . PHE B 1 703 ? 46.270 53.998 189.357 1.00 14.46 703 PHE B N 1
ATOM 14517 C CA . PHE B 1 703 ? 46.332 53.430 190.696 1.00 14.46 703 PHE B CA 1
ATOM 14518 C C . PHE B 1 703 ? 47.454 54.047 191.514 1.00 14.46 703 PHE B C 1
ATOM 14519 O O . PHE B 1 703 ? 47.378 54.072 192.745 1.00 14.46 703 PHE B O 1
ATOM 14527 N N . TYR B 1 704 ? 48.502 54.542 190.859 1.00 15.05 704 TYR B N 1
ATOM 14528 C CA . TYR B 1 704 ? 49.458 55.385 191.560 1.00 15.05 704 TYR B CA 1
ATOM 14529 C C . TYR B 1 704 ? 48.786 56.652 192.054 1.00 15.05 704 TYR B C 1
ATOM 14530 O O . TYR B 1 704 ? 49.009 57.089 193.187 1.00 15.05 704 TYR B O 1
ATOM 14539 N N . TYR B 1 705 ? 47.975 57.262 191.203 1.00 15.07 705 TYR B N 1
ATOM 14540 C CA . TYR B 1 705 ? 47.377 58.566 191.462 1.00 15.07 705 TYR B CA 1
ATOM 14541 C C . TYR B 1 705 ? 45.938 58.401 191.937 1.00 15.07 705 TYR B C 1
ATOM 14542 O O . TYR B 1 705 ? 45.004 58.820 191.272 1.00 15.07 705 TYR B O 1
ATOM 14551 N N . THR B 1 706 ? 45.746 57.769 193.087 1.00 17.13 706 THR B N 1
ATOM 14552 C CA . THR B 1 706 ? 44.385 57.538 193.544 1.00 17.13 706 THR B CA 1
ATOM 14553 C C . THR B 1 706 ? 44.358 57.486 195.059 1.00 17.13 706 THR B C 1
ATOM 14554 O O . THR B 1 706 ? 45.368 57.201 195.707 1.00 17.13 706 THR B O 1
ATOM 14558 N N . ASN B 1 707 ? 43.188 57.774 195.612 1.00 18.82 707 ASN B N 1
ATOM 14559 C CA . ASN B 1 707 ? 42.946 57.761 197.042 1.00 18.82 707 ASN B CA 1
ATOM 14560 C C . ASN B 1 707 ? 41.816 56.793 197.354 1.00 18.82 707 ASN B C 1
ATOM 14561 O O . ASN B 1 707 ? 41.063 56.376 196.474 1.00 18.82 707 ASN B O 1
ATOM 14566 N N . ALA B 1 708 ? 41.718 56.422 198.631 1.00 18.98 708 ALA B N 1
ATOM 14567 C CA . ALA B 1 708 ? 40.704 55.462 199.044 1.00 18.98 708 ALA B CA 1
ATOM 14568 C C . ALA B 1 708 ? 39.303 55.974 198.765 1.00 18.98 708 ALA B C 1
ATOM 14569 O O . ALA B 1 708 ? 38.411 55.187 198.441 1.00 18.98 708 ALA B O 1
ATOM 14571 N N . ASP B 1 709 ? 39.093 57.284 198.877 1.00 20.20 709 ASP B N 1
ATOM 14572 C CA . ASP B 1 709 ? 37.769 57.849 198.647 1.00 20.20 709 ASP B CA 1
ATOM 14573 C C . ASP B 1 709 ? 37.296 57.580 197.227 1.00 20.20 709 ASP B C 1
ATOM 14574 O O . ASP B 1 709 ? 36.127 57.252 197.003 1.00 20.20 709 ASP B O 1
ATOM 14579 N N . LYS B 1 710 ? 38.193 57.716 196.254 1.00 19.08 710 LYS B N 1
ATOM 14580 C CA . LYS B 1 710 ? 37.815 57.487 194.868 1.00 19.08 710 LYS B CA 1
ATOM 14581 C C . LYS B 1 710 ? 37.521 56.019 194.608 1.00 19.08 710 LYS B C 1
ATOM 14582 O O . LYS B 1 710 ? 36.625 55.688 193.827 1.00 19.08 710 LYS B O 1
ATOM 14588 N N . MET B 1 711 ? 38.278 55.122 195.235 1.00 18.94 711 MET B N 1
ATOM 14589 C CA . MET B 1 711 ? 38.047 53.697 195.039 1.00 18.94 711 MET B CA 1
ATOM 14590 C C . MET B 1 711 ? 36.808 53.221 195.778 1.00 18.94 711 MET B C 1
ATOM 14591 O O . MET B 1 711 ? 36.114 52.320 195.303 1.00 18.94 711 MET B O 1
ATOM 14596 N N . LEU B 1 712 ? 36.518 53.801 196.941 1.00 17.86 712 LEU B N 1
ATOM 14597 C CA . LEU B 1 712 ? 35.361 53.366 197.715 1.00 17.86 712 LEU B CA 1
ATOM 14598 C C . LEU B 1 712 ? 34.060 53.621 196.968 1.00 17.86 712 LEU B C 1
ATOM 14599 O O . LEU B 1 712 ? 33.172 52.765 196.955 1.00 17.86 712 LEU B O 1
ATOM 14604 N N . SER B 1 713 ? 33.923 54.791 196.345 1.00 17.46 713 SER B N 1
ATOM 14605 C CA . SER B 1 713 ? 32.693 55.092 195.623 1.00 17.46 713 SER B CA 1
ATOM 14606 C C . SER B 1 713 ? 32.573 54.268 194.353 1.00 17.46 713 SER B C 1
ATOM 14607 O O . SER B 1 713 ? 31.459 53.971 193.911 1.00 17.46 713 SER B O 1
ATOM 14610 N N . LEU B 1 714 ? 33.699 53.897 193.748 1.00 16.93 714 LEU B N 1
ATOM 14611 C CA . LEU B 1 714 ? 33.659 53.063 192.554 1.00 16.93 714 LEU B CA 1
ATOM 14612 C C . LEU B 1 714 ? 33.063 51.699 192.861 1.00 16.93 714 LEU B C 1
ATOM 14613 O O . LEU B 1 714 ? 32.283 51.161 192.069 1.00 16.93 714 LEU B O 1
ATOM 14618 N N . THR B 1 715 ? 33.420 51.123 194.006 1.00 16.10 715 THR B N 1
ATOM 14619 C CA . THR B 1 715 ? 33.003 49.775 194.361 1.00 16.10 715 THR B CA 1
ATOM 14620 C C . THR B 1 715 ? 31.708 49.746 195.152 1.00 16.10 715 THR B C 1
ATOM 14621 O O . THR B 1 715 ? 30.958 48.773 195.055 1.00 16.10 715 THR B O 1
ATOM 14625 N N . PHE B 1 716 ? 31.426 50.784 195.936 1.00 16.23 716 PHE B N 1
ATOM 14626 C CA . PHE B 1 716 ? 30.117 50.909 196.562 1.00 16.23 716 PHE B CA 1
ATOM 14627 C C . PHE B 1 716 ? 29.044 51.348 195.578 1.00 16.23 716 PHE B C 1
ATOM 14628 O O . PHE B 1 716 ? 27.870 51.400 195.950 1.00 16.23 716 PHE B O 1
ATOM 14636 N N . GLY B 1 717 ? 29.418 51.683 194.349 1.00 16.43 717 GLY B N 1
ATOM 14637 C CA . GLY B 1 717 ? 28.456 51.914 193.296 1.00 16.43 717 GLY B CA 1
ATOM 14638 C C . GLY B 1 717 ? 28.193 50.639 192.529 1.00 16.43 717 GLY B C 1
ATOM 14639 O O . GLY B 1 717 ? 27.072 50.392 192.085 1.00 16.43 717 GLY B O 1
ATOM 14640 N N . LEU B 1 718 ? 29.232 49.821 192.357 1.00 16.14 718 LEU B N 1
ATOM 14641 C CA . LEU B 1 718 ? 29.047 48.505 191.758 1.00 16.14 718 LEU B CA 1
ATOM 14642 C C . LEU B 1 718 ? 28.183 47.617 192.638 1.00 16.14 718 LEU B C 1
ATOM 14643 O O . LEU B 1 718 ? 27.367 46.840 192.135 1.00 16.14 718 LEU B O 1
ATOM 14648 N N . ALA B 1 719 ? 28.368 47.695 193.954 1.00 15.49 719 ALA B N 1
ATOM 14649 C CA . ALA B 1 719 ? 27.560 46.887 194.855 1.00 15.49 719 ALA B CA 1
ATOM 14650 C C . ALA B 1 719 ? 26.089 47.259 194.755 1.00 15.49 719 ALA B C 1
ATOM 14651 O O . ALA B 1 719 ? 25.215 46.398 194.876 1.00 15.49 719 ALA B O 1
ATOM 14653 N N . GLY B 1 720 ? 25.792 48.538 194.555 1.00 15.25 720 GLY B N 1
ATOM 14654 C CA . GLY B 1 720 ? 24.416 48.928 194.310 1.00 15.25 720 GLY B CA 1
ATOM 14655 C C . GLY B 1 720 ? 23.904 48.462 192.962 1.00 15.25 720 GLY B C 1
ATOM 14656 O O . GLY B 1 720 ? 22.754 48.039 192.840 1.00 15.25 720 GLY B O 1
ATOM 14657 N N . GLN B 1 721 ? 24.739 48.557 191.928 1.00 16.20 721 GLN B N 1
ATOM 14658 C CA . GLN B 1 721 ? 24.323 48.161 190.587 1.00 16.20 721 GLN B CA 1
ATOM 14659 C C . GLN B 1 721 ? 24.044 46.669 190.507 1.00 16.20 721 GLN B C 1
ATOM 14660 O O . GLN B 1 721 ? 23.071 46.248 189.877 1.00 16.20 721 GLN B O 1
ATOM 14666 N N . LEU B 1 722 ? 24.892 45.854 191.130 1.00 15.38 722 LEU B N 1
ATOM 14667 C CA . LEU B 1 722 ? 24.694 44.414 191.088 1.00 15.38 722 LEU B CA 1
ATOM 14668 C C . LEU B 1 722 ? 23.532 43.977 191.963 1.00 15.38 722 LEU B C 1
ATOM 14669 O O . LEU B 1 722 ? 22.863 42.991 191.646 1.00 15.38 722 LEU B O 1
ATOM 14674 N N . ARG B 1 723 ? 23.283 44.675 193.071 1.00 14.64 723 ARG B N 1
ATOM 14675 C CA . ARG B 1 723 ? 22.171 44.299 193.937 1.00 14.64 723 ARG B CA 1
ATOM 14676 C C . ARG B 1 723 ? 20.830 44.675 193.327 1.00 14.64 723 ARG B C 1
ATOM 14677 O O . ARG B 1 723 ? 19.815 44.048 193.637 1.00 14.64 723 ARG B O 1
ATOM 14685 N N . ALA B 1 724 ? 20.796 45.685 192.466 1.00 15.59 724 ALA B N 1
ATOM 14686 C CA . ALA B 1 724 ? 19.567 45.986 191.751 1.00 15.59 724 ALA B CA 1
ATOM 14687 C C . ALA B 1 724 ? 19.322 45.003 190.616 1.00 15.59 724 ALA B C 1
ATOM 14688 O O . ALA B 1 724 ? 18.169 44.759 190.254 1.00 15.59 724 ALA B O 1
ATOM 14690 N N . ALA B 1 725 ? 20.381 44.444 190.036 1.00 15.26 725 ALA B N 1
ATOM 14691 C CA . ALA B 1 725 ? 20.219 43.407 189.028 1.00 15.26 725 ALA B CA 1
ATOM 14692 C C . ALA B 1 725 ? 19.869 42.064 189.645 1.00 15.26 725 ALA B C 1
ATOM 14693 O O . ALA B 1 725 ? 19.226 41.238 188.992 1.00 15.26 725 ALA B O 1
ATOM 14695 N N . ALA B 1 726 ? 20.297 41.817 190.882 1.00 15.33 726 ALA B N 1
ATOM 14696 C CA . ALA B 1 726 ? 19.875 40.618 191.590 1.00 15.33 726 ALA B CA 1
ATOM 14697 C C . ALA B 1 726 ? 18.455 40.745 192.108 1.00 15.33 726 ALA B C 1
ATOM 14698 O O . ALA B 1 726 ? 17.724 39.755 192.137 1.00 15.33 726 ALA B O 1
ATOM 14700 N N . ASP B 1 727 ? 18.048 41.946 192.518 1.00 15.14 727 ASP B N 1
ATOM 14701 C CA . ASP B 1 727 ? 16.663 42.161 192.916 1.00 15.14 727 ASP B CA 1
ATOM 14702 C C . ASP B 1 727 ? 15.714 41.932 191.751 1.00 15.14 727 ASP B C 1
ATOM 14703 O O . ASP B 1 727 ? 14.599 41.440 191.939 1.00 15.14 727 ASP B O 1
ATOM 14708 N N . THR B 1 728 ? 16.127 42.309 190.543 1.00 15.70 728 THR B N 1
ATOM 14709 C CA . THR B 1 728 ? 15.329 42.015 189.360 1.00 15.70 728 THR B CA 1
ATOM 14710 C C . THR B 1 728 ? 15.232 40.517 189.116 1.00 15.70 728 THR B C 1
ATOM 14711 O O . THR B 1 728 ? 14.169 40.006 188.755 1.00 15.70 728 THR B O 1
ATOM 14715 N N . THR B 1 729 ? 16.337 39.796 189.293 1.00 15.45 729 THR B N 1
ATOM 14716 C CA . THR B 1 729 ? 16.326 38.360 189.053 1.00 15.45 729 THR B CA 1
ATOM 14717 C C . THR B 1 729 ? 15.541 37.626 190.130 1.00 15.45 729 THR B C 1
ATOM 14718 O O . THR B 1 729 ? 14.850 36.645 189.842 1.00 15.45 729 THR B O 1
ATOM 14722 N N . VAL B 1 730 ? 15.641 38.080 191.377 1.00 15.08 730 VAL B N 1
ATOM 14723 C CA . VAL B 1 730 ? 14.863 37.478 192.454 1.00 15.08 730 VAL B CA 1
ATOM 14724 C C . VAL B 1 730 ? 13.374 37.665 192.211 1.00 15.08 730 VAL B C 1
ATOM 14725 O O . VAL B 1 730 ? 12.580 36.737 192.392 1.00 15.08 730 VAL B O 1
ATOM 14729 N N . ALA B 1 731 ? 12.967 38.866 191.808 1.00 15.70 731 ALA B N 1
ATOM 14730 C CA . ALA B 1 731 ? 11.556 39.117 191.542 1.00 15.70 731 ALA B CA 1
ATOM 14731 C C . ALA B 1 731 ? 11.067 38.325 190.338 1.00 15.70 731 ALA B C 1
ATOM 14732 O O . ALA B 1 731 ? 9.941 37.820 190.336 1.00 15.70 731 ALA B O 1
ATOM 14734 N N . LYS B 1 732 ? 11.897 38.222 189.303 1.00 16.06 732 LYS B N 1
ATOM 14735 C CA . LYS B 1 732 ? 11.518 37.503 188.092 1.00 16.06 732 LYS B CA 1
ATOM 14736 C C . LYS B 1 732 ? 11.239 36.034 188.375 1.00 16.06 732 LYS B C 1
ATOM 14737 O O . LYS B 1 732 ? 10.240 35.483 187.901 1.00 16.06 732 LYS B O 1
ATOM 14743 N N . PHE B 1 733 ? 12.104 35.383 189.147 1.00 16.24 733 PHE B N 1
ATOM 14744 C CA . PHE B 1 733 ? 12.031 33.949 189.376 1.00 16.24 733 PHE B CA 1
ATOM 14745 C C . PHE B 1 733 ? 11.527 33.595 190.762 1.00 16.24 733 PHE B C 1
ATOM 14746 O O . PHE B 1 733 ? 11.632 32.435 191.160 1.00 16.24 733 PHE B O 1
ATOM 14754 N N . GLN B 1 734 ? 11.009 34.564 191.511 1.00 16.15 734 GLN B N 1
ATOM 14755 C CA . GLN B 1 734 ? 10.342 34.303 192.785 1.00 16.15 734 GLN B CA 1
ATOM 14756 C C . GLN B 1 734 ? 11.250 33.569 193.765 1.00 16.15 734 GLN B C 1
ATOM 14757 O O . GLN B 1 734 ? 10.823 32.638 194.446 1.00 16.15 734 GLN B O 1
ATOM 14763 N N . ILE B 1 735 ? 12.510 33.982 193.840 1.00 15.02 735 ILE B N 1
ATOM 14764 C CA . ILE B 1 735 ? 13.488 33.312 194.691 1.00 15.02 735 ILE B CA 1
ATOM 14765 C C . ILE B 1 735 ? 13.213 33.697 196.140 1.00 15.02 735 ILE B C 1
ATOM 14766 O O . ILE B 1 735 ? 13.440 34.837 196.543 1.00 15.02 735 ILE B O 1
ATOM 14771 N N . CYS B 1 736 ? 12.724 32.745 196.919 1.00 15.12 736 CYS B N 1
ATOM 14772 C CA . CYS B 1 736 ? 12.440 32.911 198.334 1.00 15.12 736 CYS B CA 1
ATOM 14773 C C . CYS B 1 736 ? 12.899 31.640 199.034 1.00 15.12 736 CYS B C 1
ATOM 14774 O O . CYS B 1 736 ? 13.346 30.710 198.356 1.00 15.12 736 CYS B O 1
ATOM 14777 N N . PRO B 1 737 ? 12.858 31.556 200.367 1.00 14.92 737 PRO B N 1
ATOM 14778 C CA . PRO B 1 737 ? 13.212 30.279 201.007 1.00 14.92 737 PRO B CA 1
ATOM 14779 C C . PRO B 1 737 ? 12.320 29.122 200.591 1.00 14.92 737 PRO B C 1
ATOM 14780 O O . PRO B 1 737 ? 12.796 27.990 200.480 1.00 14.92 737 PRO B O 1
ATOM 14784 N N . HIS B 1 738 ? 11.033 29.375 200.364 1.00 15.95 738 HIS B N 1
ATOM 14785 C CA . HIS B 1 738 ? 10.129 28.340 199.878 1.00 15.95 738 HIS B CA 1
ATOM 14786 C C . HIS B 1 738 ? 10.513 27.849 198.491 1.00 15.95 738 HIS B C 1
ATOM 14787 O O . HIS B 1 738 ? 10.394 26.654 198.207 1.00 15.95 738 HIS B O 1
ATOM 14794 N N . THR B 1 739 ? 10.947 28.749 197.609 1.00 15.78 739 THR B N 1
ATOM 14795 C CA . THR B 1 739 ? 11.282 28.352 196.247 1.00 15.78 739 THR B CA 1
ATOM 14796 C C . THR B 1 739 ? 12.599 27.594 196.202 1.00 15.78 739 THR B C 1
ATOM 14797 O O . THR B 1 739 ? 12.743 26.636 195.440 1.00 15.78 739 THR B O 1
ATOM 14801 N N . ILE B 1 740 ? 13.576 28.013 196.999 1.00 15.28 740 ILE B N 1
ATOM 14802 C CA . ILE B 1 740 ? 14.854 27.314 197.020 1.00 15.28 740 ILE B CA 1
ATOM 14803 C C . ILE B 1 740 ? 14.713 25.959 197.693 1.00 15.28 740 ILE B C 1
ATOM 14804 O O . ILE B 1 740 ? 15.309 24.974 197.251 1.00 15.28 740 ILE B O 1
ATOM 14809 N N . ALA B 1 741 ? 13.931 25.882 198.771 1.00 15.22 741 ALA B N 1
ATOM 14810 C CA . ALA B 1 741 ? 13.720 24.601 199.436 1.00 15.22 741 ALA B CA 1
ATOM 14811 C C . ALA B 1 741 ? 12.983 23.625 198.535 1.00 15.22 741 ALA B C 1
ATOM 14812 O O . ALA B 1 741 ? 13.287 22.431 198.527 1.00 15.22 741 ALA B O 1
ATOM 14814 N N . ARG B 1 742 ? 12.002 24.108 197.776 1.00 16.35 742 ARG B N 1
ATOM 14815 C CA . ARG B 1 742 ? 11.321 23.241 196.823 1.00 16.35 742 ARG B CA 1
ATOM 14816 C C . ARG B 1 742 ? 12.290 22.672 195.797 1.00 16.35 742 ARG B C 1
ATOM 14817 O O . ARG B 1 742 ? 12.111 21.544 195.331 1.00 16.35 742 ARG B O 1
ATOM 14825 N N . ALA B 1 743 ? 13.319 23.436 195.429 1.00 16.58 743 ALA B N 1
ATOM 14826 C CA . ALA B 1 743 ? 14.324 22.932 194.505 1.00 16.58 743 ALA B CA 1
ATOM 14827 C C . ALA B 1 743 ? 15.227 21.900 195.161 1.00 16.58 743 ALA B C 1
ATOM 14828 O O . ALA B 1 743 ? 15.680 20.965 194.498 1.00 16.58 743 ALA B O 1
ATOM 14830 N N . GLN B 1 744 ? 15.500 22.050 196.453 1.00 16.13 744 GLN B N 1
ATOM 14831 C CA . GLN B 1 744 ? 16.298 21.082 197.188 1.00 16.13 744 GLN B CA 1
ATOM 14832 C C . GLN B 1 744 ? 15.527 19.827 197.553 1.00 16.13 744 GLN B C 1
ATOM 14833 O O . GLN B 1 744 ? 16.133 18.874 198.046 1.00 16.13 744 GLN B O 1
ATOM 14839 N N . GLY B 1 745 ? 14.219 19.806 197.352 1.00 15.92 745 GLY B N 1
ATOM 14840 C CA . GLY B 1 745 ? 13.422 18.651 197.678 1.00 15.92 745 GLY B CA 1
ATOM 14841 C C . GLY B 1 745 ? 12.699 18.693 199.001 1.00 15.92 745 GLY B C 1
ATOM 14842 O O . GLY B 1 745 ? 12.320 17.633 199.504 1.00 15.92 745 GLY B O 1
ATOM 14843 N N . TYR B 1 746 ? 12.504 19.867 199.583 1.00 16.18 746 TYR B N 1
ATOM 14844 C CA . TYR B 1 746 ? 11.771 20.015 200.828 1.00 16.18 746 TYR B CA 1
ATOM 14845 C C . TYR B 1 746 ? 10.452 20.728 200.578 1.00 16.18 746 TYR B C 1
ATOM 14846 O O . TYR B 1 746 ? 10.194 21.259 199.500 1.00 16.18 746 TYR B O 1
ATOM 14855 N N . ILE B 1 747 ? 9.615 20.742 201.600 1.00 16.91 747 ILE B N 1
ATOM 14856 C CA . ILE B 1 747 ? 8.353 21.468 201.572 1.00 16.91 747 ILE B CA 1
ATOM 14857 C C . ILE B 1 747 ? 8.425 22.491 202.698 1.00 16.91 747 ILE B C 1
ATOM 14858 O O . ILE B 1 747 ? 8.075 22.212 203.846 1.00 16.91 747 ILE B O 1
ATOM 14863 N N . MET B 1 748 ? 8.890 23.691 202.377 1.00 18.78 748 MET B N 1
ATOM 14864 C CA . MET B 1 748 ? 8.985 24.771 203.345 1.00 18.78 748 MET B CA 1
ATOM 14865 C C . MET B 1 748 ? 7.750 25.649 203.216 1.00 18.78 748 MET B C 1
ATOM 14866 O O . MET B 1 748 ? 7.475 26.188 202.141 1.00 18.78 748 MET B O 1
ATOM 14871 N N . THR B 1 749 ? 7.007 25.776 204.306 1.00 20.00 749 THR B N 1
ATOM 14872 C CA . THR B 1 749 ? 5.790 26.567 204.322 1.00 20.00 749 THR B CA 1
ATOM 14873 C C . THR B 1 749 ? 5.553 27.030 205.747 1.00 20.00 749 THR B C 1
ATOM 14874 O O . THR B 1 749 ? 5.695 26.246 206.688 1.00 20.00 749 THR B O 1
ATOM 14878 N N . ASP B 1 750 ? 5.203 28.308 205.900 1.00 19.96 750 ASP B N 1
ATOM 14879 C CA . ASP B 1 750 ? 4.959 28.852 207.229 1.00 19.96 750 ASP B CA 1
ATOM 14880 C C . ASP B 1 750 ? 3.781 28.175 207.912 1.00 19.96 750 ASP B C 1
ATOM 14881 O O . ASP B 1 750 ? 3.739 28.100 209.144 1.00 19.96 750 ASP B O 1
ATOM 14886 N N . ASN B 1 751 ? 2.821 27.676 207.139 1.00 21.91 751 ASN B N 1
ATOM 14887 C CA . ASN B 1 751 ? 1.678 26.953 207.684 1.00 21.91 751 ASN B CA 1
ATOM 14888 C C . ASN B 1 751 ? 2.035 25.476 207.750 1.00 21.91 751 ASN B C 1
ATOM 14889 O O . ASN B 1 751 ? 2.240 24.837 206.716 1.00 21.91 751 ASN B O 1
ATOM 14894 N N . ASP B 1 752 ? 2.116 24.932 208.960 1.00 23.32 752 ASP B N 1
ATOM 14895 C CA . ASP B 1 752 ? 2.435 23.513 209.096 1.00 23.32 752 ASP B CA 1
ATOM 14896 C C . ASP B 1 752 ? 1.386 22.601 208.474 1.00 23.32 752 ASP B C 1
ATOM 14897 O O . ASP B 1 752 ? 1.773 21.658 207.764 1.00 23.32 752 ASP B O 1
ATOM 14902 N N . PRO B 1 753 ? 0.079 22.789 208.694 1.00 22.72 753 PRO B N 1
ATOM 14903 C CA . PRO B 1 753 ? -0.898 21.929 208.009 1.00 22.72 753 PRO B CA 1
ATOM 14904 C C . PRO B 1 753 ? -0.847 22.023 206.497 1.00 22.72 753 PRO B C 1
ATOM 14905 O O . PRO B 1 753 ? -1.293 21.088 205.826 1.00 22.72 753 PRO B O 1
ATOM 14909 N N . LEU B 1 754 ? -0.333 23.117 205.935 1.00 21.23 754 LEU B N 1
ATOM 14910 C CA . LEU B 1 754 ? -0.183 23.193 204.488 1.00 21.23 754 LEU B CA 1
ATOM 14911 C C . LEU B 1 754 ? 0.884 22.230 204.001 1.00 21.23 754 LEU B C 1
ATOM 14912 O O . LEU B 1 754 ? 0.786 21.708 202.887 1.00 21.23 754 LEU B O 1
ATOM 14917 N N . SER B 1 755 ? 1.909 21.987 204.817 1.00 21.49 755 SER B N 1
ATOM 14918 C CA . SER B 1 755 ? 2.960 21.050 204.450 1.00 21.49 755 SER B CA 1
ATOM 14919 C C . SER B 1 755 ? 2.517 19.605 204.609 1.00 21.49 755 SER B C 1
ATOM 14920 O O . SER B 1 755 ? 2.960 18.742 203.848 1.00 21.49 755 SER B O 1
ATOM 14923 N N . ASP B 1 756 ? 1.663 19.319 205.590 1.00 22.94 756 ASP B N 1
ATOM 14924 C CA . ASP B 1 756 ? 1.120 17.974 205.722 1.00 22.94 756 ASP B CA 1
ATOM 14925 C C . ASP B 1 756 ? 0.207 17.624 204.558 1.00 22.94 756 ASP B C 1
ATOM 14926 O O . ASP B 1 756 ? 0.153 16.463 204.142 1.00 22.94 756 ASP B O 1
ATOM 14931 N N . GLU B 1 757 ? -0.530 18.599 204.034 1.00 22.18 757 GLU B N 1
ATOM 14932 C CA . GLU B 1 757 ? -1.401 18.342 202.897 1.00 22.18 757 GLU B CA 1
ATOM 14933 C C . GLU B 1 757 ? -0.619 18.233 201.599 1.00 22.18 757 GLU B C 1
ATOM 14934 O O . GLU B 1 757 ? -1.047 17.528 200.682 1.00 22.18 757 GLU B O 1
ATOM 14940 N N . LEU B 1 758 ? 0.520 18.907 201.501 1.00 20.10 758 LEU B N 1
ATOM 14941 C CA . LEU B 1 758 ? 1.367 18.845 200.319 1.00 20.10 758 LEU B CA 1
ATOM 14942 C C . LEU B 1 758 ? 2.347 17.689 200.364 1.00 20.10 758 LEU B C 1
ATOM 14943 O O . LEU B 1 758 ? 3.195 17.585 199.476 1.00 20.10 758 LEU B O 1
ATOM 14948 N N . LYS B 1 759 ? 2.257 16.829 201.378 1.00 21.20 759 LYS B N 1
ATOM 14949 C CA . LYS B 1 759 ? 3.279 15.813 201.600 1.00 21.20 759 LYS B CA 1
ATOM 14950 C C . LYS B 1 759 ? 3.380 14.853 200.422 1.00 21.20 759 LYS B C 1
ATOM 14951 O O . LYS B 1 759 ? 4.413 14.783 199.748 1.00 21.20 759 LYS B O 1
ATOM 14957 N N . GLY B 1 760 ? 2.321 14.108 200.152 1.00 19.69 760 GLY B N 1
ATOM 14958 C CA . GLY B 1 760 ? 2.432 13.057 199.167 1.00 19.69 760 GLY B CA 1
ATOM 14959 C C . GLY B 1 760 ? 2.199 13.440 197.729 1.00 19.69 760 GLY B C 1
ATOM 14960 O O . GLY B 1 760 ? 2.240 12.564 196.863 1.00 19.69 760 GLY B O 1
ATOM 14961 N N . THR B 1 761 ? 1.959 14.710 197.430 1.00 19.89 761 THR B N 1
ATOM 14962 C CA . THR B 1 761 ? 1.577 15.114 196.084 1.00 19.89 761 THR B CA 1
ATOM 14963 C C . THR B 1 761 ? 2.821 15.303 195.225 1.00 19.89 761 THR B C 1
ATOM 14964 O O . THR B 1 761 ? 3.943 15.005 195.637 1.00 19.89 761 THR B O 1
ATOM 14968 N N . ASP B 1 762 ? 2.632 15.818 194.011 1.00 20.33 762 ASP B N 1
ATOM 14969 C CA . ASP B 1 762 ? 3.729 16.096 193.094 1.00 20.33 762 ASP B CA 1
ATOM 14970 C C . ASP B 1 762 ? 4.255 17.512 193.237 1.00 20.33 762 ASP B C 1
ATOM 14971 O O . ASP B 1 762 ? 4.676 18.119 192.247 1.00 20.33 762 ASP B O 1
ATOM 14976 N N . PHE B 1 763 ? 4.191 18.070 194.444 1.00 17.64 763 PHE B N 1
ATOM 14977 C CA . PHE B 1 763 ? 4.761 19.386 194.697 1.00 17.64 763 PHE B CA 1
ATOM 14978 C C . PHE B 1 763 ? 6.258 19.388 194.437 1.00 17.64 763 PHE B C 1
ATOM 14979 O O . PHE B 1 763 ? 6.783 20.276 193.759 1.00 17.64 763 PHE B O 1
ATOM 14987 N N . VAL B 1 764 ? 6.960 18.391 194.957 1.00 18.48 764 VAL B N 1
ATOM 14988 C CA . VAL B 1 764 ? 8.395 18.259 194.753 1.00 18.48 764 VAL B CA 1
ATOM 14989 C C . VAL B 1 764 ? 8.612 17.379 193.534 1.00 18.48 764 VAL B C 1
ATOM 14990 O O . VAL B 1 764 ? 8.193 16.219 193.513 1.00 18.48 764 VAL B O 1
ATOM 14994 N N . THR B 1 765 ? 9.258 17.936 192.517 1.00 21.22 765 THR B N 1
ATOM 14995 C CA . THR B 1 765 ? 9.450 17.265 191.245 1.00 21.22 765 THR B CA 1
ATOM 14996 C C . THR B 1 765 ? 10.922 17.265 190.876 1.00 21.22 765 THR B C 1
ATOM 14997 O O . THR B 1 765 ? 11.718 18.037 191.410 1.00 21.22 765 THR B O 1
ATOM 15001 N N . GLU B 1 766 ? 11.276 16.367 189.965 1.00 24.06 766 GLU B N 1
ATOM 15002 C CA . GLU B 1 766 ? 12.591 16.392 189.346 1.00 24.06 766 GLU B CA 1
ATOM 15003 C C . GLU B 1 766 ? 12.667 17.409 188.223 1.00 24.06 766 GLU B C 1
ATOM 15004 O O . GLU B 1 766 ? 13.766 17.710 187.749 1.00 24.06 766 GLU B O 1
ATOM 15010 N N . GLN B 1 767 ? 11.526 17.938 187.798 1.00 24.47 767 GLN B N 1
ATOM 15011 C CA . GLN B 1 767 ? 11.435 18.985 186.797 1.00 24.47 767 GLN B CA 1
ATOM 15012 C C . GLN B 1 767 ? 11.564 20.370 187.433 1.00 24.47 767 GLN B C 1
ATOM 15013 O O . GLN B 1 767 ? 11.260 21.382 186.798 1.00 24.47 767 GLN B O 1
ATOM 15019 N N . PHE B 1 768 ? 12.030 20.424 188.680 1.00 20.43 768 PHE B N 1
ATOM 15020 C CA . PHE B 1 768 ? 12.271 21.674 189.396 1.00 20.43 768 PHE B CA 1
ATOM 15021 C C . PHE B 1 768 ? 13.380 21.378 190.400 1.00 20.43 768 PHE B C 1
ATOM 15022 O O . PHE B 1 768 ? 13.109 20.844 191.477 1.00 20.43 768 PHE B O 1
ATOM 15030 N N . SER B 1 769 ? 14.614 21.723 190.046 1.00 19.48 769 SER B N 1
ATOM 15031 C CA . SER B 1 769 ? 15.769 21.396 190.868 1.00 19.48 769 SER B CA 1
ATOM 15032 C C . SER B 1 769 ? 16.673 22.613 190.978 1.00 19.48 769 SER B C 1
ATOM 15033 O O . SER B 1 769 ? 16.445 23.640 190.341 1.00 19.48 769 SER B O 1
ATOM 15036 N N . LEU B 1 770 ? 17.707 22.496 191.814 1.00 18.15 770 LEU B N 1
ATOM 15037 C CA . LEU B 1 770 ? 18.693 23.565 191.914 1.00 18.15 770 LEU B CA 1
ATOM 15038 C C . LEU B 1 770 ? 19.602 23.627 190.700 1.00 18.15 770 LEU B C 1
ATOM 15039 O O . LEU B 1 770 ? 20.160 24.689 190.417 1.00 18.15 770 LEU B O 1
ATOM 15044 N N . ALA B 1 771 ? 19.777 22.515 189.990 1.00 20.59 771 ALA B N 1
ATOM 15045 C CA . ALA B 1 771 ? 20.603 22.534 188.792 1.00 20.59 771 ALA B CA 1
ATOM 15046 C C . ALA B 1 771 ? 20.036 23.488 187.756 1.00 20.59 771 ALA B C 1
ATOM 15047 O O . ALA B 1 771 ? 20.784 24.205 187.084 1.00 20.59 771 ALA B O 1
ATOM 15049 N N . GLY B 1 772 ? 18.718 23.506 187.608 1.00 21.79 772 GLY B N 1
ATOM 15050 C CA . GLY B 1 772 ? 18.072 24.385 186.661 1.00 21.79 772 GLY B CA 1
ATOM 15051 C C . GLY B 1 772 ? 17.786 25.752 187.231 1.00 21.79 772 GLY B C 1
ATOM 15052 O O . GLY B 1 772 ? 17.920 26.758 186.535 1.00 21.79 772 GLY B O 1
ATOM 15053 N N . LEU B 1 773 ? 17.386 25.804 188.500 1.00 19.77 773 LEU B N 1
ATOM 15054 C CA . LEU B 1 773 ? 17.100 27.089 189.123 1.00 19.77 773 LEU B CA 1
ATOM 15055 C C . LEU B 1 773 ? 18.352 27.941 189.258 1.00 19.77 773 LEU B C 1
ATOM 15056 O O . LEU B 1 773 ? 18.260 29.171 189.280 1.00 19.77 773 LEU B O 1
ATOM 15061 N N . THR B 1 774 ? 19.526 27.320 189.352 1.00 20.20 774 THR B N 1
ATOM 15062 C CA . THR B 1 774 ? 20.758 28.098 189.382 1.00 20.20 774 THR B CA 1
ATOM 15063 C C . THR B 1 774 ? 21.165 28.565 187.992 1.00 20.20 774 THR B C 1
ATOM 15064 O O . THR B 1 774 ? 21.699 29.665 187.844 1.00 20.20 774 THR B O 1
ATOM 15068 N N . ASN B 1 775 ? 20.923 27.755 186.963 1.00 23.18 775 ASN B N 1
ATOM 15069 C CA . ASN B 1 775 ? 21.249 28.184 185.608 1.00 23.18 775 ASN B CA 1
ATOM 15070 C C . ASN B 1 775 ? 20.310 29.282 185.131 1.00 23.18 775 ASN B C 1
ATOM 15071 O O . ASN B 1 775 ? 20.711 30.145 184.344 1.00 23.18 775 ASN B O 1
ATOM 15076 N N . LEU B 1 776 ? 19.051 29.260 185.572 1.00 20.54 776 LEU B N 1
ATOM 15077 C CA . LEU B 1 776 ? 18.169 30.393 185.310 1.00 20.54 776 LEU B CA 1
ATOM 15078 C C . LEU B 1 776 ? 18.682 31.651 185.983 1.00 20.54 776 LEU B C 1
ATOM 15079 O O . LEU B 1 776 ? 18.780 32.710 185.357 1.00 20.54 776 LEU B O 1
ATOM 15084 N N . TYR B 1 777 ? 18.996 31.559 187.271 1.00 18.14 777 TYR B N 1
ATOM 15085 C CA . TYR B 1 777 ? 19.459 32.731 187.995 1.00 18.14 777 TYR B CA 1
ATOM 15086 C C . TYR B 1 777 ? 20.743 33.273 187.387 1.00 18.14 777 TYR B C 1
ATOM 15087 O O . TYR B 1 777 ? 20.826 34.452 187.040 1.00 18.14 777 TYR B O 1
ATOM 15096 N N . LEU B 1 778 ? 21.749 32.416 187.228 1.00 19.58 778 LEU B N 1
ATOM 15097 C CA . LEU B 1 778 ? 23.036 32.875 186.722 1.00 19.58 778 LEU B CA 1
ATOM 15098 C C . LEU B 1 778 ? 22.927 33.367 185.286 1.00 19.58 778 LEU B C 1
ATOM 15099 O O . LEU B 1 778 ? 23.554 34.363 184.919 1.00 19.58 778 LEU B O 1
ATOM 15104 N N . GLY B 1 779 ? 22.148 32.679 184.457 1.00 19.26 779 GLY B N 1
ATOM 15105 C CA . GLY B 1 779 ? 22.011 33.100 183.076 1.00 19.26 779 GLY B CA 1
ATOM 15106 C C . GLY B 1 779 ? 21.302 34.430 182.928 1.00 19.26 779 GLY B C 1
ATOM 15107 O O . GLY B 1 779 ? 21.714 35.275 182.134 1.00 19.26 779 GLY B O 1
ATOM 15108 N N . TYR B 1 780 ? 20.223 34.633 183.680 1.00 17.80 780 TYR B N 1
ATOM 15109 C CA . TYR B 1 780 ? 19.480 35.883 183.585 1.00 17.80 780 TYR B CA 1
ATOM 15110 C C . TYR B 1 780 ? 20.190 37.018 184.304 1.00 17.80 780 TYR B C 1
ATOM 15111 O O . TYR B 1 780 ? 20.178 38.154 183.827 1.00 17.80 780 TYR B O 1
ATOM 15120 N N . PHE B 1 781 ? 20.800 36.741 185.455 1.00 17.88 781 PHE B N 1
ATOM 15121 C CA . PHE B 1 781 ? 21.540 37.778 186.164 1.00 17.88 781 PHE B CA 1
ATOM 15122 C C . PHE B 1 781 ? 22.721 38.258 185.338 1.00 17.88 781 PHE B C 1
ATOM 15123 O O . PHE B 1 781 ? 22.892 39.460 185.121 1.00 17.88 781 PHE B O 1
ATOM 15131 N N . ASP B 1 782 ? 23.541 37.327 184.852 1.00 21.05 782 ASP B N 1
ATOM 15132 C CA . ASP B 1 782 ? 24.688 37.686 184.031 1.00 21.05 782 ASP B CA 1
ATOM 15133 C C . ASP B 1 782 ? 24.294 38.126 182.633 1.00 21.05 782 ASP B C 1
ATOM 15134 O O . ASP B 1 782 ? 25.168 38.227 181.770 1.00 21.05 782 ASP B O 1
ATOM 15139 N N . GLY B 1 783 ? 23.012 38.354 182.382 1.00 18.76 783 GLY B N 1
ATOM 15140 C CA . GLY B 1 783 ? 22.566 39.029 181.184 1.00 18.76 783 GLY B CA 1
ATOM 15141 C C . GLY B 1 783 ? 22.217 40.469 181.489 1.00 18.76 783 GLY B C 1
ATOM 15142 O O . GLY B 1 783 ? 22.456 41.361 180.676 1.00 18.76 783 GLY B O 1
ATOM 15143 N N . LEU B 1 784 ? 21.618 40.698 182.659 1.00 18.56 784 LEU B N 1
ATOM 15144 C CA . LEU B 1 784 ? 21.444 42.057 183.161 1.00 18.56 784 LEU B CA 1
ATOM 15145 C C . LEU B 1 784 ? 22.781 42.714 183.451 1.00 18.56 784 LEU B C 1
ATOM 15146 O O . LEU B 1 784 ? 22.985 43.887 183.126 1.00 18.56 784 LEU B O 1
ATOM 15151 N N . ALA B 1 785 ? 23.698 41.978 184.078 1.00 19.37 785 ALA B N 1
ATOM 15152 C CA . ALA B 1 785 ? 24.970 42.560 184.479 1.00 19.37 785 ALA B CA 1
ATOM 15153 C C . ALA B 1 785 ? 25.760 43.054 183.280 1.00 19.37 785 ALA B C 1
ATOM 15154 O O . ALA B 1 785 ? 26.521 44.017 183.396 1.00 19.37 785 ALA B O 1
ATOM 15156 N N . THR B 1 786 ? 25.604 42.405 182.127 1.00 19.89 786 THR B N 1
ATOM 15157 C CA . THR B 1 786 ? 26.249 42.886 180.912 1.00 19.89 786 THR B CA 1
ATOM 15158 C C . THR B 1 786 ? 25.573 44.142 180.389 1.00 19.89 786 THR B C 1
ATOM 15159 O O . THR B 1 786 ? 26.247 45.106 180.017 1.00 19.89 786 THR B O 1
ATOM 15163 N N . ARG B 1 787 ? 24.243 44.151 180.361 1.00 20.42 787 ARG B N 1
ATOM 15164 C CA . ARG B 1 787 ? 23.503 45.330 179.940 1.00 20.42 787 ARG B CA 1
ATOM 15165 C C . ARG B 1 787 ? 23.774 46.530 180.830 1.00 20.42 787 ARG B C 1
ATOM 15166 O O . ARG B 1 787 ? 23.579 47.666 180.393 1.00 20.42 787 ARG B O 1
ATOM 15174 N N . LEU B 1 788 ? 24.197 46.304 182.068 1.00 19.59 788 LEU B N 1
ATOM 15175 C CA . LEU B 1 788 ? 24.644 47.362 182.959 1.00 19.59 788 LEU B CA 1
ATOM 15176 C C . LEU B 1 788 ? 26.144 47.588 182.877 1.00 19.59 788 LEU B C 1
ATOM 15177 O O . LEU B 1 788 ? 26.676 48.398 183.637 1.00 19.59 788 LEU B O 1
ATOM 15182 N N . GLY B 1 789 ? 26.833 46.880 181.990 1.00 20.18 789 GLY B N 1
ATOM 15183 C CA . GLY B 1 789 ? 28.263 47.026 181.827 1.00 20.18 789 GLY B CA 1
ATOM 15184 C C . GLY B 1 789 ? 29.086 46.612 183.026 1.00 20.18 789 GLY B C 1
ATOM 15185 O O . GLY B 1 789 ? 29.990 47.343 183.430 1.00 20.18 789 GLY B O 1
ATOM 15186 N N . ILE B 1 790 ? 28.800 45.451 183.608 1.00 20.22 790 ILE B N 1
ATOM 15187 C CA . ILE B 1 790 ? 29.470 45.003 184.818 1.00 20.22 790 ILE B CA 1
ATOM 15188 C C . ILE B 1 790 ? 30.359 43.793 184.563 1.00 20.22 790 ILE B C 1
ATOM 15189 O O . ILE B 1 790 ? 31.433 43.683 185.157 1.00 20.22 790 ILE B O 1
ATOM 15194 N N . TYR B 1 791 ? 29.948 42.884 183.680 1.00 23.46 791 TYR B N 1
ATOM 15195 C CA . TYR B 1 791 ? 30.783 41.759 183.256 1.00 23.46 791 TYR B CA 1
ATOM 15196 C C . TYR B 1 791 ? 31.203 40.894 184.448 1.00 23.46 791 TYR B C 1
ATOM 15197 O O . TYR B 1 791 ? 32.375 40.808 184.815 1.00 23.46 791 TYR B O 1
ATOM 15206 N N . ASP B 1 792 ? 30.209 40.263 185.054 1.00 24.73 792 ASP B N 1
ATOM 15207 C CA . ASP B 1 792 ? 30.476 39.369 186.167 1.00 24.73 792 ASP B CA 1
ATOM 15208 C C . ASP B 1 792 ? 30.713 37.963 185.629 1.00 24.73 792 ASP B C 1
ATOM 15209 O O . ASP B 1 792 ? 30.186 37.583 184.582 1.00 24.73 792 ASP B O 1
ATOM 15214 N N . LEU B 1 793 ? 31.527 37.195 186.352 1.00 24.43 793 LEU B N 1
ATOM 15215 C CA . LEU B 1 793 ? 31.945 35.867 185.920 1.00 24.43 793 LEU B CA 1
ATOM 15216 C C . LEU B 1 793 ? 31.306 34.762 186.753 1.00 24.43 793 LEU B C 1
ATOM 15217 O O . LEU B 1 793 ? 31.888 33.692 186.924 1.00 24.43 793 LEU B O 1
ATOM 15222 N N . ARG B 1 794 ? 30.112 35.014 187.288 1.00 23.81 794 ARG B N 1
ATOM 15223 C CA . ARG B 1 794 ? 29.390 33.973 188.009 1.00 23.81 794 ARG B CA 1
ATOM 15224 C C . ARG B 1 794 ? 28.998 32.833 187.082 1.00 23.81 794 ARG B C 1
ATOM 15225 O O . ARG B 1 794 ? 29.120 31.660 187.445 1.00 23.81 794 ARG B O 1
ATOM 15233 N N . TYR B 1 795 ? 28.516 33.160 185.885 1.00 26.68 795 TYR B N 1
ATOM 15234 C CA . TYR B 1 795 ? 28.131 32.131 184.928 1.00 26.68 795 TYR B CA 1
ATOM 15235 C C . TYR B 1 795 ? 29.343 31.376 184.403 1.00 26.68 795 TYR B C 1
ATOM 15236 O O . TYR B 1 795 ? 29.261 30.169 184.161 1.00 26.68 795 TYR B O 1
ATOM 15245 N N . THR B 1 796 ? 30.467 32.066 184.217 1.00 26.40 796 THR B N 1
ATOM 15246 C CA . THR B 1 796 ? 31.681 31.412 183.741 1.00 26.40 796 THR B CA 1
ATOM 15247 C C . THR B 1 796 ? 32.261 30.477 184.795 1.00 26.40 796 THR B C 1
ATOM 15248 O O . THR B 1 796 ? 32.583 29.323 184.500 1.00 26.40 796 THR B O 1
ATOM 15252 N N . TYR B 1 797 ? 32.402 30.955 186.031 1.00 24.84 797 TYR B N 1
ATOM 15253 C CA . TYR B 1 797 ? 32.976 30.124 187.081 1.00 24.84 797 TYR B CA 1
ATOM 15254 C C . TYR B 1 797 ? 32.067 28.974 187.473 1.00 24.84 797 TYR B C 1
ATOM 15255 O O . TYR B 1 797 ? 32.536 28.013 188.085 1.00 24.84 797 TYR B O 1
ATOM 15264 N N . SER B 1 798 ? 30.778 29.053 187.154 1.00 27.35 798 SER B N 1
ATOM 15265 C CA . SER B 1 798 ? 29.886 27.945 187.466 1.00 27.35 798 SER B CA 1
ATOM 15266 C C . SER B 1 798 ? 30.252 26.703 186.675 1.00 27.35 798 SER B C 1
ATOM 15267 O O . SER B 1 798 ? 30.074 25.583 187.165 1.00 27.35 798 SER B O 1
ATOM 15270 N N . GLU B 1 799 ? 30.768 26.880 185.461 1.00 29.20 799 GLU B N 1
ATOM 15271 C CA . GLU B 1 799 ? 31.109 25.766 184.590 1.00 29.20 799 GLU B CA 1
ATOM 15272 C C . GLU B 1 799 ? 32.379 25.043 185.003 1.00 29.20 799 GLU B C 1
ATOM 15273 O O . GLU B 1 799 ? 32.515 23.855 184.704 1.00 29.20 799 GLU B O 1
ATOM 15279 N N . TYR B 1 800 ? 33.304 25.724 185.672 1.00 27.52 800 TYR B N 1
ATOM 15280 C CA . TYR B 1 800 ? 34.591 25.127 185.996 1.00 27.52 800 TYR B CA 1
ATOM 15281 C C . TYR B 1 800 ? 34.411 23.953 186.945 1.00 27.52 800 TYR B C 1
ATOM 15282 O O . TYR B 1 800 ? 33.487 23.920 187.759 1.00 27.52 800 TYR B O 1
ATOM 15291 N N . ALA B 1 801 ? 35.299 22.968 186.817 1.00 28.13 801 ALA B N 1
ATOM 15292 C CA . ALA B 1 801 ? 35.181 21.760 187.625 1.00 28.13 801 ALA B CA 1
ATOM 15293 C C . ALA B 1 801 ? 35.377 22.051 189.106 1.00 28.13 801 ALA B C 1
ATOM 15294 O O . ALA B 1 801 ? 34.633 21.533 189.945 1.00 28.13 801 ALA B O 1
ATOM 15296 N N . GLU B 1 802 ? 36.364 22.876 189.449 1.00 25.90 802 GLU B N 1
ATOM 15297 C CA . GLU B 1 802 ? 36.728 23.085 190.842 1.00 25.90 802 GLU B CA 1
ATOM 15298 C C . GLU B 1 802 ? 36.085 24.316 191.469 1.00 25.90 802 GLU B C 1
ATOM 15299 O O . GLU B 1 802 ? 36.296 24.561 192.661 1.00 25.90 802 GLU B O 1
ATOM 15305 N N . CYS B 1 803 ? 35.313 25.089 190.714 1.00 24.34 803 CYS B N 1
ATOM 15306 C CA . CYS B 1 803 ? 34.612 26.240 191.263 1.00 24.34 803 CYS B CA 1
ATOM 15307 C C . CYS B 1 803 ? 33.134 25.922 191.423 1.00 24.34 803 CYS B C 1
ATOM 15308 O O . CYS B 1 803 ? 32.486 25.441 190.491 1.00 24.34 803 CYS B O 1
ATOM 15311 N N . ARG B 1 804 ? 32.600 26.201 192.610 1.00 22.94 804 ARG B N 1
ATOM 15312 C CA . ARG B 1 804 ? 31.200 25.940 192.919 1.00 22.94 804 ARG B CA 1
ATOM 15313 C C . ARG B 1 804 ? 30.490 27.260 193.158 1.00 22.94 804 ARG B C 1
ATOM 15314 O O . ARG B 1 804 ? 30.906 28.040 194.016 1.00 22.94 804 ARG B O 1
ATOM 15322 N N . VAL B 1 805 ? 29.417 27.499 192.413 1.00 21.44 805 VAL B N 1
ATOM 15323 C CA . VAL B 1 805 ? 28.572 28.675 192.576 1.00 21.44 805 VAL B CA 1
ATOM 15324 C C . VAL B 1 805 ? 27.194 28.192 192.998 1.00 21.44 805 VAL B C 1
ATOM 15325 O O . VAL B 1 805 ? 26.580 27.373 192.306 1.00 21.44 805 VAL B O 1
ATOM 15329 N N . GLU B 1 806 ? 26.710 28.693 194.130 1.00 21.49 806 GLU B N 1
ATOM 15330 C CA . GLU B 1 806 ? 25.452 28.246 194.704 1.00 21.49 806 GLU B CA 1
ATOM 15331 C C . GLU B 1 806 ? 24.617 29.452 195.104 1.00 21.49 806 GLU B C 1
ATOM 15332 O O . GLU B 1 806 ? 25.127 30.559 195.260 1.00 21.49 806 GLU B O 1
ATOM 15338 N N . LEU B 1 807 ? 23.318 29.226 195.278 1.00 18.78 807 LEU B N 1
ATOM 15339 C CA . LEU B 1 807 ? 22.380 30.292 195.602 1.00 18.78 807 LEU B CA 1
ATOM 15340 C C . LEU B 1 807 ? 22.502 30.652 197.080 1.00 18.78 807 LEU B C 1
ATOM 15341 O O . LEU B 1 807 ? 23.434 30.234 197.769 1.00 18.78 807 LEU B O 1
ATOM 15346 N N . HIS B 1 808 ? 21.563 31.444 197.592 1.00 16.66 808 HIS B N 1
ATOM 15347 C CA . HIS B 1 808 ? 21.733 32.033 198.917 1.00 16.66 808 HIS B CA 1
ATOM 15348 C C . HIS B 1 808 ? 21.280 31.105 200.041 1.00 16.66 808 HIS B C 1
ATOM 15349 O O . HIS B 1 808 ? 22.045 30.822 200.967 1.00 16.66 808 HIS B O 1
ATOM 15356 N N . GLY B 1 809 ? 20.041 30.642 199.988 1.00 17.42 809 GLY B N 1
ATOM 15357 C CA . GLY B 1 809 ? 19.501 29.886 201.098 1.00 17.42 809 GLY B CA 1
ATOM 15358 C C . GLY B 1 809 ? 19.657 28.386 200.987 1.00 17.42 809 GLY B C 1
ATOM 15359 O O . GLY B 1 809 ? 18.666 27.654 201.017 1.00 17.42 809 GLY B O 1
ATOM 15360 N N . ILE B 1 810 ? 20.895 27.909 200.868 1.00 18.04 810 ILE B N 1
ATOM 15361 C CA . ILE B 1 810 ? 21.143 26.474 200.802 1.00 18.04 810 ILE B CA 1
ATOM 15362 C C . ILE B 1 810 ? 21.280 25.848 202.180 1.00 18.04 810 ILE B C 1
ATOM 15363 O O . ILE B 1 810 ? 21.250 24.614 202.298 1.00 18.04 810 ILE B O 1
ATOM 15368 N N . GLN B 1 811 ? 21.407 26.654 203.234 1.00 19.52 811 GLN B N 1
ATOM 15369 C CA . GLN B 1 811 ? 21.664 26.127 204.565 1.00 19.52 811 GLN B CA 1
ATOM 15370 C C . GLN B 1 811 ? 20.798 26.804 205.614 1.00 19.52 811 GLN B C 1
ATOM 15371 O O . GLN B 1 811 ? 21.244 27.015 206.745 1.00 19.52 811 GLN B O 1
ATOM 15377 N N . ARG B 1 812 ? 19.566 27.148 205.267 1.00 20.23 812 ARG B N 1
ATOM 15378 C CA . ARG B 1 812 ? 18.707 27.857 206.200 1.00 20.23 812 ARG B CA 1
ATOM 15379 C C . ARG B 1 812 ? 18.221 26.935 207.311 1.00 20.23 812 ARG B C 1
ATOM 15380 O O . ARG B 1 812 ? 18.122 25.718 207.144 1.00 20.23 812 ARG B O 1
ATOM 15388 N N . ASN B 1 813 ? 17.920 27.536 208.459 1.00 22.85 813 ASN B N 1
ATOM 15389 C CA . ASN B 1 813 ? 17.389 26.803 209.600 1.00 22.85 813 ASN B CA 1
ATOM 15390 C C . ASN B 1 813 ? 15.886 26.647 209.420 1.00 22.85 813 ASN B C 1
ATOM 15391 O O . ASN B 1 813 ? 15.144 27.632 209.440 1.00 22.85 813 ASN B O 1
ATOM 15396 N N . PHE B 1 814 ? 15.436 25.404 209.242 1.00 21.93 814 PHE B N 1
ATOM 15397 C CA . PHE B 1 814 ? 14.030 25.150 208.958 1.00 21.93 814 PHE B CA 1
ATOM 15398 C C . PHE B 1 814 ? 13.141 25.450 210.152 1.00 21.93 814 PHE B C 1
ATOM 15399 O O . PHE B 1 814 ? 11.970 25.792 209.976 1.00 21.93 814 PHE B O 1
ATOM 15407 N N . LEU B 1 815 ? 13.659 25.303 211.367 1.00 23.07 815 LEU B N 1
ATOM 15408 C CA . LEU B 1 815 ? 12.820 25.493 212.542 1.00 23.07 815 LEU B CA 1
ATOM 15409 C C . LEU B 1 815 ? 12.600 26.967 212.850 1.00 23.07 815 LEU B C 1
ATOM 15410 O O . LEU B 1 815 ? 11.476 27.380 213.151 1.00 23.07 815 LEU B O 1
ATOM 15415 N N . THR B 1 816 ? 13.656 27.773 212.777 1.00 23.59 816 THR B N 1
ATOM 15416 C CA . THR B 1 816 ? 13.556 29.172 213.173 1.00 23.59 816 THR B CA 1
ATOM 15417 C C . THR B 1 816 ? 12.935 30.024 212.075 1.00 23.59 816 THR B C 1
ATOM 15418 O O . THR B 1 816 ? 12.024 30.816 212.331 1.00 23.59 816 THR B O 1
ATOM 15422 N N . ASP B 1 817 ? 13.412 29.870 210.842 1.00 22.75 817 ASP B N 1
ATOM 15423 C CA . ASP B 1 817 ? 12.957 30.679 209.721 1.00 22.75 817 ASP B CA 1
ATOM 15424 C C . ASP B 1 817 ? 11.829 30.023 208.940 1.00 22.75 817 ASP B C 1
ATOM 15425 O O . ASP B 1 817 ? 11.693 30.270 207.738 1.00 22.75 817 ASP B O 1
ATOM 15430 N N . ARG B 1 818 ? 11.025 29.178 209.587 1.00 21.66 818 ARG B N 1
ATOM 15431 C CA . ARG B 1 818 ? 9.920 28.533 208.888 1.00 21.66 818 ARG B CA 1
ATOM 15432 C C . ARG B 1 818 ? 8.868 29.540 208.465 1.00 21.66 818 ARG B C 1
ATOM 15433 O O . ARG B 1 818 ? 8.343 29.464 207.350 1.00 21.66 818 ARG B O 1
ATOM 15441 N N . LEU B 1 819 ? 8.538 30.487 209.339 1.00 19.06 819 LEU B N 1
ATOM 15442 C CA . LEU B 1 819 ? 7.471 31.428 209.041 1.00 19.06 819 LEU B CA 1
ATOM 15443 C C . LEU B 1 819 ? 7.902 32.514 208.071 1.00 19.06 819 LEU B C 1
ATOM 15444 O O . LEU B 1 819 ? 7.051 33.272 207.597 1.00 19.06 819 LEU B O 1
ATOM 15449 N N . ASP B 1 820 ? 9.191 32.606 207.760 1.00 17.51 820 ASP B N 1
ATOM 15450 C CA . ASP B 1 820 ? 9.704 33.521 206.752 1.00 17.51 820 ASP B CA 1
ATOM 15451 C C . ASP B 1 820 ? 9.833 32.867 205.387 1.00 17.51 820 ASP B C 1
ATOM 15452 O O . ASP B 1 820 ? 10.635 33.324 204.569 1.00 17.51 820 ASP B O 1
ATOM 15457 N N . ALA B 1 821 ? 9.069 31.809 205.123 1.00 16.39 821 ALA B N 1
ATOM 15458 C CA . ALA B 1 821 ? 9.308 30.999 203.938 1.00 16.39 821 ALA B CA 1
ATOM 15459 C C . ALA B 1 821 ? 8.936 31.710 202.651 1.00 16.39 821 ALA B C 1
ATOM 15460 O O . ALA B 1 821 ? 9.461 31.358 201.594 1.00 16.39 821 ALA B O 1
ATOM 15462 N N . PHE B 1 822 ? 8.047 32.695 202.704 1.00 15.75 822 PHE B N 1
ATOM 15463 C CA . PHE B 1 822 ? 7.522 33.312 201.497 1.00 15.75 822 PHE B CA 1
ATOM 15464 C C . PHE B 1 822 ? 7.995 34.739 201.304 1.00 15.75 822 PHE B C 1
ATOM 15465 O O . PHE B 1 822 ? 7.430 35.458 200.480 1.00 15.75 822 PHE B O 1
ATOM 15473 N N . VAL B 1 823 ? 9.019 35.163 202.028 1.00 14.55 823 VAL B N 1
ATOM 15474 C CA . VAL B 1 823 ? 9.551 36.511 201.907 1.00 14.55 823 VAL B CA 1
ATOM 15475 C C . VAL B 1 823 ? 10.648 36.492 200.856 1.00 14.55 823 VAL B C 1
ATOM 15476 O O . VAL B 1 823 ? 11.679 35.840 201.040 1.00 14.55 823 VAL B O 1
ATOM 15480 N N . SER B 1 824 ? 10.432 37.207 199.755 1.00 14.57 824 SER B N 1
ATOM 15481 C CA . SER B 1 824 ? 11.397 37.200 198.669 1.00 14.57 824 SER B CA 1
ATOM 15482 C C . SER B 1 824 ? 12.719 37.787 199.133 1.00 14.57 824 SER B C 1
ATOM 15483 O O . SER B 1 824 ? 12.812 38.435 200.175 1.00 14.57 824 SER B O 1
ATOM 15486 N N . TYR B 1 825 ? 13.754 37.547 198.340 1.00 15.12 825 TYR B N 1
ATOM 15487 C CA . TYR B 1 825 ? 15.113 37.906 198.701 1.00 15.12 825 TYR B CA 1
ATOM 15488 C C . TYR B 1 825 ? 15.512 39.295 198.237 1.00 15.12 825 TYR B C 1
ATOM 15489 O O . TYR B 1 825 ? 16.701 39.611 198.241 1.00 15.12 825 TYR B O 1
ATOM 15498 N N . LYS B 1 826 ? 14.560 40.119 197.814 1.00 14.88 826 LYS B N 1
ATOM 15499 C CA . LYS B 1 826 ? 14.869 41.504 197.494 1.00 14.88 826 LYS B CA 1
ATOM 15500 C C . LYS B 1 826 ? 15.347 42.231 198.742 1.00 14.88 826 LYS B C 1
ATOM 15501 O O . LYS B 1 826 ? 14.729 42.136 199.805 1.00 14.88 826 LYS B O 1
ATOM 15507 N N . CYS B 1 827 ? 16.445 42.970 198.609 1.00 14.98 827 CYS B N 1
ATOM 15508 C CA . CYS B 1 827 ? 17.103 43.597 199.747 1.00 14.98 827 CYS B CA 1
ATOM 15509 C C . CYS B 1 827 ? 16.804 45.082 199.872 1.00 14.98 827 CYS B C 1
ATOM 15510 O O . CYS B 1 827 ? 16.404 45.549 200.941 1.00 14.98 827 CYS B O 1
ATOM 15513 N N . LEU B 1 828 ? 17.006 45.834 198.801 1.00 15.13 828 LEU B N 1
ATOM 15514 C CA . LEU B 1 828 ? 17.003 47.284 198.874 1.00 15.13 828 LEU B CA 1
ATOM 15515 C C . LEU B 1 828 ? 15.604 47.867 198.723 1.00 15.13 828 LEU B C 1
ATOM 15516 O O . LEU B 1 828 ? 14.712 47.263 198.125 1.00 15.13 828 LEU B O 1
ATOM 15521 N N . HIS B 1 829 ? 15.431 49.061 199.290 1.00 15.29 829 HIS B N 1
ATOM 15522 C CA . HIS B 1 829 ? 14.135 49.712 199.392 1.00 15.29 829 HIS B CA 1
ATOM 15523 C C . HIS B 1 829 ? 13.558 49.992 198.006 1.00 15.29 829 HIS B C 1
ATOM 15524 O O . HIS B 1 829 ? 14.299 50.244 197.055 1.00 15.29 829 HIS B O 1
ATOM 15531 N N . PRO B 1 830 ? 12.236 49.951 197.865 1.00 16.24 830 PRO B N 1
ATOM 15532 C CA . PRO B 1 830 ? 11.608 50.261 196.577 1.00 16.24 830 PRO B CA 1
ATOM 15533 C C . PRO B 1 830 ? 12.025 51.586 195.962 1.00 16.24 830 PRO B C 1
ATOM 15534 O O . PRO B 1 830 ? 11.801 51.809 194.770 1.00 16.24 830 PRO B O 1
ATOM 15538 N N . ILE B 1 831 ? 12.615 52.475 196.754 1.00 16.88 831 ILE B N 1
ATOM 15539 C CA . ILE B 1 831 ? 13.072 53.754 196.231 1.00 16.88 831 ILE B CA 1
ATOM 15540 C C . ILE B 1 831 ? 14.548 53.714 195.857 1.00 16.88 831 ILE B C 1
ATOM 15541 O O . ILE B 1 831 ? 14.956 54.364 194.892 1.00 16.88 831 ILE B O 1
ATOM 15546 N N . MET B 1 832 ? 15.362 52.941 196.574 1.00 17.32 832 MET B N 1
ATOM 15547 C CA . MET B 1 832 ? 16.743 52.757 196.149 1.00 17.32 832 MET B CA 1
ATOM 15548 C C . MET B 1 832 ? 16.839 51.965 194.856 1.00 17.32 832 MET B C 1
ATOM 15549 O O . MET B 1 832 ? 17.888 51.988 194.209 1.00 17.32 832 MET B O 1
ATOM 15554 N N . PHE B 1 833 ? 15.783 51.251 194.472 1.00 17.05 833 PHE B N 1
ATOM 15555 C CA . PHE B 1 833 ? 15.760 50.622 193.160 1.00 17.05 833 PHE B CA 1
ATOM 15556 C C . PHE B 1 833 ? 15.507 51.646 192.067 1.00 17.05 833 PHE B C 1
ATOM 15557 O O . PHE B 1 833 ? 16.127 51.589 191.002 1.00 17.05 833 PHE B O 1
ATOM 15565 N N . GLU B 1 834 ? 14.591 52.581 192.311 1.00 19.14 834 GLU B N 1
ATOM 15566 C CA . GLU B 1 834 ? 14.365 53.668 191.371 1.00 19.14 834 GLU B CA 1
ATOM 15567 C C . GLU B 1 834 ? 15.597 54.547 191.236 1.00 19.14 834 GLU B C 1
ATOM 15568 O O . GLU B 1 834 ? 15.850 55.102 190.164 1.00 19.14 834 GLU B O 1
ATOM 15574 N N . TYR B 1 835 ? 16.365 54.691 192.313 1.00 16.70 835 TYR B N 1
ATOM 15575 C CA . TYR B 1 835 ? 17.593 55.473 192.267 1.00 16.70 835 TYR B CA 1
ATOM 15576 C C . TYR B 1 835 ? 18.581 54.882 191.274 1.00 16.70 835 TYR B C 1
ATOM 15577 O O . TYR B 1 835 ? 19.141 55.595 190.437 1.00 16.70 835 TYR B O 1
ATOM 15586 N N . TYR B 1 836 ? 18.789 53.571 191.336 1.00 16.61 836 TYR B N 1
ATOM 15587 C CA . TYR B 1 836 ? 19.813 52.941 190.515 1.00 16.61 836 TYR B CA 1
ATOM 15588 C C . TYR B 1 836 ? 19.317 52.640 189.111 1.00 16.61 836 TYR B C 1
ATOM 15589 O O . TYR B 1 836 ? 20.085 52.728 188.149 1.00 16.61 836 TYR B O 1
ATOM 15598 N N . MET B 1 837 ? 18.044 52.278 188.971 1.00 19.86 837 MET B N 1
ATOM 15599 C CA . MET B 1 837 ? 17.506 51.800 187.706 1.00 19.86 837 MET B CA 1
ATOM 15600 C C . MET B 1 837 ? 16.716 52.868 186.962 1.00 19.86 837 MET B C 1
ATOM 15601 O O . MET B 1 837 ? 15.733 52.547 186.291 1.00 19.86 837 MET B O 1
ATOM 15606 N N . CYS B 1 838 ? 17.129 54.128 187.071 1.00 21.70 838 CYS B N 1
ATOM 15607 C CA . CYS B 1 838 ? 16.564 55.231 186.295 1.00 21.70 838 CYS B CA 1
ATOM 15608 C C . CYS B 1 838 ? 15.043 55.278 186.399 1.00 21.70 838 CYS B C 1
ATOM 15609 O O . CYS B 1 838 ? 14.325 55.320 185.399 1.00 21.70 838 CYS B O 1
ATOM 15612 N N . GLY B 1 839 ? 14.545 55.252 187.631 1.00 21.63 839 GLY B N 1
ATOM 15613 C CA . GLY B 1 839 ? 13.129 55.389 187.876 1.00 21.63 839 GLY B CA 1
ATOM 15614 C C . GLY B 1 839 ? 12.320 54.124 187.728 1.00 21.63 839 GLY B C 1
ATOM 15615 O O . GLY B 1 839 ? 11.141 54.122 188.098 1.00 21.63 839 GLY B O 1
ATOM 15616 N N . ALA B 1 840 ? 12.898 53.054 187.195 1.00 20.38 840 ALA B N 1
ATOM 15617 C CA . ALA B 1 840 ? 12.196 51.785 187.115 1.00 20.38 840 ALA B CA 1
ATOM 15618 C C . ALA B 1 840 ? 11.974 51.223 188.511 1.00 20.38 840 ALA B C 1
ATOM 15619 O O . ALA B 1 840 ? 12.716 51.517 189.447 1.00 20.38 840 ALA B O 1
ATOM 15621 N N . ASN B 1 841 ? 10.930 50.415 188.654 1.00 19.56 841 ASN B N 1
ATOM 15622 C CA . ASN B 1 841 ? 10.608 49.853 189.954 1.00 19.56 841 ASN B CA 1
ATOM 15623 C C . ASN B 1 841 ? 10.021 48.465 189.768 1.00 19.56 841 ASN B C 1
ATOM 15624 O O . ASN B 1 841 ? 9.533 48.115 188.693 1.00 19.56 841 ASN B O 1
ATOM 15629 N N . ILE B 1 842 ? 10.080 47.676 190.838 1.00 18.35 842 ILE B N 1
ATOM 15630 C CA . ILE B 1 842 ? 9.548 46.322 190.829 1.00 18.35 842 ILE B CA 1
ATOM 15631 C C . ILE B 1 842 ? 8.200 46.296 191.529 1.00 18.35 842 ILE B C 1
ATOM 15632 O O . ILE B 1 842 ? 7.168 46.008 190.915 1.00 18.35 842 ILE B O 1
ATOM 15637 N N . SER B 1 843 ? 8.205 46.606 192.823 1.00 18.01 843 SER B N 1
ATOM 15638 C CA . SER B 1 843 ? 7.054 46.398 193.689 1.00 18.01 843 SER B CA 1
ATOM 15639 C C . SER B 1 843 ? 6.200 47.649 193.836 1.00 18.01 843 SER B C 1
ATOM 15640 O O . SER B 1 843 ? 5.023 47.653 193.465 1.00 18.01 843 SER B O 1
ATOM 15643 N N . GLY B 1 844 ? 6.776 48.716 194.371 1.00 16.45 844 GLY B N 1
ATOM 15644 C CA . GLY B 1 844 ? 6.028 49.929 194.608 1.00 16.45 844 GLY B CA 1
ATOM 15645 C C . GLY B 1 844 ? 6.520 50.655 195.835 1.00 16.45 844 GLY B C 1
ATOM 15646 O O . GLY B 1 844 ? 6.720 50.046 196.886 1.00 16.45 844 GLY B O 1
ATOM 15647 N N . GLY B 1 845 ? 6.720 51.959 195.712 1.00 16.93 845 GLY B N 1
ATOM 15648 C CA . GLY B 1 845 ? 7.308 52.724 196.784 1.00 16.93 845 GLY B CA 1
ATOM 15649 C C . GLY B 1 845 ? 6.421 53.801 197.358 1.00 16.93 845 GLY B C 1
ATOM 15650 O O . GLY B 1 845 ? 5.462 53.516 198.075 1.00 16.93 845 GLY B O 1
ATOM 15651 N N . ILE B 1 846 ? 6.743 55.051 197.043 1.00 17.53 846 ILE B N 1
ATOM 15652 C CA . ILE B 1 846 ? 6.127 56.190 197.705 1.00 17.53 846 ILE B CA 1
ATOM 15653 C C . ILE B 1 846 ? 4.729 56.422 197.155 1.00 17.53 846 ILE B C 1
ATOM 15654 O O . ILE B 1 846 ? 4.490 56.316 195.947 1.00 17.53 846 ILE B O 1
ATOM 15659 N N . LEU B 1 847 ? 3.795 56.741 198.047 1.00 17.25 847 LEU B N 1
ATOM 15660 C CA . LEU B 1 847 ? 2.428 57.021 197.647 1.00 17.25 847 LEU B CA 1
ATOM 15661 C C . LEU B 1 847 ? 2.361 58.330 196.871 1.00 17.25 847 LEU B C 1
ATOM 15662 O O . LEU B 1 847 ? 3.360 59.013 196.648 1.00 17.25 847 LEU B O 1
ATOM 15667 N N . ASN B 1 848 ? 1.151 58.689 196.471 1.00 19.10 848 ASN B N 1
ATOM 15668 C CA . ASN B 1 848 ? 0.916 59.766 195.529 1.00 19.10 848 ASN B CA 1
ATOM 15669 C C . ASN B 1 848 ? 0.068 60.841 196.190 1.00 19.10 848 ASN B C 1
ATOM 15670 O O . ASN B 1 848 ? -0.694 60.566 197.120 1.00 19.10 848 ASN B O 1
ATOM 15675 N N . GLY B 1 849 ? 0.213 62.069 195.712 1.00 21.06 849 GLY B N 1
ATOM 15676 C CA . GLY B 1 849 ? -0.610 63.157 196.195 1.00 21.06 849 GLY B CA 1
ATOM 15677 C C . GLY B 1 849 ? -1.314 63.857 195.055 1.00 21.06 849 GLY B C 1
ATOM 15678 O O . GLY B 1 849 ? -2.189 64.700 195.264 1.00 21.06 849 GLY B O 1
ATOM 15679 N N . ASP B 1 850 ? -0.932 63.502 193.833 1.00 21.63 850 ASP B N 1
ATOM 15680 C CA . ASP B 1 850 ? -1.505 64.114 192.646 1.00 21.63 850 ASP B CA 1
ATOM 15681 C C . ASP B 1 850 ? -2.908 63.614 192.339 1.00 21.63 850 ASP B C 1
ATOM 15682 O O . ASP B 1 850 ? -3.619 64.256 191.562 1.00 21.63 850 ASP B O 1
ATOM 15687 N N . LYS B 1 851 ? -3.323 62.494 192.923 1.00 19.88 851 LYS B N 1
ATOM 15688 C CA . LYS B 1 851 ? -4.617 61.902 192.634 1.00 19.88 851 LYS B CA 1
ATOM 15689 C C . LYS B 1 851 ? -5.384 61.680 193.926 1.00 19.88 851 LYS B C 1
ATOM 15690 O O . LYS B 1 851 ? -4.797 61.538 195.000 1.00 19.88 851 LYS B O 1
ATOM 15696 N N . ALA B 1 852 ? -6.706 61.688 193.811 1.00 19.36 852 ALA B N 1
ATOM 15697 C CA . ALA B 1 852 ? -7.590 61.466 194.953 1.00 19.36 852 ALA B CA 1
ATOM 15698 C C . ALA B 1 852 ? -8.098 60.027 194.974 1.00 19.36 852 ALA B C 1
ATOM 15699 O O . ALA B 1 852 ? -9.290 59.760 194.880 1.00 19.36 852 ALA B O 1
ATOM 15701 N N . TYR B 1 853 ? -7.167 59.084 195.115 1.00 18.53 853 TYR B N 1
ATOM 15702 C CA . TYR B 1 853 ? -7.554 57.682 195.188 1.00 18.53 853 TYR B CA 1
ATOM 15703 C C . TYR B 1 853 ? -8.205 57.334 196.515 1.00 18.53 853 TYR B C 1
ATOM 15704 O O . TYR B 1 853 ? -8.830 56.277 196.622 1.00 18.53 853 TYR B O 1
ATOM 15713 N N . GLU B 1 854 ? -8.071 58.185 197.526 1.00 20.44 854 GLU B N 1
ATOM 15714 C CA . GLU B 1 854 ? -8.660 57.915 198.827 1.00 20.44 854 GLU B CA 1
ATOM 15715 C C . GLU B 1 854 ? -10.080 58.438 198.956 1.00 20.44 854 GLU B C 1
ATOM 15716 O O . GLU B 1 854 ? -10.744 58.138 199.952 1.00 20.44 854 GLU B O 1
ATOM 15722 N N . GLN B 1 855 ? -10.559 59.210 197.982 1.00 21.20 855 GLN B N 1
ATOM 15723 C CA . GLN B 1 855 ? -11.902 59.768 198.019 1.00 21.20 855 GLN B CA 1
ATOM 15724 C C . GLN B 1 855 ? -12.876 59.029 197.120 1.00 21.20 855 GLN B C 1
ATOM 15725 O O . GLN B 1 855 ? -14.063 59.360 197.120 1.00 21.20 855 GLN B O 1
ATOM 15731 N N . VAL B 1 856 ? -12.405 58.053 196.348 1.00 21.76 856 VAL B N 1
ATOM 15732 C CA . VAL B 1 856 ? -13.301 57.235 195.549 1.00 21.76 856 VAL B CA 1
ATOM 15733 C C . VAL B 1 856 ? -14.195 56.436 196.481 1.00 21.76 856 VAL B C 1
ATOM 15734 O O . VAL B 1 856 ? -13.712 55.747 197.387 1.00 21.76 856 VAL B O 1
ATOM 15738 N N . GLU B 1 857 ? -15.504 56.540 196.277 1.00 24.21 857 GLU B N 1
ATOM 15739 C CA . GLU B 1 857 ? -16.462 55.840 197.117 1.00 24.21 857 GLU B CA 1
ATOM 15740 C C . GLU B 1 857 ? -17.520 55.198 196.240 1.00 24.21 857 GLU B C 1
ATOM 15741 O O . GLU B 1 857 ? -18.097 55.854 195.371 1.00 24.21 857 GLU B O 1
ATOM 15747 N N . MET B 1 858 ? -17.760 53.913 196.467 1.00 23.98 858 MET B N 1
ATOM 15748 C CA . MET B 1 858 ? -18.724 53.141 195.707 1.00 23.98 858 MET B CA 1
ATOM 15749 C C . MET B 1 858 ? -19.677 52.459 196.670 1.00 23.98 858 MET B C 1
ATOM 15750 O O . MET B 1 858 ? -19.306 52.111 197.792 1.00 23.98 858 MET B O 1
ATOM 15755 N N . GLY B 1 859 ? -20.916 52.274 196.228 1.00 21.98 859 GLY B N 1
ATOM 15756 C CA . GLY B 1 859 ? -21.930 51.725 197.105 1.00 21.98 859 GLY B CA 1
ATOM 15757 C C . GLY B 1 859 ? -21.839 50.212 197.209 1.00 21.98 859 GLY B C 1
ATOM 15758 O O . GLY B 1 859 ? -21.601 49.510 196.228 1.00 21.98 859 GLY B O 1
ATOM 15759 N N . ASN B 1 860 ? -22.025 49.718 198.429 1.00 21.22 860 ASN B N 1
ATOM 15760 C CA . ASN B 1 860 ? -22.162 48.296 198.726 1.00 21.22 860 ASN B CA 1
ATOM 15761 C C . ASN B 1 860 ? -20.937 47.481 198.329 1.00 21.22 860 ASN B C 1
ATOM 15762 O O . ASN B 1 860 ? -21.029 46.263 198.157 1.00 21.22 860 ASN B O 1
ATOM 15767 N N . ILE B 1 861 ? -19.785 48.125 198.186 1.00 21.37 861 ILE B N 1
ATOM 15768 C CA . ILE B 1 861 ? -18.503 47.438 198.119 1.00 21.37 861 ILE B CA 1
ATOM 15769 C C . ILE B 1 861 ? -17.884 47.522 199.502 1.00 21.37 861 ILE B C 1
ATOM 15770 O O . ILE B 1 861 ? -17.739 48.617 200.055 1.00 21.37 861 ILE B O 1
ATOM 15775 N N . ARG B 1 862 ? -17.533 46.372 200.069 1.00 21.37 862 ARG B N 1
ATOM 15776 C CA . ARG B 1 862 ? -17.102 46.325 201.459 1.00 21.37 862 ARG B CA 1
ATOM 15777 C C . ARG B 1 862 ? -15.610 46.551 201.641 1.00 21.37 862 ARG B C 1
ATOM 15778 O O . ARG B 1 862 ? -15.202 47.075 202.679 1.00 21.37 862 ARG B O 1
ATOM 15786 N N . ALA B 1 863 ? -14.783 46.173 200.676 1.00 19.65 863 ALA B N 1
ATOM 15787 C CA . ALA B 1 863 ? -13.350 46.397 200.766 1.00 19.65 863 ALA B CA 1
ATOM 15788 C C . ALA B 1 863 ? -12.957 47.596 199.918 1.00 19.65 863 ALA B C 1
ATOM 15789 O O . ALA B 1 863 ? -13.532 47.833 198.855 1.00 19.65 863 ALA B O 1
ATOM 15791 N N . TYR B 1 864 ? -11.981 48.360 200.406 1.00 19.69 864 TYR B N 1
ATOM 15792 C CA . TYR B 1 864 ? -11.533 49.550 199.691 1.00 19.69 864 TYR B CA 1
ATOM 15793 C C . TYR B 1 864 ? -10.935 49.187 198.345 1.00 19.69 864 TYR B C 1
ATOM 15794 O O . TYR B 1 864 ? -11.331 49.720 197.305 1.00 19.69 864 TYR B O 1
ATOM 15803 N N . ASP B 1 865 ? -9.989 48.270 198.349 1.00 19.32 865 ASP B N 1
ATOM 15804 C CA . ASP B 1 865 ? -9.269 47.830 197.169 1.00 19.32 865 ASP B CA 1
ATOM 15805 C C . ASP B 1 865 ? -10.077 46.907 196.272 1.00 19.32 865 ASP B C 1
ATOM 15806 O O . ASP B 1 865 ? -9.556 46.455 195.250 1.00 19.32 865 ASP B O 1
ATOM 15811 N N . ALA B 1 866 ? -11.320 46.606 196.630 1.00 19.07 866 ALA B N 1
ATOM 15812 C CA . ALA B 1 866 ? -12.239 45.952 195.713 1.00 19.07 866 ALA B CA 1
ATOM 15813 C C . ALA B 1 866 ? -12.945 46.940 194.800 1.00 19.07 866 ALA B C 1
ATOM 15814 O O . ALA B 1 866 ? -13.716 46.516 193.937 1.00 19.07 866 ALA B O 1
ATOM 15816 N N . MET B 1 867 ? -12.707 48.239 194.975 1.00 19.73 867 MET B N 1
ATOM 15817 C CA . MET B 1 867 ? -13.271 49.274 194.123 1.00 19.73 867 MET B CA 1
ATOM 15818 C C . MET B 1 867 ? -12.497 49.446 192.828 1.00 19.73 867 MET B C 1
ATOM 15819 O O . MET B 1 867 ? -12.989 50.119 191.919 1.00 19.73 867 MET B O 1
ATOM 15824 N N . PHE B 1 868 ? -11.304 48.869 192.733 1.00 17.84 868 PHE B N 1
ATOM 15825 C CA . PHE B 1 868 ? -10.345 49.174 191.685 1.00 17.84 868 PHE B CA 1
ATOM 15826 C C . PHE B 1 868 ? -10.080 47.937 190.844 1.00 17.84 868 PHE B C 1
ATOM 15827 O O . PHE B 1 868 ? -10.121 46.810 191.339 1.00 17.84 868 PHE B O 1
ATOM 15835 N N . ASP B 1 869 ? -9.797 48.160 189.567 1.00 18.80 869 ASP B N 1
ATOM 15836 C CA . ASP B 1 869 ? -9.722 47.093 188.576 1.00 18.80 869 ASP B CA 1
ATOM 15837 C C . ASP B 1 869 ? -8.368 47.157 187.886 1.00 18.80 869 ASP B C 1
ATOM 15838 O O . ASP B 1 869 ? -8.106 48.079 187.109 1.00 18.80 869 ASP B O 1
ATOM 15843 N N . THR B 1 870 ? -7.513 46.172 188.156 1.00 19.70 870 THR B N 1
ATOM 15844 C CA . THR B 1 870 ? -6.148 46.152 187.648 1.00 19.70 870 THR B CA 1
ATOM 15845 C C . THR B 1 870 ? -5.938 45.103 186.567 1.00 19.70 870 THR B C 1
ATOM 15846 O O . THR B 1 870 ? -4.802 44.685 186.328 1.00 19.70 870 THR B O 1
ATOM 15850 N N . SER B 1 871 ? -7.010 44.658 185.918 1.00 21.01 871 SER B N 1
ATOM 15851 C CA . SER B 1 871 ? -6.863 43.669 184.860 1.00 21.01 871 SER B CA 1
ATOM 15852 C C . SER B 1 871 ? -6.143 44.253 183.654 1.00 21.01 871 SER B C 1
ATOM 15853 O O . SER B 1 871 ? -5.297 43.588 183.048 1.00 21.01 871 SER B O 1
ATOM 15856 N N . ALA B 1 872 ? -6.464 45.492 183.291 1.00 21.68 872 ALA B N 1
ATOM 15857 C CA . ALA B 1 872 ? -5.878 46.116 182.115 1.00 21.68 872 ALA B CA 1
ATOM 15858 C C . ALA B 1 872 ? -4.515 46.738 182.374 1.00 21.68 872 ALA B C 1
ATOM 15859 O O . ALA B 1 872 ? -3.810 47.056 181.413 1.00 21.68 872 ALA B O 1
ATOM 15861 N N . ALA B 1 873 ? -4.127 46.925 183.630 1.00 21.42 873 ALA B N 1
ATOM 15862 C CA . ALA B 1 873 ? -2.850 47.552 183.931 1.00 21.42 873 ALA B CA 1
ATOM 15863 C C . ALA B 1 873 ? -1.711 46.586 183.642 1.00 21.42 873 ALA B C 1
ATOM 15864 O O . ALA B 1 873 ? -1.708 45.450 184.122 1.00 21.42 873 ALA B O 1
ATOM 15866 N N . ARG B 1 874 ? -0.743 47.040 182.848 1.00 22.22 874 ARG B N 1
ATOM 15867 C CA . ARG B 1 874 ? 0.408 46.213 182.517 1.00 22.22 874 ARG B CA 1
ATOM 15868 C C . ARG B 1 874 ? 1.492 46.261 183.581 1.00 22.22 874 ARG B C 1
ATOM 15869 O O . ARG B 1 874 ? 2.285 45.323 183.680 1.00 22.22 874 ARG B O 1
ATOM 15877 N N . ASP B 1 875 ? 1.550 47.330 184.368 1.00 20.96 875 ASP B N 1
ATOM 15878 C CA . ASP B 1 875 ? 2.585 47.506 185.375 1.00 20.96 875 ASP B CA 1
ATOM 15879 C C . ASP B 1 875 ? 2.081 47.247 186.785 1.00 20.96 875 ASP B C 1
ATOM 15880 O O . ASP B 1 875 ? 2.843 47.407 187.741 1.00 20.96 875 ASP B O 1
ATOM 15885 N N . PHE B 1 876 ? 0.823 46.851 186.939 1.00 19.12 876 PHE B N 1
ATOM 15886 C CA . PHE B 1 876 ? 0.195 46.813 188.246 1.00 19.12 876 PHE B CA 1
ATOM 15887 C C . PHE B 1 876 ? -0.584 45.516 188.376 1.00 19.12 876 PHE B C 1
ATOM 15888 O O . PHE B 1 876 ? -1.054 44.954 187.387 1.00 19.12 876 PHE B O 1
ATOM 15896 N N . ASN B 1 877 ? -0.717 45.048 189.607 1.00 19.10 877 ASN B N 1
ATOM 15897 C CA . ASN B 1 877 ? -1.078 43.670 189.881 1.00 19.10 877 ASN B CA 1
ATOM 15898 C C . ASN B 1 877 ? -2.176 43.654 190.937 1.00 19.10 877 ASN B C 1
ATOM 15899 O O . ASN B 1 877 ? -2.567 44.696 191.464 1.00 19.10 877 ASN B O 1
ATOM 15904 N N . PHE B 1 878 ? -2.685 42.464 191.253 1.00 18.25 878 PHE B N 1
ATOM 15905 C CA . PHE B 1 878 ? -3.710 42.381 192.286 1.00 18.25 878 PHE B CA 1
ATOM 15906 C C . PHE B 1 878 ? -3.127 42.560 193.677 1.00 18.25 878 PHE B C 1
ATOM 15907 O O . PHE B 1 878 ? -3.854 42.926 194.601 1.00 18.25 878 PHE B O 1
ATOM 15915 N N . VAL B 1 879 ? -1.825 42.312 193.845 1.00 17.87 879 VAL B N 1
ATOM 15916 C CA . VAL B 1 879 ? -1.152 42.561 195.118 1.00 17.87 879 VAL B CA 1
ATOM 15917 C C . VAL B 1 879 ? -0.568 43.957 195.205 1.00 17.87 879 VAL B C 1
ATOM 15918 O O . VAL B 1 879 ? 0.000 44.314 196.242 1.00 17.87 879 VAL B O 1
ATOM 15922 N N . GLY B 1 880 ? -0.657 44.743 194.134 1.00 16.85 880 GLY B N 1
ATOM 15923 C CA . GLY B 1 880 ? -0.173 46.109 194.197 1.00 16.85 880 GLY B CA 1
ATOM 15924 C C . GLY B 1 880 ? -1.202 47.062 194.767 1.00 16.85 880 GLY B C 1
ATOM 15925 O O . GLY B 1 880 ? -0.859 48.146 195.240 1.00 16.85 880 GLY B O 1
ATOM 15926 N N . VAL B 1 881 ? -2.478 46.683 194.713 1.00 16.65 881 VAL B N 1
ATOM 15927 C CA . VAL B 1 881 ? -3.517 47.514 195.307 1.00 16.65 881 VAL B CA 1
ATOM 15928 C C . VAL B 1 881 ? -3.674 47.183 196.779 1.00 16.65 881 VAL B C 1
ATOM 15929 O O . VAL B 1 881 ? -3.978 48.055 197.598 1.00 16.65 881 VAL B O 1
ATOM 15933 N N . ARG B 1 882 ? -3.506 45.912 197.130 1.00 16.50 882 ARG B N 1
ATOM 15934 C CA . ARG B 1 882 ? -3.521 45.520 198.530 1.00 16.50 882 ARG B CA 1
ATOM 15935 C C . ARG B 1 882 ? -2.359 46.151 199.281 1.00 16.50 882 ARG B C 1
ATOM 15936 O O . ARG B 1 882 ? -2.514 46.589 200.423 1.00 16.50 882 ARG B O 1
ATOM 15944 N N . GLY B 1 883 ? -1.184 46.195 198.657 1.00 15.55 883 GLY B N 1
ATOM 15945 C CA . GLY B 1 883 ? -0.058 46.872 199.272 1.00 15.55 883 GLY B CA 1
ATOM 15946 C C . GLY B 1 883 ? -0.245 48.373 199.340 1.00 15.55 883 GLY B C 1
ATOM 15947 O O . GLY B 1 883 ? 0.131 49.008 200.325 1.00 15.55 883 GLY B O 1
ATOM 15948 N N . ALA B 1 884 ? -0.817 48.963 198.292 1.00 15.18 884 ALA B N 1
ATOM 15949 C CA . ALA B 1 884 ? -1.083 50.397 198.306 1.00 15.18 884 ALA B CA 1
ATOM 15950 C C . ALA B 1 884 ? -2.081 50.761 199.393 1.00 15.18 884 ALA B C 1
ATOM 15951 O O . ALA B 1 884 ? -1.922 51.777 200.073 1.00 15.18 884 ALA B O 1
ATOM 15953 N N . SER B 1 885 ? -3.119 49.945 199.571 1.00 15.49 885 SER B N 1
ATOM 15954 C CA . SER B 1 885 ? -4.113 50.218 200.601 1.00 15.49 885 SER B CA 1
ATOM 15955 C C . SER B 1 885 ? -3.526 50.084 201.997 1.00 15.49 885 SER B C 1
ATOM 15956 O O . SER B 1 885 ? -3.927 50.806 202.913 1.00 15.49 885 SER B O 1
ATOM 15959 N N . GLN B 1 886 ? -2.600 49.149 202.191 1.00 15.31 886 GLN B N 1
ATOM 15960 C CA . GLN B 1 886 ? -1.978 49.008 203.499 1.00 15.31 886 GLN B CA 1
ATOM 15961 C C . GLN B 1 886 ? -1.120 50.214 203.840 1.00 15.31 886 GLN B C 1
ATOM 15962 O O . GLN B 1 886 ? -1.018 50.587 205.012 1.00 15.31 886 GLN B O 1
ATOM 15968 N N . GLN B 1 887 ? -0.489 50.825 202.837 1.00 15.28 887 GLN B N 1
ATOM 15969 C CA . GLN B 1 887 ? 0.245 52.064 203.048 1.00 15.28 887 GLN B CA 1
ATOM 15970 C C . GLN B 1 887 ? -0.681 53.262 203.164 1.00 15.28 887 GLN B C 1
ATOM 15971 O O . GLN B 1 887 ? -0.363 54.214 203.877 1.00 15.28 887 GLN B O 1
ATOM 15977 N N . ILE B 1 888 ? -1.812 53.245 202.460 1.00 16.14 888 ILE B N 1
ATOM 15978 C CA . ILE B 1 888 ? -2.790 54.322 202.587 1.00 16.14 888 ILE B CA 1
ATOM 15979 C C . ILE B 1 888 ? -3.325 54.377 204.008 1.00 16.14 888 ILE B C 1
ATOM 15980 O O . ILE B 1 888 ? -3.434 55.448 204.610 1.00 16.14 888 ILE B O 1
ATOM 15985 N N . ALA B 1 889 ? -3.659 53.214 204.567 1.00 16.66 889 ALA B N 1
ATOM 15986 C CA . ALA B 1 889 ? -4.240 53.162 205.901 1.00 16.66 889 ALA B CA 1
ATOM 15987 C C . ALA B 1 889 ? -3.204 53.461 206.973 1.00 16.66 889 ALA B C 1
ATOM 15988 O O . ALA B 1 889 ? -3.521 54.089 207.985 1.00 16.66 889 ALA B O 1
ATOM 15990 N N . ALA B 1 890 ? -1.963 53.014 206.774 1.00 15.96 890 ALA B N 1
ATOM 15991 C CA . ALA B 1 890 ? -0.912 53.249 207.756 1.00 15.96 890 ALA B CA 1
ATOM 15992 C C . ALA B 1 890 ? -0.614 54.723 207.943 1.00 15.96 890 ALA B C 1
ATOM 15993 O O . ALA B 1 890 ? -0.077 55.107 208.986 1.00 15.96 890 ALA B O 1
ATOM 15995 N N . VAL B 1 891 ? -0.933 55.555 206.953 1.00 16.51 891 VAL B N 1
ATOM 15996 C CA . VAL B 1 891 ? -0.752 56.995 207.101 1.00 16.51 891 VAL B CA 1
ATOM 15997 C C . VAL B 1 891 ? -1.628 57.517 208.229 1.00 16.51 891 VAL B C 1
ATOM 15998 O O . VAL B 1 891 ? -1.176 58.274 209.093 1.00 16.51 891 VAL B O 1
ATOM 16002 N N . GLY B 1 892 ? -2.890 57.103 208.249 1.00 18.08 892 GLY B N 1
ATOM 16003 C CA . GLY B 1 892 ? -3.778 57.474 209.327 1.00 18.08 892 GLY B CA 1
ATOM 16004 C C . GLY B 1 892 ? -3.548 56.736 210.619 1.00 18.08 892 GLY B C 1
ATOM 16005 O O . GLY B 1 892 ? -4.134 57.104 211.638 1.00 18.08 892 GLY B O 1
ATOM 16006 N N . GLY B 1 893 ? -2.706 55.710 210.604 1.00 18.01 893 GLY B N 1
ATOM 16007 C CA . GLY B 1 893 ? -2.439 54.929 211.791 1.00 18.01 893 GLY B CA 1
ATOM 16008 C C . GLY B 1 893 ? -3.413 53.786 211.937 1.00 18.01 893 GLY B C 1
ATOM 16009 O O . GLY B 1 893 ? -3.944 53.555 213.024 1.00 18.01 893 GLY B O 1
ATOM 16010 N N . PHE B 1 894 ? -3.658 53.063 210.849 1.00 18.24 894 PHE B N 1
ATOM 16011 C CA . PHE B 1 894 ? -4.669 52.021 210.833 1.00 18.24 894 PHE B CA 1
ATOM 16012 C C . PHE B 1 894 ? -4.140 50.798 210.105 1.00 18.24 894 PHE B C 1
ATOM 16013 O O . PHE B 1 894 ? -3.238 50.886 209.275 1.00 18.24 894 PHE B O 1
ATOM 16021 N N . HIS B 1 895 ? -4.721 49.651 210.426 1.00 17.33 895 HIS B N 1
ATOM 16022 C CA . HIS B 1 895 ? -4.289 48.370 209.894 1.00 17.33 895 HIS B CA 1
ATOM 16023 C C . HIS B 1 895 ? -5.425 47.738 209.107 1.00 17.33 895 HIS B C 1
ATOM 16024 O O . HIS B 1 895 ? -6.580 47.776 209.533 1.00 17.33 895 HIS B O 1
ATOM 16031 N N . ILE B 1 896 ? -5.097 47.173 207.953 1.00 16.99 896 ILE B N 1
ATOM 16032 C CA . ILE B 1 896 ? -6.044 46.431 207.134 1.00 16.99 896 ILE B CA 1
ATOM 16033 C C . ILE B 1 896 ? -5.600 44.980 207.149 1.00 16.99 896 ILE B C 1
ATOM 16034 O O . ILE B 1 896 ? -4.563 44.639 206.570 1.00 16.99 896 ILE B O 1
ATOM 16039 N N . GLN B 1 897 ? -6.373 44.115 207.793 1.00 17.65 897 GLN B N 1
ATOM 16040 C CA . GLN B 1 897 ? -5.986 42.715 207.886 1.00 17.65 897 GLN B CA 1
ATOM 16041 C C . GLN B 1 897 ? -6.447 41.975 206.643 1.00 17.65 897 GLN B C 1
ATOM 16042 O O . GLN B 1 897 ? -7.648 41.873 206.382 1.00 17.65 897 GLN B O 1
ATOM 16048 N N . TYR B 1 898 ? -5.493 41.458 205.881 1.00 16.74 898 TYR B N 1
ATOM 16049 C CA . TYR B 1 898 ? -5.773 40.690 204.682 1.00 16.74 898 TYR B CA 1
ATOM 16050 C C . TYR B 1 898 ? -5.589 39.217 204.987 1.00 16.74 898 TYR B C 1
ATOM 16051 O O . TYR B 1 898 ? -4.620 38.831 205.643 1.00 16.74 898 TYR B O 1
ATOM 16060 N N . LYS B 1 899 ? -6.531 38.404 204.537 1.00 17.36 899 LYS B N 1
ATOM 16061 C CA . LYS B 1 899 ? -6.396 36.961 204.606 1.00 17.36 899 LYS B CA 1
ATOM 16062 C C . LYS B 1 899 ? -5.822 36.483 203.287 1.00 17.36 899 LYS B C 1
ATOM 16063 O O . LYS B 1 899 ? -6.302 36.872 202.221 1.00 17.36 899 LYS B O 1
ATOM 16069 N N . MET B 1 900 ? -4.787 35.664 203.356 1.00 18.01 900 MET B N 1
ATOM 16070 C CA . MET B 1 900 ? -4.222 35.035 202.179 1.00 18.01 900 MET B CA 1
ATOM 16071 C C . MET B 1 900 ? -4.295 33.532 202.350 1.00 18.01 900 MET B C 1
ATOM 16072 O O . MET B 1 900 ? -4.105 33.016 203.452 1.00 18.01 900 MET B O 1
ATOM 16077 N N . GLU B 1 901 ? -4.572 32.832 201.263 1.00 20.40 901 GLU B N 1
ATOM 16078 C CA . GLU B 1 901 ? -4.996 31.451 201.364 1.00 20.40 901 GLU B CA 1
ATOM 16079 C C . GLU B 1 901 ? -4.501 30.668 200.167 1.00 20.40 901 GLU B C 1
ATOM 16080 O O . GLU B 1 901 ? -4.480 31.181 199.048 1.00 20.40 901 GLU B O 1
ATOM 16086 N N . VAL B 1 902 ? -4.111 29.424 200.408 1.00 20.73 902 VAL B N 1
ATOM 16087 C CA . VAL B 1 902 ? -3.714 28.506 199.352 1.00 20.73 902 VAL B CA 1
ATOM 16088 C C . VAL B 1 902 ? -4.711 27.358 199.341 1.00 20.73 902 VAL B C 1
ATOM 16089 O O . VAL B 1 902 ? -4.817 26.608 200.317 1.00 20.73 902 VAL B O 1
ATOM 16093 N N . GLU B 1 903 ? -5.451 27.233 198.244 1.00 23.39 903 GLU B N 1
ATOM 16094 C CA . GLU B 1 903 ? -6.371 26.122 198.024 1.00 23.39 903 GLU B CA 1
ATOM 16095 C C . GLU B 1 903 ? -5.575 24.949 197.479 1.00 23.39 903 GLU B C 1
ATOM 16096 O O . GLU B 1 903 ? -5.263 24.900 196.289 1.00 23.39 903 GLU B O 1
ATOM 16102 N N . ILE B 1 904 ? -5.248 23.994 198.339 1.00 23.20 904 ILE B N 1
ATOM 16103 C CA . ILE B 1 904 ? -4.458 22.833 197.951 1.00 23.20 904 ILE B CA 1
ATOM 16104 C C . ILE B 1 904 ? -5.377 21.627 197.903 1.00 23.20 904 ILE B C 1
ATOM 16105 O O . ILE B 1 904 ? -5.890 21.184 198.935 1.00 23.20 904 ILE B O 1
ATOM 16110 N N . GLN B 1 905 ? -5.578 21.097 196.704 1.00 25.72 905 GLN B N 1
ATOM 16111 C CA . GLN B 1 905 ? -6.310 19.859 196.498 1.00 25.72 905 GLN B CA 1
ATOM 16112 C C . GLN B 1 905 ? -5.346 18.839 195.918 1.00 25.72 905 GLN B C 1
ATOM 16113 O O . GLN B 1 905 ? -4.819 19.037 194.819 1.00 25.72 905 GLN B O 1
ATOM 16119 N N . ARG B 1 906 ? -5.121 17.757 196.650 1.00 22.95 906 ARG B N 1
ATOM 16120 C CA . ARG B 1 906 ? -4.100 16.797 196.268 1.00 22.95 906 ARG B CA 1
ATOM 16121 C C . ARG B 1 906 ? -4.461 16.153 194.935 1.00 22.95 906 ARG B C 1
ATOM 16122 O O . ARG B 1 906 ? -5.591 15.679 194.769 1.00 22.95 906 ARG B O 1
ATOM 16130 N N . PRO B 1 907 ? -3.548 16.129 193.965 1.00 24.27 907 PRO B N 1
ATOM 16131 C CA . PRO B 1 907 ? -3.869 15.576 192.640 1.00 24.27 907 PRO B CA 1
ATOM 16132 C C . PRO B 1 907 ? -4.098 14.075 192.712 1.00 24.27 907 PRO B C 1
ATOM 16133 O O . PRO B 1 907 ? -3.202 13.316 193.080 1.00 24.27 907 PRO B O 1
ATOM 16137 N N . GLY B 1 908 ? -5.297 13.648 192.348 1.00 24.29 908 GLY B N 1
ATOM 16138 C CA . GLY B 1 908 ? -5.623 12.243 192.357 1.00 24.29 908 GLY B CA 1
ATOM 16139 C C . GLY B 1 908 ? -6.107 11.708 193.681 1.00 24.29 908 GLY B C 1
ATOM 16140 O O . GLY B 1 908 ? -6.447 10.525 193.762 1.00 24.29 908 GLY B O 1
ATOM 16141 N N . ASP B 1 909 ? -6.149 12.535 194.717 1.00 25.24 909 ASP B N 1
ATOM 16142 C CA . ASP B 1 909 ? -6.639 12.140 196.027 1.00 25.24 909 ASP B CA 1
ATOM 16143 C C . ASP B 1 909 ? -8.033 12.705 196.245 1.00 25.24 909 ASP B C 1
ATOM 16144 O O . ASP B 1 909 ? -8.341 13.813 195.799 1.00 25.24 909 ASP B O 1
ATOM 16149 N N . GLY B 1 910 ? -8.870 11.946 196.937 1.00 26.65 910 GLY B N 1
ATOM 16150 C CA . GLY B 1 910 ? -10.250 12.320 197.142 1.00 26.65 910 GLY B CA 1
ATOM 16151 C C . GLY B 1 910 ? -10.537 13.171 198.356 1.00 26.65 910 GLY B C 1
ATOM 16152 O O . GLY B 1 910 ? -11.708 13.439 198.638 1.00 26.65 910 GLY B O 1
ATOM 16153 N N . THR B 1 911 ? -9.518 13.607 199.086 1.00 27.43 911 THR B N 1
ATOM 16154 C CA . THR B 1 911 ? -9.751 14.392 200.286 1.00 27.43 911 THR B CA 1
ATOM 16155 C C . THR B 1 911 ? -10.301 15.771 199.931 1.00 27.43 911 THR B C 1
ATOM 16156 O O . THR B 1 911 ? -10.182 16.247 198.801 1.00 27.43 911 THR B O 1
ATOM 16160 N N . GLU B 1 912 ? -10.914 16.411 200.921 1.00 28.48 912 GLU B N 1
ATOM 16161 C CA . GLU B 1 912 ? -11.570 17.689 200.694 1.00 28.48 912 GLU B CA 1
ATOM 16162 C C . GLU B 1 912 ? -10.543 18.763 200.363 1.00 28.48 912 GLU B C 1
ATOM 16163 O O . GLU B 1 912 ? -9.451 18.796 200.933 1.00 28.48 912 GLU B O 1
ATOM 16169 N N . ALA B 1 913 ? -10.895 19.646 199.432 1.00 27.12 913 ALA B N 1
ATOM 16170 C CA . ALA B 1 913 ? -10.025 20.767 199.108 1.00 27.12 913 ALA B CA 1
ATOM 16171 C C . ALA B 1 913 ? -9.976 21.731 200.282 1.00 27.12 913 ALA B C 1
ATOM 16172 O O . ALA B 1 913 ? -11.013 22.187 200.769 1.00 27.12 913 ALA B O 1
ATOM 16174 N N . SER B 1 914 ? -8.769 22.054 200.730 1.00 24.52 914 SER B N 1
ATOM 16175 C CA . SER B 1 914 ? -8.582 22.759 201.984 1.00 24.52 914 SER B CA 1
ATOM 16176 C C . SER B 1 914 ? -7.916 24.105 201.747 1.00 24.52 914 SER B C 1
ATOM 16177 O O . SER B 1 914 ? -7.061 24.248 200.871 1.00 24.52 914 SER B O 1
ATOM 16180 N N . ARG B 1 915 ? -8.322 25.087 202.545 1.00 23.97 915 ARG B N 1
ATOM 16181 C CA . ARG B 1 915 ? -7.811 26.446 202.472 1.00 23.97 915 ARG B CA 1
ATOM 16182 C C . ARG B 1 915 ? -6.860 26.657 203.637 1.00 23.97 915 ARG B C 1
ATOM 16183 O O . ARG B 1 915 ? -7.207 26.353 204.782 1.00 23.97 915 ARG B O 1
ATOM 16191 N N . PHE B 1 916 ? -5.676 27.187 203.353 1.00 20.70 916 PHE B N 1
ATOM 16192 C CA . PHE B 1 916 ? -4.632 27.339 204.356 1.00 20.70 916 PHE B CA 1
ATOM 16193 C C . PHE B 1 916 ? -4.190 28.788 204.407 1.00 20.70 916 PHE B C 1
ATOM 16194 O O . PHE B 1 916 ? -3.700 29.323 203.412 1.00 20.70 916 PHE B O 1
ATOM 16202 N N . ASN B 1 917 ? -4.345 29.410 205.570 1.00 19.09 917 ASN B N 1
ATOM 16203 C CA . ASN B 1 917 ? -3.912 30.787 205.747 1.00 19.09 917 ASN B CA 1
ATOM 16204 C C . ASN B 1 917 ? -2.396 30.855 205.758 1.00 19.09 917 ASN B C 1
ATOM 16205 O O . ASN B 1 917 ? -1.743 30.285 206.636 1.00 19.09 917 ASN B O 1
ATOM 16210 N N . VAL B 1 918 ? -1.842 31.568 204.791 1.00 17.29 918 VAL B N 1
ATOM 16211 C CA . VAL B 1 918 ? -0.410 31.633 204.588 1.00 17.29 918 VAL B CA 1
ATOM 16212 C C . VAL B 1 918 ? 0.044 33.059 204.854 1.00 17.29 918 VAL B C 1
ATOM 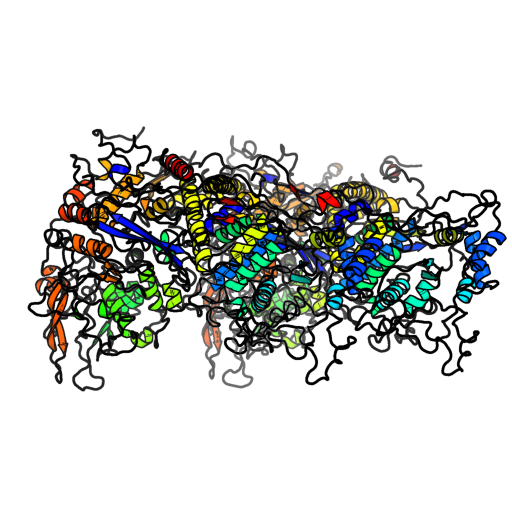16213 O O . VAL B 1 918 ? -0.726 34.015 204.737 1.00 17.29 918 VAL B O 1
ATOM 16217 N N . TYR B 1 919 ? 1.304 33.192 205.263 1.00 15.59 919 TYR B N 1
ATOM 16218 C CA . TYR B 1 919 ? 1.976 34.486 205.352 1.00 15.59 919 TYR B CA 1
ATOM 16219 C C . TYR B 1 919 ? 1.350 35.351 206.434 1.00 15.59 919 TYR B C 1
ATOM 16220 O O . TYR B 1 919 ? 1.274 36.568 206.302 1.00 15.59 919 TYR B O 1
ATOM 16229 N N . GLU B 1 920 ? 0.897 34.723 207.518 1.00 16.74 920 GLU B N 1
ATOM 16230 C CA . GLU B 1 920 ? 0.225 35.420 208.604 1.00 16.74 920 GLU B CA 1
ATOM 16231 C C . GLU B 1 920 ? 1.180 35.915 209.669 1.00 16.74 920 GLU B C 1
ATOM 16232 O O . GLU B 1 920 ? 0.726 36.297 210.748 1.00 16.74 920 GLU B O 1
ATOM 16238 N N . ARG B 1 921 ? 2.486 35.913 209.420 1.00 16.13 921 ARG B N 1
ATOM 16239 C CA . ARG B 1 921 ? 3.384 36.668 210.283 1.00 16.13 921 ARG B CA 1
ATOM 16240 C C . ARG B 1 921 ? 3.337 38.160 210.005 1.00 16.13 921 ARG B C 1
ATOM 16241 O O . ARG B 1 921 ? 3.378 38.964 210.939 1.00 16.13 921 ARG B O 1
ATOM 16249 N N . TYR B 1 922 ? 3.241 38.544 208.740 1.00 15.21 922 TYR B N 1
ATOM 16250 C CA . TYR B 1 922 ? 3.245 39.944 208.356 1.00 15.21 922 TYR B CA 1
ATOM 16251 C C . TYR B 1 922 ? 1.862 40.490 208.067 1.00 15.21 922 TYR B C 1
ATOM 16252 O O . TYR B 1 922 ? 1.613 41.672 208.317 1.00 15.21 922 TYR B O 1
ATOM 16261 N N . LEU B 1 923 ? 0.955 39.666 207.552 1.00 15.29 923 LEU B N 1
ATOM 16262 C CA . LEU B 1 923 ? -0.403 40.128 207.324 1.00 15.29 923 LEU B CA 1
ATOM 16263 C C . LEU B 1 923 ? -1.177 40.318 208.615 1.00 15.29 923 LEU B C 1
ATOM 16264 O O . LEU B 1 923 ? -2.256 40.912 208.583 1.00 15.29 923 LEU B O 1
ATOM 16269 N N . ASN B 1 924 ? -0.657 39.834 209.740 1.00 16.39 924 ASN B N 1
ATOM 16270 C CA . ASN B 1 924 ? -1.320 39.964 211.026 1.00 16.39 924 ASN B CA 1
ATOM 16271 C C . ASN B 1 924 ? -0.738 41.060 211.901 1.00 16.39 924 ASN B C 1
ATOM 16272 O O . ASN B 1 924 ? -1.431 41.545 212.799 1.00 16.39 924 ASN B O 1
ATOM 16277 N N . ASN B 1 925 ? 0.508 41.448 211.677 1.00 16.32 925 ASN B N 1
ATOM 16278 C CA . ASN B 1 925 ? 1.154 42.514 212.420 1.00 16.32 925 ASN B CA 1
ATOM 16279 C C . ASN B 1 925 ? 1.174 43.787 211.590 1.00 16.32 925 ASN B C 1
ATOM 16280 O O . ASN B 1 925 ? 1.120 43.757 210.361 1.00 16.32 925 ASN B O 1
ATOM 16285 N N . TYR B 1 926 ? 1.273 44.913 212.284 1.00 17.06 926 TYR B N 1
ATOM 16286 C CA . TYR B 1 926 ? 1.189 46.217 211.654 1.00 17.06 926 TYR B CA 1
ATOM 16287 C C . TYR B 1 926 ? 2.481 46.551 210.913 1.00 17.06 926 TYR B C 1
ATOM 16288 O O . TYR B 1 926 ? 3.522 45.920 211.102 1.00 17.06 926 TYR B O 1
ATOM 16297 N N . LEU B 1 927 ? 2.407 47.568 210.057 1.00 16.32 927 LEU B N 1
ATOM 16298 C CA . LEU B 1 927 ? 3.579 48.009 209.319 1.00 16.32 927 LEU B CA 1
ATOM 16299 C C . LEU B 1 927 ? 4.610 48.606 210.270 1.00 16.32 927 LEU B C 1
ATOM 16300 O O . LEU B 1 927 ? 4.381 48.772 211.468 1.00 16.32 927 LEU B O 1
ATOM 16305 N N . ARG B 1 928 ? 5.760 48.951 209.710 1.00 16.33 928 ARG B N 1
ATOM 16306 C CA . ARG B 1 928 ? 6.910 49.373 210.485 1.00 16.33 928 ARG B CA 1
ATOM 16307 C C . ARG B 1 928 ? 7.645 50.464 209.726 1.00 16.33 928 ARG B C 1
ATOM 16308 O O . ARG B 1 928 ? 7.824 50.367 208.510 1.00 16.33 928 ARG B O 1
ATOM 16316 N N . MET B 1 929 ? 8.065 51.502 210.441 1.00 18.28 929 MET B N 1
ATOM 16317 C CA . MET B 1 929 ? 8.914 52.518 209.837 1.00 18.28 929 MET B CA 1
ATOM 16318 C C . MET B 1 929 ? 10.229 51.898 209.391 1.00 18.28 929 MET B C 1
ATOM 16319 O O . MET B 1 929 ? 11.055 51.520 210.225 1.00 18.28 929 MET B O 1
ATOM 16324 N N . SER B 1 930 ? 10.433 51.803 208.083 1.00 18.05 930 SER B N 1
ATOM 16325 C CA . SER B 1 930 ? 11.623 51.156 207.556 1.00 18.05 930 SER B CA 1
ATOM 16326 C C . SER B 1 930 ? 12.875 51.878 208.025 1.00 18.05 930 SER B C 1
ATOM 16327 O O . SER B 1 930 ? 12.894 53.099 208.175 1.00 18.05 930 SER B O 1
ATOM 16330 N N . ASP B 1 931 ? 13.928 51.108 208.275 1.00 18.69 931 ASP B N 1
ATOM 16331 C CA . ASP B 1 931 ? 15.189 51.693 208.701 1.00 18.69 931 ASP B CA 1
ATOM 16332 C C . ASP B 1 931 ? 15.948 52.348 207.560 1.00 18.69 931 ASP B C 1
ATOM 16333 O O . ASP B 1 931 ? 16.883 53.108 207.819 1.00 18.69 931 ASP B O 1
ATOM 16338 N N . CYS B 1 932 ? 15.576 52.068 206.311 1.00 19.15 932 CYS B N 1
ATOM 16339 C CA . CYS B 1 932 ? 16.153 52.798 205.189 1.00 19.15 932 CYS B CA 1
ATOM 16340 C C . CYS B 1 932 ? 15.790 54.275 205.260 1.00 19.15 932 CYS B C 1
ATOM 16341 O O . CYS B 1 932 ? 16.666 55.143 205.214 1.00 19.15 932 CYS B O 1
ATOM 16344 N N . ALA B 1 933 ? 14.501 54.578 205.388 1.00 18.92 933 ALA B N 1
ATOM 16345 C CA . ALA B 1 933 ? 14.020 55.949 205.539 1.00 18.92 933 ALA B CA 1
ATOM 16346 C C . ALA B 1 933 ? 13.051 56.003 206.708 1.00 18.92 933 ALA B C 1
ATOM 16347 O O . ALA B 1 933 ? 11.837 55.848 206.530 1.00 18.92 933 ALA B O 1
ATOM 16349 N N . PRO B 1 934 ? 13.549 56.238 207.923 1.00 19.60 934 PRO B N 1
ATOM 16350 C CA . PRO B 1 934 ? 12.685 56.189 209.103 1.00 19.60 934 PRO B CA 1
ATOM 16351 C C . PRO B 1 934 ? 11.917 57.470 209.370 1.00 19.60 934 PRO B C 1
ATOM 16352 O O . PRO B 1 934 ? 11.200 57.537 210.374 1.00 19.60 934 PRO B O 1
ATOM 16356 N N . THR B 1 935 ? 12.030 58.476 208.504 1.00 21.33 935 THR B N 1
ATOM 16357 C CA . THR B 1 935 ? 11.506 59.806 208.794 1.00 21.33 935 THR B CA 1
ATOM 16358 C C . THR B 1 935 ? 10.028 59.948 208.444 1.00 21.33 935 THR B C 1
ATOM 16359 O O . THR B 1 935 ? 9.220 60.338 209.291 1.00 21.33 935 THR B O 1
ATOM 16363 N N . SER B 1 936 ? 9.664 59.657 207.205 1.00 19.90 936 SER B N 1
ATOM 16364 C CA . SER B 1 936 ? 8.286 59.825 206.777 1.00 19.90 936 SER B CA 1
ATOM 16365 C C . SER B 1 936 ? 7.542 58.500 206.840 1.00 19.90 936 SER B C 1
ATOM 16366 O O . SER B 1 936 ? 8.133 57.424 206.760 1.00 19.90 936 SER B O 1
ATOM 16369 N N . VAL B 1 937 ? 6.223 58.591 207.001 1.00 18.77 937 VAL B N 1
ATOM 16370 C CA . VAL B 1 937 ? 5.392 57.395 206.980 1.00 18.77 937 VAL B CA 1
ATOM 16371 C C . VAL B 1 937 ? 5.336 56.791 205.588 1.00 18.77 937 VAL B C 1
ATOM 16372 O O . VAL B 1 937 ? 5.194 55.572 205.451 1.00 18.77 937 VAL B O 1
ATOM 16376 N N . LEU B 1 938 ? 5.456 57.616 204.548 1.00 17.95 938 LEU B N 1
ATOM 16377 C CA . LEU B 1 938 ? 5.365 57.132 203.178 1.00 17.95 938 LEU B CA 1
ATOM 16378 C C . LEU B 1 938 ? 6.415 56.087 202.861 1.00 17.95 938 LEU B C 1
ATOM 16379 O O . LEU B 1 938 ? 6.236 55.311 201.921 1.00 17.95 938 LEU B O 1
ATOM 16384 N N . ASN B 1 939 ? 7.501 56.048 203.618 1.00 18.13 939 ASN B N 1
ATOM 16385 C CA . ASN B 1 939 ? 8.521 55.034 203.434 1.00 18.13 939 ASN B CA 1
ATOM 16386 C C . ASN B 1 939 ? 8.224 53.745 204.184 1.00 18.13 939 ASN B C 1
ATOM 16387 O O . ASN B 1 939 ? 8.934 52.759 203.977 1.00 18.13 939 ASN B O 1
ATOM 16392 N N . ALA B 1 940 ? 7.209 53.719 205.046 1.00 16.66 940 ALA B N 1
ATOM 16393 C CA . ALA B 1 940 ? 6.793 52.471 205.676 1.00 16.66 940 ALA B CA 1
ATOM 16394 C C . ALA B 1 940 ? 6.156 51.590 204.615 1.00 16.66 940 ALA B C 1
ATOM 16395 O O . ALA B 1 940 ? 5.031 51.849 204.179 1.00 16.66 940 ALA B O 1
ATOM 16397 N N . VAL B 1 941 ? 6.866 50.556 204.200 1.00 15.39 941 VAL B N 1
ATOM 16398 C CA . VAL B 1 941 ? 6.486 49.770 203.036 1.00 15.39 941 VAL B CA 1
ATOM 16399 C C . VAL B 1 941 ? 5.748 48.518 203.486 1.00 15.39 941 VAL B C 1
ATOM 16400 O O . VAL B 1 941 ? 6.036 47.938 204.537 1.00 15.39 941 VAL B O 1
ATOM 16404 N N . SER B 1 942 ? 4.756 48.125 202.699 1.00 14.69 942 SER B N 1
ATOM 16405 C CA . SER B 1 942 ? 3.884 47.002 202.987 1.00 14.69 942 SER B CA 1
ATOM 16406 C C . SER B 1 942 ? 4.605 45.675 202.783 1.00 14.69 942 SER B C 1
ATOM 16407 O O . SER B 1 942 ? 5.439 45.544 201.884 1.00 14.69 942 SER B O 1
ATOM 16410 N N . PRO B 1 943 ? 4.294 44.673 203.610 1.00 14.56 943 PRO B N 1
ATOM 16411 C CA . PRO B 1 943 ? 4.916 43.358 203.442 1.00 14.56 943 PRO B CA 1
ATOM 16412 C C . PRO B 1 943 ? 4.433 42.615 202.221 1.00 14.56 943 PRO B C 1
ATOM 16413 O O . PRO B 1 943 ? 5.079 41.648 201.811 1.00 14.56 943 PRO B O 1
ATOM 16417 N N . LEU B 1 944 ? 3.315 43.023 201.631 1.00 14.66 944 LEU B N 1
ATOM 16418 C CA . LEU B 1 944 ? 2.781 42.322 200.477 1.00 14.66 944 LEU B CA 1
ATOM 16419 C C . LEU B 1 944 ? 3.665 42.456 199.251 1.00 14.66 944 LEU B C 1
ATOM 16420 O O . LEU B 1 944 ? 3.469 41.715 198.285 1.00 14.66 944 LEU B O 1
ATOM 16425 N N . PHE B 1 945 ? 4.618 43.379 199.263 1.00 15.26 945 PHE B N 1
ATOM 16426 C CA . PHE B 1 945 ? 5.534 43.563 198.150 1.00 15.26 945 PHE B CA 1
ATOM 16427 C C . PHE B 1 945 ? 6.742 42.637 198.205 1.00 15.26 945 PHE B C 1
ATOM 16428 O O . PHE B 1 945 ? 7.383 42.420 197.175 1.00 15.26 945 PHE B O 1
ATOM 16436 N N . TRP B 1 946 ? 7.068 42.105 199.381 1.00 14.96 946 TRP B N 1
ATOM 16437 C CA . TRP B 1 946 ? 8.033 41.026 199.576 1.00 14.96 946 TRP B CA 1
ATOM 16438 C C . TRP B 1 946 ? 7.374 39.703 199.891 1.00 14.96 946 TRP B C 1
ATOM 16439 O O . TRP B 1 946 ? 7.775 39.022 200.833 1.00 14.96 946 TRP B O 1
ATOM 16450 N N . MET B 1 947 ? 6.356 39.333 199.132 1.00 16.58 947 MET B N 1
ATOM 16451 C CA . MET B 1 947 ? 5.901 37.956 199.116 1.00 16.58 947 MET B CA 1
ATOM 16452 C C . MET B 1 947 ? 6.241 37.324 197.779 1.00 16.58 947 MET B C 1
ATOM 16453 O O . MET B 1 947 ? 5.962 37.900 196.724 1.00 16.58 947 MET B O 1
ATOM 16458 N N . ALA B 1 948 ? 6.844 36.142 197.838 1.00 16.41 948 ALA B N 1
ATOM 16459 C CA . ALA B 1 948 ? 7.145 35.348 196.662 1.00 16.41 948 ALA B CA 1
ATOM 16460 C C . ALA B 1 948 ? 6.588 33.949 196.857 1.00 16.41 948 ALA B C 1
ATOM 16461 O O . ALA B 1 948 ? 5.785 33.717 197.762 1.00 16.41 948 ALA B O 1
ATOM 16463 N N . GLY B 1 949 ? 6.978 33.018 196.000 1.00 17.43 949 GLY B N 1
ATOM 16464 C CA . GLY B 1 949 ? 6.574 31.643 196.171 1.00 17.43 949 GLY B CA 1
ATOM 16465 C C . GLY B 1 949 ? 5.990 31.059 194.911 1.00 17.43 949 GLY B C 1
ATOM 16466 O O . GLY B 1 949 ? 5.600 31.791 194.000 1.00 17.43 949 GLY B O 1
ATOM 16467 N N . THR B 1 950 ? 5.923 29.733 194.852 1.00 19.01 950 THR B N 1
ATOM 16468 C CA . THR B 1 950 ? 5.359 29.013 193.717 1.00 19.01 950 THR B CA 1
ATOM 16469 C C . THR B 1 950 ? 3.951 28.531 194.012 1.00 19.01 950 THR B C 1
ATOM 16470 O O . THR B 1 950 ? 3.557 27.442 193.599 1.00 19.01 950 THR B O 1
ATOM 16474 N N . THR B 1 951 ? 3.178 29.325 194.741 1.00 19.54 951 THR B N 1
ATOM 16475 C CA . THR B 1 951 ? 1.815 28.989 195.107 1.00 19.54 951 THR B CA 1
ATOM 16476 C C . THR B 1 951 ? 0.861 30.035 194.555 1.00 19.54 951 THR B C 1
ATOM 16477 O O . THR B 1 951 ? 1.226 31.199 194.382 1.00 19.54 951 THR B O 1
ATOM 16481 N N . ARG B 1 952 ? -0.362 29.609 194.268 1.00 19.84 952 ARG B N 1
ATOM 16482 C CA . ARG B 1 952 ? -1.417 30.520 193.852 1.00 19.84 952 ARG B CA 1
ATOM 16483 C C . ARG B 1 952 ? -2.240 30.897 195.075 1.00 19.84 952 ARG B C 1
ATOM 16484 O O . ARG B 1 952 ? -2.811 30.025 195.737 1.00 19.84 952 ARG B O 1
ATOM 16492 N N . VAL B 1 953 ? -2.306 32.189 195.370 1.00 18.87 953 VAL B N 1
ATOM 16493 C CA . VAL B 1 953 ? -2.947 32.682 196.576 1.00 18.87 953 VAL B CA 1
ATOM 16494 C C . VAL B 1 953 ? -4.243 33.400 196.215 1.00 18.87 953 VAL B C 1
ATOM 16495 O O . VAL B 1 953 ? -4.518 33.696 195.054 1.00 18.87 953 VAL B O 1
ATOM 16499 N N . VAL B 1 954 ? -5.056 33.658 197.237 1.00 18.34 954 VAL B N 1
ATOM 16500 C CA . VAL B 1 954 ? -6.295 34.422 197.113 1.00 18.34 954 VAL B CA 1
ATOM 16501 C C . VAL B 1 954 ? -6.307 35.433 198.251 1.00 18.34 954 VAL B C 1
ATOM 16502 O O . VAL B 1 954 ? -6.722 35.109 199.367 1.00 18.34 954 VAL B O 1
ATOM 16506 N N . LEU B 1 955 ? -5.857 36.654 197.982 1.00 17.58 955 LEU B N 1
ATOM 16507 C CA . LEU B 1 955 ? -5.987 37.738 198.946 1.00 17.58 955 LEU B CA 1
ATOM 16508 C C . LEU B 1 955 ? -7.440 38.149 199.090 1.00 17.58 955 LEU B C 1
ATOM 16509 O O . LEU B 1 955 ? -8.147 38.321 198.094 1.00 17.58 955 LEU B O 1
ATOM 16514 N N . CYS B 1 956 ? -7.881 38.321 200.331 1.00 18.00 956 CYS B N 1
ATOM 16515 C CA . CYS B 1 956 ? -9.222 38.804 200.601 1.00 18.00 956 CYS B CA 1
ATOM 16516 C C . CYS B 1 956 ? -9.235 39.486 201.957 1.00 18.00 956 CYS B C 1
ATOM 16517 O O . CYS B 1 956 ? -8.495 39.109 202.864 1.00 18.00 956 CYS B O 1
ATOM 16520 N N . GLU B 1 957 ? -10.078 40.501 202.078 1.00 18.74 957 GLU B N 1
ATOM 16521 C CA . GLU B 1 957 ? -10.199 41.246 203.321 1.00 18.74 957 GLU B CA 1
ATOM 16522 C C . GLU B 1 957 ? -10.709 40.347 204.438 1.00 18.74 957 GLU B C 1
ATOM 16523 O O . GLU B 1 957 ? -11.659 39.585 204.253 1.00 18.74 957 GLU B O 1
ATOM 16529 N N . ALA B 1 958 ? -10.080 40.438 205.603 1.00 18.75 958 ALA B N 1
ATOM 16530 C CA . ALA B 1 958 ? -10.565 39.693 206.749 1.00 18.75 958 ALA B CA 1
ATOM 16531 C C . ALA B 1 958 ? -11.848 40.320 207.279 1.00 18.75 958 ALA B C 1
ATOM 16532 O O . ALA B 1 958 ? -12.147 41.489 207.029 1.00 18.75 958 ALA B O 1
ATOM 16534 N N . ALA B 1 959 ? -12.616 39.521 208.017 1.00 20.28 959 ALA B N 1
ATOM 16535 C CA . ALA B 1 959 ? -13.863 39.997 208.601 1.00 20.28 959 ALA B CA 1
ATOM 16536 C C . ALA B 1 959 ? -13.594 41.127 209.579 1.00 20.28 959 ALA B C 1
ATOM 16537 O O . ALA B 1 959 ? -13.019 40.901 210.648 1.00 20.28 959 ALA B O 1
ATOM 16539 N N . ASN B 1 960 ? -14.018 42.340 209.227 1.00 21.04 960 ASN B N 1
ATOM 16540 C CA . ASN B 1 960 ? -13.725 43.541 210.002 1.00 21.04 960 ASN B CA 1
ATOM 16541 C C . ASN B 1 960 ? -12.217 43.700 210.186 1.00 21.04 960 ASN B C 1
ATOM 16542 O O . ASN B 1 960 ? -11.689 43.680 211.297 1.00 21.04 960 ASN B O 1
ATOM 16547 N N . GLY B 1 961 ? -11.526 43.852 209.057 1.00 19.20 961 GLY B N 1
ATOM 16548 C CA . GLY B 1 961 ? -10.080 43.927 209.084 1.00 19.20 961 GLY B CA 1
ATOM 16549 C C . GLY B 1 961 ? -9.518 45.288 209.406 1.00 19.20 961 GLY B C 1
ATOM 16550 O O . GLY B 1 961 ? -8.352 45.381 209.796 1.00 19.20 961 GLY B O 1
ATOM 16551 N N . TYR B 1 962 ? -10.309 46.345 209.259 1.00 19.76 962 TYR B N 1
ATOM 16552 C CA . TYR B 1 962 ? -9.828 47.706 209.473 1.00 19.76 962 TYR B CA 1
ATOM 16553 C C . TYR B 1 962 ? -9.831 48.005 210.966 1.00 19.76 962 TYR B C 1
ATOM 16554 O O . TYR B 1 962 ? -10.891 48.160 211.574 1.00 19.76 962 TYR B O 1
ATOM 16563 N N . LYS B 1 963 ? -8.644 48.097 211.553 1.00 19.52 963 LYS B N 1
ATOM 16564 C CA . LYS B 1 963 ? -8.465 48.215 212.989 1.00 19.52 963 LYS B CA 1
ATOM 16565 C C . LYS B 1 963 ? -7.299 49.147 213.271 1.00 19.52 963 LYS B C 1
ATOM 16566 O O . LYS B 1 963 ? -6.399 49.280 212.436 1.00 19.52 963 LYS B O 1
ATOM 16572 N N . PRO B 1 964 ? -7.285 49.808 214.426 1.00 20.19 964 PRO B N 1
ATOM 16573 C CA . PRO B 1 964 ? -6.209 50.758 214.703 1.00 20.19 964 PRO B CA 1
ATOM 16574 C C . PRO B 1 964 ? -4.905 50.042 215.001 1.00 20.19 964 PRO B C 1
ATOM 16575 O O . PRO B 1 964 ? -4.884 48.897 215.452 1.00 20.19 964 PRO B O 1
ATOM 16579 N N . MET B 1 965 ? -3.803 50.734 214.734 1.00 19.40 965 MET B N 1
ATOM 16580 C CA . MET B 1 965 ? -2.496 50.177 215.019 1.00 19.40 965 MET B CA 1
ATOM 16581 C C . MET B 1 965 ? -2.245 50.169 216.523 1.00 19.40 965 MET B C 1
ATOM 16582 O O . MET B 1 965 ? -3.001 50.739 217.311 1.00 19.40 965 MET B O 1
ATOM 16587 N N . ALA B 1 966 ? -1.174 49.485 216.925 1.00 20.49 966 ALA B N 1
ATOM 16588 C CA . ALA B 1 966 ? -0.790 49.491 218.331 1.00 20.49 966 ALA B CA 1
ATOM 16589 C C . ALA B 1 966 ? -0.465 50.903 218.791 1.00 20.49 966 ALA B C 1
ATOM 16590 O O . ALA B 1 966 ? -1.022 51.393 219.776 1.00 20.49 966 ALA B O 1
ATOM 16592 N N . TYR B 1 967 ? 0.418 51.581 218.068 1.00 20.44 967 TYR B N 1
ATOM 16593 C CA . TYR B 1 967 ? 0.741 52.975 218.313 1.00 20.44 967 TYR B CA 1
ATOM 16594 C C . TYR B 1 967 ? 0.895 53.666 216.969 1.00 20.44 967 TYR B C 1
ATOM 16595 O O . TYR B 1 967 ? 1.118 53.023 215.943 1.00 20.44 967 TYR B O 1
ATOM 16604 N N . ASP B 1 968 ? 0.763 54.987 216.978 1.00 20.72 968 ASP B N 1
ATOM 16605 C CA . ASP B 1 968 ? 0.875 55.769 215.753 1.00 20.72 968 ASP B CA 1
ATOM 16606 C C . ASP B 1 968 ? 2.345 55.886 215.377 1.00 20.72 968 ASP B C 1
ATOM 16607 O O . ASP B 1 968 ? 3.102 56.602 216.036 1.00 20.72 968 ASP B O 1
ATOM 16612 N N . ILE B 1 969 ? 2.753 55.185 214.316 1.00 19.33 969 ILE B N 1
ATOM 16613 C CA . ILE B 1 969 ? 4.154 55.205 213.920 1.00 19.33 969 ILE B CA 1
ATOM 16614 C C . ILE B 1 969 ? 4.557 56.553 213.344 1.00 19.33 969 ILE B C 1
ATOM 16615 O O . ILE B 1 969 ? 5.753 56.847 213.248 1.00 19.33 969 ILE B O 1
ATOM 16620 N N . SER B 1 970 ? 3.595 57.391 212.960 1.00 20.69 970 SER B N 1
ATOM 16621 C CA . SER B 1 970 ? 3.929 58.734 212.508 1.00 20.69 970 SER B CA 1
ATOM 16622 C C . SER B 1 970 ? 4.402 59.625 213.645 1.00 20.69 970 SER B C 1
ATOM 16623 O O . SER B 1 970 ? 4.992 60.676 213.384 1.00 20.69 970 SER B O 1
ATOM 16626 N N . GLN B 1 971 ? 4.162 59.232 214.896 1.00 21.26 971 GLN B N 1
ATOM 16627 C CA . GLN B 1 971 ? 4.565 60.026 216.046 1.00 21.26 971 GLN B CA 1
ATOM 16628 C C . GLN B 1 971 ? 5.911 59.618 216.624 1.00 21.26 971 GLN B C 1
ATOM 16629 O O . GLN B 1 971 ? 6.558 60.441 217.276 1.00 21.26 971 GLN B O 1
ATOM 16635 N N . THR B 1 972 ? 6.340 58.379 216.417 1.00 20.63 972 THR B N 1
ATOM 16636 C CA . THR B 1 972 ? 7.629 57.933 216.919 1.00 20.63 972 THR B CA 1
ATOM 16637 C C . THR B 1 972 ? 8.738 58.372 215.978 1.00 20.63 972 THR B C 1
ATOM 16638 O O . THR B 1 972 ? 8.582 58.342 214.755 1.00 20.63 972 THR B O 1
ATOM 16642 N N . SER B 1 973 ? 9.863 58.778 216.553 1.00 20.91 973 SER B N 1
ATOM 16643 C CA . SER B 1 973 ? 10.979 59.259 215.758 1.00 20.91 973 SER B CA 1
ATOM 16644 C C . SER B 1 973 ? 12.244 59.147 216.584 1.00 20.91 973 SER B C 1
ATOM 16645 O O . SER B 1 973 ? 12.216 59.304 217.804 1.00 20.91 973 SER B O 1
ATOM 16648 N N . PHE B 1 974 ? 13.351 58.871 215.908 1.00 19.50 974 PHE B N 1
ATOM 16649 C CA . PHE B 1 974 ? 14.634 58.797 216.579 1.00 19.50 974 PHE B CA 1
ATOM 16650 C C . PHE B 1 974 ? 15.089 60.189 216.979 1.00 19.50 974 PHE B C 1
ATOM 16651 O O . PHE B 1 974 ? 14.767 61.179 216.323 1.00 19.50 974 PHE B O 1
ATOM 16659 N N . TRP B 1 975 ? 15.851 60.259 218.066 1.00 22.07 975 TRP B N 1
ATOM 16660 C CA . TRP B 1 975 ? 16.304 61.539 218.588 1.00 22.07 975 TRP B CA 1
ATOM 16661 C C . TRP B 1 975 ? 17.680 61.946 218.093 1.00 22.07 975 TRP B C 1
ATOM 16662 O O . TRP B 1 975 ? 17.972 63.143 218.061 1.00 22.07 975 TRP B O 1
ATOM 16673 N N . ASN B 1 976 ? 18.523 60.999 217.699 1.00 23.82 976 ASN B N 1
ATOM 16674 C CA . ASN B 1 976 ? 19.890 61.330 217.324 1.00 23.82 976 ASN B CA 1
ATOM 16675 C C . ASN B 1 976 ? 20.440 60.252 216.401 1.00 23.82 976 ASN B C 1
ATOM 16676 O O . ASN B 1 976 ? 19.881 59.162 216.278 1.00 23.82 976 ASN B O 1
ATOM 16681 N N . ARG B 1 977 ? 21.551 60.584 215.744 1.00 25.81 977 ARG B N 1
ATOM 16682 C CA . ARG B 1 977 ? 22.196 59.687 214.796 1.00 25.81 977 ARG B CA 1
ATOM 16683 C C . ARG B 1 977 ? 23.057 58.626 215.464 1.00 25.81 977 ARG B C 1
ATOM 16684 O O . ARG B 1 977 ? 23.270 57.562 214.875 1.00 25.81 977 ARG B O 1
ATOM 16692 N N . GLU B 1 978 ? 23.559 58.891 216.669 1.00 26.52 978 GLU B N 1
ATOM 16693 C CA . GLU B 1 978 ? 24.558 58.014 217.270 1.00 26.52 978 GLU B CA 1
ATOM 16694 C C . GLU B 1 978 ? 23.935 56.702 217.733 1.00 26.52 978 GLU B C 1
ATOM 16695 O O . GLU B 1 978 ? 24.328 55.622 217.279 1.00 26.52 978 GLU B O 1
ATOM 16701 N N . ASN B 1 979 ? 22.959 56.771 218.632 1.00 23.51 979 ASN B N 1
ATOM 16702 C CA . ASN B 1 979 ? 22.314 55.581 219.162 1.00 23.51 979 ASN B CA 1
ATOM 16703 C C . ASN B 1 979 ? 20.858 55.517 218.704 1.00 23.51 979 ASN B C 1
ATOM 16704 O O . ASN B 1 979 ? 20.410 56.297 217.861 1.00 23.51 979 ASN B O 1
ATOM 16709 N N . GLY B 1 980 ? 20.123 54.555 219.249 1.00 20.90 980 GLY B N 1
ATOM 16710 C CA . GLY B 1 980 ? 18.739 54.355 218.875 1.00 20.90 980 GLY B CA 1
ATOM 16711 C C . GLY B 1 980 ? 17.734 54.839 219.899 1.00 20.90 980 GLY B C 1
ATOM 16712 O O . GLY B 1 980 ? 16.751 54.150 220.178 1.00 20.90 980 GLY B O 1
ATOM 16713 N N . LEU B 1 981 ? 17.970 56.012 220.480 1.00 21.13 981 LEU B N 1
ATOM 16714 C CA . LEU B 1 981 ? 16.980 56.630 221.350 1.00 21.13 981 LEU B CA 1
ATOM 16715 C C . LEU B 1 981 ? 15.736 56.950 220.538 1.00 21.13 981 LEU B C 1
ATOM 16716 O O . LEU B 1 981 ? 15.774 57.794 219.640 1.00 21.13 981 LEU B O 1
ATOM 16721 N N . TRP B 1 982 ? 14.631 56.278 220.843 1.00 19.42 982 TRP B N 1
ATOM 16722 C CA . TRP B 1 982 ? 13.462 56.286 219.979 1.00 19.42 982 TRP B CA 1
ATOM 16723 C C . TRP B 1 982 ? 12.217 56.202 220.839 1.00 19.42 982 TRP B C 1
ATOM 16724 O O . TRP B 1 982 ? 12.108 55.310 221.682 1.00 19.42 982 TRP B O 1
ATOM 16735 N N . ALA B 1 983 ? 11.297 57.129 220.631 1.00 20.38 983 ALA B N 1
ATOM 16736 C CA . ALA B 1 983 ? 10.050 57.211 221.380 1.00 20.38 983 ALA B CA 1
ATOM 16737 C C . ALA B 1 983 ? 9.174 58.241 220.680 1.00 20.38 983 ALA B C 1
ATOM 16738 O O . ALA B 1 983 ? 9.537 58.759 219.619 1.00 20.38 983 ALA B O 1
ATOM 16740 N N . PHE B 1 984 ? 8.016 58.536 221.268 1.00 20.79 984 PHE B N 1
ATOM 16741 C CA . PHE B 1 984 ? 7.180 59.622 220.774 1.00 20.79 984 PHE B CA 1
ATOM 16742 C C . PHE B 1 984 ? 7.959 60.926 220.815 1.00 20.79 984 PHE B C 1
ATOM 16743 O O . PHE B 1 984 ? 8.592 61.249 221.822 1.00 20.79 984 PHE B O 1
ATOM 16751 N N . THR B 1 985 ? 7.914 61.679 219.722 1.00 22.74 985 THR B N 1
ATOM 16752 C CA . THR B 1 985 ? 8.598 62.959 219.644 1.00 22.74 985 THR B CA 1
ATOM 16753 C C . THR B 1 985 ? 7.585 64.073 219.444 1.00 22.74 985 THR B C 1
ATOM 16754 O O . THR B 1 985 ? 6.482 63.853 218.938 1.00 22.74 985 THR B O 1
ATOM 16758 N N . TRP B 1 986 ? 7.973 65.272 219.859 1.00 26.08 986 TRP B N 1
ATOM 16759 C CA . TRP B 1 986 ? 7.168 66.468 219.701 1.00 26.08 986 TRP B CA 1
ATOM 16760 C C . TRP B 1 986 ? 8.119 67.625 219.453 1.00 26.08 986 TRP B C 1
ATOM 16761 O O . TRP B 1 986 ? 9.314 67.432 219.227 1.00 26.08 986 TRP B O 1
ATOM 16772 N N . GLY B 1 987 ? 7.596 68.839 219.520 1.00 30.50 987 GLY B N 1
ATOM 16773 C CA . GLY B 1 987 ? 8.383 70.005 219.188 1.00 30.50 987 GLY B CA 1
ATOM 16774 C C . GLY B 1 987 ? 7.812 70.644 217.949 1.00 30.50 987 GLY B C 1
ATOM 16775 O O . GLY B 1 987 ? 6.591 70.720 217.801 1.00 30.50 987 GLY B O 1
ATOM 16776 N N . GLU B 1 988 ? 8.674 71.085 217.043 1.00 32.35 988 GLU B N 1
ATOM 16777 C CA . GLU B 1 988 ? 8.249 71.680 215.782 1.00 32.35 988 GLU B CA 1
ATOM 16778 C C . GLU B 1 988 ? 7.300 72.846 216.035 1.00 32.35 988 GLU B C 1
ATOM 16779 O O . GLU B 1 988 ? 6.121 72.824 215.686 1.00 32.35 988 GLU B O 1
ATOM 16785 N N . SER B 1 989 ? 7.840 73.860 216.683 1.00 39.18 989 SER B N 1
ATOM 16786 C CA . SER B 1 989 ? 7.140 75.090 216.991 1.00 39.18 989 SER B CA 1
ATOM 16787 C C . SER B 1 989 ? 7.741 76.225 216.170 1.00 39.18 989 SER B C 1
ATOM 16788 O O . SER B 1 989 ? 8.584 76.011 215.294 1.00 39.18 989 SER B O 1
ATOM 16791 N N . GLU B 1 990 ? 7.292 77.447 216.450 1.00 45.39 990 GLU B N 1
ATOM 16792 C CA . GLU B 1 990 ? 7.873 78.613 215.804 1.00 45.39 990 GLU B CA 1
ATOM 16793 C C . GLU B 1 990 ? 9.327 78.822 216.197 1.00 45.39 990 GLU B C 1
ATOM 16794 O O . GLU B 1 990 ? 10.059 79.501 215.472 1.00 45.39 990 GLU B O 1
ATOM 16800 N N . LYS B 1 991 ? 9.759 78.255 217.321 1.00 43.11 991 LYS B N 1
ATOM 16801 C CA . LYS B 1 991 ? 11.118 78.400 217.822 1.00 43.11 991 LYS B CA 1
ATOM 16802 C C . LYS B 1 991 ? 11.935 77.122 217.709 1.00 43.11 991 LYS B C 1
ATOM 16803 O O . LYS B 1 991 ? 13.090 77.164 217.280 1.00 43.11 991 LYS B O 1
ATOM 16809 N N . THR B 1 992 ? 11.363 75.983 218.086 1.00 37.58 992 THR B N 1
ATOM 16810 C CA . THR B 1 992 ? 12.081 74.722 218.167 1.00 37.58 992 THR B CA 1
ATOM 16811 C C . THR B 1 992 ? 11.791 73.856 216.944 1.00 37.58 992 THR B C 1
ATOM 16812 O O . THR B 1 992 ? 11.113 74.265 216.001 1.00 37.58 992 THR B O 1
ATOM 16816 N N . HIS B 1 993 ? 12.320 72.636 216.966 1.00 31.35 993 HIS B N 1
ATOM 16817 C CA . HIS B 1 993 ? 12.132 71.681 215.885 1.00 31.35 993 HIS B CA 1
ATOM 16818 C C . HIS B 1 993 ? 11.904 70.297 216.467 1.00 31.35 993 HIS B C 1
ATOM 16819 O O . HIS B 1 993 ? 12.341 69.994 217.576 1.00 31.35 993 HIS B O 1
ATOM 16826 N N . ARG B 1 994 ? 11.221 69.462 215.707 1.00 24.90 994 ARG B N 1
ATOM 16827 C CA . ARG B 1 994 ? 10.992 68.091 216.129 1.00 24.90 994 ARG B CA 1
ATOM 16828 C C . ARG B 1 994 ? 12.284 67.294 216.023 1.00 24.90 994 ARG B C 1
ATOM 16829 O O . ARG B 1 994 ? 12.968 67.367 214.997 1.00 24.90 994 ARG B O 1
ATOM 16837 N N . PRO B 1 995 ? 12.655 66.534 217.043 1.00 23.43 995 PRO B N 1
ATOM 16838 C CA . PRO B 1 995 ? 13.836 65.677 216.926 1.00 23.43 995 PRO B CA 1
ATOM 16839 C C . PRO B 1 995 ? 13.550 64.441 216.096 1.00 23.43 995 PRO B C 1
ATOM 16840 O O . PRO B 1 995 ? 13.186 63.398 216.641 1.00 23.43 995 PRO B O 1
ATOM 16844 N N . ASN B 1 996 ? 13.680 64.554 214.779 1.00 22.36 996 ASN B N 1
ATOM 16845 C CA . ASN B 1 996 ? 13.468 63.444 213.856 1.00 22.36 996 ASN B CA 1
ATOM 16846 C C . ASN B 1 996 ? 14.774 63.204 213.101 1.00 22.36 996 ASN B C 1
ATOM 16847 O O . ASN B 1 996 ? 15.035 63.840 212.079 1.00 22.36 996 ASN B O 1
ATOM 16852 N N . ALA B 1 997 ? 15.590 62.279 213.601 1.00 21.06 997 ALA B N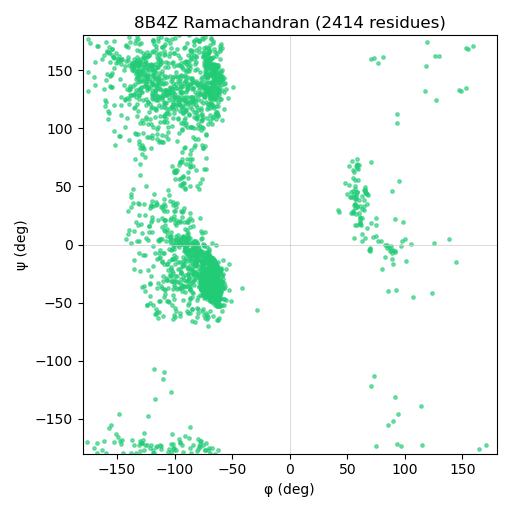 1
ATOM 16853 C CA . ALA B 1 997 ? 16.908 62.012 213.050 1.00 21.06 997 ALA B CA 1
ATOM 16854 C C . ALA B 1 997 ? 16.976 60.605 212.479 1.00 21.06 997 ALA B C 1
ATOM 16855 O O . ALA B 1 997 ? 16.163 59.739 212.800 1.00 21.06 997 ALA B O 1
ATOM 16857 N N . ILE B 1 998 ? 17.969 60.390 211.624 1.00 21.86 998 ILE B N 1
ATOM 16858 C CA . ILE B 1 998 ? 18.178 59.133 210.918 1.00 21.86 998 ILE B CA 1
ATOM 16859 C C . ILE B 1 998 ? 19.417 58.467 211.509 1.00 21.86 998 ILE B C 1
ATOM 16860 O O . ILE B 1 998 ? 20.540 58.921 211.248 1.00 21.86 998 ILE B O 1
ATOM 16865 N N . PRO B 1 999 ? 19.277 57.404 212.298 1.00 21.58 999 PRO B N 1
ATOM 16866 C CA . PRO B 1 999 ? 20.465 56.725 212.820 1.00 21.58 999 PRO B CA 1
ATOM 16867 C C . PRO B 1 999 ? 21.322 56.190 211.686 1.00 21.58 999 PRO B C 1
ATOM 16868 O O . PRO B 1 999 ? 20.814 55.749 210.655 1.00 21.58 999 PRO B O 1
ATOM 16872 N N . HIS B 1 1000 ? 22.638 56.254 211.879 1.00 21.60 1000 HIS B N 1
ATOM 16873 C CA . HIS B 1 1000 ? 23.606 55.883 210.850 1.00 21.60 1000 HIS B CA 1
ATOM 16874 C C . HIS B 1 1000 ? 23.419 56.702 209.582 1.00 21.60 1000 HIS B C 1
ATOM 16875 O O . HIS B 1 1000 ? 23.757 56.256 208.488 1.00 21.60 1000 HIS B O 1
ATOM 16882 N N . GLY B 1 1001 ? 22.876 57.902 209.715 1.00 23.59 1001 GLY B N 1
ATOM 16883 C CA . GLY B 1 1001 ? 22.688 58.749 208.562 1.00 23.59 1001 GLY B CA 1
ATOM 16884 C C . GLY B 1 1001 ? 23.996 59.314 208.057 1.00 23.59 1001 GLY B C 1
ATOM 16885 O O . GLY B 1 1001 ? 25.005 59.360 208.757 1.00 23.59 1001 GLY B O 1
ATOM 16886 N N . THR B 1 1002 ? 23.966 59.757 206.807 1.00 24.55 1002 THR B N 1
ATOM 16887 C CA . THR B 1 1002 ? 25.148 60.262 206.127 1.00 24.55 1002 THR B CA 1
ATOM 16888 C C . THR B 1 1002 ? 25.205 61.781 206.080 1.00 24.55 1002 THR B C 1
ATOM 16889 O O . THR B 1 1002 ? 26.268 62.361 206.313 1.00 24.55 1002 THR B O 1
ATOM 16893 N N . ARG B 1 1003 ? 24.090 62.439 205.784 1.00 27.46 1003 ARG B N 1
ATOM 16894 C CA . ARG B 1 1003 ? 24.020 63.890 205.741 1.00 27.46 1003 ARG B CA 1
ATOM 16895 C C . ARG B 1 1003 ? 23.286 64.417 206.964 1.00 27.46 1003 ARG B C 1
ATOM 16896 O O . ARG B 1 1003 ? 22.449 63.728 207.554 1.00 27.46 1003 ARG B O 1
ATOM 16904 N N . ARG B 1 1004 ? 23.618 65.644 207.348 1.00 36.06 1004 ARG B N 1
ATOM 16905 C CA . ARG B 1 1004 ? 22.805 66.364 208.314 1.00 36.06 1004 ARG B CA 1
ATOM 16906 C C . ARG B 1 1004 ? 21.497 66.782 207.656 1.00 36.06 1004 ARG B C 1
ATOM 16907 O O . ARG B 1 1004 ? 21.475 67.201 206.497 1.00 36.06 1004 ARG B O 1
ATOM 16915 N N . LEU B 1 1005 ? 20.401 66.661 208.395 1.00 33.08 1005 LEU B N 1
ATOM 16916 C CA . LEU B 1 1005 ? 19.094 66.982 207.838 1.00 33.08 1005 LEU B CA 1
ATOM 16917 C C . LEU B 1 1005 ? 18.974 68.489 207.647 1.00 33.08 1005 LEU B C 1
ATOM 16918 O O . LEU B 1 1005 ? 19.091 69.255 208.608 1.00 33.08 1005 LEU B O 1
ATOM 16923 N N . GLY B 1 1006 ? 18.736 68.911 206.406 1.00 31.72 1006 GLY B N 1
ATOM 16924 C CA . GLY B 1 1006 ? 18.720 70.315 206.054 1.00 31.72 1006 GLY B CA 1
ATOM 16925 C C . GLY B 1 1006 ? 17.363 70.958 206.255 1.00 31.72 1006 GLY B C 1
ATOM 16926 O O . GLY B 1 1006 ? 16.466 70.415 206.901 1.00 31.72 1006 GLY B O 1
ATOM 16927 N N . ASN B 1 1007 ? 17.224 72.158 205.688 1.00 30.17 1007 ASN B N 1
ATOM 16928 C CA . ASN B 1 1007 ? 15.963 72.884 205.787 1.00 30.17 1007 ASN B CA 1
ATOM 16929 C C . ASN B 1 1007 ? 14.836 72.153 205.075 1.00 30.17 1007 ASN B C 1
ATOM 16930 O O . ASN B 1 1007 ? 13.675 72.264 205.478 1.00 30.17 1007 ASN B O 1
ATOM 16935 N N . SER B 1 1008 ? 15.147 71.420 204.012 1.00 27.70 1008 SER B N 1
ATOM 16936 C CA . SER B 1 1008 ? 14.126 70.676 203.293 1.00 27.70 1008 SER B CA 1
ATOM 16937 C C . SER B 1 1008 ? 13.713 69.401 204.010 1.00 27.70 1008 SER B C 1
ATOM 16938 O O . SER B 1 1008 ? 12.718 68.788 203.621 1.00 27.70 1008 SER B O 1
ATOM 16941 N N . GLU B 1 1009 ? 14.450 68.988 205.036 1.00 27.99 1009 GLU B N 1
ATOM 16942 C CA . GLU B 1 1009 ? 14.026 67.885 205.886 1.00 27.99 1009 GLU B CA 1
ATOM 16943 C C . GLU B 1 1009 ? 13.174 68.357 207.047 1.00 27.99 1009 GLU B C 1
ATOM 16944 O O . GLU B 1 1009 ? 12.245 67.653 207.450 1.00 27.99 1009 GLU B O 1
ATOM 16950 N N . VAL B 1 1010 ? 13.479 69.535 207.599 1.00 27.51 1010 VAL B N 1
ATOM 16951 C CA . VAL B 1 1010 ? 12.654 70.112 208.655 1.00 27.51 1010 VAL B CA 1
ATOM 16952 C C . VAL B 1 1010 ? 11.458 70.865 208.108 1.00 27.51 1010 VAL B C 1
ATOM 16953 O O . VAL B 1 1010 ? 10.559 71.218 208.876 1.00 27.51 1010 VAL B O 1
ATOM 16957 N N . LEU B 1 1011 ? 11.430 71.141 206.804 1.00 25.98 1011 LEU B N 1
ATOM 16958 C CA . LEU B 1 1011 ? 10.222 71.674 206.194 1.00 25.98 1011 LEU B CA 1
ATOM 16959 C C . LEU B 1 1011 ? 9.155 70.602 206.074 1.00 25.98 1011 LEU B C 1
ATOM 16960 O O . LEU B 1 1011 ? 7.961 70.912 206.092 1.00 25.98 1011 LEU B O 1
ATOM 16965 N N . MET B 1 1012 ? 9.564 69.342 205.932 1.00 26.36 1012 MET B N 1
ATOM 16966 C CA . MET B 1 1012 ? 8.606 68.245 205.944 1.00 26.36 1012 MET B CA 1
ATOM 16967 C C . MET B 1 1012 ? 7.966 68.093 207.314 1.00 26.36 1012 MET B C 1
ATOM 16968 O O . MET B 1 1012 ? 6.762 67.846 207.418 1.00 26.36 1012 MET B O 1
ATOM 16973 N N . ASN B 1 1013 ? 8.759 68.225 208.375 1.00 26.08 1013 ASN B N 1
ATOM 16974 C CA . ASN B 1 1013 ? 8.208 68.150 209.721 1.00 26.08 1013 ASN B CA 1
ATOM 16975 C C . ASN B 1 1013 ? 7.295 69.330 210.003 1.00 26.08 1013 ASN B C 1
ATOM 16976 O O . ASN B 1 1013 ? 6.313 69.200 210.739 1.00 26.08 1013 ASN B O 1
ATOM 16981 N N . SER B 1 1014 ? 7.619 70.496 209.448 1.00 25.48 1014 SER B N 1
ATOM 16982 C CA . SER B 1 1014 ? 6.811 71.680 209.698 1.00 25.48 1014 SER B CA 1
ATOM 16983 C C . SER B 1 1014 ? 5.467 71.585 208.997 1.00 25.48 1014 SER B C 1
ATOM 16984 O O . SER B 1 1014 ? 4.432 71.919 209.580 1.00 25.48 1014 SER B O 1
ATOM 16987 N N . ARG B 1 1015 ? 5.462 71.129 207.745 1.00 24.30 1015 ARG B N 1
ATOM 16988 C CA . ARG B 1 1015 ? 4.207 70.938 207.032 1.00 24.30 1015 ARG B CA 1
ATOM 16989 C C . ARG B 1 1015 ? 3.332 69.917 207.736 1.00 24.30 1015 ARG B C 1
ATOM 16990 O O . ARG B 1 1015 ? 2.115 70.096 207.839 1.00 24.30 1015 ARG B O 1
ATOM 16998 N N . PHE B 1 1016 ? 3.935 68.838 208.227 1.00 23.04 1016 PHE B N 1
ATOM 16999 C CA . PHE B 1 1016 ? 3.178 67.760 208.845 1.00 23.04 1016 PHE B CA 1
ATOM 17000 C C . PHE B 1 1016 ? 2.633 68.134 210.214 1.00 23.04 1016 PHE B C 1
ATOM 17001 O O . PHE B 1 1016 ? 1.646 67.543 210.652 1.00 23.04 1016 PHE B O 1
ATOM 17009 N N . SER B 1 1017 ? 3.248 69.087 210.902 1.00 25.73 1017 SER B N 1
ATOM 17010 C CA . SER B 1 1017 ? 2.815 69.471 212.237 1.00 25.73 1017 SER B CA 1
ATOM 17011 C C . SER B 1 1017 ? 1.711 70.512 212.235 1.00 25.73 1017 SER B C 1
ATOM 17012 O O . SER B 1 1017 ? 1.131 70.776 213.292 1.00 25.73 1017 SER B O 1
ATOM 17015 N N . LYS B 1 1018 ? 1.410 71.111 211.090 1.00 24.39 1018 LYS B N 1
ATOM 17016 C CA . LYS B 1 1018 ? 0.428 72.182 210.992 1.00 24.39 1018 LYS B CA 1
ATOM 17017 C C . LYS B 1 1018 ? -0.831 71.716 210.273 1.00 24.39 1018 LYS B C 1
ATOM 17018 O O . LYS B 1 1018 ? -1.467 72.473 209.540 1.00 24.39 1018 LYS B O 1
ATOM 17024 N N . ILE B 1 1019 ? -1.199 70.453 210.480 1.00 25.26 1019 ILE B N 1
ATOM 17025 C CA . ILE B 1 1019 ? -2.433 69.934 209.916 1.00 25.26 1019 ILE B CA 1
ATOM 17026 C C . ILE B 1 1019 ? -3.626 70.545 210.641 1.00 25.26 1019 ILE B C 1
ATOM 17027 O O . ILE B 1 1019 ? -3.533 71.004 211.783 1.00 25.26 1019 ILE B O 1
ATOM 17032 N N . LEU B 1 1020 ? -4.762 70.560 209.953 1.00 27.15 1020 LEU B N 1
ATOM 17033 C CA . LEU B 1 1020 ? -5.997 71.045 210.545 1.00 27.15 1020 LEU B CA 1
ATOM 17034 C C . LEU B 1 1020 ? -6.311 70.271 211.816 1.00 27.15 1020 LEU B C 1
ATOM 17035 O O . LEU B 1 1020 ? -6.106 69.059 211.885 1.00 27.15 1020 LEU B O 1
ATOM 17040 N N . ASP B 1 1021 ? -6.774 70.987 212.837 1.00 29.10 1021 ASP B N 1
ATOM 17041 C CA . ASP B 1 1021 ? -7.197 70.401 214.107 1.00 29.10 1021 ASP B CA 1
ATOM 17042 C C . ASP B 1 1021 ? -6.070 69.660 214.819 1.00 29.10 1021 ASP B C 1
ATOM 17043 O O . ASP B 1 1021 ? -6.332 68.776 215.637 1.00 29.10 1021 ASP B O 1
ATOM 17048 N N . LYS B 1 1022 ? -4.820 70.015 214.525 1.00 28.55 1022 LYS B N 1
ATOM 17049 C CA . LYS B 1 1022 ? -3.649 69.396 215.145 1.00 28.55 1022 LYS B CA 1
ATOM 17050 C C . LYS B 1 1022 ? -3.655 67.880 214.966 1.00 28.55 1022 LYS B C 1
ATOM 17051 O O . LYS B 1 1022 ? -3.360 67.124 215.891 1.00 28.55 1022 LYS B O 1
ATOM 17057 N N . LYS B 1 1023 ? -3.994 67.436 213.759 1.00 25.94 1023 LYS B N 1
ATOM 17058 C CA . LYS B 1 1023 ? -4.023 66.019 213.431 1.00 25.94 1023 LYS B CA 1
ATOM 17059 C C . LYS B 1 1023 ? -2.646 65.443 213.148 1.00 25.94 1023 LYS B C 1
ATOM 17060 O O . LYS B 1 1023 ? -2.521 64.222 213.012 1.00 25.94 1023 LYS B O 1
ATOM 17066 N N . GLY B 1 1024 ? -1.620 66.277 213.045 1.00 25.59 1024 GLY B N 1
ATOM 17067 C CA . GLY B 1 1024 ? -0.281 65.813 212.775 1.00 25.59 1024 GLY B CA 1
ATOM 17068 C C . GLY B 1 1024 ? 0.630 65.719 213.971 1.00 25.59 1024 GLY B C 1
ATOM 17069 O O . GLY B 1 1024 ? 1.779 65.300 213.820 1.00 25.59 1024 GLY B O 1
ATOM 17070 N N . ILE B 1 1025 ? 0.157 66.080 215.161 1.00 25.40 1025 ILE B N 1
ATOM 17071 C CA . ILE B 1 1025 ? 1.002 66.149 216.341 1.00 25.40 1025 ILE B CA 1
ATOM 17072 C C . ILE B 1 1025 ? 0.376 65.342 217.467 1.00 25.40 1025 ILE B C 1
ATOM 17073 O O . ILE B 1 1025 ? -0.796 64.966 217.424 1.00 25.40 1025 ILE B O 1
ATOM 17078 N N . THR B 1 1026 ? 1.192 65.065 218.476 1.00 26.37 1026 THR B N 1
ATOM 17079 C CA . THR B 1 1026 ? 0.730 64.575 219.763 1.00 26.37 1026 THR B CA 1
ATOM 17080 C C . THR B 1 1026 ? 0.890 65.700 220.773 1.00 26.37 1026 THR B C 1
ATOM 17081 O O . THR B 1 1026 ? 1.957 66.314 220.865 1.00 26.37 1026 THR B O 1
ATOM 17085 N N . LYS B 1 1027 ? -0.182 65.993 221.496 1.00 28.32 1027 LYS B N 1
ATOM 17086 C CA . LYS B 1 1027 ? -0.219 67.150 222.369 1.00 28.32 1027 LYS B CA 1
ATOM 17087 C C . LYS B 1 1027 ? 0.588 66.900 223.635 1.00 28.32 1027 LYS B C 1
ATOM 17088 O O . LYS B 1 1027 ? 0.896 65.763 223.994 1.00 28.32 1027 LYS B O 1
ATOM 17094 N N . LEU B 1 1028 ? 0.930 67.988 224.317 1.00 27.52 1028 LEU B N 1
ATOM 17095 C CA . LEU B 1 1028 ? 1.506 67.925 225.649 1.00 27.52 1028 LEU B CA 1
ATOM 17096 C C . LEU B 1 1028 ? 0.785 68.912 226.550 1.00 27.52 1028 LEU B C 1
ATOM 17097 O O . LEU B 1 1028 ? 0.292 69.945 226.097 1.00 27.52 1028 LEU B O 1
ATOM 17102 N N . GLU B 1 1029 ? 0.723 68.576 227.832 1.00 30.69 1029 GLU B N 1
ATOM 17103 C CA . GLU B 1 1029 ? 0.051 69.405 228.817 1.00 30.69 1029 GLU B CA 1
ATOM 17104 C C . GLU B 1 1029 ? 0.833 69.330 230.113 1.00 30.69 1029 GLU B C 1
ATOM 17105 O O . GLU B 1 1029 ? 1.474 68.320 230.407 1.00 30.69 1029 GLU B O 1
ATOM 17111 N N . THR B 1 1030 ? 0.775 70.401 230.889 1.00 32.62 1030 THR B N 1
ATOM 17112 C CA . THR B 1 1030 ? 1.450 70.452 232.174 1.00 32.62 1030 THR B CA 1
ATOM 17113 C C . THR B 1 1030 ? 0.386 70.377 233.259 1.00 32.62 1030 THR B C 1
ATOM 17114 O O . THR B 1 1030 ? -0.518 71.216 233.306 1.00 32.62 1030 THR B O 1
ATOM 17118 N N . ARG B 1 1031 ? 0.489 69.368 234.118 1.00 35.44 1031 ARG B N 1
ATOM 17119 C CA . ARG B 1 1031 ? -0.578 69.030 235.046 1.00 35.44 1031 ARG B CA 1
ATOM 17120 C C . ARG B 1 1031 ? 0.009 68.136 236.129 1.00 35.44 1031 ARG B C 1
ATOM 17121 O O . ARG B 1 1031 ? 1.073 67.545 235.948 1.00 35.44 1031 ARG B O 1
ATOM 17129 N N . VAL B 1 1032 ? -0.673 68.065 237.275 1.00 36.93 1032 VAL B N 1
ATOM 17130 C CA . VAL B 1 1032 ? -0.200 67.201 238.351 1.00 36.93 1032 VAL B CA 1
ATOM 17131 C C . VAL B 1 1032 ? -0.230 65.752 237.890 1.00 36.93 1032 VAL B C 1
ATOM 17132 O O . VAL B 1 1032 ? -1.254 65.252 237.413 1.00 36.93 1032 VAL B O 1
ATOM 17136 N N . GLY B 1 1033 ? 0.903 65.071 238.026 1.00 37.37 1033 GLY B N 1
ATOM 17137 C CA . GLY B 1 1033 ? 1.013 63.695 237.585 1.00 37.37 1033 GLY B CA 1
ATOM 17138 C C . GLY B 1 1033 ? 1.718 62.810 238.586 1.00 37.37 1033 GLY B C 1
ATOM 17139 O O . GLY B 1 1033 ? 2.093 61.675 238.283 1.00 37.37 1033 GLY B O 1
ATOM 17140 N N . GLY B 1 1034 ? 1.906 63.329 239.788 1.00 39.17 1034 GLY B N 1
ATOM 17141 C CA . GLY B 1 1034 ? 2.529 62.559 240.837 1.00 39.17 1034 GLY B CA 1
ATOM 17142 C C . GLY B 1 1034 ? 2.530 63.349 242.121 1.00 39.17 1034 GLY B C 1
ATOM 17143 O O . GLY B 1 1034 ? 1.891 64.395 242.227 1.00 39.17 1034 GLY B O 1
ATOM 17144 N N . ARG B 1 1035 ? 3.260 62.834 243.104 1.00 42.48 1035 ARG B N 1
ATOM 17145 C CA . ARG B 1 1035 ? 3.396 63.506 244.394 1.00 42.48 1035 ARG B CA 1
ATOM 17146 C C . ARG B 1 1035 ? 4.820 63.284 244.885 1.00 42.48 1035 ARG B C 1
ATOM 17147 O O . ARG B 1 1035 ? 5.146 62.207 245.388 1.00 42.48 1035 ARG B O 1
ATOM 17155 N N . LYS B 1 1036 ? 5.663 64.296 244.726 1.00 44.61 1036 LYS B N 1
ATOM 17156 C CA . LYS B 1 1036 ? 7.002 64.242 245.289 1.00 44.61 1036 LYS B CA 1
ATOM 17157 C C . LYS B 1 1036 ? 6.929 64.273 246.806 1.00 44.61 1036 LYS B C 1
ATOM 17158 O O . LYS B 1 1036 ? 6.133 65.011 247.389 1.00 44.61 1036 LYS B O 1
ATOM 17164 N N . ARG B 1 1037 ? 7.763 63.465 247.449 1.00 52.52 1037 ARG B N 1
ATOM 17165 C CA . ARG B 1 1037 ? 7.805 63.466 248.901 1.00 52.52 1037 ARG B CA 1
ATOM 17166 C C . ARG B 1 1037 ? 8.360 64.791 249.393 1.00 52.52 1037 ARG B C 1
ATOM 17167 O O . ARG B 1 1037 ? 9.432 65.224 248.960 1.00 52.52 1037 ARG B O 1
ATOM 17175 N N . GLY B 1 1038 ? 7.622 65.438 250.290 1.00 59.41 1038 GLY B N 1
ATOM 17176 C CA . GLY B 1 1038 ? 8.064 66.722 250.803 1.00 59.41 1038 GLY B CA 1
ATOM 17177 C C . GLY B 1 1038 ? 9.389 66.591 251.529 1.00 59.41 1038 GLY B C 1
ATOM 17178 O O . GLY B 1 1038 ? 9.662 65.587 252.188 1.00 59.41 1038 GLY B O 1
ATOM 17179 N N . ASP B 1 1039 ? 10.228 67.610 251.385 1.00 64.82 1039 ASP B N 1
ATOM 17180 C CA . ASP B 1 1039 ? 11.523 67.596 252.044 1.00 64.82 1039 ASP B CA 1
ATOM 17181 C C . ASP B 1 1039 ? 11.361 67.795 253.545 1.00 64.82 1039 ASP B C 1
ATOM 17182 O O . ASP B 1 1039 ? 10.597 68.653 253.996 1.00 64.82 1039 ASP B O 1
ATOM 17187 N N . ASN B 1 1040 ? 12.083 66.981 254.316 1.00 66.32 1040 ASN B N 1
ATOM 17188 C CA . ASN B 1 1040 ? 12.085 67.050 255.777 1.00 66.32 1040 ASN B CA 1
ATOM 17189 C C . ASN B 1 1040 ? 10.721 66.712 256.376 1.00 66.32 1040 ASN B C 1
ATOM 17190 O O . ASN B 1 1040 ? 10.364 67.210 257.445 1.00 66.32 1040 ASN B O 1
ATOM 17195 N N . ASN B 1 1041 ? 9.948 65.870 255.698 1.00 60.93 1041 ASN B N 1
ATOM 17196 C CA . ASN B 1 1041 ? 8.750 65.282 256.283 1.00 60.93 1041 ASN B CA 1
ATOM 17197 C C . ASN B 1 1041 ? 8.397 64.031 255.490 1.00 60.93 1041 ASN B C 1
ATOM 17198 O O . ASN B 1 1041 ? 9.091 63.655 254.542 1.00 60.93 1041 ASN B O 1
ATOM 17203 N N . ASP B 1 1042 ? 7.308 63.381 255.894 1.00 58.06 1042 ASP B N 1
ATOM 17204 C CA . ASP B 1 1042 ? 6.830 62.168 255.245 1.00 58.06 1042 ASP B CA 1
ATOM 17205 C C . ASP B 1 1042 ? 5.525 62.400 254.496 1.00 58.06 1042 ASP B C 1
ATOM 17206 O O . ASP B 1 1042 ? 4.769 61.452 254.264 1.00 58.06 1042 ASP B O 1
ATOM 17211 N N . ASP B 1 1043 ? 5.244 63.643 254.123 1.00 54.61 1043 ASP B N 1
ATOM 17212 C CA . ASP B 1 1043 ? 4.021 64.005 253.427 1.00 54.61 1043 ASP B CA 1
ATOM 17213 C C . ASP B 1 1043 ? 4.345 64.360 251.985 1.00 54.61 1043 ASP B C 1
ATOM 17214 O O . ASP B 1 1043 ? 5.386 64.960 251.703 1.00 54.61 1043 ASP B O 1
ATOM 17219 N N . PHE B 1 1044 ? 3.447 63.993 251.078 1.00 47.35 1044 PHE B N 1
ATOM 17220 C CA . PHE B 1 1044 ? 3.691 64.086 249.645 1.00 47.35 1044 PHE B CA 1
ATOM 17221 C C . PHE B 1 1044 ? 2.912 65.262 249.073 1.00 47.35 1044 PHE B C 1
ATOM 17222 O O . PHE B 1 1044 ? 1.678 65.234 249.026 1.00 47.35 1044 PHE B O 1
ATOM 17230 N N . VAL B 1 1045 ? 3.632 66.279 248.632 1.00 44.50 1045 VAL B N 1
ATOM 17231 C CA . VAL B 1 1045 ? 3.048 67.439 247.974 1.00 44.50 1045 VAL B CA 1
ATOM 17232 C C . VAL B 1 1045 ? 2.915 67.134 246.491 1.00 44.50 1045 VAL B C 1
ATOM 17233 O O . VAL B 1 1045 ? 3.764 66.453 245.907 1.00 44.50 1045 VAL B O 1
ATOM 17237 N N . ALA B 1 1046 ? 1.833 67.615 245.883 1.00 41.40 1046 ALA B N 1
ATOM 17238 C CA . ALA B 1 1046 ? 1.571 67.335 244.479 1.00 41.40 1046 ALA B CA 1
ATOM 17239 C C . ALA B 1 1046 ? 2.690 67.876 243.600 1.00 41.40 1046 ALA B C 1
ATOM 17240 O O . ALA B 1 1046 ? 3.223 68.962 243.837 1.00 41.40 1046 ALA B O 1
ATOM 17242 N N . ALA B 1 1047 ? 3.043 67.106 242.577 1.00 39.99 1047 ALA B N 1
ATOM 17243 C CA . ALA B 1 1047 ? 4.122 67.444 241.664 1.00 39.99 1047 ALA B CA 1
ATOM 17244 C C . ALA B 1 1047 ? 3.542 67.782 240.300 1.00 39.99 1047 ALA B C 1
ATOM 17245 O O . ALA B 1 1047 ? 2.790 66.991 239.725 1.00 39.99 1047 ALA B O 1
ATOM 17247 N N . ASP B 1 1048 ? 3.903 68.951 239.785 1.00 39.02 1048 ASP B N 1
ATOM 17248 C CA . ASP B 1 1048 ? 3.380 69.455 238.524 1.00 39.02 1048 ASP B CA 1
ATOM 17249 C C . ASP B 1 1048 ? 4.272 68.982 237.381 1.00 39.02 1048 ASP B C 1
ATOM 17250 O O . ASP B 1 1048 ? 5.449 69.347 237.314 1.00 39.02 1048 ASP B O 1
ATOM 17255 N N . THR B 1 1049 ? 3.709 68.177 236.483 1.00 34.70 1049 THR B N 1
ATOM 17256 C CA . THR B 1 1049 ? 4.470 67.414 235.503 1.00 34.70 1049 THR B CA 1
ATOM 17257 C C . THR B 1 1049 ? 3.975 67.704 234.094 1.00 34.70 1049 THR B C 1
ATOM 17258 O O . THR B 1 1049 ? 2.767 67.743 233.851 1.00 34.70 1049 THR B O 1
ATOM 17262 N N . ARG B 1 1050 ? 4.906 67.898 233.164 1.00 30.58 1050 ARG B N 1
ATOM 17263 C CA . ARG B 1 1050 ? 4.569 68.006 231.751 1.00 30.58 1050 ARG B CA 1
ATOM 17264 C C . ARG B 1 1050 ? 4.480 66.608 231.157 1.00 30.58 1050 ARG B C 1
ATOM 17265 O O . ARG B 1 1050 ? 5.407 65.809 231.302 1.00 30.58 1050 ARG B O 1
ATOM 17273 N N . MET B 1 1051 ? 3.365 66.309 230.499 1.00 29.20 1051 MET B N 1
ATOM 17274 C CA . MET B 1 1051 ? 3.102 64.960 230.028 1.00 29.20 1051 MET B CA 1
ATOM 17275 C C . MET B 1 1051 ? 2.371 65.021 228.699 1.00 29.20 1051 MET B C 1
ATOM 17276 O O . MET B 1 1051 ? 2.087 66.096 228.171 1.00 29.20 1051 MET B O 1
ATOM 17281 N N . PHE B 1 1052 ? 2.065 63.847 228.162 1.00 26.49 1052 PHE B N 1
ATOM 17282 C CA . PHE B 1 1052 ? 1.328 63.725 226.919 1.00 26.49 1052 PHE B CA 1
ATOM 17283 C C . PHE B 1 1052 ? -0.171 63.832 227.174 1.00 26.49 1052 PHE B C 1
ATOM 17284 O O . PHE B 1 1052 ? -0.636 63.899 228.313 1.00 26.49 1052 PHE B O 1
ATOM 17292 N N . ILE B 1 1053 ? -0.933 63.840 226.088 1.00 27.93 1053 ILE B N 1
ATOM 17293 C CA . ILE B 1 1053 ? -2.388 63.793 226.139 1.00 27.93 1053 ILE B CA 1
ATOM 17294 C C . ILE B 1 1053 ? -2.843 62.589 225.331 1.00 27.93 1053 ILE B C 1
ATOM 17295 O O . ILE B 1 1053 ? -2.528 62.482 224.140 1.00 27.93 1053 ILE B O 1
ATOM 17300 N N . ILE B 1 1054 ? -3.581 61.690 225.970 1.00 28.08 1054 ILE B N 1
ATOM 17301 C CA . ILE B 1 1054 ? -4.064 60.485 225.307 1.00 28.08 1054 ILE B CA 1
ATOM 17302 C C . ILE B 1 1054 ? -5.240 60.848 224.413 1.00 28.08 1054 ILE B C 1
ATOM 17303 O O . ILE B 1 1054 ? -6.135 61.595 224.819 1.00 28.08 1054 ILE B O 1
ATOM 17308 N N . GLN B 1 1055 ? -5.240 60.321 223.196 1.00 28.73 1055 GLN B N 1
ATOM 17309 C CA . GLN B 1 1055 ? -6.243 60.623 222.187 1.00 28.73 1055 GLN B CA 1
ATOM 17310 C C . GLN B 1 1055 ? -6.992 59.357 221.783 1.00 28.73 1055 GLN B C 1
ATOM 17311 O O . GLN B 1 1055 ? -6.766 58.269 222.314 1.00 28.73 1055 GLN B O 1
ATOM 17317 N N . ASP B 1 1056 ? -7.885 59.519 220.821 1.00 29.39 1056 ASP B N 1
ATOM 17318 C CA . ASP B 1 1056 ? -8.650 58.443 220.218 1.00 29.39 1056 ASP B CA 1
ATOM 17319 C C . ASP B 1 1056 ? -8.220 58.238 218.777 1.00 29.39 1056 ASP B C 1
ATOM 17320 O O . ASP B 1 1056 ? -7.290 58.871 218.274 1.00 29.39 1056 ASP B O 1
ATOM 17325 N N . VAL B 1 1057 ? -8.929 57.330 218.114 1.00 27.65 1057 VAL B N 1
ATOM 17326 C CA . VAL B 1 1057 ? -8.885 57.264 216.662 1.00 27.65 1057 VAL B CA 1
ATOM 17327 C C . VAL B 1 1057 ? -9.263 58.611 216.065 1.00 27.65 1057 VAL B C 1
ATOM 17328 O O . VAL B 1 1057 ? -8.574 59.139 215.187 1.00 27.65 1057 VAL B O 1
ATOM 17332 N N . ALA B 1 1058 ? -10.361 59.192 216.545 1.00 28.73 1058 ALA B N 1
ATOM 17333 C CA . ALA B 1 1058 ? -10.866 60.442 215.998 1.00 28.73 1058 ALA B CA 1
ATOM 17334 C C . ALA B 1 1058 ? -10.150 61.668 216.544 1.00 28.73 1058 ALA B C 1
ATOM 17335 O O . ALA B 1 1058 ? -10.405 62.775 216.062 1.00 28.73 1058 ALA B O 1
ATOM 17337 N N . GLY B 1 1059 ? -9.268 61.506 217.525 1.00 28.84 1059 GLY B N 1
ATOM 17338 C CA . GLY B 1 1059 ? -8.524 62.617 218.076 1.00 28.84 1059 GLY B CA 1
ATOM 17339 C C . GLY B 1 1059 ? -9.091 63.221 219.340 1.00 28.84 1059 GLY B C 1
ATOM 17340 O O . GLY B 1 1059 ? -8.493 64.161 219.873 1.00 28.84 1059 GLY B O 1
ATOM 17341 N N . GLY B 1 1060 ? -10.217 62.719 219.836 1.00 30.14 1060 GLY B N 1
ATOM 17342 C CA . GLY B 1 1060 ? -10.788 63.263 221.052 1.00 30.14 1060 GLY B CA 1
ATOM 17343 C C . GLY B 1 1060 ? -9.917 62.993 222.263 1.00 30.14 1060 GLY B C 1
ATOM 17344 O O . GLY B 1 1060 ? -9.197 62.001 222.337 1.00 30.14 1060 GLY B O 1
ATOM 17345 N N . GLU B 1 1061 ? -9.988 63.903 223.229 1.00 32.05 1061 GLU B N 1
ATOM 17346 C CA . GLU B 1 1061 ? -9.169 63.840 224.438 1.00 32.05 1061 GLU B CA 1
ATOM 17347 C C . GLU B 1 1061 ? -10.097 63.939 225.641 1.00 32.05 1061 GLU B C 1
ATOM 17348 O O . GLU B 1 1061 ? -10.599 65.021 225.956 1.00 32.05 1061 GLU B O 1
ATOM 17354 N N . HIS B 1 1062 ? -10.323 62.815 226.309 1.00 32.57 1062 HIS B N 1
ATOM 17355 C CA . HIS B 1 1062 ? -11.199 62.744 227.465 1.00 32.57 1062 HIS B CA 1
ATOM 17356 C C . HIS B 1 1062 ? -10.393 62.377 228.699 1.00 32.57 1062 HIS B C 1
ATOM 17357 O O . HIS B 1 1062 ? -9.353 61.723 228.607 1.00 32.57 1062 HIS B O 1
ATOM 17364 N N . ALA B 1 1063 ? -10.880 62.808 229.860 1.00 33.74 1063 ALA B N 1
ATOM 17365 C CA . ALA B 1 1063 ? -10.190 62.504 231.105 1.00 33.74 1063 ALA B CA 1
ATOM 17366 C C . ALA B 1 1063 ? -10.292 61.036 231.478 1.00 33.74 1063 ALA B C 1
ATOM 17367 O O . ALA B 1 1063 ? -9.542 60.579 232.342 1.00 33.74 1063 ALA B O 1
ATOM 17369 N N . ALA B 1 1064 ? -11.200 60.291 230.855 1.00 32.19 1064 ALA B N 1
ATOM 17370 C CA . ALA B 1 1064 ? -11.377 58.884 231.178 1.00 32.19 1064 ALA B CA 1
ATOM 17371 C C . ALA B 1 1064 ? -10.345 57.989 230.514 1.00 32.19 1064 ALA B C 1
ATOM 17372 O O . ALA B 1 1064 ? -10.240 56.816 230.884 1.00 32.19 1064 ALA B O 1
ATOM 17374 N N . TYR B 1 1065 ? -9.592 58.499 229.543 1.00 30.73 1065 TYR B N 1
ATOM 17375 C CA . TYR B 1 1065 ? -8.571 57.699 228.885 1.00 30.73 1065 TYR B CA 1
ATOM 17376 C C . TYR B 1 1065 ? -7.306 57.579 229.704 1.00 30.73 1065 TYR B C 1
ATOM 17377 O O . TYR B 1 1065 ? -6.410 56.822 229.322 1.00 30.73 1065 TYR B O 1
ATOM 17386 N N . SER B 1 1066 ? -7.206 58.304 230.803 1.00 30.22 1066 SER B N 1
ATOM 17387 C CA . SER B 1 1066 ? -5.944 58.511 231.483 1.00 30.22 1066 SER B CA 1
ATOM 17388 C C . SER B 1 1066 ? -6.046 58.089 232.934 1.00 30.22 1066 SER B C 1
ATOM 17389 O O . SER B 1 1066 ? -7.042 58.370 233.603 1.00 30.22 1066 SER B O 1
ATOM 17392 N N . SER B 1 1067 ? -5.005 57.425 233.419 1.00 30.47 1067 SER B N 1
ATOM 17393 C CA . SER B 1 1067 ? -4.729 57.467 234.840 1.00 30.47 1067 SER B CA 1
ATOM 17394 C C . SER B 1 1067 ? -4.363 58.900 235.197 1.00 30.47 1067 SER B C 1
ATOM 17395 O O . SER B 1 1067 ? -4.364 59.794 234.349 1.00 30.47 1067 SER B O 1
ATOM 17398 N N . LEU B 1 1068 ? -4.069 59.147 236.465 1.00 32.74 1068 LEU B N 1
ATOM 17399 C CA . LEU B 1 1068 ? -3.742 60.480 236.950 1.00 32.74 1068 LEU B CA 1
ATOM 17400 C C . LEU B 1 1068 ? -4.931 61.421 236.840 1.00 32.74 1068 LEU B C 1
ATOM 17401 O O . LEU B 1 1068 ? -4.779 62.620 237.092 1.00 32.74 1068 LEU B O 1
ATOM 17406 N N . ARG B 1 1069 ? -6.102 60.925 236.445 1.00 33.79 1069 ARG B N 1
ATOM 17407 C CA . ARG B 1 1069 ? -7.350 61.670 236.468 1.00 33.79 1069 ARG B CA 1
ATOM 17408 C C . ARG B 1 1069 ? -8.392 60.832 237.186 1.00 33.79 1069 ARG B C 1
ATOM 17409 O O . ARG B 1 1069 ? -8.443 59.613 237.009 1.00 33.79 1069 ARG B O 1
ATOM 17417 N N . ASP B 1 1070 ? -9.216 61.487 237.998 1.00 37.04 1070 ASP B N 1
ATOM 17418 C CA . ASP B 1 1070 ? -10.235 60.767 238.759 1.00 37.04 1070 ASP B CA 1
ATOM 17419 C C . ASP B 1 1070 ? -11.185 59.962 237.881 1.00 37.04 1070 ASP B C 1
ATOM 17420 O O . ASP B 1 1070 ? -11.441 58.791 238.209 1.00 37.04 1070 ASP B O 1
ATOM 17425 N N . PRO B 1 1071 ? -11.750 60.497 236.791 1.00 36.03 1071 PRO B N 1
ATOM 17426 C CA . PRO B 1 1071 ? -12.626 59.660 235.954 1.00 36.03 1071 PRO B CA 1
ATOM 17427 C C . PRO B 1 1071 ? -11.927 58.460 235.356 1.00 36.03 1071 PRO B C 1
ATOM 17428 O O . PRO B 1 1071 ? -12.552 57.405 235.200 1.00 36.03 1071 PRO B O 1
ATOM 17432 N N . GLY B 1 1072 ? -10.646 58.590 235.008 1.00 35.43 1072 GLY B N 1
ATOM 17433 C CA . GLY B 1 1072 ? -9.948 57.497 234.357 1.00 35.43 1072 GLY B CA 1
ATOM 17434 C C . GLY B 1 1072 ? -9.379 56.481 235.316 1.00 35.43 1072 GLY B C 1
ATOM 17435 O O . GLY B 1 1072 ? -9.314 55.294 234.991 1.00 35.43 1072 GLY B O 1
ATOM 17436 N N . PHE B 1 1073 ? -8.960 56.918 236.502 1.00 36.69 1073 PHE B N 1
ATOM 17437 C CA . PHE B 1 1073 ? -8.478 55.970 237.495 1.00 36.69 1073 PHE B CA 1
ATOM 17438 C C . PHE B 1 1073 ? -9.603 55.130 238.077 1.00 36.69 1073 PHE B C 1
ATOM 17439 O O . PHE B 1 1073 ? -9.347 54.024 238.560 1.00 36.69 1073 PHE B O 1
ATOM 17447 N N . ALA B 1 1074 ? -10.840 55.625 238.045 1.00 35.97 1074 ALA B N 1
ATOM 17448 C CA . ALA B 1 1074 ? -11.955 54.842 238.560 1.00 35.97 1074 ALA B CA 1
ATOM 17449 C C . ALA B 1 1074 ? -12.118 53.534 237.803 1.00 35.97 1074 ALA B C 1
ATOM 17450 O O . ALA B 1 1074 ? -12.577 52.541 238.375 1.00 35.97 1074 ALA B O 1
ATOM 17452 N N . LEU B 1 1075 ? -11.756 53.515 236.521 1.00 34.74 1075 LEU B N 1
ATOM 17453 C CA . LEU B 1 1075 ? -11.844 52.285 235.743 1.00 34.74 1075 LEU B CA 1
ATOM 17454 C C . LEU B 1 1075 ? -10.818 51.264 236.209 1.00 34.74 1075 LEU B C 1
ATOM 17455 O O . LEU B 1 1075 ? -11.101 50.062 236.250 1.00 34.74 1075 LEU B O 1
ATOM 17460 N N . VAL B 1 1076 ? -9.614 51.724 236.541 1.00 34.37 1076 VAL B N 1
ATOM 17461 C CA . VAL B 1 1076 ? -8.553 50.826 236.981 1.00 34.37 1076 VAL B CA 1
ATOM 17462 C C . VAL B 1 1076 ? -8.838 50.278 238.374 1.00 34.37 1076 VAL B C 1
ATOM 17463 O O . VAL B 1 1076 ? -8.574 49.106 238.659 1.00 34.37 1076 VAL B O 1
ATOM 17467 N N . ARG B 1 1077 ? -9.371 51.113 239.265 1.00 36.34 1077 ARG B N 1
ATOM 17468 C CA . ARG B 1 1077 ? -9.660 50.659 240.620 1.00 36.34 1077 ARG B CA 1
ATOM 17469 C C . ARG B 1 1077 ? -10.711 49.556 240.634 1.00 36.34 1077 ARG B C 1
ATOM 17470 O O . ARG B 1 1077 ? -10.709 48.708 241.531 1.00 36.34 1077 ARG B O 1
ATOM 17478 N N . ALA B 1 1078 ? -11.610 49.548 239.657 1.00 34.85 1078 ALA B N 1
ATOM 17479 C CA . ALA B 1 1078 ? -12.554 48.457 239.495 1.00 34.85 1078 ALA B CA 1
ATOM 17480 C C . ALA B 1 1078 ? -11.881 47.271 238.816 1.00 34.85 1078 ALA B C 1
ATOM 17481 O O . ALA B 1 1078 ? -10.723 47.332 238.404 1.00 34.85 1078 ALA B O 1
ATOM 17483 N N . ALA B 1 1079 ? -12.622 46.172 238.707 1.00 34.83 1079 ALA B N 1
ATOM 17484 C CA . ALA B 1 1079 ? -12.104 44.999 238.019 1.00 34.83 1079 ALA B CA 1
ATOM 17485 C C . ALA B 1 1079 ? -11.959 45.294 236.535 1.00 34.83 1079 ALA B C 1
ATOM 17486 O O . ALA B 1 1079 ? -12.957 45.417 235.820 1.00 34.83 1079 ALA B O 1
ATOM 17488 N N . HIS B 1 1080 ? -10.722 45.409 236.065 1.00 33.04 1080 HIS B N 1
ATOM 17489 C CA . HIS B 1 1080 ? -10.429 45.796 234.697 1.00 33.04 1080 HIS B CA 1
ATOM 17490 C C . HIS B 1 1080 ? -9.646 44.697 233.998 1.00 33.04 1080 HIS B C 1
ATOM 17491 O O . HIS B 1 1080 ? -9.124 43.777 234.632 1.00 33.04 1080 HIS B O 1
ATOM 17498 N N . THR B 1 1081 ? -9.576 44.800 232.678 1.00 31.02 1081 THR B N 1
ATOM 17499 C CA . THR B 1 1081 ? -8.838 43.865 231.845 1.00 31.02 1081 THR B CA 1
ATOM 17500 C C . THR B 1 1081 ? -7.718 44.587 231.109 1.00 31.02 1081 THR B C 1
ATOM 17501 O O . THR B 1 1081 ? -7.512 45.791 231.262 1.00 31.02 1081 THR B O 1
ATOM 17505 N N . TRP B 1 1082 ? -6.986 43.822 230.300 1.00 29.20 1082 TRP B N 1
ATOM 17506 C CA . TRP B 1 1082 ? -5.899 44.383 229.511 1.00 29.20 1082 TRP B CA 1
ATOM 17507 C C . TRP B 1 1082 ? -6.399 45.217 228.344 1.00 29.20 1082 TRP B C 1
ATOM 17508 O O . TRP B 1 1082 ? -5.595 45.902 227.706 1.00 29.20 1082 TRP B O 1
ATOM 17519 N N . ASP B 1 1083 ? -7.693 45.172 228.046 1.00 29.69 1083 ASP B N 1
ATOM 17520 C CA . ASP B 1 1083 ? -8.274 45.927 226.947 1.00 29.69 1083 ASP B CA 1
ATOM 17521 C C . ASP B 1 1083 ? -8.890 47.246 227.389 1.00 29.69 1083 ASP B C 1
ATOM 17522 O O . ASP B 1 1083 ? -9.465 47.954 226.559 1.00 29.69 1083 ASP B O 1
ATOM 17527 N N . THR B 1 1084 ? -8.792 47.588 228.669 1.00 29.32 1084 THR B N 1
ATOM 17528 C CA . THR B 1 1084 ? -9.280 48.874 229.141 1.00 29.32 1084 THR B CA 1
ATOM 17529 C C . THR B 1 1084 ? -8.430 49.999 228.570 1.00 29.32 1084 THR B C 1
ATOM 17530 O O . THR B 1 1084 ? -7.205 49.892 228.480 1.00 29.32 1084 THR B O 1
ATOM 17534 N N . PHE B 1 1085 ? -9.087 51.085 228.174 1.00 28.09 1085 PHE B N 1
ATOM 17535 C CA . PHE B 1 1085 ? -8.393 52.229 227.590 1.00 28.09 1085 PHE B CA 1
ATOM 17536 C C . PHE B 1 1085 ? -8.070 53.244 228.683 1.00 28.09 1085 PHE B C 1
ATOM 17537 O O . PHE B 1 1085 ? -8.663 54.318 228.782 1.00 28.09 1085 PHE B O 1
ATOM 17545 N N . VAL B 1 1086 ? -7.113 52.873 229.529 1.00 28.17 1086 VAL B N 1
ATOM 17546 C CA . VAL B 1 1086 ? -6.584 53.760 230.558 1.00 28.17 1086 VAL B CA 1
ATOM 17547 C C . VAL B 1 1086 ? -5.068 53.688 230.500 1.00 28.17 1086 VAL B C 1
ATOM 17548 O O . VAL B 1 1086 ? -4.491 52.610 230.680 1.00 28.17 1086 VAL B O 1
ATOM 17552 N N . GLN B 1 1087 ? -4.423 54.826 230.265 1.00 26.98 1087 GLN B N 1
ATOM 17553 C CA . GLN B 1 1087 ? -2.981 54.871 230.097 1.00 26.98 1087 GLN B CA 1
ATOM 17554 C C . GLN B 1 1087 ? -2.373 55.931 230.996 1.00 26.98 1087 GLN B C 1
ATOM 17555 O O . GLN B 1 1087 ? -3.034 56.883 231.409 1.00 26.98 1087 GLN B O 1
ATOM 17561 N N . ASN B 1 1088 ? -1.091 55.749 231.289 1.00 26.55 1088 ASN B N 1
ATOM 17562 C CA . ASN B 1 1088 ? -0.323 56.709 232.059 1.00 26.55 1088 ASN B CA 1
ATOM 17563 C C . ASN B 1 1088 ? 0.358 57.657 231.089 1.00 26.55 1088 ASN B C 1
ATOM 17564 O O . ASN B 1 1088 ? 1.241 57.222 230.338 1.00 26.55 1088 ASN B O 1
ATOM 17569 N N . PRO B 1 1089 ? -0.011 58.939 231.051 1.00 26.73 1089 PRO B N 1
ATOM 17570 C CA . PRO B 1 1089 ? 0.588 59.852 230.070 1.00 26.73 1089 PRO B CA 1
ATOM 17571 C C . PRO B 1 1089 ? 2.040 60.188 230.340 1.00 26.73 1089 PRO B C 1
ATOM 17572 O O . PRO B 1 1089 ? 2.651 60.893 229.532 1.00 26.73 1089 PRO B O 1
ATOM 17576 N N . ARG B 1 1090 ? 2.619 59.709 231.438 1.00 26.69 1090 ARG B N 1
ATOM 17577 C CA . ARG B 1 1090 ? 4.003 59.993 231.777 1.00 26.69 1090 ARG B CA 1
ATOM 17578 C C . ARG B 1 1090 ? 4.973 58.988 231.181 1.00 26.69 1090 ARG B C 1
ATOM 17579 O O . ARG B 1 1090 ? 6.105 58.879 231.657 1.00 26.69 1090 ARG B O 1
ATOM 17587 N N . MET B 1 1091 ? 4.562 58.259 230.150 1.00 24.36 1091 MET B N 1
ATOM 17588 C CA . MET B 1 1091 ? 5.386 57.242 229.520 1.00 24.36 1091 MET B CA 1
ATOM 17589 C C . MET B 1 1091 ? 5.545 57.548 228.037 1.00 24.36 1091 MET B C 1
ATOM 17590 O O . MET B 1 1091 ? 4.783 58.324 227.458 1.00 24.36 1091 MET B O 1
ATOM 17595 N N . LEU B 1 1092 ? 6.547 56.926 227.423 1.00 22.34 1092 LEU B N 1
ATOM 17596 C CA . LEU B 1 1092 ? 7.074 57.389 226.146 1.00 22.34 1092 LEU B CA 1
ATOM 17597 C C . LEU B 1 1092 ? 6.393 56.783 224.927 1.00 22.34 1092 LEU B C 1
ATOM 17598 O O . LEU B 1 1092 ? 6.711 57.186 223.806 1.00 22.34 1092 LEU B O 1
ATOM 17603 N N . LEU B 1 1093 ? 5.483 55.833 225.101 1.00 22.11 1093 LEU B N 1
ATOM 17604 C CA . LEU B 1 1093 ? 4.701 55.291 224.000 1.00 22.11 1093 LEU B CA 1
ATOM 17605 C C . LEU B 1 1093 ? 3.246 55.239 224.427 1.00 22.11 1093 LEU B C 1
ATOM 17606 O O . LEU B 1 1093 ? 2.935 54.725 225.505 1.00 22.11 1093 LEU B O 1
ATOM 17611 N N . LEU B 1 1094 ? 2.363 55.769 223.590 1.00 23.77 1094 LEU B N 1
ATOM 17612 C CA . LEU B 1 1094 ? 0.935 55.797 223.859 1.00 23.77 1094 LEU B CA 1
ATOM 17613 C C . LEU B 1 1094 ? 0.218 54.880 222.881 1.00 23.77 1094 LEU B C 1
ATOM 17614 O O . LEU B 1 1094 ? 0.568 54.826 221.701 1.00 23.77 1094 LEU B O 1
ATOM 17619 N N . GLU B 1 1095 ? -0.793 54.173 223.372 1.00 25.65 1095 GLU B N 1
ATOM 17620 C CA . GLU B 1 1095 ? -1.526 53.196 222.584 1.00 25.65 1095 GLU B CA 1
ATOM 17621 C C . GLU B 1 1095 ? -2.823 53.792 222.050 1.00 25.65 1095 GLU B C 1
ATOM 17622 O O . GLU B 1 1095 ? -3.439 54.650 222.683 1.00 25.65 1095 GLU B O 1
ATOM 17628 N N . ARG B 1 1096 ? -3.230 53.326 220.873 1.00 23.82 1096 ARG B N 1
ATOM 17629 C CA . ARG B 1 1096 ? -4.444 53.793 220.219 1.00 23.82 1096 ARG B CA 1
ATOM 17630 C C . ARG B 1 1096 ? -5.645 52.953 220.633 1.00 23.82 1096 ARG B C 1
ATOM 17631 O O . ARG B 1 1096 ? -5.513 51.788 221.011 1.00 23.82 1096 ARG B O 1
ATOM 17639 N N . GLY B 1 1097 ? -6.829 53.552 220.538 1.00 26.35 1097 GLY B N 1
ATOM 17640 C CA . GLY B 1 1097 ? -8.042 52.814 220.840 1.00 26.35 1097 GLY B CA 1
ATOM 17641 C C . GLY B 1 1097 ? -9.273 53.627 220.518 1.00 26.35 1097 GLY B C 1
ATOM 17642 O O . GLY B 1 1097 ? -9.195 54.805 220.165 1.00 26.35 1097 GLY B O 1
ATOM 17643 N N . TYR B 1 1098 ? -10.420 52.967 220.640 1.00 27.61 1098 TYR B N 1
ATOM 17644 C CA . TYR B 1 1098 ? -11.727 53.574 220.392 1.00 27.61 1098 TYR B CA 1
ATOM 17645 C C . TYR B 1 1098 ? -12.334 54.148 221.667 1.00 27.61 1098 TYR B C 1
ATOM 17646 O O . TYR B 1 1098 ? -13.464 53.829 222.023 1.00 27.61 1098 TYR B O 1
ATOM 17655 N N . GLY B 1 1099 ? -11.603 55.000 222.377 1.00 30.14 1099 GLY B N 1
ATOM 17656 C CA . GLY B 1 1099 ? -12.075 55.483 223.658 1.00 30.14 1099 GLY B CA 1
ATOM 17657 C C . GLY B 1 1099 ? -13.273 56.399 223.501 1.00 30.14 1099 GLY B C 1
ATOM 17658 O O . GLY B 1 1099 ? -13.166 57.469 222.880 1.00 30.14 1099 GLY B O 1
ATOM 17659 N N . ASN B 1 1100 ? -14.420 56.000 224.048 1.00 31.09 1100 ASN B N 1
ATOM 17660 C CA . ASN B 1 1100 ? -15.618 56.836 224.123 1.00 31.09 1100 ASN B CA 1
ATOM 17661 C C . ASN B 1 1100 ? -16.108 57.299 222.756 1.00 31.09 1100 ASN B C 1
ATOM 17662 O O . ASN B 1 1100 ? -16.901 58.240 222.667 1.00 31.09 1100 ASN B O 1
ATOM 17667 N N . THR B 1 1101 ? -15.651 56.664 221.685 1.00 29.75 1101 THR B N 1
ATOM 17668 C CA . THR B 1 1101 ? -16.210 56.851 220.357 1.00 29.75 1101 THR B CA 1
ATOM 17669 C C . THR B 1 1101 ? -17.040 55.629 219.993 1.00 29.75 1101 THR B C 1
ATOM 17670 O O . THR B 1 1101 ? -16.834 54.532 220.518 1.00 29.75 1101 THR B O 1
ATOM 17674 N N . GLY B 1 1102 ? -17.987 55.824 219.091 1.00 28.95 1102 GLY B N 1
ATOM 17675 C CA . GLY B 1 1102 ? -18.803 54.703 218.689 1.00 28.95 1102 GLY B CA 1
ATOM 17676 C C . GLY B 1 1102 ? -18.131 53.748 217.740 1.00 28.95 1102 GLY B C 1
ATOM 17677 O O . GLY B 1 1102 ? -18.763 52.801 217.267 1.00 28.95 1102 GLY B O 1
ATOM 17678 N N . PHE B 1 1103 ? -16.853 53.972 217.456 1.00 27.35 1103 PHE B N 1
ATOM 17679 C CA . PHE B 1 1103 ? -16.164 53.229 216.416 1.00 27.35 1103 PHE B CA 1
ATOM 17680 C C . PHE B 1 1103 ? -15.926 51.789 216.842 1.00 27.35 1103 PHE B C 1
ATOM 17681 O O . PHE B 1 1103 ? -15.680 51.502 218.014 1.00 27.35 1103 PHE B O 1
ATOM 17689 N N . THR B 1 1104 ? -16.016 50.881 215.875 1.00 27.38 1104 THR B N 1
ATOM 17690 C CA . THR B 1 1104 ? -15.648 49.483 216.050 1.00 27.38 1104 THR B CA 1
ATOM 17691 C C . THR B 1 1104 ? -14.831 49.067 214.833 1.00 27.38 1104 THR B C 1
ATOM 17692 O O . THR B 1 1104 ? -14.480 49.893 213.986 1.00 27.38 1104 THR B O 1
ATOM 17696 N N . ASP B 1 1105 ? -14.529 47.776 214.738 1.00 24.01 1105 ASP B N 1
ATOM 17697 C CA . ASP B 1 1105 ? -13.780 47.253 213.603 1.00 24.01 1105 ASP B CA 1
ATOM 17698 C C . ASP B 1 1105 ? -14.719 47.155 212.411 1.00 24.01 1105 ASP B C 1
ATOM 17699 O O . ASP B 1 1105 ? -15.591 46.284 212.370 1.00 24.01 1105 ASP B O 1
ATOM 17704 N N . THR B 1 1106 ? -14.560 48.054 211.451 1.00 22.00 1106 THR B N 1
ATOM 17705 C CA . THR B 1 1106 ? -15.334 48.027 210.226 1.00 22.00 1106 THR B CA 1
ATOM 17706 C C . THR B 1 1106 ? -14.485 47.430 209.114 1.00 22.00 1106 THR B C 1
ATOM 17707 O O . THR B 1 1106 ? -13.367 46.970 209.334 1.00 22.00 1106 THR B O 1
ATOM 17711 N N . TYR B 1 1107 ? -15.016 47.435 207.905 1.00 21.37 1107 TYR B N 1
ATOM 17712 C CA . TYR B 1 1107 ? -14.262 47.002 206.747 1.00 21.37 1107 TYR B CA 1
ATOM 17713 C C . TYR B 1 1107 ? -13.440 48.160 206.195 1.00 21.37 1107 TYR B C 1
ATOM 17714 O O . TYR B 1 1107 ? -13.623 49.319 206.565 1.00 21.37 1107 TYR B O 1
ATOM 17723 N N . SER B 1 1108 ? -12.516 47.832 205.294 1.00 20.49 1108 SER B N 1
ATOM 17724 C CA . SER B 1 1108 ? -11.555 48.825 204.832 1.00 20.49 1108 SER B CA 1
ATOM 17725 C C . SER B 1 1108 ? -12.233 49.963 204.084 1.00 20.49 1108 SER B C 1
ATOM 17726 O O . SER B 1 1108 ? -11.859 51.128 204.252 1.00 20.49 1108 SER B O 1
ATOM 17729 N N . ALA B 1 1109 ? -13.223 49.652 203.249 1.00 20.79 1109 ALA B N 1
ATOM 17730 C CA . ALA B 1 1109 ? -13.876 50.692 202.460 1.00 20.79 1109 ALA B CA 1
ATOM 17731 C C . ALA B 1 1109 ? -14.649 51.657 203.343 1.00 20.79 1109 ALA B C 1
ATOM 17732 O O . ALA B 1 1109 ? -14.561 52.877 203.171 1.00 20.79 1109 ALA B O 1
ATOM 17734 N N . ALA B 1 1110 ? -15.424 51.126 204.290 1.00 21.71 1110 ALA B N 1
ATOM 17735 C CA . ALA B 1 1110 ? -16.173 51.980 205.203 1.00 21.71 1110 ALA B CA 1
ATOM 17736 C C . ALA B 1 1110 ? -15.263 52.670 206.203 1.00 21.71 1110 ALA B C 1
ATOM 17737 O O . ALA B 1 1110 ? -15.557 53.789 206.634 1.00 21.71 1110 ALA B O 1
ATOM 17739 N N . GLY B 1 1111 ? -14.176 52.014 206.605 1.00 21.60 1111 GLY B N 1
ATOM 17740 C CA . GLY B 1 1111 ? -13.271 52.620 207.564 1.00 21.60 1111 GLY B CA 1
ATOM 17741 C C . GLY B 1 1111 ? -12.501 53.797 207.001 1.00 21.60 1111 GLY B C 1
ATOM 17742 O O . GLY B 1 1111 ? -12.323 54.809 207.679 1.00 21.60 1111 GLY B O 1
ATOM 17743 N N . ILE B 1 1112 ? -12.024 53.683 205.761 1.00 21.49 1112 ILE B N 1
ATOM 17744 C CA . ILE B 1 1112 ? -11.229 54.760 205.180 1.00 21.49 1112 ILE B CA 1
ATOM 17745 C C . ILE B 1 1112 ? -12.086 55.999 204.965 1.00 21.49 1112 ILE B C 1
ATOM 17746 O O . ILE B 1 1112 ? -11.603 57.129 205.096 1.00 21.49 1112 ILE B O 1
ATOM 17751 N N . ARG B 1 1113 ? -13.365 55.816 204.639 1.00 23.84 1113 ARG B N 1
ATOM 17752 C CA . ARG B 1 1113 ? -14.296 56.939 204.622 1.00 23.84 1113 ARG B CA 1
ATOM 17753 C C . ARG B 1 1113 ? -14.455 57.535 206.013 1.00 23.84 1113 ARG B C 1
ATOM 17754 O O . ARG B 1 1113 ? -14.542 58.757 206.169 1.00 23.84 1113 ARG B O 1
ATOM 17762 N N . ARG B 1 1114 ? -14.500 56.684 207.037 1.00 23.66 1114 ARG B N 1
ATOM 17763 C CA . ARG B 1 1114 ? -14.630 57.158 208.410 1.00 23.66 1114 ARG B CA 1
ATOM 17764 C C . ARG B 1 1114 ? -13.367 57.863 208.887 1.00 23.66 1114 ARG B C 1
ATOM 17765 O O . ARG B 1 1114 ? -13.447 58.799 209.688 1.00 23.66 1114 ARG B O 1
ATOM 17773 N N . THR B 1 1115 ? -12.202 57.440 208.406 1.00 23.56 1115 THR B N 1
ATOM 17774 C CA . THR B 1 1115 ? -10.932 58.079 208.741 1.00 23.56 1115 THR B CA 1
ATOM 17775 C C . THR B 1 1115 ? -10.643 59.187 207.730 1.00 23.56 1115 THR B C 1
ATOM 17776 O O . THR B 1 1115 ? -9.746 59.103 206.897 1.00 23.56 1115 THR B O 1
ATOM 17780 N N . ASN B 1 1116 ? -11.446 60.243 207.813 1.00 24.64 1116 ASN B N 1
ATOM 17781 C CA . ASN B 1 1116 ? -11.418 61.260 206.770 1.00 24.64 1116 ASN B CA 1
ATOM 17782 C C . ASN B 1 1116 ? -10.169 62.124 206.870 1.00 24.64 1116 ASN B C 1
ATOM 17783 O O . ASN B 1 1116 ? -9.325 62.125 205.968 1.00 24.64 1116 ASN B O 1
ATOM 17788 N N . GLY B 1 1117 ? -10.027 62.860 207.969 1.00 23.87 1117 GLY B N 1
ATOM 17789 C CA . GLY B 1 1117 ? -8.962 63.840 208.052 1.00 23.87 1117 GLY B CA 1
ATOM 17790 C C . GLY B 1 1117 ? -7.607 63.222 208.320 1.00 23.87 1117 GLY B C 1
ATOM 17791 O O . GLY B 1 1117 ? -6.579 63.774 207.928 1.00 23.87 1117 GLY B O 1
ATOM 17792 N N . HIS B 1 1118 ? -7.581 62.078 208.996 1.00 22.95 1118 HIS B N 1
ATOM 17793 C CA . HIS B 1 1118 ? -6.304 61.498 209.385 1.00 22.95 1118 HIS B CA 1
ATOM 17794 C C . HIS B 1 1118 ? -5.587 60.833 208.225 1.00 22.95 1118 HIS B C 1
ATOM 17795 O O . HIS B 1 1118 ? -4.387 60.577 208.327 1.00 22.95 1118 HIS B O 1
ATOM 17802 N N . ILE B 1 1119 ? -6.276 60.552 207.129 1.00 20.70 1119 ILE B N 1
ATOM 17803 C CA . ILE B 1 1119 ? -5.647 59.991 205.944 1.00 20.70 1119 ILE B CA 1
ATOM 17804 C C . ILE B 1 1119 ? -5.506 61.034 204.847 1.00 20.70 1119 ILE B C 1
ATOM 17805 O O . ILE B 1 1119 ? -4.436 61.188 204.265 1.00 20.70 1119 ILE B O 1
ATOM 17810 N N . SER B 1 1120 ? -6.577 61.769 204.553 1.00 20.98 1120 SER B N 1
ATOM 17811 C CA . SER B 1 1120 ? -6.530 62.737 203.463 1.00 20.98 1120 SER B CA 1
ATOM 17812 C C . SER B 1 1120 ? -5.600 63.897 203.787 1.00 20.98 1120 SER B C 1
ATOM 17813 O O . SER B 1 1120 ? -4.784 64.298 202.952 1.00 20.98 1120 SER B O 1
ATOM 17816 N N . LEU B 1 1121 ? -5.718 64.462 204.989 1.00 20.56 1121 LEU B N 1
ATOM 17817 C CA . LEU B 1 1121 ? -4.926 65.640 205.326 1.00 20.56 1121 LEU B CA 1
ATOM 17818 C C . LEU B 1 1121 ? -3.474 65.280 205.596 1.00 20.56 1121 LEU B C 1
ATOM 17819 O O . LEU B 1 1121 ? -2.566 66.005 205.182 1.00 20.56 1121 LEU B O 1
ATOM 17824 N N . ARG B 1 1122 ? -3.236 64.175 206.300 1.00 19.81 1122 ARG B N 1
ATOM 17825 C CA . ARG B 1 1122 ? -1.868 63.752 206.572 1.00 19.81 1122 ARG B CA 1
ATOM 17826 C C . ARG B 1 1122 ? -1.120 63.455 205.285 1.00 19.81 1122 ARG B C 1
ATOM 17827 O O . ARG B 1 1122 ? 0.042 63.839 205.129 1.00 19.81 1122 ARG B O 1
ATOM 17835 N N . LEU B 1 1123 ? -1.773 62.772 204.351 1.00 18.47 1123 LEU B N 1
ATOM 17836 C CA . LEU B 1 1123 ? -1.117 62.390 203.111 1.00 18.47 1123 LEU B CA 1
ATOM 17837 C C . LEU B 1 1123 ? -0.805 63.599 202.244 1.00 18.47 1123 LEU B C 1
ATOM 17838 O O . LEU B 1 1123 ? 0.160 63.575 201.476 1.00 18.47 1123 LEU B O 1
ATOM 17843 N N . SER B 1 1124 ? -1.602 64.660 202.347 1.00 18.78 1124 SER B N 1
ATOM 17844 C CA . SER B 1 1124 ? -1.331 65.856 201.561 1.00 18.78 1124 SER B CA 1
ATOM 17845 C C . SER B 1 1124 ? -0.089 66.582 202.051 1.00 18.78 1124 SER B C 1
ATOM 17846 O O . SER B 1 1124 ? 0.620 67.200 201.253 1.00 18.78 1124 SER B O 1
ATOM 17849 N N . ALA B 1 1125 ? 0.184 66.534 203.352 1.00 19.06 1125 ALA B N 1
ATOM 17850 C CA . ALA B 1 1125 ? 1.352 67.197 203.912 1.00 19.06 1125 ALA B CA 1
ATOM 17851 C C . ALA B 1 1125 ? 2.634 66.400 203.732 1.00 19.06 1125 ALA B C 1
ATOM 17852 O O . ALA B 1 1125 ? 3.723 66.969 203.842 1.00 19.06 1125 ALA B O 1
ATOM 17854 N N . LEU B 1 1126 ? 2.531 65.106 203.461 1.00 18.32 1126 LEU B N 1
ATOM 17855 C CA . LEU B 1 1126 ? 3.686 64.232 203.338 1.00 18.32 1126 LEU B CA 1
ATOM 17856 C C . LEU B 1 1126 ? 4.141 64.034 201.901 1.00 18.32 1126 LEU B C 1
ATOM 17857 O O . LEU B 1 1126 ? 5.102 63.297 201.672 1.00 18.32 1126 LEU B O 1
ATOM 17862 N N . THR B 1 1127 ? 3.494 64.674 200.933 1.00 18.84 1127 THR B N 1
ATOM 17863 C CA . THR B 1 1127 ? 3.715 64.379 199.527 1.00 18.84 1127 THR B CA 1
ATOM 17864 C C . THR B 1 1127 ? 4.054 65.639 198.744 1.00 18.84 1127 THR B C 1
ATOM 17865 O O . THR B 1 1127 ? 3.437 66.687 198.941 1.00 18.84 1127 THR B O 1
ATOM 17869 N N . ASP B 1 1128 ? 5.049 65.524 197.864 1.00 21.24 1128 ASP B N 1
ATOM 17870 C CA . ASP B 1 1128 ? 5.209 66.398 196.707 1.00 21.24 1128 ASP B CA 1
ATOM 17871 C C . ASP B 1 1128 ? 5.413 65.573 195.452 1.00 21.24 1128 ASP B C 1
ATOM 17872 O O . ASP B 1 1128 ? 5.222 64.356 195.460 1.00 21.24 1128 ASP B O 1
ATOM 17877 N N . ASP B 1 1129 ? 5.790 66.241 194.365 1.00 21.12 1129 ASP B N 1
ATOM 17878 C CA . ASP B 1 1129 ? 6.205 65.565 193.143 1.00 21.12 1129 ASP B CA 1
ATOM 17879 C C . ASP B 1 1129 ? 7.693 65.268 193.287 1.00 21.12 1129 ASP B C 1
ATOM 17880 O O . ASP B 1 1129 ? 8.557 65.963 192.755 1.00 21.12 1129 ASP B O 1
ATOM 17885 N N . PHE B 1 1130 ? 7.985 64.222 194.054 1.00 19.24 1130 PHE B N 1
ATOM 17886 C CA . PHE B 1 1130 ? 9.361 63.849 194.340 1.00 19.24 1130 PHE B CA 1
ATOM 17887 C C . PHE B 1 1130 ? 10.074 63.407 193.075 1.00 19.24 1130 PHE B C 1
ATOM 17888 O O . PHE B 1 1130 ? 9.481 62.779 192.196 1.00 19.24 1130 PHE B O 1
ATOM 17896 N N . GLU B 1 1131 ? 11.359 63.729 192.986 1.00 21.23 1131 GLU B N 1
ATOM 17897 C CA . GLU B 1 1131 ? 12.171 63.262 191.878 1.00 21.23 1131 GLU B CA 1
ATOM 17898 C C . GLU B 1 1131 ? 13.619 63.189 192.322 1.00 21.23 1131 GLU B C 1
ATOM 17899 O O . GLU B 1 1131 ? 14.017 63.802 193.312 1.00 21.23 1131 GLU B O 1
ATOM 17905 N N . PHE B 1 1132 ? 14.403 62.428 191.572 1.00 18.05 1132 PHE B N 1
ATOM 17906 C CA . PHE B 1 1132 ? 15.814 62.222 191.862 1.00 18.05 1132 PHE B CA 1
ATOM 17907 C C . PHE B 1 1132 ? 16.628 63.178 191.007 1.00 18.05 1132 PHE B C 1
ATOM 17908 O O . PHE B 1 1132 ? 16.720 63.008 189.788 1.00 18.05 1132 PHE B O 1
ATOM 17916 N N . THR B 1 1133 ? 17.208 64.184 191.646 1.00 18.44 1133 THR B N 1
ATOM 17917 C CA . THR B 1 1133 ? 18.143 65.090 191.003 1.00 18.44 1133 THR B CA 1
ATOM 17918 C C . THR B 1 1133 ? 19.588 64.669 191.215 1.00 18.44 1133 THR B C 1
ATOM 17919 O O . THR B 1 1133 ? 20.500 65.396 190.817 1.00 18.44 1133 THR B O 1
ATOM 17923 N N . MET B 1 1134 ? 19.810 63.522 191.841 1.00 19.42 1134 MET B N 1
ATOM 17924 C CA . MET B 1 1134 ? 21.130 62.956 192.031 1.00 19.42 1134 MET B CA 1
ATOM 17925 C C . MET B 1 1134 ? 21.356 61.868 190.992 1.00 19.42 1134 MET B C 1
ATOM 17926 O O . MET B 1 1134 ? 20.512 61.600 190.138 1.00 19.42 1134 MET B O 1
ATOM 17931 N N . HIS B 1 1135 ? 22.500 61.222 191.081 1.00 19.53 1135 HIS B N 1
ATOM 17932 C CA . HIS B 1 1135 ? 22.910 60.288 190.048 1.00 19.53 1135 HIS B CA 1
ATOM 17933 C C . HIS B 1 1135 ? 23.970 59.352 190.605 1.00 19.53 1135 HIS B C 1
ATOM 17934 O O . HIS B 1 1135 ? 24.992 59.813 191.126 1.00 19.53 1135 HIS B O 1
ATOM 17941 N N . PRO B 1 1136 ? 23.768 58.039 190.531 1.00 18.52 1136 PRO B N 1
ATOM 17942 C CA . PRO B 1 1136 ? 24.784 57.090 191.011 1.00 18.52 1136 PRO B CA 1
ATOM 17943 C C . PRO B 1 1136 ? 25.707 56.531 189.937 1.00 18.52 1136 PRO B C 1
ATOM 17944 O O . PRO B 1 1136 ? 26.592 55.742 190.277 1.00 18.52 1136 PRO B O 1
ATOM 17948 N N . LEU B 1 1137 ? 25.532 56.916 188.671 1.00 19.93 1137 LEU B N 1
ATOM 17949 C CA . LEU B 1 1137 ? 26.142 56.222 187.539 1.00 19.93 1137 LEU B CA 1
ATOM 17950 C C . LEU B 1 1137 ? 26.865 57.261 186.696 1.00 19.93 1137 LEU B C 1
ATOM 17951 O O . LEU B 1 1137 ? 26.346 57.708 185.675 1.00 19.93 1137 LEU B O 1
ATOM 17956 N N . ALA B 1 1138 ? 28.082 57.611 187.085 1.00 19.31 1138 ALA B N 1
ATOM 17957 C CA . ALA B 1 1138 ? 28.822 58.670 186.420 1.00 19.31 1138 ALA B CA 1
ATOM 17958 C C . ALA B 1 1138 ? 30.112 58.107 185.851 1.00 19.31 1138 ALA B C 1
ATOM 17959 O O . ALA B 1 1138 ? 30.897 57.483 186.571 1.00 19.31 1138 ALA B O 1
ATOM 17961 N N . ARG B 1 1139 ? 30.319 58.329 184.560 1.00 19.10 1139 ARG B N 1
ATOM 17962 C CA . ARG B 1 1139 ? 31.524 57.921 183.866 1.00 19.10 1139 ARG B CA 1
ATOM 17963 C C . ARG B 1 1139 ? 32.025 59.099 183.053 1.00 19.10 1139 ARG B C 1
ATOM 17964 O O . ARG B 1 1139 ? 31.236 59.865 182.500 1.00 19.10 1139 ARG B O 1
ATOM 17972 N N . ALA B 1 1140 ? 33.340 59.243 182.986 1.00 17.62 1140 ALA B N 1
ATOM 17973 C CA . ALA B 1 1140 ? 33.918 60.242 182.111 1.00 17.62 1140 ALA B CA 1
ATOM 17974 C C . ALA B 1 1140 ? 33.800 59.799 180.658 1.00 17.62 1140 ALA B C 1
ATOM 17975 O O . ALA B 1 1140 ? 33.612 58.622 180.355 1.00 17.62 1140 ALA B O 1
ATOM 17977 N N . GLU B 1 1141 ? 33.885 60.764 179.751 1.00 19.23 1141 GLU B N 1
ATOM 17978 C CA . GLU B 1 1141 ? 34.022 60.430 178.342 1.00 19.23 1141 GLU B CA 1
ATOM 17979 C C . GLU B 1 1141 ? 35.400 59.837 178.105 1.00 19.23 1141 GLU B C 1
ATOM 17980 O O . GLU B 1 1141 ? 36.404 60.373 178.578 1.00 19.23 1141 GLU B O 1
ATOM 17986 N N . TYR B 1 1142 ? 35.456 58.730 177.379 1.00 16.48 1142 TYR B N 1
ATOM 17987 C CA . TYR B 1 1142 ? 36.699 57.986 177.264 1.00 16.48 1142 TYR B CA 1
ATOM 17988 C C . TYR B 1 1142 ? 37.605 58.636 176.232 1.00 16.48 1142 TYR B C 1
ATOM 17989 O O . TYR B 1 1142 ? 37.246 58.739 175.056 1.00 16.48 1142 TYR B O 1
ATOM 17998 N N . LYS B 1 1143 ? 38.773 59.078 176.679 1.00 16.60 1143 LYS B N 1
ATOM 17999 C CA . LYS B 1 1143 ? 39.843 59.511 175.796 1.00 16.60 1143 LYS B CA 1
ATOM 18000 C C . LYS B 1 1143 ? 40.758 58.322 175.547 1.00 16.60 1143 LYS B C 1
ATOM 18001 O O . LYS B 1 1143 ? 41.405 57.829 176.476 1.00 16.60 1143 LYS B O 1
ATOM 18007 N N . GLU B 1 1144 ? 40.810 57.860 174.304 1.00 16.99 1144 GLU B N 1
ATOM 18008 C CA . GLU B 1 1144 ? 41.518 56.628 174.003 1.00 16.99 1144 GLU B CA 1
ATOM 18009 C C . GLU B 1 1144 ? 43.020 56.786 174.206 1.00 16.99 1144 GLU B C 1
ATOM 18010 O O . GLU B 1 1144 ? 43.589 57.862 174.020 1.00 16.99 1144 GLU B O 1
ATOM 18016 N N . THR B 1 1145 ? 43.661 55.688 174.594 1.00 15.03 1145 THR B N 1
ATOM 18017 C CA . THR B 1 1145 ? 45.100 55.681 174.803 1.00 15.03 1145 THR B CA 1
ATOM 18018 C C . THR B 1 1145 ? 45.842 55.795 173.479 1.00 15.03 1145 THR B C 1
ATOM 18019 O O . THR B 1 1145 ? 45.396 55.297 172.444 1.00 15.03 1145 THR B O 1
ATOM 18023 N N . SER B 1 1146 ? 46.992 56.454 173.522 1.00 15.98 1146 SER B N 1
ATOM 18024 C CA . SER B 1 1146 ? 47.869 56.582 172.374 1.00 15.98 1146 SER B CA 1
ATOM 18025 C C . SER B 1 1146 ? 49.288 56.229 172.790 1.00 15.98 1146 SER B C 1
ATOM 18026 O O . SER B 1 1146 ? 49.568 55.957 173.957 1.00 15.98 1146 SER B O 1
ATOM 18029 N N . ARG B 1 1147 ? 50.190 56.233 171.819 1.00 18.03 1147 ARG B N 1
ATOM 18030 C CA . ARG B 1 1147 ? 51.603 55.976 172.042 1.00 18.03 1147 ARG B CA 1
ATOM 18031 C C . ARG B 1 1147 ? 52.367 57.262 171.757 1.00 18.03 1147 ARG B C 1
ATOM 18032 O O . ARG B 1 1147 ? 52.106 57.924 170.749 1.00 18.03 1147 ARG B O 1
ATOM 18040 N N . VAL B 1 1148 ? 53.287 57.630 172.652 1.00 20.83 1148 VAL B N 1
ATOM 18041 C CA . VAL B 1 1148 ? 53.993 58.896 172.497 1.00 20.83 1148 VAL B CA 1
ATOM 18042 C C . VAL B 1 1148 ? 54.803 58.876 171.211 1.00 20.83 1148 VAL B C 1
ATOM 18043 O O . VAL B 1 1148 ? 55.507 57.905 170.909 1.00 20.83 1148 VAL B O 1
ATOM 18047 N N . SER B 1 1149 ? 54.690 59.953 170.436 1.00 24.90 1149 SER B N 1
ATOM 18048 C CA . SER B 1 1149 ? 55.284 60.019 169.109 1.00 24.90 1149 SER B CA 1
ATOM 18049 C C . SER B 1 1149 ? 56.763 60.370 169.127 1.00 24.90 1149 SER B C 1
ATOM 18050 O O . SER B 1 1149 ? 57.429 60.201 168.101 1.00 24.90 1149 SER B O 1
ATOM 18053 N N . LEU B 1 1150 ? 57.288 60.844 170.257 1.00 25.59 1150 LEU B N 1
ATOM 18054 C CA . LEU B 1 1150 ? 58.718 61.109 170.422 1.00 25.59 1150 LEU B CA 1
ATOM 18055 C C . LEU B 1 1150 ? 59.218 62.141 169.417 1.00 25.59 1150 LEU B C 1
ATOM 18056 O O . LEU B 1 1150 ? 60.329 62.041 168.898 1.00 25.59 1150 LEU B O 1
ATOM 18061 N N . THR B 1 1151 ? 58.394 63.143 169.146 1.00 28.43 1151 THR B N 1
ATOM 18062 C CA . THR B 1 1151 ? 58.757 64.273 168.309 1.00 28.43 1151 THR B CA 1
ATOM 18063 C C . THR B 1 1151 ? 58.725 65.540 169.150 1.00 28.43 1151 THR B C 1
ATOM 18064 O O . THR B 1 1151 ? 58.240 65.547 170.282 1.00 28.43 1151 THR B O 1
ATOM 18068 N N . SER B 1 1152 ? 59.267 66.618 168.593 1.00 29.57 1152 SER B N 1
ATOM 18069 C CA . SER B 1 1152 ? 59.265 67.889 169.299 1.00 29.57 1152 SER B CA 1
ATOM 18070 C C . SER B 1 1152 ? 57.835 68.332 169.560 1.00 29.57 1152 SER B C 1
ATOM 18071 O O . SER B 1 1152 ? 56.994 68.320 168.658 1.00 29.57 1152 SER B O 1
ATOM 18074 N N . MET B 1 1153 ? 57.558 68.720 170.801 1.00 29.42 1153 MET B N 1
ATOM 18075 C CA . MET B 1 1153 ? 56.234 69.175 171.201 1.00 29.42 1153 MET B CA 1
ATOM 18076 C C . MET B 1 1153 ? 56.206 70.676 171.456 1.00 29.42 1153 MET B C 1
ATOM 18077 O O . MET B 1 1153 ? 55.473 71.148 172.323 1.00 29.42 1153 MET B O 1
ATOM 18082 N N . ILE B 1 1154 ? 57.003 71.435 170.717 1.00 28.37 1154 ILE B N 1
ATOM 18083 C CA . ILE B 1 1154 ? 57.053 72.883 170.869 1.00 28.37 1154 ILE B CA 1
ATOM 18084 C C . ILE B 1 1154 ? 55.965 73.499 170.004 1.00 28.37 1154 ILE B C 1
ATOM 18085 O O . ILE B 1 1154 ? 55.931 73.286 168.789 1.00 28.37 1154 ILE B O 1
ATOM 18090 N N . TYR B 1 1155 ? 55.077 74.260 170.629 1.00 29.45 1155 TYR B N 1
ATOM 18091 C CA . TYR B 1 1155 ? 54.076 75.046 169.933 1.00 29.45 1155 TYR B CA 1
ATOM 18092 C C . TYR B 1 1155 ? 54.457 76.512 170.046 1.00 29.45 1155 TYR B C 1
ATOM 18093 O O . TYR B 1 1155 ? 55.004 76.948 171.059 1.00 29.45 1155 TYR B O 1
ATOM 18102 N N . VAL B 1 1156 ? 54.171 77.272 168.997 1.00 33.61 1156 VAL B N 1
ATOM 18103 C CA . VAL B 1 1156 ? 54.590 78.666 168.937 1.00 33.61 1156 VAL B CA 1
ATOM 18104 C C . VAL B 1 1156 ? 53.380 79.588 168.905 1.00 33.61 1156 VAL B C 1
ATOM 18105 O O . VAL B 1 1156 ? 53.400 80.634 168.251 1.00 33.61 1156 VAL B O 1
ATOM 18109 N N . GLY B 1 1157 ? 52.317 79.199 169.591 1.00 39.44 1157 GLY B N 1
ATOM 18110 C CA . GLY B 1 1157 ? 51.186 80.087 169.796 1.00 39.44 1157 GLY B CA 1
ATOM 18111 C C . GLY B 1 1157 ? 50.147 79.929 168.709 1.00 39.44 1157 GLY B C 1
ATOM 18112 O O . GLY B 1 1157 ? 49.738 78.815 168.393 1.00 39.44 1157 GLY B O 1
ATOM 18113 N N . THR B 1 1158 ? 49.714 81.056 168.142 1.00 44.57 1158 THR B N 1
ATOM 18114 C CA . THR B 1 1158 ? 48.699 81.046 167.098 1.00 44.57 1158 THR B CA 1
ATOM 18115 C C . THR B 1 1158 ? 49.219 80.487 165.784 1.00 44.57 1158 THR B C 1
ATOM 18116 O O . THR B 1 1158 ? 48.417 80.219 164.884 1.00 44.57 1158 THR B O 1
ATOM 18120 N N . ALA B 1 1159 ? 50.529 80.307 165.651 1.00 41.99 1159 ALA B N 1
ATOM 18121 C CA . ALA B 1 1159 ? 51.106 79.700 164.463 1.00 41.99 1159 ALA B CA 1
ATOM 18122 C C . ALA B 1 1159 ? 51.076 78.179 164.509 1.00 41.99 1159 ALA B C 1
ATOM 18123 O O . ALA B 1 1159 ? 51.546 77.538 163.565 1.00 41.99 1159 ALA B O 1
ATOM 18125 N N . GLY B 1 1160 ? 50.546 77.596 165.577 1.00 37.26 1160 GLY B N 1
ATOM 18126 C CA . GLY B 1 1160 ? 50.382 76.160 165.660 1.00 37.26 1160 GLY B CA 1
ATOM 18127 C C . GLY B 1 1160 ? 51.627 75.458 166.161 1.00 37.26 1160 GLY B C 1
ATOM 18128 O O . GLY B 1 1160 ? 52.460 76.021 166.872 1.00 37.26 1160 GLY B O 1
ATOM 18129 N N . LYS B 1 1161 ? 51.739 74.189 165.784 1.00 31.98 1161 LYS B N 1
ATOM 18130 C CA . LYS B 1 1161 ? 52.905 73.405 166.147 1.00 31.98 1161 LYS B CA 1
ATOM 18131 C C . LYS B 1 1161 ? 54.115 73.828 165.330 1.00 31.98 1161 LYS B C 1
ATOM 18132 O O . LYS B 1 1161 ? 54.007 74.210 164.164 1.00 31.98 1161 LYS B O 1
ATOM 18138 N N . ASP B 1 1162 ? 55.282 73.743 165.956 1.00 32.23 1162 ASP B N 1
ATOM 18139 C CA . ASP B 1 1162 ? 56.526 74.079 165.290 1.00 32.23 1162 ASP B CA 1
ATOM 18140 C C . ASP B 1 1162 ? 56.855 73.041 164.220 1.00 32.23 1162 ASP B C 1
ATOM 18141 O O . ASP B 1 1162 ? 56.265 71.960 164.158 1.00 32.23 1162 ASP B O 1
ATOM 18146 N N . LEU B 1 1163 ? 57.812 73.379 163.362 1.00 31.94 1163 LEU B N 1
ATOM 18147 C CA . LEU B 1 1163 ? 58.299 72.422 162.380 1.00 31.94 1163 LEU B CA 1
ATOM 18148 C C . LEU B 1 1163 ? 59.275 71.475 163.058 1.00 31.94 1163 LEU B C 1
ATOM 18149 O O . LEU B 1 1163 ? 60.339 71.896 163.520 1.00 31.94 1163 LEU B O 1
ATOM 18154 N N . SER B 1 1164 ? 58.917 70.199 163.115 1.00 32.34 1164 SER B N 1
ATOM 18155 C CA . SER B 1 1164 ? 59.747 69.203 163.773 1.00 32.34 1164 SER B CA 1
ATOM 18156 C C . SER B 1 1164 ? 60.921 68.845 162.872 1.00 32.34 1164 SER B C 1
ATOM 18157 O O . SER B 1 1164 ? 60.731 68.333 161.764 1.00 32.34 1164 SER B O 1
ATOM 18160 N N . LEU B 1 1165 ? 62.136 69.118 163.353 1.00 31.65 1165 LEU B N 1
ATOM 18161 C CA . LEU B 1 1165 ? 63.379 68.761 162.675 1.00 31.65 1165 LEU B CA 1
ATOM 18162 C C . LEU B 1 1165 ? 64.154 67.863 163.626 1.00 31.65 1165 LEU B C 1
ATOM 18163 O O . LEU B 1 1165 ? 65.036 68.336 164.357 1.00 31.65 1165 LEU B O 1
ATOM 18168 N N . PRO B 1 1166 ? 63.849 66.574 163.655 1.00 30.71 1166 PRO B N 1
ATOM 18169 C CA . PRO B 1 1166 ? 64.482 65.691 164.640 1.00 30.71 1166 PRO B CA 1
ATOM 18170 C C . PRO B 1 1166 ? 65.997 65.676 164.535 1.00 30.71 1166 PRO B C 1
ATOM 18171 O O . PRO B 1 1166 ? 66.692 65.996 165.502 1.00 30.71 1166 PRO B O 1
ATOM 18175 N N . THR B 1 1167 ? 66.518 65.327 163.362 1.00 30.31 1167 THR B N 1
ATOM 18176 C CA . THR B 1 1167 ? 67.951 65.216 163.140 1.00 30.31 1167 THR B CA 1
ATOM 18177 C C . THR B 1 1167 ? 68.558 66.442 162.477 1.00 30.31 1167 THR B C 1
ATOM 18178 O O . THR B 1 1167 ? 69.761 66.447 162.211 1.00 30.31 1167 THR B O 1
ATOM 18182 N N . GLY B 1 1168 ? 67.775 67.478 162.213 1.00 29.88 1168 GLY B N 1
ATOM 18183 C CA . GLY B 1 1168 ? 68.320 68.668 161.594 1.00 29.88 1168 GLY B CA 1
ATOM 18184 C C . GLY B 1 1168 ? 68.649 68.489 160.129 1.00 29.88 1168 GLY B C 1
ATOM 18185 O O . GLY B 1 1168 ? 67.751 68.320 159.302 1.00 29.88 1168 GLY B O 1
ATOM 18186 N N . THR B 1 1169 ? 69.936 68.531 159.793 1.00 32.58 1169 THR B N 1
ATOM 18187 C CA . THR B 1 1169 ? 70.393 68.427 158.416 1.00 32.58 1169 THR B CA 1
ATOM 18188 C C . THR B 1 1169 ? 71.165 67.136 158.176 1.00 32.58 1169 THR B C 1
ATOM 18189 O O . THR B 1 1169 ? 71.679 66.920 157.076 1.00 32.58 1169 THR B O 1
ATOM 18193 N N . VAL B 1 1170 ? 71.237 66.257 159.174 1.00 33.63 1170 VAL B N 1
ATOM 18194 C CA . VAL B 1 1170 ? 72.067 65.064 159.056 1.00 33.63 1170 VAL B CA 1
ATOM 18195 C C . VAL B 1 1170 ? 71.569 64.174 157.926 1.00 33.63 1170 VAL B C 1
ATOM 18196 O O . VAL B 1 1170 ? 72.347 63.716 157.084 1.00 33.63 1170 VAL B O 1
ATOM 18200 N N . GLU B 1 1171 ? 70.261 63.927 157.881 1.00 37.34 1171 GLU B N 1
ATOM 18201 C CA . GLU B 1 1171 ? 69.710 63.034 156.871 1.00 37.34 1171 GLU B CA 1
ATOM 18202 C C . GLU B 1 1171 ? 69.762 63.621 155.472 1.00 37.34 1171 GLU B C 1
ATOM 18203 O O . GLU B 1 1171 ? 69.552 62.888 154.503 1.00 37.34 1171 GLU B O 1
ATOM 18209 N N . ASP B 1 1172 ? 70.022 64.915 155.344 1.00 37.13 1172 ASP B N 1
ATOM 18210 C CA . ASP B 1 1172 ? 70.201 65.527 154.039 1.00 37.13 1172 ASP B CA 1
ATOM 18211 C C . ASP B 1 1172 ? 71.645 65.461 153.576 1.00 37.13 1172 ASP B C 1
ATOM 18212 O O . ASP B 1 1172 ? 71.906 65.479 152.370 1.00 37.13 1172 ASP B O 1
ATOM 18217 N N . ILE B 1 1173 ? 72.583 65.375 154.515 1.00 35.17 1173 ILE B N 1
ATOM 18218 C CA . ILE B 1 1173 ? 74.005 65.300 154.210 1.00 35.17 1173 ILE B CA 1
ATOM 18219 C C . ILE B 1 1173 ? 74.459 63.852 154.289 1.00 35.17 1173 ILE B C 1
ATOM 18220 O O . ILE B 1 1173 ? 74.896 63.271 153.292 1.00 35.17 1173 ILE B O 1
ATOM 18225 N N . ILE B 1 1174 ? 74.346 63.259 155.478 1.00 35.55 1174 ILE B N 1
ATOM 18226 C CA . ILE B 1 1174 ? 74.855 61.910 155.695 1.00 35.55 1174 ILE B CA 1
ATOM 18227 C C . ILE B 1 1174 ? 74.033 60.892 154.917 1.00 35.55 1174 ILE B C 1
ATOM 18228 O O . ILE B 1 1174 ? 74.574 59.922 154.377 1.00 35.55 1174 ILE B O 1
ATOM 18233 N N . GLY B 1 1175 ? 72.722 61.096 154.839 1.00 38.08 1175 GLY B N 1
ATOM 18234 C CA . GLY B 1 1175 ? 71.854 60.202 154.099 1.00 38.08 1175 GLY B CA 1
ATOM 18235 C C . GLY B 1 1175 ? 70.814 59.549 154.982 1.00 38.08 1175 GLY B C 1
ATOM 18236 O O . GLY B 1 1175 ? 71.038 59.389 156.184 1.00 38.08 1175 GLY B O 1
ATOM 18237 N N . ALA B 1 1176 ? 69.677 59.166 154.404 1.00 42.05 1176 ALA B N 1
ATOM 18238 C CA . ALA B 1 1176 ? 68.601 58.577 155.188 1.00 42.05 1176 ALA B CA 1
ATOM 18239 C C . ALA B 1 1176 ? 69.072 57.294 155.855 1.00 42.05 1176 ALA B C 1
ATOM 18240 O O . ALA B 1 1176 ? 69.844 56.524 155.278 1.00 42.05 1176 ALA B O 1
ATOM 18242 N N . VAL B 1 1177 ? 68.607 57.069 157.079 1.00 48.18 1177 VAL B N 1
ATOM 18243 C CA . VAL B 1 1177 ? 69.124 56.001 157.926 1.00 48.18 1177 VAL B CA 1
ATOM 18244 C C . VAL B 1 1177 ? 68.228 54.771 157.899 1.00 48.18 1177 VAL B C 1
ATOM 18245 O O . VAL B 1 1177 ? 68.695 53.670 157.606 1.00 48.18 1177 VAL B O 1
ATOM 18249 N N . ASP B 1 1178 ? 66.936 54.938 158.192 1.00 59.88 1178 ASP B N 1
ATOM 18250 C CA . ASP B 1 1178 ? 65.986 53.825 158.262 1.00 59.88 1178 ASP B CA 1
ATOM 18251 C C . ASP B 1 1178 ? 66.444 52.789 159.296 1.00 59.88 1178 ASP B C 1
ATOM 18252 O O . ASP B 1 1178 ? 66.914 51.695 158.977 1.00 59.88 1178 ASP B O 1
ATOM 18257 N N . GLY B 1 1179 ? 66.362 53.206 160.557 1.00 63.22 1179 GLY B N 1
ATOM 18258 C CA . GLY B 1 1179 ? 66.680 52.311 161.651 1.00 63.22 1179 GLY B CA 1
ATOM 18259 C C . GLY B 1 1179 ? 65.727 51.146 161.818 1.00 63.22 1179 GLY B C 1
ATOM 18260 O O . GLY B 1 1179 ? 66.059 50.203 162.543 1.00 63.22 1179 GLY B O 1
ATOM 18261 N N . MET B 1 1180 ? 64.559 51.183 161.173 1.00 67.18 1180 MET B N 1
ATOM 18262 C CA . MET B 1 1180 ? 63.590 50.101 161.335 1.00 67.18 1180 MET B CA 1
ATOM 18263 C C . MET B 1 1180 ? 64.145 48.775 160.835 1.00 67.18 1180 MET B C 1
ATOM 18264 O O . MET B 1 1180 ? 63.963 47.737 161.480 1.00 67.18 1180 MET B O 1
ATOM 18269 N N . ARG B 1 1181 ? 64.815 48.784 159.689 1.00 68.59 1181 ARG B N 1
ATOM 18270 C CA . ARG B 1 1181 ? 65.448 47.594 159.141 1.00 68.59 1181 ARG B CA 1
ATOM 18271 C C . ARG B 1 1181 ? 66.929 47.634 159.484 1.00 68.59 1181 ARG B C 1
ATOM 18272 O O . ARG B 1 1181 ? 67.649 48.530 159.034 1.00 68.59 1181 ARG B O 1
ATOM 18280 N N . ARG B 1 1182 ? 67.381 46.663 160.273 1.00 68.55 1182 ARG B N 1
ATOM 18281 C CA . ARG B 1 1182 ? 68.774 46.559 160.675 1.00 68.55 1182 ARG B CA 1
ATOM 18282 C C . ARG B 1 1182 ? 69.236 45.123 160.496 1.00 68.55 1182 ARG B C 1
ATOM 18283 O O . ARG B 1 1182 ? 68.460 44.181 160.671 1.00 68.55 1182 ARG B O 1
ATOM 18291 N N . VAL B 1 1183 ? 70.507 44.960 160.146 1.00 66.35 1183 VAL B N 1
ATOM 18292 C CA . VAL B 1 1183 ? 71.083 43.648 159.873 1.00 66.35 1183 VAL B CA 1
ATOM 18293 C C . VAL B 1 1183 ? 72.071 43.317 160.982 1.00 66.35 1183 VAL B C 1
ATOM 18294 O O . VAL B 1 1183 ? 72.998 44.091 161.255 1.00 66.35 1183 VAL B O 1
ATOM 18298 N N . VAL B 1 1184 ? 71.867 42.170 161.623 1.00 63.33 1184 VAL B N 1
ATOM 18299 C CA . VAL B 1 1184 ? 72.799 41.655 162.619 1.00 63.33 1184 VAL B CA 1
ATOM 18300 C C . VAL B 1 1184 ? 73.985 41.063 161.868 1.00 63.33 1184 VAL B C 1
ATOM 18301 O O . VAL B 1 1184 ? 73.850 40.045 161.186 1.00 63.33 1184 VAL B O 1
ATOM 18305 N N . ARG B 1 1185 ? 75.145 41.703 161.981 1.00 59.42 1185 ARG B N 1
ATOM 18306 C CA . ARG B 1 1185 ? 76.328 41.227 161.280 1.00 59.42 1185 ARG B CA 1
ATOM 18307 C C . ARG B 1 1185 ? 76.707 39.838 161.768 1.00 59.42 1185 ARG B C 1
ATOM 18308 O O . ARG B 1 1185 ? 76.509 39.488 162.934 1.00 59.42 1185 ARG B O 1
ATOM 18316 N N . THR B 1 1186 ? 77.248 39.036 160.860 1.00 56.75 1186 THR B N 1
ATOM 18317 C CA . THR B 1 1186 ? 77.666 37.683 161.197 1.00 56.75 1186 THR B CA 1
ATOM 18318 C C . THR B 1 1186 ? 79.030 37.745 161.869 1.00 56.75 1186 THR B C 1
ATOM 18319 O O . THR B 1 1186 ? 80.033 38.080 161.231 1.00 56.75 1186 THR B O 1
ATOM 18323 N N . ILE B 1 1187 ? 79.068 37.433 163.160 1.00 54.13 1187 ILE B N 1
ATOM 18324 C CA . ILE B 1 1187 ? 80.331 37.378 163.884 1.00 54.13 1187 ILE B CA 1
ATOM 18325 C C . ILE B 1 1187 ? 80.983 36.010 163.744 1.00 54.13 1187 ILE B C 1
ATOM 18326 O O . ILE B 1 1187 ? 82.203 35.909 163.600 1.00 54.13 1187 ILE B O 1
ATOM 18331 N N . GLY B 1 1188 ? 80.189 34.947 163.765 1.00 51.86 1188 GLY B N 1
ATOM 18332 C CA . GLY B 1 1188 ? 80.689 33.600 163.597 1.00 51.86 1188 GLY B CA 1
ATOM 18333 C C . GLY B 1 1188 ? 80.786 33.199 162.142 1.00 51.86 1188 GLY B C 1
ATOM 18334 O O . GLY B 1 1188 ? 80.878 34.035 161.241 1.00 51.86 1188 GLY B O 1
ATOM 18335 N N . GLY B 1 1189 ? 80.770 31.892 161.915 1.00 49.85 1189 GLY B N 1
ATOM 18336 C CA . GLY B 1 1189 ? 80.845 31.377 160.565 1.00 49.85 1189 GLY B CA 1
ATOM 18337 C C . GLY B 1 1189 ? 81.035 29.874 160.572 1.00 49.85 1189 GLY B C 1
ATOM 18338 O O . GLY B 1 1189 ? 80.984 29.226 161.617 1.00 49.85 1189 GLY B O 1
ATOM 18339 N N . GLN B 1 1190 ? 81.264 29.340 159.377 1.00 48.24 1190 GLN B N 1
ATOM 18340 C CA . GLN B 1 1190 ? 81.410 27.909 159.153 1.00 48.24 1190 GLN B CA 1
ATOM 18341 C C . GLN B 1 1190 ? 82.875 27.576 158.913 1.00 48.24 1190 GLN B C 1
ATOM 18342 O O . GLN B 1 1190 ? 83.535 28.217 158.090 1.00 48.24 1190 GLN B O 1
ATOM 18348 N N . THR B 1 1191 ? 83.380 26.575 159.628 1.00 43.51 1191 THR B N 1
ATOM 18349 C CA . THR B 1 1191 ? 84.762 26.140 159.511 1.00 43.51 1191 THR B CA 1
ATOM 18350 C C . THR B 1 1191 ? 84.814 24.686 159.057 1.00 43.51 1191 THR B C 1
ATOM 18351 O O . THR B 1 1191 ? 83.792 24.010 158.930 1.00 43.51 1191 THR B O 1
ATOM 18355 N N . ILE B 1 1192 ? 86.029 24.207 158.810 1.00 37.57 1192 ILE B N 1
ATOM 18356 C CA . ILE B 1 1192 ? 86.272 22.838 158.379 1.00 37.57 1192 ILE B CA 1
ATOM 18357 C C . ILE B 1 1192 ? 87.237 22.201 159.364 1.00 37.57 1192 ILE B C 1
ATOM 18358 O O . ILE B 1 1192 ? 88.255 22.803 159.720 1.00 37.57 1192 ILE B O 1
ATOM 18363 N N . LYS B 1 1193 ? 86.916 20.991 159.807 1.00 32.73 1193 LYS B N 1
ATOM 18364 C CA . LYS B 1 1193 ? 87.755 20.245 160.738 1.00 32.73 1193 LYS B CA 1
ATOM 18365 C C . LYS B 1 1193 ? 87.998 18.858 160.160 1.00 32.73 1193 LYS B C 1
ATOM 18366 O O . LYS B 1 1193 ? 87.095 18.019 160.153 1.00 32.73 1193 LYS B O 1
ATOM 18372 N N . THR B 1 1194 ? 89.213 18.617 159.678 1.00 30.06 1194 THR B N 1
ATOM 18373 C CA . THR B 1 1194 ? 89.600 17.296 159.204 1.00 30.06 1194 THR B CA 1
ATOM 18374 C C . THR B 1 1194 ? 90.045 16.452 160.390 1.00 30.06 1194 THR B C 1
ATOM 18375 O O . THR B 1 1194 ? 90.959 16.839 161.122 1.00 30.06 1194 THR B O 1
ATOM 18379 N N . ALA B 1 1195 ? 89.405 15.303 160.580 1.00 27.88 1195 ALA B N 1
ATOM 18380 C CA . ALA B 1 1195 ? 89.699 14.467 161.725 1.00 27.88 1195 ALA B CA 1
ATOM 18381 C C . ALA B 1 1195 ? 89.984 13.042 161.280 1.00 27.88 1195 ALA B C 1
ATOM 18382 O O . ALA B 1 1195 ? 89.350 12.545 160.345 1.00 27.88 1195 ALA B O 1
ATOM 18384 N N . PRO B 1 1196 ? 90.933 12.362 161.921 1.00 27.58 1196 PRO B N 1
ATOM 18385 C CA . PRO B 1 1196 ? 91.171 10.953 161.594 1.00 27.58 1196 PRO B CA 1
ATOM 18386 C C . PRO B 1 1196 ? 90.012 10.086 162.059 1.00 27.58 1196 PRO B C 1
ATOM 18387 O O . PRO B 1 1196 ? 89.633 10.106 163.230 1.00 27.58 1196 PRO B O 1
ATOM 18391 N N . VAL B 1 1197 ? 89.451 9.322 161.127 1.00 30.21 1197 VAL B N 1
ATOM 18392 C CA . VAL B 1 1197 ? 88.354 8.412 161.425 1.00 30.21 1197 VAL B CA 1
ATOM 18393 C C . VAL B 1 1197 ? 88.821 6.982 161.211 1.00 30.21 1197 VAL B C 1
ATOM 18394 O O . VAL B 1 1197 ? 89.967 6.743 160.817 1.00 30.21 1197 VAL B O 1
ATOM 18398 N N . VAL B 1 1198 ? 87.945 6.023 161.491 1.00 35.98 1198 VAL B N 1
ATOM 18399 C CA . VAL B 1 1198 ? 88.234 4.610 161.267 1.00 35.98 1198 VAL B CA 1
ATOM 18400 C C . VAL B 1 1198 ? 87.865 4.273 159.828 1.00 35.98 1198 VAL B C 1
ATOM 18401 O O . VAL B 1 1198 ? 86.736 4.558 159.404 1.00 35.98 1198 VAL B O 1
ATOM 18405 N N . PRO B 1 1199 ? 88.766 3.686 159.046 1.00 39.19 1199 PRO B N 1
ATOM 18406 C CA . PRO B 1 1199 ? 88.445 3.357 157.655 1.00 39.19 1199 PRO B CA 1
ATOM 18407 C C . PRO B 1 1199 ? 87.246 2.432 157.577 1.00 39.19 1199 PRO B C 1
ATOM 18408 O O . PRO B 1 1199 ? 87.090 1.530 158.413 1.00 39.19 1199 PRO B O 1
ATOM 18412 N N . PRO B 1 1200 ? 86.373 2.626 156.588 1.00 41.75 1200 PRO B N 1
ATOM 18413 C CA . PRO B 1 1200 ? 85.114 1.865 156.557 1.00 41.75 1200 PRO B CA 1
ATOM 18414 C C . PRO B 1 1200 ? 85.295 0.371 156.378 1.00 41.75 1200 PRO B C 1
ATOM 18415 O O . PRO B 1 1200 ? 84.383 -0.390 156.720 1.00 41.75 1200 PRO B O 1
ATOM 18419 N N . THR B 1 1201 ? 86.429 -0.078 155.852 1.00 41.97 1201 THR B N 1
ATOM 18420 C CA . THR B 1 1201 ? 86.638 -1.489 155.565 1.00 41.97 1201 THR B CA 1
ATOM 18421 C C . THR B 1 1201 ? 87.231 -2.257 156.737 1.00 41.97 1201 THR B C 1
ATOM 18422 O O . THR B 1 1201 ? 87.360 -3.481 156.652 1.00 41.97 1201 THR B O 1
ATOM 18426 N N . GLU B 1 1202 ? 87.589 -1.580 157.826 1.00 41.25 1202 GLU B N 1
ATOM 18427 C CA . GLU B 1 1202 ? 88.148 -2.245 158.994 1.00 41.25 1202 GLU B CA 1
ATOM 18428 C C . GLU B 1 1202 ? 87.171 -2.281 160.160 1.00 41.25 1202 GLU B C 1
ATOM 18429 O O . GLU B 1 1202 ? 87.590 -2.425 161.310 1.00 41.25 1202 GLU B O 1
ATOM 18435 N N . GLN B 1 1203 ? 85.879 -2.142 159.884 1.00 40.72 1203 GLN B N 1
ATOM 18436 C CA . GLN B 1 1203 ? 84.847 -2.299 160.893 1.00 40.72 1203 GLN B CA 1
ATOM 18437 C C . GLN B 1 1203 ? 83.599 -2.831 160.212 1.00 40.72 1203 GLN B C 1
ATOM 18438 O O . GLN B 1 1203 ? 83.412 -2.669 159.004 1.00 40.72 1203 GLN B O 1
ATOM 18444 N N . ARG B 1 1204 ? 82.745 -3.474 161.001 1.00 43.48 1204 ARG B N 1
ATOM 18445 C CA . ARG B 1 1204 ? 81.551 -4.120 160.479 1.00 43.48 1204 ARG B CA 1
ATOM 18446 C C . ARG B 1 1204 ? 80.403 -3.906 161.448 1.00 43.48 1204 ARG B C 1
ATOM 18447 O O . ARG B 1 1204 ? 80.533 -4.212 162.634 1.00 43.48 1204 ARG B O 1
ATOM 18455 N N . ASP B 1 1205 ? 79.288 -3.384 160.948 1.00 45.67 1205 ASP B N 1
ATOM 18456 C CA . ASP B 1 1205 ? 78.084 -3.300 161.762 1.00 45.67 1205 ASP B CA 1
ATOM 18457 C C . ASP B 1 1205 ? 77.466 -4.682 161.909 1.00 45.67 1205 ASP B C 1
ATOM 18458 O O . ASP B 1 1205 ? 77.276 -5.397 160.922 1.00 45.67 1205 ASP B O 1
ATOM 18463 N N . MET B 1 1206 ? 77.159 -5.059 163.145 1.00 43.35 1206 MET B N 1
ATOM 18464 C CA . MET B 1 1206 ? 76.569 -6.351 163.459 1.00 43.35 1206 MET B CA 1
ATOM 18465 C C . MET B 1 1206 ? 75.285 -6.125 164.237 1.00 43.35 1206 MET B C 1
ATOM 18466 O O . MET B 1 1206 ? 75.294 -5.446 165.267 1.00 43.35 1206 MET B O 1
ATOM 18471 N N . VAL B 1 1207 ? 74.188 -6.692 163.752 1.00 40.31 1207 VAL B N 1
ATOM 18472 C CA . VAL B 1 1207 ? 72.899 -6.518 164.407 1.00 40.31 1207 VAL B CA 1
ATOM 18473 C C . VAL B 1 1207 ? 72.828 -7.428 165.625 1.00 40.31 1207 VAL B C 1
ATOM 18474 O O . VAL B 1 1207 ? 73.134 -8.623 165.548 1.00 40.31 1207 VAL B O 1
ATOM 18478 N N . GLN B 1 1208 ? 72.449 -6.854 166.761 1.00 37.95 1208 GLN B N 1
ATOM 18479 C CA . GLN B 1 1208 ? 72.324 -7.580 168.014 1.00 37.95 1208 GLN B CA 1
ATOM 18480 C C . GLN B 1 1208 ? 70.875 -7.536 168.463 1.00 37.95 1208 GLN B C 1
ATOM 18481 O O . GLN B 1 1208 ? 70.252 -6.470 168.450 1.00 37.95 1208 GLN B O 1
ATOM 18487 N N . GLU B 1 1209 ? 70.342 -8.687 168.850 1.00 35.75 1209 GLU B N 1
ATOM 18488 C CA . GLU B 1 1209 ? 68.962 -8.812 169.304 1.00 35.75 1209 GLU B CA 1
ATOM 18489 C C . GLU B 1 1209 ? 68.987 -9.047 170.806 1.00 35.75 1209 GLU B C 1
ATOM 18490 O O . GLU B 1 1209 ? 69.440 -10.099 171.267 1.00 35.75 1209 GLU B O 1
ATOM 18496 N N . GLU B 1 1210 ? 68.497 -8.075 171.566 1.00 29.23 1210 GLU B N 1
ATOM 18497 C CA . GLU B 1 1210 ? 68.534 -8.128 173.019 1.00 29.23 1210 GLU B CA 1
ATOM 18498 C C . GLU B 1 1210 ? 67.169 -8.530 173.556 1.00 29.23 1210 GLU B C 1
ATOM 18499 O O . GLU B 1 1210 ? 66.160 -7.897 173.238 1.00 29.23 1210 GLU B O 1
ATOM 18505 N N . ARG B 1 1211 ? 67.145 -9.583 174.365 1.00 26.28 1211 ARG B N 1
ATOM 18506 C CA . ARG B 1 1211 ? 65.920 -10.090 174.957 1.00 26.28 1211 ARG B CA 1
ATOM 18507 C C . ARG B 1 1211 ? 66.092 -10.189 176.464 1.00 26.28 1211 ARG B C 1
ATOM 18508 O O . ARG B 1 1211 ? 67.176 -10.496 176.960 1.00 26.28 1211 ARG B O 1
ATOM 18516 N N . VAL B 1 1212 ? 65.006 -9.925 177.194 1.00 22.62 1212 VAL B N 1
ATOM 18517 C CA . VAL B 1 1212 ? 65.048 -9.993 178.651 1.00 22.62 1212 VAL B CA 1
ATOM 18518 C C . VAL B 1 1212 ? 64.641 -11.351 179.195 1.00 22.62 1212 VAL B C 1
ATOM 18519 O O . VAL B 1 1212 ? 64.878 -11.626 180.380 1.00 22.62 1212 VAL B O 1
ATOM 18523 N N . GLY B 1 1213 ? 64.042 -12.208 178.383 1.00 21.46 1213 GLY B N 1
ATOM 18524 C CA . GLY B 1 1213 ? 63.663 -13.519 178.859 1.00 21.46 1213 GLY B CA 1
ATOM 18525 C C . GLY B 1 1213 ? 63.241 -14.408 177.716 1.00 21.46 1213 GLY B C 1
ATOM 18526 O O . GLY B 1 1213 ? 62.834 -13.933 176.652 1.00 21.46 1213 GLY B O 1
ATOM 18527 N N . THR B 1 1214 ? 63.335 -15.709 177.956 1.00 20.82 1214 THR B N 1
ATOM 18528 C CA . THR B 1 1214 ? 63.005 -16.692 176.938 1.00 20.82 1214 THR B CA 1
ATOM 18529 C C . THR B 1 1214 ? 61.500 -16.928 176.914 1.00 20.82 1214 THR B C 1
ATOM 18530 O O . THR B 1 1214 ? 60.926 -17.292 177.943 1.00 20.82 1214 THR B O 1
ATOM 18534 N N . PRO B 1 1215 ? 60.834 -16.737 175.781 1.00 19.50 1215 PRO B N 1
ATOM 18535 C CA . PRO B 1 1215 ? 59.385 -16.932 175.735 1.00 19.50 1215 PRO B CA 1
ATOM 18536 C C . PRO B 1 1215 ? 58.993 -18.379 175.975 1.00 19.50 1215 PRO B C 1
ATOM 18537 O O . PRO B 1 1215 ? 59.716 -19.313 175.627 1.00 19.50 1215 PRO B O 1
ATOM 18541 N N . VAL B 1 1216 ? 57.811 -18.552 176.563 1.00 17.85 1216 VAL B N 1
ATOM 18542 C CA . VAL B 1 1216 ? 57.287 -19.866 176.913 1.00 17.85 1216 VAL B CA 1
ATOM 18543 C C . VAL B 1 1216 ? 56.934 -20.635 175.651 1.00 17.85 1216 VAL B C 1
ATOM 18544 O O . VAL B 1 1216 ? 56.979 -20.091 174.544 1.00 17.85 1216 VAL B O 1
ATOM 18548 N N . LYS B 1 1217 ? 56.608 -21.918 175.814 1.00 17.97 1217 LYS B N 1
ATOM 18549 C CA . LYS B 1 1217 ? 56.277 -22.763 174.673 1.00 17.97 1217 LYS B CA 1
ATOM 18550 C C . LYS B 1 1217 ? 55.031 -22.264 173.950 1.00 17.97 1217 LYS B C 1
ATOM 18551 O O . LYS B 1 1217 ? 55.045 -22.073 172.730 1.00 17.97 1217 LYS B O 1
ATOM 18557 N N . ASN B 1 1218 ? 53.942 -22.044 174.683 1.00 17.61 1218 ASN B N 1
ATOM 18558 C CA . ASN B 1 1218 ? 52.707 -21.519 174.098 1.00 17.61 1218 ASN B CA 1
ATOM 18559 C C . ASN B 1 1218 ? 52.652 -20.006 174.294 1.00 17.61 1218 ASN B C 1
ATOM 18560 O O . ASN B 1 1218 ? 51.835 -19.472 175.038 1.00 17.61 1218 ASN B O 1
ATOM 18565 N N . ALA B 1 1219 ? 53.556 -19.317 173.600 1.00 17.91 1219 ALA B N 1
ATOM 18566 C CA . ALA B 1 1219 ? 53.702 -17.879 173.804 1.00 17.91 1219 ALA B CA 1
ATOM 18567 C C . ALA B 1 1219 ? 52.491 -17.112 173.291 1.00 17.91 1219 ALA B C 1
ATOM 18568 O O . ALA B 1 1219 ? 52.055 -16.141 173.917 1.00 17.91 1219 ALA B O 1
ATOM 18570 N N . GLY B 1 1220 ? 51.935 -17.520 172.161 1.00 18.35 1220 GLY B N 1
ATOM 18571 C CA . GLY B 1 1220 ? 50.798 -16.800 171.634 1.00 18.35 1220 GLY B CA 1
ATOM 18572 C C . GLY B 1 1220 ? 49.465 -17.178 172.222 1.00 18.35 1220 GLY B C 1
ATOM 18573 O O . GLY B 1 1220 ? 48.433 -16.663 171.787 1.00 18.35 1220 GLY B O 1
ATOM 18574 N N . ASN B 1 1221 ? 49.454 -18.076 173.199 1.00 17.28 1221 ASN B N 1
ATOM 18575 C CA . ASN B 1 1221 ? 48.227 -18.597 173.783 1.00 17.28 1221 ASN B CA 1
ATOM 18576 C C . ASN B 1 1221 ? 47.975 -17.896 175.107 1.00 17.28 1221 ASN B C 1
ATOM 18577 O O . ASN B 1 1221 ? 48.830 -17.920 175.998 1.00 17.28 1221 ASN B O 1
ATOM 18582 N N . ALA B 1 1222 ? 46.809 -17.266 175.231 1.00 16.42 1222 ALA B N 1
ATOM 18583 C CA . ALA B 1 1222 ? 46.454 -16.637 176.495 1.00 16.42 1222 ALA B CA 1
ATOM 18584 C C . ALA B 1 1222 ? 46.140 -17.679 177.557 1.00 16.42 1222 ALA B C 1
ATOM 18585 O O . ALA B 1 1222 ? 46.508 -17.513 178.723 1.00 16.42 1222 ALA B O 1
ATOM 18587 N N . ASN B 1 1223 ? 45.462 -18.758 177.171 1.00 15.48 1223 ASN B N 1
ATOM 18588 C CA . ASN B 1 1223 ? 45.093 -19.841 178.080 1.00 15.48 1223 ASN B CA 1
ATOM 18589 C C . ASN B 1 1223 ? 45.484 -21.172 177.458 1.00 15.48 1223 ASN B C 1
ATOM 18590 O O . ASN B 1 1223 ? 44.673 -21.811 176.775 1.00 15.48 1223 ASN B O 1
ATOM 18595 N N . PRO B 1 1224 ? 46.727 -21.618 177.655 1.00 15.86 1224 PRO B N 1
ATOM 18596 C CA . PRO B 1 1224 ? 47.098 -22.968 177.216 1.00 15.86 1224 PRO B CA 1
ATOM 18597 C C . PRO B 1 1224 ? 46.515 -24.066 178.078 1.00 15.86 1224 PRO B C 1
ATOM 18598 O O . PRO B 1 1224 ? 46.666 -25.242 177.732 1.00 15.86 1224 PRO B O 1
ATOM 18602 N N . ALA B 1 1225 ? 45.862 -23.729 179.183 1.00 16.63 1225 ALA B N 1
ATOM 18603 C CA . ALA B 1 1225 ? 45.257 -24.708 180.070 1.00 16.63 1225 ALA B CA 1
ATOM 18604 C C . ALA B 1 1225 ? 43.801 -24.982 179.735 1.00 16.63 1225 ALA B C 1
ATOM 18605 O O . ALA B 1 1225 ? 43.128 -25.685 180.491 1.00 16.63 1225 ALA B O 1
ATOM 18607 N N . ALA B 1 1226 ? 43.298 -24.437 178.632 1.00 17.88 1226 ALA B N 1
ATOM 18608 C CA . ALA B 1 1226 ? 41.937 -24.694 178.194 1.00 17.88 1226 ALA B CA 1
ATOM 18609 C C . ALA B 1 1226 ? 41.827 -25.921 177.307 1.00 17.88 1226 ALA B C 1
ATOM 18610 O O . ALA B 1 1226 ? 40.711 -26.328 176.976 1.00 17.88 1226 ALA B O 1
ATOM 18612 N N . ASP B 1 1227 ? 42.949 -26.502 176.893 1.00 20.07 1227 ASP B N 1
ATOM 18613 C CA . ASP B 1 1227 ? 42.908 -27.796 176.227 1.00 20.07 1227 ASP B CA 1
ATOM 18614 C C . ASP B 1 1227 ? 42.667 -28.923 177.218 1.00 20.07 1227 ASP B C 1
ATOM 18615 O O . ASP B 1 1227 ? 42.103 -29.958 176.852 1.00 20.07 1227 ASP B O 1
ATOM 18620 N N . SER B 1 1228 ? 43.099 -28.739 178.464 1.00 19.03 1228 SER B N 1
ATOM 18621 C CA . SER B 1 1228 ? 42.892 -29.700 179.536 1.00 19.03 1228 SER B CA 1
ATOM 18622 C C . SER B 1 1228 ? 41.554 -29.486 180.225 1.00 19.03 1228 SER B C 1
ATOM 18623 O O . SER B 1 1228 ? 40.808 -30.442 180.444 1.00 19.03 1228 SER B O 1
ATOM 18626 N N . ASP B 1 1229 ? 41.230 -28.237 180.554 1.00 17.85 1229 ASP B N 1
ATOM 18627 C CA . ASP B 1 1229 ? 39.977 -27.927 181.229 1.00 17.85 1229 ASP B CA 1
ATOM 18628 C C . ASP B 1 1229 ? 38.760 -28.244 180.383 1.00 17.85 1229 ASP B C 1
ATOM 18629 O O . ASP B 1 1229 ? 37.653 -28.300 180.924 1.00 17.85 1229 ASP B O 1
ATOM 18634 N N . ASN B 1 1230 ? 38.931 -28.445 179.080 1.00 19.20 1230 ASN B N 1
ATOM 18635 C CA . ASN B 1 1230 ? 37.831 -28.775 178.188 1.00 19.20 1230 ASN B CA 1
ATOM 18636 C C . ASN B 1 1230 ? 37.888 -30.215 177.703 1.00 19.20 1230 ASN B C 1
ATOM 18637 O O . ASN B 1 1230 ? 37.172 -30.569 176.765 1.00 19.20 1230 ASN B O 1
ATOM 18642 N N . ALA B 1 1231 ? 38.725 -31.051 178.312 1.00 21.07 1231 ALA B N 1
ATOM 18643 C CA . ALA B 1 1231 ? 38.764 -32.480 178.006 1.00 21.07 1231 ALA B CA 1
ATOM 18644 C C . ALA B 1 1231 ? 37.850 -33.195 178.992 1.00 21.07 1231 ALA B C 1
ATOM 18645 O O . ALA B 1 1231 ? 38.280 -33.772 179.990 1.00 21.07 1231 ALA B O 1
ATOM 18647 N N . THR B 1 1232 ? 36.554 -33.138 178.701 1.00 22.97 1232 THR B N 1
ATOM 18648 C CA . THR B 1 1232 ? 35.550 -33.703 179.587 1.00 22.97 1232 THR B CA 1
ATOM 18649 C C . THR B 1 1232 ? 35.333 -35.190 179.370 1.00 22.97 1232 THR B C 1
ATOM 18650 O O . THR B 1 1232 ? 34.632 -35.816 180.168 1.00 22.97 1232 THR B O 1
ATOM 18654 N N . GLU B 1 1233 ? 35.901 -35.767 178.316 1.00 25.38 1233 GLU B N 1
ATOM 18655 C CA . GLU B 1 1233 ? 35.840 -37.205 178.109 1.00 25.38 1233 GLU B CA 1
ATOM 18656 C C . GLU B 1 1233 ? 37.067 -37.935 178.627 1.00 25.38 1233 GLU B C 1
ATOM 18657 O O . GLU B 1 1233 ? 36.986 -39.137 178.892 1.00 25.38 1233 GLU B O 1
ATOM 18663 N N . GLY B 1 1234 ? 38.184 -37.242 178.789 1.00 24.43 1234 GLY B N 1
ATOM 18664 C CA . GLY B 1 1234 ? 39.423 -37.845 179.230 1.00 24.43 1234 GLY B CA 1
ATOM 18665 C C . GLY B 1 1234 ? 40.522 -37.699 178.195 1.00 24.43 1234 GLY B C 1
ATOM 18666 O O . GLY B 1 1234 ? 40.320 -37.214 177.083 1.00 24.43 1234 GLY B O 1
ATOM 18667 N N . VAL B 1 1235 ? 41.712 -38.124 178.604 1.00 23.51 1235 VAL B N 1
ATOM 18668 C CA . VAL B 1 1235 ? 42.903 -38.094 177.766 1.00 23.51 1235 VAL B CA 1
ATOM 18669 C C . VAL B 1 1235 ? 43.668 -39.389 177.985 1.00 23.51 1235 VAL B C 1
ATOM 18670 O O . VAL B 1 1235 ? 43.840 -39.831 179.125 1.00 23.51 1235 VAL B O 1
ATOM 18674 N N . VAL B 1 1236 ? 44.122 -40.003 176.896 1.00 22.73 1236 VAL B N 1
ATOM 18675 C CA . VAL B 1 1236 ? 44.851 -41.262 176.982 1.00 22.73 1236 VAL B CA 1
ATOM 18676 C C . VAL B 1 1236 ? 46.354 -41.038 176.886 1.00 22.73 1236 VAL B C 1
ATOM 18677 O O . VAL B 1 1236 ? 46.833 -39.908 176.960 1.00 22.73 1236 VAL B O 1
#

Sequence (2418 aa):
SGDNGVYSGSAAYNTATAPKVPVSRATFFQNTKSKDFDFKFADGADAIANVLQQMEHGVAQHQLGDMNVRTDGLATVSAVLNGRKRKIANQYMMHFDLFGRAARSTVRMESRIQSFGEGKDVDNFMAKFHNQLSGVYERRSEGVANFGRILATDTDLGGTSGLSVVFNGLLRGLHHVSTVPTPNVANLPIRNNRDGAGAVVGRGDMPGREFMDSSRILPPRSSRWYGAPGQPIVPPAPNNPPAHVAPMETVMAGLQKTVMNELNRVIVSIADVPKLPAHRIRNLIAVLAAVSKPNLGFDANRLEDHSCFTKGWLGFNDILLFPLTVDLFDRVVANEAGVNDAGFIVPNAAPPQFLQNTNQQVIDFRGVGVGQAGDIPALRLAQSWSDAIGFLLDTIGGEAQLAMGLNDMVAQCFHMHGAQTTMLSTPIISRADFGVYHNVVTNMYRRLAYMYTRLIRTNAAAGGGAMLDRQHYQWPTHAKVGFHDDTAVNAAAAAARIHDGLRQPLLDEAFGAGVVQPGNMDLVGAGIDFTRDLTSSLGKAYPEHRPIGADDNKRDLGDFTAGTVDAAASGYEWDNYVYRLFGNMSAMRSKAEFDRLLATFPSSTLSELFIWMGNVGFADTWEERWGYDAAPLCSIPIPAGHDRSMLRNWSWVNVHNVHSVTGTSENVVLAGYVGLSRTHDYIMDTRSTPATSQGRRLAAMFYYTNADKMLSLTFGLAGQLRAAADTTVAKFQICPHTIARAQGYIMTDNDPLSDELKGTDFVTEQFSLAGLTNLYLGYFDGLATRLGIYDLRYTYSEYAECRVELHGIQRNFLTDRLDAFVSYKCLHPIMFEYYMCGANISGGILNGDKAYEQVEMGNIRAYDAMFDTSAARDFNFVGVRGASQQIAAVGGFHIQYKMEVEIQRPGDGTEASRFNVYERYLNNYLRMSDCAPTSVLNAVSPLFWMAGTTRVVLCEAANGYKPMAYDISQTSFWNRENGLWAFTWGESEKTHRPNAIPHGTRRLGNSEVLMNSRFSKILDKKGITKLETRVGGRKRGDNNDDFVAADTRMFIIQDVAGGEHAAYSSLRDPGFALVRAAHTWDTFVQNPRMLLLERGYGNTGFTDTYSAAGIRRTNGHISLRLSALTDDFEFTMHPLARAEYKETSRVSLTSMIYVGTAGKDLSLPTGTVEDIIGAVDGMRRVVRTIGGQTIKSAAYNTATAPKVPVSRATFFQNTKSKDFDFKFADGADAIANVLQQMEHGVAQHQLGDMNVRTDGLATVSAVLNGRKRKIANQYMMHFDLFGRAARSTVRMESRIQSFGEGKDVDNFMAKFHNQLSGVYERRSEGVANFGRILATDTDLGGTSGLSVVFNGLLRGLHHVSTVPTPNVANLPIRNNRDGAGAVVGRGDMPGREFMDSSRILPPRSSRWYGAPGQPIVPPAPNNPPAHVAPMETVMAGLQKTVMNELNRVIVSIADVPKLPAHRIRNLIAVLAAVSKPNLGFDANRLEDHSCFTKGWLGFNDILLFPLTVDLFDRVVANEAGVNDAGFIVPNAAPPQFLQNTNQQVIDFRGVGVGQAGDIPALRLAQSWSDAIGFLLDTIGGEAQLAMGLNDMVAQCFHMHGAQTTMLSTPIISRADFGVYHNVVTNMYRRLAYMYTRLIRTNAAAGGGAMLDRQHYQWPTHAKVGFHDDTAVNAAAAAARIHDGLRQPLLDEAFGAGVVQPGNMDLVGAGIDFTRDLTSSLGKAYPEHRPIGADDNKRDLGDFTAGTVDAAASGYEWDNYVYRLFGNMSAMRSKAEFDRLLATFPSSTLSELFIWMGNVGFADTWEERWGYDAAPLCSIPIPAGHDRSMLRNWSWVNVHNVHSVTGTSENVVLAGYVGLSRTHDYIMDTRSTPATSQGRRLAAMFYYTNADKMLSLTFGLAGQLRAAADTTVAKFQICPHTIARAQGYIMTDNDPLSDELKGTDFVTEQFSLAGLTNLYLGYFDGLATRLGIYDLRYTYSEYAECRVELHGIQRNFLTDRLDAFVSYKCLHPIMFEYYMCGANISGGILNGDKAYEQVEMGNIRAYDAMFDTSAARDFNFVGVRGASQQIAAVGGFHIQYKMEVEIQRPGDGTEASRFNVYERYLNNYLRMSDCAPTSVLNAVSPLFWMAGTTRVVLCEAANGYKPMAYDISQTSFWNRENGLWAFTWGESEKTHRPNAIPHGTRRLGNSEVLMNSRFSKILDKKGITKLETRVGGRKRGDNNDDFVAADTRMFIIQDVAGGEHAAYSSLRDPGFALVRAAHTWDTFVQNPRMLLLERGYGNTGFTDTYSAAGIRRTNGHISLRLSALTDDFEFTMHPLARAEYKETSRVSLTSMIYVGTAGKDLSLPTGTVEDIIGAVDGMRRVVRTIGGQTIKTAPVVPPTEQRDMVQEERVGTPVKNAGNANPAADSDNATEGVV

Radius of gyration: 43.7 Å; Cα contacts (8 Å, |Δi|>4): 5128; chains: 2; bounding box: 128×124×104 Å

Organism: Rosellinia necatrix megabirnavirus 1 (isolate -/Japan/W779/2001) (NCBI:txid658904)

B-factor: mean 23.81, std 9.13, range [9.7, 68.59]

Nearest PDB structures (foldseek):
  8b4z-assembly1_B  TM=1.001E+00  e=0.000E+00  Rosellinia necatrix megabirnavirus 1/W779
  8b4z-assembly1_B  TM=9.248E-01  e=0.000E+00  Rosellinia necatrix megabirnavirus 1/W779

Foldseek 3Di:
DQPPPDDDDDDQAALVPWDFAADFQVNWFFFFFDPFFFWDFQFDDFLLSQVVLQLVFFQDDALAKFWQQQAQFWIKIKGKWAFDFPRFIFMFIFIWGFAQPQQQFAAAAFQFKAFDDDPDDLVVQLCLQQVLCCVFAPHPALLSSLLSNCLSTMGFDCALVFCLLVLLLLLLLLSQLVRHNHLDLQQWPFQFDADVVRAGDPQGADVQLGLQKLQAQEAAAPCLWAPHVPHHHADDDVQGDDPNHDHPSVVSNPQDQDPVNGTQAFEQEFADFPADQLLLVLLLSSQLSQSQDQLSRTAPRHPRHNTLRSPNYHGYGRYHHHYSDCNSQCSNQPAQDPDPSVHDNDHPRDHFAADGRGSSRMTGQWDPHPPSHIDGPSSSDSLSSLLNVLRCCQGVHRSSSSSQSLLVNLQSRIKTQFCQQFFFLNFQCAFFAVVFRVCLLLLVLLLLLQLQLAAAWADPQVDPPDTDSHRAPLQAHFLFQGAFFFQDLDRPDLLTGFDHPQSVLLNCQNPHDPQDDRYYFHQQRPHAAAAPALQAGLVLQFLQQFDDDPPDDLQFGGDRPGGDHHDHQALVRLSSQSNQFCRFFLQSSHSVSSSQVNSQARLQQVLSSLCLQAVAPHPDHVCVNGVDDTDDDNHTPDDDSCHSSNSNSVPRGHSLNIARLQQKYKYHYYHRRRCSVQVSCCSVVNCPGPNDPVSNVVSVCSNPDDSVSVVRSSVQLSLLSSLLNLVLLLVLLAFLQALVQQVPARFFLDVVVSVVCVPACVVVDYHHQVVSVVSSLVSSQVSVSSSVSRHCLPVQCPDPRMHMHGSNPPDDRVPPRQRGFFTRRGGAQVSSCQAVSSDGDFGAFTALPDPLLPDAIPNDQASLSSHDNPVHPRADSLNSVQSLQLLLLLLQKGWAKWWWAWDDDPVVPDDIDIDTGNCSRSVHHFHQGLSINFASRRGGHRSSRGGHDGDIDMGTDALRIFGHFFNSGQWAAQDLDGGSIFGWGRLEPPTHIRHANNPTDCDNDVPPRPHLSQQRYPDDLLGGWGKDWDFQRWHADPSHGGTHTDIGIFTFAAASQSDGDQLQECNHDNVVVQRSDDHDSVRNYGHRSRGTYTYHDDPDPDDRGGSSVVSVVSPCNRSVSCVSRHRSTYRPDHNSTDIRGDDDPDDDDPDDDDDDDDDDDDDDPPCPVVVVVVVVVVVVPDDADDVNHGDD/DPDDDDDDDDFAADFQVQWFFQFADPPDDDDAFDDQDLLLQVVFLLDPVDFQADQLQWQQAAQFWIKGKFKWAFPPLGFIFMFIFTWTWAQPFQQFAEDAFQAKAWDCPDDPLVVQLVLQLVLLVVFAPSPALLSSLLSSCLSTIGTDDALLQVLLVLLLLVLLLSQLVSHNHLDLLQWPFQFPADPVGDHDQARADPPAGLQKCASAQQAHPCLWAPHVPHHHADDDVFGDDPSRDHPSVVSSPWDQDPVNGIQAFEQEFAAFPPDQLVLLLLLSSQLQQSQDQLSRIAPRFLNHHTLSSPNYHGHGGYHYHYSDCNSQCSNQDAQPPDDDVVRHDPPGDHFAADGSTSSRMGGQWDDHDDSYTDRVSSSASLSSLLNLLRCQQAAPNSVSSSQSLLVSLLSRIWGQFCQQFFFLFFCLAWFACVFPVCQLLLQLLLLLQVLQEQAWADFFPDVVDTDSHRAPLQFHQLFQGFFFFQDQDRPDLLGGFDRPQNQVLNCQRPRDPQDHRYYFDQQNVHAQAAPPVVQGLVLQFLQQFDDDPPDDLQASHDRDPHHHHDHHALVRLVSQSNQFCRFFLQSSHSVSSSLVNSQARLQVVLSSLCLQAVAPHPDHPCVSRVDDTDDDNHTHDDPRQHSSNSSSPPGTYSLSIARLAQKHKYFYDHYRRCSVVVSVCSVPVPDGNNDLSSSVVSVSSSVRDSSSVVLVSVLVSLQSSLLNLVLLLVLQDFQQLQVLQVPAHQFLFPVVRVLVPPFVSRDPVRHQVVVVCSSCVSSCVSCSVVPSRHCLVVQCPDPPMHMGGRPPDDDRPSCSQRRFFTSRRGAQVSSCQSVSSDGQQGAFTAQPHPLLPDADPPDFASLVSYDHPPHPRADSLNSVFSLLLLLLLLQKAFQKWKWFFDDGVPDDDDTDITGGSCSQSVRHFHQGLRGNQASRRRGHSSSRGGHPTDMDIDTDALRIGGHFFNSLQKAAQDQDGRSIFGWGRLDPPTFIRHDRHSRSHDQDPSPRQLVNLQCPFPPRLRHWGKDWAFRRFHQDHSRRTTHTDTGIFTFAAESVGDGDQLLERVGPNVSSQSSPDHDSPRRYGHRSGGTHTYYHPPHPDDRGHSSVVSVVSPRSSSRNSNSNDRSIYGPDRSRGTRHRDDDDDDPPWDQDADPPVGGDDTDPPPCCCVPVHDDPPVDDDDDDPDDDDDDDDDDDDPVVDDDDDDDDDDDDADPPNVDPCPCVVVVVPPVDDD

Secondary structure (DSSP, 8-state):
--TTT-----SSSSSTT--PEE--HHHHB-----SSEEEE----SSHHHHHHHHTT--S--TTTEEEE-SSSSEEEEEEEEEESSS--EEEEEEEEE-BTTS--EEEEEE-BEEE--SS--HHHHHHHHHHHTTTTS-SS-HHHHHHHHHHHHEEESSGGGGHHHHHHHHHHHHHHHTTSSS--TTTS-B---B-SSS-B-TT---SSS--SBTTTTSPPPGGGSSSSTTSPPPP-GGGPPPTT---HHHHHHT--B-TTSBBSSEEE--SS--S--HHHHHHHHHHHHHSSSGGGGB---BTTB-BTTTTTEEE-SPEEE--SSTHHHHHHS---SS--TTS-B-TTPPPP-BPTTSTT-SBB--B--SSS--B-TTTS-HHHHHHHHHHHHHHH--HHHHHHHHHHHHHHS-EE--HHHHTS---HHHHB-TTTSSSHHHHHHHHHHHHHHEEE-B--SSSSS--BSS--TTSPPPTTT--B-SS-S-TTSTTSB---TTHHHHHHHHT-SSS---EEE-SSSS----BS-TTT-SGGG-GGGS---SSS-TT---------B-S---HHHHHHHHHHHTTT-GGGS-HHHHHHHGGGS-HHHHHHHHHHHHTTT-SS-HHHHHT---SS-------SS--HHHHTTTTTB-GGG-EETTSB-EEEEEE---SHHHHHHHHTTSS-----HHHHHHHHHHHSB-HHHHHHHHHHHHHHHHHHHHHHHHHHT-SHHHHHHTTT----SSHHHHHHGGGSGGGGS---HHHHHHHHHHHHHHHHHHTT----TTTGGGBTT-B--BSTTSS-TTT-GGGTTB----S-HHHHHHHTTT--SS---B--SS-GGG---SS--SSGGGEE-TT-SS--HHHHHHHHHHHHHHHTEEEEEEEEEEE--TTTTS--EEEEESHHHHSS-----SS-TT-GGG---GGGGB--SS--EEEEEEEEEEE-SB-TTSEEES-SSS--EEE-----SS-----B-TT--SSIIIII--BTTTTTTS-SSSSSPPEEEEEEEEEEPTTSS-EEEEEEEEEPP--TTS---GGGBTTSHHHHHHHHSS--TT---B-TTSSS-B----SS----B-HHHHHHHS-HHHHHHHHHH---EE----TT-EEEE--------SS---B-SBSB--PPPTTHHHHHHHHHHHH-----EETTEEP-/--S--------EE--HHHHB---S-SS---------BHHHHHHHHT-TT--SS-GGGEE-SSSS-EEE-EEEEETTT--EEEE--EEE-BSTT--EEEEEE-BEEE--SS--HHHHHHHHHHHGGGTS-SSBHHHHHHHHHHHHEEETTTTSTHHHHHHHHHHHHHHHHSSSS--TTTS-B---B-TTS-B-SS---TTS--SBTTTSSPPPTTTSTTSTTSPPPP-GGGPPPTT---HHHHHTT--B-TTSBBSSEEEEESS-----HHHHHHHHHHHHHTTSGGGGB---BTTB-BTTTTTEEE-SPEEEEESSTTTHHHHS----S--STTT--TT-----BPTTS-S-SBB--EE-SSS-EE-GGGS-HHHHHHHHHHHHHHS--HHHHHHHHHHHHHHT-EE-HHHHHTS---HHHHB-TTTSSSHHHHHHHHHHHHHHEEEEEE-SS-TT-EEEEEPTTSPPPTTT-SB-TT-S-TTSSTTB---SSHHHHHHHHT-TTSS--EEE-SSSS----BS-TTT-SGGG-STTS---SSS-TT---------BSSS--HHHHHHHHHHHTTS-STTS-HHHHHHHHHTS-HHHHHHHHHHTTTSS-SS-HHHHHT---SS-------SS--HHHHTTTTTB-TTS-EESSSB-EEEEEE---SHHHHHHHHH-TT--SS-HHHHHHHHHHHS--HHHHHHHHHHHHHHHHHHHHHHHHHHT-SHHHHHHHHT----SSHHHHHHTSSSSSS-TTS-HHHHHHHHHHHHHHHHHHTT----HHHHHHSSS-B--BS-SS--TTTSSTTTT-----S-HHHHHHHTTT--SS--SB-SSS-TTS---TT--SGGGSEE-SS-SS--HHHHHHHHHHHHHHHTEEEEEE-EEEE--TT--SPPEEEE--TTTSSS-----SSS-S-GGG---GGGG---SB-B--EEEEEEEEE-SS-TTTEEE--SSS--EEE----SSS-----B-TT-SS---HHHHHHHHHHHT-GGGTTS--EEEEEEEEEEPTTSS-EEEEEEEEE----SS----GGGBTTSHHHHHHHHSS--TT---B-TTSS------TTS----B-HHHHHHHSHHHHHHHHHHT---EE----S---PPP--------S---B-GGG-B----SSTTHHHHT----TTS------------------GGG---------SSPBPTTTT-S-GGGTTTT--S---